Protein AF-0000000083309286 (afdb_homodimer)

Solvent-accessible surface area (backbone atoms only — not comparable to full-atom values): 123632 Å² total; per-residue (Å²): 136,56,74,64,59,55,49,52,50,27,60,73,68,65,39,53,65,27,40,49,37,39,45,52,57,25,44,76,70,72,54,65,54,64,68,57,51,55,55,74,70,42,71,76,75,65,69,68,68,72,70,61,76,66,71,71,82,66,81,77,82,88,82,82,76,87,74,78,87,70,84,74,83,76,81,80,77,83,84,81,82,74,83,73,74,79,74,75,84,74,81,86,73,73,76,70,57,66,64,51,53,56,54,46,52,52,47,50,38,50,51,43,50,49,48,40,49,48,47,52,48,46,54,53,48,55,60,53,62,65,59,67,73,60,78,71,89,75,85,91,86,87,88,87,88,74,89,82,78,87,72,74,76,83,66,50,67,75,85,64,79,76,62,71,75,73,76,44,72,63,55,47,38,39,49,50,26,46,48,40,49,49,29,53,73,74,64,38,52,68,27,39,51,42,39,45,61,73,39,65,92,55,70,60,87,45,64,81,78,39,40,82,85,52,78,77,70,72,52,66,66,50,43,52,49,57,62,68,58,65,66,74,75,78,76,76,77,75,78,85,76,85,84,85,59,36,72,82,80,75,74,64,61,62,60,53,54,55,51,50,41,48,51,38,51,21,50,34,50,50,38,48,52,52,34,51,51,46,50,50,48,38,53,50,49,49,53,50,40,52,53,47,50,51,49,37,53,52,43,50,51,48,41,53,52,48,52,52,47,51,54,55,58,62,57,66,72,62,70,79,86,75,86,73,87,77,84,73,82,67,77,76,71,81,63,84,59,80,66,71,70,72,62,64,46,71,56,85,65,43,67,46,41,50,51,48,45,30,58,75,41,66,43,76,76,73,82,66,82,62,45,60,66,55,70,55,45,80,91,39,36,50,58,48,52,46,50,49,47,68,63,34,46,76,66,43,58,82,41,34,44,79,93,55,48,72,58,48,47,66,60,51,46,51,44,43,67,61,45,86,50,66,67,58,26,49,50,44,51,54,45,61,71,56,65,47,85,69,44,49,74,70,56,41,49,53,55,42,52,47,51,48,30,41,40,72,66,63,37,49,66,47,39,62,70,53,50,49,55,54,40,61,68,35,64,75,47,93,45,62,45,48,30,34,45,40,27,47,41,56,36,63,38,46,68,56,49,55,67,70,47,46,73,44,60,51,43,51,52,33,50,45,35,42,70,66,48,88,48,64,69,38,17,43,38,12,40,28,22,46,17,51,47,52,47,52,40,79,65,75,83,54,50,66,62,51,51,51,52,53,53,52,46,63,68,51,86,52,63,67,49,31,52,49,37,58,68,32,32,46,51,30,49,47,50,48,20,53,76,68,71,32,31,65,76,46,56,52,44,48,50,52,51,49,38,40,51,48,52,70,65,48,80,62,82,80,69,48,60,68,50,27,52,38,50,50,52,47,44,56,46,41,35,58,52,52,48,53,38,57,65,66,34,77,85,59,53,72,70,58,74,76,68,71,87,71,74,84,72,73,72,78,79,64,79,68,64,79,44,67,62,34,72,33,92,44,72,66,60,43,52,51,51,38,48,52,48,20,58,48,52,41,39,95,82,53,87,77,51,74,57,51,49,42,45,51,59,67,47,47,46,54,51,50,54,38,33,28,68,36,64,49,70,81,93,44,72,65,52,41,64,46,45,51,47,50,54,26,50,47,47,34,50,48,32,69,53,41,25,50,50,24,36,64,68,47,48,48,51,50,52,52,54,46,40,65,77,49,65,56,90,40,87,38,8,45,37,56,24,31,45,45,52,33,39,38,51,77,51,38,55,69,68,59,36,54,50,48,52,51,50,51,49,53,52,29,57,76,69,73,45,65,58,47,24,60,51,48,30,52,44,52,46,34,68,73,35,69,79,47,50,62,59,52,49,53,53,35,51,58,25,54,72,42,88,49,63,69,45,29,28,51,26,22,54,52,46,28,49,47,46,72,61,42,53,85,40,59,66,56,38,63,69,50,46,47,54,51,38,52,54,33,47,67,41,88,48,64,69,31,24,50,30,18,45,52,30,31,38,53,38,35,32,66,42,60,72,73,59,14,52,53,29,43,48,52,55,49,48,51,56,66,72,36,86,41,69,66,48,50,46,51,50,40,55,37,44,56,74,33,52,87,53,38,55,66,67,53,46,57,67,45,49,52,50,49,54,48,53,53,49,54,53,62,70,69,51,82,84,45,74,75,50,44,55,50,46,38,53,42,52,53,45,49,50,55,32,48,56,57,53,67,76,46,93,71,58,67,64,47,41,66,69,44,48,48,56,44,50,52,49,50,42,60,49,22,62,73,62,44,55,82,57,35,61,58,51,52,51,51,51,51,51,51,37,68,72,69,49,74,72,78,70,76,72,74,73,80,73,63,71,79,75,75,87,69,67,82,64,73,53,82,71,56,68,46,73,62,52,47,46,57,57,45,52,62,68,66,56,65,76,69,80,82,78,81,74,80,71,81,122,135,55,74,65,58,52,49,52,50,27,60,73,68,65,38,55,66,28,40,49,38,40,42,50,56,25,45,75,68,72,53,62,53,66,69,54,50,56,53,74,71,39,65,68,76,60,57,66,67,68,65,63,73,70,75,73,84,70,79,81,88,87,83,85,75,87,71,72,87,72,82,69,82,76,76,73,70,73,81,64,86,72,77,93,75,79,81,87,85,70,104,77,67,91,63,50,59,71,42,47,57,49,45,44,51,48,44,49,36,47,49,44,48,45,46,38,47,48,51,46,47,47,49,48,50,54,56,51,59,69,64,58,71,74,63,76,75,78,78,76,85,85,84,85,91,82,73,85,73,63,78,79,56,70,82,66,55,76,76,69,81,72,65,68,77,77,78,48,72,69,57,46,52,50,50,52,33,48,48,46,52,47,29,55,73,72,65,34,53,69,26,38,52,44,40,46,61,75,40,65,88,58,73,72,88,47,60,76,77,60,42,81,87,53,81,80,73,76,53,65,68,52,44,50,55,56,59,68,64,60,71,73,81,76,84,79,82,82,82,85,82,62,88,35,79,71,80,86,78,85,68,65,69,59,57,57,55,51,52,52,39,52,53,37,50,50,49,36,51,52,37,49,50,50,35,52,51,46,50,48,48,39,50,48,48,48,48,49,42,50,50,50,50,49,49,37,51,50,45,51,52,52,40,51,56,50,51,52,55,50,52,61,60,53,69,71,60,76,70,77,85,79,87,86,77,83,74,74,87,67,80,79,67,83,60,83,57,81,67,70,67,71,59,63,45,71,56,85,66,45,67,46,41,48,51,47,46,30,57,74,42,66,43,76,75,78,77,67,82,62,44,58,64,54,70,56,44,80,93,40,36,52,60,47,52,46,51,49,47,68,63,34,47,77,66,41,58,81,42,34,44,80,92,55,47,70,57,48,47,66,61,51,46,51,44,43,67,62,47,86,51,66,68,59,27,50,52,44,52,54,44,59,70,56,64,46,85,68,44,49,73,71,56,41,51,52,54,41,51,49,50,46,32,44,42,72,65,64,37,48,66,47,39,61,70,54,50,51,55,54,41,63,67,36,63,76,47,93,46,62,45,47,28,33,43,40,26,48,42,54,37,65,39,47,67,57,51,53,67,71,45,46,73,44,58,50,42,51,53,32,51,46,34,42,71,66,47,90,47,66,69,37,16,42,38,12,39,29,21,46,18,51,49,51,47,51,41,80,64,75,83,55,50,65,62,51,49,50,50,52,54,53,45,64,66,50,86,51,64,68,49,32,52,48,37,56,67,32,32,46,52,30,50,48,50,50,20,52,75,68,72,32,32,63,76,47,54,50,43,49,48,52,51,49,40,40,50,47,53,70,62,50,81,61,83,79,69,50,61,68,49,27,51,38,50,51,51,48,44,56,46,40,35,57,53,52,48,53,36,57,66,65,34,78,86,59,53,73,71,58,75,76,68,72,86,69,74,85,72,74,73,78,79,66,81,68,63,79,43,67,61,36,73,32,91,44,73,65,60,42,53,52,52,40,50,54,48,20,59,50,52,42,39,96,83,52,87,77,50,74,58,52,48,40,44,50,60,69,47,46,44,53,51,50,54,35,34,27,69,36,64,50,70,82,92,46,71,65,52,41,63,46,45,51,47,50,53,26,51,46,46,35,51,49,32,72,53,41,26,50,51,23,36,63,69,47,50,48,51,52,52,52,53,46,39,67,76,49,64,55,89,40,88,37,8,45,36,57,23,31,45,45,53,34,40,38,52,78,53,40,55,70,68,59,38,54,51,48,52,51,50,51,50,52,54,30,57,73,68,70,45,65,58,46,24,59,51,48,32,53,46,53,45,35,67,75,35,68,80,47,50,62,60,52,51,52,53,33,51,59,26,54,72,41,88,49,65,68,45,29,28,49,26,20,55,53,46,27,48,47,46,70,60,42,53,86,42,60,64,57,39,62,69,51,46,47,54,51,38,53,54,34,48,67,42,89,48,66,69,31,24,50,32,17,44,52,31,31,38,51,39,37,32,65,43,59,71,72,59,14,52,54,30,44,49,54,54,49,48,51,55,66,72,35,85,42,69,67,49,51,45,50,50,41,56,37,44,57,73,32,52,87,53,38,56,67,67,50,47,56,68,46,49,52,51,48,54,48,54,51,48,54,51,60,70,69,50,82,84,44,73,74,50,45,55,51,49,38,54,43,50,52,46,49,51,55,32,48,56,56,54,67,75,44,94,72,59,68,66,46,41,66,69,45,48,48,56,45,50,51,49,50,42,59,50,22,62,74,64,42,54,81,55,37,62,56,52,50,51,53,51,51,51,51,34,67,72,71,51,74,73,80,72,78,73,74,73,79,76,66,69,80,74,75,84,69,69,81,63,74,54,83,72,56,69,47,73,63,53,50,46,60,55,44,52,62,67,67,58,64,75,70,79,80,75,81,74,80,70,85,123

Foldseek 3Di:
DDLVVVLVVCVVVVVLVVSVVSQVVCVVVVRHDPVSVVQVVDPVNPVVPPPPVPPPPPPDDDDDDDDDDPPPDPDPDDPDDPDDPPPDPPDDPDPPPPVVVVVVVVVVVVVVVVVVVVVVVVVVVVVVVVPPPDDPDDDDDDYDDDDDDDPDPDPLADPPDPPVPDQDPLNVLLVLQLVLVVCVVVVVVVVSVVSCVVPVVHDNPDCCRRNVPPPRDDHPVCVVVVVVPPPPPPPPPPPDDDDDDDDPPDPPVVVVVVVVVSNVVSVVVVVVVVVVVVVVVVVVVVVVVVVVVVVVVVVVVVVVVVVVVVVVVVVPVPDDDDDDDDDDPPPPDPPPPPPPVCPDDPDDDDPVVVVVVCVVVVPDDDDDDVVLVVPQDPVNPVVSVLVCLLVVVVVVLVVDDQVCSLVCLVSLLVSLQPHPDLVSNLVSLLCLLPSHVQDDPVSLVSSLVSVQVSLVPVAQVCCVPRVVVSLVVQCPPPHLSSVLSSLQSLQSCLVRHDQVCLLPVLCVSLLCQLPPPPDNSSNLSSLQSVLSSLLSHDDPVCLVVLLVSLVVQLVDDDPSSNVSSLVGNLLSSLVSCVVVVNNLPPVLLVLLVQLLVCLVPCPDCPDCQSNLSSLSSCLLNLLSLLVSQLCPDVVLVVVPPVPPPPDQPDPDPVPDDSAVVVVDRDPVVLVVSLVVQLVQLLDLDHDHDPSRCCCLPSRVLSVLVSQLQAADDPPDPVCCVRPLVSLLVSLLSVCVRNHLSCLVRPVVVSSVVSCVVPPRPAPHTSSLLSCLQRHDPVNHDLLVSLVVLLVSVVVCQVVVGDCRSSLVSLLVSCQVDVVSLQVLLVSLLVQCPDPDPSSLQCSLVSLLSSCVSVVVPVPSCVPGSVVSLLSQCPDPDLSSVLSSLLNLLSNLQRHDDVSNVSSVLSNVVSVVVPLDLVSLLSSLVSCLVRVVRHDQCCNQPPDLQSNLVSLVVLLPDDDDPVSLVSNLSNLVSVLSNLVSVLPDDHDLCSCVPGVLVSLVVSLVSCVPRPPVCSVSSVVSNVSSCVPSPDPPPPPDDPPPPPPDDPPVPPPPCPVPSVNVVVVVVVVVPPPDDPPPPPDPD/DDLVVVLVVCVVVVVLVVSVVSQVVCVVVVRHDPVSVVCVVDCVNVVVVPPPPPPDPDDDDDDDDDDDDPPPDDCPPPPPPDDPVDDDDDDDPPVPPVVVVVVVVVVVVVVVVVVVVVVVVVVVVVVVVVPPPPPPPPCPDDDDDDDDPPDVPDPVPVPPPPPPPDQDPLNVLLVLLLVLVVCVVVPVVVVSVVSCVVVVVHDNPDCCRRNVPDDRDDHPVVVVVVVVPPPDPDPPPDPDDDPCPPPPPDPPVVVVVVVVVVVVVVVVVVVVVVVVVVVVVVVVVVVVVVVVVVVVVVVVVVVVVVVVVVVVVVVPPPPDDDDDDDPDDPPDPPPPPPPPVCPADPDDDDPVVVVVVCVVVVPDPDDDDCVLVVPQDPVCPVVSVLVCLLVVVVVVLVVDDQVCSLVCLVSLLVSLQPHPDLVSNLVSLLCLLPSHVQDDPVSLVSSLVSVQVSLVPVAQVCCVPRVVVSLVVQCPPPHLSSVLSSLQSLQSCLVRHDQVCLVPVLCVSLLCQLPPPPDNSSNLSSLQSVLSSLLPHDDPPCLVVLLVSLVVQLPDDDPSSNVSSLVGNLLSSLVSCVVVVNNLPPVLLVLLVQLLVCLVPCPDCPDCQSNLSSLSSCLLNLLSLLVSQLCPDVVLVVVPPVPPPPDQPDPDPVPDDSAVVVVDRDPVVLVVSLVVQLVQLLDLDHDDDPSRCCCLPVRVLSVLVSQLQAADDDPDPVCCVRPLVSLLVSLLSVCVRNHLSCLVRPVVVSSVVSCVVPPRPAPHTSSLLSCLQRHDVVNHDLLVSLVVLLVSVVVCVVVVGDCRSSLVSLLVSCQVDVVSLQVLLVSLLVQCPDPDPSSLQCSLVSLLSSCVSPVVPQPSCVPGSVVSLLSQCPDPDLSSVLSSLLNLLSNLQRHDDVSNLSSLLSNVVSVVVPLDLVSLLSSLVSCLVRVVRHDQCCNQPPDLQSNLVSLVVLLPDDPDPVSLVSNLSNLVSVLSSLVSVLVDDHDLCSCVPGVLVSLVVSLVSCVPRPPVCSVSSVVSNVSSCVPSPDPPPPPPDPPPPPPDDPPVPPPPCPVPSVNVCVVVVVVVPPPDDDPPPPDDD

pLDDT: mean 71.88, std 24.62, range [15.85, 98.0]

Nearest PDB structures (foldseek):
  7pks-assembly1_p  TM=3.169E-01  e=9.247E-08  Homo sapiens
  7k36-assembly1_A  TM=3.642E-01  e=9.232E-06  Homo sapiens
  6xu2-assembly1_A  TM=2.346E-01  e=2.201E-06  Homo sapiens
  4lac-assembly1_A  TM=5.648E-01  e=1.504E-02  Homo sapiens
  8y0p-assembly2_B  TM=2.786E-01  e=1.749E-02  Homo sapiens

Sequence (2162 aa):
MNYQSVADQLLSSGLLLTALELHVELAERGKELTSLKKFFENPSNFEKYTRKFSVPPSPCPSQASIEGFKHRRGSQATLDSTSLFELTRFSEDSRAQTEDRLAVLEFELRKARETIHSLRSQLTDQAAKLQDSFHPQADVPGGGESAKLSLISDLVEDPEDDEIPAIRSHERRTINYLVNEYLLQQGCKLTSITFSDENSEEDFEDWDSVGLNVAKPPSLLRLFRDFGQHVVPEKDQTEQSCQTDEPWIDNAEISRLEGQNQALETECQVLRVARDELSEKLSDHQKLQDQSEMKIKKLQLDHQCLEELIETLKANRSSEPSGNANEEDQPSSVAIEDMDVDLSPRFPISVALFQLLSHRCHIRNQPSSQETLTKMSEADALDTVLQLLATSLPNIVPNVILAKRDELIPLLLITIQMHPESKIRDHFLNLLFNLIKRPEAPQREMIIHGFQAMAQKSGPARIESELLPQCWEQIGHKYEERRILVAETCGQLMPFIPANLRVSLLLSMLQQMALEDREVQVRCSAIRSLAFLVIYLDSDEKFDSLWQLTSTLLKETHLEVIHVTHETLLPAMAHLGTALNLLHSAIARESIHLLIKHTDLAEDWSSYQAIHIQLTTLSVLLPFVIHSVISSAPKLQKEKRQDHSIDPVQPKDLCVSNTLQVFYQDETSMASVIQAFQDLVGCEWYERWSEMNWFLDAFLTPFFQALAKIPVPSESHDFEDAILKPAIEFVSQLIESFGRDFGLMSLLPLIERQQEQNPPHHMDNVLKAVIAVAILRPCQSQEVFVATLKQWLILHLQESHPTNSILFAIKSTLNESRNFGVSIAEMAWTLVTDQDRALRNFSGRIFEALVVEVIEDDDLIGNRILPGLVTLSSDPDELIRISALPGLGVIMAGSMDALREKAAFQFLVSLEEGESAIVFLAVLAVLGHVWKDLPMKMREETILYRVAHIFSKFCSLDQDAGSLSRVSDICLSLLQLYEIVSDQTLSANSVHQILLPNLDLLSKCMESVVPTAQDRVHAIEAKLESIYGVGHANQNGESRLPTGSNAATKMVQSPSLDEMKHKMGKLFNKPGGPVPFWKKSMNYQSVADQLLSSGLLLTALELHVELAERGKELTSLKKFFENPSNFEKYTRKFSVPPSPCPSQASIEGFKHRRGSQATLDSTSLFELTRFSEDSRAQTEDRLAVLEFELRKARETIHSLRSQLTDQAAKLQDSFHPQADVPGGGESAKLSLISDLVEDPEDDEIPAIRSHERRTINYLVNEYLLQQGCKLTSITFSDENSEEDFEDWDSVGLNVAKPPSLLRLFRDFGQHVVPEKDQTEQSCQTDEPWIDNAEISRLEGQNQALETECQVLRVARDELSEKLSDHQKLQDQSEMKIKKLQLDHQCLEELIETLKANRSSEPSGNANEEDQPSSVAIEDMDVDLSPRFPISVALFQLLSHRCHIRNQPSSQETLTKMSEADALDTVLQLLATSLPNIVPNVILAKRDELIPLLLITIQMHPESKIRDHFLNLLFNLIKRPEAPQREMIIHGFQAMAQKSGPARIESELLPQCWEQIGHKYEERRILVAETCGQLMPFIPANLRVSLLLSMLQQMALEDREVQVRCSAIRSLAFLVIYLDSDEKFDSLWQLTSTLLKETHLEVIHVTHETLLPAMAHLGTALNLLHSAIARESIHLLIKHTDLAEDWSSYQAIHIQLTTLSVLLPFVIHSVISSAPKLQKEKRQDHSIDPVQPKDLCVSNTLQVFYQDETSMASVIQAFQDLVGCEWYERWSEMNWFLDAFLTPFFQALAKIPVPSESHDFEDAILKPAIEFVSQLIESFGRDFGLMSLLPLIERQQEQNPPHHMDNVLKAVIAVAILRPCQSQEVFVATLKQWLILHLQESHPTNSILFAIKSTLNESRNFGVSIAEMAWTLVTDQDRALRNFSGRIFEALVVEVIEDDDLIGNRILPGLVTLSSDPDELIRISALPGLGVIMAGSMDALREKAAFQFLVSLEEGESAIVFLAVLAVLGHVWKDLPMKMREETILYRVAHIFSKFCSLDQDAGSLSRVSDICLSLLQLYEIVSDQTLSANSVHQILLPNLDLLSKCMESVVPTAQDRVHAIEAKLESIYGVGHANQNGESRLPTGSNAATKMVQSPSLDEMKHKMGKLFNKPGGPVPFWKKS

InterPro domains:
  IPR006594 LIS1 homology motif [PS50896] (171-203)
  IPR011989 Armadillo-like helical [G3DSA:1.25.10.10] (368-633)
  IPR011989 Armadillo-like helical [G3DSA:1.25.10.10] (655-1021)
  IPR016024 Armadillo-type fold [SSF48371] (385-994)
  IPR040362 RAB11-binding protein RELCH [PTHR32059] (371-1026)

Structure (mmCIF, N/CA/C/O backbone):
data_AF-0000000083309286-model_v1
#
loop_
_entity.id
_entity.type
_entity.pdbx_description
1 polymer 'Uncharacterized protein'
#
loop_
_atom_site.group_PDB
_atom_site.id
_atom_site.type_symbol
_atom_site.label_atom_id
_atom_site.label_alt_id
_atom_site.label_comp_id
_atom_site.label_asym_id
_atom_site.label_entity_id
_atom_site.label_seq_id
_atom_site.pdbx_PDB_ins_code
_atom_site.Cartn_x
_atom_site.Cartn_y
_atom_site.Cartn_z
_atom_site.occupancy
_atom_site.B_iso_or_equiv
_atom_site.auth_seq_id
_atom_site.auth_comp_id
_atom_site.auth_asym_id
_atom_site.auth_atom_id
_atom_site.pdbx_PDB_model_num
ATOM 1 N N . MET A 1 1 ? 18.969 25.984 -42.969 1 55.91 1 MET A N 1
ATOM 2 C CA . MET A 1 1 ? 18.391 26.656 -41.812 1 55.91 1 MET A CA 1
ATOM 3 C C . MET A 1 1 ? 19.344 26.578 -40.594 1 55.91 1 MET A C 1
ATOM 5 O O . MET A 1 1 ? 19.875 25.516 -40.312 1 55.91 1 MET A O 1
ATOM 9 N N . ASN A 1 2 ? 19.766 27.688 -40.094 1 74.81 2 ASN A N 1
ATOM 10 C CA . ASN A 1 2 ? 20.797 27.797 -39.062 1 74.81 2 ASN A CA 1
ATOM 11 C C . ASN A 1 2 ? 20.234 27.531 -37.688 1 74.81 2 ASN A C 1
ATOM 13 O O . ASN A 1 2 ? 19.047 27.766 -37.438 1 74.81 2 ASN A O 1
ATOM 17 N N . TYR A 1 3 ? 21.031 26.844 -36.812 1 82.06 3 TYR A N 1
ATOM 18 C CA . TYR A 1 3 ? 20.609 26.484 -35.469 1 82.06 3 TYR A CA 1
ATOM 19 C C . TYR A 1 3 ? 20.109 27.719 -34.719 1 82.06 3 TYR A C 1
ATOM 21 O O . TYR A 1 3 ? 19.188 27.609 -33.906 1 82.06 3 TYR A O 1
ATOM 29 N N . GLN A 1 4 ? 20.516 28.828 -35.094 1 83.88 4 GLN A N 1
ATOM 30 C CA . GLN A 1 4 ? 20.125 30.078 -34.469 1 83.88 4 GLN A CA 1
ATOM 31 C C . GLN A 1 4 ? 18.688 30.469 -34.844 1 83.88 4 GLN A C 1
ATOM 33 O O . GLN A 1 4 ? 17.922 30.922 -33.969 1 83.88 4 GLN A O 1
ATOM 38 N N . SER A 1 5 ? 18.281 30.234 -35.969 1 82.19 5 SER A N 1
ATOM 39 C CA . SER A 1 5 ? 16.938 30.531 -36.406 1 82.19 5 SER A CA 1
ATOM 40 C C . SER A 1 5 ? 15.914 29.609 -35.75 1 82.19 5 SER A C 1
ATOM 42 O O . SER A 1 5 ? 14.812 30.031 -35.406 1 82.19 5 SER A O 1
ATOM 44 N N . VAL A 1 6 ? 16.281 28.391 -35.531 1 83 6 VAL A N 1
ATOM 45 C CA . VAL A 1 6 ? 15.445 27.422 -34.812 1 83 6 VAL A CA 1
ATOM 46 C C . VAL A 1 6 ? 15.305 27.844 -33.375 1 83 6 VAL A C 1
ATOM 48 O O . VAL A 1 6 ? 14.203 27.828 -32.812 1 83 6 VAL A O 1
ATOM 51 N N . ALA A 1 7 ? 16.328 28.312 -32.812 1 87.75 7 ALA A N 1
ATOM 52 C CA . ALA A 1 7 ? 16.328 28.75 -31.406 1 87.75 7 ALA A CA 1
ATOM 53 C C . ALA A 1 7 ? 15.461 29.984 -31.219 1 87.75 7 ALA A C 1
ATOM 55 O O . ALA A 1 7 ? 14.656 30.062 -30.281 1 87.75 7 ALA A O 1
ATOM 56 N N . ASP A 1 8 ? 15.531 30.781 -32.094 1 82.25 8 ASP A N 1
ATOM 57 C CA . ASP A 1 8 ? 14.758 32.031 -32.031 1 82.25 8 ASP A CA 1
ATOM 58 C C . ASP A 1 8 ? 13.266 31.734 -32.25 1 82.25 8 ASP A C 1
ATOM 60 O O . ASP A 1 8 ? 12.422 32.344 -31.578 1 82.25 8 ASP A O 1
ATOM 64 N N . GLN A 1 9 ? 12.883 30.812 -33.031 1 82.69 9 GLN A N 1
ATOM 65 C CA . GLN A 1 9 ? 11.492 30.406 -33.25 1 82.69 9 GLN A CA 1
ATOM 66 C C . GLN A 1 9 ? 10.93 29.688 -32.031 1 82.69 9 GLN A C 1
ATOM 68 O O . GLN A 1 9 ? 9.781 29.906 -31.641 1 82.69 9 GLN A O 1
ATOM 73 N N . LEU A 1 10 ? 11.719 28.875 -31.406 1 83.81 10 LEU A N 1
ATOM 74 C CA . LEU A 1 10 ? 11.273 28.141 -30.219 1 83.81 10 LEU A CA 1
ATOM 75 C C . LEU A 1 10 ? 11.055 29.094 -29.047 1 83.81 10 LEU A C 1
ATOM 77 O O . LEU A 1 10 ? 10.055 28.984 -28.344 1 83.81 10 LEU A O 1
ATOM 81 N N . LEU A 1 11 ? 11.844 30.141 -28.922 1 83.75 11 LEU A N 1
ATOM 82 C CA . LEU A 1 11 ? 11.727 31.125 -27.859 1 83.75 11 LEU A CA 1
ATOM 83 C C . LEU A 1 11 ? 10.57 32.094 -28.141 1 83.75 11 LEU A C 1
ATOM 85 O O . LEU A 1 11 ? 9.812 32.406 -27.219 1 83.75 11 LEU A O 1
ATOM 89 N N . SER A 1 12 ? 10.367 32.344 -29.297 1 81.12 12 SER A N 1
ATOM 90 C CA . SER A 1 12 ? 9.281 33.25 -29.688 1 81.12 12 SER A CA 1
ATOM 91 C C . SER A 1 12 ? 7.93 32.531 -29.625 1 81.12 12 SER A C 1
ATOM 93 O O . SER A 1 12 ? 6.91 33.156 -29.328 1 81.12 12 SER A O 1
ATOM 95 N N . SER A 1 13 ? 7.914 31.203 -29.812 1 79.69 13 SER A N 1
ATOM 96 C CA . SER A 1 13 ? 6.684 30.406 -29.766 1 79.69 13 SER A CA 1
ATOM 97 C C . SER A 1 13 ? 6.414 29.906 -28.344 1 79.69 13 SER A C 1
ATOM 99 O O . SER A 1 13 ? 5.441 29.188 -28.109 1 79.69 13 SER A O 1
ATOM 101 N N . GLY A 1 14 ? 7.125 30.234 -27.438 1 79.69 14 GLY A N 1
ATOM 102 C CA . GLY A 1 14 ? 7 29.859 -26.031 1 79.69 14 GLY A CA 1
ATOM 103 C C . GLY A 1 14 ? 7.277 28.391 -25.781 1 79.69 14 GLY A C 1
ATOM 104 O O . GLY A 1 14 ? 6.836 27.828 -24.781 1 79.69 14 GLY A O 1
ATOM 105 N N . LEU A 1 15 ? 7.914 27.781 -26.703 1 81.44 15 LEU A N 1
ATOM 106 C CA . LEU A 1 15 ? 8.258 26.375 -26.531 1 81.44 15 LEU A CA 1
ATOM 107 C C . LEU A 1 15 ? 9.586 26.219 -25.781 1 81.44 15 LEU A C 1
ATOM 109 O O . LEU A 1 15 ? 10.594 25.859 -26.375 1 81.44 15 LEU A O 1
ATOM 113 N N . LEU A 1 16 ? 9.5 26.438 -24.547 1 82.62 16 LEU A N 1
ATOM 114 C CA . LEU A 1 16 ? 10.695 26.641 -23.734 1 82.62 16 LEU A CA 1
ATOM 115 C C . LEU A 1 16 ? 11.383 25.312 -23.438 1 82.62 16 LEU A C 1
ATOM 117 O O . LEU A 1 16 ? 12.609 25.25 -23.359 1 82.62 16 LEU A O 1
ATOM 121 N N . LEU A 1 17 ? 10.695 24.312 -23.281 1 85.69 17 LEU A N 1
ATOM 122 C CA . LEU A 1 17 ? 11.266 23.016 -22.984 1 85.69 17 LEU A CA 1
ATOM 123 C C . LEU A 1 17 ? 12.008 22.453 -24.203 1 85.69 17 LEU A C 1
ATOM 125 O O . LEU A 1 17 ? 13.078 21.859 -24.062 1 85.69 17 LEU A O 1
ATOM 129 N N . THR A 1 18 ? 11.5 22.578 -25.172 1 87.69 18 THR A N 1
ATOM 130 C CA . THR A 1 18 ? 12.141 22.188 -26.422 1 87.69 18 THR A CA 1
ATOM 131 C C . THR A 1 18 ? 13.391 23.031 -26.688 1 87.69 18 THR A C 1
ATOM 133 O O . THR A 1 18 ? 14.414 22.5 -27.125 1 87.69 18 THR A O 1
ATOM 136 N N . ALA A 1 19 ? 13.281 24.297 -26.328 1 87.06 19 ALA A N 1
ATOM 137 C CA . ALA A 1 19 ? 14.422 25.203 -26.484 1 87.06 19 ALA A CA 1
ATOM 138 C C . ALA A 1 19 ? 15.555 24.812 -25.531 1 87.06 19 ALA A C 1
ATOM 140 O O . ALA A 1 19 ? 16.734 24.859 -25.891 1 87.06 19 ALA A O 1
ATOM 141 N N . LEU A 1 20 ? 15.109 24.406 -24.453 1 85.44 20 LEU A N 1
ATOM 142 C CA . LEU A 1 20 ? 16.078 23.922 -23.484 1 85.44 20 LEU A CA 1
ATOM 143 C C . LEU A 1 20 ? 16.719 22.625 -23.953 1 85.44 20 LEU A C 1
ATOM 145 O O . LEU A 1 20 ? 17.938 22.453 -23.844 1 85.44 20 LEU A O 1
ATOM 149 N N . GLU A 1 21 ? 16.016 21.766 -24.531 1 87.44 21 GLU A N 1
ATOM 150 C CA . GLU A 1 21 ? 16.531 20.516 -25.047 1 87.44 21 GLU A CA 1
ATOM 151 C C . GLU A 1 21 ? 17.438 20.75 -26.266 1 87.44 21 GLU A C 1
ATOM 153 O O . GLU A 1 21 ? 18.469 20.094 -26.406 1 87.44 21 GLU A O 1
ATOM 158 N N . LEU A 1 22 ? 17.125 21.578 -26.922 1 86.5 22 LEU A N 1
ATOM 159 C CA . LEU A 1 22 ? 17.969 21.984 -28.047 1 86.5 22 LEU A CA 1
ATOM 160 C C . LEU A 1 22 ? 19.297 22.547 -27.547 1 86.5 22 LEU A C 1
ATOM 162 O O . LEU A 1 22 ? 20.344 22.234 -28.094 1 86.5 22 LEU A O 1
ATOM 166 N N . HIS A 1 23 ? 19.219 23.375 -26.594 1 83.19 23 HIS A N 1
ATOM 167 C CA . HIS A 1 23 ? 20.422 23.938 -25.984 1 83.19 23 HIS A CA 1
ATOM 168 C C . HIS A 1 23 ? 21.344 22.844 -25.484 1 83.19 23 HIS A C 1
ATOM 170 O O . HIS A 1 23 ? 22.547 22.875 -25.75 1 83.19 23 HIS A O 1
ATOM 176 N N . VAL A 1 24 ? 20.781 21.891 -24.906 1 84.44 24 VAL A N 1
ATOM 177 C CA . VAL A 1 24 ? 21.531 20.797 -24.297 1 84.44 24 VAL A CA 1
ATOM 178 C C . VAL A 1 24 ? 22.109 19.891 -25.391 1 84.44 24 VAL A C 1
ATOM 180 O O . VAL A 1 24 ? 23.281 19.531 -25.344 1 84.44 24 VAL A O 1
ATOM 183 N N . GLU A 1 25 ? 21.344 19.594 -26.312 1 84.62 25 GLU A N 1
ATOM 184 C CA . GLU A 1 25 ? 21.75 18.672 -27.375 1 84.62 25 GLU A CA 1
ATOM 185 C C . GLU A 1 25 ? 22.797 19.312 -28.281 1 84.62 25 GLU A C 1
ATOM 187 O O . GLU A 1 25 ? 23.734 18.641 -28.719 1 84.62 25 GLU A O 1
ATOM 192 N N . LEU A 1 26 ? 22.719 20.5 -28.328 1 82.56 26 LEU A N 1
ATOM 193 C CA . LEU A 1 26 ? 23.703 21.234 -29.109 1 82.56 26 LEU A CA 1
ATOM 194 C C . LEU A 1 26 ? 24.984 21.422 -28.312 1 82.56 26 LEU A C 1
ATOM 196 O O . LEU A 1 26 ? 26.094 21.328 -28.859 1 82.56 26 LEU A O 1
ATOM 200 N N . ALA A 1 27 ? 24.812 21.609 -27.078 1 78.25 27 ALA A N 1
ATOM 201 C CA . ALA A 1 27 ? 25.969 21.734 -26.188 1 78.25 27 ALA A CA 1
ATOM 202 C C . ALA A 1 27 ? 26.766 20.438 -26.156 1 78.25 27 ALA A C 1
ATOM 204 O O . ALA A 1 27 ? 28 20.453 -26.188 1 78.25 27 ALA A O 1
ATOM 205 N N . GLU A 1 28 ? 26.109 19.312 -26.312 1 78.38 28 GLU A N 1
ATOM 206 C CA . GLU A 1 28 ? 26.703 17.984 -26.312 1 78.38 28 GLU A CA 1
ATOM 207 C C . GLU A 1 28 ? 27.422 17.703 -27.625 1 78.38 28 GLU A C 1
ATOM 209 O O . GLU A 1 28 ? 28.406 16.953 -27.656 1 78.38 28 GLU A O 1
ATOM 214 N N . ARG A 1 29 ? 27.031 18.422 -28.578 1 77 29 ARG A N 1
ATOM 215 C CA . ARG A 1 29 ? 27.625 18.25 -29.906 1 77 29 ARG A CA 1
ATOM 216 C C . ARG A 1 29 ? 28.688 19.312 -30.172 1 77 29 ARG A C 1
ATOM 218 O O . ARG A 1 29 ? 29.219 19.406 -31.281 1 77 29 ARG A O 1
ATOM 225 N N . GLY A 1 30 ? 28.875 20.125 -29.125 1 75.62 30 GLY A N 1
ATOM 226 C CA . GLY A 1 30 ? 29.938 21.125 -29.172 1 75.62 30 GLY A CA 1
ATOM 227 C C . GLY A 1 30 ? 29.5 22.406 -29.891 1 75.62 30 GLY A C 1
ATOM 228 O O . GLY A 1 30 ? 30.344 23.266 -30.172 1 75.62 30 GLY A O 1
ATOM 229 N N . LYS A 1 31 ? 28.203 22.453 -30.172 1 79.31 31 LYS A N 1
ATOM 230 C CA . LYS A 1 31 ? 27.688 23.609 -30.906 1 79.31 31 LYS A CA 1
ATOM 231 C C . LYS A 1 31 ? 26.734 24.438 -30.031 1 79.31 31 LYS A C 1
ATOM 233 O O . LYS A 1 31 ? 25.531 24.453 -30.266 1 79.31 31 LYS A O 1
ATOM 238 N N . GLU A 1 32 ? 27.234 25.094 -29.094 1 78.88 32 GLU A N 1
ATOM 239 C CA . GLU A 1 32 ? 26.422 25.844 -28.125 1 78.88 32 GLU A CA 1
ATOM 240 C C . GLU A 1 32 ? 25.969 27.172 -28.719 1 78.88 32 GLU A C 1
ATOM 242 O O . GLU A 1 32 ? 26.766 27.922 -29.266 1 78.88 32 GLU A O 1
ATOM 247 N N . LEU A 1 33 ? 24.719 27.391 -28.703 1 80.06 33 LEU A N 1
ATOM 248 C CA . LEU A 1 33 ? 24.156 28.641 -29.203 1 80.06 33 LEU A CA 1
ATOM 249 C C . LEU A 1 33 ? 24.125 29.703 -28.094 1 80.06 33 LEU A C 1
ATOM 251 O O . LEU A 1 33 ? 23.547 29.484 -27.031 1 80.06 33 LEU A O 1
ATOM 255 N N . THR A 1 34 ? 24.609 30.75 -28.234 1 80.62 34 THR A N 1
ATOM 256 C CA . THR A 1 34 ? 24.781 31.828 -27.266 1 80.62 34 THR A CA 1
ATOM 257 C C . THR A 1 34 ? 23.438 32.438 -26.891 1 80.62 34 THR A C 1
ATOM 259 O O . THR A 1 34 ? 23.234 32.875 -25.766 1 80.62 34 THR A O 1
ATOM 262 N N . SER A 1 35 ? 22.547 32.469 -27.734 1 78.56 35 SER A N 1
ATOM 263 C CA . SER A 1 35 ? 21.234 33.031 -27.484 1 78.56 35 SER A CA 1
ATOM 264 C C . SER A 1 35 ? 20.438 32.188 -26.5 1 78.56 35 SER A C 1
ATOM 266 O O . SER A 1 35 ? 19.781 32.719 -25.594 1 78.56 35 SER A O 1
ATOM 268 N N . LEU A 1 36 ? 20.5 30.953 -26.672 1 79.56 36 LEU A N 1
ATOM 269 C CA . LEU A 1 36 ? 19.812 30.062 -25.75 1 79.56 36 LEU A CA 1
ATOM 270 C C . LEU A 1 36 ? 20.516 30.047 -24.391 1 79.56 36 LEU A C 1
ATOM 272 O O . LEU A 1 36 ? 19.859 30.047 -23.344 1 79.56 36 LEU A O 1
ATOM 276 N N . LYS A 1 37 ? 21.781 30.234 -24.406 1 81.94 37 LYS A N 1
ATOM 277 C CA . LYS A 1 37 ? 22.531 30.281 -23.156 1 81.94 37 LYS A CA 1
ATOM 278 C C . LYS A 1 37 ? 22.188 31.531 -22.344 1 81.94 37 LYS A C 1
ATOM 280 O O . LYS A 1 37 ? 21.906 31.438 -21.156 1 81.94 37 LYS A O 1
ATOM 285 N N . LYS A 1 38 ? 22.031 32.531 -22.906 1 78.94 38 LYS A N 1
ATOM 286 C CA . LYS A 1 38 ? 21.688 33.812 -22.266 1 78.94 38 LYS A CA 1
ATOM 287 C C . LYS A 1 38 ? 20.25 33.812 -21.766 1 78.94 38 LYS A C 1
ATOM 289 O O . LYS A 1 38 ? 19.953 34.375 -20.719 1 78.94 38 LYS A O 1
ATOM 294 N N . PHE A 1 39 ? 19.312 33.281 -22.453 1 75.81 39 PHE A N 1
ATOM 295 C CA . PHE A 1 39 ? 17.906 33.219 -22.094 1 75.81 39 PHE A CA 1
ATOM 296 C C . PHE A 1 39 ? 17.719 32.375 -20.844 1 75.81 39 PHE A C 1
ATOM 298 O O . PHE A 1 39 ? 17.047 32.781 -19.891 1 75.81 39 PHE A O 1
ATOM 305 N N . PHE A 1 40 ? 18.344 31.297 -20.875 1 78.62 40 PHE A N 1
ATOM 306 C CA . PHE A 1 40 ? 18.094 30.359 -19.781 1 78.62 40 PHE A CA 1
ATOM 307 C C . PHE A 1 40 ? 18.969 30.656 -18.578 1 78.62 40 PHE A C 1
ATOM 309 O O . PHE A 1 40 ? 18.656 30.234 -17.469 1 78.62 40 PHE A O 1
ATOM 316 N N . GLU A 1 41 ? 19.953 31.562 -18.656 1 72.31 41 GLU A N 1
ATOM 317 C CA . GLU A 1 41 ? 20.797 32 -17.547 1 72.31 41 GLU A CA 1
ATOM 318 C C . GLU A 1 41 ? 20.141 33.156 -16.812 1 72.31 41 GLU A C 1
ATOM 320 O O . GLU A 1 41 ? 20.438 33.406 -15.641 1 72.31 41 GLU A O 1
ATOM 325 N N . ASN A 1 42 ? 19.078 33.75 -17.281 1 67.06 42 ASN A N 1
ATOM 326 C CA . ASN A 1 42 ? 18.391 34.875 -16.703 1 67.06 42 ASN A CA 1
ATOM 327 C C . ASN A 1 42 ? 17.062 34.5 -16.094 1 67.06 42 ASN A C 1
ATOM 329 O O . ASN A 1 42 ? 16.109 34.188 -16.797 1 67.06 42 ASN A O 1
ATOM 333 N N . PRO A 1 43 ? 16.891 34.438 -14.711 1 67.12 43 PRO A N 1
ATOM 334 C CA . PRO A 1 43 ? 15.664 34 -14.039 1 67.12 43 PRO A CA 1
ATOM 335 C C . PRO A 1 43 ? 14.484 34.938 -14.273 1 67.12 43 PRO A C 1
ATOM 337 O O . PRO A 1 43 ? 13.328 34.531 -14.18 1 67.12 43 PRO A O 1
ATOM 340 N N . SER A 1 44 ? 14.586 36.094 -14.43 1 64.31 44 SER A N 1
ATOM 341 C CA . SER A 1 44 ? 13.547 37.094 -14.648 1 64.31 44 SER A CA 1
ATOM 342 C C . SER A 1 44 ? 12.688 36.75 -15.859 1 64.31 44 SER A C 1
ATOM 344 O O . SER A 1 44 ? 11.547 37.188 -15.969 1 64.31 44 SER A O 1
ATOM 346 N N . ASN A 1 45 ? 13.055 36 -16.609 1 63.88 45 ASN A N 1
ATOM 347 C CA . ASN A 1 45 ? 12.336 35.625 -17.828 1 63.88 45 ASN A CA 1
ATOM 348 C C . ASN A 1 45 ? 11.195 34.656 -17.531 1 63.88 45 ASN A C 1
ATOM 350 O O . ASN A 1 45 ? 10.273 34.5 -18.344 1 63.88 45 ASN A O 1
ATOM 354 N N . PHE A 1 46 ? 11.156 34 -16.422 1 59.81 46 PHE A N 1
ATOM 355 C CA . PHE A 1 46 ? 10.148 33 -16.047 1 59.81 46 PHE A CA 1
ATOM 356 C C . PHE A 1 46 ? 9.102 33.625 -15.133 1 59.81 46 PHE A C 1
ATOM 358 O O . PHE A 1 46 ? 7.969 33.156 -15.062 1 59.81 46 PHE A O 1
ATOM 365 N N . GLU A 1 47 ? 9.117 34.562 -14.125 1 49.59 47 GLU A N 1
ATOM 366 C CA . GLU A 1 47 ? 8.195 35.25 -13.227 1 49.59 47 GLU A CA 1
ATOM 367 C C . GLU A 1 47 ? 7.109 36 -14.008 1 49.59 47 GLU A C 1
ATOM 369 O O . GLU A 1 47 ? 5.98 36.125 -13.531 1 49.59 47 GLU A O 1
ATOM 374 N N . LYS A 1 48 ? 7.148 36.406 -14.953 1 41.91 48 LYS A N 1
ATOM 375 C CA . LYS A 1 48 ? 6.184 37.25 -15.664 1 41.91 48 LYS A CA 1
ATOM 376 C C . LYS A 1 48 ? 5.027 36.406 -16.203 1 41.91 48 LYS A C 1
ATOM 378 O O . LYS A 1 48 ? 4.012 36.938 -16.641 1 41.91 48 LYS A O 1
ATOM 383 N N . TYR A 1 49 ? 5.078 35.094 -16.25 1 35.88 49 TYR A N 1
ATOM 384 C CA . TYR A 1 49 ? 4.016 34.375 -16.953 1 35.88 49 TYR A CA 1
ATOM 385 C C . TYR A 1 49 ? 2.807 34.156 -16.047 1 35.88 49 TYR A C 1
ATOM 387 O O . TYR A 1 49 ? 1.71 33.875 -16.531 1 35.88 49 TYR A O 1
ATOM 395 N N . THR A 1 50 ? 2.85 34.188 -14.617 1 35.09 50 THR A N 1
ATOM 396 C CA . THR A 1 50 ? 1.658 33.875 -13.836 1 35.09 50 THR A CA 1
ATOM 397 C C . THR A 1 50 ? 0.708 35.062 -13.797 1 35.09 50 THR A C 1
ATOM 399 O O . THR A 1 50 ? -0.469 34.906 -13.469 1 35.09 50 THR A O 1
ATOM 402 N N . ARG A 1 51 ? 1.063 36.219 -13.727 1 27.69 51 ARG A N 1
ATOM 403 C CA . ARG A 1 51 ? 0.187 37.344 -13.445 1 27.69 51 ARG A CA 1
ATOM 404 C C . ARG A 1 51 ? -0.825 37.531 -14.57 1 27.69 51 ARG A C 1
ATOM 406 O O . ARG A 1 51 ? -1.631 38.469 -14.523 1 27.69 51 ARG A O 1
ATOM 413 N N . LYS A 1 52 ? -0.517 37.031 -15.688 1 29.77 52 LYS A N 1
ATOM 414 C CA . LYS A 1 52 ? -1.286 37.719 -16.719 1 29.77 52 LYS A CA 1
ATOM 415 C C . LYS A 1 52 ? -2.742 37.281 -16.719 1 29.77 52 LYS A C 1
ATOM 417 O O . LYS A 1 52 ? -3.529 37.688 -17.562 1 29.77 52 LYS A O 1
ATOM 422 N N . PHE A 1 53 ? -3.078 36.094 -16.141 1 24.67 53 PHE A N 1
ATOM 423 C CA . PHE A 1 53 ? -4.418 35.781 -16.625 1 24.67 53 PHE A CA 1
ATOM 424 C C . PHE A 1 53 ? -5.461 36.625 -15.891 1 24.67 53 PHE A C 1
ATOM 426 O O . PHE A 1 53 ? -6.188 36.125 -15.031 1 24.67 53 PHE A O 1
ATOM 433 N N . SER A 1 54 ? -5.086 37.75 -15.297 1 22.61 54 SER A N 1
ATOM 434 C CA . SER A 1 54 ? -6.191 38.5 -14.719 1 22.61 54 SER A CA 1
ATOM 435 C C . SER A 1 54 ? -7.16 38.969 -15.797 1 22.61 54 SER A C 1
ATOM 437 O O . SER A 1 54 ? -6.828 39.875 -16.578 1 22.61 54 SER A O 1
ATOM 439 N N . VAL A 1 55 ? -7.945 37.969 -16.328 1 24.52 55 VAL A N 1
ATOM 440 C CA . VAL A 1 55 ? -8.984 38.375 -17.281 1 24.52 55 VAL A CA 1
ATOM 441 C C . VAL A 1 55 ? -9.867 39.469 -16.656 1 24.52 55 VAL A C 1
ATOM 443 O O . VAL A 1 55 ? -10.312 39.312 -15.516 1 24.52 55 VAL A O 1
ATOM 446 N N . PRO A 1 56 ? -9.688 40.531 -16.969 1 23.27 56 PRO A N 1
ATOM 447 C CA . PRO A 1 56 ? -10.555 41.625 -16.562 1 23.27 56 PRO A CA 1
ATOM 448 C C . PRO A 1 56 ? -12.039 41.312 -16.734 1 23.27 56 PRO A C 1
ATOM 450 O O . PRO A 1 56 ? -12.414 40.594 -17.656 1 23.27 56 PRO A O 1
ATOM 453 N N . PRO A 1 57 ? -12.852 41.25 -15.625 1 24.47 57 PRO A N 1
ATOM 454 C CA . PRO A 1 57 ? -14.281 40.969 -15.531 1 24.47 57 PRO A CA 1
ATOM 455 C C . PRO A 1 57 ? -15.109 41.781 -16.547 1 24.47 57 PRO A C 1
ATOM 457 O O . PRO A 1 57 ? -15.164 43 -16.453 1 24.47 57 PRO A O 1
ATOM 460 N N . SER A 1 58 ? -14.836 41.594 -17.781 1 21.58 58 SER A N 1
ATOM 461 C CA . SER A 1 58 ? -15.664 42.438 -18.641 1 21.58 58 SER A CA 1
ATOM 462 C C . SER A 1 58 ? -17.141 42.219 -18.344 1 21.58 58 SER A C 1
ATOM 464 O O . SER A 1 58 ? -17.578 41.094 -18.047 1 21.58 58 SER A O 1
ATOM 466 N N . PRO A 1 59 ? -17.812 43.281 -18.156 1 22.95 59 PRO A N 1
ATOM 467 C CA . PRO A 1 59 ? -19.188 43.5 -17.734 1 22.95 59 PRO A CA 1
ATOM 468 C C . PRO A 1 59 ? -20.203 42.781 -18.625 1 22.95 59 PRO A C 1
ATOM 470 O O . PRO A 1 59 ? -21.406 43.062 -18.562 1 22.95 59 PRO A O 1
ATOM 473 N N . CYS A 1 60 ? -19.75 41.594 -19.203 1 18.81 60 CYS A N 1
ATOM 474 C CA . CYS A 1 60 ? -20.781 41.344 -20.203 1 18.81 60 CYS A CA 1
ATOM 475 C C . CYS A 1 60 ? -22.141 41.125 -19.547 1 18.81 60 CYS A C 1
ATOM 477 O O . CYS A 1 60 ? -22.219 40.625 -18.422 1 18.81 60 CYS A O 1
ATOM 479 N N . PRO A 1 61 ? -23.297 41.438 -20.281 1 21.62 61 PRO A N 1
ATOM 480 C CA . PRO A 1 61 ? -24.719 41.656 -20.031 1 21.62 61 PRO A CA 1
ATOM 481 C C . PRO A 1 61 ? -25.422 40.438 -19.438 1 21.62 61 PRO A C 1
ATOM 483 O O . PRO A 1 61 ? -26.062 40.562 -18.391 1 21.62 61 PRO A O 1
ATOM 486 N N . SER A 1 62 ? -26.141 39.688 -20.25 1 19.22 62 SER A N 1
ATOM 487 C CA . SER A 1 62 ? -27.531 39.25 -20.125 1 19.22 62 SER A CA 1
ATOM 488 C C . SER A 1 62 ? -27.641 38 -19.266 1 19.22 62 SER A C 1
ATOM 490 O O . SER A 1 62 ? -26.656 37.281 -19.062 1 19.22 62 SER A O 1
ATOM 492 N N . GLN A 1 63 ? -28.969 37.406 -18.984 1 18.2 63 GLN A N 1
ATOM 493 C CA . GLN A 1 63 ? -29.844 36.75 -18.016 1 18.2 63 GLN A CA 1
ATOM 494 C C . GLN A 1 63 ? -29.578 35.25 -17.969 1 18.2 63 GLN A C 1
ATOM 496 O O . GLN A 1 63 ? -29.891 34.594 -16.969 1 18.2 63 GLN A O 1
ATOM 501 N N . ALA A 1 64 ? -29.328 34.5 -19.031 1 19.31 64 ALA A N 1
ATOM 502 C CA . ALA A 1 64 ? -30.141 33.281 -19.125 1 19.31 64 ALA A CA 1
ATOM 503 C C . ALA A 1 64 ? -29.703 32.25 -18.094 1 19.31 64 ALA A C 1
ATOM 505 O O . ALA A 1 64 ? -28.562 32.281 -17.609 1 19.31 64 ALA A O 1
ATOM 506 N N . SER A 1 65 ? -30.484 31.203 -17.75 1 18.41 65 SER A N 1
ATOM 507 C CA . SER A 1 65 ? -30.938 30.297 -16.688 1 18.41 65 SER A CA 1
ATOM 508 C C . SER A 1 65 ? -29.953 29.141 -16.516 1 18.41 65 SER A C 1
ATOM 510 O O . SER A 1 65 ? -30.047 28.391 -15.531 1 18.41 65 SER A O 1
ATOM 512 N N . ILE A 1 66 ? -28.875 28.906 -17.406 1 18.17 66 ILE A N 1
ATOM 513 C CA . ILE A 1 66 ? -28.719 27.453 -17.406 1 18.17 66 ILE A CA 1
ATOM 514 C C . ILE A 1 66 ? -28.078 27.016 -16.078 1 18.17 66 ILE A C 1
ATOM 516 O O . ILE A 1 66 ? -27.031 27.531 -15.68 1 18.17 66 ILE A O 1
ATOM 520 N N . GLU A 1 67 ? -28.594 26.156 -15.273 1 19.17 67 GLU A N 1
ATOM 521 C CA . GLU A 1 67 ? -28.562 25.562 -13.938 1 19.17 67 GLU A CA 1
ATOM 522 C C . GLU A 1 67 ? -27.266 24.797 -13.711 1 19.17 67 GLU A C 1
ATOM 524 O O . GLU A 1 67 ? -26.703 24.828 -12.617 1 19.17 67 GLU A O 1
ATOM 529 N N . GLY A 1 68 ? -26.719 24.016 -14.742 1 17.98 68 GLY A N 1
ATOM 530 C CA . GLY A 1 68 ? -26.422 22.672 -14.258 1 17.98 68 GLY A CA 1
ATOM 531 C C . GLY A 1 68 ? -25.141 22.625 -13.445 1 17.98 68 GLY A C 1
ATOM 532 O O . GLY A 1 68 ? -25.141 22.859 -12.234 1 17.98 68 GLY A O 1
ATOM 533 N N . PHE A 1 69 ? -24.031 21.719 -13.977 1 17.73 69 PHE A N 1
ATOM 534 C CA . PHE A 1 69 ? -23.328 20.609 -13.359 1 17.73 69 PHE A CA 1
ATOM 535 C C . PHE A 1 69 ? -21.984 21.062 -12.812 1 17.73 69 PHE A C 1
ATOM 537 O O . PHE A 1 69 ? -21.031 21.281 -13.578 1 17.73 69 PHE A O 1
ATOM 544 N N . LYS A 1 70 ? -21.844 21.797 -11.914 1 19.75 70 LYS A N 1
ATOM 545 C CA . LYS A 1 70 ? -20.641 22.469 -11.406 1 19.75 70 LYS A CA 1
ATOM 546 C C . LYS A 1 70 ? -19.672 21.453 -10.805 1 19.75 70 LYS A C 1
ATOM 548 O O . LYS A 1 70 ? -18.719 21.844 -10.109 1 19.75 70 LYS A O 1
ATOM 553 N N . HIS A 1 71 ? -19.578 20.109 -11.117 1 17.88 71 HIS A N 1
ATOM 554 C CA . HIS A 1 71 ? -18.938 19.312 -10.07 1 17.88 71 HIS A CA 1
ATOM 555 C C . HIS A 1 71 ? -17.422 19.547 -10.055 1 17.88 71 HIS A C 1
ATOM 557 O O . HIS A 1 71 ? -16.734 19.281 -11.047 1 17.88 71 HIS A O 1
ATOM 563 N N . ARG A 1 72 ? -16.891 20.531 -9.438 1 19.83 72 ARG A N 1
ATOM 564 C CA . ARG A 1 72 ? -15.531 21.047 -9.328 1 19.83 72 ARG A CA 1
ATOM 565 C C . ARG A 1 72 ? -14.625 20.031 -8.633 1 19.83 72 ARG A C 1
ATOM 567 O O . ARG A 1 72 ? -14.773 19.781 -7.438 1 19.83 72 ARG A O 1
ATOM 574 N N . ARG A 1 73 ? -14.078 19.062 -9.391 1 18.39 73 ARG A N 1
ATOM 575 C CA . ARG A 1 73 ? -13.219 18.047 -8.781 1 18.39 73 ARG A CA 1
ATOM 576 C C . ARG A 1 73 ? -11.945 18.688 -8.211 1 18.39 73 ARG A C 1
ATOM 578 O O . ARG A 1 73 ? -11.344 19.562 -8.836 1 18.39 73 ARG A O 1
ATOM 585 N N . GLY A 1 74 ? -11.547 18.547 -6.93 1 18.22 74 GLY A N 1
ATOM 586 C CA . GLY A 1 74 ? -10.703 19.016 -5.84 1 18.22 74 GLY A CA 1
ATOM 587 C C . GLY A 1 74 ? -9.234 18.688 -6.043 1 18.22 74 GLY A C 1
ATOM 588 O O . GLY A 1 74 ? -8.383 19.109 -5.254 1 18.22 74 GLY A O 1
ATOM 589 N N . SER A 1 75 ? -8.664 17.875 -6.926 1 18.25 75 SER A N 1
ATOM 590 C CA . SER A 1 75 ? -7.516 17.094 -6.48 1 18.25 75 SER A CA 1
ATOM 591 C C . SER A 1 75 ? -6.227 17.906 -6.57 1 18.25 75 SER A C 1
ATOM 593 O O . SER A 1 75 ? -5.168 17.359 -6.906 1 18.25 75 SER A O 1
ATOM 595 N N . GLN A 1 76 ? -6.059 19.109 -6.434 1 20.19 76 GLN A N 1
ATOM 596 C CA . GLN A 1 76 ? -4.84 19.828 -6.805 1 20.19 76 GLN A CA 1
ATOM 597 C C . GLN A 1 76 ? -3.705 19.516 -5.828 1 20.19 76 GLN A C 1
ATOM 599 O O . GLN A 1 76 ? -3.652 20.094 -4.734 1 20.19 76 GLN A O 1
ATOM 604 N N . ALA A 1 77 ? -3.205 18.281 -5.598 1 18.75 77 ALA A N 1
ATOM 605 C CA . ALA A 1 77 ? -2.18 17.969 -4.602 1 18.75 77 ALA A CA 1
ATOM 606 C C . ALA A 1 77 ? -0.88 18.703 -4.914 1 18.75 77 ALA A C 1
ATOM 608 O O . ALA A 1 77 ? -0.508 18.859 -6.082 1 18.75 77 ALA A O 1
ATOM 609 N N . THR A 1 78 ? -0.278 19.422 -3.963 1 18.8 78 THR A N 1
ATOM 610 C CA . THR A 1 78 ? 0.777 20.375 -3.656 1 18.8 78 THR A CA 1
ATOM 611 C C . THR A 1 78 ? 2.154 19.75 -3.859 1 18.8 78 THR A C 1
ATOM 613 O O . THR A 1 78 ? 2.484 18.75 -3.227 1 18.8 78 THR A O 1
ATOM 616 N N . LEU A 1 79 ? 2.771 19.672 -5.062 1 18.94 79 LEU A N 1
ATOM 617 C CA . LEU A 1 79 ? 4.082 19.188 -5.484 1 18.94 79 LEU A CA 1
ATOM 618 C C . LEU A 1 79 ? 5.195 19.938 -4.762 1 18.94 79 LEU A C 1
ATOM 620 O O . LEU A 1 79 ? 5.348 21.156 -4.934 1 18.94 79 LEU A O 1
ATOM 624 N N . ASP A 1 80 ? 5.645 19.625 -3.529 1 18.5 80 ASP A N 1
ATOM 625 C CA . ASP A 1 80 ? 6.668 20.141 -2.633 1 18.5 80 ASP A CA 1
ATOM 626 C C . ASP A 1 80 ? 8.039 20.125 -3.295 1 18.5 80 ASP A C 1
ATOM 628 O O . ASP A 1 80 ? 8.383 19.172 -3.992 1 18.5 80 ASP A O 1
ATOM 632 N N . SER A 1 81 ? 8.867 21.234 -3.514 1 20.47 81 SER A N 1
ATOM 633 C CA . SER A 1 81 ? 10.023 21.812 -4.195 1 20.47 81 SER A CA 1
ATOM 634 C C . SER A 1 81 ? 11.328 21.188 -3.717 1 20.47 81 SER A C 1
ATOM 636 O O . SER A 1 81 ? 12.414 21.625 -4.113 1 20.47 81 SER A O 1
ATOM 638 N N . THR A 1 82 ? 11.578 20.453 -2.639 1 20.16 82 THR A N 1
ATOM 639 C CA . THR A 1 82 ? 12.883 20.312 -2.002 1 20.16 82 THR A CA 1
ATOM 640 C C . THR A 1 82 ? 13.844 19.547 -2.9 1 20.16 82 THR A C 1
ATOM 642 O O . THR A 1 82 ? 15.055 19.797 -2.887 1 20.16 82 THR A O 1
ATOM 645 N N . SER A 1 83 ? 13.609 18.406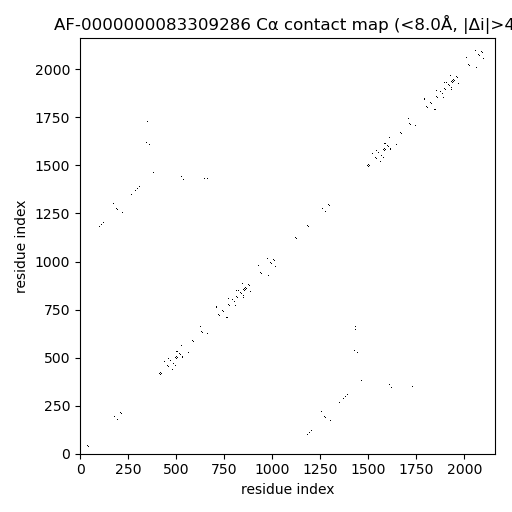 -3.451 1 21.12 83 SER A N 1
ATOM 646 C CA . SER A 1 83 ? 14.617 17.375 -3.658 1 21.12 83 SER A CA 1
ATOM 647 C C . SER A 1 83 ? 15.414 17.625 -4.934 1 21.12 83 SER A C 1
ATOM 649 O O . SER A 1 83 ? 16.094 16.734 -5.438 1 21.12 83 SER A O 1
ATOM 651 N N . LEU A 1 84 ? 15.406 18.703 -5.539 1 19.69 84 LEU A N 1
ATOM 652 C CA . LEU A 1 84 ? 15.945 18.734 -6.895 1 19.69 84 LEU A CA 1
ATOM 653 C C . LEU A 1 84 ? 17.469 18.812 -6.871 1 19.69 84 LEU A C 1
ATOM 655 O O . LEU A 1 84 ? 18.109 18.734 -7.918 1 19.69 84 LEU A O 1
ATOM 659 N N . PHE A 1 85 ? 18.172 19.281 -5.777 1 21.02 85 PHE A N 1
ATOM 660 C CA . PHE A 1 85 ? 19.547 19.797 -5.855 1 21.02 85 PHE A CA 1
ATOM 661 C C . PHE A 1 85 ? 20.531 18.688 -6.188 1 21.02 85 PHE A C 1
ATOM 663 O O . PHE A 1 85 ? 21.656 18.953 -6.617 1 21.02 85 PHE A O 1
ATOM 670 N N . GLU A 1 86 ? 20.422 17.5 -5.789 1 22.19 86 GLU A N 1
ATOM 671 C CA . GLU A 1 86 ? 21.5 16.531 -5.645 1 22.19 86 GLU A CA 1
ATOM 672 C C . GLU A 1 86 ? 22.078 16.141 -7 1 22.19 86 GLU A C 1
ATOM 674 O O . GLU A 1 86 ? 23.016 15.336 -7.074 1 22.19 86 GLU A O 1
ATOM 679 N N . LEU A 1 87 ? 21.594 16.531 -8.047 1 19.97 87 LEU A N 1
ATOM 680 C CA . LEU A 1 87 ? 21.984 15.758 -9.219 1 19.97 87 LEU A CA 1
ATOM 681 C C . LEU A 1 87 ? 23.297 16.266 -9.805 1 19.97 87 LEU A C 1
ATOM 683 O O . LEU A 1 87 ? 23.969 15.57 -10.562 1 19.97 87 LEU A O 1
ATOM 687 N N . THR A 1 88 ? 23.891 17.516 -9.609 1 20.34 88 THR A N 1
ATOM 688 C CA . THR A 1 88 ? 24.766 18.016 -10.664 1 20.34 88 THR A CA 1
ATOM 689 C C . THR A 1 88 ? 26.219 17.688 -10.375 1 20.34 88 THR A C 1
ATOM 691 O O . THR A 1 88 ? 27.109 18.031 -11.156 1 20.34 88 THR A O 1
ATOM 694 N N . ARG A 1 89 ? 26.797 17.438 -9.141 1 23.95 89 ARG A N 1
ATOM 695 C CA . ARG A 1 89 ? 28.203 17.641 -8.766 1 23.95 89 ARG A CA 1
ATOM 696 C C . ARG A 1 89 ? 29.094 16.609 -9.43 1 23.95 89 ARG A C 1
ATOM 698 O O . ARG A 1 89 ? 29.594 15.688 -8.773 1 23.95 89 ARG A O 1
ATOM 705 N N . PHE A 1 90 ? 29.203 16.219 -10.57 1 21.25 90 PHE A N 1
ATOM 706 C CA . PHE A 1 90 ? 30.031 15.094 -10.977 1 21.25 90 PHE A CA 1
ATOM 707 C C . PHE A 1 90 ? 31.5 15.5 -11.031 1 21.25 90 PHE A C 1
ATOM 709 O O . PHE A 1 90 ? 32.375 14.727 -10.641 1 21.25 90 PHE A O 1
ATOM 716 N N . SER A 1 91 ? 32.062 16.562 -11.539 1 22.56 91 SER A N 1
ATOM 717 C CA . SER A 1 91 ? 33.344 16.422 -12.266 1 22.56 91 SER A CA 1
ATOM 718 C C . SER A 1 91 ? 34.531 16.609 -11.328 1 22.56 91 SER A C 1
ATOM 720 O O . SER A 1 91 ? 35.531 15.883 -11.43 1 22.56 91 SER A O 1
ATOM 722 N N . GLU A 1 92 ? 34.938 17.781 -10.664 1 26.45 92 GLU A N 1
ATOM 723 C CA . GLU A 1 92 ? 36.219 18.359 -10.312 1 26.45 92 GLU A CA 1
ATOM 724 C C . GLU A 1 92 ? 36.781 17.734 -9.039 1 26.45 92 GLU A C 1
ATOM 726 O O . GLU A 1 92 ? 37.781 18.219 -8.492 1 26.45 92 GLU A O 1
ATOM 731 N N . ASP A 1 93 ? 36.594 16.578 -8.477 1 25.66 93 ASP A N 1
ATOM 732 C CA . ASP A 1 93 ? 36.75 16.203 -7.07 1 25.66 93 ASP A CA 1
ATOM 733 C C . ASP A 1 93 ? 38.188 15.82 -6.762 1 25.66 93 ASP A C 1
ATOM 735 O O . ASP A 1 93 ? 38.469 15.219 -5.723 1 25.66 93 ASP A O 1
ATOM 739 N N . SER A 1 94 ? 39.344 16 -7.473 1 28.58 94 SER A N 1
ATOM 740 C CA . SER A 1 94 ? 40.562 15.312 -7.082 1 28.58 94 SER A CA 1
ATOM 741 C C . SER A 1 94 ? 41.25 16.016 -5.918 1 28.58 94 SER A C 1
ATOM 743 O O . SER A 1 94 ? 41.844 15.375 -5.055 1 28.58 94 SER A O 1
ATOM 745 N N . ARG A 1 95 ? 41.5 17.328 -5.859 1 33.03 95 ARG A N 1
ATOM 746 C CA . ARG A 1 95 ? 42.344 18.141 -4.98 1 33.03 95 ARG A CA 1
ATOM 747 C C . ARG A 1 95 ? 41.844 18.094 -3.547 1 33.03 95 ARG A C 1
ATOM 749 O O . ARG A 1 95 ? 42.594 18.312 -2.6 1 33.03 95 ARG A O 1
ATOM 756 N N . ALA A 1 96 ? 40.531 17.953 -3.32 1 33.03 96 ALA A N 1
ATOM 757 C CA . ALA A 1 96 ? 39.938 18.25 -2.018 1 33.03 96 ALA A CA 1
ATOM 758 C C . ALA A 1 96 ? 40.25 17.156 -1.007 1 33.03 96 ALA A C 1
ATOM 760 O O . ALA A 1 96 ? 40 17.312 0.192 1 33.03 96 ALA A O 1
ATOM 761 N N . GLN A 1 97 ? 41.062 16.125 -1.351 1 32.53 97 GLN A N 1
ATOM 762 C CA . GLN A 1 97 ? 41.219 15 -0.433 1 32.53 97 GLN A CA 1
ATOM 763 C C . GLN A 1 97 ? 42.312 15.266 0.587 1 32.53 97 GLN A C 1
ATOM 765 O O . GLN A 1 97 ? 42.219 14.852 1.744 1 32.53 97 GLN A O 1
ATOM 770 N N . THR A 1 98 ? 43.469 15.945 0.277 1 36.97 98 THR A N 1
ATOM 771 C CA . THR A 1 98 ? 44.562 16.094 1.205 1 36.97 98 THR A CA 1
ATOM 772 C C . THR A 1 98 ? 44.188 16.984 2.379 1 36.97 98 THR A C 1
ATOM 774 O O . THR A 1 98 ? 44.594 16.75 3.514 1 36.97 98 THR A O 1
ATOM 777 N N . GLU A 1 99 ? 43.5 17.984 2.189 1 43.09 99 GLU A N 1
ATOM 778 C CA . GLU A 1 99 ? 43.062 18.922 3.23 1 43.09 99 GLU A CA 1
ATOM 779 C C . GLU A 1 99 ? 42.156 18.219 4.238 1 43.09 99 GLU A C 1
ATOM 781 O O . GLU A 1 99 ? 42.219 18.516 5.434 1 43.09 99 GLU A O 1
ATOM 786 N N . ASP A 1 100 ? 41.531 17.156 3.801 1 43 100 ASP A N 1
ATOM 787 C CA . ASP A 1 100 ? 40.625 16.5 4.734 1 43 100 ASP A CA 1
ATOM 788 C C . ASP A 1 100 ? 41.406 15.641 5.734 1 43 100 ASP A C 1
ATOM 790 O O . ASP A 1 100 ? 41.031 15.586 6.914 1 43 100 ASP A O 1
ATOM 794 N N . ARG A 1 101 ? 42.625 15.164 5.418 1 49.59 101 ARG A N 1
ATOM 795 C CA . ARG A 1 101 ? 43.406 14.375 6.355 1 49.59 101 ARG A CA 1
ATOM 796 C C . ARG A 1 101 ? 43.938 15.242 7.492 1 49.59 101 ARG A C 1
ATOM 798 O O . ARG A 1 101 ? 44 14.805 8.641 1 49.59 101 ARG A O 1
ATOM 805 N N . LEU A 1 102 ? 44.406 16.484 7.203 1 51.47 102 LEU A N 1
ATOM 806 C CA . LEU A 1 102 ? 44.875 17.422 8.227 1 51.47 102 LEU A CA 1
ATOM 807 C C . LEU A 1 102 ? 43.781 17.703 9.25 1 51.47 102 LEU A C 1
ATOM 809 O O . LEU A 1 102 ? 44.031 17.719 10.453 1 51.47 102 LEU A O 1
ATOM 813 N N . ALA A 1 103 ? 42.5 17.812 8.68 1 54.47 103 ALA A N 1
ATOM 814 C CA . ALA A 1 103 ? 41.375 18.125 9.578 1 54.47 103 ALA A CA 1
ATOM 815 C C . ALA A 1 103 ? 41.094 16.953 10.5 1 54.47 103 ALA A C 1
ATOM 817 O O . ALA A 1 103 ? 40.781 17.141 11.68 1 54.47 103 ALA A O 1
ATOM 818 N N . VAL A 1 104 ? 41.406 15.781 9.953 1 54.34 104 VAL A N 1
ATOM 819 C CA . VAL A 1 104 ? 41.188 14.586 10.75 1 54.34 104 VAL A CA 1
ATOM 820 C C . VAL A 1 104 ? 42.25 14.461 11.828 1 54.34 104 VAL A C 1
ATOM 822 O O . VAL A 1 104 ? 41.938 14.18 12.992 1 54.34 104 VAL A O 1
ATOM 825 N N . LEU A 1 105 ? 43.5 14.797 11.484 1 56.03 105 LEU A N 1
ATOM 826 C CA . LEU A 1 105 ? 44.562 14.625 12.453 1 56.03 105 LEU A CA 1
ATOM 827 C C . LEU A 1 105 ? 44.469 15.672 13.555 1 56.03 105 LEU A C 1
ATOM 829 O O . LEU A 1 105 ? 44.688 15.367 14.727 1 56.03 105 LEU A O 1
ATOM 833 N N . GLU A 1 106 ? 43.969 16.859 13.172 1 61.28 106 GLU A N 1
ATOM 834 C CA . GLU A 1 106 ? 43.719 17.875 14.18 1 61.28 106 GLU A CA 1
ATOM 835 C C . GLU A 1 106 ? 42.594 17.484 15.109 1 61.28 106 GLU A C 1
ATOM 837 O O . GLU A 1 106 ? 42.656 17.719 16.312 1 61.28 106 GLU A O 1
ATOM 842 N N . PHE A 1 107 ? 41.594 16.875 14.453 1 55.12 107 PHE A N 1
ATOM 843 C CA . PHE A 1 107 ? 40.469 16.391 15.242 1 55.12 107 PHE A CA 1
ATOM 844 C C . PHE A 1 107 ? 40.906 15.281 16.188 1 55.12 107 PHE A C 1
ATOM 846 O O . PHE A 1 107 ? 40.562 15.289 17.375 1 55.12 107 PHE A O 1
ATOM 853 N N . GLU A 1 108 ? 41.781 14.414 15.703 1 61.81 108 GLU A N 1
ATOM 854 C CA . GLU A 1 108 ? 42.312 13.336 16.547 1 61.81 108 GLU A CA 1
ATOM 855 C C . GLU A 1 108 ? 43.188 13.883 17.656 1 61.81 108 GLU A C 1
ATOM 857 O O . GLU A 1 108 ? 43.125 13.406 18.797 1 61.81 108 GLU A O 1
ATOM 862 N N . LEU A 1 109 ? 43.844 14.852 17.391 1 61.28 109 LEU A N 1
ATOM 863 C CA . LEU A 1 109 ? 44.719 15.461 18.391 1 61.28 109 LEU A CA 1
ATOM 864 C C . LEU A 1 109 ? 43.906 16.172 19.469 1 61.28 109 LEU A C 1
ATOM 866 O O . LEU A 1 109 ? 44.219 16.078 20.656 1 61.28 109 LEU A O 1
ATOM 870 N N . ARG A 1 110 ? 42.75 16.812 19.016 1 64.88 110 ARG A N 1
ATOM 871 C CA . ARG A 1 110 ? 41.875 17.453 20 1 64.88 110 ARG A CA 1
ATOM 872 C C . ARG A 1 110 ? 41.219 16.406 20.891 1 64.88 110 ARG A C 1
ATOM 874 O O . ARG A 1 110 ? 41.156 16.578 22.109 1 64.88 110 ARG A O 1
ATOM 881 N N . LYS A 1 111 ? 40.844 15.336 20.234 1 60.22 111 LYS A N 1
ATOM 882 C CA . LYS A 1 111 ? 40.219 14.273 21.016 1 60.22 111 LYS A CA 1
ATOM 883 C C . LYS A 1 111 ? 41.219 13.617 21.953 1 60.22 111 LYS A C 1
ATOM 885 O O . LYS A 1 111 ? 40.906 13.328 23.109 1 60.22 111 LYS A O 1
ATOM 890 N N . ALA A 1 112 ? 42.406 13.508 21.516 1 60.28 112 ALA A N 1
ATOM 891 C CA . ALA A 1 112 ? 43.469 12.945 22.391 1 60.28 112 ALA A CA 1
ATOM 892 C C . ALA A 1 112 ? 43.75 13.883 23.547 1 60.28 112 ALA A C 1
ATOM 894 O O . ALA A 1 112 ? 43.906 13.43 24.688 1 60.28 112 ALA A O 1
ATOM 895 N N . ARG A 1 113 ? 43.719 15.172 23.344 1 64.56 113 ARG A N 1
ATOM 896 C CA . ARG A 1 113 ? 43.969 16.125 24.422 1 64.56 113 ARG A CA 1
ATOM 897 C C . ARG A 1 113 ? 42.781 16.141 25.391 1 64.56 113 ARG A C 1
ATOM 899 O O . ARG A 1 113 ? 43 16.25 26.609 1 64.56 113 ARG A O 1
ATOM 906 N N . GLU A 1 114 ? 41.594 15.922 24.812 1 62.88 114 GLU A N 1
ATOM 907 C CA . GLU A 1 114 ? 40.438 15.844 25.703 1 62.88 114 GLU A CA 1
ATOM 908 C C . GLU A 1 114 ? 40.5 14.562 26.547 1 62.88 114 GLU A C 1
ATOM 910 O O . GLU A 1 114 ? 40.188 14.594 27.734 1 62.88 114 GLU A O 1
ATOM 915 N N . THR A 1 115 ? 41 13.562 25.906 1 61.25 115 THR A N 1
ATOM 916 C CA . THR A 1 115 ? 41.188 12.328 26.672 1 61.25 115 THR A CA 1
ATOM 917 C C . THR A 1 115 ? 42.281 12.492 27.719 1 61.25 115 THR A C 1
ATOM 919 O O . THR A 1 115 ? 42.125 12.023 28.859 1 61.25 115 THR A O 1
ATOM 922 N N . ILE A 1 116 ? 43.344 13.156 27.391 1 54.25 116 ILE A N 1
ATOM 923 C CA . ILE A 1 116 ? 44.406 13.406 28.359 1 54.25 116 ILE A CA 1
ATOM 924 C C . ILE A 1 116 ? 43.844 14.234 29.516 1 54.25 116 ILE A C 1
ATOM 926 O O . ILE A 1 116 ? 44.094 13.922 30.688 1 54.25 116 ILE A O 1
ATOM 930 N N . HIS A 1 117 ? 42.969 15.242 29.219 1 62.91 117 HIS A N 1
ATOM 931 C CA . HIS A 1 117 ? 42.375 16.062 30.281 1 62.91 117 HIS A CA 1
ATOM 932 C C . HIS A 1 117 ? 41.438 15.25 31.141 1 62.91 117 HIS A C 1
ATOM 934 O O . HIS A 1 117 ? 41.438 15.359 32.375 1 62.91 117 HIS A O 1
ATOM 940 N N . SER A 1 118 ? 40.781 14.445 30.438 1 56.41 118 SER A N 1
ATOM 941 C CA . SER A 1 118 ? 39.812 13.648 31.188 1 56.41 118 SER A CA 1
ATOM 942 C C . SER A 1 118 ? 40.531 12.594 32.031 1 56.41 118 SER A C 1
ATOM 944 O O . SER A 1 118 ? 40.156 12.383 33.188 1 56.41 118 SER A O 1
ATOM 946 N N . LEU A 1 119 ? 41.625 12.156 31.422 1 52.94 119 LEU A N 1
ATOM 947 C CA . LEU A 1 119 ? 42.406 11.203 32.188 1 52.94 119 LEU A CA 1
ATOM 948 C C . LEU A 1 119 ? 43.094 11.898 33.375 1 52.94 119 LEU A C 1
ATOM 950 O O . LEU A 1 119 ? 43.156 11.352 34.469 1 52.94 119 LEU A O 1
ATOM 954 N N . ARG A 1 120 ? 43.5 13.062 33.25 1 53.91 120 ARG A N 1
ATOM 955 C CA . ARG A 1 120 ? 44.125 13.797 34.344 1 53.91 120 ARG A CA 1
ATOM 956 C C . ARG A 1 120 ? 43.125 14.141 35.406 1 53.91 120 ARG A C 1
ATOM 958 O O . ARG A 1 120 ? 43.406 14.047 36.625 1 53.91 120 ARG A O 1
ATOM 965 N N . SER A 1 121 ? 41.844 14.391 34.938 1 54.62 121 SER A N 1
ATOM 966 C CA . SER A 1 121 ? 40.812 14.68 35.938 1 54.62 121 SER A CA 1
ATOM 967 C C . SER A 1 121 ? 40.406 13.422 36.688 1 54.62 121 SER A C 1
ATOM 969 O O . SER A 1 121 ? 40.219 13.461 37.906 1 54.62 121 SER A O 1
ATOM 971 N N . GLN A 1 122 ? 40.438 12.352 35.969 1 49.34 122 GLN A N 1
ATOM 972 C CA . GLN A 1 122 ? 40.062 11.109 36.625 1 49.34 122 GLN A CA 1
ATOM 973 C C . GLN A 1 122 ? 41.188 10.664 37.562 1 49.34 122 GLN A C 1
ATOM 975 O O . GLN A 1 122 ? 40.938 10.133 38.656 1 49.34 122 GLN A O 1
ATOM 980 N N . LEU A 1 123 ? 42.375 10.883 37.094 1 45.41 123 LEU A N 1
ATOM 981 C CA . LEU A 1 123 ? 43.5 10.617 38 1 45.41 123 LEU A CA 1
ATOM 982 C C . LEU A 1 123 ? 43.375 11.461 39.281 1 45.41 123 LEU A C 1
ATOM 984 O O . LEU A 1 123 ? 43.625 10.977 40.375 1 45.41 123 LEU A O 1
ATOM 988 N N . THR A 1 124 ? 42.906 12.695 39.156 1 47.09 124 THR A N 1
ATOM 989 C CA . THR A 1 124 ? 42.75 13.539 40.344 1 47.09 124 THR A CA 1
ATOM 990 C C . THR A 1 124 ? 41.562 13.07 41.188 1 47.09 124 THR A C 1
ATOM 992 O O . THR A 1 124 ? 41.656 13.039 42.406 1 47.09 124 THR A O 1
ATOM 995 N N . ASP A 1 125 ? 40.469 12.664 40.5 1 43.22 125 ASP A N 1
ATOM 996 C CA . ASP A 1 125 ? 39.312 12.297 41.281 1 43.22 125 ASP A CA 1
ATOM 997 C C . ASP A 1 125 ? 39.531 10.961 42 1 43.22 125 ASP A C 1
ATOM 999 O O . ASP A 1 125 ? 39.125 10.797 43.156 1 43.22 125 ASP A O 1
ATOM 1003 N N . GLN A 1 126 ? 40.188 10.008 41.25 1 38.88 126 GLN A N 1
ATOM 1004 C CA . GLN A 1 126 ? 40.438 8.758 41.938 1 38.88 126 GLN A CA 1
ATOM 1005 C C . GLN A 1 126 ? 41.406 8.969 43.125 1 38.88 126 GLN A C 1
ATOM 1007 O O . GLN A 1 126 ? 41.281 8.305 44.156 1 38.88 126 GLN A O 1
ATOM 1012 N N . ALA A 1 127 ? 42.219 9.852 42.938 1 36.41 127 ALA A N 1
ATOM 1013 C CA . ALA A 1 127 ? 43.094 10.117 44.094 1 36.41 127 ALA A CA 1
ATOM 1014 C C . ALA A 1 127 ? 42.312 10.656 45.281 1 36.41 127 ALA A C 1
ATOM 1016 O O . ALA A 1 127 ? 42.594 10.32 46.438 1 36.41 127 ALA A O 1
ATOM 1017 N N . ALA A 1 128 ? 41.188 11.461 44.969 1 34 128 ALA A N 1
ATOM 1018 C CA . ALA A 1 128 ? 40.438 12.023 46.125 1 34 128 ALA A CA 1
ATOM 1019 C C . ALA A 1 128 ? 39.625 10.961 46.812 1 34 128 ALA A C 1
ATOM 1021 O O . ALA A 1 128 ? 39.469 10.969 48.031 1 34 128 ALA A O 1
ATOM 1022 N N . LYS A 1 129 ? 38.938 10.117 46 1 34.78 129 LYS A N 1
ATOM 1023 C CA . LYS A 1 129 ? 38 9.25 46.656 1 34.78 129 LYS A CA 1
ATOM 1024 C C . LYS A 1 129 ? 38.719 8.188 47.5 1 34.78 129 LYS A C 1
ATOM 1026 O O . LYS A 1 129 ? 38.062 7.461 48.281 1 34.78 129 LYS A O 1
ATOM 1031 N N . LEU A 1 130 ? 39.969 7.93 47.156 1 27.98 130 LEU A N 1
ATOM 1032 C CA . LEU A 1 130 ? 40.656 6.984 48.031 1 27.98 130 LEU A CA 1
ATOM 1033 C C . LEU A 1 130 ? 40.594 7.438 49.5 1 27.98 130 LEU A C 1
ATOM 1035 O O . LEU A 1 130 ? 40.75 6.625 50.406 1 27.98 130 LEU A O 1
ATOM 1039 N N . GLN A 1 131 ? 40.406 8.805 49.75 1 24.14 131 GLN A N 1
ATOM 1040 C CA . GLN A 1 131 ? 40.656 9.18 51.125 1 24.14 131 GLN A CA 1
ATOM 1041 C C . GLN A 1 131 ? 39.531 8.734 52.031 1 24.14 131 GLN A C 1
ATOM 1043 O O . GLN A 1 131 ? 39.75 8.367 53.188 1 24.14 131 GLN A O 1
ATOM 1048 N N . ASP A 1 132 ? 38.219 9.031 51.469 1 24.5 132 ASP A N 1
ATOM 1049 C CA . ASP A 1 132 ? 37.281 9.211 52.594 1 24.5 132 ASP A CA 1
ATOM 1050 C C . ASP A 1 132 ? 36.906 7.863 53.188 1 24.5 132 ASP A C 1
ATOM 1052 O O . ASP A 1 132 ? 35.969 7.789 53.969 1 24.5 132 ASP A O 1
ATOM 1056 N N . SER A 1 133 ? 37.25 6.742 52.531 1 22.66 133 SER A N 1
ATOM 1057 C CA . SER A 1 133 ? 36.594 5.527 53.031 1 22.66 133 SER A CA 1
ATOM 1058 C C . SER A 1 133 ? 36.938 5.258 54.469 1 22.66 133 SER A C 1
ATOM 1060 O O . SER A 1 133 ? 36.562 4.227 55.031 1 22.66 133 SER A O 1
ATOM 1062 N N . PHE A 1 134 ? 37.781 6.051 55.062 1 19.31 134 PHE A N 1
ATOM 1063 C CA . PHE A 1 134 ? 38.25 5.344 56.25 1 19.31 134 PHE A CA 1
ATOM 1064 C C . PHE A 1 134 ? 37.25 5.398 57.375 1 19.31 134 PHE A C 1
ATOM 1066 O O . PHE A 1 134 ? 37.438 4.816 58.438 1 19.31 134 PHE A O 1
ATOM 1073 N N . HIS A 1 135 ? 36.188 6.305 57.344 1 18.83 135 HIS A N 1
ATOM 1074 C CA . HIS A 1 135 ? 35.969 6.578 58.781 1 18.83 135 HIS A CA 1
ATOM 1075 C C . HIS A 1 135 ? 35.312 5.402 59.469 1 18.83 135 HIS A C 1
ATOM 1077 O O . HIS A 1 135 ? 34.312 4.863 58.938 1 18.83 135 HIS A O 1
ATOM 1083 N N . PRO A 1 136 ? 35.875 4.812 60.5 1 19.38 136 PRO A N 1
ATOM 1084 C CA . PRO A 1 136 ? 35.656 3.668 61.406 1 19.38 136 PRO A CA 1
ATOM 1085 C C . PRO A 1 136 ? 34.438 3.863 62.312 1 19.38 136 PRO A C 1
ATOM 1087 O O . PRO A 1 136 ? 34.188 3.035 63.188 1 19.38 136 PRO A O 1
ATOM 1090 N N . GLN A 1 137 ? 33.406 4.746 62.062 1 17.19 137 GLN A N 1
ATOM 1091 C CA . GLN A 1 137 ? 32.75 5.152 63.281 1 17.19 137 GLN A CA 1
ATOM 1092 C C . GLN A 1 137 ? 32.156 3.949 64 1 17.19 137 GLN A C 1
ATOM 1094 O O . GLN A 1 137 ? 31.422 3.156 63.438 1 17.19 137 GLN A O 1
ATOM 1099 N N . ALA A 1 138 ? 32.5 3.703 65.312 1 16.56 138 ALA A N 1
ATOM 1100 C CA . ALA A 1 138 ? 32.5 2.707 66.375 1 16.56 138 ALA A CA 1
ATOM 1101 C C . ALA A 1 138 ? 31.078 2.535 66.938 1 16.56 138 ALA A C 1
ATOM 1103 O O . ALA A 1 138 ? 30.625 1.411 67.188 1 16.56 138 ALA A O 1
ATOM 1104 N N . ASP A 1 139 ? 30.391 3.611 67.562 1 17.05 139 ASP A N 1
ATOM 1105 C CA . ASP A 1 139 ? 30.062 3.453 68.938 1 17.05 139 ASP A CA 1
ATOM 1106 C C . ASP A 1 139 ? 28.875 2.504 69.125 1 17.05 139 ASP A C 1
ATOM 1108 O O . ASP A 1 139 ? 28.125 2.26 68.188 1 17.05 139 ASP A O 1
ATOM 1112 N N . VAL A 1 140 ? 28.234 2.598 70.438 1 16.53 140 VAL A N 1
ATOM 1113 C CA . VAL A 1 140 ? 27.906 1.716 71.562 1 16.53 140 VAL A CA 1
ATOM 1114 C C . VAL A 1 140 ? 26.469 1.202 71.438 1 16.53 140 VAL A C 1
ATOM 1116 O O . VAL A 1 140 ? 25.719 1.7 70.625 1 16.53 140 VAL A O 1
ATOM 1119 N N . PRO A 1 141 ? 25.531 1.345 72.625 1 17.12 141 PRO A N 1
ATOM 1120 C CA . PRO A 1 141 ? 25 0.318 73.5 1 17.12 141 PRO A CA 1
ATOM 1121 C C . PRO A 1 141 ? 23.562 -0.059 73.188 1 17.12 141 PRO A C 1
ATOM 1123 O O . PRO A 1 141 ? 23.234 -1.245 73.125 1 17.12 141 PRO A O 1
ATOM 1126 N N . GLY A 1 142 ? 22.422 0.88 73.625 1 15.85 142 GLY A N 1
ATOM 1127 C CA . GLY A 1 142 ? 21.469 0.433 74.625 1 15.85 142 GLY A CA 1
ATOM 1128 C C . GLY A 1 142 ? 20.281 -0.31 74 1 15.85 142 GLY A C 1
ATOM 1129 O O . GLY A 1 142 ? 20.141 -0.384 72.812 1 15.85 142 GLY A O 1
ATOM 1130 N N . GLY A 1 143 ? 18.922 -0.134 74.688 1 16.12 143 GLY A N 1
ATOM 1131 C CA . GLY A 1 143 ? 17.969 -1.018 75.312 1 16.12 143 GLY A CA 1
ATOM 1132 C C . GLY A 1 143 ? 16.875 -1.533 74.438 1 16.12 143 GLY A C 1
ATOM 1133 O O . GLY A 1 143 ? 16.844 -1.201 73.25 1 16.12 143 GLY A O 1
ATOM 1134 N N . GLY A 1 144 ? 15.531 -1.469 74.875 1 16.25 144 GLY A N 1
ATOM 1135 C CA . GLY A 1 144 ? 14.57 -2.516 75.188 1 16.25 144 GLY A CA 1
ATOM 1136 C C . GLY A 1 144 ? 13.633 -2.84 74.062 1 16.25 144 GLY A C 1
ATOM 1137 O O . GLY A 1 144 ? 13.93 -3.705 73.188 1 16.25 144 GLY A O 1
ATOM 1138 N N . GLU A 1 145 ? 12.266 -2.508 74.188 1 16.56 145 GLU A N 1
ATOM 1139 C CA . GLU A 1 145 ? 11.141 -3.432 74.312 1 16.56 145 GLU A CA 1
ATOM 1140 C C . GLU A 1 145 ? 10.477 -3.691 73 1 16.56 145 GLU A C 1
ATOM 1142 O O . GLU A 1 145 ? 10.57 -4.793 72.438 1 16.56 145 GLU A O 1
ATOM 1147 N N . SER A 1 146 ? 9.07 -3.453 72.875 1 16.41 146 SER A N 1
ATOM 1148 C CA . SER A 1 146 ? 7.938 -4.355 72.688 1 16.41 146 SER A CA 1
ATOM 1149 C C . SER A 1 146 ? 7.426 -4.32 71.25 1 16.41 146 SER A C 1
ATOM 1151 O O . SER A 1 146 ? 6.73 -5.238 70.812 1 16.41 146 SER A O 1
ATOM 1153 N N . ALA A 1 147 ? 7.594 -3.252 70.438 1 16.31 147 ALA A N 1
ATOM 1154 C CA . ALA A 1 147 ? 6.363 -2.926 69.688 1 16.31 147 ALA A CA 1
ATOM 1155 C C . ALA A 1 147 ? 6.137 -3.885 68.562 1 16.31 147 ALA A C 1
ATOM 1157 O O . ALA A 1 147 ? 6.992 -4.016 67.688 1 16.31 147 ALA A O 1
ATOM 1158 N N . LYS A 1 148 ? 5.121 -4.797 68.5 1 17.56 148 LYS A N 1
ATOM 1159 C CA . LYS A 1 148 ? 4.691 -6.012 67.812 1 17.56 148 LYS A CA 1
ATOM 1160 C C . LYS A 1 148 ? 4.547 -5.77 66.312 1 17.56 148 LYS A C 1
ATOM 1162 O O . LYS A 1 148 ? 4.566 -4.625 65.875 1 17.56 148 LYS A O 1
ATOM 1167 N N . LEU A 1 149 ? 3.311 -6.273 65.688 1 16.38 149 LEU A N 1
ATOM 1168 C CA . LEU A 1 149 ? 2.928 -7.34 64.75 1 16.38 149 LEU A CA 1
ATOM 1169 C C . LEU A 1 149 ? 2.605 -6.781 63.375 1 16.38 149 LEU A C 1
ATOM 1171 O O . LEU A 1 149 ? 2.611 -7.516 62.375 1 16.38 149 LEU A O 1
ATOM 1175 N N . SER A 1 150 ? 2.02 -5.578 63.188 1 19.39 150 SER A N 1
ATOM 1176 C CA . SER A 1 150 ? 0.861 -5.418 62.312 1 19.39 150 SER A CA 1
ATOM 1177 C C . SER A 1 150 ? 1.261 -5.488 60.844 1 19.39 150 SER A C 1
ATOM 1179 O O . SER A 1 150 ? 0.572 -4.941 59.969 1 19.39 150 SER A O 1
ATOM 1181 N N . LEU A 1 151 ? 2.346 -6.152 60.469 1 18.28 151 LEU A N 1
ATOM 1182 C CA . LEU A 1 151 ? 3.023 -5.785 59.219 1 18.28 151 LEU A CA 1
ATOM 1183 C C . LEU A 1 151 ? 2.26 -6.309 58.031 1 18.28 151 LEU A C 1
ATOM 1185 O O . LEU A 1 151 ? 2.643 -6.043 56.875 1 18.28 151 LEU A O 1
ATOM 1189 N N . ILE A 1 152 ? 1.508 -7.418 58.125 1 19.14 152 ILE A N 1
ATOM 1190 C CA . ILE A 1 152 ? 1.649 -8.469 57.125 1 19.14 152 ILE A CA 1
ATOM 1191 C C . ILE A 1 152 ? 1.014 -8.016 55.812 1 19.14 152 ILE A C 1
ATOM 1193 O O . ILE A 1 152 ? 1.327 -8.555 54.719 1 19.14 152 ILE A O 1
ATOM 1197 N N . SER A 1 153 ? -0.107 -7.289 55.812 1 20.08 153 SER A N 1
ATOM 1198 C CA . SER A 1 153 ? -1.254 -7.625 55 1 20.08 153 SER A CA 1
ATOM 1199 C C . SER A 1 153 ? -0.941 -7.41 53.5 1 20.08 153 SER A C 1
ATOM 1201 O O . SER A 1 153 ? -1.604 -7.98 52.625 1 20.08 153 SER A O 1
ATOM 1203 N N . ASP A 1 154 ? -0.236 -6.434 53.156 1 20.78 154 ASP A N 1
ATOM 1204 C CA . ASP A 1 154 ? -0.631 -5.73 51.938 1 20.78 154 ASP A CA 1
ATOM 1205 C C . ASP A 1 154 ? -0.164 -6.484 50.688 1 20.78 154 ASP A C 1
ATOM 1207 O O . ASP A 1 154 ? -0.255 -5.965 49.594 1 20.78 154 ASP A O 1
ATOM 1211 N N . LEU A 1 155 ? 0.636 -7.598 50.781 1 20.53 155 LEU A N 1
ATOM 1212 C CA . LEU A 1 155 ? 1.58 -7.75 49.688 1 20.53 155 LEU A CA 1
ATOM 1213 C C . LEU A 1 155 ? 0.933 -8.477 48.5 1 20.53 155 LEU A C 1
ATOM 1215 O O . LEU A 1 155 ? 1.606 -8.812 47.531 1 20.53 155 LEU A O 1
ATOM 1219 N N . VAL A 1 156 ? -0.135 -9.195 48.656 1 24.36 156 VAL A N 1
ATOM 1220 C CA . VAL A 1 156 ? -0.322 -10.344 47.781 1 24.36 156 VAL A CA 1
ATOM 1221 C C . VAL A 1 156 ? -0.477 -9.875 46.312 1 24.36 156 VAL A C 1
ATOM 1223 O O . VAL A 1 156 ? -1.554 -9.43 45.906 1 24.36 156 VAL A O 1
ATOM 1226 N N . GLU A 1 157 ? 0.141 -8.977 45.812 1 24.5 157 GLU A N 1
ATOM 1227 C CA . GLU A 1 157 ? -0.255 -8.5 44.5 1 24.5 157 GLU A CA 1
ATOM 1228 C C . GLU A 1 157 ? -0.088 -9.594 43.438 1 24.5 157 GLU A C 1
ATOM 1230 O O . GLU A 1 157 ? 0.845 -10.398 43.5 1 24.5 157 GLU A O 1
ATOM 1235 N N . ASP A 1 158 ? -1.152 -10.094 42.656 1 26.44 158 ASP A N 1
ATOM 1236 C CA . ASP A 1 158 ? -1.453 -11.039 41.594 1 26.44 158 ASP A CA 1
ATOM 1237 C C . ASP A 1 158 ? -0.345 -11.055 40.562 1 26.44 158 ASP A C 1
ATOM 1239 O O . ASP A 1 158 ? -0.025 -10.016 39.969 1 26.44 158 ASP A O 1
ATOM 1243 N N . PRO A 1 159 ? 0.577 -12.078 40.625 1 29.34 159 PRO A N 1
ATOM 1244 C CA . PRO A 1 159 ? 1.733 -12.008 39.719 1 29.34 159 PRO A CA 1
ATOM 1245 C C . PRO A 1 159 ? 1.349 -12.133 38.25 1 29.34 159 PRO A C 1
ATOM 1247 O O . PRO A 1 159 ? 1.102 -13.242 37.75 1 29.34 159 PRO A O 1
ATOM 1250 N N . GLU A 1 160 ? 0.186 -11.695 37.844 1 29.12 160 GLU A N 1
ATOM 1251 C CA . GLU A 1 160 ? -0.316 -11.914 36.469 1 29.12 160 GLU A CA 1
ATOM 1252 C C . GLU A 1 160 ? 0.83 -12.031 35.469 1 29.12 160 GLU A C 1
ATOM 1254 O O . GLU A 1 160 ? 0.874 -12.977 34.688 1 29.12 160 GLU A O 1
ATOM 1259 N N . ASP A 1 161 ? 0.881 -11 34.719 1 29.09 161 ASP A N 1
ATOM 1260 C CA . ASP A 1 161 ? 1.476 -10.844 33.406 1 29.09 161 ASP A CA 1
ATOM 1261 C C . ASP A 1 161 ? 2.969 -11.164 33.438 1 29.09 161 ASP A C 1
ATOM 1263 O O . ASP A 1 161 ? 3.748 -10.461 34.062 1 29.09 161 ASP A O 1
ATOM 1267 N N . ASP A 1 162 ? 3.262 -12.398 33.594 1 32.03 162 ASP A N 1
ATOM 1268 C CA . ASP A 1 162 ? 4.652 -12.828 33.469 1 32.03 162 ASP A CA 1
ATOM 1269 C C . ASP A 1 162 ? 5.41 -11.945 32.469 1 32.03 162 ASP A C 1
ATOM 1271 O O . ASP A 1 162 ? 5.262 -12.102 31.266 1 32.03 162 ASP A O 1
ATOM 1275 N N . GLU A 1 163 ? 5.488 -10.906 32.781 1 33.47 163 GLU A N 1
ATOM 1276 C CA . GLU A 1 163 ? 6.34 -10.016 31.984 1 33.47 163 GLU A CA 1
ATOM 1277 C C . GLU A 1 163 ? 7.738 -10.602 31.812 1 33.47 163 GLU A C 1
ATOM 1279 O O . GLU A 1 163 ? 8.398 -10.945 32.812 1 33.47 163 GLU A O 1
ATOM 1284 N N . ILE A 1 164 ? 8 -11.438 30.672 1 40.41 164 ILE A N 1
ATOM 1285 C CA . ILE A 1 164 ? 9.344 -11.844 30.281 1 40.41 164 ILE A CA 1
ATOM 1286 C C . ILE A 1 164 ? 10.367 -10.852 30.828 1 40.41 164 ILE A C 1
ATOM 1288 O O . ILE A 1 164 ? 10.266 -9.641 30.578 1 40.41 164 ILE A O 1
ATOM 1292 N N . PRO A 1 165 ? 10.867 -11.242 31.922 1 46.66 165 PRO A N 1
ATOM 1293 C CA . PRO A 1 165 ? 11.797 -10.227 32.438 1 46.66 165 PRO A CA 1
ATOM 1294 C C . PRO A 1 165 ? 12.586 -9.547 31.328 1 46.66 165 PRO A C 1
ATOM 1296 O O . PRO A 1 165 ? 12.883 -10.164 30.297 1 46.66 165 PRO A O 1
ATOM 1299 N N . ALA A 1 166 ? 12.57 -8.383 31.281 1 57.25 166 ALA A N 1
ATOM 1300 C CA . ALA A 1 166 ? 13.188 -7.551 30.25 1 57.25 166 ALA A CA 1
ATOM 1301 C C . ALA A 1 166 ? 14.656 -7.906 30.062 1 57.25 166 ALA A C 1
ATOM 1303 O O . ALA A 1 166 ? 15.383 -8.102 31.031 1 57.25 166 ALA A O 1
ATOM 1304 N N . ILE A 1 167 ? 15.164 -8.438 28.906 1 66 167 ILE A N 1
ATOM 1305 C CA . ILE A 1 167 ? 16.547 -8.719 28.562 1 66 167 ILE A CA 1
ATOM 1306 C C . ILE A 1 167 ? 17.438 -7.555 29.016 1 66 167 ILE A C 1
ATOM 1308 O O . ILE A 1 167 ? 17.156 -6.395 28.703 1 66 167 ILE A O 1
ATOM 1312 N N . ARG A 1 168 ? 18.25 -7.918 29.875 1 67.69 168 ARG A N 1
ATOM 1313 C CA . ARG A 1 168 ? 19.188 -6.902 30.312 1 67.69 168 ARG A CA 1
ATOM 1314 C C . ARG A 1 168 ? 20.156 -6.527 29.188 1 67.69 168 ARG A C 1
ATOM 1316 O O . ARG A 1 168 ? 20.438 -7.348 28.312 1 67.69 168 ARG A O 1
ATOM 1323 N N . SER A 1 169 ? 20.609 -5.426 29.312 1 74.5 169 SER A N 1
ATOM 1324 C CA . SER A 1 169 ? 21.406 -4.891 28.219 1 74.5 169 SER A CA 1
ATOM 1325 C C . SER A 1 169 ? 22.656 -5.734 27.984 1 74.5 169 SER A C 1
ATOM 1327 O O . SER A 1 169 ? 23.047 -5.969 26.828 1 74.5 169 SER A O 1
ATOM 1329 N N . HIS A 1 170 ? 23.188 -6.305 29.156 1 75 170 HIS A N 1
ATOM 1330 C CA . HIS A 1 170 ? 24.391 -7.113 29 1 75 170 HIS A CA 1
ATOM 1331 C C . HIS A 1 170 ? 24.062 -8.492 28.438 1 75 170 HIS A C 1
ATOM 1333 O O . HIS A 1 170 ? 24.844 -9.055 27.672 1 75 170 HIS A O 1
ATOM 1339 N N . GLU A 1 171 ? 22.984 -8.969 28.75 1 79.12 171 GLU A N 1
ATOM 1340 C CA . GLU A 1 171 ? 22.531 -10.258 28.219 1 79.12 171 GLU A CA 1
ATOM 1341 C C . GLU A 1 171 ? 22.234 -10.164 26.719 1 79.12 171 GLU A C 1
ATOM 1343 O O . GLU A 1 171 ? 22.625 -11.047 25.953 1 79.12 171 GLU A O 1
ATOM 1348 N N . ARG A 1 172 ? 21.672 -9.102 26.375 1 80 172 ARG A N 1
ATOM 1349 C CA . ARG A 1 172 ? 21.344 -8.852 24.969 1 80 172 ARG A CA 1
ATOM 1350 C C . ARG A 1 172 ? 22.609 -8.742 24.125 1 80 172 ARG A C 1
ATOM 1352 O O . ARG A 1 172 ? 22.688 -9.336 23.047 1 80 172 ARG A O 1
ATOM 1359 N N . ARG A 1 173 ? 23.5 -8.148 24.688 1 80.19 173 ARG A N 1
ATOM 1360 C CA . ARG A 1 173 ? 24.75 -7.957 23.953 1 80.19 173 ARG A CA 1
ATOM 1361 C C . ARG A 1 173 ? 25.516 -9.273 23.828 1 80.19 173 ARG A C 1
ATOM 1363 O O . ARG A 1 173 ? 26.078 -9.562 22.766 1 80.19 173 ARG A O 1
ATOM 1370 N N . THR A 1 174 ? 25.469 -9.984 24.859 1 83.38 174 THR A N 1
ATOM 1371 C CA . THR A 1 174 ? 26.156 -11.273 24.859 1 83.38 174 THR A CA 1
ATOM 1372 C C . THR A 1 174 ? 25.484 -12.242 23.891 1 83.38 174 THR A C 1
ATOM 1374 O O . THR A 1 174 ? 26.156 -12.898 23.094 1 83.38 174 THR A O 1
ATOM 1377 N N . ILE A 1 175 ? 24.234 -12.297 23.891 1 84 175 ILE A N 1
ATOM 1378 C CA . ILE A 1 175 ? 23.484 -13.195 23.016 1 84 175 ILE A CA 1
ATOM 1379 C C . ILE A 1 175 ? 23.625 -12.734 21.578 1 84 175 ILE A C 1
ATOM 1381 O O . ILE A 1 175 ? 23.812 -13.547 20.672 1 84 175 ILE A O 1
ATOM 1385 N N . ASN A 1 176 ? 23.609 -11.43 21.375 1 85.44 176 ASN A N 1
ATOM 1386 C CA . ASN A 1 176 ? 23.797 -10.891 20.031 1 85.44 176 ASN A CA 1
ATOM 1387 C C . ASN A 1 176 ? 25.172 -11.258 19.469 1 85.44 176 ASN A C 1
ATOM 1389 O O . ASN A 1 176 ? 25.281 -11.609 18.297 1 85.44 176 ASN A O 1
ATOM 1393 N N . TYR A 1 177 ? 26.078 -11.312 20.328 1 82.56 177 TYR A N 1
ATOM 1394 C CA . TYR A 1 177 ? 27.422 -11.703 19.938 1 82.56 177 TYR A CA 1
ATOM 1395 C C . TYR A 1 177 ? 27.484 -13.188 19.594 1 82.56 177 TYR A C 1
ATOM 1397 O O . TYR A 1 177 ? 28.047 -13.578 18.578 1 82.56 177 TYR A O 1
ATOM 1405 N N . LEU A 1 178 ? 26.969 -13.945 20.453 1 85.19 178 LEU A N 1
ATOM 1406 C CA . LEU A 1 178 ? 26.969 -15.391 20.25 1 85.19 178 LEU A CA 1
ATOM 1407 C C . LEU A 1 178 ? 26.188 -15.758 18.984 1 85.19 178 LEU A C 1
ATOM 1409 O O . LEU A 1 178 ? 26.594 -16.656 18.234 1 85.19 178 LEU A O 1
ATOM 1413 N N . VAL A 1 179 ? 25.125 -15.023 18.703 1 86.81 179 VAL A N 1
ATOM 1414 C CA . VAL A 1 179 ? 24.328 -15.219 17.5 1 86.81 179 VAL A CA 1
ATOM 1415 C C . VAL A 1 179 ? 25.141 -14.812 16.266 1 86.81 179 VAL A C 1
ATOM 1417 O O . VAL A 1 179 ? 25.188 -15.547 15.273 1 86.81 179 VAL A O 1
ATOM 1420 N N . ASN A 1 180 ? 25.781 -13.742 16.328 1 86.94 180 ASN A N 1
ATOM 1421 C CA . ASN A 1 180 ? 26.609 -13.297 15.219 1 86.94 180 ASN A CA 1
ATOM 1422 C C . ASN A 1 180 ? 27.766 -14.258 14.961 1 86.94 180 ASN A C 1
ATOM 1424 O O . ASN A 1 180 ? 28.094 -14.555 13.805 1 86.94 180 ASN A O 1
ATOM 1428 N N . GLU A 1 181 ? 28.344 -14.781 15.961 1 84.25 181 GLU A N 1
ATOM 1429 C CA . GLU A 1 181 ? 29.391 -15.789 15.867 1 84.25 181 GLU A CA 1
ATOM 1430 C C . GLU A 1 181 ? 28.875 -17.078 15.234 1 84.25 181 GLU A C 1
ATOM 1432 O O . GLU A 1 181 ? 29.531 -17.656 14.367 1 84.25 181 GLU A O 1
ATOM 1437 N N . TYR A 1 182 ? 27.781 -17.5 15.586 1 84.56 182 TYR A N 1
ATOM 1438 C CA . TYR A 1 182 ? 27.125 -18.672 15.039 1 84.56 182 TYR A CA 1
ATOM 1439 C C . TYR A 1 182 ? 26.844 -18.5 13.547 1 84.56 182 TYR A C 1
ATOM 1441 O O . TYR A 1 182 ? 27.109 -19.391 12.75 1 84.56 182 TYR A O 1
ATOM 1449 N N . LEU A 1 183 ? 26.312 -17.312 13.18 1 84.81 183 LEU A N 1
ATOM 1450 C CA . LEU A 1 183 ? 26 -17 11.789 1 84.81 183 LEU A CA 1
ATOM 1451 C C . LEU A 1 183 ? 27.25 -17.031 10.93 1 84.81 183 LEU A C 1
ATOM 1453 O O . LEU A 1 183 ? 27.25 -17.578 9.828 1 84.81 183 LEU A O 1
ATOM 1457 N N . LEU A 1 184 ? 28.25 -16.641 11.461 1 83.38 184 LEU A N 1
ATOM 1458 C CA . LEU A 1 184 ? 29.531 -16.609 10.758 1 83.38 184 LEU A CA 1
ATOM 1459 C C . LEU A 1 184 ? 30.125 -18.016 10.656 1 83.38 184 LEU A C 1
ATOM 1461 O O . LEU A 1 184 ? 30.656 -18.391 9.617 1 83.38 184 LEU A O 1
ATOM 1465 N N . GLN A 1 185 ? 29.938 -18.797 11.695 1 80.44 185 GLN A N 1
ATOM 1466 C CA . GLN A 1 185 ? 30.453 -20.156 11.742 1 80.44 185 GLN A CA 1
ATOM 1467 C C . GLN A 1 185 ? 29.672 -21.062 10.781 1 80.44 185 GLN A C 1
ATOM 1469 O O . GLN A 1 185 ? 30.25 -21.984 10.188 1 80.44 185 GLN A O 1
ATOM 1474 N N . GLN A 1 186 ? 28.375 -20.75 10.609 1 79 186 GLN A N 1
ATOM 1475 C CA . GLN A 1 186 ? 27.516 -21.578 9.758 1 79 186 GLN A CA 1
ATOM 1476 C C . GLN A 1 186 ? 27.531 -21.062 8.312 1 79 186 GLN A C 1
ATOM 1478 O O . GLN A 1 186 ? 26.812 -21.578 7.461 1 79 186 GLN A O 1
ATOM 1483 N N . GLY A 1 187 ? 28.359 -20.062 8.047 1 77.81 187 GLY A N 1
ATOM 1484 C CA . GLY A 1 187 ? 28.547 -19.547 6.703 1 77.81 187 GLY A CA 1
ATOM 1485 C C . GLY A 1 187 ? 27.422 -18.609 6.277 1 77.81 187 GLY A C 1
ATOM 1486 O O . GLY A 1 187 ? 27.281 -18.297 5.09 1 77.81 187 GLY A O 1
ATOM 1487 N N . CYS A 1 188 ? 26.578 -18.156 7.105 1 79.31 188 CYS A N 1
ATOM 1488 C CA . CYS A 1 188 ? 25.516 -17.188 6.809 1 79.31 188 CYS A CA 1
ATOM 1489 C C . CYS A 1 188 ? 26.047 -15.766 6.863 1 79.31 188 CYS A C 1
ATOM 1491 O O . CYS A 1 188 ? 25.719 -15.008 7.781 1 79.31 188 CYS A O 1
ATOM 1493 N N . LYS A 1 189 ? 26.703 -15.375 6.004 1 81.06 189 LYS A N 1
ATOM 1494 C CA . LYS A 1 189 ? 27.453 -14.125 6.016 1 81.06 189 LYS A CA 1
ATOM 1495 C C . LYS A 1 189 ? 26.547 -12.93 5.73 1 81.06 189 LYS A C 1
ATOM 1497 O O . LYS A 1 189 ? 26.703 -11.867 6.328 1 81.06 189 LYS A O 1
ATOM 1502 N N . LEU A 1 190 ? 25.625 -13.062 4.863 1 79.19 190 LEU A N 1
ATOM 1503 C CA . LEU A 1 190 ? 24.688 -11.992 4.539 1 79.19 190 LEU A CA 1
ATOM 1504 C C . LEU A 1 190 ? 23.797 -11.672 5.734 1 79.19 190 LEU A C 1
ATOM 1506 O O . LEU A 1 190 ? 23.516 -10.5 6.008 1 79.19 190 LEU A O 1
ATOM 1510 N N . THR A 1 191 ? 23.422 -12.57 6.332 1 81.12 191 THR A N 1
ATOM 1511 C CA . THR A 1 191 ? 22.609 -12.383 7.523 1 81.12 191 THR A CA 1
ATOM 1512 C C . THR A 1 191 ? 23.406 -11.719 8.641 1 81.12 191 THR A C 1
ATOM 1514 O O . THR A 1 191 ? 22.891 -10.859 9.352 1 81.12 191 THR A O 1
ATOM 1517 N N . SER A 1 192 ? 24.625 -12.055 8.695 1 84.5 192 SER A N 1
ATOM 1518 C CA . SER A 1 192 ? 25.5 -11.453 9.688 1 84.5 192 SER A CA 1
ATOM 1519 C C . SER A 1 192 ? 25.703 -9.969 9.422 1 84.5 192 SER A C 1
ATOM 1521 O O . SER A 1 192 ? 25.688 -9.156 10.352 1 84.5 192 SER A O 1
ATOM 1523 N N . ILE A 1 193 ? 25.75 -9.695 8.289 1 80.06 193 ILE A N 1
ATOM 1524 C CA . ILE A 1 193 ? 25.906 -8.297 7.895 1 80.06 193 ILE A CA 1
ATOM 1525 C C . ILE A 1 193 ? 24.609 -7.543 8.172 1 80.06 193 ILE A C 1
ATOM 1527 O O . ILE A 1 193 ? 24.625 -6.449 8.742 1 80.06 193 ILE A O 1
ATOM 1531 N N . THR A 1 194 ? 23.547 -8.016 7.828 1 80.94 194 THR A N 1
ATOM 1532 C CA . THR A 1 194 ? 22.234 -7.395 8.047 1 80.94 194 THR A CA 1
ATOM 1533 C C . THR A 1 194 ? 21.938 -7.277 9.539 1 80.94 194 THR A C 1
ATOM 1535 O O . THR A 1 194 ? 21.359 -6.289 9.984 1 80.94 194 THR A O 1
ATOM 1538 N N . PHE A 1 195 ? 22.359 -8.133 10.273 1 81.62 195 PHE A N 1
ATOM 1539 C CA . PHE A 1 195 ? 22.188 -8.148 11.719 1 81.62 195 PHE A CA 1
ATOM 1540 C C . PHE A 1 195 ? 23.031 -7.059 12.375 1 81.62 195 PHE A C 1
ATOM 1542 O O . PHE A 1 195 ? 22.547 -6.348 13.258 1 81.62 195 PHE A O 1
ATOM 1549 N N . SER A 1 196 ? 24.141 -6.98 11.891 1 77.25 196 SER A N 1
ATOM 1550 C CA . SER A 1 196 ? 25.031 -5.93 12.359 1 77.25 196 SER A CA 1
ATOM 1551 C C . SER A 1 196 ? 24.5 -4.547 12 1 77.25 196 SER A C 1
ATOM 1553 O O . SER A 1 196 ? 24.609 -3.605 12.789 1 77.25 196 SER A O 1
ATOM 1555 N N . ASP A 1 197 ? 23.812 -4.52 10.922 1 78.5 197 ASP A N 1
ATOM 1556 C CA . ASP A 1 197 ? 23.219 -3.275 10.453 1 78.5 197 ASP A CA 1
ATOM 1557 C C . ASP A 1 197 ? 21.969 -2.922 11.266 1 78.5 197 ASP A C 1
ATOM 1559 O O . ASP A 1 197 ? 21.719 -1.749 11.555 1 78.5 197 ASP A O 1
ATOM 1563 N N . GLU A 1 198 ? 21.203 -3.846 11.688 1 78.94 198 GLU A N 1
ATOM 1564 C CA . GLU A 1 198 ? 19.969 -3.617 12.438 1 78.94 198 GLU A CA 1
ATOM 1565 C C . GLU A 1 198 ? 20.25 -3.324 13.906 1 78.94 198 GLU A C 1
ATOM 1567 O O . GLU A 1 198 ? 19.453 -2.691 14.586 1 78.94 198 GLU A O 1
ATOM 1572 N N . ASN A 1 199 ? 21.344 -3.734 14.289 1 74 199 ASN A N 1
ATOM 1573 C CA . ASN A 1 199 ? 21.797 -3.465 15.648 1 74 199 ASN A CA 1
ATOM 1574 C C . ASN A 1 199 ? 23.062 -2.611 15.656 1 74 199 ASN A C 1
ATOM 1576 O O . ASN A 1 199 ? 24.094 -3.012 16.203 1 74 199 ASN A O 1
ATOM 1580 N N . SER A 1 200 ? 23 -1.612 15.039 1 71.12 200 SER A N 1
ATOM 1581 C CA . SER A 1 200 ? 24.141 -0.769 14.695 1 71.12 200 SER A CA 1
ATOM 1582 C C . SER A 1 200 ? 24.828 -0.228 15.945 1 71.12 200 SER A C 1
ATOM 1584 O O . SER A 1 200 ? 26.016 0.122 15.914 1 71.12 200 SER A O 1
ATOM 1586 N N . GLU A 1 201 ? 24.094 -0.294 17.031 1 67.88 201 GLU A N 1
ATOM 1587 C CA . GLU A 1 201 ? 24.625 0.278 18.266 1 67.88 201 GLU A CA 1
ATOM 1588 C C . GLU A 1 201 ? 25.484 -0.738 19.016 1 67.88 201 GLU A C 1
ATOM 1590 O O . GLU A 1 201 ? 26.188 -0.385 19.969 1 67.88 201 GLU A O 1
ATOM 1595 N N . GLU A 1 202 ? 25.594 -2.002 18.375 1 68.88 202 GLU A N 1
ATOM 1596 C CA . GLU A 1 202 ? 26.297 -3.051 19.109 1 68.88 202 GLU A CA 1
ATOM 1597 C C . GLU A 1 202 ? 27.5 -3.561 18.312 1 68.88 202 GLU A C 1
ATOM 1599 O O . GLU A 1 202 ? 27.438 -3.684 17.094 1 68.88 202 GLU A O 1
ATOM 1604 N N . ASP A 1 203 ? 28.578 -3.865 18.781 1 64.44 203 ASP A N 1
ATOM 1605 C CA . ASP A 1 203 ? 29.766 -4.406 18.125 1 64.44 203 ASP A CA 1
ATOM 1606 C C . ASP A 1 203 ? 29.812 -5.926 18.266 1 64.44 203 ASP A C 1
ATOM 1608 O O . ASP A 1 203 ? 29.812 -6.465 19.375 1 64.44 203 ASP A O 1
ATOM 1612 N N . PHE A 1 204 ? 29.812 -6.812 17.141 1 66.06 204 PHE A N 1
ATOM 1613 C CA . PHE A 1 204 ? 29.703 -8.266 17.109 1 66.06 204 PHE A CA 1
ATOM 1614 C C . PHE A 1 204 ? 31.062 -8.898 16.812 1 66.06 204 PHE A C 1
ATOM 1616 O O . PHE A 1 204 ? 31.188 -10.125 16.797 1 66.06 204 PHE A O 1
ATOM 1623 N N . GLU A 1 205 ? 32.094 -8.273 16.594 1 66.69 205 GLU A N 1
ATOM 1624 C CA . GLU A 1 205 ? 33.281 -8.875 16.016 1 66.69 205 GLU A CA 1
ATOM 1625 C C . GLU A 1 205 ? 34.219 -9.43 17.094 1 66.69 205 GLU A C 1
ATOM 1627 O O . GLU A 1 205 ? 34.938 -10.406 16.859 1 66.69 205 GLU A O 1
ATOM 1632 N N . ASP A 1 206 ? 34.219 -8.875 18.328 1 66.06 206 ASP A N 1
ATOM 1633 C CA . ASP A 1 206 ? 35.156 -9.305 19.359 1 66.06 206 ASP A CA 1
ATOM 1634 C C . ASP A 1 206 ? 34.469 -9.43 20.719 1 66.06 206 ASP A C 1
ATOM 1636 O O . ASP A 1 206 ? 33.875 -8.484 21.203 1 66.06 206 ASP A O 1
ATOM 1640 N N . TRP A 1 207 ? 34.406 -10.586 21.281 1 65.62 207 TRP A N 1
ATOM 1641 C CA . TRP A 1 207 ? 33.781 -10.883 22.562 1 65.62 207 TRP A CA 1
ATOM 1642 C C . TRP A 1 207 ? 34.281 -9.969 23.656 1 65.62 207 TRP A C 1
ATOM 1644 O O . TRP A 1 207 ? 33.531 -9.547 24.531 1 65.62 207 TRP A O 1
ATOM 1654 N N . ASP A 1 208 ? 35.469 -9.688 23.609 1 64.62 208 ASP A N 1
ATOM 1655 C CA . ASP A 1 208 ? 36.094 -8.883 24.656 1 64.62 208 ASP A CA 1
ATOM 1656 C C . ASP A 1 208 ? 35.5 -7.48 24.703 1 64.62 208 ASP A C 1
ATOM 1658 O O . ASP A 1 208 ? 35.406 -6.863 25.766 1 64.62 208 ASP A O 1
ATOM 1662 N N . SER A 1 209 ? 34.812 -6.969 23.594 1 63.97 209 SER A N 1
ATOM 1663 C CA . SER A 1 209 ? 34.156 -5.676 23.453 1 63.97 209 SER A CA 1
ATOM 1664 C C . SER A 1 209 ? 32.719 -5.746 23.906 1 63.97 209 SER A C 1
ATOM 1666 O O . SER A 1 209 ? 32.156 -4.762 24.406 1 63.97 209 SER A O 1
ATOM 1668 N N . VAL A 1 210 ? 32.062 -6.879 23.828 1 62.94 210 VAL A N 1
ATOM 1669 C CA . VAL A 1 210 ? 30.641 -7.074 24.125 1 62.94 210 VAL A CA 1
ATOM 1670 C C . VAL A 1 210 ? 30.469 -7.551 25.562 1 62.94 210 VAL A C 1
ATOM 1672 O O . VAL A 1 210 ? 29.547 -7.121 26.266 1 62.94 210 VAL A O 1
ATOM 1675 N N . GLY A 1 211 ? 31.156 -8.406 26.172 1 61.38 211 GLY A N 1
ATOM 1676 C CA . GLY A 1 211 ? 30.984 -9.188 27.375 1 61.38 211 GLY A CA 1
ATOM 1677 C C . GLY A 1 211 ? 31.531 -8.484 28.609 1 61.38 211 GLY A C 1
ATOM 1678 O O . GLY A 1 211 ? 31.406 -9 29.734 1 61.38 211 GLY A O 1
ATOM 1679 N N . LEU A 1 212 ? 31.75 -7.316 28.781 1 53.25 212 LEU A N 1
ATOM 1680 C CA . LEU A 1 212 ? 32.188 -6.512 29.906 1 53.25 212 LEU A CA 1
ATOM 1681 C C . LEU A 1 212 ? 32.969 -7.367 30.906 1 53.25 212 LEU A C 1
ATOM 1683 O O . LEU A 1 212 ? 32.594 -7.453 32.062 1 53.25 212 LEU A O 1
ATOM 1687 N N . ASN A 1 213 ? 34.125 -8.219 30.531 1 48.84 213 ASN A N 1
ATOM 1688 C CA . ASN A 1 213 ? 35.125 -8.961 31.297 1 48.84 213 ASN A CA 1
ATOM 1689 C C . ASN A 1 213 ? 34.562 -10.297 31.781 1 48.84 213 ASN A C 1
ATOM 1691 O O . ASN A 1 213 ? 35.062 -10.867 32.75 1 48.84 213 ASN A O 1
ATOM 1695 N N . VAL A 1 214 ? 33.438 -10.789 31.484 1 58.34 214 VAL A N 1
ATOM 1696 C CA . VAL A 1 214 ? 32.938 -12.125 31.828 1 58.34 214 VAL A CA 1
ATOM 1697 C C . VAL A 1 214 ? 33.438 -13.133 30.797 1 58.34 214 VAL A C 1
ATOM 1699 O O . VAL A 1 214 ? 33.656 -12.789 29.625 1 58.34 214 VAL A O 1
ATOM 1702 N N . ALA A 1 215 ? 34.062 -14.156 31.312 1 65.69 215 ALA A N 1
ATOM 1703 C CA . ALA A 1 215 ? 34.5 -15.227 30.422 1 65.69 215 ALA A CA 1
ATOM 1704 C C . ALA A 1 215 ? 33.469 -15.5 29.328 1 65.69 215 ALA A C 1
ATOM 1706 O O . ALA A 1 215 ? 32.281 -15.383 29.547 1 65.69 215 ALA A O 1
ATOM 1707 N N . LYS A 1 216 ? 33.938 -15.641 28.109 1 72.31 216 LYS A N 1
ATOM 1708 C CA . LYS A 1 216 ? 33.031 -15.945 26.984 1 72.31 216 LYS A CA 1
ATOM 1709 C C . LYS A 1 216 ? 32.188 -17.172 27.281 1 72.31 216 LYS A C 1
ATOM 1711 O O . LYS A 1 216 ? 32.688 -18.234 27.641 1 72.31 216 LYS A O 1
ATOM 1716 N N . PRO A 1 217 ? 31.094 -16.859 27.203 1 73.88 217 PRO A N 1
ATOM 1717 C CA . PRO A 1 217 ? 30.234 -18.031 27.406 1 73.88 217 PRO A CA 1
ATOM 1718 C C . PRO A 1 217 ? 30.406 -19.094 26.312 1 73.88 217 PRO A C 1
ATOM 1720 O O . PRO A 1 217 ? 30.922 -18.781 25.234 1 73.88 217 PRO A O 1
ATOM 1723 N N . PRO A 1 218 ? 30.25 -20.266 26.625 1 77.19 218 PRO A N 1
ATOM 1724 C CA . PRO A 1 218 ? 30.391 -21.297 25.594 1 77.19 218 PRO A CA 1
ATOM 1725 C C . PRO A 1 218 ? 29.547 -21.016 24.359 1 77.19 218 PRO A C 1
ATOM 1727 O O . PRO A 1 218 ? 28.594 -20.219 24.422 1 77.19 218 PRO A O 1
ATOM 1730 N N . SER A 1 219 ? 29.812 -21.516 23.266 1 78.81 219 SER A N 1
ATOM 1731 C CA . SER A 1 219 ? 29.109 -21.328 22 1 78.81 219 SER A CA 1
ATOM 1732 C C . SER A 1 219 ? 27.656 -21.766 22.125 1 78.81 219 SER A C 1
ATOM 1734 O O . SER A 1 219 ? 27.312 -22.578 22.984 1 78.81 219 SER A O 1
ATOM 1736 N N . LEU A 1 220 ? 26.844 -21.25 21.203 1 81.38 220 LEU A N 1
ATOM 1737 C CA . LEU A 1 220 ? 25.422 -21.578 21.25 1 81.38 220 LEU A CA 1
ATOM 1738 C C . LEU A 1 220 ? 25.219 -23.078 21.172 1 81.38 220 LEU A C 1
ATOM 1740 O O . LEU A 1 220 ? 24.312 -23.625 21.828 1 81.38 220 LEU A O 1
ATOM 1744 N N . LEU A 1 221 ? 26.078 -23.734 20.438 1 80.81 221 LEU A N 1
ATOM 1745 C CA . LEU A 1 221 ? 26.016 -25.188 20.312 1 80.81 221 LEU A CA 1
ATOM 1746 C C . LEU A 1 221 ? 26.344 -25.844 21.656 1 80.81 221 LEU A C 1
ATOM 1748 O O . LEU A 1 221 ? 25.688 -26.797 22.062 1 80.81 221 LEU A O 1
ATOM 1752 N N . ARG A 1 222 ? 27.25 -25.375 22.281 1 80 222 ARG A N 1
ATOM 1753 C CA . ARG A 1 222 ? 27.656 -25.906 23.578 1 80 222 ARG A CA 1
ATOM 1754 C C . ARG A 1 222 ? 26.625 -25.594 24.641 1 80 222 ARG A C 1
ATOM 1756 O O . ARG A 1 222 ? 26.344 -26.422 25.516 1 80 222 ARG A O 1
ATOM 1763 N N . LEU A 1 223 ? 26.125 -24.438 24.578 1 78.44 223 LEU A N 1
ATOM 1764 C CA . LEU A 1 223 ? 25.031 -24.062 25.484 1 78.44 223 LEU A CA 1
ATOM 1765 C C . LEU A 1 223 ? 23.828 -24.984 25.297 1 78.44 223 LEU A C 1
ATOM 1767 O O . LEU A 1 223 ? 23.234 -25.422 26.281 1 78.44 223 LEU A O 1
ATOM 1771 N N . PHE A 1 224 ? 23.641 -25.375 24.109 1 78.38 224 PHE A N 1
ATOM 1772 C CA . PHE A 1 224 ? 22.531 -26.25 23.766 1 78.38 224 PHE A CA 1
ATOM 1773 C C . PHE A 1 224 ? 22.812 -27.688 24.188 1 78.38 224 PHE A C 1
ATOM 1775 O O . PHE A 1 224 ? 21.953 -28.359 24.766 1 78.38 224 PHE A O 1
ATOM 1782 N N . ARG A 1 225 ? 23.984 -28.156 23.969 1 79.94 225 ARG A N 1
ATOM 1783 C CA . ARG A 1 225 ? 24.391 -29.516 24.328 1 79.94 225 ARG A CA 1
ATOM 1784 C C . ARG A 1 225 ? 24.484 -29.672 25.844 1 79.94 225 ARG A C 1
ATOM 1786 O O . ARG A 1 225 ? 24.188 -30.734 26.375 1 79.94 225 ARG A O 1
ATOM 1793 N N . ASP A 1 226 ? 24.938 -28.703 26.453 1 70.94 226 ASP A N 1
ATOM 1794 C CA . ASP A 1 226 ? 25.031 -28.703 27.922 1 70.94 226 ASP A CA 1
ATOM 1795 C C . ASP A 1 226 ? 23.656 -28.812 28.547 1 70.94 226 ASP A C 1
ATOM 1797 O O . ASP A 1 226 ? 23.5 -29.438 29.609 1 70.94 226 ASP A O 1
ATOM 1801 N N . PHE A 1 227 ? 22.781 -28.25 27.859 1 62.06 227 PHE A N 1
ATOM 1802 C CA . PHE A 1 227 ? 21.406 -28.344 28.328 1 62.06 227 PHE A CA 1
ATOM 1803 C C . PHE A 1 227 ? 20.891 -29.781 28.219 1 62.06 227 PHE A C 1
ATOM 1805 O O . PHE A 1 227 ? 20.156 -30.25 29.078 1 62.06 227 PHE A O 1
ATOM 1812 N N . GLY A 1 228 ? 21.234 -30.547 27.266 1 52.34 228 GLY A N 1
ATOM 1813 C CA . GLY A 1 228 ? 20.812 -31.922 27.062 1 52.34 228 GLY A CA 1
ATOM 1814 C C . GLY A 1 228 ? 21.516 -32.906 27.969 1 52.34 228 GLY A C 1
ATOM 1815 O O . GLY A 1 228 ? 21.062 -34.031 28.125 1 52.34 228 GLY A O 1
ATOM 1816 N N . GLN A 1 229 ? 22.688 -32.625 28.219 1 46 229 GLN A N 1
ATOM 1817 C CA . GLN A 1 229 ? 23.453 -33.594 29.016 1 46 229 GLN A CA 1
ATOM 1818 C C . GLN A 1 229 ? 23.109 -33.469 30.5 1 46 229 GLN A C 1
ATOM 1820 O O . GLN A 1 229 ? 23.859 -33.938 31.359 1 46 229 GLN A O 1
ATOM 1825 N N . HIS A 1 230 ? 22.141 -32.812 30.75 1 37.94 230 HIS A N 1
ATOM 1826 C CA . HIS A 1 230 ? 21.859 -32.875 32.188 1 37.94 230 HIS A CA 1
ATOM 1827 C C . HIS A 1 230 ? 21.484 -34.312 32.594 1 37.94 230 HIS A C 1
ATOM 1829 O O . HIS A 1 230 ? 20.328 -34.719 32.406 1 37.94 230 HIS A O 1
ATOM 1835 N N . VAL A 1 231 ? 22.328 -35.25 32.281 1 30.56 231 VAL A N 1
ATOM 1836 C CA . VAL A 1 231 ? 22.172 -36.594 32.812 1 30.56 231 VAL A CA 1
ATOM 1837 C C . VAL A 1 231 ? 22.016 -36.531 34.344 1 30.56 231 VAL A C 1
ATOM 1839 O O . VAL A 1 231 ? 22.891 -35.969 35.031 1 30.56 231 VAL A O 1
ATOM 1842 N N . VAL A 1 232 ? 20.891 -36.656 34.75 1 27.25 232 VAL A N 1
ATOM 1843 C CA . VAL A 1 232 ? 20.578 -36.875 36.156 1 27.25 232 VAL A CA 1
ATOM 1844 C C . VAL A 1 232 ? 21.328 -38.094 36.688 1 27.25 232 VAL A C 1
ATOM 1846 O O . VAL A 1 232 ? 21.203 -39.188 36.125 1 27.25 232 VAL A O 1
ATOM 1849 N N . PRO A 1 233 ? 22.516 -37.906 37.188 1 25.36 233 PRO A N 1
ATOM 1850 C CA . PRO A 1 233 ? 23.234 -39 37.781 1 25.36 233 PRO A CA 1
ATOM 1851 C C . PRO A 1 233 ? 22.344 -39.844 38.719 1 25.36 233 PRO A C 1
ATOM 1853 O O . PRO A 1 233 ? 21.531 -39.312 39.469 1 25.36 233 PRO A O 1
ATOM 1856 N N . GLU A 1 234 ? 21.953 -41 38.281 1 24.97 234 GLU A N 1
ATOM 1857 C CA . GLU A 1 234 ? 21.234 -41.969 39.062 1 24.97 234 GLU A CA 1
ATOM 1858 C C . GLU A 1 234 ? 21.984 -42.312 40.344 1 24.97 234 GLU A C 1
ATOM 1860 O O . GLU A 1 234 ? 23.125 -42.781 40.312 1 24.97 234 GLU A O 1
ATOM 1865 N N . LYS A 1 235 ? 21.75 -41.531 41.406 1 25.77 235 LYS A N 1
ATOM 1866 C CA . LYS A 1 235 ? 22.25 -41.75 42.75 1 25.77 235 LYS A CA 1
ATOM 1867 C C . LYS A 1 235 ? 22.016 -43.188 43.219 1 25.77 235 LYS A C 1
ATOM 1869 O O . LYS A 1 235 ? 20.859 -43.625 43.281 1 25.77 235 LYS A O 1
ATOM 1874 N N . ASP A 1 236 ? 22.766 -44.062 42.719 1 22.61 236 ASP A N 1
ATOM 1875 C CA . ASP A 1 236 ? 22.797 -45.375 43.344 1 22.61 236 ASP A CA 1
ATOM 1876 C C . ASP A 1 236 ? 23.047 -45.281 44.844 1 22.61 236 ASP A C 1
ATOM 1878 O O . ASP A 1 236 ? 24.109 -44.812 45.281 1 22.61 236 ASP A O 1
ATOM 1882 N N . GLN A 1 237 ? 21.906 -45 45.625 1 22.58 237 GLN A N 1
ATOM 1883 C CA . GLN A 1 237 ? 21.766 -44.938 47.062 1 22.58 237 GLN A CA 1
ATOM 1884 C 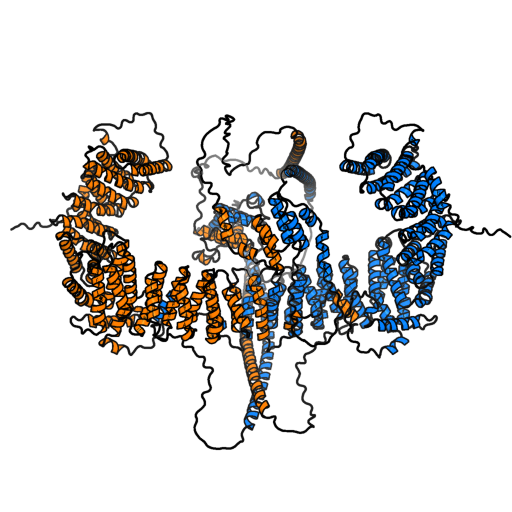C . GLN A 1 237 ? 22.297 -46.219 47.719 1 22.58 237 GLN A C 1
ATOM 1886 O O . GLN A 1 237 ? 21.656 -47.25 47.656 1 22.58 237 GLN A O 1
ATOM 1891 N N . THR A 1 238 ? 23.5 -46.594 47.531 1 21.88 238 THR A N 1
ATOM 1892 C CA . THR A 1 238 ? 23.906 -47.656 48.406 1 21.88 238 THR A CA 1
ATOM 1893 C C . THR A 1 238 ? 23.766 -47.219 49.875 1 21.88 238 THR A C 1
ATOM 1895 O O . THR A 1 238 ? 24.109 -46.094 50.219 1 21.88 238 THR A O 1
ATOM 1898 N N . GLU A 1 239 ? 23.016 -48.031 50.781 1 23.34 239 GLU A N 1
ATOM 1899 C CA . GLU A 1 239 ? 22.344 -48.094 52.094 1 23.34 239 GLU A CA 1
ATOM 1900 C C . GLU A 1 239 ? 23.344 -47.969 53.219 1 23.34 239 GLU A C 1
ATOM 1902 O O . GLU A 1 239 ? 22.969 -48.062 54.406 1 23.34 239 GLU A O 1
ATOM 1907 N N . GLN A 1 240 ? 24.625 -47.656 53.156 1 21.19 240 GLN A N 1
ATOM 1908 C CA . GLN A 1 240 ? 25.391 -48.094 54.312 1 21.19 240 GLN A CA 1
ATOM 1909 C C . GLN A 1 240 ? 24.984 -47.312 55.562 1 21.19 240 GLN A C 1
ATOM 1911 O O . GLN A 1 240 ? 24.672 -46.125 55.5 1 21.19 240 GLN A O 1
ATOM 1916 N N . SER A 1 241 ? 24.797 -47.875 56.906 1 20.58 241 SER A N 1
ATOM 1917 C CA . SER A 1 241 ? 24.203 -47.938 58.25 1 20.58 241 SER A CA 1
ATOM 1918 C C . SER A 1 241 ? 24.734 -46.812 59.156 1 20.58 241 SER A C 1
ATOM 1920 O O . SER A 1 241 ? 24.016 -46.281 59.969 1 20.58 241 SER A O 1
ATOM 1922 N N . CYS A 1 242 ? 26.016 -46.5 59.25 1 20.78 242 CYS A N 1
ATOM 1923 C CA . CYS A 1 242 ? 26.438 -46.406 60.625 1 20.78 242 CYS A CA 1
ATOM 1924 C C . CYS A 1 242 ? 25.797 -45.188 61.312 1 20.78 242 CYS A C 1
ATOM 1926 O O . CYS A 1 242 ? 25.312 -44.281 60.656 1 20.78 242 CYS A O 1
ATOM 1928 N N . GLN A 1 243 ? 26.328 -44.719 62.594 1 19.34 243 GLN A N 1
ATOM 1929 C CA . GLN A 1 243 ? 26.109 -44.375 64 1 19.34 243 GLN A CA 1
ATOM 1930 C C . GLN A 1 243 ? 25.812 -42.875 64.125 1 19.34 243 GLN A C 1
ATOM 1932 O O . GLN A 1 243 ? 25.969 -42.094 63.188 1 19.34 243 GLN A O 1
ATOM 1937 N N . THR A 1 244 ? 26.281 -42.062 65.125 1 23.3 244 THR A N 1
ATOM 1938 C CA . THR A 1 244 ? 25.641 -41.375 66.25 1 23.3 244 THR A CA 1
ATOM 1939 C C . THR A 1 244 ? 25.281 -39.938 65.875 1 23.3 244 THR A C 1
ATOM 1941 O O . THR A 1 244 ? 24.438 -39.312 66.5 1 23.3 244 THR A O 1
ATOM 1944 N N . ASP A 1 245 ? 26.031 -39.281 65 1 23.02 245 ASP A N 1
ATOM 1945 C CA . ASP A 1 245 ? 26.406 -37.875 65.125 1 23.02 245 ASP A CA 1
ATOM 1946 C C . ASP A 1 245 ? 25.234 -36.969 64.875 1 23.02 245 ASP A C 1
ATOM 1948 O O . ASP A 1 245 ? 24.391 -37.25 64 1 23.02 245 ASP A O 1
ATOM 1952 N N . GLU A 1 246 ? 24.969 -35.719 65.625 1 28.06 246 GLU A N 1
ATOM 1953 C CA . GLU A 1 246 ? 23.969 -34.781 66.125 1 28.06 246 GLU A CA 1
ATOM 1954 C C . GLU A 1 246 ? 23.281 -34.062 64.938 1 28.06 246 GLU A C 1
ATOM 1956 O O . GLU A 1 246 ? 23.938 -33.531 64.062 1 28.06 246 GLU A O 1
ATOM 1961 N N . PRO A 1 247 ? 21.875 -34.312 64.688 1 28.33 247 PRO A N 1
ATOM 1962 C CA . PRO A 1 247 ? 21.062 -34.094 63.469 1 28.33 247 PRO A CA 1
ATOM 1963 C C . PRO A 1 247 ? 20.672 -32.625 63.312 1 28.33 247 PRO A C 1
ATOM 1965 O O . PRO A 1 247 ? 20.109 -32 64.188 1 28.33 247 PRO A O 1
ATOM 1968 N N . TRP A 1 248 ? 21.484 -31.766 62.625 1 29.19 248 TRP A N 1
ATOM 1969 C CA . TRP A 1 248 ? 21.375 -30.328 62.344 1 29.19 248 TRP A CA 1
ATOM 1970 C C . TRP A 1 248 ? 20.016 -30 61.719 1 29.19 248 TRP A C 1
ATOM 1972 O O . TRP A 1 248 ? 19.656 -30.547 60.688 1 29.19 248 TRP A O 1
ATOM 1982 N N . ILE A 1 249 ? 18.828 -29.781 62.469 1 30.66 249 ILE A N 1
ATOM 1983 C CA . ILE A 1 249 ? 17.406 -29.547 62.219 1 30.66 249 ILE A CA 1
ATOM 1984 C C . ILE A 1 249 ? 17.25 -28.375 61.25 1 30.66 249 ILE A C 1
ATOM 1986 O O . ILE A 1 249 ? 17.703 -27.266 61.531 1 30.66 249 ILE A O 1
ATOM 1990 N N . ASP A 1 250 ? 16.969 -28.672 60.031 1 31.92 250 ASP A N 1
ATOM 1991 C CA . ASP A 1 250 ? 16.969 -27.875 58.781 1 31.92 250 ASP A CA 1
ATOM 1992 C C . ASP A 1 250 ? 15.781 -26.922 58.75 1 31.92 250 ASP A C 1
ATOM 1994 O O . ASP A 1 250 ? 14.633 -27.344 58.812 1 31.92 250 ASP A O 1
ATOM 1998 N N . ASN A 1 251 ? 15.781 -25.656 59.312 1 39.56 251 ASN A N 1
ATOM 1999 C CA . ASN A 1 251 ? 15 -24.438 59.375 1 39.56 251 ASN A CA 1
ATOM 2000 C C . ASN A 1 251 ? 14.344 -24.141 58.031 1 39.56 251 ASN A C 1
ATOM 2002 O O . ASN A 1 251 ? 13.547 -23.203 57.906 1 39.56 251 ASN A O 1
ATOM 2006 N N . ALA A 1 252 ? 14.586 -24.906 57.062 1 42.12 252 ALA A N 1
ATOM 2007 C CA . ALA A 1 252 ? 14.164 -24.562 55.688 1 42.12 252 ALA A CA 1
ATOM 2008 C C . ALA A 1 252 ? 12.68 -24.844 55.5 1 42.12 252 ALA A C 1
ATOM 2010 O O . ALA A 1 252 ? 12.023 -24.188 54.688 1 42.12 252 ALA A O 1
ATOM 2011 N N . GLU A 1 253 ? 12.008 -25.672 56.281 1 46.25 253 GLU A N 1
ATOM 2012 C CA . GLU A 1 253 ? 10.656 -26.125 56 1 46.25 253 GLU A CA 1
ATOM 2013 C C . GLU A 1 253 ? 9.617 -25.109 56.469 1 46.25 253 GLU A C 1
ATOM 2015 O O . GLU A 1 253 ? 8.586 -24.938 55.812 1 46.25 253 GLU A O 1
ATOM 2020 N N . ILE A 1 254 ? 9.875 -24.312 57.438 1 50.25 254 ILE A N 1
ATOM 2021 C CA . ILE A 1 254 ? 8.93 -23.344 57.969 1 50.25 254 ILE A CA 1
ATOM 2022 C C . ILE A 1 254 ? 8.758 -22.188 57 1 50.25 254 ILE A C 1
ATOM 2024 O O . ILE A 1 254 ? 7.629 -21.766 56.719 1 50.25 254 ILE A O 1
ATOM 2028 N N . SER A 1 255 ? 9.984 -21.844 56.406 1 54.91 255 SER A N 1
ATOM 2029 C CA . SER A 1 255 ? 9.938 -20.719 55.469 1 54.91 255 SER A CA 1
ATOM 2030 C C . SER A 1 255 ? 9.156 -21.062 54.219 1 54.91 255 SER A C 1
ATOM 2032 O O . SER A 1 255 ? 8.453 -20.219 53.656 1 54.91 255 SER A O 1
ATOM 2034 N N . ARG A 1 256 ? 9.008 -22.297 53.844 1 56.88 256 ARG A N 1
ATOM 2035 C CA . ARG A 1 256 ? 8.289 -22.781 52.656 1 56.88 256 ARG A CA 1
ATOM 2036 C C . ARG A 1 256 ? 6.781 -22.719 52.875 1 56.88 256 ARG A C 1
ATOM 2038 O O . ARG A 1 256 ? 6.047 -22.234 52 1 56.88 256 ARG A O 1
ATOM 2045 N N . LEU A 1 257 ? 6.297 -22.938 54.031 1 59.88 257 LEU A N 1
ATOM 2046 C CA . LEU A 1 257 ? 4.867 -23.062 54.281 1 59.88 257 LEU A CA 1
ATOM 2047 C C . LEU A 1 257 ? 4.234 -21.672 54.469 1 59.88 257 LEU A C 1
ATOM 2049 O O . LEU A 1 257 ? 3.107 -21.453 54 1 59.88 257 LEU A O 1
ATOM 2053 N N . GLU A 1 258 ? 5.078 -20.766 55 1 64.62 258 GLU A N 1
ATOM 2054 C CA . GLU A 1 258 ? 4.645 -19.375 55.094 1 64.62 258 GLU A CA 1
ATOM 2055 C C . GLU A 1 258 ? 4.512 -18.734 53.719 1 64.62 258 GLU A C 1
ATOM 2057 O O . GLU A 1 258 ? 3.574 -17.969 53.469 1 64.62 258 GLU A O 1
ATOM 2062 N N . GLY A 1 259 ? 5.473 -19.156 52.875 1 61.03 259 GLY A N 1
ATOM 2063 C CA . GLY A 1 259 ? 5.391 -18.656 51.531 1 61.03 259 GLY A CA 1
ATOM 2064 C C . GLY A 1 259 ? 4.184 -19.172 50.75 1 61.03 259 GLY A C 1
ATOM 2065 O O . GLY A 1 259 ? 3.518 -18.422 50.062 1 61.03 259 GLY A O 1
ATOM 2066 N N . GLN A 1 260 ? 3.732 -20.312 51.031 1 65.88 260 GLN A N 1
ATOM 2067 C CA . GLN A 1 260 ? 2.568 -20.906 50.375 1 65.88 260 GLN A CA 1
ATOM 2068 C C . GLN A 1 260 ? 1.274 -20.281 50.875 1 65.88 260 GLN A C 1
ATOM 2070 O O . GLN A 1 260 ? 0.341 -20.062 50.094 1 65.88 260 GLN A O 1
ATOM 2075 N N . ASN A 1 261 ? 1.217 -19.922 52.094 1 62.91 261 ASN A N 1
ATOM 2076 C CA . ASN A 1 261 ? 0.057 -19.266 52.688 1 62.91 261 ASN A CA 1
ATOM 2077 C C . ASN A 1 261 ? -0.158 -17.875 52.094 1 62.91 261 ASN A C 1
ATOM 2079 O O . ASN A 1 261 ? -1.29 -17.5 51.781 1 62.91 261 ASN A O 1
ATOM 2083 N N . GLN A 1 262 ? 1.025 -17.266 51.938 1 66.19 262 GLN A N 1
ATOM 2084 C CA . GLN A 1 262 ? 0.924 -15.93 51.375 1 66.19 262 GLN A CA 1
ATOM 2085 C C . GLN A 1 262 ? 0.489 -15.984 49.906 1 66.19 262 GLN A C 1
ATOM 2087 O O . GLN A 1 262 ? -0.313 -15.164 49.469 1 66.19 262 GLN A O 1
ATOM 2092 N N . ALA A 1 263 ? 0.84 -17 49.188 1 66.81 263 ALA A N 1
ATOM 2093 C CA . ALA A 1 263 ? 0.459 -17.172 47.781 1 66.81 263 ALA A CA 1
ATOM 2094 C C . ALA A 1 263 ? -1.02 -17.531 47.656 1 66.81 263 ALA A C 1
ATOM 2096 O O . ALA A 1 263 ? -1.721 -17 46.781 1 66.81 263 ALA A O 1
ATOM 2097 N N . LEU A 1 264 ? -1.496 -18.203 48.5 1 68.94 264 LEU A N 1
ATOM 2098 C CA . LEU A 1 264 ? -2.887 -18.641 48.469 1 68.94 264 LEU A CA 1
ATOM 2099 C C . LEU A 1 264 ? -3.824 -17.531 48.906 1 68.94 264 LEU A C 1
ATOM 2101 O O . LEU A 1 264 ? -4.914 -17.359 48.344 1 68.94 264 LEU A O 1
ATOM 2105 N N . GLU A 1 265 ? -3.285 -16.734 49.781 1 71.25 265 GLU A N 1
ATOM 2106 C CA . GLU A 1 265 ? -4.059 -15.578 50.219 1 71.25 265 GLU A CA 1
ATOM 2107 C C . GLU A 1 265 ? -4.184 -14.562 49.094 1 71.25 265 GLU A C 1
ATOM 2109 O O . GLU A 1 265 ? -5.254 -13.984 48.875 1 71.25 265 GLU A O 1
ATOM 2114 N N . THR A 1 266 ? -3.105 -14.445 48.375 1 70.69 266 THR A N 1
ATOM 2115 C CA . THR A 1 266 ? -3.145 -13.531 47.25 1 70.69 266 THR A CA 1
ATOM 2116 C C . THR A 1 266 ? -4.039 -14.086 46.156 1 70.69 266 THR A C 1
ATOM 2118 O O . THR A 1 266 ? -4.809 -13.344 45.531 1 70.69 266 THR A O 1
ATOM 2121 N N . GLU A 1 267 ? -4.086 -15.305 45.938 1 69.75 267 GLU A N 1
ATOM 2122 C CA . GLU A 1 267 ? -4.961 -15.938 44.969 1 69.75 267 GLU A CA 1
ATOM 2123 C C . GLU A 1 267 ? -6.426 -15.805 45.375 1 69.75 267 GLU A C 1
ATOM 2125 O O . GLU A 1 267 ? -7.281 -15.523 44.531 1 69.75 267 GLU A O 1
ATOM 2130 N N . CYS A 1 268 ? -6.648 -15.891 46.562 1 66.19 268 CYS A N 1
ATOM 2131 C CA . CYS A 1 268 ? -8.008 -15.727 47.062 1 66.19 268 CYS A CA 1
ATOM 2132 C C . CYS A 1 268 ? -8.5 -14.305 46.844 1 66.19 268 CYS A C 1
ATOM 2134 O O . CYS A 1 268 ? -9.648 -14.094 46.438 1 66.19 268 CYS A O 1
ATOM 2136 N N . GLN A 1 269 ? -7.555 -13.406 47.031 1 70.44 269 GLN A N 1
ATOM 2137 C CA . GLN A 1 269 ? -7.941 -12.008 46.844 1 70.44 269 GLN A CA 1
ATOM 2138 C C . GLN A 1 269 ? -8.211 -11.703 45.375 1 70.44 269 GLN A C 1
ATOM 2140 O O . GLN A 1 269 ? -9.18 -11.023 45.031 1 70.44 269 GLN A O 1
ATOM 2145 N N . VAL A 1 270 ? -7.473 -12.242 44.5 1 70.31 270 VAL A N 1
ATOM 2146 C CA . VAL A 1 270 ? -7.66 -12.039 43.062 1 70.31 270 VAL A CA 1
ATOM 2147 C C . VAL A 1 270 ? -8.969 -12.695 42.625 1 70.31 270 VAL A C 1
ATOM 2149 O O . VAL A 1 270 ? -9.734 -12.102 41.844 1 70.31 270 VAL A O 1
ATOM 2152 N N . LEU A 1 271 ? -9.281 -13.719 43.125 1 70.88 271 LEU A N 1
ATOM 2153 C CA . LEU A 1 271 ? -10.484 -14.445 42.75 1 70.88 271 LEU A CA 1
ATOM 2154 C C . LEU A 1 271 ? -11.727 -13.766 43.344 1 70.88 271 LEU A C 1
ATOM 2156 O O . LEU A 1 271 ? -12.781 -13.734 42.688 1 70.88 271 LEU A O 1
ATOM 2160 N N . ARG A 1 272 ? -11.5 -13.133 44.438 1 70.62 272 ARG A N 1
ATOM 2161 C CA . ARG A 1 272 ? -12.594 -12.344 45 1 70.62 272 ARG A CA 1
ATOM 2162 C C . ARG A 1 272 ? -12.891 -11.125 44.125 1 70.62 272 ARG A C 1
ATOM 2164 O O . ARG A 1 272 ? -14.055 -10.828 43.844 1 70.62 272 ARG A O 1
ATOM 2171 N N . VAL A 1 273 ? -11.844 -10.516 43.75 1 71.06 273 VAL A N 1
ATOM 2172 C CA . VAL A 1 273 ? -12.023 -9.344 42.906 1 71.06 273 VAL A CA 1
ATOM 2173 C C . VAL A 1 273 ? -12.609 -9.75 41.562 1 71.06 273 VAL A C 1
ATOM 2175 O O . VAL A 1 273 ? -13.531 -9.109 41.062 1 71.06 273 VAL A O 1
ATOM 2178 N N . ALA A 1 274 ? -12.203 -10.805 41 1 68 274 ALA A N 1
ATOM 2179 C CA . ALA A 1 274 ? -12.734 -11.312 39.75 1 68 274 ALA A CA 1
ATOM 2180 C C . ALA A 1 274 ? -14.195 -11.727 39.875 1 68 274 ALA A C 1
ATOM 2182 O O . ALA A 1 274 ? -15.016 -11.469 39 1 68 274 ALA A O 1
ATOM 2183 N N . ARG A 1 275 ? -14.484 -12.242 40.938 1 66.44 275 ARG A N 1
ATOM 2184 C CA . ARG A 1 275 ? -15.867 -12.602 41.25 1 66.44 275 ARG A CA 1
ATOM 2185 C C . ARG A 1 275 ? -16.75 -11.359 41.344 1 66.44 275 ARG A C 1
ATOM 2187 O O . ARG A 1 275 ? -17.844 -11.32 40.781 1 66.44 275 ARG A O 1
ATOM 2194 N N . ASP A 1 276 ? -16.234 -10.398 42.031 1 70.69 276 ASP A N 1
ATOM 2195 C CA . ASP A 1 276 ? -17 -9.172 42.188 1 70.69 276 ASP A CA 1
ATOM 2196 C C . ASP A 1 276 ? -17.156 -8.43 40.875 1 70.69 276 ASP A C 1
ATOM 2198 O O . ASP A 1 276 ? -18.234 -7.906 40.562 1 70.69 276 ASP A O 1
ATOM 2202 N N . GLU A 1 277 ? -16.172 -8.539 40.062 1 68.88 277 GLU A N 1
ATOM 2203 C CA . GLU A 1 277 ? -16.25 -7.93 38.719 1 68.88 277 GLU A CA 1
ATOM 2204 C C . GLU A 1 277 ? -17.234 -8.68 37.844 1 68.88 277 GLU A C 1
ATOM 2206 O O . GLU A 1 277 ? -18.016 -8.055 37.125 1 68.88 277 GLU A O 1
ATOM 2211 N N . LEU A 1 278 ? -17.266 -9.922 37.938 1 70 278 LEU A N 1
ATOM 2212 C CA . LEU A 1 278 ? -18.188 -10.734 37.156 1 70 278 LEU A CA 1
ATOM 2213 C C . LEU A 1 278 ? -19.609 -10.602 37.719 1 70 278 LEU A C 1
ATOM 2215 O O . LEU A 1 278 ? -20.578 -10.562 36.938 1 70 278 LEU A O 1
ATOM 2219 N N . SER A 1 279 ? -19.625 -10.438 39 1 70.81 279 SER A N 1
ATOM 2220 C CA . SER A 1 279 ? -20.922 -10.195 39.625 1 70.81 279 SER A CA 1
ATOM 2221 C C . SER A 1 279 ? -21.484 -8.828 39.219 1 70.81 279 SER A C 1
ATOM 2223 O O . SER A 1 279 ? -22.672 -8.688 38.969 1 70.81 279 SER A O 1
ATOM 2225 N N . GLU A 1 280 ? -20.609 -7.918 39.094 1 69.69 280 GLU A N 1
ATOM 2226 C CA . GLU A 1 280 ? -21.031 -6.594 38.656 1 69.69 280 GLU A CA 1
ATOM 2227 C C . GLU A 1 280 ? -21.406 -6.605 37.156 1 69.69 280 GLU A C 1
ATOM 2229 O O . GLU A 1 280 ? -22.422 -6.027 36.781 1 69.69 280 GLU A O 1
ATOM 2234 N N . LYS A 1 281 ? -20.734 -7.312 36.375 1 67.38 281 LYS A N 1
ATOM 2235 C CA . LYS A 1 281 ? -21.047 -7.461 34.938 1 67.38 281 LYS A CA 1
ATOM 2236 C C . LYS A 1 281 ? -22.344 -8.242 34.75 1 67.38 281 LYS A C 1
ATOM 2238 O O . LYS A 1 281 ? -23.172 -7.891 33.906 1 67.38 281 LYS A O 1
ATOM 2243 N N . LEU A 1 282 ? -22.5 -9.156 35.562 1 65.94 282 LEU A N 1
ATOM 2244 C CA . LEU A 1 282 ? -23.734 -9.914 35.531 1 65.94 282 LEU A CA 1
ATOM 2245 C C . LEU A 1 282 ? -24.922 -9.039 35.938 1 65.94 282 LEU A C 1
ATOM 2247 O O . LEU A 1 282 ? -25.984 -9.109 35.344 1 65.94 282 LEU A O 1
ATOM 2251 N N . SER A 1 283 ? -24.656 -8.258 36.969 1 69.94 283 SER A N 1
ATOM 2252 C CA . SER A 1 283 ? -25.719 -7.328 37.375 1 69.94 283 SER A CA 1
ATOM 2253 C C . SER A 1 283 ? -26.016 -6.332 36.25 1 69.94 283 SER A C 1
ATOM 2255 O O . SER A 1 283 ? -27.188 -6.031 35.969 1 69.94 283 SER A O 1
ATOM 2257 N N . ASP A 1 284 ? -25.016 -5.973 35.5 1 64 284 ASP A N 1
ATOM 2258 C CA . ASP A 1 284 ? -25.203 -5.039 34.375 1 64 284 ASP A CA 1
ATOM 2259 C C . ASP A 1 284 ? -25.875 -5.723 33.188 1 64 284 ASP A C 1
ATOM 2261 O O . ASP A 1 284 ? -26.766 -5.152 32.562 1 64 284 ASP A O 1
ATOM 2265 N N . HIS A 1 285 ? -25.547 -6.926 32.969 1 62.91 285 HIS A N 1
ATOM 2266 C CA . HIS A 1 285 ? -26.188 -7.695 31.906 1 62.91 285 HIS A CA 1
ATOM 2267 C C . HIS A 1 285 ? -27.625 -8.055 32.281 1 62.91 285 HIS A C 1
ATOM 2269 O O . HIS A 1 285 ? -28.516 -8.094 31.406 1 62.91 285 HIS A O 1
ATOM 2275 N N . GLN A 1 286 ? -27.844 -8.203 33.5 1 65.19 286 GLN A N 1
ATOM 2276 C CA . GLN A 1 286 ? -29.203 -8.445 33.969 1 65.19 286 GLN A CA 1
ATOM 2277 C C . GLN A 1 286 ? -30.078 -7.199 33.812 1 65.19 286 GLN A C 1
ATOM 2279 O O . GLN A 1 286 ? -31.234 -7.289 33.406 1 65.19 286 GLN A O 1
ATOM 2284 N N . LYS A 1 287 ? -29.547 -6.059 34 1 66.69 287 LYS A N 1
ATOM 2285 C CA . LYS A 1 287 ? -30.266 -4.812 33.75 1 66.69 287 LYS A CA 1
ATOM 2286 C C . LYS A 1 287 ? -30.531 -4.609 32.25 1 66.69 287 LYS A C 1
ATOM 2288 O O . LYS A 1 287 ? -31.625 -4.219 31.859 1 66.69 287 LYS A O 1
ATOM 2293 N N . LEU A 1 288 ? -29.578 -5.031 31.422 1 60.28 288 LEU A N 1
ATOM 2294 C CA . LEU A 1 288 ? -29.734 -4.934 29.969 1 60.28 288 LEU A CA 1
ATOM 2295 C C . LEU A 1 288 ? -30.734 -5.965 29.469 1 60.28 288 LEU A C 1
ATOM 2297 O O . LEU A 1 288 ? -31.531 -5.668 28.562 1 60.28 288 LEU A O 1
ATOM 2301 N N . GLN A 1 289 ? -30.781 -7.02 30.062 1 62.53 289 GLN A N 1
ATOM 2302 C CA . GLN A 1 289 ? -31.766 -8.047 29.734 1 62.53 289 GLN A CA 1
ATOM 2303 C C . GLN A 1 289 ? -33.188 -7.621 30.156 1 62.53 289 GLN A C 1
ATOM 2305 O O . GLN A 1 289 ? -34.125 -7.848 29.422 1 62.53 289 GLN A O 1
ATOM 2310 N N . ASP A 1 290 ? -33.25 -7.016 31.297 1 65.12 290 ASP A N 1
ATOM 2311 C CA . ASP A 1 290 ? -34.562 -6.484 31.719 1 65.12 290 ASP A CA 1
ATOM 2312 C C . ASP A 1 290 ? -35.031 -5.387 30.766 1 65.12 290 ASP A C 1
ATOM 2314 O O . ASP A 1 290 ? -36.219 -5.34 30.422 1 65.12 290 ASP A O 1
ATOM 2318 N N . GLN A 1 291 ? -34.125 -4.617 30.25 1 60.78 291 GLN A N 1
ATOM 2319 C CA . GLN A 1 291 ? -34.469 -3.557 29.312 1 60.78 291 GLN A CA 1
ATOM 2320 C C . GLN A 1 291 ? -34.812 -4.125 27.938 1 60.78 291 GLN A C 1
ATOM 2322 O O . GLN A 1 291 ? -35.75 -3.672 27.281 1 60.78 291 GLN A O 1
ATOM 2327 N N . SER A 1 292 ? -34.125 -5.215 27.531 1 57.62 292 SER A N 1
ATOM 2328 C CA . SER A 1 292 ? -34.438 -5.891 26.281 1 57.62 292 SER A CA 1
ATOM 2329 C C . SER A 1 292 ? -35.75 -6.645 26.375 1 57.62 292 SER A C 1
ATOM 2331 O O . SER A 1 292 ? -36.531 -6.652 25.406 1 57.62 292 SER A O 1
ATOM 2333 N N . GLU A 1 293 ? -36.031 -7.184 27.484 1 63.41 293 GLU A N 1
ATOM 2334 C CA . GLU A 1 293 ? -37.312 -7.871 27.688 1 63.41 293 GLU A CA 1
ATOM 2335 C C . GLU A 1 293 ? -38.469 -6.879 27.75 1 63.41 293 GLU A C 1
ATOM 2337 O O . GLU A 1 293 ? -39.531 -7.145 27.219 1 63.41 293 GLU A O 1
ATOM 2342 N N . MET A 1 294 ? -38.219 -5.68 28.281 1 62.81 294 MET A N 1
ATOM 2343 C CA . MET A 1 294 ? -39.219 -4.633 28.266 1 62.81 294 MET A CA 1
ATOM 2344 C C . MET A 1 294 ? -39.438 -4.117 26.844 1 62.81 294 MET A C 1
ATOM 2346 O O . MET A 1 294 ? -40.594 -3.881 26.438 1 62.81 294 MET A O 1
ATOM 2350 N N . LYS A 1 295 ? -38.5 -4.113 25.969 1 61.44 295 LYS A N 1
ATOM 2351 C CA . LYS A 1 295 ? -38.594 -3.711 24.562 1 61.44 295 LYS A CA 1
ATOM 2352 C C . LYS A 1 295 ? -39.25 -4.797 23.734 1 61.44 295 LYS A C 1
ATOM 2354 O O . LYS A 1 295 ? -40.094 -4.504 22.875 1 61.44 295 LYS A O 1
ATOM 2359 N N . ILE A 1 296 ? -38.969 -5.973 24.031 1 61.72 296 ILE A N 1
ATOM 2360 C CA . ILE A 1 296 ? -39.625 -7.105 23.391 1 61.72 296 ILE A CA 1
ATOM 2361 C C . ILE A 1 296 ? -41.125 -7.121 23.75 1 61.72 296 ILE A C 1
ATOM 2363 O O . ILE A 1 296 ? -41.969 -7.297 22.875 1 61.72 296 ILE A O 1
ATOM 2367 N N . LYS A 1 297 ? -41.5 -6.852 25.031 1 64.94 297 LYS A N 1
ATOM 2368 C CA . LYS A 1 297 ? -42.875 -6.812 25.438 1 64.94 297 LYS A CA 1
ATOM 2369 C C . LYS A 1 297 ? -43.625 -5.629 24.812 1 64.94 297 LYS A C 1
ATOM 2371 O O . LYS A 1 297 ? -44.75 -5.762 24.359 1 64.94 297 LYS A O 1
ATOM 2376 N N . LYS A 1 298 ? -42.906 -4.52 24.594 1 61.56 298 LYS A N 1
ATOM 2377 C CA . LYS A 1 298 ? -43.5 -3.359 23.938 1 61.56 298 LYS A CA 1
ATOM 2378 C C . LYS A 1 298 ? -43.688 -3.6 22.438 1 61.56 298 LYS A C 1
ATOM 2380 O O . LYS A 1 298 ? -44.75 -3.295 21.875 1 61.56 298 LYS A O 1
ATOM 2385 N N . LEU A 1 299 ? -42.75 -4.332 21.797 1 56.12 299 LEU A N 1
ATOM 2386 C CA . LEU A 1 299 ? -42.844 -4.641 20.375 1 56.12 299 LEU A CA 1
ATOM 2387 C C . LEU A 1 299 ? -43.875 -5.742 20.125 1 56.12 299 LEU A C 1
ATOM 2389 O O . LEU A 1 299 ? -44.594 -5.699 19.141 1 56.12 299 LEU A O 1
ATOM 2393 N N . GLN A 1 300 ? -44 -6.59 21 1 63.62 300 GLN A N 1
ATOM 2394 C CA . GLN A 1 300 ? -45.031 -7.621 20.922 1 63.62 300 GLN A CA 1
ATOM 2395 C C . GLN A 1 300 ? -46.438 -7.027 21.125 1 63.62 300 GLN A C 1
ATOM 2397 O O . GLN A 1 300 ? -47.375 -7.41 20.438 1 63.62 300 GLN A O 1
ATOM 2402 N N . LEU A 1 301 ? -46.5 -6.016 22.094 1 61.03 301 LEU A N 1
ATOM 2403 C CA . LEU A 1 301 ? -47.781 -5.316 22.266 1 61.03 301 LEU A CA 1
ATOM 2404 C C . LEU A 1 301 ? -48.125 -4.477 21.047 1 61.03 301 LEU A C 1
ATOM 2406 O O . LEU A 1 301 ? -49.25 -4.461 20.594 1 61.03 301 LEU A O 1
ATOM 2410 N N . ASP A 1 302 ? -47.094 -3.941 20.422 1 53.28 302 ASP A N 1
ATOM 2411 C CA . ASP A 1 302 ? -47.312 -3.15 19.219 1 53.28 302 ASP A CA 1
ATOM 2412 C C . ASP A 1 302 ? -47.625 -4.047 18.016 1 53.28 302 ASP A C 1
ATOM 2414 O O . ASP A 1 302 ? -48.5 -3.713 17.203 1 53.28 302 ASP A O 1
ATOM 2418 N N . HIS A 1 303 ? -47.031 -5.211 17.922 1 51.97 303 HIS A N 1
ATOM 2419 C CA . HIS A 1 303 ? -47.375 -6.215 16.922 1 51.97 303 HIS A CA 1
ATOM 2420 C C . HIS A 1 303 ? -48.781 -6.738 17.094 1 51.97 303 HIS A C 1
ATOM 2422 O O . HIS A 1 303 ? -49.531 -6.879 16.109 1 51.97 303 HIS A O 1
ATOM 2428 N N . GLN A 1 304 ? -49.188 -7 18.297 1 55.25 304 GLN A N 1
ATOM 2429 C CA . GLN A 1 304 ? -50.562 -7.438 18.562 1 55.25 304 GLN A CA 1
ATOM 2430 C C . GLN A 1 304 ? -51.562 -6.355 18.188 1 55.25 304 GLN A C 1
ATOM 2432 O O . GLN A 1 304 ? -52.625 -6.645 17.609 1 55.25 304 GLN A O 1
ATOM 2437 N N . CYS A 1 305 ? -51.125 -5.066 18.422 1 52.97 305 CYS A N 1
ATOM 2438 C CA . CYS A 1 305 ? -52.031 -3.975 18.062 1 52.97 305 CYS A CA 1
ATOM 2439 C C . CYS A 1 305 ? -52.125 -3.82 16.547 1 52.97 305 CYS A C 1
ATOM 2441 O O . CYS A 1 305 ? -53.188 -3.617 16 1 52.97 305 CYS A O 1
ATOM 2443 N N . LEU A 1 306 ? -51 -4.066 15.812 1 49.34 306 LEU A N 1
ATOM 2444 C CA . LEU A 1 306 ? -51 -3.924 14.359 1 49.34 306 LEU A CA 1
ATOM 2445 C C . LEU A 1 306 ? -51.688 -5.121 13.695 1 49.34 306 LEU A C 1
ATOM 2447 O O . LEU A 1 306 ? -52.406 -4.969 12.719 1 49.34 306 LEU A O 1
ATOM 2451 N N . GLU A 1 307 ? -51.5 -6.34 14.203 1 55.34 307 GLU A N 1
ATOM 2452 C CA . GLU A 1 307 ? -52.25 -7.504 13.742 1 55.34 307 GLU A CA 1
ATOM 2453 C C . GLU A 1 307 ? -53.75 -7.309 13.93 1 55.34 307 GLU A C 1
ATOM 2455 O O . GLU A 1 307 ? -54.531 -7.664 13.055 1 55.34 307 GLU A O 1
ATOM 2460 N N . GLU A 1 308 ? -54.125 -6.703 15.062 1 55 308 GLU A N 1
ATOM 2461 C CA . GLU A 1 308 ? -55.531 -6.422 15.297 1 55 308 GLU A CA 1
ATOM 2462 C C . GLU A 1 308 ? -56.062 -5.387 14.305 1 55 308 GLU A C 1
ATOM 2464 O O . GLU A 1 308 ? -57.188 -5.496 13.82 1 55 308 GLU A O 1
ATOM 2469 N N . LEU A 1 309 ? -55.156 -4.438 13.93 1 47.06 309 LEU A N 1
ATOM 2470 C CA . LEU A 1 309 ? -55.562 -3.416 12.969 1 47.06 309 LEU A CA 1
ATOM 2471 C C . LEU A 1 309 ? -55.688 -4.004 11.562 1 47.06 309 LEU A C 1
ATOM 2473 O O . LEU A 1 309 ? -56.625 -3.68 10.836 1 47.06 309 LEU A O 1
ATOM 2477 N N . ILE A 1 310 ? -54.75 -4.895 11.133 1 46.25 310 ILE A N 1
ATOM 2478 C CA . ILE A 1 310 ? -54.844 -5.555 9.836 1 46.25 310 ILE A CA 1
ATOM 2479 C C . ILE A 1 310 ? -56.094 -6.449 9.805 1 46.25 310 ILE A C 1
ATOM 2481 O O . ILE A 1 310 ? -56.812 -6.473 8.82 1 46.25 310 ILE A O 1
ATOM 2485 N N . GLU A 1 311 ? -56.344 -7.184 10.883 1 47.94 311 GLU A N 1
ATOM 2486 C CA . GLU A 1 311 ? -57.562 -7.992 10.922 1 47.94 311 GLU A CA 1
ATOM 2487 C C . GLU A 1 311 ? -58.812 -7.125 10.758 1 47.94 311 GLU A C 1
ATOM 2489 O O . GLU A 1 311 ? -59.75 -7.512 10.062 1 47.94 311 GLU A O 1
ATOM 2494 N N . THR A 1 312 ? -58.719 -5.867 11.414 1 42.66 312 THR A N 1
ATOM 2495 C CA . THR A 1 312 ? -59.906 -5.008 11.297 1 42.66 312 THR A CA 1
ATOM 2496 C C . THR A 1 312 ? -60.062 -4.496 9.867 1 42.66 312 THR A C 1
ATOM 2498 O O . THR A 1 312 ? -61.156 -4.387 9.359 1 42.66 312 THR A O 1
ATOM 2501 N N . LEU A 1 313 ? -58.906 -4.172 9.203 1 35.69 313 LEU A N 1
ATOM 2502 C CA . LEU A 1 313 ? -59.062 -3.596 7.871 1 35.69 313 LEU A CA 1
ATOM 2503 C C . LEU A 1 313 ? -59.469 -4.656 6.855 1 35.69 313 LEU A C 1
ATOM 2505 O O . LEU A 1 313 ? -60.156 -4.363 5.891 1 35.69 313 LEU A O 1
ATOM 2509 N N . LYS A 1 314 ? -58.938 -5.891 6.984 1 40 314 LYS A N 1
ATOM 2510 C CA . LYS A 1 314 ? -59.375 -6.977 6.121 1 40 314 LYS A CA 1
ATOM 2511 C C . LYS A 1 314 ? -60.875 -7.184 6.25 1 40 314 LYS A C 1
ATOM 2513 O O . LYS A 1 314 ? -61.562 -7.504 5.27 1 40 314 LYS A O 1
ATOM 2518 N N . ALA A 1 315 ? -61.375 -7.023 7.453 1 31.58 315 ALA A N 1
ATOM 2519 C CA . ALA A 1 315 ? -62.812 -7.316 7.621 1 31.58 315 ALA A CA 1
ATOM 2520 C C . ALA A 1 315 ? -63.656 -6.41 6.738 1 31.58 315 ALA A C 1
ATOM 2522 O O . ALA A 1 315 ? -64.812 -6.754 6.406 1 31.58 315 ALA A O 1
ATOM 2523 N N . ASN A 1 316 ? -63.219 -5.16 6.492 1 28.16 316 ASN A N 1
ATOM 2524 C CA . ASN A 1 316 ? -64.25 -4.316 5.93 1 28.16 316 ASN A CA 1
ATOM 2525 C C . ASN A 1 316 ? -64.5 -4.605 4.445 1 28.16 316 ASN A C 1
ATOM 2527 O O . ASN A 1 316 ? -65.188 -3.873 3.766 1 28.16 316 ASN A O 1
ATOM 2531 N N . ARG A 1 317 ? -63.562 -5.188 3.648 1 29.48 317 ARG A N 1
ATOM 2532 C CA . ARG A 1 317 ? -63.875 -5.309 2.229 1 29.48 317 ARG A CA 1
ATOM 2533 C C . ARG A 1 317 ? -64.875 -6.402 1.986 1 29.48 317 ARG A C 1
ATOM 2535 O O . ARG A 1 317 ? -65 -6.953 0.886 1 29.48 317 ARG A O 1
ATOM 2542 N N . SER A 1 318 ? -65.688 -6.84 2.982 1 23.81 318 SER A N 1
ATOM 2543 C CA . SER A 1 318 ? -66.5 -8.039 2.824 1 23.81 318 SER A CA 1
ATOM 2544 C C . SER A 1 318 ? -67.5 -7.887 1.674 1 23.81 318 SER A C 1
ATOM 2546 O O . SER A 1 318 ? -68.125 -8.867 1.246 1 23.81 318 SER A O 1
ATOM 2548 N N . SER A 1 319 ? -68.125 -6.727 1.408 1 21.55 319 SER A N 1
ATOM 2549 C CA . SER A 1 319 ? -69.562 -7.023 1.164 1 21.55 319 SER A CA 1
ATOM 2550 C C . SER A 1 319 ? -69.75 -7.504 -0.266 1 21.55 319 SER A C 1
ATOM 2552 O O . SER A 1 319 ? -70.875 -7.844 -0.643 1 21.55 319 SER A O 1
ATOM 2554 N N . GLU A 1 320 ? -69.125 -7.016 -1.326 1 23.66 320 GLU A N 1
ATOM 2555 C CA . GLU A 1 320 ? -70.062 -7.109 -2.445 1 23.66 320 GLU A CA 1
ATOM 2556 C C . GLU A 1 320 ? -70.312 -8.562 -2.832 1 23.66 320 GLU A C 1
ATOM 2558 O O . GLU A 1 320 ? -69.5 -9.438 -2.561 1 23.66 320 GLU A O 1
ATOM 2563 N N . PRO A 1 321 ? -71.5 -8.82 -3.611 1 21.92 321 PRO A N 1
ATOM 2564 C CA . PRO A 1 321 ? -72.375 -9.969 -3.783 1 21.92 321 PRO A CA 1
ATOM 2565 C C . PRO A 1 321 ? -71.688 -11.172 -4.418 1 21.92 321 PRO A C 1
ATOM 2567 O O . PRO A 1 321 ? -70.562 -11.023 -5 1 21.92 321 PRO A O 1
ATOM 2570 N N . SER A 1 322 ? -72.438 -12.297 -4.629 1 21.11 322 SER A N 1
ATOM 2571 C CA . SER A 1 322 ? -72.438 -13.75 -4.578 1 21.11 322 SER A CA 1
ATOM 2572 C C . SER A 1 322 ? -72 -14.359 -5.914 1 21.11 322 SER A C 1
ATOM 2574 O O . SER A 1 322 ? -71.938 -15.586 -6.055 1 21.11 322 SER A O 1
ATOM 2576 N N . GLY A 1 323 ? -72.062 -13.695 -7.094 1 20.91 323 GLY A N 1
ATOM 2577 C CA . GLY A 1 323 ? -72.438 -14.633 -8.141 1 20.91 323 GLY A CA 1
ATOM 2578 C C . GLY A 1 323 ? -71.438 -15.781 -8.273 1 20.91 323 GLY A C 1
ATOM 2579 O O . GLY A 1 323 ? -70.312 -15.703 -7.789 1 20.91 323 GLY A O 1
ATOM 2580 N N . ASN A 1 324 ? -71.875 -17.047 -8.797 1 19.06 324 ASN A N 1
ATOM 2581 C CA . ASN A 1 324 ? -71.625 -18.469 -8.68 1 19.06 324 ASN A CA 1
ATOM 2582 C C . ASN A 1 324 ? -70.312 -18.859 -9.344 1 19.06 324 ASN A C 1
ATOM 2584 O O . ASN A 1 324 ? -69.875 -19.984 -9.188 1 19.06 324 ASN A O 1
ATOM 2588 N N . ALA A 1 325 ? -70.062 -18.203 -10.531 1 22.81 325 ALA A N 1
ATOM 2589 C CA . ALA A 1 325 ? -69.5 -19.141 -11.516 1 22.81 325 ALA A CA 1
ATOM 2590 C C . ALA A 1 325 ? -68.188 -19.781 -11.031 1 22.81 325 ALA A C 1
ATOM 2592 O O . ALA A 1 325 ? -67.438 -19.141 -10.328 1 22.81 325 ALA A O 1
ATOM 2593 N N . ASN A 1 326 ? -67.938 -21.125 -11.227 1 18.69 326 ASN A N 1
ATOM 2594 C CA . ASN A 1 326 ? -67.25 -22.25 -10.641 1 18.69 326 ASN A CA 1
ATOM 2595 C C . ASN A 1 326 ? -65.75 -22.016 -10.633 1 18.69 326 ASN A C 1
ATOM 2597 O O . ASN A 1 326 ? -65.062 -22.172 -9.594 1 18.69 326 ASN A O 1
ATOM 2601 N N . GLU A 1 327 ? -65.125 -22.422 -11.797 1 20.88 327 GLU A N 1
ATOM 2602 C CA . GLU A 1 327 ? -63.969 -23.344 -11.781 1 20.88 327 GLU A CA 1
ATOM 2603 C C . GLU A 1 327 ? -62.688 -22.609 -11.406 1 20.88 327 GLU A C 1
ATOM 2605 O O . GLU A 1 327 ? -62.562 -21.406 -11.648 1 20.88 327 GLU A O 1
ATOM 2610 N N . GLU A 1 328 ? -61.688 -23.266 -10.711 1 20.11 328 GLU A N 1
ATOM 2611 C CA . GLU A 1 328 ? -60.562 -23.125 -9.773 1 20.11 328 GLU A CA 1
ATOM 2612 C C . GLU A 1 328 ? -59.344 -22.578 -10.469 1 20.11 328 GLU A C 1
ATOM 2614 O O . GLU A 1 328 ? -58.25 -22.5 -9.867 1 20.11 328 GLU A O 1
ATOM 2619 N N . ASP A 1 329 ? -59.312 -22.188 -11.781 1 21.25 329 ASP A N 1
ATOM 2620 C CA . ASP A 1 329 ? -57.969 -22.344 -12.367 1 21.25 329 ASP A CA 1
ATOM 2621 C C . ASP A 1 329 ? -56.969 -21.375 -11.742 1 21.25 329 ASP A C 1
ATOM 2623 O O . ASP A 1 329 ? -57.125 -20.156 -11.867 1 21.25 329 ASP A O 1
ATOM 2627 N N . GLN A 1 330 ? -56.469 -21.688 -10.578 1 21.7 330 GLN A N 1
ATOM 2628 C CA . GLN A 1 330 ? -55.656 -20.828 -9.719 1 21.7 330 GLN A CA 1
ATOM 2629 C C . GLN A 1 330 ? -54.469 -20.281 -10.469 1 21.7 330 GLN A C 1
ATOM 2631 O O . GLN A 1 330 ? -53.719 -21.047 -11.117 1 21.7 330 GLN A O 1
ATOM 2636 N N . PRO A 1 331 ? -54.5 -19.078 -10.969 1 23.08 331 PRO A N 1
ATOM 2637 C CA . PRO A 1 331 ? -53.312 -18.594 -11.711 1 23.08 331 PRO A CA 1
ATOM 2638 C C . PRO A 1 331 ? -52.031 -18.75 -10.922 1 23.08 331 PRO A C 1
ATOM 2640 O O . PRO A 1 331 ? -51.969 -18.422 -9.734 1 23.08 331 PRO A O 1
ATOM 2643 N N . SER A 1 332 ? -51.219 -19.797 -11.203 1 23.09 332 SER A N 1
ATOM 2644 C CA . SER A 1 332 ? -50 -20.203 -10.555 1 23.09 332 SER A CA 1
ATOM 2645 C C . SER A 1 332 ? -49.062 -19.016 -10.344 1 23.09 332 SER A C 1
ATOM 2647 O O . SER A 1 332 ? -48.906 -18.188 -11.242 1 23.09 332 SER A O 1
ATOM 2649 N N . SER A 1 333 ? -49 -18.469 -9.203 1 24.48 333 SER A N 1
ATOM 2650 C CA . SER A 1 333 ? -48.094 -17.484 -8.609 1 24.48 333 SER A CA 1
ATOM 2651 C C . SER A 1 333 ? -46.656 -17.703 -9.094 1 24.48 333 SER A C 1
ATOM 2653 O O . SER A 1 333 ? -46.125 -18.812 -8.992 1 24.48 333 SER A O 1
ATOM 2655 N N . VAL A 1 334 ? -46.344 -17.016 -10.094 1 26.38 334 VAL A N 1
ATOM 2656 C CA . VAL A 1 334 ? -45 -17.062 -10.695 1 26.38 334 VAL A CA 1
ATOM 2657 C C . VAL A 1 334 ? -43.938 -16.953 -9.602 1 26.38 334 VAL A C 1
ATOM 2659 O O . VAL A 1 334 ? -43.781 -15.898 -8.969 1 26.38 334 VAL A O 1
ATOM 2662 N N . ALA A 1 335 ? -43.812 -17.922 -8.625 1 25.58 335 ALA A N 1
ATOM 2663 C CA . ALA A 1 335 ? -42.719 -18.156 -7.668 1 25.58 335 ALA A CA 1
ATOM 2664 C C . ALA A 1 335 ? -41.375 -17.797 -8.281 1 25.58 335 ALA A C 1
ATOM 2666 O O . ALA A 1 335 ? -41.062 -18.172 -9.422 1 25.58 335 ALA A O 1
ATOM 2667 N N . ILE A 1 336 ? -40.938 -16.703 -7.977 1 27.98 336 ILE A N 1
ATOM 2668 C CA . ILE A 1 336 ? -39.5 -16.484 -8.102 1 27.98 336 ILE A CA 1
ATOM 2669 C C . ILE A 1 336 ? -38.75 -17.781 -7.785 1 27.98 336 ILE A C 1
ATOM 2671 O O . ILE A 1 336 ? -38.625 -18.172 -6.621 1 27.98 336 ILE A O 1
ATOM 2675 N N . GLU A 1 337 ? -39.094 -18.875 -8.305 1 29.42 337 GLU A N 1
ATOM 2676 C CA . GLU A 1 337 ? -38.469 -20.203 -8.234 1 29.42 337 GLU A CA 1
ATOM 2677 C C . GLU A 1 337 ? -36.969 -20.109 -8.203 1 29.42 337 GLU A C 1
ATOM 2679 O O . GLU A 1 337 ? -36.344 -19.391 -9 1 29.42 337 GLU A O 1
ATOM 2684 N N . ASP A 1 338 ? -36.375 -20.141 -7.035 1 33.94 338 ASP A N 1
ATOM 2685 C CA . ASP A 1 338 ? -34.969 -20.531 -6.852 1 33.94 338 ASP A CA 1
ATOM 2686 C C . ASP A 1 338 ? -34.5 -21.375 -8.031 1 33.94 338 ASP A C 1
ATOM 2688 O O . ASP A 1 338 ? -34.812 -22.562 -8.133 1 33.94 338 ASP A O 1
ATOM 2692 N N . MET A 1 339 ? -34.688 -20.938 -9.203 1 34.19 339 MET A N 1
ATOM 2693 C CA . MET A 1 339 ? -34.25 -21.656 -10.406 1 34.19 339 MET A CA 1
ATOM 2694 C C . MET A 1 339 ? -32.969 -22.406 -10.164 1 34.19 339 MET A C 1
ATOM 2696 O O . MET A 1 339 ? -31.891 -21.797 -10.078 1 34.19 339 MET A O 1
ATOM 2700 N N . ASP A 1 340 ? -32.875 -23.281 -9.289 1 41.34 340 ASP A N 1
ATOM 2701 C CA . ASP A 1 340 ? -31.844 -24.297 -9.305 1 41.34 340 ASP A CA 1
ATOM 2702 C C . ASP A 1 340 ? -31.359 -24.562 -10.727 1 41.34 340 ASP A C 1
ATOM 2704 O O . ASP A 1 340 ? -32.031 -25.266 -11.492 1 41.34 340 ASP A O 1
ATOM 2708 N N . VAL A 1 341 ? -30.906 -23.516 -11.406 1 49.31 341 VAL A N 1
ATOM 2709 C CA . VAL A 1 341 ? -30.266 -23.719 -12.703 1 49.31 341 VAL A CA 1
ATOM 2710 C C . VAL A 1 341 ? -29.625 -25.109 -12.742 1 49.31 341 VAL A C 1
ATOM 2712 O O . VAL A 1 341 ? -28.766 -25.422 -11.914 1 49.31 341 VAL A O 1
ATOM 2715 N N . ASP A 1 342 ? -30.297 -26.031 -13.078 1 57.5 342 ASP A N 1
ATOM 2716 C CA . ASP A 1 342 ? -29.734 -27.344 -13.375 1 57.5 342 ASP A CA 1
ATOM 2717 C C . ASP A 1 342 ? -28.406 -27.234 -14.141 1 57.5 342 ASP A C 1
ATOM 2719 O O . ASP A 1 342 ? -28.406 -26.906 -15.328 1 57.5 342 ASP A O 1
ATOM 2723 N N . LEU A 1 343 ? -27.422 -27.062 -13.438 1 68.75 343 LEU A N 1
ATOM 2724 C CA . LEU A 1 343 ? -26.078 -26.906 -13.984 1 68.75 343 LEU A CA 1
ATOM 2725 C C . LEU A 1 343 ? -25.547 -28.234 -14.523 1 68.75 343 LEU A C 1
ATOM 2727 O O . LEU A 1 343 ? -24.344 -28.375 -14.758 1 68.75 343 LEU A O 1
ATOM 2731 N N . SER A 1 344 ? -26.609 -29.172 -14.641 1 76.5 344 SER A N 1
ATOM 2732 C CA . SER A 1 344 ? -26.156 -30.469 -15.133 1 76.5 344 SER A CA 1
ATOM 2733 C C . SER A 1 344 ? -26.047 -30.469 -16.656 1 76.5 344 SER A C 1
ATOM 2735 O O . SER A 1 344 ? -26.828 -29.797 -17.344 1 76.5 344 SER A O 1
ATOM 2737 N N . PRO A 1 345 ? -25.062 -31.188 -17.156 1 82.81 345 PRO A N 1
ATOM 2738 C CA . PRO A 1 345 ? -24.906 -31.297 -18.609 1 82.81 345 PRO A CA 1
ATOM 2739 C C . PRO A 1 345 ? -26.109 -31.969 -19.281 1 82.81 345 PRO A C 1
ATOM 2741 O O . PRO A 1 345 ? -26.797 -32.781 -18.656 1 82.81 345 PRO A O 1
ATOM 2744 N N . ARG A 1 346 ? -26.5 -31.516 -20.453 1 79.25 346 ARG A N 1
ATOM 2745 C CA . ARG A 1 346 ? -27.625 -32.062 -21.203 1 79.25 346 ARG A CA 1
ATOM 2746 C C . ARG A 1 346 ? -27.453 -33.562 -21.453 1 79.25 346 ARG A C 1
ATOM 2748 O O . ARG A 1 346 ? -28.422 -34.312 -21.328 1 79.25 346 ARG A O 1
ATOM 2755 N N . PHE A 1 347 ? -26.281 -33.969 -21.875 1 86.56 347 PHE A N 1
ATOM 2756 C CA . PHE A 1 347 ? -25.984 -35.375 -22.078 1 86.56 347 PHE A CA 1
ATOM 2757 C C . PHE A 1 347 ? -25.438 -36 -20.797 1 86.56 347 PHE A C 1
ATOM 2759 O O . PHE A 1 347 ? -24.406 -35.562 -20.281 1 86.56 347 PHE A O 1
ATOM 2766 N N . PRO A 1 348 ? -26.141 -36.875 -20.234 1 84.75 348 PRO A N 1
ATOM 2767 C CA . PRO A 1 348 ? -25.75 -37.469 -18.953 1 84.75 348 PRO A CA 1
ATOM 2768 C C . PRO A 1 348 ? -24.344 -38.031 -18.969 1 84.75 348 PRO A C 1
ATOM 2770 O O . PRO A 1 348 ? -23.984 -38.75 -19.922 1 84.75 348 PRO A O 1
ATOM 2773 N N . ILE A 1 349 ? -23.562 -37.625 -18.141 1 87.69 349 ILE A N 1
ATOM 2774 C CA . ILE A 1 349 ? -22.188 -38.094 -17.984 1 87.69 349 ILE A CA 1
ATOM 2775 C C . ILE A 1 349 ? -22.031 -38.781 -16.625 1 87.69 349 ILE A C 1
ATOM 2777 O O . ILE A 1 349 ? -22.625 -38.375 -15.633 1 87.69 349 ILE A O 1
ATOM 2781 N N . SER A 1 350 ? -21.375 -39.906 -16.688 1 85.94 350 SER A N 1
ATOM 2782 C CA . SER A 1 350 ? -21.109 -40.594 -15.422 1 85.94 350 SER A CA 1
ATOM 2783 C C . SER A 1 350 ? -20.391 -39.688 -14.445 1 85.94 350 SER A C 1
ATOM 2785 O O . SER A 1 350 ? -19.594 -38.844 -14.852 1 85.94 350 SER A O 1
ATOM 2787 N N . VAL A 1 351 ? -20.734 -39.812 -13.234 1 83.62 351 VAL A N 1
ATOM 2788 C CA . VAL A 1 351 ? -20.188 -38.938 -12.18 1 83.62 351 VAL A CA 1
ATOM 2789 C C . VAL A 1 351 ? -18.656 -39.094 -12.141 1 83.62 351 VAL A C 1
ATOM 2791 O O . VAL A 1 351 ? -17.938 -38.094 -12 1 83.62 351 VAL A O 1
ATOM 2794 N N . ALA A 1 352 ? -18.156 -40.281 -12.305 1 83.5 352 ALA A N 1
ATOM 2795 C CA . ALA A 1 352 ? -16.734 -40.562 -12.227 1 83.5 352 ALA A CA 1
ATOM 2796 C C . ALA A 1 352 ? -15.984 -39.875 -13.375 1 83.5 352 ALA A C 1
ATOM 2798 O O . ALA A 1 352 ? -14.922 -39.281 -13.18 1 83.5 352 ALA A O 1
ATOM 2799 N N . LEU A 1 353 ? -16.547 -40.031 -14.531 1 88.5 353 LEU A N 1
ATOM 2800 C CA . LEU A 1 353 ? -15.922 -39.406 -15.688 1 88.5 353 LEU A CA 1
ATOM 2801 C C . LEU A 1 353 ? -15.953 -37.875 -15.562 1 88.5 353 LEU A C 1
ATOM 2803 O O . LEU A 1 353 ? -14.984 -37.188 -15.906 1 88.5 353 LEU A O 1
ATOM 2807 N N . PHE A 1 354 ? -17.047 -37.312 -15.047 1 88.5 354 PHE A N 1
ATOM 2808 C CA . PHE A 1 354 ? -17.188 -35.875 -14.852 1 88.5 354 PHE A CA 1
ATOM 2809 C C . PHE A 1 354 ? -16.156 -35.375 -13.867 1 88.5 354 PHE A C 1
ATOM 2811 O O . PHE A 1 354 ? -15.516 -34.344 -14.102 1 88.5 354 PHE A O 1
ATOM 2818 N N . GLN A 1 355 ? -15.984 -36.062 -12.812 1 85.06 355 GLN A N 1
ATOM 2819 C CA . GLN A 1 355 ? -15.023 -35.688 -11.797 1 85.06 355 GLN A CA 1
ATOM 2820 C C . GLN A 1 355 ? -13.594 -35.75 -12.328 1 85.06 355 GLN A C 1
ATOM 2822 O O . GLN A 1 355 ? -12.773 -34.875 -12.039 1 85.06 355 GLN A O 1
ATOM 2827 N N . LEU A 1 356 ? -13.359 -36.781 -13.047 1 87.5 356 LEU A N 1
ATOM 2828 C CA . LEU A 1 356 ? -12.039 -36.938 -13.641 1 87.5 356 LEU A CA 1
ATOM 2829 C C . LEU A 1 356 ? -11.719 -35.781 -14.57 1 87.5 356 LEU A C 1
ATOM 2831 O O . LEU A 1 356 ? -10.648 -35.188 -14.484 1 87.5 356 LEU A O 1
ATOM 2835 N N . LEU A 1 357 ? -12.625 -35.5 -15.453 1 90.38 357 LEU A N 1
ATOM 2836 C CA . LEU A 1 357 ? -12.406 -34.406 -16.406 1 90.38 357 LEU A CA 1
ATOM 2837 C C . LEU A 1 357 ? -12.344 -33.062 -15.703 1 90.38 357 LEU A C 1
ATOM 2839 O O . LEU A 1 357 ? -11.57 -32.188 -16.094 1 90.38 357 LEU A O 1
ATOM 2843 N N . SER A 1 358 ? -13.164 -32.844 -14.617 1 89.12 358 SER A N 1
ATOM 2844 C CA . SER A 1 358 ? -13.117 -31.625 -13.844 1 89.12 358 SER A CA 1
ATOM 2845 C C . SER A 1 358 ? -11.75 -31.422 -13.188 1 89.12 358 SER A C 1
ATOM 2847 O O . SER A 1 358 ? -11.211 -30.312 -13.18 1 89.12 358 SER A O 1
ATOM 2849 N N . HIS A 1 359 ? -11.203 -32.5 -12.711 1 86.75 359 HIS A N 1
ATOM 2850 C CA . HIS A 1 359 ? -9.898 -32.438 -12.07 1 86.75 359 HIS A CA 1
ATOM 2851 C C . HIS A 1 359 ? -8.797 -32.156 -13.086 1 86.75 359 HIS A C 1
ATOM 2853 O O . HIS A 1 359 ? -7.926 -31.312 -12.852 1 86.75 359 HIS A O 1
ATOM 2859 N N . ARG A 1 360 ? -8.914 -32.875 -14.188 1 89 360 ARG A N 1
ATOM 2860 C CA . ARG A 1 360 ? -7.891 -32.719 -15.211 1 89 360 ARG A CA 1
ATOM 2861 C C . ARG A 1 360 ? -7.965 -31.328 -15.859 1 89 360 ARG A C 1
ATOM 2863 O O . ARG A 1 360 ? -6.949 -30.781 -16.297 1 89 360 ARG A O 1
ATOM 2870 N N . CYS A 1 361 ? -9.117 -30.781 -15.945 1 89.75 361 CYS A N 1
ATOM 2871 C CA . CYS A 1 361 ? -9.312 -29.453 -16.531 1 89.75 361 CYS A CA 1
ATOM 2872 C C . CYS A 1 361 ? -9.148 -28.375 -15.469 1 89.75 361 CYS A C 1
ATOM 2874 O O . CYS A 1 361 ? -9.328 -27.188 -15.758 1 89.75 361 CYS A O 1
ATOM 2876 N N . HIS A 1 362 ? -8.867 -28.719 -14.297 1 84.06 362 HIS A N 1
ATOM 2877 C CA . HIS A 1 362 ? -8.633 -27.797 -13.195 1 84.06 362 HIS A CA 1
ATOM 2878 C C . HIS A 1 362 ? -9.875 -26.969 -12.891 1 84.06 362 HIS A C 1
ATOM 2880 O O . HIS A 1 362 ? -9.789 -25.75 -12.695 1 84.06 362 HIS A O 1
ATOM 2886 N N . ILE A 1 363 ? -10.938 -27.625 -13.133 1 83.12 363 ILE A N 1
ATOM 2887 C CA . ILE A 1 363 ? -12.188 -26.953 -12.781 1 83.12 363 ILE A CA 1
ATOM 2888 C C . ILE A 1 363 ? -12.539 -27.25 -11.32 1 83.12 363 ILE A C 1
ATOM 2890 O O . ILE A 1 363 ? -12.586 -28.422 -10.914 1 83.12 363 ILE A O 1
ATOM 2894 N N . ARG A 1 364 ? -12.305 -26.375 -10.422 1 65.81 364 ARG A N 1
ATOM 2895 C CA . ARG A 1 364 ? -12.523 -26.547 -8.992 1 65.81 364 ARG A CA 1
ATOM 2896 C C . ARG A 1 364 ? -13.977 -26.266 -8.625 1 65.81 364 ARG A C 1
ATOM 2898 O O . ARG A 1 364 ? -14.562 -25.281 -9.094 1 65.81 364 ARG A O 1
ATOM 2905 N N . ASN A 1 365 ? -14.516 -27.438 -8.281 1 57.28 365 ASN A N 1
ATOM 2906 C CA . ASN A 1 365 ? -15.852 -27.266 -7.715 1 57.28 365 ASN A CA 1
ATOM 2907 C C . ASN A 1 365 ? -15.836 -26.375 -6.477 1 57.28 365 ASN A C 1
ATOM 2909 O O . ASN A 1 365 ? -14.797 -26.234 -5.824 1 57.28 365 ASN A O 1
ATOM 2913 N N . GLN A 1 366 ? -16.781 -25.781 -6.035 1 50 366 GLN A N 1
ATOM 2914 C CA . GLN A 1 366 ? -17.234 -24.594 -5.32 1 50 366 GLN A CA 1
ATOM 2915 C C . GLN A 1 366 ? -16.734 -24.609 -3.877 1 50 366 GLN A C 1
ATOM 2917 O O . GLN A 1 366 ? -17.484 -24.938 -2.959 1 50 366 GLN A O 1
ATOM 2922 N N . PRO A 1 367 ? -15.766 -25.109 -3.24 1 42.28 367 PRO A N 1
ATOM 2923 C CA . PRO A 1 367 ? -16.203 -24.984 -1.849 1 42.28 367 PRO A CA 1
ATOM 2924 C C . PRO A 1 367 ? -16.703 -23.594 -1.505 1 42.28 367 PRO A C 1
ATOM 2926 O O . PRO A 1 367 ? -16.609 -22.672 -2.328 1 42.28 367 PRO A O 1
ATOM 2929 N N . SER A 1 368 ? -16.203 -22.969 -0.25 1 40.47 368 SER A N 1
ATOM 2930 C CA . SER A 1 368 ? -16.484 -22.469 1.089 1 40.47 368 SER A CA 1
ATOM 2931 C C . SER A 1 368 ? -16.438 -20.953 1.13 1 40.47 368 SER A C 1
ATOM 2933 O O . SER A 1 368 ? -17.297 -20.312 1.74 1 40.47 368 SER A O 1
ATOM 2935 N N . SER A 1 369 ? -15.227 -20.484 0.879 1 41.09 369 SER A N 1
ATOM 2936 C CA . SER A 1 369 ? -14.969 -19.203 1.524 1 41.09 369 SER A CA 1
ATOM 2937 C C . SER A 1 369 ? -15.891 -18.125 0.983 1 41.09 369 SER A C 1
ATOM 2939 O O . SER A 1 369 ? -16.219 -17.172 1.693 1 41.09 369 SER A O 1
ATOM 2941 N N . GLN A 1 370 ? -16.031 -17.922 -0.423 1 48.94 370 GLN A N 1
ATOM 2942 C CA . GLN A 1 370 ? -16.797 -16.75 -0.852 1 48.94 370 GLN A CA 1
ATOM 2943 C C . GLN A 1 370 ? -18.281 -17.062 -0.932 1 48.94 370 GLN A C 1
ATOM 2945 O O . GLN A 1 370 ? -18.984 -16.578 -1.829 1 48.94 370 GLN A O 1
ATOM 2950 N N . GLU A 1 371 ? -18.641 -18.109 -0.47 1 51.84 371 GLU A N 1
ATOM 2951 C CA . GLU A 1 371 ? -19.984 -18.516 -0.054 1 51.84 371 GLU A CA 1
ATOM 2952 C C . GLU A 1 371 ? -20.781 -17.328 0.461 1 51.84 371 GLU A C 1
ATOM 2954 O O . GLU A 1 371 ? -22 -17.25 0.261 1 51.84 371 GLU A O 1
ATOM 2959 N N . THR A 1 372 ? -20.031 -16.438 1.06 1 53.66 372 THR A N 1
ATOM 2960 C CA . THR A 1 372 ? -20.719 -15.289 1.656 1 53.66 372 THR A CA 1
ATOM 2961 C C . THR A 1 372 ? -21.406 -14.461 0.585 1 53.66 372 THR A C 1
ATOM 2963 O O . THR A 1 372 ? -22.516 -13.961 0.806 1 53.66 372 THR A O 1
ATOM 2966 N N . LEU A 1 373 ? -20.734 -14.375 -0.601 1 58 373 LEU A N 1
ATOM 2967 C CA . LEU A 1 373 ? -21.344 -13.555 -1.638 1 58 373 LEU A CA 1
ATOM 2968 C C . LEU A 1 373 ? -22.609 -14.219 -2.172 1 58 373 LEU A C 1
ATOM 2970 O O . LEU A 1 373 ? -23.562 -13.531 -2.535 1 58 373 LEU A O 1
ATOM 2974 N N . THR A 1 374 ? -22.531 -15.609 -2.223 1 55.66 374 THR A N 1
ATOM 2975 C CA . THR A 1 374 ? -23.672 -16.312 -2.789 1 55.66 374 THR A CA 1
ATOM 2976 C C . THR A 1 374 ? -24.859 -16.266 -1.84 1 55.66 374 THR A C 1
ATOM 2978 O O . THR A 1 374 ? -26.016 -16.234 -2.281 1 55.66 374 THR A O 1
ATOM 2981 N N . LYS A 1 375 ? -24.656 -16.281 -0.502 1 54.72 375 LYS A N 1
ATOM 2982 C CA . LYS A 1 375 ? -25.734 -16.344 0.47 1 54.72 375 LYS A CA 1
ATOM 2983 C C . LYS A 1 375 ? -26.297 -14.945 0.746 1 54.72 375 LYS A C 1
ATOM 2985 O O . LYS A 1 375 ? -27.172 -14.773 1.599 1 54.72 375 LYS A O 1
ATOM 2990 N N . MET A 1 376 ? -25.844 -13.891 0.042 1 55.53 376 MET A N 1
ATOM 2991 C CA . MET A 1 376 ? -26.219 -12.523 0.397 1 55.53 376 MET A CA 1
ATOM 2992 C C . MET A 1 376 ? -27.641 -12.211 -0.068 1 55.53 376 MET A C 1
ATOM 2994 O O . MET A 1 376 ? -27.969 -12.422 -1.231 1 55.53 376 MET A O 1
ATOM 2998 N N . SER A 1 377 ? -28.609 -12.008 0.833 1 53.25 377 SER A N 1
ATOM 2999 C CA . SER A 1 377 ? -29.938 -11.461 0.574 1 53.25 377 SER A CA 1
ATOM 3000 C C . SER A 1 377 ? -29.906 -9.938 0.533 1 53.25 377 SER A C 1
ATOM 3002 O O . SER A 1 377 ? -28.953 -9.312 1.006 1 53.25 377 SER A O 1
ATOM 3004 N N . GLU A 1 378 ? -30.844 -9.195 -0.309 1 53.53 378 GLU A N 1
ATOM 3005 C CA . GLU A 1 378 ? -30.922 -7.742 -0.412 1 53.53 378 GLU A CA 1
ATOM 3006 C C . GLU A 1 378 ? -30.875 -7.09 0.966 1 53.53 378 GLU A C 1
ATOM 3008 O O . GLU A 1 378 ? -30.219 -6.062 1.15 1 53.53 378 GLU A O 1
ATOM 3013 N N . ALA A 1 379 ? -31.859 -7.477 1.981 1 52.91 379 ALA A N 1
ATOM 3014 C CA . ALA A 1 379 ? -31.906 -6.961 3.346 1 52.91 379 ALA A CA 1
ATOM 3015 C C . ALA A 1 379 ? -30.578 -7.141 4.062 1 52.91 379 ALA A C 1
ATOM 3017 O O . ALA A 1 379 ? -30.156 -6.27 4.82 1 52.91 379 ALA A O 1
ATOM 3018 N N . ASP A 1 380 ? -29.875 -8.047 3.537 1 69.81 380 ASP A N 1
ATOM 3019 C CA . ASP A 1 380 ? -28.641 -8.484 4.172 1 69.81 380 ASP A CA 1
ATOM 3020 C C . ASP A 1 380 ? -27.422 -7.953 3.426 1 69.81 380 ASP A C 1
ATOM 3022 O O . ASP A 1 380 ? -26.281 -8.195 3.83 1 69.81 380 ASP A O 1
ATOM 3026 N N . ALA A 1 381 ? -27.953 -7.02 2.494 1 77.25 381 ALA A N 1
ATOM 3027 C CA . ALA A 1 381 ? -26.859 -6.594 1.633 1 77.25 381 ALA A CA 1
ATOM 3028 C C . ALA A 1 381 ? -25.953 -5.59 2.348 1 77.25 381 ALA A C 1
ATOM 3030 O O . ALA A 1 381 ? -24.734 -5.676 2.26 1 77.25 381 ALA A O 1
ATOM 3031 N N . LEU A 1 382 ? -26.734 -4.688 3.055 1 82.44 382 LEU A N 1
ATOM 3032 C CA . LEU A 1 382 ? -25.938 -3.68 3.748 1 82.44 382 LEU A CA 1
ATOM 3033 C C . LEU A 1 382 ? -25.047 -4.324 4.809 1 82.44 382 LEU A C 1
ATOM 3035 O O . LEU A 1 382 ? -23.859 -4.02 4.898 1 82.44 382 LEU A O 1
ATOM 3039 N N . ASP A 1 383 ? -25.641 -5.18 5.516 1 84.69 383 ASP A N 1
ATOM 3040 C CA . ASP A 1 383 ? -24.891 -5.844 6.574 1 84.69 383 ASP A CA 1
ATOM 3041 C C . ASP A 1 383 ? -23.734 -6.648 5.996 1 84.69 383 ASP A C 1
ATOM 3043 O O . ASP A 1 383 ? -22.656 -6.695 6.586 1 84.69 383 ASP A O 1
ATOM 3047 N N . THR A 1 384 ? -24 -7.203 4.863 1 84.62 384 THR A N 1
ATOM 3048 C CA . THR A 1 384 ? -22.953 -7.992 4.219 1 84.62 384 THR A CA 1
ATOM 3049 C C . THR A 1 384 ? -21.812 -7.102 3.77 1 84.62 384 THR A C 1
ATOM 3051 O O . THR A 1 384 ? -20.641 -7.457 3.938 1 84.62 384 THR A O 1
ATOM 3054 N N . VAL A 1 385 ? -22.172 -5.953 3.234 1 88 385 VAL A N 1
ATOM 3055 C CA . VAL A 1 385 ? -21.141 -5.027 2.768 1 88 385 VAL A CA 1
ATOM 3056 C C . VAL A 1 385 ? -20.328 -4.512 3.955 1 88 385 VAL A C 1
ATOM 3058 O O . VAL A 1 385 ? -19.109 -4.43 3.889 1 88 385 VAL A O 1
ATOM 3061 N N . LEU A 1 386 ? -21.047 -4.23 5.012 1 90.25 386 LEU A N 1
ATOM 3062 C CA . LEU A 1 386 ? -20.375 -3.695 6.191 1 90.25 386 LEU A CA 1
ATOM 3063 C C . LEU A 1 386 ? -19.484 -4.754 6.832 1 90.25 386 LEU A C 1
ATOM 3065 O O . LEU A 1 386 ? -18.391 -4.438 7.316 1 90.25 386 LEU A O 1
ATOM 3069 N N . GLN A 1 387 ? -19.906 -5.922 6.805 1 88.94 387 GLN A N 1
ATOM 3070 C CA . GLN A 1 387 ? -19.094 -7 7.348 1 88.94 387 GLN A CA 1
ATOM 3071 C C . GLN A 1 387 ? -17.844 -7.219 6.5 1 88.94 387 GLN A C 1
ATOM 3073 O O . GLN A 1 387 ? -16.766 -7.488 7.035 1 88.94 387 GLN A O 1
ATOM 3078 N N . LEU A 1 388 ? -18.031 -7.102 5.215 1 88.62 388 LEU A N 1
ATOM 3079 C CA . LEU A 1 388 ? -16.891 -7.242 4.32 1 88.62 388 LEU A CA 1
ATOM 3080 C C . LEU A 1 388 ? -15.891 -6.105 4.527 1 88.62 388 LEU A C 1
ATOM 3082 O O . LEU A 1 388 ? -14.68 -6.324 4.488 1 88.62 388 LEU A O 1
ATOM 3086 N N . LEU A 1 389 ? -16.438 -4.973 4.719 1 91.38 389 LEU A N 1
ATOM 3087 C CA . LEU A 1 389 ? -15.57 -3.84 5.008 1 91.38 389 LEU A CA 1
ATOM 3088 C C . LEU A 1 389 ? -14.82 -4.055 6.316 1 91.38 389 LEU A C 1
ATOM 3090 O O . LEU A 1 389 ? -13.617 -3.789 6.395 1 91.38 389 LEU A O 1
ATOM 3094 N N . ALA A 1 390 ? -15.5 -4.508 7.348 1 92.19 390 ALA A N 1
ATOM 3095 C CA . ALA A 1 390 ? -14.93 -4.73 8.672 1 92.19 390 ALA A CA 1
ATOM 3096 C C . ALA A 1 390 ? -13.812 -5.773 8.625 1 92.19 390 ALA A C 1
ATOM 3098 O O . ALA A 1 390 ? -12.836 -5.68 9.375 1 92.19 390 ALA A O 1
ATOM 3099 N N . THR A 1 391 ? -13.914 -6.684 7.715 1 90.06 391 THR A N 1
ATOM 3100 C CA . THR A 1 391 ? -12.922 -7.754 7.645 1 90.06 391 THR A CA 1
ATOM 3101 C C . THR A 1 391 ? -11.781 -7.371 6.711 1 90.06 391 THR A C 1
ATOM 3103 O O . THR A 1 391 ? -10.625 -7.711 6.973 1 90.06 391 THR A O 1
ATOM 3106 N N . SER A 1 392 ? -12.031 -6.633 5.645 1 90.75 392 SER A N 1
ATOM 3107 C CA . SER A 1 392 ? -11.055 -6.379 4.594 1 90.75 392 SER A CA 1
ATOM 3108 C C . SER A 1 392 ? -10.195 -5.164 4.918 1 90.75 392 SER A C 1
ATOM 3110 O O . SER A 1 392 ? -8.977 -5.18 4.699 1 90.75 392 SER A O 1
ATOM 3112 N N . LEU A 1 393 ? -10.766 -4.121 5.477 1 92.38 393 LEU A N 1
ATOM 3113 C CA . LEU A 1 393 ? -10.062 -2.852 5.613 1 92.38 393 LEU A CA 1
ATOM 3114 C C . LEU A 1 393 ? -8.883 -2.98 6.578 1 92.38 393 LEU A C 1
ATOM 3116 O O . LEU A 1 393 ? -7.801 -2.455 6.312 1 92.38 393 LEU A O 1
ATOM 3120 N N . PRO A 1 394 ? -9.031 -3.637 7.727 1 91.5 394 PRO A N 1
ATOM 3121 C CA . PRO A 1 394 ? -7.883 -3.783 8.625 1 91.5 394 PRO A CA 1
ATOM 3122 C C . PRO A 1 394 ? -6.695 -4.473 7.961 1 91.5 394 PRO A C 1
ATOM 3124 O O . PRO A 1 394 ? -5.547 -4.219 8.328 1 91.5 394 PRO A O 1
ATOM 3127 N N . ASN A 1 395 ? -6.957 -5.277 6.949 1 90.56 395 ASN A N 1
ATOM 3128 C CA . ASN A 1 395 ? -5.898 -5.969 6.223 1 90.56 395 ASN A CA 1
ATOM 3129 C C . ASN A 1 395 ? -5.312 -5.09 5.121 1 90.56 395 ASN A C 1
ATOM 3131 O O . ASN A 1 395 ? -4.148 -5.25 4.746 1 90.56 395 ASN A O 1
ATOM 3135 N N . ILE A 1 396 ? -6.082 -4.211 4.574 1 92 396 ILE A N 1
ATOM 3136 C CA . ILE A 1 396 ? -5.68 -3.365 3.455 1 92 396 ILE A CA 1
ATOM 3137 C C . ILE A 1 396 ? -4.852 -2.189 3.969 1 92 396 ILE A C 1
ATOM 3139 O O . ILE A 1 396 ? -3.859 -1.801 3.346 1 92 396 ILE A O 1
ATOM 3143 N N . VAL A 1 397 ? -5.16 -1.647 5.16 1 90.88 397 VAL A N 1
ATOM 3144 C CA . VAL A 1 397 ? -4.633 -0.392 5.688 1 90.88 397 VAL A CA 1
ATOM 3145 C C . VAL A 1 397 ? -3.113 -0.486 5.82 1 90.88 397 VAL A C 1
ATOM 3147 O O . VAL A 1 397 ? -2.385 0.391 5.348 1 90.88 397 VAL A O 1
ATOM 3150 N N . PRO A 1 398 ? -2.551 -1.539 6.355 1 88.06 398 PRO A N 1
ATOM 3151 C CA . PRO A 1 398 ? -1.096 -1.584 6.527 1 88.06 398 PRO A CA 1
ATOM 3152 C C . PRO A 1 398 ? -0.35 -1.706 5.199 1 88.06 398 PRO A C 1
ATOM 3154 O O . PRO A 1 398 ? 0.85 -1.426 5.133 1 88.06 398 PRO A O 1
ATOM 3157 N N . ASN A 1 399 ? -1.067 -2.043 4.172 1 89.62 399 ASN A N 1
ATOM 3158 C CA . ASN A 1 399 ? -0.415 -2.32 2.896 1 89.62 399 ASN A CA 1
ATOM 3159 C C . ASN A 1 399 ? -0.543 -1.144 1.934 1 89.62 399 ASN A C 1
ATOM 3161 O O . ASN A 1 399 ? -0.079 -1.216 0.794 1 89.62 399 ASN A O 1
ATOM 3165 N N . VAL A 1 400 ? -1.146 -0.119 2.312 1 90.94 400 VAL A N 1
ATOM 3166 C CA . VAL A 1 400 ? -1.265 1.097 1.515 1 90.94 400 VAL A CA 1
ATOM 3167 C C . VAL A 1 400 ? -0.097 2.031 1.821 1 90.94 400 VAL A C 1
ATOM 3169 O O . VAL A 1 400 ? 0.319 2.156 2.975 1 90.94 400 VAL A O 1
ATOM 3172 N N . ILE A 1 401 ? 0.43 2.689 0.788 1 85.44 401 ILE A N 1
ATOM 3173 C CA . ILE A 1 401 ? 1.533 3.633 0.936 1 85.44 401 ILE A CA 1
ATOM 3174 C C . ILE A 1 401 ? 1.135 4.746 1.903 1 85.44 401 ILE A C 1
ATOM 3176 O O . ILE A 1 401 ? 0 5.23 1.869 1 85.44 401 ILE A O 1
ATOM 3180 N N . LEU A 1 402 ? 2.086 5.211 2.715 1 78.81 402 LEU A N 1
ATOM 3181 C CA . LEU A 1 402 ? 1.84 6.141 3.814 1 78.81 402 LEU A CA 1
ATOM 3182 C C . LEU A 1 402 ? 1.298 7.469 3.293 1 78.81 402 LEU A C 1
ATOM 3184 O O . LEU A 1 402 ? 0.364 8.031 3.869 1 78.81 402 LEU A O 1
ATOM 3188 N N . ALA A 1 403 ? 1.74 7.887 2.154 1 77.25 403 ALA A N 1
ATOM 3189 C CA . ALA A 1 403 ? 1.399 9.203 1.615 1 77.25 403 ALA A CA 1
ATOM 3190 C C . ALA A 1 403 ? -0.036 9.227 1.098 1 77.25 403 ALA A C 1
ATOM 3192 O O . ALA A 1 403 ? -0.63 10.297 0.947 1 77.25 403 ALA A O 1
ATOM 3193 N N . LYS A 1 404 ? -0.619 7.949 0.955 1 84.75 404 LYS A N 1
ATOM 3194 C CA . LYS A 1 404 ? -1.939 7.902 0.333 1 84.75 404 LYS A CA 1
ATOM 3195 C C . LYS A 1 404 ? -2.949 7.203 1.237 1 84.75 404 LYS A C 1
ATOM 3197 O O . LYS A 1 404 ? -4.031 6.82 0.788 1 84.75 404 LYS A O 1
ATOM 3202 N N . ARG A 1 405 ? -2.676 7.098 2.523 1 86.19 405 ARG A N 1
ATOM 3203 C CA . ARG A 1 405 ? -3.588 6.43 3.443 1 86.19 405 ARG A CA 1
ATOM 3204 C C . ARG A 1 405 ? -4.828 7.281 3.701 1 86.19 405 ARG A C 1
ATOM 3206 O O . ARG A 1 405 ? -5.832 6.785 4.215 1 86.19 405 ARG A O 1
ATOM 3213 N N . ASP A 1 406 ? -4.691 8.586 3.285 1 81.62 406 ASP A N 1
ATOM 3214 C CA . ASP A 1 406 ? -5.84 9.469 3.449 1 81.62 406 ASP A CA 1
ATOM 3215 C C . ASP A 1 406 ? -7.008 9.023 2.574 1 81.62 406 ASP A C 1
ATOM 3217 O O . ASP A 1 406 ? -8.172 9.297 2.887 1 81.62 406 ASP A O 1
ATOM 3221 N N . GLU A 1 407 ? -6.738 8.227 1.572 1 85.06 407 GLU A N 1
ATOM 3222 C CA . GLU A 1 407 ? -7.766 7.742 0.655 1 85.06 407 GLU A CA 1
ATOM 3223 C C . GLU A 1 407 ? -8.672 6.711 1.33 1 85.06 407 GLU A C 1
ATOM 3225 O O . GLU A 1 407 ? -9.758 6.418 0.836 1 85.06 407 GLU A O 1
ATOM 3230 N N . LEU A 1 408 ? -8.227 6.199 2.459 1 89.44 408 LEU A N 1
ATOM 3231 C CA . LEU A 1 408 ? -8.969 5.16 3.16 1 89.44 408 LEU A CA 1
ATOM 3232 C C . LEU A 1 408 ? -9.969 5.773 4.141 1 89.44 408 LEU A C 1
ATOM 3234 O O . LEU A 1 408 ? -10.867 5.082 4.633 1 89.44 408 LEU A O 1
ATOM 3238 N N . ILE A 1 409 ? -9.883 7.039 4.414 1 82.69 409 ILE A N 1
ATOM 3239 C CA . ILE A 1 409 ? -10.586 7.688 5.516 1 82.69 409 ILE A CA 1
ATOM 3240 C C . ILE A 1 409 ? -12.094 7.625 5.27 1 82.69 409 ILE A C 1
ATOM 3242 O O . ILE A 1 409 ? -12.859 7.27 6.168 1 82.69 409 ILE A O 1
ATOM 3246 N N . PRO A 1 410 ? -12.578 7.844 4.051 1 83.25 410 PRO A N 1
ATOM 3247 C CA . PRO A 1 410 ? -14.023 7.785 3.846 1 83.25 410 PRO A CA 1
ATOM 3248 C C . PRO A 1 410 ? -14.609 6.406 4.137 1 83.25 410 PRO A C 1
ATOM 3250 O O . PRO A 1 410 ? -15.688 6.301 4.73 1 83.25 410 PRO A O 1
ATOM 3253 N N . LEU A 1 411 ? -13.883 5.406 3.75 1 88.5 411 LEU A N 1
ATOM 3254 C CA . LEU A 1 411 ? -14.375 4.051 3.973 1 88.5 411 LEU A CA 1
ATOM 3255 C C . LEU A 1 411 ? -14.32 3.689 5.453 1 88.5 411 LEU A C 1
ATOM 3257 O O . LEU A 1 411 ? -15.211 3.002 5.961 1 88.5 411 LEU A O 1
ATOM 3261 N N . LEU A 1 412 ? -13.289 4.121 6.09 1 88.38 412 LEU A N 1
ATOM 3262 C CA . LEU A 1 412 ? -13.188 3.883 7.527 1 88.38 412 LEU A CA 1
ATOM 3263 C C . LEU A 1 412 ? -14.312 4.59 8.273 1 88.38 412 LEU A C 1
ATOM 3265 O O . LEU A 1 412 ? -14.938 4.008 9.164 1 88.38 412 LEU A O 1
ATOM 3269 N N . LEU A 1 413 ? -14.594 5.773 7.855 1 83.06 413 LEU A N 1
ATOM 3270 C CA . LEU A 1 413 ? -15.602 6.59 8.516 1 83.06 413 LEU A CA 1
ATOM 3271 C C . LEU A 1 413 ? -16.984 5.984 8.344 1 83.06 413 LEU A C 1
ATOM 3273 O O . LEU A 1 413 ? -17.781 5.949 9.289 1 83.06 413 LEU A O 1
ATOM 3277 N N . ILE A 1 414 ? -17.281 5.539 7.16 1 84.94 414 ILE A N 1
ATOM 3278 C CA . ILE A 1 414 ? -18.609 4.984 6.906 1 84.94 414 ILE A CA 1
ATOM 3279 C C . ILE A 1 414 ? -18.781 3.688 7.699 1 84.94 414 ILE A C 1
ATOM 3281 O O . ILE A 1 414 ? -19.891 3.383 8.164 1 84.94 414 ILE A O 1
ATOM 3285 N N . THR A 1 415 ? -17.75 2.943 7.812 1 89.06 415 THR A N 1
ATOM 3286 C CA . THR A 1 415 ? -17.812 1.716 8.594 1 89.06 415 THR A CA 1
ATOM 3287 C C . THR A 1 415 ? -18.047 2.029 10.07 1 89.06 415 THR A C 1
ATOM 3289 O O . THR A 1 415 ? -18.828 1.345 10.742 1 89.06 415 THR A O 1
ATOM 3292 N N . ILE A 1 416 ? -17.422 3.031 10.594 1 88.19 416 ILE A N 1
ATOM 3293 C CA . ILE A 1 416 ? -17.594 3.451 11.984 1 88.19 416 ILE A CA 1
ATOM 3294 C C . ILE A 1 416 ? -19.016 3.947 12.203 1 88.19 416 ILE A C 1
ATOM 3296 O O . ILE A 1 416 ? -19.641 3.643 13.227 1 88.19 416 ILE A O 1
ATOM 3300 N N . GLN A 1 417 ? -19.5 4.586 11.227 1 82.5 417 GLN A N 1
ATOM 3301 C CA . GLN A 1 417 ? -20.812 5.207 11.367 1 82.5 417 GLN A CA 1
ATOM 3302 C C . GLN A 1 417 ? -21.938 4.164 11.289 1 82.5 417 GLN A C 1
ATOM 3304 O O . GLN A 1 417 ? -22.922 4.25 12.023 1 82.5 417 GLN A O 1
ATOM 3309 N N . MET A 1 418 ? -21.703 3.129 10.477 1 84.12 418 MET A N 1
ATOM 3310 C CA . MET A 1 418 ? -22.875 2.33 10.117 1 84.12 418 MET A CA 1
ATOM 3311 C C . MET A 1 418 ? -22.781 0.923 10.703 1 84.12 418 MET A C 1
ATOM 3313 O O . MET A 1 418 ? -23.781 0.211 10.797 1 84.12 418 MET A O 1
ATOM 3317 N N . HIS A 1 419 ? -21.594 0.555 11.031 1 88.69 419 HIS A N 1
ATOM 3318 C CA . HIS A 1 419 ? -21.484 -0.827 11.484 1 88.69 419 HIS A CA 1
ATOM 3319 C C . HIS A 1 419 ? -22.281 -1.056 12.758 1 88.69 419 HIS A C 1
ATOM 3321 O O . HIS A 1 419 ? -22.234 -0.248 13.688 1 88.69 419 HIS A O 1
ATOM 3327 N N . PRO A 1 420 ? -23.031 -2.051 12.875 1 87.5 420 PRO A N 1
ATOM 3328 C CA . PRO A 1 420 ? -23.922 -2.273 14.008 1 87.5 420 PRO A CA 1
ATOM 3329 C C . PRO A 1 420 ? -23.188 -2.732 15.266 1 87.5 420 PRO A C 1
ATOM 3331 O O . PRO A 1 420 ? -23.625 -2.469 16.391 1 87.5 420 PRO A O 1
ATOM 3334 N N . GLU A 1 421 ? -22.016 -3.35 15.148 1 91.19 421 GLU A N 1
ATOM 3335 C CA . GLU A 1 421 ? -21.266 -3.861 16.297 1 91.19 421 GLU A CA 1
ATOM 3336 C C . GLU A 1 421 ? -20.359 -2.793 16.875 1 91.19 421 GLU A C 1
ATOM 3338 O O . GLU A 1 421 ? -19.469 -2.277 16.188 1 91.19 421 GLU A O 1
ATOM 3343 N N . SER A 1 422 ? -20.484 -2.514 18.172 1 89.62 422 SER A N 1
ATOM 3344 C CA . SER A 1 422 ? -19.734 -1.46 18.844 1 89.62 422 SER A CA 1
ATOM 3345 C C . SER A 1 422 ? -18.25 -1.818 18.938 1 89.62 422 SER A C 1
ATOM 3347 O O . SER A 1 422 ? -17.391 -0.938 18.891 1 89.62 422 SER A O 1
ATOM 3349 N N . LYS A 1 423 ? -17.906 -3.037 19.031 1 92.44 423 LYS A N 1
ATOM 3350 C CA . LYS A 1 423 ? -16.516 -3.455 19.141 1 92.44 423 LYS A CA 1
ATOM 3351 C C . LYS A 1 423 ? -15.742 -3.15 17.844 1 92.44 423 LYS A C 1
ATOM 3353 O O . LYS A 1 423 ? -14.586 -2.723 17.906 1 92.44 423 LYS A O 1
ATOM 3358 N N . ILE A 1 424 ? -16.484 -3.41 16.781 1 93 424 ILE A N 1
ATOM 3359 C CA . ILE A 1 424 ? -15.859 -3.154 15.492 1 93 424 ILE A CA 1
ATOM 3360 C C . ILE A 1 424 ? -15.688 -1.65 15.289 1 93 424 ILE A C 1
ATOM 3362 O O . ILE A 1 424 ? -14.648 -1.195 14.812 1 93 424 ILE A O 1
ATOM 3366 N N . ARG A 1 425 ? -16.75 -0.944 15.719 1 91.12 425 ARG A N 1
ATOM 3367 C CA . ARG A 1 425 ? -16.641 0.507 15.602 1 91.12 425 ARG A CA 1
ATOM 3368 C C . ARG A 1 425 ? -15.492 1.045 16.438 1 91.12 425 ARG A C 1
ATOM 3370 O O . ARG A 1 425 ? -14.742 1.918 15.992 1 91.12 425 ARG A O 1
ATOM 3377 N N . ASP A 1 426 ? -15.273 0.516 17.594 1 92.12 426 ASP A N 1
ATOM 3378 C CA . ASP A 1 426 ? -14.172 0.901 18.469 1 92.12 426 ASP A CA 1
ATOM 3379 C C . ASP A 1 426 ? -12.82 0.594 17.828 1 92.12 426 ASP A C 1
ATOM 3381 O O . ASP A 1 426 ? -11.898 1.41 17.891 1 92.12 426 ASP A O 1
ATOM 3385 N N . HIS A 1 427 ? -12.766 -0.519 17.266 1 92.94 427 HIS A N 1
ATOM 3386 C CA . HIS A 1 427 ? -11.539 -0.911 16.578 1 92.94 427 HIS A CA 1
ATOM 3387 C C . HIS A 1 427 ? -11.234 0.022 15.422 1 92.94 427 HIS A C 1
ATOM 3389 O O . HIS A 1 427 ? -10.078 0.408 15.211 1 92.94 427 HIS A O 1
ATOM 3395 N N . PHE A 1 428 ? -12.195 0.367 14.711 1 92.56 428 PHE A N 1
ATOM 3396 C CA . PHE A 1 428 ? -12.008 1.213 13.539 1 92.56 428 PHE A CA 1
ATOM 3397 C C . PHE A 1 428 ? -11.688 2.645 13.953 1 92.56 428 PHE A C 1
ATOM 3399 O O . PHE A 1 428 ? -10.945 3.342 13.25 1 92.56 428 PHE A O 1
ATOM 3406 N N . LEU A 1 429 ? -12.289 3.08 15.031 1 90.38 429 LEU A N 1
ATOM 3407 C CA . LEU A 1 429 ? -11.922 4.387 15.57 1 90.38 429 LEU A CA 1
ATOM 3408 C C . LEU A 1 429 ? -10.445 4.418 15.969 1 90.38 429 LEU A C 1
ATOM 3410 O O . LEU A 1 429 ? -9.742 5.383 15.664 1 90.38 429 LEU A O 1
ATOM 3414 N N . ASN A 1 430 ? -10.016 3.414 16.578 1 89.12 430 ASN A N 1
ATOM 3415 C CA . ASN A 1 430 ? -8.602 3.285 16.922 1 89.12 430 ASN A CA 1
ATOM 3416 C C . ASN A 1 430 ? -7.715 3.268 15.68 1 89.12 430 ASN A C 1
ATOM 3418 O O . ASN A 1 430 ? -6.645 3.879 15.672 1 89.12 430 ASN A O 1
ATOM 3422 N N . LEU A 1 431 ? -8.242 2.564 14.703 1 88.88 431 LEU A N 1
ATOM 3423 C CA . LEU A 1 431 ? -7.516 2.486 13.438 1 88.88 431 LEU A CA 1
ATOM 3424 C C . LEU A 1 431 ? -7.406 3.861 12.789 1 88.88 431 LEU A C 1
ATOM 3426 O O . LEU A 1 431 ? -6.367 4.207 12.227 1 88.88 431 LEU A O 1
ATOM 3430 N N . LEU A 1 432 ? -8.422 4.594 12.836 1 86.38 432 LEU A N 1
ATOM 3431 C CA . LEU A 1 432 ? -8.461 5.918 12.227 1 86.38 432 LEU A CA 1
ATOM 3432 C C . LEU A 1 432 ? -7.492 6.867 12.922 1 86.38 432 LEU A C 1
ATOM 3434 O O . LEU A 1 432 ? -6.75 7.602 12.266 1 86.38 432 LEU A O 1
ATOM 3438 N N . PHE A 1 433 ? -7.414 6.832 14.219 1 84.75 433 PHE A N 1
ATOM 3439 C CA . PHE A 1 433 ? -6.508 7.676 15 1 84.75 433 PHE A CA 1
ATOM 3440 C C . PHE A 1 433 ? -5.055 7.312 14.719 1 84.75 433 PHE A C 1
ATOM 3442 O O . PHE A 1 433 ? -4.176 8.18 14.75 1 84.75 433 PHE A O 1
ATOM 3449 N N . ASN A 1 434 ? -4.906 6.078 14.367 1 83.56 434 ASN A N 1
ATOM 3450 C CA . ASN A 1 434 ? -3.545 5.59 14.195 1 83.56 434 ASN A CA 1
ATOM 3451 C C . ASN A 1 434 ? -3.211 5.375 12.719 1 83.56 434 ASN A C 1
ATOM 3453 O O . ASN A 1 434 ? -2.234 4.695 12.398 1 83.56 434 ASN A O 1
ATOM 3457 N N . LEU A 1 435 ? -4.105 5.832 11.875 1 84.94 435 LEU A N 1
ATOM 3458 C CA . LEU A 1 435 ? -3.971 5.594 10.445 1 84.94 435 LEU A CA 1
ATOM 3459 C C . LEU A 1 435 ? -2.643 6.129 9.922 1 84.94 435 LEU A C 1
ATOM 3461 O O . LEU A 1 435 ? -1.976 5.477 9.117 1 84.94 435 LEU A O 1
ATOM 3465 N N . ILE A 1 436 ? -2.33 7.363 10.383 1 84 436 ILE A N 1
ATOM 3466 C CA . ILE A 1 436 ? -1.083 8.023 10.016 1 84 436 ILE A CA 1
ATOM 3467 C C . ILE A 1 436 ? -0.212 8.211 11.258 1 84 436 ILE A C 1
ATOM 3469 O O . ILE A 1 436 ? -0.674 8.727 12.281 1 84 436 ILE A O 1
ATOM 3473 N N . LYS A 1 437 ? 1 7.77 11.203 1 81.69 437 LYS A N 1
ATOM 3474 C CA . LYS A 1 437 ? 1.885 7.805 12.367 1 81.69 437 LYS A CA 1
ATOM 3475 C C . LYS A 1 437 ? 2.09 9.234 12.859 1 81.69 437 LYS A C 1
ATOM 3477 O O . LYS A 1 437 ? 1.973 9.5 14.055 1 81.69 437 LYS A O 1
ATOM 3482 N N . ARG A 1 438 ? 2.363 10.172 12.016 1 87.69 438 ARG A N 1
ATOM 3483 C CA . ARG A 1 438 ? 2.543 11.594 12.281 1 87.69 438 ARG A CA 1
ATOM 3484 C C . ARG A 1 438 ? 1.68 12.438 11.352 1 87.69 438 ARG A C 1
ATOM 3486 O O . ARG A 1 438 ? 2.17 12.961 10.352 1 87.69 438 ARG A O 1
ATOM 3493 N N . PRO A 1 439 ? 0.375 12.531 11.727 1 87.69 439 PRO A N 1
ATOM 3494 C CA . PRO A 1 439 ? -0.535 13.211 10.805 1 87.69 439 PRO A CA 1
ATOM 3495 C C . PRO A 1 439 ? -0.217 14.703 10.664 1 87.69 439 PRO A C 1
ATOM 3497 O O . PRO A 1 439 ? -0.138 15.422 11.664 1 87.69 439 PRO A O 1
ATOM 3500 N N . GLU A 1 440 ? -0.083 15.148 9.438 1 86.75 440 GLU A N 1
ATOM 3501 C CA . GLU A 1 440 ? 0.091 16.562 9.117 1 86.75 440 GLU A CA 1
ATOM 3502 C C . GLU A 1 440 ? -1.235 17.312 9.203 1 86.75 440 GLU A C 1
ATOM 3504 O O . GLU A 1 440 ? -2.293 16.703 9.359 1 86.75 440 GLU A O 1
ATOM 3509 N N . ALA A 1 441 ? -1.229 18.656 9.125 1 87.5 441 ALA A N 1
ATOM 3510 C CA . ALA A 1 441 ? -2.387 19.516 9.367 1 87.5 441 ALA A CA 1
ATOM 3511 C C . ALA A 1 441 ? -3.543 19.141 8.438 1 87.5 441 ALA A C 1
ATOM 3513 O O . ALA A 1 441 ? -4.672 18.953 8.898 1 87.5 441 ALA A O 1
ATOM 3514 N N . PRO A 1 442 ? -3.273 18.906 7.152 1 78.94 442 PRO A N 1
ATOM 3515 C CA . PRO A 1 442 ? -4.406 18.547 6.297 1 78.94 442 PRO A CA 1
ATOM 3516 C C . PRO A 1 442 ? -4.984 17.172 6.625 1 78.94 442 PRO A C 1
ATOM 3518 O O . PRO A 1 442 ? -6.191 16.953 6.496 1 78.94 442 PRO A O 1
ATOM 3521 N N . GLN A 1 443 ? -4.09 16.266 6.984 1 80.31 443 GLN A N 1
ATOM 3522 C CA . GLN A 1 443 ? -4.543 14.922 7.34 1 80.31 443 GLN A CA 1
ATOM 3523 C C . GLN A 1 443 ? -5.379 14.945 8.617 1 80.31 443 GLN A C 1
ATOM 3525 O O . GLN A 1 443 ? -6.395 14.25 8.711 1 80.31 443 GLN A O 1
ATOM 3530 N N . ARG A 1 444 ? -5.016 15.742 9.594 1 87.69 444 ARG A N 1
ATOM 3531 C CA . ARG A 1 444 ? -5.781 15.891 10.828 1 87.69 444 ARG A CA 1
ATOM 3532 C C . ARG A 1 444 ? -7.16 16.484 10.547 1 87.69 444 ARG A C 1
ATOM 3534 O O . ARG A 1 444 ? -8.164 16.031 11.094 1 87.69 444 ARG A O 1
ATOM 3541 N N . GLU A 1 445 ? -7.172 17.438 9.633 1 83.69 445 GLU A N 1
ATOM 3542 C CA . GLU A 1 445 ? -8.438 18.078 9.266 1 83.69 445 GLU A CA 1
ATOM 3543 C C . GLU A 1 445 ? -9.406 17.062 8.656 1 83.69 445 GLU A C 1
ATOM 3545 O O . GLU A 1 445 ? -10.602 17.109 8.93 1 83.69 445 GLU A O 1
ATOM 3550 N N . MET A 1 446 ? -8.852 16.25 7.879 1 75.56 446 MET A N 1
ATOM 3551 C CA . MET A 1 446 ? -9.68 15.234 7.234 1 75.56 446 MET A CA 1
ATOM 3552 C C . MET A 1 446 ? -10.266 14.273 8.266 1 75.56 446 MET A C 1
ATOM 3554 O O . MET A 1 446 ? -11.438 13.914 8.18 1 75.56 446 MET A O 1
ATOM 3558 N N . ILE A 1 447 ? -9.484 13.797 9.18 1 80.56 447 ILE A N 1
ATOM 3559 C CA . ILE A 1 447 ? -9.922 12.891 10.234 1 80.56 447 ILE A CA 1
ATOM 3560 C C . ILE A 1 447 ? -10.984 13.57 11.094 1 80.56 447 ILE A C 1
ATOM 3562 O O . ILE A 1 447 ? -12.023 12.984 11.383 1 80.56 447 ILE A O 1
ATOM 3566 N N . ILE A 1 448 ? -10.773 14.82 11.422 1 87 448 ILE A N 1
ATOM 3567 C CA . ILE A 1 448 ? -11.656 15.578 12.305 1 87 448 ILE A CA 1
ATOM 3568 C C . ILE A 1 448 ? -12.992 15.812 11.617 1 87 448 ILE A C 1
ATOM 3570 O O . ILE A 1 448 ? -14.047 15.734 12.25 1 87 448 ILE A O 1
ATOM 3574 N N . HIS A 1 449 ? -12.938 16.078 10.367 1 77.69 449 HIS A N 1
ATOM 3575 C CA . HIS A 1 449 ? -14.18 16.234 9.617 1 77.69 449 HIS A CA 1
ATOM 3576 C C . HIS A 1 449 ? -15.008 14.953 9.648 1 77.69 449 HIS A C 1
ATOM 3578 O O . HIS A 1 449 ? -16.234 15.008 9.688 1 77.69 449 HIS A O 1
ATOM 3584 N N . GLY A 1 450 ? -14.305 13.914 9.539 1 74.56 450 GLY A N 1
ATOM 3585 C CA . GLY A 1 450 ? -14.984 12.641 9.672 1 74.56 450 GLY A CA 1
ATOM 3586 C C . GLY A 1 450 ? -15.664 12.461 11.023 1 74.56 450 GLY A C 1
ATOM 3587 O O . GLY A 1 450 ? -16.797 12 11.094 1 74.56 450 GLY A O 1
ATOM 3588 N N . PHE A 1 451 ? -15 12.875 12.086 1 81.38 451 PHE A N 1
ATOM 3589 C CA . PHE A 1 451 ? -15.562 12.781 13.438 1 81.38 451 PHE A CA 1
ATOM 3590 C C . PHE A 1 451 ? -16.75 13.711 13.586 1 81.38 451 PHE A C 1
ATOM 3592 O O . PHE A 1 451 ? -17.734 13.367 14.258 1 81.38 451 PHE A O 1
ATOM 3599 N N . GLN A 1 452 ? -16.656 14.867 13 1 80.31 452 GLN A N 1
ATOM 3600 C CA . GLN A 1 452 ? -17.75 15.828 13.055 1 80.31 452 GLN A CA 1
ATOM 3601 C C . GLN A 1 452 ? -19 15.273 12.375 1 80.31 452 GLN A C 1
ATOM 3603 O O . GLN A 1 452 ? -20.109 15.422 12.883 1 80.31 452 GLN A O 1
ATOM 3608 N N . ALA A 1 453 ? -18.781 14.719 11.234 1 74.06 453 ALA A N 1
ATOM 3609 C CA . ALA A 1 453 ? -19.891 14.109 10.516 1 74.06 453 ALA A CA 1
ATOM 3610 C C . ALA A 1 453 ? -20.547 12.992 11.328 1 74.06 453 ALA A C 1
ATOM 3612 O O . ALA A 1 453 ? -21.766 12.859 11.352 1 74.06 453 ALA A O 1
ATOM 3613 N N . MET A 1 454 ? -19.734 12.227 11.961 1 76 454 MET A N 1
ATOM 3614 C CA . MET A 1 454 ? -20.219 11.156 12.836 1 76 454 MET A CA 1
ATOM 3615 C C . MET A 1 454 ? -21 11.734 14.008 1 76 454 MET A C 1
ATOM 3617 O O . MET A 1 454 ? -22.062 11.211 14.367 1 76 454 MET A O 1
ATOM 3621 N N . ALA A 1 455 ? -20.5 12.797 14.594 1 79.88 455 ALA A N 1
ATOM 3622 C CA . ALA A 1 455 ? -21.125 13.414 15.758 1 79.88 455 ALA A CA 1
ATOM 3623 C C . ALA A 1 455 ? -22.484 14.008 15.398 1 79.88 455 ALA A C 1
ATOM 3625 O O . ALA A 1 455 ? -23.422 13.922 16.188 1 79.88 455 ALA A O 1
ATOM 3626 N N . GLN A 1 456 ? -22.562 14.539 14.25 1 75.81 456 GLN A N 1
ATOM 3627 C CA . GLN A 1 456 ? -23.812 15.141 13.797 1 75.81 456 GLN A CA 1
ATOM 3628 C C . GLN A 1 456 ? -24.891 14.078 13.586 1 75.81 456 GLN A C 1
ATOM 3630 O O . GLN A 1 456 ? -26.062 14.312 13.898 1 75.81 456 GLN A O 1
ATOM 3635 N N . LYS A 1 457 ? -24.469 12.906 13.195 1 73.44 457 LYS A N 1
ATOM 3636 C CA . LYS A 1 457 ? -25.438 11.875 12.82 1 73.44 457 LYS A CA 1
ATOM 3637 C C . LYS A 1 457 ? -25.719 10.945 14 1 73.44 457 LYS A C 1
ATOM 3639 O O . LYS A 1 457 ? -26.859 10.516 14.188 1 73.44 457 LYS A O 1
ATOM 3644 N N . SER A 1 458 ? -24.734 10.5 14.75 1 76 458 SER A N 1
ATOM 3645 C CA . SER A 1 458 ? -24.859 9.461 15.766 1 76 458 SER A CA 1
ATOM 3646 C C . SER A 1 458 ? -25.359 10.047 17.078 1 76 458 SER A C 1
ATOM 3648 O O . SER A 1 458 ? -25.828 9.305 17.953 1 76 458 SER A O 1
ATOM 3650 N N . GLY A 1 459 ? -25.344 11.352 17.344 1 76.69 459 GLY A N 1
ATOM 3651 C CA . GLY A 1 459 ? -25.844 11.945 18.578 1 76.69 459 GLY A CA 1
ATOM 3652 C C . GLY A 1 459 ? -24.797 11.969 19.688 1 76.69 459 GLY A C 1
ATOM 3653 O O . GLY A 1 459 ? -23.703 11.414 19.531 1 76.69 459 GLY A O 1
ATOM 3654 N N . PRO A 1 460 ? -25.078 12.5 20.766 1 82.56 460 PRO A N 1
ATOM 3655 C CA . PRO A 1 460 ? -24.141 12.742 21.859 1 82.56 460 PRO A CA 1
ATOM 3656 C C . PRO A 1 460 ? -23.781 11.461 22.625 1 82.56 460 PRO A C 1
ATOM 3658 O O . PRO A 1 460 ? -22.672 11.359 23.172 1 82.56 460 PRO A O 1
ATOM 3661 N N . ALA A 1 461 ? -24.594 10.492 22.562 1 84.44 461 ALA A N 1
ATOM 3662 C CA . ALA A 1 461 ? -24.344 9.266 23.312 1 84.44 461 ALA A CA 1
ATOM 3663 C C . ALA A 1 461 ? -23.156 8.5 22.719 1 84.44 461 ALA A C 1
ATOM 3665 O O . ALA A 1 461 ? -22.328 7.977 23.453 1 84.44 461 ALA A O 1
ATOM 3666 N N . ARG A 1 462 ? -23.078 8.484 21.422 1 85.88 462 ARG A N 1
ATOM 3667 C CA . ARG A 1 462 ? -22 7.758 20.75 1 85.88 462 ARG A CA 1
ATOM 3668 C C . ARG A 1 462 ? -20.672 8.5 20.906 1 85.88 462 ARG A C 1
ATOM 3670 O O . ARG A 1 462 ? -19.609 7.871 20.969 1 85.88 462 ARG A O 1
ATOM 3677 N N . ILE A 1 463 ? -20.766 9.789 20.969 1 87.69 463 ILE A N 1
ATOM 3678 C CA . ILE A 1 463 ? -19.562 10.586 21.156 1 87.69 463 ILE A CA 1
ATOM 3679 C C . ILE A 1 463 ? -18.969 10.289 22.531 1 87.69 463 ILE A C 1
ATOM 3681 O O . ILE A 1 463 ? -17.75 10.102 22.656 1 87.69 463 ILE A O 1
ATOM 3685 N N . GLU A 1 464 ? -19.812 10.211 23.453 1 88.31 464 GLU A N 1
ATOM 3686 C CA . GLU A 1 464 ? -19.391 9.992 24.828 1 88.31 464 GLU A CA 1
ATOM 3687 C C . GLU A 1 464 ? -18.844 8.578 25.016 1 88.31 464 GLU A C 1
ATOM 3689 O O . GLU A 1 464 ? -17.797 8.383 25.641 1 88.31 464 GLU A O 1
ATOM 3694 N N . SER A 1 465 ? -19.438 7.609 24.375 1 88.81 465 SER A N 1
ATOM 3695 C CA . SER A 1 465 ? -19.125 6.211 24.656 1 88.81 465 SER A CA 1
ATOM 3696 C C . SER A 1 465 ? -18.031 5.691 23.75 1 88.81 465 SER A C 1
ATOM 3698 O O . SER A 1 465 ? -17.297 4.77 24.109 1 88.81 465 SER A O 1
ATOM 3700 N N . GLU A 1 466 ? -17.922 6.258 22.594 1 89.69 466 GLU A N 1
ATOM 3701 C CA . GLU A 1 466 ? -17.031 5.648 21.609 1 89.69 466 GLU A CA 1
ATOM 3702 C C . GLU A 1 466 ? -15.875 6.586 21.266 1 89.69 466 GLU A C 1
ATOM 3704 O O . GLU A 1 466 ? -14.711 6.191 21.312 1 89.69 466 GLU A O 1
ATOM 3709 N N . LEU A 1 467 ? -16.125 7.805 21.031 1 89.31 467 LEU A N 1
ATOM 3710 C CA . LEU A 1 467 ? -15.117 8.703 20.469 1 89.31 467 LEU A CA 1
ATOM 3711 C C . LEU A 1 467 ? -14.242 9.289 21.578 1 89.31 467 LEU A C 1
ATOM 3713 O O . LEU A 1 467 ? -13.016 9.281 21.469 1 89.31 467 LEU A O 1
ATOM 3717 N N . LEU A 1 468 ? -14.781 9.836 22.656 1 90.56 468 LEU A N 1
ATOM 3718 C CA . LEU A 1 468 ? -14.047 10.547 23.688 1 90.56 468 LEU A CA 1
ATOM 3719 C C . LEU A 1 468 ? -13.07 9.617 24.391 1 90.56 468 LEU A C 1
ATOM 3721 O O . LEU A 1 468 ? -11.953 10.023 24.734 1 90.56 468 LEU A O 1
ATOM 3725 N N . PRO A 1 469 ? -13.453 8.344 24.562 1 90 469 PRO A N 1
ATOM 3726 C CA . PRO A 1 469 ? -12.469 7.43 25.156 1 90 469 PRO A CA 1
ATOM 3727 C C . PRO A 1 469 ? -11.219 7.273 24.312 1 90 469 PRO A C 1
ATOM 3729 O O . PRO A 1 469 ? -10.117 7.117 24.844 1 90 469 PRO A O 1
ATOM 3732 N N . GLN A 1 470 ? -11.367 7.336 23.016 1 89.5 470 GLN A N 1
ATOM 3733 C CA . GLN A 1 470 ? -10.227 7.258 22.109 1 89.5 470 GLN A CA 1
ATOM 3734 C C . GLN A 1 470 ? -9.312 8.469 22.266 1 89.5 470 GLN A C 1
ATOM 3736 O O . GLN A 1 470 ? -8.086 8.344 22.219 1 89.5 470 GLN A O 1
ATOM 3741 N N . CYS A 1 471 ? -9.945 9.578 22.422 1 90.81 471 CYS A N 1
ATOM 3742 C CA . CYS A 1 471 ? -9.18 10.797 22.625 1 90.81 471 CYS A CA 1
ATOM 3743 C C . CYS A 1 471 ? -8.367 10.727 23.922 1 90.81 471 CYS A C 1
ATOM 3745 O O . CYS A 1 471 ? -7.195 11.094 23.938 1 90.81 471 CYS A O 1
ATOM 3747 N N . TRP A 1 472 ? -8.945 10.234 24.953 1 89.38 472 TRP A N 1
ATOM 3748 C CA . TRP A 1 472 ? -8.297 10.117 26.25 1 89.38 472 TRP A CA 1
ATOM 3749 C C . TRP A 1 472 ? -7.09 9.188 26.172 1 89.38 472 TRP A C 1
ATOM 3751 O O . TRP A 1 472 ? -6.039 9.484 26.75 1 89.38 472 TRP A O 1
ATOM 3761 N N . GLU A 1 473 ? -7.234 8.164 25.422 1 89 473 GLU A N 1
ATOM 3762 C CA . GLU A 1 473 ? -6.16 7.188 25.281 1 89 473 GLU A CA 1
ATOM 3763 C C . GLU A 1 473 ? -4.969 7.777 24.547 1 89 473 GLU A C 1
ATOM 3765 O O . GLU A 1 473 ? -3.822 7.387 24.781 1 89 473 GLU A O 1
ATOM 3770 N N . GLN A 1 474 ? -5.234 8.766 23.75 1 89.62 474 GLN A N 1
ATOM 3771 C CA . GLN A 1 474 ? -4.207 9.297 22.859 1 89.62 474 GLN A CA 1
ATOM 3772 C C . GLN A 1 474 ? -3.549 10.539 23.453 1 89.62 474 GLN A C 1
ATOM 3774 O O . GLN A 1 474 ? -2.586 11.062 22.891 1 89.62 474 GLN A O 1
ATOM 3779 N N . ILE A 1 475 ? -3.893 11.062 24.609 1 91.06 475 ILE A N 1
ATOM 3780 C CA . ILE A 1 475 ? -3.396 12.305 25.203 1 91.06 475 ILE A CA 1
ATOM 3781 C C . ILE A 1 475 ? -1.918 12.148 25.547 1 91.06 475 ILE A C 1
ATOM 3783 O O . ILE A 1 475 ? -1.156 13.117 25.5 1 91.06 475 ILE A O 1
ATOM 3787 N N . GLY A 1 476 ? -1.506 10.961 25.828 1 89.56 476 GLY A N 1
ATOM 3788 C CA . GLY A 1 476 ? -0.131 10.727 26.234 1 89.56 476 GLY A CA 1
ATOM 3789 C C . GLY A 1 476 ? 0.703 10.039 25.172 1 89.56 476 GLY A C 1
ATOM 3790 O O . GLY A 1 476 ? 1.766 9.492 25.469 1 89.56 476 GLY A O 1
ATOM 3791 N N . HIS A 1 477 ? 0.318 10.109 23.984 1 90.44 477 HIS A N 1
ATOM 3792 C CA . HIS A 1 477 ? 1.019 9.414 22.906 1 90.44 477 HIS A CA 1
ATOM 3793 C C . HIS A 1 477 ? 2.412 9.992 22.688 1 90.44 477 HIS A C 1
ATOM 3795 O O . HIS A 1 477 ? 2.648 11.172 22.969 1 90.44 477 HIS A O 1
ATOM 3801 N N . LYS A 1 478 ? 3.318 9.211 22.234 1 90.25 478 LYS A N 1
ATOM 3802 C CA . LYS A 1 478 ? 4.719 9.578 22.047 1 90.25 478 LYS A CA 1
ATOM 3803 C C . LYS A 1 478 ? 4.867 10.664 20.984 1 90.25 478 LYS A C 1
ATOM 3805 O O . LYS A 1 478 ? 5.73 11.539 21.094 1 90.25 478 LYS A O 1
ATOM 3810 N N . TYR A 1 479 ? 3.996 10.695 20.016 1 91.12 479 TYR A N 1
ATOM 3811 C CA . TYR A 1 479 ? 4.109 11.648 18.922 1 91.12 479 TYR A CA 1
ATOM 3812 C C . TYR A 1 479 ? 3.283 12.898 19.203 1 91.12 479 TYR A C 1
ATOM 3814 O O . TYR A 1 479 ? 2.094 12.812 19.5 1 91.12 479 TYR A O 1
ATOM 3822 N N . GLU A 1 480 ? 3.83 14.062 19.031 1 94.31 480 GLU A N 1
ATOM 3823 C CA . GLU A 1 480 ? 3.176 15.336 19.312 1 94.31 480 GLU A CA 1
ATOM 3824 C C . GLU A 1 480 ? 2.018 15.586 18.359 1 94.31 480 GLU A C 1
ATOM 3826 O O . GLU A 1 480 ? 0.997 16.156 18.734 1 94.31 480 GLU A O 1
ATOM 3831 N N . GLU A 1 481 ? 2.166 15.148 17.078 1 92.75 481 GLU A N 1
ATOM 3832 C CA . GLU A 1 481 ? 1.135 15.367 16.062 1 92.75 481 GLU A CA 1
ATOM 3833 C C . GLU A 1 481 ? -0.166 14.664 16.438 1 92.75 481 GLU A C 1
ATOM 3835 O O . GLU A 1 481 ? -1.255 15.172 16.156 1 92.75 481 GLU A O 1
ATOM 3840 N N . ARG A 1 482 ? -0.027 13.586 17.141 1 91.75 482 ARG A N 1
ATOM 3841 C CA . ARG A 1 482 ? -1.208 12.852 17.578 1 91.75 482 ARG A CA 1
ATOM 3842 C C . ARG A 1 482 ? -1.888 13.562 18.75 1 91.75 482 ARG A C 1
ATOM 3844 O O . ARG A 1 482 ? -3.117 13.602 18.828 1 91.75 482 ARG A O 1
ATOM 3851 N N . ARG A 1 483 ? -1.063 14.055 19.578 1 95.25 483 ARG A N 1
ATOM 3852 C CA . ARG A 1 483 ? -1.616 14.812 20.703 1 95.25 483 ARG A CA 1
ATOM 3853 C C . ARG A 1 483 ? -2.295 16.094 20.219 1 95.25 483 ARG A C 1
ATOM 3855 O O . ARG A 1 483 ? -3.318 16.5 20.766 1 95.25 483 ARG A O 1
ATOM 3862 N N . ILE A 1 484 ? -1.796 16.703 19.141 1 96.25 484 ILE A N 1
ATOM 3863 C CA . ILE A 1 484 ? -2.418 17.859 18.516 1 96.25 484 ILE A CA 1
ATOM 3864 C C . ILE A 1 484 ? -3.768 17.469 17.922 1 96.25 484 ILE A C 1
ATOM 3866 O O . ILE A 1 484 ? -4.742 18.219 18.031 1 96.25 484 ILE A O 1
ATOM 3870 N N . LEU A 1 485 ? -3.76 16.312 17.328 1 93.56 485 LEU A N 1
ATOM 3871 C CA . LEU A 1 485 ? -5.008 15.797 16.766 1 93.56 485 LEU A CA 1
ATOM 3872 C C . LEU A 1 485 ? -6.086 15.688 17.844 1 93.56 485 LEU A C 1
ATOM 3874 O O . LEU A 1 485 ? -7.246 16.031 17.594 1 93.56 485 LEU A O 1
ATOM 3878 N N . VAL A 1 486 ? -5.719 15.195 19.031 1 94.12 486 VAL A N 1
ATOM 3879 C CA . VAL A 1 486 ? -6.656 15.047 20.141 1 94.12 486 VAL A CA 1
ATOM 3880 C C . VAL A 1 486 ? -7.191 16.422 20.547 1 94.12 486 VAL A C 1
ATOM 3882 O O . VAL A 1 486 ? -8.406 16.609 20.688 1 94.12 486 VAL A O 1
ATOM 3885 N N . ALA A 1 487 ? -6.34 17.391 20.719 1 96.12 487 ALA A N 1
ATOM 3886 C CA . ALA A 1 487 ? -6.719 18.75 21.125 1 96.12 487 ALA A CA 1
ATOM 3887 C C . ALA A 1 487 ? -7.656 19.391 20.109 1 96.12 487 ALA A C 1
ATOM 3889 O O . ALA A 1 487 ? -8.688 19.953 20.484 1 96.12 487 ALA A O 1
ATOM 3890 N N . GLU A 1 488 ? -7.352 19.281 18.891 1 94.5 488 GLU A N 1
ATOM 3891 C CA . GLU A 1 488 ? -8.156 19.875 17.828 1 94.5 488 GLU A CA 1
ATOM 3892 C C . GLU A 1 488 ? -9.523 19.203 17.719 1 94.5 488 GLU A C 1
ATOM 3894 O O . GLU A 1 488 ? -10.523 19.859 17.438 1 94.5 488 GLU A O 1
ATOM 3899 N N . THR A 1 489 ? -9.484 17.906 17.891 1 92.19 489 THR A N 1
ATOM 3900 C CA . THR A 1 489 ? -10.742 17.156 17.844 1 92.19 489 THR A CA 1
ATOM 3901 C C . THR A 1 489 ? -11.695 17.625 18.938 1 92.19 489 THR A C 1
ATOM 3903 O O . THR A 1 489 ? -12.883 17.828 18.688 1 92.19 489 THR A O 1
ATOM 3906 N N . CYS A 1 490 ? -11.195 17.812 20.125 1 93 490 CYS A N 1
ATOM 3907 C CA . CYS A 1 490 ? -12.016 18.281 21.25 1 93 490 CYS A CA 1
ATOM 3908 C C . CYS A 1 490 ? -12.633 19.641 20.938 1 93 490 CYS A C 1
ATOM 3910 O O . CYS A 1 490 ? -13.797 19.891 21.266 1 93 490 CYS A O 1
ATOM 3912 N N . GLY A 1 491 ? -11.812 20.562 20.328 1 92.88 491 GLY A N 1
ATOM 3913 C CA . GLY A 1 491 ? -12.312 21.875 19.969 1 92.88 491 GLY A CA 1
ATOM 3914 C C . GLY A 1 491 ? -13.391 21.844 18.906 1 92.88 491 GLY A C 1
ATOM 3915 O O . GLY A 1 491 ? -14.414 22.531 19.031 1 92.88 491 GLY A O 1
ATOM 3916 N N . GLN A 1 492 ? -13.211 21.047 17.953 1 90 492 GLN A N 1
ATOM 3917 C CA . GLN A 1 492 ? -14.125 20.984 16.812 1 90 492 GLN A CA 1
ATOM 3918 C C . GLN A 1 492 ? -15.43 20.297 17.203 1 90 492 GLN A C 1
ATOM 3920 O O . GLN A 1 492 ? -16.484 20.609 16.656 1 90 492 GLN A O 1
ATOM 3925 N N . LEU A 1 493 ? -15.398 19.406 18.141 1 89.38 493 LEU A N 1
ATOM 3926 C CA . LEU A 1 493 ? -16.578 18.641 18.5 1 89.38 493 LEU A CA 1
ATOM 3927 C C . LEU A 1 493 ? -17.328 19.297 19.656 1 89.38 493 LEU A C 1
ATOM 3929 O O . LEU A 1 493 ? -18.359 18.797 20.109 1 89.38 493 LEU A O 1
ATOM 3933 N N . MET A 1 494 ? -16.922 20.469 20.094 1 90 494 MET A N 1
ATOM 3934 C CA . MET A 1 494 ? -17.422 21.156 21.297 1 90 494 MET A CA 1
ATOM 3935 C C . MET A 1 494 ? -18.922 21.344 21.219 1 90 494 MET A C 1
ATOM 3937 O O . MET A 1 494 ? -19.656 21.047 22.172 1 90 494 MET A O 1
ATOM 3941 N N . PRO A 1 495 ? -19.484 21.734 20.047 1 86.12 495 PRO A N 1
ATOM 3942 C CA . PRO A 1 495 ? -20.922 21.969 19.969 1 86.12 495 PRO A CA 1
ATOM 3943 C C . PRO A 1 495 ? -21.734 20.688 20.125 1 86.12 495 PRO A C 1
ATOM 3945 O O . PRO A 1 495 ? -22.922 20.734 20.5 1 86.12 495 PRO A O 1
ATOM 3948 N N . PHE A 1 496 ? -21.094 19.562 19.875 1 86.38 496 PHE A N 1
ATOM 3949 C CA . PHE A 1 496 ? -21.812 18.297 19.844 1 86.38 496 PHE A CA 1
ATOM 3950 C C . PHE A 1 496 ? -21.672 17.562 21.172 1 86.38 496 PHE A C 1
ATOM 3952 O O . PHE A 1 496 ? -22.359 16.562 21.406 1 86.38 496 PHE A O 1
ATOM 3959 N N . ILE A 1 497 ? -20.828 18.016 22.016 1 89.44 497 ILE A N 1
ATOM 3960 C CA . ILE A 1 497 ? -20.562 17.359 23.297 1 89.44 497 ILE A CA 1
ATOM 3961 C C . ILE A 1 497 ? -21.531 17.875 24.359 1 89.44 497 ILE A C 1
ATOM 3963 O O . ILE A 1 497 ? -21.75 19.078 24.469 1 89.44 497 ILE A O 1
ATOM 3967 N N . PRO A 1 498 ? -22.203 16.953 25.047 1 87.19 498 PRO A N 1
ATOM 3968 C CA . PRO A 1 498 ? -23.141 17.375 26.094 1 87.19 498 PRO A CA 1
ATOM 3969 C C . PRO A 1 498 ? -22.484 18.266 27.141 1 87.19 498 PRO A C 1
ATOM 3971 O O . PRO A 1 498 ? -21.281 18.109 27.422 1 87.19 498 PRO A O 1
ATOM 3974 N N . ALA A 1 499 ? -23.203 19.156 27.812 1 88.06 499 ALA A N 1
ATOM 3975 C CA . ALA A 1 499 ? -22.734 20.172 28.734 1 88.06 499 ALA A CA 1
ATOM 3976 C C . ALA A 1 499 ? -22.031 19.547 29.938 1 88.06 499 ALA A C 1
ATOM 3978 O O . ALA A 1 499 ? -21.031 20.094 30.422 1 88.06 499 ALA A O 1
ATOM 3979 N N . ASN A 1 500 ? -22.469 18.438 30.391 1 87.44 500 ASN A N 1
ATOM 3980 C CA . ASN A 1 500 ? -21.891 17.797 31.578 1 87.44 500 ASN A CA 1
ATOM 3981 C C . ASN A 1 500 ? -20.484 17.281 31.297 1 87.44 500 ASN A C 1
ATOM 3983 O O . ASN A 1 500 ? -19.609 17.359 32.156 1 87.44 500 ASN A O 1
ATOM 3987 N N . LEU A 1 501 ? -20.281 16.844 30.094 1 90.25 501 LEU A N 1
ATOM 3988 C CA . LEU A 1 501 ? -18.984 16.297 29.719 1 90.25 501 LEU A CA 1
ATOM 3989 C C . LEU A 1 501 ? -17.984 17.422 29.438 1 90.25 501 LEU A C 1
ATOM 3991 O O . LEU A 1 501 ? -16.781 17.25 29.609 1 90.25 501 LEU A O 1
ATOM 3995 N N . ARG A 1 502 ? -18.5 18.562 28.969 1 90.75 502 ARG A N 1
ATOM 3996 C CA . ARG A 1 502 ? -17.641 19.703 28.703 1 90.75 502 ARG A CA 1
ATOM 3997 C C . ARG A 1 502 ? -16.953 20.188 29.969 1 90.75 502 ARG A C 1
ATOM 3999 O O . ARG A 1 502 ? -15.742 20.391 29.984 1 90.75 502 ARG A O 1
ATOM 4006 N N . VAL A 1 503 ? -17.703 20.281 31.062 1 90.06 503 VAL A N 1
ATOM 4007 C CA . VAL A 1 503 ? -17.219 20.875 32.312 1 90.06 503 VAL A CA 1
ATOM 4008 C C . VAL A 1 503 ? -16.422 19.844 33.094 1 90.06 503 VAL A C 1
ATOM 4010 O O . VAL A 1 503 ? -15.594 20.188 33.938 1 90.06 503 VAL A O 1
ATOM 4013 N N . SER A 1 504 ? -16.531 18.562 32.75 1 89.62 504 SER A N 1
ATOM 4014 C CA . SER A 1 504 ? -15.867 17.516 33.531 1 89.62 504 SER A CA 1
ATOM 4015 C C . SER A 1 504 ? -14.688 16.922 32.75 1 89.62 504 SER A C 1
ATOM 4017 O O . SER A 1 504 ? -13.578 17.438 32.844 1 89.62 504 SER A O 1
ATOM 4019 N N . LEU A 1 505 ? -15.008 16.078 31.812 1 89.69 505 LEU A N 1
ATOM 4020 C CA . LEU A 1 505 ? -13.969 15.305 31.125 1 89.69 505 LEU A CA 1
ATOM 4021 C C . LEU A 1 505 ? -13.156 16.203 30.188 1 89.69 505 LEU A C 1
ATOM 4023 O O . LEU A 1 505 ? -11.922 16.203 30.25 1 89.69 505 LEU A O 1
ATOM 4027 N N . LEU A 1 506 ? -13.836 16.953 29.328 1 93.06 506 LEU A N 1
ATOM 4028 C CA . LEU A 1 506 ? -13.133 17.75 28.328 1 93.06 506 LEU A CA 1
ATOM 4029 C C . LEU A 1 506 ? -12.266 18.812 28.969 1 93.06 506 LEU A C 1
ATOM 4031 O O . LEU A 1 506 ? -11.133 19.047 28.547 1 93.06 506 LEU A O 1
ATOM 4035 N N . LEU A 1 507 ? -12.812 19.547 29.969 1 94.38 507 LEU A N 1
ATOM 4036 C CA . LEU A 1 507 ? -12.039 20.562 30.672 1 94.38 507 LEU A CA 1
ATOM 4037 C C . LEU A 1 507 ? -10.797 19.953 31.312 1 94.38 507 LEU A C 1
ATOM 4039 O O . LEU A 1 507 ? -9.703 20.516 31.219 1 94.38 507 LEU A O 1
ATOM 4043 N N . SER A 1 508 ? -10.961 18.797 31.906 1 93.75 508 SER A N 1
ATOM 4044 C CA . SER A 1 508 ? -9.836 18.141 32.562 1 93.75 508 SER A CA 1
ATOM 4045 C C . SER A 1 508 ? -8.758 17.75 31.562 1 93.75 508 SER A C 1
ATOM 4047 O O . SER A 1 508 ? -7.566 17.953 31.812 1 93.75 508 SER A O 1
ATOM 4049 N N . MET A 1 509 ? -9.156 17.203 30.438 1 94 509 MET A N 1
ATOM 4050 C CA . MET A 1 509 ? -8.211 16.781 29.406 1 94 509 MET A CA 1
ATOM 4051 C C . MET A 1 509 ? -7.465 17.969 28.828 1 94 509 MET A C 1
ATOM 4053 O O . MET A 1 509 ? -6.234 17.953 28.734 1 94 509 MET A O 1
ATOM 4057 N N . LEU A 1 510 ? -8.195 19 28.453 1 96.62 510 LEU A N 1
ATOM 4058 C CA . LEU A 1 510 ? -7.59 20.172 27.828 1 96.62 510 LEU A CA 1
ATOM 4059 C C . LEU A 1 510 ? -6.707 20.922 28.812 1 96.62 510 LEU A C 1
ATOM 4061 O O . LEU A 1 510 ? -5.656 21.453 28.422 1 96.62 510 LEU A O 1
ATOM 4065 N N . GLN A 1 511 ? -7.148 21.047 30.078 1 96.38 511 GLN A N 1
ATOM 4066 C CA . GLN A 1 511 ? -6.344 21.688 31.109 1 96.38 511 GLN A CA 1
ATOM 4067 C C . GLN A 1 511 ? -5.016 20.969 31.312 1 96.38 511 GLN A C 1
ATOM 4069 O O . GLN A 1 511 ? -3.965 21.594 31.422 1 96.38 511 GLN A O 1
ATOM 4074 N N . GLN A 1 512 ? -5.102 19.656 31.297 1 95.12 512 GLN A N 1
ATOM 4075 C CA . GLN A 1 512 ? -3.893 18.859 31.438 1 95.12 512 GLN A CA 1
ATOM 4076 C C . GLN A 1 512 ? -2.938 19.094 30.266 1 95.12 512 GLN A C 1
ATOM 4078 O O . GLN A 1 512 ? -1.735 19.266 30.469 1 95.12 512 GLN A O 1
ATOM 4083 N N . MET A 1 513 ? -3.422 19.094 29.109 1 96.31 513 MET A N 1
ATOM 4084 C CA . MET A 1 513 ? -2.602 19.281 27.906 1 96.31 513 MET A CA 1
ATOM 4085 C C . MET A 1 513 ? -2.018 20.688 27.875 1 96.31 513 MET A C 1
ATOM 4087 O O . MET A 1 513 ? -0.854 20.875 27.5 1 96.31 513 MET A O 1
ATOM 4091 N N . ALA A 1 514 ? -2.77 21.688 28.25 1 96.69 514 ALA A N 1
ATOM 4092 C CA . ALA A 1 514 ? -2.346 23.078 28.188 1 96.69 514 ALA A CA 1
ATOM 4093 C C . ALA A 1 514 ? -1.264 23.375 29.219 1 96.69 514 ALA A C 1
ATOM 4095 O O . ALA A 1 514 ? -0.332 24.141 28.969 1 96.69 514 ALA A O 1
ATOM 4096 N N . LEU A 1 515 ? -1.319 22.719 30.391 1 95.5 515 LEU A N 1
ATOM 4097 C CA . LEU A 1 515 ? -0.429 23.047 31.5 1 95.5 515 LEU A CA 1
ATOM 4098 C C . LEU A 1 515 ? 0.768 22.094 31.531 1 95.5 515 LEU A C 1
ATOM 4100 O O . LEU A 1 515 ? 1.888 22.516 31.828 1 95.5 515 LEU A O 1
ATOM 4104 N N . GLU A 1 516 ? 0.573 20.828 31.172 1 92.62 516 GLU A N 1
ATOM 4105 C CA . GLU A 1 516 ? 1.567 19.828 31.516 1 92.62 516 GLU A CA 1
ATOM 4106 C C . GLU A 1 516 ? 2.301 19.328 30.266 1 92.62 516 GLU A C 1
ATOM 4108 O O . GLU A 1 516 ? 3.396 18.766 30.375 1 92.62 516 GLU A O 1
ATOM 4113 N N . ASP A 1 517 ? 1.729 19.531 29.094 1 93.56 517 ASP A N 1
ATOM 4114 C CA . ASP A 1 517 ? 2.377 18.969 27.922 1 93.56 517 ASP A CA 1
ATOM 4115 C C . ASP A 1 517 ? 3.746 19.609 27.688 1 93.56 517 ASP A C 1
ATOM 4117 O O . ASP A 1 517 ? 3.916 20.812 27.891 1 93.56 517 ASP A O 1
ATOM 4121 N N . ARG A 1 518 ? 4.738 18.844 27.234 1 91.56 518 ARG A N 1
ATOM 4122 C CA . ARG A 1 518 ? 6.113 19.297 27.047 1 91.56 518 ARG A CA 1
ATOM 4123 C C . ARG A 1 518 ? 6.258 20.109 25.766 1 91.56 518 ARG A C 1
ATOM 4125 O O . ARG A 1 518 ? 7.117 20.984 25.672 1 91.56 518 ARG A O 1
ATOM 4132 N N . GLU A 1 519 ? 5.41 19.75 24.859 1 94.44 519 GLU A N 1
ATOM 4133 C CA . GLU A 1 519 ? 5.523 20.406 23.547 1 94.44 519 GLU A CA 1
ATOM 4134 C C . GLU A 1 519 ? 4.645 21.641 23.484 1 94.44 519 GLU A C 1
ATOM 4136 O O . GLU A 1 519 ? 3.445 21.578 23.766 1 94.44 519 GLU A O 1
ATOM 4141 N N . VAL A 1 520 ? 5.164 22.766 23.078 1 95.44 520 VAL A N 1
ATOM 4142 C CA . VAL A 1 520 ? 4.5 24.062 23.062 1 95.44 520 VAL A CA 1
ATOM 4143 C C . VAL A 1 520 ? 3.35 24.031 22.062 1 95.44 520 VAL A C 1
ATOM 4145 O O . VAL A 1 520 ? 2.293 24.625 22.297 1 95.44 520 VAL A O 1
ATOM 4148 N N . GLN A 1 521 ? 3.549 23.375 20.938 1 95.06 521 GLN A N 1
ATOM 4149 C CA . GLN A 1 521 ? 2.521 23.344 19.906 1 95.06 521 GLN A CA 1
ATOM 4150 C C . GLN A 1 521 ? 1.267 22.625 20.391 1 95.06 521 GLN A C 1
ATOM 4152 O O . GLN A 1 521 ? 0.149 23.016 20.031 1 95.06 521 GLN A O 1
ATOM 4157 N N . VAL A 1 522 ? 1.467 21.578 21.156 1 96.44 522 VAL A N 1
ATOM 4158 C CA . VAL A 1 522 ? 0.344 20.844 21.734 1 96.44 522 VAL A CA 1
ATOM 4159 C C . VAL A 1 522 ? -0.396 21.719 22.734 1 96.44 522 VAL A C 1
ATOM 4161 O O . VAL A 1 522 ? -1.628 21.766 22.734 1 96.44 522 VAL A O 1
ATOM 4164 N N . ARG A 1 523 ? 0.346 22.453 23.516 1 97.25 523 ARG A N 1
ATOM 4165 C CA . ARG A 1 523 ? -0.244 23.344 24.5 1 97.25 523 ARG A CA 1
ATOM 4166 C C . ARG A 1 523 ? -1.066 24.438 23.828 1 97.25 523 ARG A C 1
ATOM 4168 O O . ARG A 1 523 ? -2.184 24.734 24.266 1 97.25 523 ARG A O 1
ATOM 4175 N N . CYS A 1 524 ? -0.54 24.984 22.766 1 96.94 524 CYS A N 1
ATOM 4176 C CA . CYS A 1 524 ? -1.234 26.031 22.031 1 96.94 524 CYS A CA 1
ATOM 4177 C C . CYS A 1 524 ? -2.543 25.516 21.438 1 96.94 524 CYS A C 1
ATOM 4179 O O . CYS A 1 524 ? -3.568 26.203 21.5 1 96.94 524 CYS A O 1
ATOM 4181 N N . SER A 1 525 ? -2.508 24.344 20.922 1 96.25 525 SER A N 1
ATOM 4182 C CA . SER A 1 525 ? -3.721 23.75 20.359 1 96.25 525 SER A CA 1
ATOM 4183 C C . SER A 1 525 ? -4.762 23.5 21.438 1 96.25 525 SER A C 1
ATOM 4185 O O . SER A 1 525 ? -5.961 23.688 21.219 1 96.25 525 SER A O 1
ATOM 4187 N N . ALA A 1 526 ? -4.32 23.047 22.578 1 97.31 526 ALA A N 1
ATOM 4188 C CA . ALA A 1 526 ? -5.211 22.797 23.703 1 97.31 526 ALA A CA 1
ATOM 4189 C C . ALA A 1 526 ? -5.848 24.094 24.188 1 97.31 526 ALA A C 1
ATOM 4191 O O . ALA A 1 526 ? -7.031 24.125 24.531 1 97.31 526 ALA A O 1
ATOM 4192 N N . ILE A 1 527 ? -5.102 25.188 24.219 1 98 527 ILE A N 1
ATOM 4193 C CA . ILE A 1 527 ? -5.594 26.484 24.672 1 98 527 ILE A CA 1
ATOM 4194 C C . ILE A 1 527 ? -6.664 27 23.719 1 98 527 ILE A C 1
ATOM 4196 O O . ILE A 1 527 ? -7.676 27.547 24.141 1 98 527 ILE A O 1
ATOM 4200 N N . ARG A 1 528 ? -6.465 26.844 22.484 1 96.75 528 ARG A N 1
ATOM 4201 C CA . ARG A 1 528 ? -7.461 27.234 21.484 1 96.75 528 ARG A CA 1
ATOM 4202 C C . ARG A 1 528 ? -8.773 26.484 21.703 1 96.75 528 ARG A C 1
ATOM 4204 O O . ARG A 1 528 ? -9.852 27.078 21.641 1 96.75 528 ARG A O 1
ATOM 4211 N N . SER A 1 529 ? -8.617 25.219 21.984 1 96.25 529 SER A N 1
ATOM 4212 C CA . SER A 1 529 ? -9.812 24.422 22.25 1 96.25 529 SER A CA 1
ATOM 4213 C C . SER A 1 529 ? -10.469 24.812 23.562 1 96.25 529 SER A C 1
ATOM 4215 O O . SER A 1 529 ? -11.688 24.734 23.703 1 96.25 529 SER A O 1
ATOM 4217 N N . LEU A 1 530 ? -9.664 25.141 24.531 1 96.25 530 LEU A N 1
ATOM 4218 C CA . LEU A 1 530 ? -10.188 25.625 25.812 1 96.25 530 LEU A CA 1
ATOM 4219 C C . LEU A 1 530 ? -11.016 26.891 25.609 1 96.25 530 LEU A C 1
ATOM 4221 O O . LEU A 1 530 ? -12.031 27.078 26.297 1 96.25 530 LEU A O 1
ATOM 4225 N N . ALA A 1 531 ? -10.555 27.781 24.75 1 96.25 531 ALA A N 1
ATOM 4226 C CA . ALA A 1 531 ? -11.289 29 24.469 1 96.25 531 ALA A CA 1
ATOM 4227 C C . ALA A 1 531 ? -12.695 28.688 23.953 1 96.25 531 ALA A C 1
ATOM 4229 O O . ALA A 1 531 ? -13.664 29.328 24.375 1 96.25 531 ALA A O 1
ATOM 4230 N N . PHE A 1 532 ? -12.781 27.719 23.172 1 92.88 532 PHE A N 1
ATOM 4231 C CA . PHE A 1 532 ? -14.078 27.344 22.609 1 92.88 532 PHE A CA 1
ATOM 4232 C C . PHE A 1 532 ? -14.93 26.656 23.672 1 92.88 532 PHE A C 1
ATOM 4234 O O . PHE A 1 532 ? -16.156 26.766 23.641 1 92.88 532 PHE A O 1
ATOM 4241 N N . LEU A 1 533 ? -14.266 25.875 24.516 1 94.06 533 LEU A N 1
ATOM 4242 C CA . LEU A 1 533 ? -14.992 25.281 25.641 1 94.06 533 LEU A CA 1
ATOM 4243 C C . LEU A 1 533 ? -15.664 26.359 26.469 1 94.06 533 LEU A C 1
ATOM 4245 O O . LEU A 1 533 ? -16.812 26.203 26.891 1 94.06 533 LEU A O 1
ATOM 4249 N N . VAL A 1 534 ? -15 27.469 26.719 1 94.75 534 VAL A N 1
ATOM 4250 C CA . VAL A 1 534 ? -15.516 28.578 27.516 1 94.75 534 VAL A CA 1
ATOM 4251 C C . VAL A 1 534 ? -16.734 29.188 26.844 1 94.75 534 VAL A C 1
ATOM 4253 O O . VAL A 1 534 ? -17.703 29.547 27.5 1 94.75 534 VAL A O 1
ATOM 4256 N N . ILE A 1 535 ? -16.688 29.297 25.531 1 91.69 535 ILE A N 1
ATOM 4257 C CA . ILE A 1 535 ? -17.781 29.875 24.766 1 91.69 535 ILE A CA 1
ATOM 4258 C C . ILE A 1 535 ? -19.031 29.016 24.922 1 91.69 535 ILE A C 1
ATOM 4260 O O . ILE A 1 535 ? -20.156 29.531 25 1 91.69 535 ILE A O 1
ATOM 4264 N N . TYR A 1 536 ? -18.828 27.703 25.094 1 90.81 536 TYR A N 1
ATOM 4265 C CA . TYR A 1 536 ? -19.953 26.797 25.125 1 90.81 536 TYR A CA 1
ATOM 4266 C C . TYR A 1 536 ? -20.281 26.359 26.547 1 90.81 536 TYR A C 1
ATOM 4268 O O . TYR A 1 536 ? -21.047 25.422 26.766 1 90.81 536 TYR A O 1
ATOM 4276 N N . LEU A 1 537 ? -19.734 27.031 27.484 1 89.5 537 LEU A N 1
ATOM 4277 C CA . LEU A 1 537 ? -20.016 26.719 28.875 1 89.5 537 LEU A CA 1
ATOM 4278 C C . LEU A 1 537 ? -21.453 27.078 29.234 1 89.5 537 LEU A C 1
ATOM 4280 O O . LEU A 1 537 ? -21.969 28.109 28.797 1 89.5 537 LEU A O 1
ATOM 4284 N N . ASP A 1 538 ? -22.141 26.234 30 1 80.06 538 ASP A N 1
ATOM 4285 C CA . ASP A 1 538 ? -23.547 26.438 30.328 1 80.06 538 ASP A CA 1
ATOM 4286 C C . ASP A 1 538 ? -23.703 26.906 31.781 1 80.06 538 ASP A C 1
ATOM 4288 O O . ASP A 1 538 ? -24.797 27.297 32.188 1 80.06 538 ASP A O 1
ATOM 4292 N N . SER A 1 539 ? -22.672 26.797 32.531 1 77.94 539 SER A N 1
ATOM 4293 C CA . SER A 1 539 ? -22.844 27.125 33.938 1 77.94 539 SER A CA 1
ATOM 4294 C C . SER A 1 539 ? -21.75 28.078 34.406 1 77.94 539 SER A C 1
ATOM 4296 O O . SER A 1 539 ? -20.703 28.203 33.781 1 77.94 539 SER A O 1
ATOM 4298 N N . ASP A 1 540 ? -22.047 28.812 35.469 1 78.69 540 ASP A N 1
ATOM 4299 C CA . ASP A 1 540 ? -21.125 29.766 36.062 1 78.69 540 ASP A CA 1
ATOM 4300 C C . ASP A 1 540 ? -20.188 29.078 37.062 1 78.69 540 ASP A C 1
ATOM 4302 O O . ASP A 1 540 ? -19.234 29.688 37.562 1 78.69 540 ASP A O 1
ATOM 4306 N N . GLU A 1 541 ? -20.359 27.875 37.281 1 80.19 541 GLU A N 1
ATOM 4307 C CA . GLU A 1 541 ? -19.656 27.203 38.375 1 80.19 541 GLU A CA 1
ATOM 4308 C C . GLU A 1 541 ? -18.156 27.125 38.125 1 80.19 541 GLU A C 1
ATOM 4310 O O . GLU A 1 541 ? -17.344 27.219 39.031 1 80.19 541 GLU A O 1
ATOM 4315 N N . LYS A 1 542 ? -17.797 27.125 36.906 1 89.38 542 LYS A N 1
ATOM 4316 C CA . LYS A 1 542 ? -16.391 26.891 36.625 1 89.38 542 LYS A CA 1
ATOM 4317 C C . LYS A 1 542 ? -15.672 28.172 36.219 1 89.38 542 LYS A C 1
ATOM 4319 O O . LYS A 1 542 ? -14.531 28.141 35.75 1 89.38 542 LYS A O 1
ATOM 4324 N N . PHE A 1 543 ? -16.219 29.328 36.5 1 93.25 543 PHE A N 1
ATOM 4325 C CA . PHE A 1 543 ? -15.617 30.594 36.094 1 93.25 543 PHE A CA 1
ATOM 4326 C C . PHE A 1 543 ? -14.305 30.828 36.812 1 93.25 543 PHE A C 1
ATOM 4328 O O . PHE A 1 543 ? -13.289 31.156 36.188 1 93.25 543 PHE A O 1
ATOM 4335 N N . ASP A 1 544 ? -14.297 30.625 38.156 1 92.56 544 ASP A N 1
ATOM 4336 C CA . ASP A 1 544 ? -13.117 30.922 38.969 1 92.56 544 ASP A CA 1
ATOM 4337 C C . ASP A 1 544 ? -11.945 30.031 38.594 1 92.56 544 ASP A C 1
ATOM 4339 O O . ASP A 1 544 ? -10.805 30.5 38.469 1 92.56 544 ASP A O 1
ATOM 4343 N N . SER A 1 545 ? -12.273 28.781 38.438 1 92.69 545 SER A N 1
ATOM 4344 C CA . SER A 1 545 ? -11.227 27.844 38.062 1 92.69 545 SER A CA 1
ATOM 4345 C C . SER A 1 545 ? -10.641 28.172 36.688 1 92.69 545 SER A C 1
ATOM 4347 O O . SER A 1 545 ? -9.43 28.078 36.5 1 92.69 545 SER A O 1
ATOM 4349 N N . LEU A 1 546 ? -11.461 28.531 35.75 1 94.94 546 LEU A N 1
ATOM 4350 C CA . LEU A 1 546 ? -11.031 28.844 34.406 1 94.94 546 LEU A CA 1
ATOM 4351 C C . LEU A 1 546 ? -10.227 30.141 34.375 1 94.94 546 LEU A C 1
ATOM 4353 O O . LEU A 1 546 ? -9.258 30.266 33.625 1 94.94 546 LEU A O 1
ATOM 4357 N N . TRP A 1 547 ? -10.648 31.141 35.188 1 95.31 547 TRP A N 1
ATOM 4358 C CA . TRP A 1 547 ? -9.906 32.406 35.25 1 95.31 547 TRP A CA 1
ATOM 4359 C C . TRP A 1 547 ? -8.523 32.188 35.875 1 95.31 547 TRP A C 1
ATOM 4361 O O . TRP A 1 547 ? -7.539 32.781 35.406 1 95.31 547 TRP A O 1
ATOM 4371 N N . GLN A 1 548 ? -8.469 31.328 36.875 1 94.19 548 GLN A N 1
ATOM 4372 C CA . GLN A 1 548 ? -7.18 31 37.469 1 94.19 548 GLN A CA 1
ATOM 4373 C C . GLN A 1 548 ? -6.262 30.328 36.438 1 94.19 548 GLN A C 1
ATOM 4375 O O . GLN A 1 548 ? -5.062 30.609 36.406 1 94.19 548 GLN A O 1
ATOM 4380 N N . LEU A 1 549 ? -6.871 29.406 35.719 1 95.38 549 LEU A N 1
ATOM 4381 C CA . LEU A 1 549 ? -6.113 28.75 34.656 1 95.38 549 LEU A CA 1
ATOM 4382 C C . LEU A 1 549 ? -5.57 29.781 33.656 1 95.38 549 LEU A C 1
ATOM 4384 O O . LEU A 1 549 ? -4.402 29.703 33.281 1 95.38 549 LEU A O 1
ATOM 4388 N N . THR A 1 550 ? -6.418 30.719 33.219 1 96.81 550 THR A N 1
ATOM 4389 C CA . THR A 1 550 ? -6.02 31.75 32.25 1 96.81 550 THR A CA 1
ATOM 4390 C C . THR A 1 550 ? -4.895 32.594 32.844 1 96.81 550 THR A C 1
ATOM 4392 O O . THR A 1 550 ? -3.914 32.906 32.125 1 96.81 550 THR A O 1
ATOM 4395 N N . SER A 1 551 ? -5.047 32.969 34.094 1 94.44 551 SER A N 1
ATOM 4396 C CA . SER A 1 551 ? -4.031 33.781 34.75 1 94.44 551 SER A CA 1
ATOM 4397 C C . SER A 1 551 ? -2.703 33.031 34.844 1 94.44 551 SER A C 1
ATOM 4399 O O . SER A 1 551 ? -1.639 33.625 34.688 1 94.44 551 SER A O 1
ATOM 4401 N N . THR A 1 552 ? -2.77 31.766 35.094 1 95.12 552 THR A N 1
ATOM 4402 C CA . THR A 1 552 ? -1.565 30.953 35.188 1 95.12 552 THR A CA 1
ATOM 4403 C C . THR A 1 552 ? -0.875 30.875 33.812 1 95.12 552 THR A C 1
ATOM 4405 O O . THR A 1 552 ? 0.354 30.922 33.75 1 95.12 552 THR A O 1
ATOM 4408 N N . LEU A 1 553 ? -1.654 30.734 32.781 1 95.75 553 LEU A N 1
ATOM 4409 C CA . LEU A 1 553 ? -1.11 30.625 31.422 1 95.75 553 LEU A CA 1
ATOM 4410 C C . LEU A 1 553 ? -0.476 31.938 30.984 1 95.75 553 LEU A C 1
ATOM 4412 O O . LEU A 1 553 ? 0.425 31.953 30.141 1 95.75 553 LEU A O 1
ATOM 4416 N N . LEU A 1 554 ? -0.964 33.062 31.516 1 94.75 554 LEU A N 1
ATOM 4417 C CA . LEU A 1 554 ? -0.417 34.375 31.172 1 94.75 554 LEU A CA 1
ATOM 4418 C C . LEU A 1 554 ? 0.882 34.656 31.922 1 94.75 554 LEU A C 1
ATOM 4420 O O . LEU A 1 554 ? 1.606 35.594 31.625 1 94.75 554 LEU A O 1
ATOM 4424 N N . LYS A 1 555 ? 1.19 33.812 32.906 1 89.94 555 LYS A N 1
ATOM 4425 C CA . LYS A 1 555 ? 2.42 33.938 33.656 1 89.94 555 LYS A CA 1
ATOM 4426 C C . LYS A 1 555 ? 3.461 32.906 33.219 1 89.94 555 LYS A C 1
ATOM 4428 O O . LYS A 1 555 ? 4.484 32.75 33.906 1 89.94 555 LYS A O 1
ATOM 4433 N N . GLU A 1 556 ? 3.211 32.375 32.125 1 86.5 556 GLU A N 1
ATOM 4434 C CA . GLU A 1 556 ? 4.09 31.328 31.594 1 86.5 556 GLU A CA 1
ATOM 4435 C C . GLU A 1 556 ? 5.367 31.938 31 1 86.5 556 GLU A C 1
ATOM 4437 O O . GLU A 1 556 ? 5.457 33.156 30.797 1 86.5 556 GLU A O 1
ATOM 4442 N N . THR A 1 557 ? 6.332 31.016 30.781 1 83.19 557 THR A N 1
ATOM 4443 C CA . THR A 1 557 ? 7.641 31.422 30.281 1 83.19 557 THR A CA 1
ATOM 4444 C C . THR A 1 557 ? 7.652 31.453 28.766 1 83.19 557 THR A C 1
ATOM 4446 O O . THR A 1 557 ? 8.344 32.281 28.156 1 83.19 557 THR A O 1
ATOM 4449 N N . HIS A 1 558 ? 6.875 30.625 28.156 1 91 558 HIS A N 1
ATOM 4450 C CA . HIS A 1 558 ? 6.891 30.547 26.703 1 91 558 HIS A CA 1
ATOM 4451 C C . HIS A 1 558 ? 6.035 31.656 26.094 1 91 558 HIS A C 1
ATOM 4453 O O . HIS A 1 558 ? 4.828 31.719 26.344 1 91 558 HIS A O 1
ATOM 4459 N N . LEU A 1 559 ? 6.594 32.438 25.281 1 91.19 559 LEU A N 1
ATOM 4460 C CA . LEU A 1 559 ? 5.93 33.594 24.688 1 91.19 559 LEU A CA 1
ATOM 4461 C C . LEU A 1 559 ? 4.793 33.156 23.766 1 91.19 559 LEU A C 1
ATOM 4463 O O . LEU A 1 559 ? 3.775 33.844 23.672 1 91.19 559 LEU A O 1
ATOM 4467 N N . GLU A 1 560 ? 4.973 32.031 23.125 1 93.69 560 GLU A N 1
ATOM 4468 C CA . GLU A 1 560 ? 3.934 31.578 22.203 1 93.69 560 GLU A CA 1
ATOM 4469 C C . GLU A 1 560 ? 2.656 31.219 22.953 1 93.69 560 GLU A C 1
ATOM 4471 O O . GLU A 1 560 ? 1.551 31.453 22.469 1 93.69 560 GLU A O 1
ATOM 4476 N N . VAL A 1 561 ? 2.852 30.625 24.109 1 95.62 561 VAL A N 1
ATOM 4477 C CA . VAL A 1 561 ? 1.713 30.25 24.938 1 95.62 561 VAL A CA 1
ATOM 4478 C C . VAL A 1 561 ? 0.973 31.5 25.406 1 95.62 561 VAL A C 1
ATOM 4480 O O . VAL A 1 561 ? -0.258 31.547 25.375 1 95.62 561 VAL A O 1
ATOM 4483 N N . ILE A 1 562 ? 1.685 32.5 25.781 1 95.75 562 ILE A N 1
ATOM 4484 C CA . ILE A 1 562 ? 1.104 33.75 26.234 1 95.75 562 ILE A CA 1
ATOM 4485 C C . ILE A 1 562 ? 0.344 34.406 25.094 1 95.75 562 ILE A C 1
ATOM 4487 O O . ILE A 1 562 ? -0.783 34.875 25.281 1 95.75 562 ILE A O 1
ATOM 4491 N N . HIS A 1 563 ? 0.951 34.375 23.938 1 94.5 563 HIS A N 1
ATOM 4492 C CA . HIS A 1 563 ? 0.347 35.031 22.766 1 94.5 563 HIS A CA 1
ATOM 4493 C C . HIS A 1 563 ? -0.98 34.375 22.406 1 94.5 563 HIS A C 1
ATOM 4495 O O . HIS A 1 563 ? -1.973 35.062 22.156 1 94.5 563 HIS A O 1
ATOM 4501 N N . VAL A 1 564 ? -1.01 33.031 22.422 1 95.81 564 VAL A N 1
ATOM 4502 C CA . VAL A 1 564 ? -2.229 32.312 22.062 1 95.81 564 VAL A CA 1
ATOM 4503 C C . VAL A 1 564 ? -3.291 32.531 23.141 1 95.81 564 VAL A C 1
ATOM 4505 O O . VAL A 1 564 ? -4.48 32.625 22.828 1 95.81 564 VAL A O 1
ATOM 4508 N N . THR A 1 565 ? -2.906 32.594 24.391 1 96.88 565 THR A N 1
ATOM 4509 C CA . THR A 1 565 ? -3.838 32.844 25.469 1 96.88 565 THR A CA 1
ATOM 4510 C C . THR A 1 565 ? -4.469 34.219 25.328 1 96.88 565 THR A C 1
ATOM 4512 O O . THR A 1 565 ? -5.676 34.375 25.531 1 96.88 565 THR A O 1
ATOM 4515 N N . HIS A 1 566 ? -3.713 35.188 24.938 1 95.38 566 HIS A N 1
ATOM 4516 C CA . HIS A 1 566 ? -4.195 36.562 24.719 1 95.38 566 HIS A CA 1
ATOM 4517 C C . HIS A 1 566 ? -5.184 36.625 23.547 1 95.38 566 HIS A C 1
ATOM 4519 O O . HIS A 1 566 ? -6.18 37.344 23.609 1 95.38 566 HIS A O 1
ATOM 4525 N N . GLU A 1 567 ? -4.934 35.844 22.609 1 93.56 567 GLU A N 1
ATOM 4526 C CA . GLU A 1 567 ? -5.691 35.969 21.375 1 93.56 567 GLU A CA 1
ATOM 4527 C C . GLU A 1 567 ? -6.988 35.156 21.453 1 93.56 567 GLU A C 1
ATOM 4529 O O . GLU A 1 567 ? -7.973 35.5 20.797 1 93.56 567 GLU A O 1
ATOM 4534 N N . THR A 1 568 ? -6.949 34.094 22.25 1 95.75 568 THR A N 1
ATOM 4535 C CA . THR A 1 568 ? -8.086 33.188 22.156 1 95.75 568 THR A CA 1
ATOM 4536 C C . THR A 1 568 ? -8.773 33.062 23.516 1 95.75 568 THR A C 1
ATOM 4538 O O . THR A 1 568 ? -9.883 33.531 23.703 1 95.75 568 THR A O 1
ATOM 4541 N N . LEU A 1 569 ? -8.086 32.562 24.531 1 96.94 569 LEU A N 1
ATOM 4542 C CA . LEU A 1 569 ? -8.688 32.219 25.797 1 96.94 569 LEU A CA 1
ATOM 4543 C C . LEU A 1 569 ? -9.133 33.469 26.562 1 96.94 569 LEU A C 1
ATOM 4545 O O . LEU A 1 569 ? -10.203 33.469 27.172 1 96.94 569 LEU A O 1
ATOM 4549 N N . LEU A 1 570 ? -8.352 34.531 26.531 1 96.38 570 LEU A N 1
ATOM 4550 C CA . LEU A 1 570 ? -8.648 35.75 27.281 1 96.38 570 LEU A CA 1
ATOM 4551 C C . LEU A 1 570 ? -9.922 36.406 26.766 1 96.38 570 LEU A C 1
ATOM 4553 O O . LEU A 1 570 ? -10.82 36.75 27.531 1 96.38 570 LEU A O 1
ATOM 4557 N N . PRO A 1 571 ? -10.023 36.656 25.438 1 94.44 571 PRO A N 1
ATOM 4558 C CA . PRO A 1 571 ? -11.281 37.219 24.953 1 94.44 571 PRO A CA 1
ATOM 4559 C C . PRO A 1 571 ? -12.492 36.344 25.25 1 94.44 571 PRO A C 1
ATOM 4561 O O . PRO A 1 571 ? -13.586 36.875 25.516 1 94.44 571 PRO A O 1
ATOM 4564 N N . ALA A 1 572 ? -12.359 35.062 25.188 1 94.94 572 ALA A N 1
ATOM 4565 C CA . ALA A 1 572 ? -13.453 34.156 25.531 1 94.94 572 ALA A CA 1
ATOM 4566 C C . ALA A 1 572 ? -13.836 34.312 27 1 94.94 572 ALA A C 1
ATOM 4568 O O . ALA A 1 572 ? -15.023 34.312 27.344 1 94.94 572 ALA A O 1
ATOM 4569 N N . MET A 1 573 ? -12.82 34.406 27.859 1 95.5 573 MET A N 1
ATOM 4570 C CA . MET A 1 573 ? -13.062 34.594 29.281 1 95.5 573 MET A CA 1
ATOM 4571 C C . MET A 1 573 ? -13.734 35.938 29.547 1 95.5 573 MET A C 1
ATOM 4573 O O . MET A 1 573 ? -14.594 36.062 30.422 1 95.5 573 MET A O 1
ATOM 4577 N N . ALA A 1 574 ? -13.289 36.969 28.781 1 95 574 ALA A N 1
ATOM 4578 C CA . ALA A 1 574 ? -13.898 38.281 28.906 1 95 574 ALA A CA 1
ATOM 4579 C C . ALA A 1 574 ? -15.375 38.25 28.531 1 95 574 ALA A C 1
ATOM 4581 O O . ALA A 1 574 ? -16.203 38.875 29.188 1 95 574 ALA A O 1
ATOM 4582 N N . HIS A 1 575 ? -15.68 37.531 27.484 1 92.81 575 HIS A N 1
ATOM 4583 C CA . HIS A 1 575 ? -17.078 37.375 27.094 1 92.81 575 HIS A CA 1
ATOM 4584 C C . HIS A 1 575 ? -17.875 36.688 28.188 1 92.81 575 HIS A C 1
ATOM 4586 O O . HIS A 1 575 ? -18.984 37.125 28.516 1 92.81 575 HIS A O 1
ATOM 4592 N N . LEU A 1 576 ? -17.344 35.594 28.688 1 93.44 576 LEU A N 1
ATOM 4593 C CA . LEU A 1 576 ? -18.016 34.875 29.766 1 93.44 576 LEU A CA 1
ATOM 4594 C C . LEU A 1 576 ? -18.203 35.781 30.984 1 93.44 576 LEU A C 1
ATOM 4596 O O . LEU A 1 576 ? -19.25 35.781 31.625 1 93.44 576 LEU A O 1
ATOM 4600 N N . GLY A 1 577 ? -17.156 36.562 31.312 1 93.81 577 GLY A N 1
ATOM 4601 C CA . GLY A 1 577 ? -17.234 37.5 32.438 1 93.81 577 GLY A CA 1
ATOM 4602 C C . GLY A 1 577 ? -18.312 38.562 32.219 1 93.81 577 GLY A C 1
ATOM 4603 O O . GLY A 1 577 ? -18.984 38.938 33.188 1 93.81 577 GLY A O 1
ATOM 4604 N N . THR A 1 578 ? -18.469 39 30.984 1 92.19 578 THR A N 1
ATOM 4605 C CA . THR A 1 578 ? -19.5 40 30.672 1 92.19 578 THR A CA 1
ATOM 4606 C C . THR A 1 578 ? -20.891 39.375 30.859 1 92.19 578 THR A C 1
ATOM 4608 O O . THR A 1 578 ? -21.781 40 31.422 1 92.19 578 THR A O 1
ATOM 4611 N N . ALA A 1 579 ? -21.031 38.156 30.359 1 89.62 579 ALA A N 1
ATOM 4612 C CA . ALA A 1 579 ? -22.312 37.469 30.438 1 89.62 579 ALA A CA 1
ATOM 4613 C C . ALA A 1 579 ? -22.703 37.188 31.891 1 89.62 579 ALA A C 1
ATOM 4615 O O . ALA A 1 579 ? -23.875 37.25 32.25 1 89.62 579 ALA A O 1
ATOM 4616 N N . LEU A 1 580 ? -21.672 37 32.75 1 91.31 580 LEU A N 1
ATOM 4617 C CA . LEU A 1 580 ? -21.922 36.688 34.156 1 91.31 580 LEU A CA 1
ATOM 4618 C C . LEU A 1 580 ? -21.812 37.906 35.031 1 91.31 580 LEU A C 1
ATOM 4620 O O . LEU A 1 580 ? -21.938 37.844 36.25 1 91.31 580 LEU A O 1
ATOM 4624 N N . ASN A 1 581 ? -21.547 39.094 34.469 1 90.25 581 ASN A N 1
ATOM 4625 C CA . ASN A 1 581 ? -21.359 40.375 35.156 1 90.25 581 ASN A CA 1
ATOM 4626 C C . ASN A 1 581 ? -20.188 40.312 36.125 1 90.25 581 ASN A C 1
ATOM 4628 O O . ASN A 1 581 ? -20.281 40.781 37.25 1 90.25 581 ASN A O 1
ATOM 4632 N N . LEU A 1 582 ? -19.141 39.656 35.688 1 93.06 582 LEU A N 1
ATOM 4633 C CA . LEU A 1 582 ? -17.922 39.5 36.469 1 93.06 582 LEU A CA 1
ATOM 4634 C C . LEU A 1 582 ? -16.734 40.156 35.781 1 93.06 582 LEU A C 1
ATOM 4636 O O . LEU A 1 582 ? -15.602 40.031 36.25 1 93.06 582 LEU A O 1
ATOM 4640 N N . LEU A 1 583 ? -16.984 40.812 34.656 1 94.38 583 LEU A N 1
ATOM 4641 C CA . LEU A 1 583 ? -15.906 41.438 33.906 1 94.38 583 LEU A CA 1
ATOM 4642 C C . LEU A 1 583 ? -15.203 42.5 34.719 1 94.38 583 LEU A C 1
ATOM 4644 O O . LEU A 1 583 ? -13.969 42.531 34.812 1 94.38 583 LEU A O 1
ATOM 4648 N N . HIS A 1 584 ? -15.969 43.375 35.406 1 93.94 584 HIS A N 1
ATOM 4649 C CA . HIS A 1 584 ? -15.422 44.531 36.156 1 93.94 584 HIS A CA 1
ATOM 4650 C C . HIS A 1 584 ? -14.844 44.062 37.5 1 93.94 584 HIS A C 1
ATOM 4652 O O . HIS A 1 584 ? -13.703 44.406 37.812 1 93.94 584 HIS A O 1
ATOM 4658 N N . SER A 1 585 ? -15.555 43.25 38.156 1 91.94 585 SER A N 1
ATOM 4659 C CA . SER A 1 585 ? -15.227 42.906 39.531 1 91.94 585 SER A CA 1
ATOM 4660 C C . SER A 1 585 ? -14.117 41.844 39.625 1 91.94 585 SER A C 1
ATOM 4662 O O . SER A 1 585 ? -13.344 41.844 40.562 1 91.94 585 SER A O 1
ATOM 4664 N N . ALA A 1 586 ? -14.062 41.094 38.656 1 91.56 586 ALA A N 1
ATOM 4665 C CA . ALA A 1 586 ? -13.109 40 38.781 1 91.56 586 ALA A CA 1
ATOM 4666 C C . ALA A 1 586 ? -11.969 40.125 37.781 1 91.56 586 ALA A C 1
ATOM 4668 O O . ALA A 1 586 ? -10.828 40.375 38.188 1 91.56 586 ALA A O 1
ATOM 4669 N N . ILE A 1 587 ? -12.266 40.156 36.469 1 94.38 587 ILE A N 1
ATOM 4670 C CA . ILE A 1 587 ? -11.242 40.062 35.438 1 94.38 587 ILE A CA 1
ATOM 4671 C C . ILE A 1 587 ? -10.469 41.375 35.344 1 94.38 587 ILE A C 1
ATOM 4673 O O . ILE A 1 587 ? -9.258 41.406 35.562 1 94.38 587 ILE A O 1
ATOM 4677 N N . ALA A 1 588 ? -11.164 42.469 35.094 1 94.69 588 ALA A N 1
ATOM 4678 C CA . ALA A 1 588 ? -10.516 43.781 34.906 1 94.69 588 ALA A CA 1
ATOM 4679 C C . ALA A 1 588 ? -9.844 44.25 36.188 1 94.69 588 ALA A C 1
ATOM 4681 O O . ALA A 1 588 ? -8.727 44.781 36.156 1 94.69 588 ALA A O 1
ATOM 4682 N N . ARG A 1 589 ? -10.5 44.062 37.312 1 93.62 589 ARG A N 1
ATOM 4683 C CA . ARG A 1 589 ? -9.953 44.5 38.594 1 93.62 589 ARG A CA 1
ATOM 4684 C C . ARG A 1 589 ? -8.648 43.75 38.906 1 93.62 589 ARG A C 1
ATOM 4686 O O . ARG A 1 589 ? -7.664 44.375 39.281 1 93.62 589 ARG A O 1
ATOM 4693 N N . GLU A 1 590 ? -8.672 42.531 38.719 1 93.94 590 GLU A N 1
ATOM 4694 C CA . GLU A 1 590 ? -7.477 41.75 39 1 93.94 590 GLU A CA 1
ATOM 4695 C C . GLU A 1 590 ? -6.336 42.094 38.062 1 93.94 590 GLU A C 1
ATOM 4697 O O . GLU A 1 590 ? -5.172 42.125 38.438 1 93.94 590 GLU A O 1
ATOM 4702 N N . SER A 1 591 ? -6.66 42.312 36.812 1 94.62 591 SER A N 1
ATOM 4703 C CA . SER A 1 591 ? -5.637 42.625 35.812 1 94.62 591 SER A CA 1
ATOM 4704 C C . SER A 1 591 ? -4.977 43.969 36.156 1 94.62 591 SER A C 1
ATOM 4706 O O . SER A 1 591 ? -3.76 44.125 36 1 94.62 591 SER A O 1
ATOM 4708 N N . ILE A 1 592 ? -5.711 44.969 36.594 1 94.94 592 ILE A N 1
ATOM 4709 C CA . ILE A 1 592 ? -5.172 46.281 36.969 1 94.94 592 ILE A CA 1
ATOM 4710 C C . ILE A 1 592 ? -4.328 46.156 38.219 1 94.94 592 ILE A C 1
ATOM 4712 O O . ILE A 1 592 ? -3.277 46.781 38.344 1 94.94 592 ILE A O 1
ATOM 4716 N N . HIS A 1 593 ? -4.816 45.344 39.125 1 93.25 593 HIS A N 1
ATOM 4717 C CA . HIS A 1 593 ? -4.066 45.125 40.344 1 93.25 593 HIS A CA 1
ATOM 4718 C C . HIS A 1 593 ? -2.707 44.5 40.062 1 93.25 593 HIS A C 1
ATOM 4720 O O . HIS A 1 593 ? -1.714 44.844 40.719 1 93.25 593 HIS A O 1
ATOM 4726 N N . LEU A 1 594 ? -2.689 43.625 39.156 1 92.56 594 LEU A N 1
ATOM 4727 C CA . LEU A 1 594 ? -1.433 42.969 38.781 1 92.56 594 LEU A CA 1
ATOM 4728 C C . LEU A 1 594 ? -0.488 43.969 38.125 1 92.56 594 LEU A C 1
ATOM 4730 O O . LEU A 1 594 ? 0.727 43.906 38.344 1 92.56 594 LEU A O 1
ATOM 4734 N N . LEU A 1 595 ? -1.021 44.844 37.25 1 92.75 595 LEU A N 1
ATOM 4735 C CA . LEU A 1 595 ? -0.194 45.875 36.656 1 92.75 595 LEU A CA 1
ATOM 4736 C C . LEU A 1 595 ? 0.45 46.75 37.719 1 92.75 595 LEU A C 1
ATOM 4738 O O . LEU A 1 595 ? 1.65 47.031 37.656 1 92.75 595 LEU A O 1
ATOM 4742 N N . ILE A 1 596 ? -0.347 47.156 38.75 1 92.56 596 ILE A N 1
ATOM 4743 C CA . ILE A 1 596 ? 0.133 48 39.844 1 92.56 596 ILE A CA 1
ATOM 4744 C C . ILE A 1 596 ? 1.206 47.281 40.625 1 92.56 596 ILE A C 1
ATOM 4746 O O . ILE A 1 596 ? 2.254 47.844 40.969 1 92.56 596 ILE A O 1
ATOM 4750 N N . LYS A 1 597 ? 0.938 46.062 40.875 1 90.5 597 LYS A N 1
ATOM 4751 C CA . LYS A 1 597 ? 1.884 45.25 41.656 1 90.5 597 LYS A CA 1
ATOM 4752 C C . LYS A 1 597 ? 3.225 45.156 40.938 1 90.5 597 LYS A C 1
ATOM 4754 O O . LYS A 1 597 ? 4.281 45.312 41.531 1 90.5 597 LYS A O 1
ATOM 4759 N N . HIS A 1 598 ? 3.148 44.906 39.625 1 89.69 598 HIS A N 1
ATOM 4760 C CA . HIS A 1 598 ? 4.375 44.781 38.844 1 89.69 598 HIS A CA 1
ATOM 4761 C C . HIS A 1 598 ? 5.125 46.094 38.75 1 89.69 598 HIS A C 1
ATOM 4763 O O . HIS A 1 598 ? 6.355 46.125 38.75 1 89.69 598 HIS A O 1
ATOM 4769 N N . THR A 1 599 ? 4.41 47.188 38.625 1 88.69 599 THR A N 1
ATOM 4770 C CA . THR A 1 599 ? 5.047 48.5 38.531 1 88.69 599 THR A CA 1
ATOM 4771 C C . THR A 1 599 ? 5.652 48.906 39.875 1 88.69 599 THR A C 1
ATOM 4773 O O . THR A 1 599 ? 6.695 49.562 39.906 1 88.69 599 THR A O 1
ATOM 4776 N N . ASP A 1 600 ? 5.031 48.5 40.969 1 86.25 600 ASP A N 1
ATOM 4777 C CA . ASP A 1 600 ? 5.539 48.812 42.312 1 86.25 600 ASP A CA 1
ATOM 4778 C C . ASP A 1 600 ? 6.789 48 42.625 1 86.25 600 ASP A C 1
ATOM 4780 O O . ASP A 1 600 ? 7.715 48.5 43.281 1 86.25 600 ASP A O 1
ATOM 4784 N N . LEU A 1 601 ? 6.816 46.812 42.125 1 82.12 601 LEU A N 1
ATOM 4785 C CA . LEU A 1 601 ? 7.918 45.906 42.438 1 82.12 601 LEU A CA 1
ATOM 4786 C C . LEU A 1 601 ? 9.094 46.156 41.5 1 82.12 601 LEU A C 1
ATOM 4788 O O . LEU A 1 601 ? 10.203 45.656 41.75 1 82.12 601 LEU A O 1
ATOM 4792 N N . ALA A 1 602 ? 8.805 46.844 40.375 1 77.12 602 ALA A N 1
ATOM 4793 C CA . ALA A 1 602 ? 9.852 47.031 39.375 1 77.12 602 ALA A CA 1
ATOM 4794 C C . ALA A 1 602 ? 10.984 47.906 39.906 1 77.12 602 ALA A C 1
ATOM 4796 O O . ALA A 1 602 ? 10.766 49.062 40.281 1 77.12 602 ALA A O 1
ATOM 4797 N N . GLU A 1 603 ? 12.031 47.25 40.594 1 64 603 GLU A N 1
ATOM 4798 C CA . GLU A 1 603 ? 13.188 48 41.094 1 64 603 GLU A CA 1
ATOM 4799 C C . GLU A 1 603 ? 14.078 48.438 39.906 1 64 603 GLU A C 1
ATOM 4801 O O . GLU A 1 603 ? 14.523 49.594 39.875 1 64 603 GLU A O 1
ATOM 4806 N N . ASP A 1 604 ? 14.422 47.406 39 1 64.75 604 ASP A N 1
ATOM 4807 C CA . ASP A 1 604 ? 15.266 47.656 37.844 1 64.75 604 ASP A CA 1
ATOM 4808 C C . ASP A 1 604 ? 14.453 47.531 36.562 1 64.75 604 ASP A C 1
ATOM 4810 O O . ASP A 1 604 ? 13.781 46.531 36.312 1 64.75 604 ASP A O 1
ATOM 4814 N N . TRP A 1 605 ? 13.867 48.688 36.062 1 62.19 605 TRP A N 1
ATOM 4815 C CA . TRP A 1 605 ? 13.008 48.75 34.875 1 62.19 605 TRP A CA 1
ATOM 4816 C C . TRP A 1 605 ? 13.633 48 33.719 1 62.19 605 TRP A C 1
ATOM 4818 O O . TRP A 1 605 ? 13.312 48.25 32.562 1 62.19 605 TRP A O 1
ATOM 4828 N N . SER A 1 606 ? 14.641 47.031 34.125 1 60.38 606 SER A N 1
ATOM 4829 C CA . SER A 1 606 ? 15.227 46.188 33.062 1 60.38 606 SER A CA 1
ATOM 4830 C C . SER A 1 606 ? 14.281 45.094 32.656 1 60.38 606 SER A C 1
ATOM 4832 O O . SER A 1 606 ? 14.297 44.656 31.5 1 60.38 606 SER A O 1
ATOM 4834 N N . SER A 1 607 ? 13.438 44.625 33.594 1 70.19 607 SER A N 1
ATOM 4835 C CA . SER A 1 607 ? 12.57 43.531 33.188 1 70.19 607 SER A CA 1
ATOM 4836 C C . SER A 1 607 ? 11.141 44 32.969 1 70.19 607 SER A C 1
ATOM 4838 O O . SER A 1 607 ? 10.375 44.156 33.906 1 70.19 607 SER A O 1
ATOM 4840 N N . TYR A 1 608 ? 10.766 44.5 31.875 1 81.12 608 TYR A N 1
ATOM 4841 C CA . TYR A 1 608 ? 9.461 45.062 31.594 1 81.12 608 TYR A CA 1
ATOM 4842 C C . TYR A 1 608 ? 8.523 44.031 30.969 1 81.12 608 TYR A C 1
ATOM 4844 O O . TYR A 1 608 ? 7.398 44.375 30.594 1 81.12 608 TYR A O 1
ATOM 4852 N N . GLN A 1 609 ? 9.008 42.781 31.047 1 85.12 609 GLN A N 1
ATOM 4853 C CA . GLN A 1 609 ? 8.188 41.75 30.375 1 85.12 609 GLN A CA 1
ATOM 4854 C C . GLN A 1 609 ? 6.855 41.562 31.094 1 85.12 609 GLN A C 1
ATOM 4856 O O . GLN A 1 609 ? 5.809 41.469 30.438 1 85.12 609 GLN A O 1
ATOM 4861 N N . ALA A 1 610 ? 6.883 41.531 32.406 1 88.06 610 ALA A N 1
ATOM 4862 C CA . ALA A 1 610 ? 5.656 41.344 33.156 1 88.06 610 ALA A CA 1
ATOM 4863 C C . ALA A 1 610 ? 4.688 42.5 32.938 1 88.06 610 ALA A C 1
ATOM 4865 O O . ALA A 1 610 ? 3.477 42.312 32.844 1 88.06 610 ALA A O 1
ATOM 4866 N N . ILE A 1 611 ? 5.227 43.688 32.812 1 91.31 611 ILE A N 1
ATOM 4867 C CA . ILE A 1 611 ? 4.402 44.875 32.594 1 91.31 611 ILE A CA 1
ATOM 4868 C C . ILE A 1 611 ? 3.824 44.844 31.188 1 91.31 611 ILE A C 1
ATOM 4870 O O . ILE A 1 611 ? 2.654 45.188 30.969 1 91.31 611 ILE A O 1
ATOM 4874 N N . HIS A 1 612 ? 4.703 44.406 30.266 1 92.38 612 HIS A N 1
ATOM 4875 C CA . HIS A 1 612 ? 4.242 44.281 28.891 1 92.38 612 HIS A CA 1
ATOM 4876 C C . HIS A 1 612 ? 3.062 43.312 28.781 1 92.38 612 HIS A C 1
ATOM 4878 O O . HIS A 1 612 ? 2.082 43.594 28.094 1 92.38 612 HIS A O 1
ATOM 4884 N N . ILE A 1 613 ? 3.158 42.188 29.484 1 92.44 613 ILE A N 1
ATOM 4885 C CA . ILE A 1 613 ? 2.111 41.156 29.438 1 92.44 613 ILE A CA 1
ATOM 4886 C C . ILE A 1 613 ? 0.818 41.719 30.016 1 92.44 613 ILE A C 1
ATOM 4888 O O . ILE A 1 613 ? -0.262 41.531 29.453 1 92.44 613 ILE A O 1
ATOM 4892 N N . GLN A 1 614 ? 0.97 42.438 31.078 1 92.81 614 GLN A N 1
ATOM 4893 C CA . GLN A 1 614 ? -0.226 43 31.719 1 92.81 614 GLN A CA 1
ATOM 4894 C C . GLN A 1 614 ? -0.832 44.125 30.875 1 92.81 614 GLN A C 1
ATOM 4896 O O . GLN A 1 614 ? -2.055 44.25 30.828 1 92.81 614 GLN A O 1
ATOM 4901 N N . LEU A 1 615 ? -0.02 44.906 30.219 1 93.88 615 LEU A N 1
ATOM 4902 C CA . LEU A 1 615 ? -0.525 45.938 29.328 1 93.88 615 LEU A CA 1
ATOM 4903 C C . LEU A 1 615 ? -1.271 45.344 28.141 1 93.88 615 LEU A C 1
ATOM 4905 O O . LEU A 1 615 ? -2.322 45.844 27.734 1 93.88 615 LEU A O 1
ATOM 4909 N N . THR A 1 616 ? -0.693 44.281 27.641 1 93.12 616 THR A N 1
ATOM 4910 C CA . THR A 1 616 ? -1.345 43.594 26.531 1 93.12 616 THR A CA 1
ATOM 4911 C C . THR A 1 616 ? -2.664 42.969 26.984 1 93.12 616 THR A C 1
ATOM 4913 O O . THR A 1 616 ? -3.65 43 26.25 1 93.12 616 THR A O 1
ATOM 4916 N N . THR A 1 617 ? -2.676 42.375 28.188 1 95 617 THR A N 1
ATOM 4917 C CA . THR A 1 617 ? -3.891 41.781 28.766 1 95 617 THR A CA 1
ATOM 4918 C C . THR A 1 617 ? -4.988 42.844 28.859 1 95 617 THR A C 1
ATOM 4920 O O . THR A 1 617 ? -6.129 42.594 28.469 1 95 617 THR A O 1
ATOM 4923 N N . LEU A 1 618 ? -4.598 44 29.328 1 95 618 LEU A N 1
ATOM 4924 C CA . LEU A 1 618 ? -5.566 45.062 29.484 1 95 618 LEU A CA 1
ATOM 4925 C C . LEU A 1 618 ? -6.043 45.594 28.141 1 95 618 LEU A C 1
ATOM 4927 O O . LEU A 1 618 ? -7.207 45.969 27.984 1 95 618 LEU A O 1
ATOM 4931 N N . SER A 1 619 ? -5.137 45.625 27.203 1 92.81 619 SER A N 1
ATOM 4932 C CA . SER A 1 619 ? -5.504 46.062 25.859 1 92.81 619 SER A CA 1
ATOM 4933 C C . SER A 1 619 ? -6.535 45.125 25.234 1 92.81 619 SER A C 1
ATOM 4935 O O . SER A 1 619 ? -7.402 45.562 24.484 1 92.81 619 SER A O 1
ATOM 4937 N N . VAL A 1 620 ? -6.438 43.844 25.531 1 92.62 620 VAL A N 1
ATOM 4938 C CA . VAL A 1 620 ? -7.375 42.844 25.016 1 92.62 620 VAL A CA 1
ATOM 4939 C C . VAL A 1 620 ? -8.727 43 25.719 1 92.62 620 VAL A C 1
ATOM 4941 O O . VAL A 1 620 ? -9.773 42.812 25.094 1 92.62 620 VAL A O 1
ATOM 4944 N N . LEU A 1 621 ? -8.711 43.344 27.031 1 94.25 621 LEU A N 1
ATOM 4945 C CA . LEU A 1 621 ? -9.922 43.438 27.828 1 94.25 621 LEU A CA 1
ATOM 4946 C C . LEU A 1 621 ? -10.648 44.75 27.562 1 94.25 621 LEU A C 1
ATOM 4948 O O . LEU A 1 621 ? -11.852 44.875 27.828 1 94.25 621 LEU A O 1
ATOM 4952 N N . LEU A 1 622 ? -9.961 45.75 27.031 1 94.19 622 LEU A N 1
ATOM 4953 C CA . LEU A 1 622 ? -10.453 47.125 26.953 1 94.19 622 LEU A CA 1
ATOM 4954 C C . LEU A 1 622 ? -11.727 47.219 26.109 1 94.19 622 LEU A C 1
ATOM 4956 O O . LEU A 1 622 ? -12.711 47.812 26.516 1 94.19 622 LEU A O 1
ATOM 4960 N N . PRO A 1 623 ? -11.789 46.562 24.938 1 92.06 623 PRO A N 1
ATOM 4961 C CA . PRO A 1 623 ? -13.016 46.656 24.156 1 92.06 623 PRO A CA 1
ATOM 4962 C C . PRO A 1 623 ? -14.227 46.062 24.891 1 92.06 623 PRO A C 1
ATOM 4964 O O . PRO A 1 623 ? -15.344 46.594 24.734 1 92.06 623 PRO A O 1
ATOM 4967 N N . PHE A 1 624 ? -14.008 45.094 25.688 1 93.81 624 PHE A N 1
ATOM 4968 C CA . PHE A 1 624 ? -15.094 44.5 26.453 1 93.81 624 PHE A CA 1
ATOM 4969 C C . PHE A 1 624 ? -15.562 45.438 27.562 1 93.81 624 PHE A C 1
ATOM 4971 O O . PHE A 1 624 ? -16.766 45.594 27.797 1 93.81 624 PHE A O 1
ATOM 4978 N N . VAL A 1 625 ? -14.625 46.094 28.188 1 94.75 625 VAL A N 1
ATOM 4979 C CA . VAL A 1 625 ? -14.938 47.031 29.25 1 94.75 625 VAL A CA 1
ATOM 4980 C C . VAL A 1 625 ? -15.672 48.219 28.672 1 94.75 625 VAL A C 1
ATOM 4982 O O . VAL A 1 625 ? -16.688 48.688 29.219 1 94.75 625 VAL A O 1
ATOM 4985 N N . ILE A 1 626 ? -15.164 48.781 27.562 1 93.25 626 ILE A N 1
ATOM 4986 C CA . ILE A 1 626 ? -15.789 49.938 26.922 1 93.25 626 ILE A CA 1
ATOM 4987 C C . ILE A 1 626 ? -17.219 49.594 26.5 1 93.25 626 ILE A C 1
ATOM 4989 O O . ILE A 1 626 ? -18.141 50.375 26.719 1 93.25 626 ILE A O 1
ATOM 4993 N N . HIS A 1 627 ? -17.359 48.469 25.922 1 91.75 627 HIS A N 1
ATOM 4994 C CA . HIS A 1 627 ? -18.688 48.031 25.5 1 91.75 627 HIS A CA 1
ATOM 4995 C C . HIS A 1 627 ? -19.641 47.938 26.688 1 91.75 627 HIS A C 1
ATOM 4997 O O . HIS A 1 627 ? -20.828 48.281 26.578 1 91.75 627 HIS A O 1
ATOM 5003 N N . SER A 1 628 ? -19.125 47.375 27.781 1 92.62 628 SER A N 1
ATOM 5004 C CA . SER A 1 628 ? -19.938 47.25 28.984 1 92.62 628 SER A CA 1
ATOM 5005 C C . SER A 1 628 ? -20.375 48.625 29.484 1 92.62 628 SER A C 1
ATOM 5007 O O . SER A 1 628 ? -21.5 48.812 29.953 1 92.62 628 SER A O 1
ATOM 5009 N N . VAL A 1 629 ? -19.562 49.656 29.375 1 93.06 629 VAL A N 1
ATOM 5010 C CA . VAL A 1 629 ? -19.859 51 29.828 1 93.06 629 VAL A CA 1
ATOM 5011 C C . VAL A 1 629 ? -20.859 51.656 28.875 1 93.06 629 VAL A C 1
ATOM 5013 O O . VAL A 1 629 ? -21.812 52.312 29.328 1 93.06 629 VAL A O 1
ATOM 5016 N N . ILE A 1 630 ? -20.672 51.438 27.625 1 90.25 630 ILE A N 1
ATOM 5017 C CA . ILE A 1 630 ? -21.547 52.031 26.625 1 90.25 630 ILE A CA 1
ATOM 5018 C C . ILE A 1 630 ? -22.938 51.406 26.719 1 90.25 630 ILE A C 1
ATOM 5020 O O . ILE A 1 630 ? -23.938 52.094 26.688 1 90.25 630 ILE A O 1
ATOM 5024 N N . SER A 1 631 ? -23 50.094 26.844 1 88 631 SER A N 1
ATOM 5025 C CA . SER A 1 631 ? -24.266 49.375 26.859 1 88 631 SER A CA 1
ATOM 5026 C C . SER A 1 631 ? -25.047 49.688 28.125 1 88 631 SER A C 1
ATOM 5028 O O . SER A 1 631 ? -26.281 49.594 28.141 1 88 631 SER A O 1
ATOM 5030 N N . SER A 1 632 ? -24.375 50.094 29.188 1 89.5 632 SER A N 1
ATOM 5031 C CA . SER A 1 632 ? -25.031 50.375 30.453 1 89.5 632 SER A CA 1
ATOM 5032 C C . SER A 1 632 ? -25.422 51.844 30.578 1 89.5 632 SER A C 1
ATOM 5034 O O . SER A 1 632 ? -26.031 52.25 31.562 1 89.5 632 SER A O 1
ATOM 5036 N N . ALA A 1 633 ? -25.188 52.562 29.484 1 88.94 633 ALA A N 1
ATOM 5037 C CA . ALA A 1 633 ? -25.5 54 29.516 1 88.94 633 ALA A CA 1
ATOM 5038 C C . ALA A 1 633 ? -27 54.25 29.438 1 88.94 633 ALA A C 1
ATOM 5040 O O . ALA A 1 633 ? -27.688 53.625 28.625 1 88.94 633 ALA A O 1
ATOM 5041 N N . PRO A 1 634 ? -27.672 54.812 30.438 1 79.56 634 PRO A N 1
ATOM 5042 C CA . PRO A 1 634 ? -29.125 54.969 30.547 1 79.56 634 PRO A CA 1
ATOM 5043 C C . PRO A 1 634 ? -29.75 55.531 29.266 1 79.56 634 PRO A C 1
ATOM 5045 O O . PRO A 1 634 ? -30.844 55.125 28.875 1 79.56 634 PRO A O 1
ATOM 5048 N N . LYS A 1 635 ? -29.312 56.594 28.562 1 69.75 635 LYS A N 1
ATOM 5049 C CA . LYS A 1 635 ? -30 57.25 27.453 1 69.75 635 LYS A CA 1
ATOM 5050 C C . LYS A 1 635 ? -29.859 56.438 26.172 1 69.75 635 LYS A C 1
ATOM 5052 O O . LYS A 1 635 ? -30.641 56.594 25.234 1 69.75 635 LYS A O 1
ATOM 5057 N N . LEU A 1 636 ? -28.906 55.531 26.047 1 67.19 636 LEU A N 1
ATOM 5058 C CA . LEU A 1 636 ? -28.672 54.75 24.828 1 67.19 636 LEU A CA 1
ATOM 5059 C C . LEU A 1 636 ? -29.484 53.469 24.828 1 67.19 636 LEU A C 1
ATOM 5061 O O . LEU A 1 636 ? -29.688 52.844 23.781 1 67.19 636 LEU A O 1
ATOM 5065 N N . GLN A 1 637 ? -29.875 52.875 25.953 1 57.59 637 GLN A N 1
ATOM 5066 C CA . GLN A 1 637 ? -30.609 51.625 26.109 1 57.59 637 GLN A CA 1
ATOM 5067 C C . GLN A 1 637 ? -31.953 51.688 25.391 1 57.59 637 GLN A C 1
ATOM 5069 O O . GLN A 1 637 ? -32.438 50.688 24.906 1 57.59 637 GLN A O 1
ATOM 5074 N N . LYS A 1 638 ? -32.562 52.812 25.312 1 49.28 638 LYS A N 1
ATOM 5075 C CA . LYS A 1 638 ? -33.906 52.875 24.75 1 49.28 638 LYS A CA 1
ATOM 5076 C C . LYS A 1 638 ? -33.875 52.625 23.234 1 49.28 638 LYS A C 1
ATOM 5078 O O . LYS A 1 638 ? -34.875 52.219 22.656 1 49.28 638 LYS A O 1
ATOM 5083 N N . GLU A 1 639 ? -32.844 52.938 22.594 1 46.62 639 GLU A N 1
ATOM 5084 C CA . GLU A 1 639 ? -32.875 52.812 21.141 1 46.62 639 GLU A CA 1
ATOM 5085 C C . GLU A 1 639 ? -32.594 51.375 20.703 1 46.62 639 GLU A C 1
ATOM 5087 O O . GLU A 1 639 ? -32.594 51.062 19.516 1 46.62 639 GLU A O 1
ATOM 5092 N N . LYS A 1 640 ? -32.281 50.438 21.516 1 48.22 640 LYS A N 1
ATOM 5093 C CA . LYS A 1 640 ? -31.875 49.062 21.188 1 48.22 640 LYS A CA 1
ATOM 5094 C C . LYS A 1 640 ? -33.031 48.312 20.5 1 48.22 640 LYS A C 1
ATOM 5096 O O . LYS A 1 640 ? -32.844 47.188 20.062 1 48.22 640 LYS A O 1
ATOM 5101 N N . ARG A 1 641 ? -34.281 48.594 20.828 1 40.69 641 ARG A N 1
ATOM 5102 C CA . ARG A 1 641 ? -35.219 47.562 20.484 1 40.69 641 ARG A CA 1
ATOM 5103 C C . ARG A 1 641 ? -35.25 47.312 18.984 1 40.69 641 ARG A C 1
ATOM 5105 O O . ARG A 1 641 ? -35.969 46.406 18.516 1 40.69 641 ARG A O 1
ATOM 5112 N N . GLN A 1 642 ? -35.062 48.281 18.125 1 36.31 642 GLN A N 1
ATOM 5113 C CA . GLN A 1 642 ? -35.469 47.875 16.781 1 36.31 642 GLN A CA 1
ATOM 5114 C C . GLN A 1 642 ? -34.406 47.031 16.094 1 36.31 642 GLN A C 1
ATOM 5116 O O . GLN A 1 642 ? -33.688 47.5 15.227 1 36.31 642 GLN A O 1
ATOM 5121 N N . ASP A 1 643 ? -33.656 46.281 16.766 1 37.28 643 ASP A N 1
ATOM 5122 C CA . ASP A 1 643 ? -32.625 45.469 16.141 1 37.28 643 ASP A CA 1
ATOM 5123 C C . ASP A 1 643 ? -33.188 44.562 15.039 1 37.28 643 ASP A C 1
ATOM 5125 O O . ASP A 1 643 ? -34 43.688 15.305 1 37.28 643 ASP A O 1
ATOM 5129 N N . HIS A 1 644 ? -33.5 45.094 13.836 1 32.94 644 HIS A N 1
ATOM 5130 C CA . HIS A 1 644 ? -33.812 44.344 12.648 1 32.94 644 HIS A CA 1
ATOM 5131 C C . HIS A 1 644 ? -32.844 43.156 12.477 1 32.94 644 HIS A C 1
ATOM 5133 O O . HIS A 1 644 ? -31.688 43.25 12.867 1 32.94 644 HIS A O 1
ATOM 5139 N N . SER A 1 645 ? -33.344 41.938 12.328 1 34.06 645 SER A N 1
ATOM 5140 C CA . SER A 1 645 ? -32.812 40.625 11.961 1 34.06 645 SER A CA 1
ATOM 5141 C C . SER A 1 645 ? -31.812 40.75 10.82 1 34.06 645 SER A C 1
ATOM 5143 O O . SER A 1 645 ? -32.188 40.75 9.648 1 34.06 645 SER A O 1
ATOM 5145 N N . ILE A 1 646 ? -30.906 41.75 10.695 1 33.94 646 ILE A N 1
ATOM 5146 C CA . ILE A 1 646 ? -30.062 41.75 9.508 1 33.94 646 ILE A CA 1
ATOM 5147 C C . ILE A 1 646 ? -29.328 40.438 9.367 1 33.94 646 ILE A C 1
ATOM 5149 O O . ILE A 1 646 ? -28.891 39.844 10.367 1 33.94 646 ILE A O 1
ATOM 5153 N N . ASP A 1 647 ? -29.344 39.906 8.188 1 35.12 647 ASP A N 1
ATOM 5154 C CA . ASP A 1 647 ? -28.719 38.719 7.594 1 35.12 647 ASP A CA 1
ATOM 5155 C C . ASP A 1 647 ? -27.234 38.688 7.945 1 35.12 647 ASP A C 1
ATOM 5157 O O . ASP A 1 647 ? -26.547 39.688 7.961 1 35.12 647 ASP A O 1
ATOM 5161 N N . PRO A 1 648 ? -26.688 37.688 8.57 1 36.75 648 PRO A N 1
ATOM 5162 C CA . PRO A 1 648 ? -25.297 37.469 8.945 1 36.75 648 PRO A CA 1
ATOM 5163 C C . PRO A 1 648 ? -24.312 37.844 7.832 1 36.75 648 PRO A C 1
ATOM 5165 O O . PRO A 1 648 ? -24.359 37.25 6.746 1 36.75 648 PRO A O 1
ATOM 5168 N N . VAL A 1 649 ? -24.062 39.062 7.473 1 34.78 649 VAL A N 1
ATOM 5169 C CA . VAL A 1 649 ? -23.047 39.406 6.488 1 34.78 649 VAL A CA 1
ATOM 5170 C C . VAL A 1 649 ? -21.734 38.719 6.828 1 34.78 649 VAL A C 1
ATOM 5172 O O . VAL A 1 649 ? -21.328 38.656 7.992 1 34.78 649 VAL A O 1
ATOM 5175 N N . GLN A 1 650 ? -21.266 37.812 6 1 40 650 GLN A N 1
ATOM 5176 C CA . GLN A 1 650 ? -20 37.094 6.043 1 40 650 GLN A CA 1
ATOM 5177 C C . GLN A 1 650 ? -18.844 38.062 6.316 1 40 650 GLN A C 1
ATOM 5179 O O . GLN A 1 650 ? -18.719 39.094 5.656 1 40 650 GLN A O 1
ATOM 5184 N N . PRO A 1 651 ? -18.25 38.094 7.488 1 39.56 651 PRO A N 1
ATOM 5185 C CA . PRO A 1 651 ? -17.156 39 7.781 1 39.56 651 PRO A CA 1
ATOM 5186 C C . PRO A 1 651 ? -16.094 39.031 6.684 1 39.56 651 PRO A C 1
ATOM 5188 O O . PRO A 1 651 ? -15.617 37.969 6.262 1 39.56 651 PRO A O 1
ATOM 5191 N N . LYS A 1 652 ? -16.219 39.875 5.727 1 39.59 652 LYS A N 1
ATOM 5192 C CA . LYS A 1 652 ? -15.172 39.906 4.719 1 39.59 652 LYS A CA 1
ATOM 5193 C C . LYS A 1 652 ? -13.805 39.625 5.336 1 39.59 652 LYS A C 1
ATOM 5195 O O . LYS A 1 652 ? -13.094 38.719 4.902 1 39.59 652 LYS A O 1
ATOM 5200 N N . ASP A 1 653 ? -12.922 40.812 5.629 1 39.75 653 ASP A N 1
ATOM 5201 C CA . ASP A 1 653 ? -11.531 40.781 6.066 1 39.75 653 ASP A CA 1
ATOM 5202 C C . ASP A 1 653 ? -11.422 40.531 7.562 1 39.75 653 ASP A C 1
ATOM 5204 O O . ASP A 1 653 ? -11.773 41.375 8.383 1 39.75 653 ASP A O 1
ATOM 5208 N N . LEU A 1 654 ? -11.742 39.438 8.008 1 40 654 LEU A N 1
ATOM 5209 C CA . LEU A 1 654 ? -11.758 38.906 9.367 1 40 654 LEU A CA 1
ATOM 5210 C C . LEU A 1 654 ? -10.531 39.375 10.141 1 40 654 LEU A C 1
ATOM 5212 O O . LEU A 1 654 ? -10.203 38.812 11.188 1 40 654 LEU A O 1
ATOM 5216 N N . CYS A 1 655 ? -9.578 40 9.547 1 39.47 655 CYS A N 1
ATOM 5217 C CA . CYS A 1 655 ? -8.484 40.438 10.406 1 39.47 655 CYS A CA 1
ATOM 5218 C C . CYS A 1 655 ? -9 41.344 11.531 1 39.47 655 CYS A C 1
ATOM 5220 O O . CYS A 1 655 ? -8.664 42.531 11.594 1 39.47 655 CYS A O 1
ATOM 5222 N N . VAL A 1 656 ? -10.258 41.25 11.953 1 44.19 656 VAL A N 1
ATOM 5223 C CA . VAL A 1 656 ? -10.844 42.156 12.938 1 44.19 656 VAL A CA 1
ATOM 5224 C C . VAL A 1 656 ? -10.047 42.094 14.234 1 44.19 656 VAL A C 1
ATOM 5226 O O . VAL A 1 656 ? -9.938 41 14.844 1 44.19 656 VAL A O 1
ATOM 5229 N N . SER A 1 657 ? -9.094 42.875 14.375 1 52.16 657 SER A N 1
ATOM 5230 C CA . SER A 1 657 ? -8.469 43.219 15.648 1 52.16 657 SER A CA 1
ATOM 5231 C C . SER A 1 657 ? -9.508 43.406 16.75 1 52.16 657 SER A C 1
ATOM 5233 O O . SER A 1 657 ? -10.695 43.594 16.469 1 52.16 657 SER A O 1
ATOM 5235 N N . ASN A 1 658 ? -9.266 43 17.969 1 57.53 658 ASN A N 1
ATOM 5236 C CA . ASN A 1 658 ? -9.969 43.156 19.234 1 57.53 658 ASN A CA 1
ATOM 5237 C C . ASN A 1 658 ? -10.508 44.562 19.422 1 57.53 658 ASN A C 1
ATOM 5239 O O . ASN A 1 658 ? -10.016 45.312 20.266 1 57.53 658 ASN A O 1
ATOM 5243 N N . THR A 1 659 ? -11.234 45.062 18.312 1 72.44 659 THR A N 1
ATOM 5244 C CA . THR A 1 659 ? -11.82 46.375 18.422 1 72.44 659 THR A CA 1
ATOM 5245 C C . THR A 1 659 ? -13.305 46.312 18.75 1 72.44 659 THR A C 1
ATOM 5247 O O . THR A 1 659 ? -13.844 45.188 18.922 1 72.44 659 THR A O 1
ATOM 5250 N N . LEU A 1 660 ? -13.992 47.438 19.109 1 82.69 660 LEU A N 1
ATOM 5251 C CA . LEU A 1 660 ? -15.398 47.531 19.5 1 82.69 660 LEU A CA 1
ATOM 5252 C C . LEU A 1 660 ? -16.312 46.969 18.422 1 82.69 660 LEU A C 1
ATOM 5254 O O . LEU A 1 660 ? -17.484 46.688 18.672 1 82.69 660 LEU A O 1
ATOM 5258 N N . GLN A 1 661 ? -15.672 46.688 17.297 1 79.62 661 GLN A N 1
ATOM 5259 C CA . GLN A 1 661 ? -16.438 46.219 16.156 1 79.62 661 GLN A CA 1
ATOM 5260 C C . GLN A 1 661 ? -16.953 44.781 16.391 1 79.62 661 GLN A C 1
ATOM 5262 O O . GLN A 1 661 ? -17.938 44.375 15.797 1 79.62 661 GLN A O 1
ATOM 5267 N N . VAL A 1 662 ? -16.328 44.062 17.266 1 83.75 662 VAL A N 1
ATOM 5268 C CA . VAL A 1 662 ? -16.625 42.656 17.5 1 83.75 662 VAL A CA 1
ATOM 5269 C C . VAL A 1 662 ? -17.984 42.5 18.188 1 83.75 662 VAL A C 1
ATOM 5271 O O . VAL A 1 662 ? -18.609 41.438 18.125 1 83.75 662 VAL A O 1
ATOM 5274 N N . PHE A 1 663 ? -18.5 43.594 18.719 1 86.19 663 PHE A N 1
ATOM 5275 C CA . PHE A 1 663 ? -19.719 43.5 19.5 1 86.19 663 PHE A CA 1
ATOM 5276 C C . PHE A 1 663 ? -20.922 43.938 18.672 1 86.19 663 PHE A C 1
ATOM 5278 O O . PHE A 1 663 ? -22.062 43.781 19.109 1 86.19 663 PHE A O 1
ATOM 5285 N N . TYR A 1 664 ? -20.594 44.438 17.516 1 80.69 664 TYR A N 1
ATOM 5286 C CA . TYR A 1 664 ? -21.688 44.969 16.719 1 80.69 664 TYR A CA 1
ATOM 5287 C C . TYR A 1 664 ? -21.797 44.219 15.383 1 80.69 664 TYR A C 1
ATOM 5289 O O . TYR A 1 664 ? -20.797 43.719 14.867 1 80.69 664 TYR A O 1
ATOM 5297 N N . GLN A 1 665 ? -22.844 44.031 14.875 1 71.94 665 GLN A N 1
ATOM 5298 C CA . GLN A 1 665 ? -23.094 43.281 13.633 1 71.94 665 GLN A CA 1
ATOM 5299 C C . GLN A 1 665 ? -22.688 44.125 12.422 1 71.94 665 GLN A C 1
ATOM 5301 O O . GLN A 1 665 ? -22.094 43.594 11.477 1 71.94 665 GLN A O 1
ATOM 5306 N N . ASP A 1 666 ? -23.031 45.438 12.43 1 74.38 666 ASP A N 1
ATOM 5307 C CA . ASP A 1 666 ? -22.766 46.312 11.312 1 74.38 666 ASP A CA 1
ATOM 5308 C C . ASP A 1 666 ? -21.953 47.531 11.758 1 74.38 666 ASP A C 1
ATOM 5310 O O . ASP A 1 666 ? -22.062 47.969 12.906 1 74.38 666 ASP A O 1
ATOM 5314 N N . GLU A 1 667 ? -21.125 47.938 10.898 1 77.31 667 GLU A N 1
ATOM 5315 C CA . GLU A 1 667 ? -20.266 49.094 11.156 1 77.31 667 GLU A CA 1
ATOM 5316 C C . GLU A 1 667 ? -21.109 50.344 11.352 1 77.31 667 GLU A C 1
ATOM 5318 O O . GLU A 1 667 ? -20.766 51.219 12.156 1 77.31 667 GLU A O 1
ATOM 5323 N N . THR A 1 668 ? -22.203 50.375 10.734 1 78.56 668 THR A N 1
ATOM 5324 C CA . THR A 1 668 ? -23.047 51.562 10.797 1 78.56 668 THR A CA 1
ATOM 5325 C C . THR A 1 668 ? -23.75 51.656 12.156 1 78.56 668 THR A C 1
ATOM 5327 O O . THR A 1 668 ? -23.844 52.719 12.734 1 78.56 668 THR A O 1
ATOM 5330 N N . SER A 1 669 ? -24.125 50.5 12.57 1 80.44 669 SER A N 1
ATOM 5331 C CA . SER A 1 669 ? -24.781 50.469 13.875 1 80.44 669 SER A CA 1
ATOM 5332 C C . SER A 1 669 ? -23.797 50.844 14.984 1 80.44 669 SER A C 1
ATOM 5334 O O . SER A 1 669 ? -24.156 51.562 15.93 1 80.44 669 SER A O 1
ATOM 5336 N N . MET A 1 670 ? -22.641 50.438 14.836 1 85 670 MET A N 1
ATOM 5337 C CA . MET A 1 670 ? -21.625 50.75 15.82 1 85 670 MET A CA 1
ATOM 5338 C C . MET A 1 670 ? -21.328 52.25 15.836 1 85 670 MET A C 1
ATOM 5340 O O . MET A 1 670 ? -21.266 52.875 16.906 1 85 670 MET A O 1
ATOM 5344 N N . ALA A 1 671 ? -21.141 52.75 14.609 1 84.94 671 ALA A N 1
ATOM 5345 C CA . ALA A 1 671 ? -20.828 54.188 14.484 1 84.94 671 ALA A CA 1
ATOM 5346 C C . ALA A 1 671 ? -21.906 55.062 15.109 1 84.94 671 ALA A C 1
ATOM 5348 O O . ALA A 1 671 ? -21.609 56.062 15.75 1 84.94 671 ALA A O 1
ATOM 5349 N N . SER A 1 672 ? -23.156 54.594 14.977 1 85.38 672 SER A N 1
ATOM 5350 C CA . SER A 1 672 ? -24.266 55.375 15.523 1 85.38 672 SER A CA 1
ATOM 5351 C C . SER A 1 672 ? -24.266 55.312 17.047 1 85.38 672 SER A C 1
ATOM 5353 O O . SER A 1 672 ? -24.5 56.344 17.703 1 85.38 672 SER A O 1
ATOM 5355 N N . VAL A 1 673 ? -23.969 54.188 17.562 1 86.44 673 VAL A N 1
ATOM 5356 C CA . VAL A 1 673 ? -23.969 54.031 19.016 1 86.44 673 VAL A CA 1
ATOM 5357 C C . VAL A 1 673 ? -22.797 54.812 19.609 1 86.44 673 VAL A C 1
ATOM 5359 O O . VAL A 1 673 ? -22.953 55.469 20.641 1 86.44 673 VAL A O 1
ATOM 5362 N N . ILE A 1 674 ? -21.688 54.75 18.953 1 88.69 674 ILE A N 1
ATOM 5363 C CA . ILE A 1 674 ? -20.484 55.406 19.438 1 88.69 674 ILE A CA 1
ATOM 5364 C C . ILE A 1 674 ? -20.672 56.906 19.391 1 88.69 674 ILE A C 1
ATOM 5366 O O . ILE A 1 674 ? -20.297 57.625 20.312 1 88.69 674 ILE A O 1
ATOM 5370 N N . GLN A 1 675 ? -21.312 57.375 18.344 1 88.56 675 GLN A N 1
ATOM 5371 C CA . GLN A 1 675 ? -21.562 58.781 18.219 1 88.56 675 GLN A CA 1
ATOM 5372 C C . GLN A 1 675 ? -22.516 59.281 19.297 1 88.56 675 GLN A C 1
ATOM 5374 O O . GLN A 1 675 ? -22.297 60.344 19.891 1 88.56 675 GLN A O 1
ATOM 5379 N N . ALA A 1 676 ? -23.547 58.531 19.484 1 87.38 676 ALA A N 1
ATOM 5380 C CA . ALA A 1 676 ? -24.5 58.875 20.531 1 87.38 676 ALA A CA 1
ATOM 5381 C C . ALA A 1 676 ? -23.828 58.906 21.906 1 87.38 676 ALA A C 1
ATOM 5383 O O . ALA A 1 676 ? -24.109 59.781 22.734 1 87.38 676 ALA A O 1
ATOM 5384 N N . PHE A 1 677 ? -23.094 57.969 22.094 1 90.75 677 PHE A N 1
ATOM 5385 C CA . PHE A 1 677 ? -22.375 57.875 23.359 1 90.75 677 PHE A CA 1
ATOM 5386 C C . PHE A 1 677 ? -21.422 59.062 23.531 1 90.75 677 PHE A C 1
ATOM 5388 O O . PHE A 1 677 ? -21.344 59.656 24.609 1 90.75 677 PHE A O 1
ATOM 5395 N N . GLN A 1 678 ? -20.609 59.375 22.422 1 89.75 678 GLN A N 1
ATOM 5396 C CA . GLN A 1 678 ? -19.656 60.5 22.438 1 89.75 678 GLN A CA 1
ATOM 5397 C C . GLN A 1 678 ? -20.375 61.812 22.703 1 89.75 678 GLN A C 1
ATOM 5399 O O . GLN A 1 678 ? -19.828 62.688 23.406 1 89.75 678 GLN A O 1
ATOM 5404 N N . ASP A 1 679 ? -21.594 61.875 22.188 1 87.12 679 ASP A N 1
ATOM 5405 C CA . ASP A 1 679 ? -22.391 63.094 22.422 1 87.12 679 ASP A CA 1
ATOM 5406 C C . ASP A 1 679 ? -22.828 63.188 23.891 1 87.12 679 ASP A C 1
ATOM 5408 O O . ASP A 1 679 ? -22.922 64.25 24.438 1 87.12 679 ASP A O 1
ATOM 5412 N N . LEU A 1 680 ? -23.031 62.094 24.406 1 88.19 680 LEU A N 1
ATOM 5413 C CA . LEU A 1 680 ? -23.453 62.031 25.797 1 88.19 680 LEU A CA 1
ATOM 5414 C C . LEU A 1 680 ? -22.328 62.438 26.734 1 88.19 680 LEU A C 1
ATOM 5416 O O . LEU A 1 680 ? -22.516 63.25 27.641 1 88.19 680 LEU A O 1
ATOM 5420 N N . VAL A 1 681 ? -21.172 61.906 26.484 1 89.19 681 VAL A N 1
ATOM 5421 C CA . VAL A 1 681 ? -20.062 62.094 27.406 1 89.19 681 VAL A CA 1
ATOM 5422 C C . VAL A 1 681 ? -19.281 63.344 27.016 1 89.19 681 VAL A C 1
ATOM 5424 O O . VAL A 1 681 ? -18.531 63.906 27.828 1 89.19 681 VAL A O 1
ATOM 5427 N N . GLY A 1 682 ? -19.5 63.812 25.859 1 84.12 682 GLY A N 1
ATOM 5428 C CA . GLY A 1 682 ? -18.797 65 25.359 1 84.12 682 GLY A CA 1
ATOM 5429 C C . GLY A 1 682 ? -19.297 66.312 25.969 1 84.12 682 GLY A C 1
ATOM 5430 O O . GLY A 1 682 ? -18.656 67.312 25.844 1 84.12 682 GLY A O 1
ATOM 5431 N N . CYS A 1 683 ? -20.375 66.125 26.75 1 79.06 683 CYS A N 1
ATOM 5432 C CA . CYS A 1 683 ? -20.938 67.312 27.391 1 79.06 683 CYS A CA 1
ATOM 5433 C C . CYS A 1 683 ? -20.188 67.688 28.656 1 79.06 683 CYS A C 1
ATOM 5435 O O . CYS A 1 683 ? -19.578 66.812 29.281 1 79.06 683 CYS A O 1
ATOM 5437 N N . GLU A 1 684 ? -19.891 69 28.953 1 74.62 684 GLU A N 1
ATOM 5438 C CA . GLU A 1 684 ? -19.141 69.5 30.094 1 74.62 684 GLU A CA 1
ATOM 5439 C C . GLU A 1 684 ? -19.672 68.875 31.391 1 74.62 684 GLU A C 1
ATOM 5441 O O . GLU A 1 684 ? -18.906 68.5 32.281 1 74.62 684 GLU A O 1
ATOM 5446 N N . TRP A 1 685 ? -21.094 68.875 31.453 1 80.31 685 TRP A N 1
ATOM 5447 C CA . TRP A 1 685 ? -21.672 68.312 32.656 1 80.31 685 TRP A CA 1
ATOM 5448 C C . TRP A 1 685 ? -22.625 67.125 32.312 1 80.31 685 TRP A C 1
ATOM 5450 O O . TRP A 1 685 ? -23.609 67.312 31.578 1 80.31 685 TRP A O 1
ATOM 5460 N N . TYR A 1 686 ? -22.047 65.875 32.25 1 83.5 686 TYR A N 1
ATOM 5461 C CA . TYR A 1 686 ? -22.938 64.688 32.031 1 83.5 686 TYR A CA 1
ATOM 5462 C C . TYR A 1 686 ? -23.078 63.906 33.312 1 83.5 686 TYR A C 1
ATOM 5464 O O . TYR A 1 686 ? -22.188 63.906 34.156 1 83.5 686 TYR A O 1
ATOM 5472 N N . GLU A 1 687 ? -24.188 63.344 33.5 1 86.12 687 GLU A N 1
ATOM 5473 C CA . GLU A 1 687 ? -24.438 62.531 34.688 1 86.12 687 GLU A CA 1
ATOM 5474 C C . GLU A 1 687 ? -23.781 61.156 34.562 1 86.12 687 GLU A C 1
ATOM 5476 O O . GLU A 1 687 ? -24.031 60.438 33.594 1 86.12 687 GLU A O 1
ATOM 5481 N N . ARG A 1 688 ? -22.938 60.906 35.438 1 90.19 688 ARG A N 1
ATOM 5482 C CA . ARG A 1 688 ? -22.219 59.625 35.438 1 90.19 688 ARG A CA 1
ATOM 5483 C C . ARG A 1 688 ? -23.125 58.531 35.969 1 90.19 688 ARG A C 1
ATOM 5485 O O . ARG A 1 688 ? -24 58.75 36.781 1 90.19 688 ARG A O 1
ATOM 5492 N N . TRP A 1 689 ? -23.047 57.406 35.406 1 91.38 689 TRP A N 1
ATOM 5493 C CA . TRP A 1 689 ? -23.734 56.219 35.906 1 91.38 689 TRP A CA 1
ATOM 5494 C C . TRP A 1 689 ? -22.75 55.281 36.562 1 91.38 689 TRP A C 1
ATOM 5496 O O . TRP A 1 689 ? -21.547 55.531 36.594 1 91.38 689 TRP A O 1
ATOM 5506 N N . SER A 1 690 ? -23.141 54.156 37.25 1 90.88 690 SER A N 1
ATOM 5507 C CA . SER A 1 690 ? -22.344 53.312 38.125 1 90.88 690 SER A CA 1
ATOM 5508 C C . SER A 1 690 ? -21.141 52.75 37.375 1 90.88 690 SER A C 1
ATOM 5510 O O . SER A 1 690 ? -20.016 52.781 37.875 1 90.88 690 SER A O 1
ATOM 5512 N N . GLU A 1 691 ? -21.344 52.25 36.094 1 92.69 691 GLU A N 1
ATOM 5513 C CA . GLU A 1 691 ? -20.266 51.656 35.312 1 92.69 691 GLU A CA 1
ATOM 5514 C C . GLU A 1 691 ? -19.25 52.688 34.906 1 92.69 691 GLU A C 1
ATOM 5516 O O . GLU A 1 691 ? -18.047 52.438 34.844 1 92.69 691 GLU A O 1
ATOM 5521 N N . MET A 1 692 ? -19.719 53.906 34.594 1 93.19 692 MET A N 1
ATOM 5522 C CA . MET A 1 692 ? -18.812 54.969 34.219 1 93.19 692 MET A CA 1
ATOM 5523 C C . MET A 1 692 ? -17.953 55.406 35.406 1 93.19 692 MET A C 1
ATOM 5525 O O . MET A 1 692 ? -16.766 55.688 35.25 1 93.19 692 MET A O 1
ATOM 5529 N N . ASN A 1 693 ? -18.562 55.406 36.594 1 93.88 693 ASN A N 1
ATOM 5530 C CA . ASN A 1 693 ? -17.797 55.75 37.812 1 93.88 693 ASN A CA 1
ATOM 5531 C C . ASN A 1 693 ? -16.703 54.719 38.062 1 93.88 693 ASN A C 1
ATOM 5533 O O . ASN A 1 693 ? -15.57 55.094 38.406 1 93.88 693 ASN A O 1
ATOM 5537 N N . TRP A 1 694 ? -17.094 53.531 37.938 1 94.25 694 TRP A N 1
ATOM 5538 C CA . TRP A 1 694 ? -16.109 52.469 38.125 1 94.25 694 TRP A CA 1
ATOM 5539 C C . TRP A 1 694 ? -14.984 52.594 37.094 1 94.25 694 TRP A C 1
ATOM 5541 O O . TRP A 1 694 ? -13.805 52.438 37.438 1 94.25 694 TRP A O 1
ATOM 5551 N N . PHE A 1 695 ? -15.398 52.75 35.844 1 95.38 695 PHE A N 1
ATOM 5552 C CA . PHE A 1 695 ? -14.461 52.844 34.75 1 95.38 695 PHE A CA 1
ATOM 5553 C C . PHE A 1 695 ? -13.438 53.938 34.969 1 95.38 695 PHE A C 1
ATOM 5555 O O . PHE A 1 695 ? -12.234 53.719 34.812 1 95.38 695 PHE A O 1
ATOM 5562 N N . LEU A 1 696 ? -13.844 55.125 35.438 1 94.12 696 LEU A N 1
ATOM 5563 C CA . LEU A 1 696 ? -12.961 56.281 35.625 1 94.12 696 LEU A CA 1
ATOM 5564 C C . LEU A 1 696 ? -12.148 56.125 36.906 1 94.12 696 LEU A C 1
ATOM 5566 O O . LEU A 1 696 ? -10.922 56.312 36.875 1 94.12 696 LEU A O 1
ATOM 5570 N N . ASP A 1 697 ? -12.734 55.688 37.969 1 93.06 697 ASP A N 1
ATOM 5571 C CA . ASP A 1 697 ? -12.109 55.75 39.281 1 93.06 697 ASP A CA 1
ATOM 5572 C C . ASP A 1 697 ? -11.352 54.469 39.594 1 93.06 697 ASP A C 1
ATOM 5574 O O . ASP A 1 697 ? -10.266 54.5 40.188 1 93.06 697 ASP A O 1
ATOM 5578 N N . ALA A 1 698 ? -11.992 53.375 39.25 1 93.12 698 ALA A N 1
ATOM 5579 C CA . ALA A 1 698 ? -11.43 52.094 39.688 1 93.12 698 ALA A CA 1
ATOM 5580 C C . ALA A 1 698 ? -10.586 51.469 38.562 1 93.12 698 ALA A C 1
ATOM 5582 O O . ALA A 1 698 ? -9.734 50.625 38.844 1 93.12 698 ALA A O 1
ATOM 5583 N N . PHE A 1 699 ? -10.766 51.844 37.406 1 94.94 699 PHE A N 1
ATOM 5584 C CA . PHE A 1 699 ? -10.062 51.219 36.281 1 94.94 699 PHE A CA 1
ATOM 5585 C C . PHE A 1 699 ? -9.016 52.156 35.688 1 94.94 699 PHE A C 1
ATOM 5587 O O . PHE A 1 699 ? -7.824 51.844 35.719 1 94.94 699 PHE A O 1
ATOM 5594 N N . LEU A 1 700 ? -9.438 53.375 35.188 1 94.94 700 LEU A N 1
ATOM 5595 C CA . LEU A 1 700 ? -8.523 54.25 34.5 1 94.94 700 LEU A CA 1
ATOM 5596 C C . LEU A 1 700 ? -7.574 54.938 35.469 1 94.94 700 LEU A C 1
ATOM 5598 O O . LEU A 1 700 ? -6.387 55.094 35.156 1 94.94 700 LEU A O 1
ATOM 5602 N N . THR A 1 701 ? -8.039 55.406 36.625 1 94.38 701 THR A N 1
ATOM 5603 C CA . THR A 1 701 ? -7.207 56.125 37.562 1 94.38 701 THR A CA 1
ATOM 5604 C C . THR A 1 701 ? -6.012 55.281 38 1 94.38 701 THR A C 1
ATOM 5606 O O . THR A 1 701 ? -4.867 55.719 37.906 1 94.38 701 THR A O 1
ATOM 5609 N N . PRO A 1 702 ? -6.266 54.062 38.5 1 93.62 702 PRO A N 1
ATOM 5610 C CA . PRO A 1 702 ? -5.109 53.219 38.844 1 93.62 702 PRO A CA 1
ATOM 5611 C C . PRO A 1 702 ? -4.211 52.938 37.656 1 93.62 702 PRO A C 1
ATOM 5613 O O . PRO A 1 702 ? -2.994 52.781 37.812 1 93.62 702 PRO A O 1
ATOM 5616 N N . PHE A 1 703 ? -4.715 52.75 36.469 1 95.06 703 PHE A N 1
ATOM 5617 C CA . PHE A 1 703 ? -3.939 52.531 35.281 1 95.06 703 PHE A CA 1
ATOM 5618 C C . PHE A 1 703 ? -2.961 53.688 35.031 1 95.06 703 PHE A C 1
ATOM 5620 O O . PHE A 1 703 ? -1.774 53.438 34.781 1 95.06 703 PHE A O 1
ATOM 5627 N N . PHE A 1 704 ? -3.465 54.906 35.062 1 94.44 704 PHE A N 1
ATOM 5628 C CA . PHE A 1 704 ? -2.621 56.094 34.844 1 94.44 704 PHE A CA 1
ATOM 5629 C C . PHE A 1 704 ? -1.598 56.219 35.969 1 94.44 704 PHE A C 1
ATOM 5631 O O . PHE A 1 704 ? -0.46 56.625 35.719 1 94.44 704 PHE A O 1
ATOM 5638 N N . GLN A 1 705 ? -1.969 55.875 37.156 1 91.94 705 GLN A N 1
ATOM 5639 C CA . GLN A 1 705 ? -1.036 55.938 38.281 1 91.94 705 GLN A CA 1
ATOM 5640 C C . GLN A 1 705 ? 0.12 54.969 38.094 1 91.94 705 GLN A C 1
ATOM 5642 O O . GLN A 1 705 ? 1.263 55.281 38.438 1 91.94 705 GLN A O 1
ATOM 5647 N N . ALA A 1 706 ? -0.23 53.875 37.594 1 92.38 706 ALA A N 1
ATOM 5648 C CA . ALA A 1 706 ? 0.804 52.875 37.312 1 92.38 706 ALA A CA 1
ATOM 5649 C C . ALA A 1 706 ? 1.771 53.375 36.25 1 92.38 706 ALA A C 1
ATOM 5651 O O . ALA A 1 706 ? 2.984 53.188 36.375 1 92.38 706 ALA A O 1
ATOM 5652 N N . LEU A 1 707 ? 1.22 54 35.156 1 93 707 LEU A N 1
ATOM 5653 C CA . LEU A 1 707 ? 2.061 54.5 34.094 1 93 707 LEU A CA 1
ATOM 5654 C C . LEU A 1 707 ? 2.955 55.625 34.562 1 93 707 LEU A C 1
ATOM 5656 O O . LEU A 1 707 ? 4.074 55.781 34.094 1 93 707 LEU A O 1
ATOM 5660 N N . ALA A 1 708 ? 2.502 56.406 35.531 1 92.44 708 ALA A N 1
ATOM 5661 C CA . ALA A 1 708 ? 3.238 57.562 36.031 1 92.44 708 ALA A CA 1
ATOM 5662 C C . ALA A 1 708 ? 4.457 57.125 36.844 1 92.44 708 ALA A C 1
ATOM 5664 O O . ALA A 1 708 ? 5.406 57.875 37.031 1 92.44 708 ALA A O 1
ATOM 5665 N N . LYS A 1 709 ? 4.48 55.938 37.25 1 89.12 709 LYS A N 1
ATOM 5666 C CA . LYS A 1 709 ? 5.574 55.406 38.062 1 89.12 709 LYS A CA 1
ATOM 5667 C C . LYS A 1 709 ? 6.711 54.875 37.188 1 89.12 709 LYS A C 1
ATOM 5669 O O . LYS A 1 709 ? 7.824 54.688 37.688 1 89.12 709 LYS A O 1
ATOM 5674 N N . ILE A 1 710 ? 6.453 54.781 35.938 1 90.5 710 ILE A N 1
ATOM 5675 C CA . ILE A 1 710 ? 7.441 54.156 35.062 1 90.5 710 ILE A CA 1
ATOM 5676 C C . ILE A 1 710 ? 8.273 55.25 34.375 1 90.5 710 ILE A C 1
ATOM 5678 O O . ILE A 1 710 ? 7.75 56.031 33.562 1 90.5 710 ILE A O 1
ATOM 5682 N N . PRO A 1 711 ? 9.469 55.25 34.594 1 89.75 711 PRO A N 1
ATOM 5683 C CA . PRO A 1 711 ? 10.328 56.219 33.906 1 89.75 711 PRO A CA 1
ATOM 5684 C C . PRO A 1 711 ? 10.664 55.781 32.469 1 89.75 711 PRO A C 1
ATOM 5686 O O . PRO A 1 711 ? 10.664 54.594 32.188 1 89.75 711 PRO A O 1
ATOM 5689 N N . VAL A 1 712 ? 10.875 56.719 31.625 1 89.88 712 VAL A N 1
ATOM 5690 C CA . VAL A 1 712 ? 11.273 56.406 30.25 1 89.88 712 VAL A CA 1
ATOM 5691 C C . VAL A 1 712 ? 12.797 56.375 30.156 1 89.88 712 VAL A C 1
ATOM 5693 O O . VAL A 1 712 ? 13.461 57.375 30.406 1 89.88 712 VAL A O 1
ATOM 5696 N N . PRO A 1 713 ? 13.234 55.125 29.891 1 84.69 713 PRO A N 1
ATOM 5697 C CA . PRO A 1 713 ? 14.688 55.062 29.75 1 84.69 713 PRO A CA 1
ATOM 5698 C C . PRO A 1 713 ? 15.188 55.688 28.453 1 84.69 713 PRO A C 1
ATOM 5700 O O . PRO A 1 713 ? 14.398 55.938 27.531 1 84.69 713 PRO A O 1
ATOM 5703 N N . SER A 1 714 ? 16.516 56.062 28.516 1 77.06 714 SER A N 1
ATOM 5704 C CA . SER A 1 714 ? 17.141 56.656 27.328 1 77.06 714 SER A CA 1
ATOM 5705 C C . SER A 1 714 ? 17.344 55.594 26.25 1 77.06 714 SER A C 1
ATOM 5707 O O . SER A 1 714 ? 17.859 54.531 26.516 1 77.06 714 SER A O 1
ATOM 5709 N N . GLU A 1 715 ? 17 55.844 24.984 1 67.5 715 GLU A N 1
ATOM 5710 C CA . GLU A 1 715 ? 17.219 55.25 23.688 1 67.5 715 GLU A CA 1
ATOM 5711 C C . GLU A 1 715 ? 17.031 53.719 23.766 1 67.5 715 GLU A C 1
ATOM 5713 O O . GLU A 1 715 ? 18.016 52.969 23.719 1 67.5 715 GLU A O 1
ATOM 5718 N N . SER A 1 716 ? 15.867 53.156 24.188 1 73.12 716 SER A N 1
ATOM 5719 C CA . SER A 1 716 ? 15.641 51.719 24.094 1 73.12 716 SER A CA 1
ATOM 5720 C C . SER A 1 716 ? 14.445 51.406 23.188 1 73.12 716 SER A C 1
ATOM 5722 O O . SER A 1 716 ? 13.305 51.719 23.516 1 73.12 716 SER A O 1
ATOM 5724 N N . HIS A 1 717 ? 14.773 50.844 22.047 1 78.25 717 HIS A N 1
ATOM 5725 C CA . HIS A 1 717 ? 13.742 50.469 21.094 1 78.25 717 HIS A CA 1
ATOM 5726 C C . HIS A 1 717 ? 12.836 49.375 21.656 1 78.25 717 HIS A C 1
ATOM 5728 O O . HIS A 1 717 ? 11.625 49.375 21.391 1 78.25 717 HIS A O 1
ATOM 5734 N N . ASP A 1 718 ? 13.453 48.625 22.516 1 81.88 718 ASP A N 1
ATOM 5735 C CA . ASP A 1 718 ? 12.68 47.531 23.094 1 81.88 718 ASP A CA 1
ATOM 5736 C C . ASP A 1 718 ? 11.633 48.062 24.078 1 81.88 718 ASP A C 1
ATOM 5738 O O . ASP A 1 718 ? 10.508 47.562 24.109 1 81.88 718 ASP A O 1
ATOM 5742 N N . PHE A 1 719 ? 12.047 49.094 24.766 1 87.38 719 PHE A N 1
ATOM 5743 C CA . PHE A 1 719 ? 11.133 49.656 25.734 1 87.38 719 PHE A CA 1
ATOM 5744 C C . PHE A 1 719 ? 9.984 50.375 25.031 1 87.38 719 PHE A C 1
ATOM 5746 O O . PHE A 1 719 ? 8.836 50.312 25.469 1 87.38 719 PHE A O 1
ATOM 5753 N N . GLU A 1 720 ? 10.242 51 23.922 1 88.19 720 GLU A N 1
ATOM 5754 C CA . GLU A 1 720 ? 9.227 51.688 23.156 1 88.19 720 GLU A CA 1
ATOM 5755 C C . GLU A 1 720 ? 8.164 50.75 22.625 1 88.19 720 GLU A C 1
ATOM 5757 O O . GLU A 1 720 ? 6.965 51 22.75 1 88.19 720 GLU A O 1
ATOM 5762 N N . ASP A 1 721 ? 8.633 49.656 22.156 1 88.19 721 ASP A N 1
ATOM 5763 C CA . ASP A 1 721 ? 7.723 48.688 21.562 1 88.19 721 ASP A CA 1
ATOM 5764 C C . ASP A 1 721 ? 6.957 47.906 22.641 1 88.19 721 ASP A C 1
ATOM 5766 O O . ASP A 1 721 ? 5.801 47.531 22.438 1 88.19 721 ASP A O 1
ATOM 5770 N N . ALA A 1 722 ? 7.59 47.781 23.781 1 88.69 722 ALA A N 1
ATOM 5771 C CA . ALA A 1 722 ? 7.023 46.875 24.812 1 88.69 722 ALA A CA 1
ATOM 5772 C C . ALA A 1 722 ? 6.074 47.656 25.719 1 88.69 722 ALA A C 1
ATOM 5774 O O . ALA A 1 722 ? 5.09 47.094 26.219 1 88.69 722 ALA A O 1
ATOM 5775 N N . ILE A 1 723 ? 6.395 48.906 26 1 91.56 723 ILE A N 1
ATOM 5776 C CA . ILE A 1 723 ? 5.617 49.594 27.031 1 91.56 723 ILE A CA 1
ATOM 5777 C C . ILE A 1 723 ? 4.926 50.812 26.422 1 91.56 723 ILE A C 1
ATOM 5779 O O . ILE A 1 723 ? 3.697 50.938 26.469 1 91.56 723 ILE A O 1
ATOM 5783 N N . LEU A 1 724 ? 5.645 51.656 25.75 1 93.12 724 LEU A N 1
ATOM 5784 C CA . LEU A 1 724 ? 5.113 52.938 25.297 1 93.12 724 LEU A CA 1
ATOM 5785 C C . LEU A 1 724 ? 4.039 52.719 24.234 1 93.12 724 LEU A C 1
ATOM 5787 O O . LEU A 1 724 ? 2.936 53.25 24.344 1 93.12 724 LEU A O 1
ATOM 5791 N N . LYS A 1 725 ? 4.336 51.938 23.25 1 91.31 725 LYS A N 1
ATOM 5792 C CA . LYS A 1 725 ? 3.391 51.75 22.156 1 91.31 725 LYS A CA 1
ATOM 5793 C C . LYS A 1 725 ? 2.098 51.094 22.641 1 91.31 725 LYS A C 1
ATOM 5795 O O . LYS A 1 725 ? 1.004 51.594 22.359 1 91.31 725 LYS A O 1
ATOM 5800 N N . PRO A 1 726 ? 2.227 50.062 23.453 1 92.44 726 PRO A N 1
ATOM 5801 C CA . PRO A 1 726 ? 0.984 49.469 23.953 1 92.44 726 PRO A CA 1
ATOM 5802 C C . PRO A 1 726 ? 0.192 50.406 24.844 1 92.44 726 PRO A C 1
ATOM 5804 O O . PRO A 1 726 ? -1.041 50.438 24.797 1 92.44 726 PRO A O 1
ATOM 5807 N N . ALA A 1 727 ? 0.856 51.156 25.703 1 94.75 727 ALA A N 1
ATOM 5808 C CA . ALA A 1 727 ? 0.184 52.125 26.562 1 94.75 727 ALA A CA 1
ATOM 5809 C C . ALA A 1 727 ? -0.506 53.188 25.734 1 94.75 727 ALA A C 1
ATOM 5811 O O . ALA A 1 727 ? -1.631 53.594 26.047 1 94.75 727 ALA A O 1
ATOM 5812 N N . ILE A 1 728 ? 0.158 53.625 24.688 1 94.5 728 ILE A N 1
ATOM 5813 C CA . ILE A 1 728 ? -0.4 54.656 23.812 1 94.5 728 ILE A CA 1
ATOM 5814 C C . ILE A 1 728 ? -1.602 54.062 23.062 1 94.5 728 ILE A C 1
ATOM 5816 O O . ILE A 1 728 ? -2.627 54.75 22.922 1 94.5 728 ILE A O 1
ATOM 5820 N N . GLU A 1 729 ? -1.425 52.906 22.625 1 91.25 729 GLU A N 1
ATOM 5821 C CA . GLU A 1 729 ? -2.52 52.25 21.906 1 91.25 729 GLU A CA 1
ATOM 5822 C C . GLU A 1 729 ? -3.74 52.062 22.797 1 91.25 729 GLU A C 1
ATOM 5824 O O . GLU A 1 729 ? -4.879 52.219 22.344 1 91.25 729 GLU A O 1
ATOM 5829 N N . PHE A 1 730 ? -3.504 51.656 24.031 1 93.88 730 PHE A N 1
ATOM 5830 C CA . PHE A 1 730 ? -4.574 51.5 25.016 1 93.88 730 PHE A CA 1
ATOM 5831 C C . PHE A 1 730 ? -5.379 52.781 25.141 1 93.88 730 PHE A C 1
ATOM 5833 O O . PHE A 1 730 ? -6.609 52.781 25.047 1 93.88 730 PHE A O 1
ATOM 5840 N N . VAL A 1 731 ? -4.766 53.906 25.297 1 94.81 731 VAL A N 1
ATOM 5841 C CA . VAL A 1 731 ? -5.438 55.188 25.531 1 94.81 731 VAL A CA 1
ATOM 5842 C C . VAL A 1 731 ? -6.004 55.719 24.219 1 94.81 731 VAL A C 1
ATOM 5844 O O . VAL A 1 731 ? -7.047 56.375 24.203 1 94.81 731 VAL A O 1
ATOM 5847 N N . SER A 1 732 ? -5.273 55.469 23.125 1 91.94 732 SER A N 1
ATOM 5848 C CA . SER A 1 732 ? -5.789 55.875 21.828 1 91.94 732 SER A CA 1
ATOM 5849 C C . SER A 1 732 ? -7.141 55.25 21.531 1 91.94 732 SER A C 1
ATOM 5851 O O . SER A 1 732 ? -8.031 55.875 20.969 1 91.94 732 SER A O 1
ATOM 5853 N N . GLN A 1 733 ? -7.293 54.031 21.953 1 90.75 733 GLN A N 1
ATOM 5854 C CA . GLN A 1 733 ? -8.562 53.344 21.766 1 90.75 733 GLN A CA 1
ATOM 5855 C C . GLN A 1 733 ? -9.656 54 22.609 1 90.75 733 GLN A C 1
ATOM 5857 O O . GLN A 1 733 ? -10.82 54.031 22.203 1 90.75 733 GLN A O 1
ATOM 5862 N N . LEU A 1 734 ? -9.273 54.406 23.75 1 91.81 734 LEU A N 1
ATOM 5863 C CA . LEU A 1 734 ? -10.211 55.094 24.625 1 91.81 734 LEU A CA 1
ATOM 5864 C C . LEU A 1 734 ? -10.719 56.375 23.984 1 91.81 734 LEU A C 1
ATOM 5866 O O . LEU A 1 734 ? -11.914 56.656 24 1 91.81 734 LEU A O 1
ATOM 5870 N N . ILE A 1 735 ? -9.781 57.094 23.406 1 92.44 735 ILE A N 1
ATOM 5871 C CA . ILE A 1 735 ? -10.125 58.406 22.797 1 92.44 735 ILE A CA 1
ATOM 5872 C C . ILE A 1 735 ? -10.969 58.156 21.547 1 92.44 735 ILE A C 1
ATOM 5874 O O . ILE A 1 735 ? -11.898 58.938 21.266 1 92.44 735 ILE A O 1
ATOM 5878 N N . GLU A 1 736 ? -10.703 57.156 20.859 1 88.69 736 GLU A N 1
ATOM 5879 C CA . GLU A 1 736 ? -11.469 56.844 19.672 1 88.69 736 GLU A CA 1
ATOM 5880 C C . GLU A 1 736 ? -12.906 56.469 20.016 1 88.69 736 GLU A C 1
ATOM 5882 O O . GLU A 1 736 ? -13.836 56.781 19.281 1 88.69 736 GLU A O 1
ATOM 5887 N N . SER A 1 737 ? -13.109 55.844 21.172 1 89.94 737 SER A N 1
ATOM 5888 C CA . SER A 1 737 ? -14.43 55.344 21.578 1 89.94 737 SER A CA 1
ATOM 5889 C C . SER A 1 737 ? -15.211 56.438 22.328 1 89.94 737 SER A C 1
ATOM 5891 O O . SER A 1 737 ? -16.422 56.594 22.125 1 89.94 737 SER A O 1
ATOM 5893 N N . PHE A 1 738 ? -14.57 57.156 23.172 1 91.62 738 PHE A N 1
ATOM 5894 C CA . PHE A 1 738 ? -15.258 58.125 24.016 1 91.62 738 PHE A CA 1
ATOM 5895 C C . PHE A 1 738 ? -15.289 59.5 23.359 1 91.62 738 PHE A C 1
ATOM 5897 O O . PHE A 1 738 ? -16.125 60.344 23.703 1 91.62 738 PHE A O 1
ATOM 5904 N N . GLY A 1 739 ? -14.305 59.719 22.422 1 89.5 739 GLY A N 1
ATOM 5905 C CA . GLY A 1 739 ? -14.312 60.969 21.688 1 89.5 739 GLY A CA 1
ATOM 5906 C C . GLY A 1 739 ? -13.25 61.938 22.156 1 89.5 739 GLY A C 1
ATOM 5907 O O . GLY A 1 739 ? -12.727 61.812 23.266 1 89.5 739 GLY A O 1
ATOM 5908 N N . ARG A 1 740 ? -13.008 63.031 21.438 1 90.81 740 ARG A N 1
ATOM 5909 C CA . ARG A 1 740 ? -11.969 64 21.672 1 90.81 740 ARG A CA 1
ATOM 5910 C C . ARG A 1 740 ? -12.336 64.938 22.844 1 90.81 740 ARG A C 1
ATOM 5912 O O . ARG A 1 740 ? -11.477 65.312 23.656 1 90.81 740 ARG A O 1
ATOM 5919 N N . ASP A 1 741 ? -13.578 65.188 22.938 1 90.25 741 ASP A N 1
ATOM 5920 C CA . ASP A 1 741 ? -14.039 66.125 24.016 1 90.25 741 ASP A CA 1
ATOM 5921 C C . ASP A 1 741 ? -13.906 65.438 25.375 1 90.25 741 ASP A C 1
ATOM 5923 O O . ASP A 1 741 ? -13.555 66.062 26.359 1 90.25 741 ASP A O 1
ATOM 5927 N N . PHE A 1 742 ? -14.211 64.25 25.344 1 91.12 742 PHE A N 1
ATOM 5928 C CA . PHE A 1 742 ? -14.039 63.5 26.578 1 91.12 742 PHE A CA 1
ATOM 5929 C C . PHE A 1 742 ? -12.586 63.5 27.016 1 91.12 742 PHE A C 1
ATOM 5931 O O . PHE A 1 742 ? -12.289 63.594 28.219 1 91.12 742 PHE A O 1
ATOM 5938 N N . GLY A 1 743 ? -11.656 63.312 26.078 1 90.62 743 GLY A N 1
ATOM 5939 C CA . GLY A 1 743 ? -10.227 63.312 26.359 1 90.62 743 GLY A CA 1
ATOM 5940 C C . GLY A 1 743 ? -9.75 64.625 27.016 1 90.62 743 GLY A C 1
ATOM 5941 O O . GLY A 1 743 ? -9.016 64.562 28 1 90.62 743 GLY A O 1
ATOM 5942 N N . LEU A 1 744 ? -10.25 65.75 26.562 1 89.88 744 LEU A N 1
ATOM 5943 C CA . LEU A 1 744 ? -9.766 67.062 27.016 1 89.88 744 LEU A CA 1
ATOM 5944 C C . LEU A 1 744 ? -10.516 67.5 28.25 1 89.88 744 LEU A C 1
ATOM 5946 O O . LEU A 1 744 ? -9.922 68.125 29.156 1 89.88 744 LEU A O 1
ATOM 5950 N N . MET A 1 745 ? -11.773 67.125 28.328 1 88.75 745 MET A N 1
ATOM 5951 C CA . MET A 1 745 ? -12.609 67.688 29.359 1 88.75 745 MET A CA 1
ATOM 5952 C C . MET A 1 745 ? -12.734 66.812 30.562 1 88.75 745 MET A C 1
ATOM 5954 O O . MET A 1 745 ? -13.055 67.25 31.672 1 88.75 745 MET A O 1
ATOM 5958 N N . SER A 1 746 ? -12.562 65.562 30.281 1 89.38 746 SER A N 1
ATOM 5959 C CA . SER A 1 746 ? -12.773 64.688 31.391 1 89.38 746 SER A CA 1
ATOM 5960 C C . SER A 1 746 ? -11.484 63.938 31.734 1 89.38 746 SER A C 1
ATOM 5962 O O . SER A 1 746 ? -11.055 63.938 32.906 1 89.38 746 SER A O 1
ATOM 5964 N N . LEU A 1 747 ? -10.859 63.312 30.75 1 91.62 747 LEU A N 1
ATOM 5965 C CA . LEU A 1 747 ? -9.719 62.469 30.984 1 91.62 747 LEU A CA 1
ATOM 5966 C C . LEU A 1 747 ? -8.516 63.25 31.469 1 91.62 747 LEU A C 1
ATOM 5968 O O . LEU A 1 747 ? -7.852 62.906 32.438 1 91.62 747 LEU A O 1
ATOM 5972 N N . LEU A 1 748 ? -8.117 64.312 30.719 1 92.25 748 LEU A N 1
ATOM 5973 C CA . LEU A 1 748 ? -6.941 65.125 31.047 1 92.25 748 LEU A CA 1
ATOM 5974 C C . LEU A 1 748 ? -7.07 65.75 32.438 1 92.25 748 LEU A C 1
ATOM 5976 O O . LEU A 1 748 ? -6.145 65.625 33.25 1 92.25 748 LEU A O 1
ATOM 5980 N N . PRO A 1 749 ? -8.234 66.312 32.781 1 90.94 749 PRO A N 1
ATOM 5981 C CA . PRO A 1 749 ? -8.398 66.875 34.125 1 90.94 749 PRO A CA 1
ATOM 5982 C C . PRO A 1 749 ? -8.297 65.75 35.219 1 90.94 749 PRO A C 1
ATOM 5984 O O . PRO A 1 749 ? -7.801 66 36.312 1 90.94 749 PRO A O 1
ATOM 5987 N N . LEU A 1 750 ? -8.812 64.625 34.875 1 91.56 750 LEU A N 1
ATOM 5988 C CA . LEU A 1 750 ? -8.719 63.5 35.781 1 91.56 750 LEU A CA 1
ATOM 5989 C C . LEU A 1 750 ? -7.262 63.156 36.062 1 91.56 750 LEU A C 1
ATOM 5991 O O . LEU A 1 750 ? -6.891 62.906 37.219 1 91.56 750 LEU A O 1
ATOM 5995 N N . ILE A 1 751 ? -6.461 63.094 35.031 1 93.38 751 ILE A N 1
ATOM 5996 C CA . ILE A 1 751 ? -5.047 62.75 35.188 1 93.38 751 ILE A CA 1
ATOM 5997 C C . ILE A 1 751 ? -4.332 63.844 35.969 1 93.38 751 ILE A C 1
ATOM 5999 O O . ILE A 1 751 ? -3.506 63.562 36.844 1 93.38 751 ILE A O 1
ATOM 6003 N N . GLU A 1 752 ? -4.629 65.125 35.719 1 90 752 GLU A N 1
ATOM 6004 C CA . GLU A 1 752 ? -4 66.25 36.406 1 90 752 GLU A CA 1
ATOM 6005 C C . GLU A 1 752 ? -4.336 66.25 37.906 1 90 752 GLU A C 1
ATOM 6007 O O . GLU A 1 752 ? -3.465 66.5 38.75 1 90 752 GLU A O 1
ATOM 6012 N N . ARG A 1 753 ? -5.562 66 38.156 1 89.69 753 ARG A N 1
ATOM 6013 C CA . ARG A 1 753 ? -5.98 65.938 39.562 1 89.69 753 ARG A CA 1
ATOM 6014 C C . ARG A 1 753 ? -5.234 64.812 40.281 1 89.69 753 ARG A C 1
ATOM 6016 O O . ARG A 1 753 ? -4.836 65 41.438 1 89.69 753 ARG A O 1
ATOM 6023 N N . GLN A 1 754 ? -5.051 63.812 39.625 1 87.44 754 GLN A N 1
ATOM 6024 C CA . GLN A 1 754 ? -4.363 62.656 40.219 1 87.44 754 GLN A CA 1
ATOM 6025 C C . GLN A 1 754 ? -2.885 62.969 40.438 1 87.44 754 GLN A C 1
ATOM 6027 O O . GLN A 1 754 ? -2.303 62.562 41.438 1 87.44 754 GLN A O 1
ATOM 6032 N N . GLN A 1 755 ? -2.314 63.656 39.531 1 87.31 755 GLN A N 1
ATOM 6033 C CA . GLN A 1 755 ? -0.902 64 39.625 1 87.31 755 GLN A CA 1
ATOM 6034 C C . GLN A 1 755 ? -0.677 65 40.75 1 87.31 755 GLN A C 1
ATOM 6036 O O . GLN A 1 755 ? 0.392 65.062 41.375 1 87.31 755 GLN A O 1
ATOM 6041 N N . GLU A 1 756 ? -1.698 65.812 41 1 86.06 756 GLU A N 1
ATOM 6042 C CA . GLU A 1 756 ? -1.618 66.75 42.094 1 86.06 756 GLU A CA 1
ATOM 6043 C C . GLU A 1 756 ? -1.689 66.062 43.438 1 86.06 756 GLU A C 1
ATOM 6045 O O . GLU A 1 756 ? -0.975 66.438 44.375 1 86.06 756 GLU A O 1
ATOM 6050 N N . GLN A 1 757 ? -2.504 65.125 43.5 1 83.81 757 GLN A N 1
ATOM 6051 C CA . GLN A 1 757 ? -2.678 64.438 44.75 1 83.81 757 GLN A CA 1
ATOM 6052 C C . GLN A 1 757 ? -1.476 63.531 45.031 1 83.81 757 GLN A C 1
ATOM 6054 O O . GLN A 1 757 ? -1.026 63.406 46.156 1 83.81 757 GLN A O 1
ATOM 6059 N N . ASN A 1 758 ? -1.02 62.938 43.906 1 85.06 758 ASN A N 1
ATOM 6060 C CA . ASN A 1 758 ? 0.137 62.062 44 1 85.06 758 ASN A CA 1
ATOM 6061 C C . ASN A 1 758 ? 1.228 62.438 43 1 85.06 758 ASN A C 1
ATOM 6063 O O . ASN A 1 758 ? 1.271 61.938 41.906 1 85.06 758 ASN A O 1
ATOM 6067 N N . PRO A 1 759 ? 2.037 63.344 43.406 1 81.44 759 PRO A N 1
ATOM 6068 C CA . PRO A 1 759 ? 3.082 63.781 42.469 1 81.44 759 PRO A CA 1
ATOM 6069 C C . PRO A 1 759 ? 4.02 62.656 42.062 1 81.44 759 PRO A C 1
ATOM 6071 O O . PRO A 1 759 ? 4.43 61.844 42.906 1 81.44 759 PRO A O 1
ATOM 6074 N N . PRO A 1 760 ? 4.141 62.531 40.719 1 81.12 760 PRO A N 1
ATOM 6075 C CA . PRO A 1 760 ? 5.004 61.438 40.281 1 81.12 760 PRO A CA 1
ATOM 6076 C C . PRO A 1 760 ? 6.445 61.594 40.75 1 81.12 760 PRO A C 1
ATOM 6078 O O . PRO A 1 760 ? 6.93 62.688 40.938 1 81.12 760 PRO A O 1
ATOM 6081 N N . HIS A 1 761 ? 7.051 60.469 41.031 1 77.56 761 HIS A N 1
ATOM 6082 C CA . HIS A 1 761 ? 8.445 60.438 41.469 1 77.56 761 HIS A CA 1
ATOM 6083 C C . HIS A 1 761 ? 9.375 60.969 40.375 1 77.56 761 HIS A C 1
ATOM 6085 O O . HIS A 1 761 ? 10.406 61.562 40.656 1 77.56 761 HIS A O 1
ATOM 6091 N N . HIS A 1 762 ? 8.945 60.594 39.156 1 80.44 762 HIS A N 1
ATOM 6092 C CA . HIS A 1 762 ? 9.75 61.031 38.031 1 80.44 762 HIS A CA 1
ATOM 6093 C C . HIS A 1 762 ? 8.961 61.969 37.125 1 80.44 762 HIS A C 1
ATOM 6095 O O . HIS A 1 762 ? 7.836 61.656 36.719 1 80.44 762 HIS A O 1
ATOM 6101 N N . MET A 1 763 ? 9.555 63.062 36.906 1 84.69 763 MET A N 1
ATOM 6102 C CA . MET A 1 763 ? 8.883 64 36.031 1 84.69 763 MET A CA 1
ATOM 6103 C C . MET A 1 763 ? 8.773 63.469 34.625 1 84.69 763 MET A C 1
ATOM 6105 O O . MET A 1 763 ? 7.75 63.656 33.938 1 84.69 763 MET A O 1
ATOM 6109 N N . ASP A 1 764 ? 9.875 62.75 34.156 1 91.75 764 ASP A N 1
ATOM 6110 C CA . ASP A 1 764 ? 9.852 62.094 32.875 1 91.75 764 ASP A CA 1
ATOM 6111 C C . ASP A 1 764 ? 9.367 60.656 32.969 1 91.75 764 ASP A C 1
ATOM 6113 O O . ASP A 1 764 ? 10.141 59.781 33.344 1 91.75 764 ASP A O 1
ATOM 6117 N N . ASN A 1 765 ? 8.188 60.438 32.719 1 92.5 765 ASN A N 1
ATOM 6118 C CA . ASN A 1 765 ? 7.582 59.125 32.875 1 92.5 765 ASN A CA 1
ATOM 6119 C C . ASN A 1 765 ? 6.754 58.719 31.656 1 92.5 765 ASN A C 1
ATOM 6121 O O . ASN A 1 765 ? 6.602 59.531 30.719 1 92.5 765 ASN A O 1
ATOM 6125 N N . VAL A 1 766 ? 6.242 57.531 31.609 1 93.12 766 VAL A N 1
ATOM 6126 C CA . VAL A 1 766 ? 5.508 57 30.484 1 93.12 766 VAL A CA 1
ATOM 6127 C C . VAL A 1 766 ? 4.184 57.719 30.312 1 93.12 766 VAL A C 1
ATOM 6129 O O . VAL A 1 766 ? 3.719 57.938 29.188 1 93.12 766 VAL A O 1
ATOM 6132 N N . LEU A 1 767 ? 3.551 58.125 31.453 1 94.75 767 LEU A N 1
ATOM 6133 C CA . LEU A 1 767 ? 2.27 58.812 31.406 1 94.75 767 LEU A CA 1
ATOM 6134 C C . LEU A 1 767 ? 2.385 60.125 30.609 1 94.75 767 LEU A C 1
ATOM 6136 O O . LEU A 1 767 ? 1.465 60.5 29.875 1 94.75 767 LEU A O 1
ATOM 6140 N N . LYS A 1 768 ? 3.469 60.844 30.766 1 94.12 768 LYS A N 1
ATOM 6141 C CA . LYS A 1 768 ? 3.678 62.094 30.047 1 94.12 768 LYS A CA 1
ATOM 6142 C C . LYS A 1 768 ? 3.699 61.875 28.547 1 94.12 768 LYS A C 1
ATOM 6144 O O . LYS A 1 768 ? 3.107 62.625 27.781 1 94.12 768 LYS A O 1
ATOM 6149 N N . ALA A 1 769 ? 4.41 60.812 28.125 1 94.5 769 ALA A N 1
ATOM 6150 C CA . ALA A 1 769 ? 4.438 60.469 26.719 1 94.5 769 ALA A CA 1
ATOM 6151 C C . ALA A 1 769 ? 3.043 60.094 26.203 1 94.5 769 ALA A C 1
ATOM 6153 O O . ALA A 1 769 ? 2.658 60.5 25.094 1 94.5 769 ALA A O 1
ATOM 6154 N N . VAL A 1 770 ? 2.293 59.375 27.016 1 95.56 770 VAL A N 1
ATOM 6155 C CA . VAL A 1 770 ? 0.948 58.938 26.656 1 95.56 770 VAL A CA 1
ATOM 6156 C C . VAL A 1 770 ? 0.028 60.156 26.531 1 95.56 770 VAL A C 1
ATOM 6158 O O . VAL A 1 770 ? -0.775 60.219 25.609 1 95.56 770 VAL A O 1
ATOM 6161 N N . ILE A 1 771 ? 0.114 61.094 27.531 1 94.94 771 ILE A N 1
ATOM 6162 C CA . ILE A 1 771 ? -0.707 62.312 27.5 1 94.94 771 ILE A CA 1
ATOM 6163 C C . ILE A 1 771 ? -0.429 63.062 26.219 1 94.94 771 ILE A C 1
ATOM 6165 O O . ILE A 1 771 ? -1.359 63.5 25.531 1 94.94 771 ILE A O 1
ATOM 6169 N N . ALA A 1 772 ? 0.832 63.156 25.812 1 94.75 772 ALA A N 1
ATOM 6170 C CA . ALA A 1 772 ? 1.232 63.938 24.656 1 94.75 772 ALA A CA 1
ATOM 6171 C C . ALA A 1 772 ? 0.737 63.281 23.359 1 94.75 772 ALA A C 1
ATOM 6173 O O . ALA A 1 772 ? 0.11 63.938 22.531 1 94.75 772 ALA A O 1
ATOM 6174 N N . VAL A 1 773 ? 0.923 61.969 23.203 1 94.19 773 VAL A N 1
ATOM 6175 C CA . VAL A 1 773 ? 0.722 61.312 21.922 1 94.19 773 VAL A CA 1
ATOM 6176 C C . VAL A 1 773 ? -0.732 60.875 21.797 1 94.19 773 VAL A C 1
ATOM 6178 O O . VAL A 1 773 ? -1.339 61 20.719 1 94.19 773 VAL A O 1
ATOM 6181 N N . ALA A 1 774 ? -1.296 60.344 22.844 1 93.69 774 ALA A N 1
ATOM 6182 C CA . ALA A 1 774 ? -2.609 59.719 22.734 1 93.69 774 ALA A CA 1
ATOM 6183 C C . ALA A 1 774 ? -3.725 60.719 23.016 1 93.69 774 ALA A C 1
ATOM 6185 O O . ALA A 1 774 ? -4.836 60.594 22.5 1 93.69 774 ALA A O 1
ATOM 6186 N N . ILE A 1 775 ? -3.5 61.781 23.859 1 93.62 775 ILE A N 1
ATOM 6187 C CA . ILE A 1 775 ? -4.582 62.656 24.266 1 93.62 775 ILE A CA 1
ATOM 6188 C C . ILE A 1 775 ? -4.406 64 23.594 1 93.62 775 ILE A C 1
ATOM 6190 O O . ILE A 1 775 ? -5.262 64.438 22.797 1 93.62 775 ILE A O 1
ATOM 6194 N N . LEU A 1 776 ? -3.268 64.688 23.766 1 93.81 776 LEU A N 1
ATOM 6195 C CA . LEU A 1 776 ? -3.088 66.062 23.312 1 93.81 776 LEU A CA 1
ATOM 6196 C C . LEU A 1 776 ? -2.998 66.125 21.797 1 93.81 776 LEU A C 1
ATOM 6198 O O . LEU A 1 776 ? -3.629 67 21.172 1 93.81 776 LEU A O 1
ATOM 6202 N N . ARG A 1 777 ? -2.285 65.312 21.156 1 91.06 777 ARG A N 1
ATOM 6203 C CA . ARG A 1 777 ? -2.059 65.375 19.703 1 91.06 777 ARG A CA 1
ATOM 6204 C C . ARG A 1 777 ? -3.371 65.25 18.938 1 91.06 777 ARG A C 1
ATOM 6206 O O . ARG A 1 777 ? -3.674 66.062 18.078 1 91.06 777 ARG A O 1
ATOM 6213 N N . PRO A 1 778 ? -4.156 64.188 19.25 1 89.94 778 PRO A N 1
ATOM 6214 C CA . PRO A 1 778 ? -5.391 64 18.484 1 89.94 778 PRO A CA 1
ATOM 6215 C C . PRO A 1 778 ? -6.484 65 18.906 1 89.94 778 PRO A C 1
ATOM 6217 O O . PRO A 1 778 ? -7.363 65.312 18.109 1 89.94 778 PRO A O 1
ATOM 6220 N N . CYS A 1 779 ? -6.434 65.5 20.188 1 89.81 779 CYS A N 1
ATOM 6221 C CA . CYS A 1 779 ? -7.57 66.25 20.734 1 89.81 779 CYS A CA 1
ATOM 6222 C C . CYS A 1 779 ? -7.352 67.75 20.609 1 89.81 779 CYS A C 1
ATOM 6224 O O . CYS A 1 779 ? -8.297 68.5 20.734 1 89.81 779 CYS A O 1
ATOM 6226 N N . GLN A 1 780 ? -6.164 68.188 20.438 1 89.75 780 GLN A N 1
ATOM 6227 C CA . GLN A 1 780 ? -5.867 69.562 20.375 1 89.75 780 GLN A CA 1
ATOM 6228 C C . GLN A 1 780 ? -5.402 70 18.969 1 89.75 780 GLN A C 1
ATOM 6230 O O . GLN A 1 780 ? -5.09 69.125 18.141 1 89.75 780 GLN A O 1
ATOM 6235 N N . SER A 1 781 ? -5.445 71.312 18.781 1 89.12 781 SER A N 1
ATOM 6236 C CA . SER A 1 781 ? -4.922 71.812 17.516 1 89.12 781 SER A CA 1
ATOM 6237 C C . SER A 1 781 ? -3.402 71.688 17.453 1 89.12 781 SER A C 1
ATOM 6239 O O . SER A 1 781 ? -2.744 71.562 18.5 1 89.12 781 SER A O 1
ATOM 6241 N N . GLN A 1 782 ? -2.867 71.688 16.328 1 90.5 782 GLN A N 1
ATOM 6242 C CA . GLN A 1 782 ? -1.436 71.5 16.125 1 90.5 782 GLN A CA 1
ATOM 6243 C C . GLN A 1 782 ? -0.635 72.562 16.828 1 90.5 782 GLN A C 1
ATOM 6245 O O . GLN A 1 782 ? 0.384 72.312 17.469 1 90.5 782 GLN A O 1
ATOM 6250 N N . GLU A 1 783 ? -1.087 73.812 16.797 1 90.12 783 GLU A N 1
ATOM 6251 C CA . GLU A 1 783 ? -0.369 74.938 17.391 1 90.12 783 GLU A CA 1
ATOM 6252 C C . GLU A 1 783 ? -0.317 74.812 18.906 1 90.12 783 GLU A C 1
ATOM 6254 O O . GLU A 1 783 ? 0.737 75.062 19.516 1 90.12 783 GLU A O 1
ATOM 6259 N N . VAL A 1 784 ? -1.471 74.438 19.406 1 91.62 784 VAL A N 1
ATOM 6260 C CA . VAL A 1 784 ? -1.552 74.375 20.859 1 91.62 784 VAL A CA 1
ATOM 6261 C C . VAL A 1 784 ? -0.717 73.188 21.344 1 91.62 784 VAL A C 1
ATOM 6263 O O . VAL A 1 784 ? -0.06 73.25 22.375 1 91.62 784 VAL A O 1
ATOM 6266 N N . PHE A 1 785 ? -0.761 72.125 20.594 1 93.69 785 PHE A N 1
ATOM 6267 C CA . PHE A 1 785 ? -0.012 70.938 20.938 1 93.69 785 PHE A CA 1
ATOM 6268 C C . PHE A 1 785 ? 1.485 71.188 20.953 1 93.69 785 PHE A C 1
ATOM 6270 O O . PHE A 1 785 ? 2.172 70.875 21.922 1 93.69 785 PHE A O 1
ATOM 6277 N N . VAL A 1 786 ? 2.004 71.812 19.906 1 93.12 786 VAL A N 1
ATOM 6278 C CA . VAL A 1 786 ? 3.432 72.062 19.797 1 93.12 786 VAL A CA 1
ATOM 6279 C C . VAL A 1 786 ? 3.838 73.062 20.875 1 93.12 786 VAL A C 1
ATOM 6281 O O . VAL A 1 786 ? 4.926 73 21.453 1 93.12 786 VAL A O 1
ATOM 6284 N N . ALA A 1 787 ? 2.945 74.062 21.172 1 93.25 787 ALA A N 1
ATOM 6285 C CA . ALA A 1 787 ? 3.217 75 22.219 1 93.25 787 ALA A CA 1
ATOM 6286 C C . ALA A 1 787 ? 3.332 74.312 23.578 1 93.25 787 ALA A C 1
ATOM 6288 O O . ALA A 1 787 ? 4.172 74.688 24.406 1 93.25 787 ALA A O 1
ATOM 6289 N N . THR A 1 788 ? 2.469 73.375 23.734 1 93.5 788 THR A N 1
ATOM 6290 C CA . THR A 1 788 ? 2.508 72.625 25 1 93.5 788 THR A CA 1
ATOM 6291 C C . THR A 1 788 ? 3.799 71.812 25.109 1 93.5 788 THR A C 1
ATOM 6293 O O . THR A 1 788 ? 4.41 71.812 26.188 1 93.5 788 THR A O 1
ATOM 6296 N N . LEU A 1 789 ? 4.191 71.188 24.062 1 93.62 789 LEU A N 1
ATOM 6297 C CA . LEU A 1 789 ? 5.441 70.438 24.062 1 93.62 789 LEU A CA 1
ATOM 6298 C C . LEU A 1 789 ? 6.625 71.375 24.375 1 93.62 789 LEU A C 1
ATOM 6300 O O . LEU A 1 789 ? 7.527 71 25.125 1 93.62 789 LEU A O 1
ATOM 6304 N N . LYS A 1 790 ? 6.602 72.562 23.75 1 92.62 790 LYS A N 1
ATOM 6305 C CA . LYS A 1 790 ? 7.656 73.562 23.969 1 92.62 790 LYS A CA 1
ATOM 6306 C C . LYS A 1 790 ? 7.723 73.938 25.438 1 92.62 790 LYS A C 1
ATOM 6308 O O . LYS A 1 790 ? 8.805 74 26.031 1 92.62 790 LYS A O 1
ATOM 6313 N N . GLN A 1 791 ? 6.629 74.188 25.984 1 93.19 791 GLN A N 1
ATOM 6314 C CA . GLN A 1 791 ? 6.562 74.562 27.391 1 93.19 791 GLN A CA 1
ATOM 6315 C C . GLN A 1 791 ? 7.094 73.438 28.297 1 93.19 791 GLN A C 1
ATOM 6317 O O . GLN A 1 791 ? 7.812 73.688 29.266 1 93.19 791 GLN A O 1
ATOM 6322 N N . TRP A 1 792 ? 6.66 72.25 28 1 93.12 792 TRP A N 1
ATOM 6323 C CA . TRP A 1 792 ? 7.145 71.062 28.766 1 93.12 792 TRP A CA 1
ATOM 6324 C C . TRP A 1 792 ? 8.664 71 28.672 1 93.12 792 TRP A C 1
ATOM 6326 O O . TRP A 1 792 ? 9.336 70.688 29.672 1 93.12 792 TRP A O 1
ATOM 6336 N N . LEU A 1 793 ? 9.148 71.125 27.484 1 92.88 793 LEU A N 1
ATOM 6337 C CA . LEU A 1 793 ? 10.578 71 27.234 1 92.88 793 LEU A CA 1
ATOM 6338 C C . LEU A 1 793 ? 11.359 72.062 28.047 1 92.88 793 LEU A C 1
ATOM 6340 O O . LEU A 1 793 ? 12.352 71.75 28.703 1 92.88 793 LEU A O 1
ATOM 6344 N N . ILE A 1 794 ? 10.906 73.375 28.031 1 92.31 794 ILE A N 1
ATOM 6345 C CA . ILE A 1 794 ? 11.555 74.438 28.75 1 92.31 794 ILE A CA 1
ATOM 6346 C C . ILE A 1 794 ? 11.562 74.188 30.25 1 92.31 794 ILE A C 1
ATOM 6348 O O . ILE A 1 794 ? 12.586 74.312 30.922 1 92.31 794 ILE A O 1
ATOM 6352 N N . LEU A 1 795 ? 10.438 73.688 30.703 1 91.31 795 LEU A N 1
ATOM 6353 C CA . LEU A 1 795 ? 10.312 73.375 32.125 1 91.31 795 LEU A CA 1
ATOM 6354 C C . LEU A 1 795 ? 11.258 72.25 32.531 1 91.31 795 LEU A C 1
ATOM 6356 O O . LEU A 1 795 ? 11.93 72.312 33.562 1 91.31 795 LEU A O 1
ATOM 6360 N N . HIS A 1 796 ? 11.312 71.125 31.734 1 92.31 796 HIS A N 1
ATOM 6361 C CA . HIS A 1 796 ? 12.164 70 32.031 1 92.31 796 HIS A CA 1
ATOM 6362 C C . HIS A 1 796 ? 13.641 70.375 32 1 92.31 796 HIS A C 1
ATOM 6364 O O . HIS A 1 796 ? 14.414 69.938 32.875 1 92.31 796 HIS A O 1
ATOM 6370 N N . LEU A 1 797 ? 14.039 71.125 31.047 1 90.25 797 LEU A N 1
ATOM 6371 C CA . LEU A 1 797 ? 15.445 71.5 30.891 1 90.25 797 LEU A CA 1
ATOM 6372 C C . LEU A 1 797 ? 15.875 72.5 31.969 1 90.25 797 LEU A C 1
ATOM 6374 O O . LEU A 1 797 ? 17 72.438 32.469 1 90.25 797 LEU A O 1
ATOM 6378 N N . GLN A 1 798 ? 15.008 73.438 32.344 1 88.25 798 GLN A N 1
ATOM 6379 C CA . GLN A 1 798 ? 15.32 74.375 33.375 1 88.25 798 GLN A CA 1
ATOM 6380 C C . GLN A 1 798 ? 15.5 73.688 34.75 1 88.25 798 GLN A C 1
ATOM 6382 O O . GLN A 1 798 ? 16.375 74.062 35.531 1 88.25 798 GLN A O 1
ATOM 6387 N N . GLU A 1 799 ? 14.805 72.688 34.969 1 89.25 799 GLU A N 1
ATOM 6388 C CA . GLU A 1 799 ? 14.883 71.938 36.219 1 89.25 799 GLU A CA 1
ATOM 6389 C C . GLU A 1 799 ? 15.82 70.75 36.094 1 89.25 799 GLU A C 1
ATOM 6391 O O . GLU A 1 799 ? 15.945 69.938 37.031 1 89.25 799 GLU A O 1
ATOM 6396 N N . SER A 1 800 ? 16.484 70.562 35.031 1 87.62 800 SER A N 1
ATOM 6397 C CA . SER A 1 800 ? 17.484 69.5 34.75 1 87.62 800 SER A CA 1
ATOM 6398 C C . SER A 1 800 ? 16.875 68.125 34.844 1 87.62 800 SER A C 1
ATOM 6400 O O . SER A 1 800 ? 17.469 67.188 35.469 1 87.62 800 SER A O 1
ATOM 6402 N N . HIS A 1 801 ? 15.656 67.938 34.406 1 89.88 801 HIS A N 1
ATOM 6403 C CA . HIS A 1 801 ? 15.023 66.625 34.312 1 89.88 801 HIS A CA 1
ATOM 6404 C C . HIS A 1 801 ? 15.242 66 32.938 1 89.88 801 HIS A C 1
ATOM 6406 O O . HIS A 1 801 ? 15.445 66.75 31.969 1 89.88 801 HIS A O 1
ATOM 6412 N N . PRO A 1 802 ? 15.133 64.688 32.906 1 90.88 802 PRO A N 1
ATOM 6413 C CA . PRO A 1 802 ? 15.25 64.062 31.594 1 90.88 802 PRO A CA 1
ATOM 6414 C C . PRO A 1 802 ? 14.086 64.375 30.672 1 90.88 802 PRO A C 1
ATOM 6416 O O . PRO A 1 802 ? 12.992 64.75 31.141 1 90.88 802 PRO A O 1
ATOM 6419 N N . THR A 1 803 ? 14.305 64.375 29.344 1 91.81 803 THR A N 1
ATOM 6420 C CA . THR A 1 803 ? 13.305 64.75 28.359 1 91.81 803 THR A CA 1
ATOM 6421 C C . THR A 1 803 ? 13.031 63.625 27.391 1 91.81 803 THR A C 1
ATOM 6423 O O . THR A 1 803 ? 12.711 63.875 26.219 1 91.81 803 THR A O 1
ATOM 6426 N N . ASN A 1 804 ? 13.141 62.438 27.812 1 91.94 804 ASN A N 1
ATOM 6427 C CA . ASN A 1 804 ? 12.984 61.281 26.922 1 91.94 804 ASN A CA 1
ATOM 6428 C C . ASN A 1 804 ? 11.539 61.125 26.484 1 91.94 804 ASN A C 1
ATOM 6430 O O . ASN A 1 804 ? 11.281 60.75 25.328 1 91.94 804 ASN A O 1
ATOM 6434 N N . SER A 1 805 ? 10.586 61.312 27.344 1 92.69 805 SER A N 1
ATOM 6435 C CA . SER A 1 805 ? 9.172 61.188 27.016 1 92.69 805 SER A CA 1
ATOM 6436 C C . SER A 1 805 ? 8.75 62.188 25.953 1 92.69 805 SER A C 1
ATOM 6438 O O . SER A 1 805 ? 7.992 61.875 25.047 1 92.69 805 SER A O 1
ATOM 6440 N N . ILE A 1 806 ? 9.312 63.406 26.094 1 92.06 806 ILE A N 1
ATOM 6441 C CA . ILE A 1 806 ? 8.969 64.5 25.156 1 92.06 806 ILE A CA 1
ATOM 6442 C C . ILE A 1 806 ? 9.602 64.188 23.797 1 92.06 806 ILE A C 1
ATOM 6444 O O . ILE A 1 806 ? 8.953 64.375 22.766 1 92.06 806 ILE A O 1
ATOM 6448 N N . LEU A 1 807 ? 10.859 63.719 23.828 1 90.94 807 LEU A N 1
ATOM 6449 C CA . LEU A 1 807 ? 11.523 63.375 22.578 1 90.94 807 LEU A CA 1
ATOM 6450 C C . LEU A 1 807 ? 10.773 62.25 21.859 1 90.94 807 LEU A C 1
ATOM 6452 O O . LEU A 1 807 ? 10.641 62.281 20.641 1 90.94 807 LEU A O 1
ATOM 6456 N N . PHE A 1 808 ? 10.383 61.25 22.578 1 92 808 PHE A N 1
ATOM 6457 C CA . PHE A 1 808 ? 9.594 60.188 22 1 92 808 PHE A CA 1
ATOM 6458 C C . PHE A 1 808 ? 8.312 60.719 21.375 1 92 808 PHE A C 1
ATOM 6460 O O . PHE A 1 808 ? 7.906 60.281 20.297 1 92 808 PHE A O 1
ATOM 6467 N N . ALA A 1 809 ? 7.59 61.594 22.156 1 92.88 809 ALA A N 1
ATOM 6468 C CA . ALA A 1 809 ? 6.352 62.188 21.641 1 92.88 809 ALA A CA 1
ATOM 6469 C C . ALA A 1 809 ? 6.586 62.906 20.328 1 92.88 809 ALA A C 1
ATOM 6471 O O . ALA A 1 809 ? 5.773 62.812 19.406 1 92.88 809 ALA A O 1
ATOM 6472 N N . ILE A 1 810 ? 7.688 63.625 20.188 1 91.19 810 ILE A N 1
ATOM 6473 C CA . ILE A 1 810 ? 8.031 64.375 18.953 1 91.19 810 ILE A CA 1
ATOM 6474 C C . ILE A 1 810 ? 8.281 63.344 17.828 1 91.19 810 ILE A C 1
ATOM 6476 O O . ILE A 1 810 ? 7.727 63.5 16.734 1 91.19 810 ILE A O 1
ATOM 6480 N N . LYS A 1 811 ? 9.039 62.344 18.125 1 89.06 811 LYS A N 1
ATOM 6481 C CA . LYS A 1 811 ? 9.344 61.344 17.125 1 89.06 811 LYS A CA 1
ATOM 6482 C C . LYS A 1 811 ? 8.078 60.625 16.656 1 89.06 811 LYS A C 1
ATOM 6484 O O . LYS A 1 811 ? 7.887 60.438 15.453 1 89.06 811 LYS A O 1
ATOM 6489 N N . SER A 1 812 ? 7.281 60.219 17.594 1 90.31 812 SER A N 1
ATOM 6490 C CA . SER A 1 812 ? 6.047 59.5 17.281 1 90.31 812 SER A CA 1
ATOM 6491 C C . SER A 1 812 ? 5.098 60.375 16.453 1 90.31 812 SER A C 1
ATOM 6493 O O . SER A 1 812 ? 4.43 59.875 15.547 1 90.31 812 SER A O 1
ATOM 6495 N N . THR A 1 813 ? 5.02 61.656 16.828 1 89.56 813 THR A N 1
ATOM 6496 C CA . THR A 1 813 ? 4.156 62.562 16.109 1 89.56 813 THR A CA 1
ATOM 6497 C C . THR A 1 813 ? 4.637 62.75 14.672 1 89.56 813 THR A C 1
ATOM 6499 O O . THR A 1 813 ? 3.824 62.812 13.742 1 89.56 813 THR A O 1
ATOM 6502 N N . LEU A 1 814 ? 5.875 62.75 14.484 1 88 814 LEU A N 1
ATOM 6503 C CA . LEU A 1 814 ? 6.457 62.938 13.156 1 88 814 LEU A CA 1
ATOM 6504 C C . LEU A 1 814 ? 6.258 61.688 12.305 1 88 814 LEU A C 1
ATOM 6506 O O . LEU A 1 814 ? 6.055 61.781 11.094 1 88 814 LEU A O 1
ATOM 6510 N N . ASN A 1 815 ? 6.309 60.562 12.875 1 85.75 815 ASN A N 1
ATOM 6511 C CA . ASN A 1 815 ? 6.121 59.312 12.172 1 85.75 815 ASN A CA 1
ATOM 6512 C C . ASN A 1 815 ? 4.684 59.156 11.68 1 85.75 815 ASN A C 1
ATOM 6514 O O . ASN A 1 815 ? 4.449 58.562 10.609 1 85.75 815 ASN A O 1
ATOM 6518 N N . GLU A 1 816 ? 3.793 59.562 12.477 1 82.81 816 GLU A N 1
ATOM 6519 C CA . GLU A 1 816 ? 2.381 59.375 12.148 1 82.81 816 GLU A CA 1
ATOM 6520 C C . GLU A 1 816 ? 1.896 60.438 11.172 1 82.81 816 GLU A C 1
ATOM 6522 O O . GLU A 1 816 ? 1.124 60.125 10.258 1 82.81 816 GLU A O 1
ATOM 6527 N N . SER A 1 817 ? 2.291 61.688 11.523 1 82.81 817 SER A N 1
ATOM 6528 C CA . SER A 1 817 ? 1.823 62.75 10.664 1 82.81 817 SER A CA 1
ATOM 6529 C C . SER A 1 817 ? 2.975 63.656 10.227 1 82.81 817 SER A C 1
ATOM 6531 O O . SER A 1 817 ? 3.516 64.438 11.039 1 82.81 817 SER A O 1
ATOM 6533 N N . ARG A 1 818 ? 3.178 63.688 9 1 78 818 ARG A N 1
ATOM 6534 C CA . ARG A 1 818 ? 4.27 64.5 8.43 1 78 818 ARG A CA 1
ATOM 6535 C C . ARG A 1 818 ? 3.949 65.938 8.453 1 78 818 ARG A C 1
ATOM 6537 O O . ARG A 1 818 ? 4.852 66.812 8.359 1 78 818 ARG A O 1
ATOM 6544 N N . ASN A 1 819 ? 2.662 66.25 8.742 1 83.19 819 ASN A N 1
ATOM 6545 C CA . ASN A 1 819 ? 2.248 67.688 8.734 1 83.19 819 ASN A CA 1
ATOM 6546 C C . ASN A 1 819 ? 2.848 68.438 9.898 1 83.19 819 ASN A C 1
ATOM 6548 O O . ASN A 1 819 ? 2.912 69.688 9.867 1 83.19 819 ASN A O 1
ATOM 6552 N N . PHE A 1 820 ? 3.348 67.688 10.875 1 89.06 820 PHE A N 1
ATOM 6553 C CA . PHE A 1 820 ? 3.893 68.375 12.062 1 89.06 820 PHE A CA 1
ATOM 6554 C C . PHE A 1 820 ? 5.352 68.75 11.852 1 89.06 820 PHE A C 1
ATOM 6556 O O . PHE A 1 820 ? 5.953 69.438 12.695 1 89.06 820 PHE A O 1
ATOM 6563 N N . GLY A 1 821 ? 5.926 68.375 10.75 1 88 821 GLY A N 1
ATOM 6564 C CA . GLY A 1 821 ? 7.336 68.625 10.484 1 88 821 GLY A CA 1
ATOM 6565 C C . GLY A 1 821 ? 7.703 70.125 10.508 1 88 821 GLY A C 1
ATOM 6566 O O . GLY A 1 821 ? 8.68 70.5 11.148 1 88 821 GLY A O 1
ATOM 6567 N N . VAL A 1 822 ? 6.883 70.938 9.945 1 89.5 822 VAL A N 1
ATOM 6568 C CA . VAL A 1 822 ? 7.16 72.375 9.836 1 89.5 822 VAL A CA 1
ATOM 6569 C C . VAL A 1 822 ? 7.004 73 11.203 1 89.5 822 VAL A C 1
ATOM 6571 O O . VAL A 1 822 ? 7.848 73.812 11.617 1 89.5 822 VAL A O 1
ATOM 6574 N N . SER A 1 823 ? 5.945 72.688 11.875 1 91 823 SER A N 1
ATOM 6575 C CA . SER A 1 823 ? 5.68 73.25 13.18 1 91 823 SER A CA 1
ATOM 6576 C C . SER A 1 823 ? 6.75 72.875 14.195 1 91 823 SER A C 1
ATOM 6578 O O . SER A 1 823 ? 7.152 73.688 15.016 1 91 823 SER A O 1
ATOM 6580 N N . ILE A 1 824 ? 7.176 71.688 14.156 1 92.69 824 ILE A N 1
ATOM 6581 C CA . ILE A 1 824 ? 8.195 71.25 15.094 1 92.69 824 ILE A CA 1
ATOM 6582 C C . ILE A 1 824 ? 9.539 71.875 14.742 1 92.69 824 ILE A C 1
ATOM 6584 O O . ILE A 1 824 ? 10.328 72.188 15.633 1 92.69 824 ILE A O 1
ATOM 6588 N N . ALA A 1 825 ? 9.812 72.062 13.477 1 91.94 825 ALA A N 1
ATOM 6589 C CA . ALA A 1 825 ? 11.031 72.75 13.055 1 91.94 825 ALA A CA 1
ATOM 6590 C C . ALA A 1 825 ? 11.047 74.188 13.539 1 91.94 825 ALA A C 1
ATOM 6592 O O . ALA A 1 825 ? 12.086 74.688 13.953 1 91.94 825 ALA A O 1
ATOM 6593 N N . GLU A 1 826 ? 9.914 74.812 13.469 1 91.44 826 GLU A N 1
ATOM 6594 C CA . GLU A 1 826 ? 9.805 76.188 13.969 1 91.44 826 GLU A CA 1
ATOM 6595 C C . GLU A 1 826 ? 10.055 76.25 15.469 1 91.44 826 GLU A C 1
ATOM 6597 O O . GLU A 1 826 ? 10.688 77.188 15.961 1 91.44 826 GLU A O 1
ATOM 6602 N N . MET A 1 827 ? 9.5 75.25 16.141 1 92.31 827 MET A N 1
ATOM 6603 C CA . MET A 1 827 ? 9.758 75.188 17.578 1 92.31 827 MET A CA 1
ATOM 6604 C C . MET A 1 827 ? 11.242 75 17.844 1 92.31 827 MET A C 1
ATOM 6606 O O . MET A 1 827 ? 11.789 75.625 18.766 1 92.31 827 MET A O 1
ATOM 6610 N N . ALA A 1 828 ? 11.891 74.188 17.062 1 92.88 828 ALA A N 1
ATOM 6611 C CA . ALA A 1 828 ? 13.328 73.938 17.234 1 92.88 828 ALA A CA 1
ATOM 6612 C C . ALA A 1 828 ? 14.125 75.25 17.016 1 92.88 828 ALA A C 1
ATOM 6614 O O . ALA A 1 828 ? 15.094 75.5 17.734 1 92.88 828 ALA A O 1
ATOM 6615 N N . TRP A 1 829 ? 13.711 76.062 16.094 1 92.81 829 TRP A N 1
ATOM 6616 C CA . TRP A 1 829 ? 14.398 77.312 15.789 1 92.81 829 TRP A CA 1
ATOM 6617 C C . TRP A 1 829 ? 14.305 78.312 16.953 1 92.81 829 TRP A C 1
ATOM 6619 O O . TRP A 1 829 ? 15.25 79.062 17.234 1 92.81 829 TRP A O 1
ATOM 6629 N N . THR A 1 830 ? 13.164 78.25 17.641 1 92.88 830 THR A N 1
ATOM 6630 C CA . THR A 1 830 ? 13.023 79.125 18.828 1 92.88 830 THR A CA 1
ATOM 6631 C C . THR A 1 830 ? 14 78.688 19.906 1 92.88 830 THR A C 1
ATOM 6633 O O . THR A 1 830 ? 14.453 79.5 20.703 1 92.88 830 THR A O 1
ATOM 6636 N N . LEU A 1 831 ? 14.32 77.5 19.938 1 92.44 831 LEU A N 1
ATOM 6637 C CA . LEU A 1 831 ? 15.258 76.938 20.938 1 92.44 831 LEU A CA 1
ATOM 6638 C C . LEU A 1 831 ? 16.703 77.25 20.531 1 92.44 831 LEU A C 1
ATOM 6640 O O . LEU A 1 831 ? 17.547 77.5 21.406 1 92.44 831 LEU A O 1
ATOM 6644 N N . VAL A 1 832 ? 17 77.312 19.266 1 93.06 832 VAL A N 1
ATOM 6645 C CA . VAL A 1 832 ? 18.344 77.562 18.734 1 93.06 832 VAL A CA 1
ATOM 6646 C C . VAL A 1 832 ? 18.766 79 19.094 1 93.06 832 VAL A C 1
ATOM 6648 O O . VAL A 1 832 ? 19.938 79.188 19.422 1 93.06 832 VAL A O 1
ATOM 6651 N N . THR A 1 833 ? 17.812 79.938 19.062 1 90.56 833 THR A N 1
ATOM 6652 C CA . THR A 1 833 ? 18.141 81.312 19.266 1 90.56 833 THR A CA 1
ATOM 6653 C C . THR A 1 833 ? 18.016 81.688 20.734 1 90.56 833 THR A C 1
ATOM 6655 O O . THR A 1 833 ? 18.25 82.812 21.109 1 90.56 833 THR A O 1
ATOM 6658 N N . ASP A 1 834 ? 17.75 80.75 21.562 1 89.62 834 ASP A N 1
ATOM 6659 C CA . ASP A 1 834 ? 17.547 81.062 22.969 1 89.62 834 ASP A CA 1
ATOM 6660 C C . ASP A 1 834 ? 18.875 81.25 23.688 1 89.62 834 ASP A C 1
ATOM 6662 O O . ASP A 1 834 ? 19.922 80.812 23.234 1 89.62 834 ASP A O 1
ATOM 6666 N N . GLN A 1 835 ? 18.922 82 24.734 1 89 835 GLN A N 1
ATOM 6667 C CA . GLN A 1 835 ? 20.125 82.312 25.469 1 89 835 GLN A CA 1
ATOM 6668 C C . GLN A 1 835 ? 20.578 81.125 26.359 1 89 835 GLN A C 1
ATOM 6670 O O . GLN A 1 835 ? 21.75 81.062 26.688 1 89 835 GLN A O 1
ATOM 6675 N N . ASP A 1 836 ? 19.688 80.312 26.656 1 90.56 836 ASP A N 1
ATOM 6676 C CA . ASP A 1 836 ? 20 79.188 27.516 1 90.56 836 ASP A CA 1
ATOM 6677 C C . ASP A 1 836 ? 20.766 78.125 26.75 1 90.56 836 ASP A C 1
ATOM 6679 O O . ASP A 1 836 ? 20.312 77.688 25.703 1 90.56 836 ASP A O 1
ATOM 6683 N N . ARG A 1 837 ? 21.828 77.688 27.312 1 89.81 837 ARG A N 1
ATOM 6684 C CA . ARG A 1 837 ? 22.703 76.688 26.672 1 89.81 837 ARG A CA 1
ATOM 6685 C C . ARG A 1 837 ? 22 75.312 26.547 1 89.81 837 ARG A C 1
ATOM 6687 O O . ARG A 1 837 ? 22.172 74.625 25.547 1 89.81 837 ARG A O 1
ATOM 6694 N N . ALA A 1 838 ? 21.312 74.938 27.562 1 89.94 838 ALA A N 1
ATOM 6695 C CA . ALA A 1 838 ? 20.656 73.625 27.562 1 89.94 838 ALA A CA 1
ATOM 6696 C C . ALA A 1 838 ? 19.594 73.562 26.469 1 89.94 838 ALA A C 1
ATOM 6698 O O . ALA A 1 838 ? 19.438 72.5 25.844 1 89.94 838 ALA A O 1
ATOM 6699 N N . LEU A 1 839 ? 18.922 74.688 26.219 1 92.06 839 LEU A N 1
ATOM 6700 C CA . LEU A 1 839 ? 17.891 74.75 25.203 1 92.06 839 LEU A CA 1
ATOM 6701 C C . LEU A 1 839 ? 18.5 74.625 23.797 1 92.06 839 LEU A C 1
ATOM 6703 O O . LEU A 1 839 ? 18.016 73.875 22.953 1 92.06 839 LEU A O 1
ATOM 6707 N N . ARG A 1 840 ? 19.531 75.312 23.672 1 92.88 840 ARG A N 1
ATOM 6708 C CA . ARG A 1 840 ? 20.234 75.25 22.391 1 92.88 840 ARG A CA 1
ATOM 6709 C C . ARG A 1 840 ? 20.781 73.875 22.125 1 92.88 840 ARG A C 1
ATOM 6711 O O . ARG A 1 840 ? 20.703 73.375 21 1 92.88 840 ARG A O 1
ATOM 6718 N N . ASN A 1 841 ? 21.312 73.25 23.156 1 91 841 ASN A N 1
ATOM 6719 C CA . ASN A 1 841 ? 21.844 71.938 23.031 1 91 841 ASN A CA 1
ATOM 6720 C C . ASN A 1 841 ? 20.75 70.938 22.641 1 91 841 ASN A C 1
ATOM 6722 O O . ASN A 1 841 ? 20.969 70.062 21.781 1 91 841 ASN A O 1
ATOM 6726 N N . PHE A 1 842 ? 19.609 70.938 23.219 1 92 842 PHE A N 1
ATOM 6727 C CA . PHE A 1 842 ? 18.516 70 22.969 1 92 842 PHE A CA 1
ATOM 6728 C C . PHE A 1 842 ? 17.938 70.25 21.578 1 92 842 PHE A C 1
ATOM 6730 O O . PHE A 1 842 ? 17.375 69.312 20.984 1 92 842 PHE A O 1
ATOM 6737 N N . SER A 1 843 ? 18 71.5 21.062 1 93.31 843 SER A N 1
ATOM 6738 C CA . SER A 1 843 ? 17.531 71.75 19.703 1 93.31 843 SER A CA 1
ATOM 6739 C C . SER A 1 843 ? 18.219 70.875 18.703 1 93.31 843 SER A C 1
ATOM 6741 O O . SER A 1 843 ? 17.609 70.438 17.688 1 93.31 843 SER A O 1
ATOM 6743 N N . GLY A 1 844 ? 19.438 70.5 18.938 1 91 844 GLY A N 1
ATOM 6744 C CA . GLY A 1 844 ? 20.141 69.562 18.062 1 91 844 GLY A CA 1
ATOM 6745 C C . GLY A 1 844 ? 19.484 68.188 18.016 1 91 844 GLY A C 1
ATOM 6746 O O . GLY A 1 844 ? 19.391 67.562 16.953 1 91 844 GLY A O 1
ATOM 6747 N N . ARG A 1 845 ? 19.031 67.688 19.156 1 89.62 845 ARG A N 1
ATOM 6748 C CA . ARG A 1 845 ? 18.359 66.438 19.234 1 89.62 845 ARG A CA 1
ATOM 6749 C C . ARG A 1 845 ? 17.031 66.438 18.484 1 89.62 845 ARG A C 1
ATOM 6751 O O . ARG A 1 845 ? 16.641 65.438 17.875 1 89.62 845 ARG A O 1
ATOM 6758 N N . ILE A 1 846 ? 16.312 67.562 18.578 1 92.5 846 ILE A N 1
ATOM 6759 C CA . ILE A 1 846 ? 15.031 67.688 17.891 1 92.5 846 ILE A CA 1
ATOM 6760 C C . ILE A 1 846 ? 15.266 67.688 16.375 1 92.5 846 ILE A C 1
ATOM 6762 O O . ILE A 1 846 ? 14.531 67 15.648 1 92.5 846 ILE A O 1
ATOM 6766 N N . PHE A 1 847 ? 16.297 68.375 15.938 1 92.44 847 PHE A N 1
ATOM 6767 C CA . PHE A 1 847 ? 16.609 68.375 14.516 1 92.44 847 PHE A CA 1
ATOM 6768 C C . PHE A 1 847 ? 17 67 14.023 1 92.44 847 PHE A C 1
ATOM 6770 O O . PHE A 1 847 ? 16.672 66.625 12.898 1 92.44 847 PHE A O 1
ATOM 6777 N N . GLU A 1 848 ? 17.703 66.375 14.867 1 89.75 848 GLU A N 1
ATOM 6778 C CA . GLU A 1 848 ? 18.031 65 14.508 1 89.75 848 GLU A CA 1
ATOM 6779 C C . GLU A 1 848 ? 16.766 64.125 14.297 1 89.75 848 GLU A C 1
ATOM 6781 O O . GLU A 1 848 ? 16.656 63.406 13.32 1 89.75 848 GLU A O 1
ATOM 6786 N N . ALA A 1 849 ? 15.883 64.188 15.227 1 88.06 849 ALA A N 1
ATOM 6787 C CA . ALA A 1 849 ? 14.625 63.438 15.133 1 88.06 849 ALA A CA 1
ATOM 6788 C C . ALA A 1 849 ? 13.836 63.875 13.898 1 88.06 849 ALA A C 1
ATOM 6790 O O . ALA A 1 849 ? 13.211 63.031 13.242 1 88.06 849 ALA A O 1
ATOM 6791 N N . LEU A 1 850 ? 13.891 65.125 13.586 1 89.38 850 LEU A N 1
ATOM 6792 C CA . LEU A 1 850 ? 13.188 65.688 12.43 1 89.38 850 LEU A CA 1
ATOM 6793 C C . LEU A 1 850 ? 13.766 65.125 11.133 1 89.38 850 LEU A C 1
ATOM 6795 O O . LEU A 1 850 ? 13.016 64.688 10.242 1 89.38 850 LEU A O 1
ATOM 6799 N N . VAL A 1 851 ? 15.055 65.062 11.047 1 88 851 VAL A N 1
ATOM 6800 C CA . VAL A 1 851 ? 15.719 64.625 9.812 1 88 851 VAL A CA 1
ATOM 6801 C C . VAL A 1 851 ? 15.406 63.125 9.555 1 88 851 VAL A C 1
ATOM 6803 O O . VAL A 1 851 ? 15.172 62.719 8.414 1 88 851 VAL A O 1
ATOM 6806 N N . VAL A 1 852 ? 15.414 62.344 10.602 1 83.69 852 VAL A N 1
ATOM 6807 C CA . VAL A 1 852 ? 15.203 60.906 10.461 1 83.69 852 VAL A CA 1
ATOM 6808 C C . VAL A 1 852 ? 13.789 60.656 9.938 1 83.69 852 VAL A C 1
ATOM 6810 O O . VAL A 1 852 ? 13.594 59.781 9.078 1 83.69 852 VAL A O 1
ATOM 6813 N N . GLU A 1 853 ? 12.906 61.438 10.453 1 79.81 853 GLU A N 1
ATOM 6814 C CA . GLU A 1 853 ? 11.508 61.156 10.125 1 79.81 853 GLU A CA 1
ATOM 6815 C C . GLU A 1 853 ? 11.094 61.844 8.828 1 79.81 853 GLU A C 1
ATOM 6817 O O . GLU A 1 853 ? 10.219 61.344 8.117 1 79.81 853 GLU A O 1
ATOM 6822 N N . VAL A 1 854 ? 11.734 62.969 8.484 1 78.38 854 VAL A N 1
ATOM 6823 C CA . VAL A 1 854 ? 11.32 63.75 7.312 1 78.38 854 VAL A CA 1
ATOM 6824 C C . VAL A 1 854 ? 12.391 63.625 6.227 1 78.38 854 VAL A C 1
ATOM 6826 O O . VAL A 1 854 ? 12.5 64.5 5.371 1 78.38 854 VAL A O 1
ATOM 6829 N N . ILE A 1 855 ? 13.078 62.656 6.148 1 70.62 855 ILE A N 1
ATOM 6830 C CA . ILE A 1 855 ? 14.242 62.531 5.281 1 70.62 855 ILE A CA 1
ATOM 6831 C C . ILE A 1 855 ? 13.82 62.688 3.82 1 70.62 855 ILE A C 1
ATOM 6833 O O . ILE A 1 855 ? 14.594 63.188 2.996 1 70.62 855 ILE A O 1
ATOM 6837 N N . GLU A 1 856 ? 12.547 62.438 3.518 1 74.62 856 GLU A N 1
ATOM 6838 C CA . GLU A 1 856 ? 12.109 62.5 2.127 1 74.62 856 GLU A CA 1
ATOM 6839 C C . GLU A 1 856 ? 11.711 63.906 1.718 1 74.62 856 GLU A C 1
ATOM 6841 O O . GLU A 1 856 ? 11.578 64.188 0.527 1 74.62 856 GLU A O 1
ATOM 6846 N N . ASP A 1 857 ? 11.625 64.75 2.693 1 81.94 857 ASP A N 1
ATOM 6847 C CA . ASP A 1 857 ? 11.219 66.125 2.408 1 81.94 857 ASP A CA 1
ATOM 6848 C C . ASP A 1 857 ? 12.43 67.062 2.277 1 81.94 857 ASP A C 1
ATOM 6850 O O . ASP A 1 857 ? 12.82 67.75 3.238 1 81.94 857 ASP A O 1
ATOM 6854 N N . ASP A 1 858 ? 12.992 67.25 1.111 1 83.19 858 ASP A N 1
ATOM 6855 C CA . ASP A 1 858 ? 14.211 68 0.852 1 83.19 858 ASP A CA 1
ATOM 6856 C C . ASP A 1 858 ? 13.984 69.5 1.092 1 83.19 858 ASP A C 1
ATOM 6858 O O . ASP A 1 858 ? 14.906 70.188 1.486 1 83.19 858 ASP A O 1
ATOM 6862 N N . ASP A 1 859 ? 12.711 69.875 0.892 1 85.88 859 ASP A N 1
ATOM 6863 C CA . ASP A 1 859 ? 12.414 71.312 1.08 1 85.88 859 ASP A CA 1
ATOM 6864 C C . ASP A 1 859 ? 12.523 71.688 2.553 1 85.88 859 ASP A C 1
ATOM 6866 O O . ASP A 1 859 ? 13.117 72.688 2.887 1 85.88 859 ASP A O 1
ATOM 6870 N N . LEU A 1 860 ? 11.961 70.875 3.336 1 88.88 860 LEU A N 1
ATOM 6871 C CA . LEU A 1 860 ? 12.016 71.125 4.766 1 88.88 860 LEU A CA 1
ATOM 6872 C C . LEU A 1 860 ? 13.445 71.062 5.289 1 88.88 860 LEU A C 1
ATOM 6874 O O . LEU A 1 860 ? 13.867 71.875 6.117 1 88.88 860 LEU A O 1
ATOM 6878 N N . ILE A 1 861 ? 14.148 70.125 4.809 1 89.88 861 ILE A N 1
ATOM 6879 C CA . ILE A 1 861 ? 15.531 69.875 5.234 1 89.88 861 ILE A CA 1
ATOM 6880 C C . ILE A 1 861 ? 16.391 71.062 4.793 1 89.88 861 ILE A C 1
ATOM 6882 O O . ILE A 1 861 ? 17.188 71.625 5.578 1 89.88 861 ILE A O 1
ATOM 6886 N N . GLY A 1 862 ? 16.234 71.5 3.611 1 88.25 862 GLY A N 1
ATOM 6887 C CA . GLY A 1 862 ? 17.078 72.562 3.045 1 88.25 862 GLY A CA 1
ATOM 6888 C C . GLY A 1 862 ? 16.75 73.938 3.582 1 88.25 862 GLY A C 1
ATOM 6889 O O . GLY A 1 862 ? 17.641 74.75 3.811 1 88.25 862 GLY A O 1
ATOM 6890 N N . ASN A 1 863 ? 15.508 74.188 3.945 1 89.31 863 ASN A N 1
ATOM 6891 C CA . ASN A 1 863 ? 15.086 75.562 4.285 1 89.31 863 ASN A CA 1
ATOM 6892 C C . ASN A 1 863 ? 15.094 75.75 5.793 1 89.31 863 ASN A C 1
ATOM 6894 O O . ASN A 1 863 ? 15.297 76.875 6.254 1 89.31 863 ASN A O 1
ATOM 6898 N N . ARG A 1 864 ? 14.898 74.75 6.473 1 90.81 864 ARG A N 1
ATOM 6899 C CA . ARG A 1 864 ? 14.711 75 7.898 1 90.81 864 ARG A CA 1
ATOM 6900 C C . ARG A 1 864 ? 15.664 74.188 8.727 1 90.81 864 ARG A C 1
ATOM 6902 O O . ARG A 1 864 ? 16.312 74.688 9.656 1 90.81 864 ARG A O 1
ATOM 6909 N N . ILE A 1 865 ? 15.82 72.938 8.414 1 91.56 865 ILE A N 1
ATOM 6910 C CA . ILE A 1 865 ? 16.562 72 9.273 1 91.56 865 ILE A CA 1
ATOM 6911 C C . ILE A 1 865 ? 18.062 72.25 9.125 1 91.56 865 ILE A C 1
ATOM 6913 O O . ILE A 1 865 ? 18.766 72.5 10.117 1 91.56 865 ILE A O 1
ATOM 6917 N N . LEU A 1 866 ? 18.516 72.25 7.898 1 91.38 866 LEU A N 1
ATOM 6918 C CA . LEU A 1 866 ? 19.953 72.375 7.652 1 91.38 866 LEU A CA 1
ATOM 6919 C C . LEU A 1 866 ? 20.469 73.75 8.164 1 91.38 866 LEU A C 1
ATOM 6921 O O . LEU A 1 866 ? 21.5 73.812 8.828 1 91.38 866 LEU A O 1
ATOM 6925 N N . PRO A 1 867 ? 19.797 74.812 7.879 1 91.81 867 PRO A N 1
ATOM 6926 C CA . PRO A 1 867 ? 20.266 76.062 8.438 1 91.81 867 PRO A CA 1
ATOM 6927 C C . PRO A 1 867 ? 20.328 76.062 9.969 1 91.81 867 PRO A C 1
ATOM 6929 O O . PRO A 1 867 ? 21.203 76.688 10.562 1 91.81 867 PRO A O 1
ATOM 6932 N N . GLY A 1 868 ? 19.344 75.5 10.547 1 91.56 868 GLY A N 1
ATOM 6933 C CA . GLY A 1 868 ? 19.359 75.312 11.992 1 91.56 868 GLY A CA 1
ATOM 6934 C C . GLY A 1 868 ? 20.547 74.562 12.508 1 91.56 868 GLY A C 1
ATOM 6935 O O . GLY A 1 868 ? 21.172 74.938 13.5 1 91.56 868 GLY A O 1
ATOM 6936 N N . LEU A 1 869 ? 20.859 73.5 11.828 1 92.88 869 LEU A N 1
ATOM 6937 C CA . LEU A 1 869 ? 22 72.688 12.211 1 92.88 869 LEU A CA 1
ATOM 6938 C C . LEU A 1 869 ? 23.312 73.438 11.977 1 92.88 869 LEU A C 1
ATOM 6940 O O . LEU A 1 869 ? 24.266 73.25 12.766 1 92.88 869 LEU A O 1
ATOM 6944 N N . VAL A 1 870 ? 23.391 74.25 10.93 1 91.56 870 VAL A N 1
ATOM 6945 C CA . VAL A 1 870 ? 24.594 75 10.625 1 91.56 870 VAL A CA 1
ATOM 6946 C C . VAL A 1 870 ? 24.797 76.062 11.711 1 91.56 870 VAL A C 1
ATOM 6948 O O . VAL A 1 870 ? 25.938 76.25 12.164 1 91.56 870 VAL A O 1
ATOM 6951 N N . THR A 1 871 ? 23.703 76.625 12.117 1 92.25 871 THR A N 1
ATOM 6952 C CA . THR A 1 871 ? 23.797 77.625 13.188 1 92.25 871 THR A CA 1
ATOM 6953 C C . THR A 1 871 ? 24.281 77 14.477 1 92.25 871 THR A C 1
ATOM 6955 O O . THR A 1 871 ? 25.094 77.562 15.203 1 92.25 871 THR A O 1
ATOM 6958 N N . LEU A 1 872 ? 23.828 75.812 14.789 1 92.38 872 LEU A N 1
ATOM 6959 C CA . LEU A 1 872 ? 24.25 75.125 15.992 1 92.38 872 LEU A CA 1
ATOM 6960 C C . LEU A 1 872 ? 25.703 74.688 15.898 1 92.38 872 LEU A C 1
ATOM 6962 O O . LEU A 1 872 ? 26.422 74.688 16.906 1 92.38 872 LEU A O 1
ATOM 6966 N N . SER A 1 873 ? 26.172 74.375 14.75 1 88.88 873 SER A N 1
ATOM 6967 C CA . SER A 1 873 ? 27.547 73.938 14.539 1 88.88 873 SER A CA 1
ATOM 6968 C C . SER A 1 873 ? 28.531 75.125 14.711 1 88.88 873 SER A C 1
ATOM 6970 O O . SER A 1 873 ? 29.719 74.875 14.945 1 88.88 873 SER A O 1
ATOM 6972 N N . SER A 1 874 ? 28.062 76.25 14.586 1 84.81 874 SER A N 1
ATOM 6973 C CA . SER A 1 874 ? 28.906 77.438 14.719 1 84.81 874 SER A CA 1
ATOM 6974 C C . SER A 1 874 ? 28.797 78.062 16.109 1 84.81 874 SER A C 1
ATOM 6976 O O . SER A 1 874 ? 29.344 79.125 16.375 1 84.81 874 SER A O 1
ATOM 6978 N N . ASP A 1 875 ? 28.188 77.375 17.016 1 88.25 875 ASP A N 1
ATOM 6979 C CA . ASP A 1 875 ? 28 77.875 18.375 1 88.25 875 ASP A CA 1
ATOM 6980 C C . ASP A 1 875 ? 29.328 77.875 19.156 1 88.25 875 ASP A C 1
ATOM 6982 O O . ASP A 1 875 ? 30.141 76.938 18.953 1 88.25 875 ASP A O 1
ATOM 6986 N N . PRO A 1 876 ? 29.594 78.75 19.953 1 85.62 876 PRO A N 1
ATOM 6987 C CA . PRO A 1 876 ? 30.844 78.812 20.719 1 85.62 876 PRO A CA 1
ATOM 6988 C C . PRO A 1 876 ? 30.953 77.688 21.719 1 85.62 876 PRO A C 1
ATOM 6990 O O . PRO A 1 876 ? 32.062 77.312 22.109 1 85.62 876 PRO A O 1
ATOM 6993 N N . ASP A 1 877 ? 29.891 77.188 22.141 1 87.88 877 ASP A N 1
ATOM 6994 C CA . ASP A 1 877 ? 29.922 76.062 23.109 1 87.88 877 ASP A CA 1
ATOM 6995 C C . ASP A 1 877 ? 30.141 74.75 22.391 1 87.88 877 ASP A C 1
ATOM 6997 O O . ASP A 1 877 ? 29.406 74.375 21.469 1 87.88 877 ASP A O 1
ATOM 7001 N N . GLU A 1 878 ? 31.047 74 22.891 1 86.06 878 GLU A N 1
ATOM 7002 C CA . GLU A 1 878 ? 31.453 72.75 22.25 1 86.06 878 GLU A CA 1
ATOM 7003 C C . GLU A 1 878 ? 30.328 71.75 22.328 1 86.06 878 GLU A C 1
ATOM 7005 O O . GLU A 1 878 ? 30.125 70.938 21.391 1 86.06 878 GLU A O 1
ATOM 7010 N N . LEU A 1 879 ? 29.641 71.625 23.391 1 87.06 879 LEU A N 1
ATOM 7011 C CA . LEU A 1 879 ? 28.578 70.625 23.578 1 87.06 879 LEU A CA 1
ATOM 7012 C C . LEU A 1 879 ? 27.438 70.875 22.594 1 87.06 879 LEU A C 1
ATOM 7014 O O . LEU A 1 879 ? 26.828 69.938 22.109 1 87.06 879 LEU A O 1
ATOM 7018 N N . ILE A 1 880 ? 27.219 72.125 22.312 1 90.44 880 ILE A N 1
ATOM 7019 C CA . ILE A 1 880 ? 26.172 72.5 21.359 1 90.44 880 ILE A CA 1
ATOM 7020 C C . ILE A 1 880 ? 26.609 72.125 19.938 1 90.44 880 ILE A C 1
ATOM 7022 O O . ILE A 1 880 ? 25.812 71.625 19.156 1 90.44 880 ILE A O 1
ATOM 7026 N N . ARG A 1 881 ? 27.797 72.375 19.688 1 88.94 881 ARG A N 1
ATOM 7027 C CA . ARG A 1 881 ? 28.328 72 18.375 1 88.94 881 ARG A CA 1
ATOM 7028 C C . ARG A 1 881 ? 28.219 70.5 18.141 1 88.94 881 ARG A C 1
ATOM 7030 O O . ARG A 1 881 ? 27.891 70.062 17.047 1 88.94 881 ARG A O 1
ATOM 7037 N N . ILE A 1 882 ? 28.422 69.75 19.188 1 89.31 882 ILE A N 1
ATOM 7038 C CA . ILE A 1 882 ? 28.375 68.25 19.125 1 89.31 882 ILE A CA 1
ATOM 7039 C C . ILE A 1 882 ? 26.938 67.812 18.875 1 89.31 882 ILE A C 1
ATOM 7041 O O . ILE A 1 882 ? 26.703 66.812 18.188 1 89.31 882 ILE A O 1
ATOM 7045 N N . SER A 1 883 ? 25.984 68.5 19.406 1 90.44 883 SER A N 1
ATOM 7046 C CA . SER A 1 883 ? 24.594 68.125 19.281 1 90.44 883 SER A CA 1
ATOM 7047 C C . SER A 1 883 ? 24.109 68.188 17.844 1 90.44 883 SER A C 1
ATOM 7049 O O . SER A 1 883 ? 23.125 67.562 17.453 1 90.44 883 SER A O 1
ATOM 7051 N N . ALA A 1 884 ? 24.766 69 17.016 1 92.12 884 ALA A N 1
ATOM 7052 C CA . ALA A 1 884 ? 24.375 69.188 15.625 1 92.12 884 ALA A CA 1
ATOM 7053 C C . ALA A 1 884 ? 24.906 68.062 14.727 1 92.12 884 ALA A C 1
ATOM 7055 O O . ALA A 1 884 ? 24.406 67.875 13.617 1 92.12 884 ALA A O 1
ATOM 7056 N N . LEU A 1 885 ? 25.828 67.375 15.195 1 90.81 885 LEU A N 1
ATOM 7057 C CA . LEU A 1 885 ? 26.578 66.438 14.359 1 90.81 885 LEU A CA 1
ATOM 7058 C C . LEU A 1 885 ? 25.688 65.312 13.891 1 90.81 885 LEU A C 1
ATOM 7060 O O . LEU A 1 885 ? 25.688 64.938 12.719 1 90.81 885 LEU A O 1
ATOM 7064 N N . PRO A 1 886 ? 24.906 64.75 14.781 1 90.81 886 PRO A N 1
ATOM 7065 C CA . PRO A 1 886 ? 24.078 63.625 14.312 1 90.81 886 PRO A CA 1
ATOM 7066 C C . PRO A 1 886 ? 23.109 64 13.211 1 90.81 886 PRO A C 1
ATOM 7068 O O . PRO A 1 886 ? 22.906 63.281 12.25 1 90.81 886 PRO A O 1
ATOM 7071 N N . GLY A 1 887 ? 22.469 65.125 13.359 1 90.81 887 GLY A N 1
ATOM 7072 C CA . GLY A 1 887 ? 21.594 65.625 12.312 1 90.81 887 GLY A CA 1
ATOM 7073 C C . GLY A 1 887 ? 22.297 65.812 10.984 1 90.81 887 GLY A C 1
ATOM 7074 O O . GLY A 1 887 ? 21.766 65.438 9.93 1 90.81 887 GLY A O 1
ATOM 7075 N N . LEU A 1 888 ? 23.438 66.375 11.047 1 90.94 888 LEU A N 1
ATOM 7076 C CA . LEU A 1 888 ? 24.234 66.562 9.844 1 90.94 888 LEU A CA 1
ATOM 7077 C C . LEU A 1 888 ? 24.625 65.25 9.211 1 90.94 888 LEU A C 1
ATOM 7079 O O . LEU A 1 888 ? 24.609 65.125 7.988 1 90.94 888 LEU A O 1
ATOM 7083 N N . GLY A 1 889 ? 24.953 64.375 10.07 1 88.81 889 GLY A N 1
ATOM 7084 C CA . GLY A 1 889 ? 25.312 63.031 9.578 1 88.81 889 GLY A CA 1
ATOM 7085 C C . GLY A 1 889 ? 24.188 62.344 8.812 1 88.81 889 GLY A C 1
ATOM 7086 O O . GLY A 1 889 ? 24.422 61.781 7.746 1 88.81 889 GLY A O 1
ATOM 7087 N N . VAL A 1 890 ? 23.047 62.375 9.312 1 89.31 890 VAL A N 1
ATOM 7088 C CA . VAL A 1 890 ? 21.906 61.719 8.688 1 89.31 890 VAL A CA 1
ATOM 7089 C C . VAL A 1 890 ? 21.609 62.375 7.34 1 89.31 890 VAL A C 1
ATOM 7091 O O . VAL A 1 890 ? 21.281 61.688 6.367 1 89.31 890 VAL A O 1
ATOM 7094 N N . ILE A 1 891 ? 21.766 63.719 7.289 1 89.25 891 ILE A N 1
ATOM 7095 C CA . ILE A 1 891 ? 21.531 64.438 6.039 1 89.25 891 ILE A CA 1
ATOM 7096 C C . ILE A 1 891 ? 22.594 64.062 5.016 1 89.25 891 ILE A C 1
ATOM 7098 O O . ILE A 1 891 ? 22.281 63.844 3.838 1 89.25 891 ILE A O 1
ATOM 7102 N N . MET A 1 892 ? 23.75 63.906 5.445 1 87.81 892 MET A N 1
ATOM 7103 C CA . MET A 1 892 ? 24.859 63.531 4.582 1 87.81 892 MET A CA 1
ATOM 7104 C C . MET A 1 892 ? 24.609 62.156 3.961 1 87.81 892 MET A C 1
ATOM 7106 O O . MET A 1 892 ? 24.953 61.906 2.799 1 87.81 892 MET A O 1
ATOM 7110 N N . ALA A 1 893 ? 24.047 61.25 4.668 1 85.62 893 ALA A N 1
ATOM 7111 C CA . ALA A 1 893 ? 23.844 59.875 4.223 1 85.62 893 ALA A CA 1
ATOM 7112 C C . ALA A 1 893 ? 22.578 59.75 3.375 1 85.62 893 ALA A C 1
ATOM 7114 O O . ALA A 1 893 ? 22.516 58.906 2.477 1 85.62 893 ALA A O 1
ATOM 7115 N N . GLY A 1 894 ? 21.484 60.469 3.666 1 77.62 894 GLY A N 1
ATOM 7116 C CA . GLY A 1 894 ? 20.188 60.156 3.09 1 77.62 894 GLY A CA 1
ATOM 7117 C C . GLY A 1 894 ? 19.734 61.188 2.068 1 77.62 894 GLY A C 1
ATOM 7118 O O . GLY A 1 894 ? 18.844 60.906 1.264 1 77.62 894 GLY A O 1
ATOM 7119 N N . SER A 1 895 ? 20.188 62.375 2.057 1 77.38 895 SER A N 1
ATOM 7120 C CA . SER A 1 895 ? 19.609 63.438 1.263 1 77.38 895 SER A CA 1
ATOM 7121 C C . SER A 1 895 ? 20.219 63.5 -0.133 1 77.38 895 SER A C 1
ATOM 7123 O O . SER A 1 895 ? 21.125 62.719 -0.447 1 77.38 895 SER A O 1
ATOM 7125 N N . MET A 1 896 ? 19.516 64.375 -0.954 1 76.25 896 MET A N 1
ATOM 7126 C CA . MET A 1 896 ? 19.938 64.562 -2.336 1 76.25 896 MET A CA 1
ATOM 7127 C C . MET A 1 896 ? 21.297 65.25 -2.391 1 76.25 896 MET A C 1
ATOM 7129 O O . MET A 1 896 ? 21.766 65.812 -1.385 1 76.25 896 MET A O 1
ATOM 7133 N N . ASP A 1 897 ? 21.922 65.375 -3.516 1 77.19 897 ASP A N 1
ATOM 7134 C CA . ASP A 1 897 ? 23.328 65.688 -3.742 1 77.19 897 ASP A CA 1
ATOM 7135 C C . ASP A 1 897 ? 23.641 67.125 -3.236 1 77.19 897 ASP A C 1
ATOM 7137 O O . ASP A 1 897 ? 24.625 67.312 -2.508 1 77.19 897 ASP A O 1
ATOM 7141 N N . ALA A 1 898 ? 22.719 68.125 -3.406 1 80.88 898 ALA A N 1
ATOM 7142 C CA . ALA A 1 898 ? 23.062 69.5 -3.002 1 80.88 898 ALA A CA 1
ATOM 7143 C C . ALA A 1 898 ? 23.062 69.625 -1.481 1 80.88 898 ALA A C 1
ATOM 7145 O O . ALA A 1 898 ? 23.969 70.25 -0.906 1 80.88 898 ALA A O 1
ATOM 7146 N N . LEU A 1 899 ? 22.109 69.062 -0.848 1 87.31 899 LEU A N 1
ATOM 7147 C CA . LEU A 1 899 ? 22 69.125 0.605 1 87.31 899 LEU A CA 1
ATOM 7148 C C . LEU A 1 899 ? 23.062 68.25 1.274 1 87.31 899 LEU A C 1
ATOM 7150 O O . LEU A 1 899 ? 23.625 68.688 2.309 1 87.31 899 LEU A O 1
ATOM 7154 N N . ARG A 1 900 ? 23.391 67.25 0.68 1 89.25 900 ARG A N 1
ATOM 7155 C CA . ARG A 1 900 ? 24.438 66.375 1.178 1 89.25 900 ARG A CA 1
ATOM 7156 C C . ARG A 1 900 ? 25.797 67.062 1.224 1 89.25 900 ARG A C 1
ATOM 7158 O O . ARG A 1 900 ? 26.516 66.938 2.217 1 89.25 900 ARG A O 1
ATOM 7165 N N . GLU A 1 901 ? 26.078 67.75 0.176 1 85.31 901 GLU A N 1
ATOM 7166 C CA . GLU A 1 901 ? 27.375 68.438 0.089 1 85.31 901 GLU A CA 1
ATOM 7167 C C . GLU A 1 901 ? 27.484 69.5 1.135 1 85.31 901 GLU A C 1
ATOM 7169 O O . GLU A 1 901 ? 28.531 69.688 1.752 1 85.31 901 GLU A O 1
ATOM 7174 N N . LYS A 1 902 ? 26.391 70.188 1.281 1 86.56 902 LYS A N 1
ATOM 7175 C CA . LYS A 1 902 ? 26.391 71.25 2.289 1 86.56 902 LYS A CA 1
ATOM 7176 C C . LYS A 1 902 ? 26.562 70.688 3.691 1 86.56 902 LYS A C 1
ATOM 7178 O O . LYS A 1 902 ? 27.328 71.25 4.492 1 86.56 902 LYS A O 1
ATOM 7183 N N . ALA A 1 903 ? 25.812 69.688 3.984 1 90.06 903 ALA A N 1
ATOM 7184 C CA . ALA A 1 903 ? 25.906 69.062 5.289 1 90.06 903 ALA A CA 1
ATOM 7185 C C . ALA A 1 903 ? 27.281 68.438 5.508 1 90.06 903 ALA A C 1
ATOM 7187 O O . ALA A 1 903 ? 27.828 68.5 6.609 1 90.06 903 ALA A O 1
ATOM 7188 N N . ALA A 1 904 ? 27.812 67.875 4.449 1 88.06 904 ALA A N 1
ATOM 7189 C CA . ALA A 1 904 ? 29.141 67.312 4.527 1 88.06 904 ALA A CA 1
ATOM 7190 C C . ALA A 1 904 ? 30.203 68.375 4.836 1 88.06 904 ALA A C 1
ATOM 7192 O O . ALA A 1 904 ? 31.109 68.125 5.637 1 88.06 904 ALA A O 1
ATOM 7193 N N . PHE A 1 905 ? 30.031 69.5 4.254 1 86.62 905 PHE A N 1
ATOM 7194 C CA . PHE A 1 905 ? 30.969 70.562 4.484 1 86.62 905 PHE A CA 1
ATOM 7195 C C . PHE A 1 905 ? 30.969 71 5.949 1 86.62 905 PHE A C 1
ATOM 7197 O O . PHE A 1 905 ? 32.031 71.125 6.574 1 86.62 905 PHE A O 1
ATOM 7204 N N . GLN A 1 906 ? 29.797 71.188 6.367 1 87.12 906 GLN A N 1
ATOM 7205 C CA . GLN A 1 906 ? 29.672 71.625 7.754 1 87.12 906 GLN A CA 1
ATOM 7206 C C . GLN A 1 906 ? 30.172 70.562 8.719 1 87.12 906 GLN A C 1
ATOM 7208 O O . GLN A 1 906 ? 30.766 70.875 9.742 1 87.12 906 GLN A O 1
ATOM 7213 N N . PHE A 1 907 ? 29.844 69.312 8.438 1 88.5 907 PHE A N 1
ATOM 7214 C CA . PHE A 1 907 ? 30.297 68.188 9.242 1 88.5 907 PHE A CA 1
ATOM 7215 C C . PHE A 1 907 ? 31.828 68.125 9.305 1 88.5 907 PHE A C 1
ATOM 7217 O O . PHE A 1 907 ? 32.406 68 10.375 1 88.5 907 PHE A O 1
ATOM 7224 N N . LEU A 1 908 ? 32.5 68.5 8.18 1 83.12 908 LEU A N 1
ATOM 7225 C CA . LEU A 1 908 ? 33.938 68.438 8.078 1 83.12 908 LEU A CA 1
ATOM 7226 C C . LEU A 1 908 ? 34.562 69.688 8.758 1 83.12 908 LEU A C 1
ATOM 7228 O O . LEU A 1 908 ? 35.656 69.562 9.352 1 83.12 908 LEU A O 1
ATOM 7232 N N . VAL A 1 909 ? 33.906 70.75 8.688 1 81.31 909 VAL A N 1
ATOM 7233 C CA . VAL A 1 909 ? 34.375 72 9.352 1 81.31 909 VAL A CA 1
ATOM 7234 C C . VAL A 1 909 ? 34.406 71.75 10.859 1 81.31 909 VAL A C 1
ATOM 7236 O O . VAL A 1 909 ? 35.375 72.188 11.539 1 81.31 909 VAL A O 1
ATOM 7239 N N . SER A 1 910 ? 33.438 71.188 11.312 1 79.88 910 SER A N 1
ATOM 7240 C CA . SER A 1 910 ? 33.344 70.875 12.742 1 79.88 910 SER A CA 1
ATOM 7241 C C . SER A 1 910 ? 34.438 69.938 13.18 1 79.88 910 SER A C 1
ATOM 7243 O O . SER A 1 910 ? 34.938 70 14.32 1 79.88 910 SER A O 1
ATOM 7245 N N . LEU A 1 911 ? 34.812 69.125 12.336 1 75.5 911 LEU A N 1
ATOM 7246 C CA . LEU A 1 911 ? 35.875 68.188 12.602 1 75.5 911 LEU A CA 1
ATOM 7247 C C . LEU A 1 911 ? 37.219 68.938 12.664 1 75.5 911 LEU A C 1
ATOM 7249 O O . LEU A 1 911 ? 38.062 68.625 13.539 1 75.5 911 LEU A O 1
ATOM 7253 N N . GLU A 1 912 ? 37.438 69.812 11.812 1 71.19 912 GLU A N 1
ATOM 7254 C CA . GLU A 1 912 ? 38.719 70.5 11.688 1 71.19 912 GLU A CA 1
ATOM 7255 C C . GLU A 1 912 ? 38.938 71.562 12.75 1 71.19 912 GLU A C 1
ATOM 7257 O O . GLU A 1 912 ? 40.031 71.75 13.273 1 71.19 912 GLU A O 1
ATOM 7262 N N . GLU A 1 913 ? 37.844 72.25 13 1 64.25 913 GLU A N 1
ATOM 7263 C CA . GLU A 1 913 ? 37.969 73.375 13.953 1 64.25 913 GLU A CA 1
ATOM 7264 C C . GLU A 1 913 ? 38.031 72.812 15.383 1 64.25 913 GLU A C 1
ATOM 7266 O O . GLU A 1 913 ? 38.594 73.5 16.266 1 64.25 913 GLU A O 1
ATOM 7271 N N . GLY A 1 914 ? 37.625 71.75 15.711 1 57.62 914 GLY A N 1
ATOM 7272 C CA . GLY A 1 914 ? 37.469 71.25 17.062 1 57.62 914 GLY A CA 1
ATOM 7273 C C . GLY A 1 914 ? 38.531 70.25 17.484 1 57.62 914 GLY A C 1
ATOM 7274 O O . GLY A 1 914 ? 38.312 69.062 17.5 1 57.62 914 GLY A O 1
ATOM 7275 N N . GLU A 1 915 ? 39.656 70.688 17.422 1 62.16 915 GLU A N 1
ATOM 7276 C CA . GLU A 1 915 ? 40.781 69.812 17.812 1 62.16 915 GLU A CA 1
ATOM 7277 C C . GLU A 1 915 ? 40.562 69.25 19.203 1 62.16 915 GLU A C 1
ATOM 7279 O O . GLU A 1 915 ? 41.469 68.688 19.828 1 62.16 915 GLU A O 1
ATOM 7284 N N . SER A 1 916 ? 39.281 69.188 19.594 1 78.81 916 SER A N 1
ATOM 7285 C CA . SER A 1 916 ? 39 68.625 20.906 1 78.81 916 SER A CA 1
ATOM 7286 C C . SER A 1 916 ? 38.688 67.188 20.812 1 78.81 916 SER A C 1
ATOM 7288 O O . SER A 1 916 ? 38.094 66.688 19.812 1 78.81 916 SER A O 1
ATOM 7290 N N . ALA A 1 917 ? 39.156 66.438 21.703 1 80.38 917 ALA A N 1
ATOM 7291 C CA . ALA A 1 917 ? 38.969 65 21.797 1 80.38 917 ALA A CA 1
ATOM 7292 C C . ALA A 1 917 ? 37.469 64.688 21.875 1 80.38 917 ALA A C 1
ATOM 7294 O O . ALA A 1 917 ? 37.031 63.656 21.281 1 80.38 917 ALA A O 1
ATOM 7295 N N . ILE A 1 918 ? 36.719 65.5 22.391 1 83.06 918 ILE A N 1
ATOM 7296 C CA . ILE A 1 918 ? 35.281 65.25 22.625 1 83.06 918 ILE A CA 1
ATOM 7297 C C . ILE A 1 918 ? 34.531 65.375 21.297 1 83.06 918 ILE A C 1
ATOM 7299 O O . ILE A 1 918 ? 33.656 64.562 21.016 1 83.06 918 ILE A O 1
ATOM 7303 N N . VAL A 1 919 ? 34.875 66.312 20.5 1 85.25 919 VAL A N 1
ATOM 7304 C CA . VAL A 1 919 ? 34.25 66.5 19.203 1 85.25 919 VAL A CA 1
ATOM 7305 C C . VAL A 1 919 ? 34.594 65.375 18.281 1 85.25 919 VAL A C 1
ATOM 7307 O O . VAL A 1 919 ? 33.75 64.812 17.547 1 85.25 919 VAL A O 1
ATOM 7310 N N . PHE A 1 920 ? 35.844 64.938 18.344 1 86.56 920 PHE A N 1
ATOM 7311 C CA . PHE A 1 920 ? 36.281 63.844 17.5 1 86.56 920 PHE A CA 1
ATOM 7312 C C . PHE A 1 920 ? 35.562 62.562 17.875 1 86.56 920 PHE A C 1
ATOM 7314 O O . PHE A 1 920 ? 35.156 61.812 17 1 86.56 920 PHE A O 1
ATOM 7321 N N . LEU A 1 921 ? 35.406 62.344 19.141 1 87.56 921 LEU A N 1
ATOM 7322 C CA . LEU A 1 921 ? 34.656 61.188 19.594 1 87.56 921 LEU A CA 1
ATOM 7323 C C . LEU A 1 921 ? 33.219 61.219 19.094 1 87.56 921 LEU A C 1
ATOM 7325 O O . LEU A 1 921 ? 32.688 60.188 18.672 1 87.56 921 LEU A O 1
ATOM 7329 N N . ALA A 1 922 ? 32.594 62.312 19.125 1 88.44 922 ALA A N 1
ATOM 7330 C CA . ALA A 1 922 ? 31.219 62.469 18.641 1 88.44 922 ALA A CA 1
ATOM 7331 C C . ALA A 1 922 ? 31.125 62.219 17.141 1 88.44 922 ALA A C 1
ATOM 7333 O O . ALA A 1 922 ? 30.172 61.594 16.672 1 88.44 922 ALA A O 1
ATOM 7334 N N . VAL A 1 923 ? 32.094 62.656 16.438 1 88.31 923 VAL A N 1
ATOM 7335 C CA . VAL A 1 923 ? 32.156 62.469 14.992 1 88.31 923 VAL A CA 1
ATOM 7336 C C . VAL A 1 923 ? 32.281 60.969 14.672 1 88.31 923 VAL A C 1
ATOM 7338 O O . VAL A 1 923 ? 31.578 60.469 13.789 1 88.31 923 VAL A O 1
ATOM 7341 N N . LEU A 1 924 ? 33.094 60.312 15.422 1 88.69 924 LEU A N 1
ATOM 7342 C CA . LEU A 1 924 ? 33.281 58.875 15.195 1 88.69 924 LEU A CA 1
ATOM 7343 C C . LEU A 1 924 ? 32 58.125 15.469 1 88.69 924 LEU A C 1
ATOM 7345 O O . LEU A 1 924 ? 31.656 57.188 14.75 1 88.69 924 LEU A O 1
ATOM 7349 N N . ALA A 1 925 ? 31.312 58.531 16.484 1 88.31 925 ALA A N 1
ATOM 7350 C CA . ALA A 1 925 ? 30.062 57.875 16.812 1 88.31 925 ALA A CA 1
ATOM 7351 C C . ALA A 1 925 ? 29.031 58.062 15.711 1 88.31 925 ALA A C 1
ATOM 7353 O O . ALA A 1 925 ? 28.312 57.125 15.352 1 88.31 925 ALA A O 1
ATOM 7354 N N . VAL A 1 926 ? 28.938 59.25 15.156 1 91.06 926 VAL A N 1
ATOM 7355 C CA . VAL A 1 926 ? 27.984 59.531 14.094 1 91.06 926 VAL A CA 1
ATOM 7356 C C . VAL A 1 926 ? 28.359 58.781 12.828 1 91.06 926 VAL A C 1
ATOM 7358 O O . VAL A 1 926 ? 27.484 58.188 12.156 1 91.06 926 VAL A O 1
ATOM 7361 N N . LEU A 1 927 ? 29.609 58.688 12.484 1 89.38 927 LEU A N 1
ATOM 7362 C CA . LEU A 1 927 ? 30.062 57.969 11.289 1 89.38 927 LEU A CA 1
ATOM 7363 C C . LEU A 1 927 ? 29.781 56.5 11.406 1 89.38 927 LEU A C 1
ATOM 7365 O O . LEU A 1 927 ? 29.484 55.812 10.406 1 89.38 927 LEU A O 1
ATOM 7369 N N . GLY A 1 928 ? 29.891 56 12.609 1 87.69 928 GLY A N 1
ATOM 7370 C CA . GLY A 1 928 ? 29.547 54.594 12.812 1 87.69 928 GLY A CA 1
ATOM 7371 C C . GLY A 1 928 ? 28.109 54.281 12.43 1 87.69 928 GLY A C 1
ATOM 7372 O O . GLY A 1 928 ? 27.828 53.188 11.906 1 87.69 928 GLY A O 1
ATOM 7373 N N . HIS A 1 929 ? 27.25 55.188 12.602 1 87.5 929 HIS A N 1
ATOM 7374 C CA . HIS A 1 929 ? 25.828 54.969 12.344 1 87.5 929 HIS A CA 1
ATOM 7375 C C . HIS A 1 929 ? 25.484 55.219 10.883 1 87.5 929 HIS A C 1
ATOM 7377 O O . HIS A 1 929 ? 24.594 54.594 10.328 1 87.5 929 HIS A O 1
ATOM 7383 N N . VAL A 1 930 ? 26.25 56.125 10.227 1 88.75 930 VAL A N 1
ATOM 7384 C CA . VAL A 1 930 ? 25.828 56.594 8.898 1 88.75 930 VAL A CA 1
ATOM 7385 C C . VAL A 1 930 ? 26.75 56 7.84 1 88.75 930 VAL A C 1
ATOM 7387 O O . VAL A 1 930 ? 26.484 56.094 6.641 1 88.75 930 VAL A O 1
ATOM 7390 N N . TRP A 1 931 ? 27.766 55.312 8.125 1 87.25 931 TRP A N 1
ATOM 7391 C CA . TRP A 1 931 ? 28.828 54.875 7.215 1 87.25 931 TRP A CA 1
ATOM 7392 C C . TRP A 1 931 ? 28.266 54.062 6.051 1 87.25 931 TRP A C 1
ATOM 7394 O O . TRP A 1 931 ? 28.641 54.281 4.895 1 87.25 931 TRP A O 1
ATOM 7404 N N . LYS A 1 932 ? 27.375 53.219 6.297 1 86.31 932 LYS A N 1
ATOM 7405 C CA . LYS A 1 932 ? 26.844 52.281 5.297 1 86.31 932 LYS A CA 1
ATOM 7406 C C . LYS A 1 932 ? 26.047 53.031 4.227 1 86.31 932 LYS A C 1
ATOM 7408 O O . LYS A 1 932 ? 26 52.594 3.074 1 86.31 932 LYS A O 1
ATOM 7413 N N . ASP A 1 933 ? 25.516 54.156 4.641 1 86.38 933 ASP A N 1
ATOM 7414 C CA . ASP A 1 933 ? 24.609 54.844 3.727 1 86.38 933 ASP A CA 1
ATOM 7415 C C . ASP A 1 933 ? 25.328 56 3.023 1 86.38 933 ASP A C 1
ATOM 7417 O O . ASP A 1 933 ? 24.734 56.688 2.178 1 86.38 933 ASP A O 1
ATOM 7421 N N . LEU A 1 934 ? 26.578 56.188 3.311 1 87.5 934 LEU A N 1
ATOM 7422 C CA . LEU A 1 934 ? 27.328 57.281 2.699 1 87.5 934 LEU A CA 1
ATOM 7423 C C . LEU A 1 934 ? 27.766 56.906 1.284 1 87.5 934 LEU A C 1
ATOM 7425 O O . LEU A 1 934 ? 28.078 55.75 1.003 1 87.5 934 LEU A O 1
ATOM 7429 N N . PRO A 1 935 ? 27.703 57.906 0.417 1 85 935 PRO A N 1
ATOM 7430 C CA . PRO A 1 935 ? 28.188 57.625 -0.938 1 85 935 PRO A CA 1
ATOM 7431 C C . PRO A 1 935 ? 29.672 57.219 -0.967 1 85 935 PRO A C 1
ATOM 7433 O O . PRO A 1 935 ? 30.453 57.688 -0.137 1 85 935 PRO A O 1
ATOM 7436 N N . MET A 1 936 ? 30.078 56.438 -1.902 1 83.31 936 MET A N 1
ATOM 7437 C CA . MET A 1 936 ? 31.406 55.812 -1.99 1 83.31 936 MET A CA 1
ATOM 7438 C C . MET A 1 936 ? 32.5 56.875 -2.141 1 83.31 936 MET A C 1
ATOM 7440 O O . MET A 1 936 ? 33.531 56.781 -1.506 1 83.31 936 MET A O 1
ATOM 7444 N N . LYS A 1 937 ? 32.219 57.812 -2.896 1 81.44 937 LYS A N 1
ATOM 7445 C CA . LYS A 1 937 ? 33.219 58.844 -3.146 1 81.44 937 LYS A CA 1
ATOM 7446 C C . LYS A 1 937 ? 33.531 59.625 -1.873 1 81.44 937 LYS A C 1
ATOM 7448 O O . LYS A 1 937 ? 34.688 59.906 -1.59 1 81.44 937 LYS A O 1
ATOM 7453 N N . MET A 1 938 ? 32.562 59.844 -1.067 1 85.25 938 MET A N 1
ATOM 7454 C CA . MET A 1 938 ? 32.719 60.625 0.162 1 85.25 938 MET A CA 1
ATOM 7455 C C . MET A 1 938 ? 33.375 59.781 1.249 1 85.25 938 MET A C 1
ATOM 7457 O O . MET A 1 938 ? 34.219 60.281 2.01 1 85.25 938 MET A O 1
ATOM 7461 N N . ARG A 1 939 ? 33.094 58.594 1.263 1 86.06 939 ARG A N 1
ATOM 7462 C CA . ARG A 1 939 ? 33.656 57.688 2.248 1 86.06 939 ARG A CA 1
ATOM 7463 C C . ARG A 1 939 ? 35.188 57.562 2.074 1 86.06 939 ARG A C 1
ATOM 7465 O O . ARG A 1 939 ? 35.938 57.75 3.027 1 86.06 939 ARG A O 1
ATOM 7472 N N . GLU A 1 940 ? 35.531 57.281 0.892 1 81.06 940 GLU A N 1
ATOM 7473 C CA . GLU A 1 940 ? 36.906 56.875 0.622 1 81.06 940 GLU A CA 1
ATOM 7474 C C . GLU A 1 940 ? 37.812 58.094 0.392 1 81.06 940 GLU A C 1
ATOM 7476 O O . GLU A 1 940 ? 38.938 58.125 0.872 1 81.06 940 GLU A O 1
ATOM 7481 N N . GLU A 1 941 ? 37.219 59.094 -0.24 1 77.12 941 GLU A N 1
ATOM 7482 C CA . GLU A 1 941 ? 38.094 60.188 -0.68 1 77.12 941 GLU A CA 1
ATOM 7483 C C . GLU A 1 941 ? 38.156 61.281 0.358 1 77.12 941 GLU A C 1
ATOM 7485 O O . GLU A 1 941 ? 39.156 62.031 0.437 1 77.12 941 GLU A O 1
ATOM 7490 N N . THR A 1 942 ? 37.156 61.344 1.092 1 82.19 942 THR A N 1
ATOM 7491 C CA . THR A 1 942 ? 37.156 62.531 1.957 1 82.19 942 THR A CA 1
ATOM 7492 C C . THR A 1 942 ? 37.156 62.125 3.426 1 82.19 942 THR A C 1
ATOM 7494 O O . THR A 1 942 ? 38.094 62.469 4.164 1 82.19 942 THR A O 1
ATOM 7497 N N . ILE A 1 943 ? 36.312 61.312 3.881 1 86.06 943 ILE A N 1
ATOM 7498 C CA . ILE A 1 943 ? 36.062 61.094 5.301 1 86.06 943 ILE A CA 1
ATOM 7499 C C . ILE A 1 943 ? 37.156 60.219 5.871 1 86.06 943 ILE A C 1
ATOM 7501 O O . ILE A 1 943 ? 37.75 60.531 6.918 1 86.06 943 ILE A O 1
ATOM 7505 N N . LEU A 1 944 ? 37.5 59.219 5.199 1 86.25 944 LEU A N 1
ATOM 7506 C CA . LEU A 1 944 ? 38.5 58.281 5.703 1 86.25 944 LEU A CA 1
ATOM 7507 C C . LEU A 1 944 ? 39.875 58.969 5.84 1 86.25 944 LEU A C 1
ATOM 7509 O O . LEU A 1 944 ? 40.562 58.75 6.824 1 86.25 944 LEU A O 1
ATOM 7513 N N . TYR A 1 945 ? 40.188 59.812 4.898 1 82.5 945 TYR A N 1
ATOM 7514 C CA . TYR A 1 945 ? 41.438 60.531 4.898 1 82.5 945 TYR A CA 1
ATOM 7515 C C . TYR A 1 945 ? 41.5 61.531 6.051 1 82.5 945 TYR A C 1
ATOM 7517 O O . TYR A 1 945 ? 42.5 61.594 6.766 1 82.5 945 TYR A O 1
ATOM 7525 N N . ARG A 1 946 ? 40.5 62.125 6.273 1 83.5 946 ARG A N 1
ATOM 7526 C CA . ARG A 1 946 ? 40.438 63.156 7.301 1 83.5 946 ARG A CA 1
ATOM 7527 C C . ARG A 1 946 ? 40.469 62.531 8.695 1 83.5 946 ARG A C 1
ATOM 7529 O O . ARG A 1 946 ? 41.094 63.062 9.609 1 83.5 946 ARG A O 1
ATOM 7536 N N . VAL A 1 947 ? 39.688 61.531 8.828 1 86.81 947 VAL A N 1
ATOM 7537 C CA . VAL A 1 947 ? 39.688 60.844 10.117 1 86.81 947 VAL A CA 1
ATOM 7538 C C . VAL A 1 947 ? 41.062 60.344 10.445 1 86.81 947 VAL A C 1
ATOM 7540 O O . VAL A 1 947 ? 41.531 60.438 11.586 1 86.81 947 VAL A O 1
ATOM 7543 N N . ALA A 1 948 ? 41.75 59.906 9.477 1 84.19 948 ALA A N 1
ATOM 7544 C CA . ALA A 1 948 ? 43.125 59.406 9.672 1 84.19 948 ALA A CA 1
ATOM 7545 C C . ALA A 1 948 ? 44.062 60.531 10.031 1 84.19 948 ALA A C 1
ATOM 7547 O O . ALA A 1 948 ? 44.906 60.375 10.914 1 84.19 948 ALA A O 1
ATOM 7548 N N . HIS A 1 949 ? 43.844 61.594 9.391 1 81.81 949 HIS A N 1
ATOM 7549 C CA . HIS A 1 949 ? 44.719 62.75 9.633 1 81.81 949 HIS A CA 1
ATOM 7550 C C . HIS A 1 949 ? 44.531 63.281 11.047 1 81.81 949 HIS A C 1
ATOM 7552 O O . HIS A 1 949 ? 45.5 63.594 11.734 1 81.81 949 HIS A O 1
ATOM 7558 N N . ILE A 1 950 ? 43.406 63.344 11.422 1 83.12 950 ILE A N 1
ATOM 7559 C CA . ILE A 1 950 ? 43.094 63.875 12.75 1 83.12 950 ILE A CA 1
ATOM 7560 C C . ILE A 1 950 ? 43.594 62.875 13.82 1 83.12 950 ILE A C 1
ATOM 7562 O O . ILE A 1 950 ? 44.125 63.312 14.844 1 83.12 950 ILE A O 1
ATOM 7566 N N . PHE A 1 951 ? 43.438 61.688 13.633 1 85.69 951 PHE A N 1
ATOM 7567 C CA . PHE A 1 951 ? 43.906 60.688 14.562 1 85.69 951 PHE A CA 1
ATOM 7568 C C . PHE A 1 951 ? 45.438 60.75 14.719 1 85.69 951 PHE A C 1
ATOM 7570 O O . PHE A 1 951 ? 45.938 60.625 15.836 1 85.69 951 PHE A O 1
ATOM 7577 N N . SER A 1 952 ? 46.094 61 13.609 1 80.19 952 SER A N 1
ATOM 7578 C CA . SER A 1 952 ? 47.562 61.062 13.656 1 80.19 952 SER A CA 1
ATOM 7579 C C . SER A 1 952 ? 48.031 62.25 14.508 1 80.19 952 SER A C 1
ATOM 7581 O O . SER A 1 952 ? 49.031 62.156 15.219 1 80.19 952 SER A O 1
ATOM 7583 N N . LYS A 1 953 ? 47.219 63.188 14.547 1 79.12 953 LYS A N 1
ATOM 7584 C CA . LYS A 1 953 ? 47.531 64.375 15.359 1 79.12 953 LYS A CA 1
ATOM 7585 C C . LYS A 1 953 ? 47.344 64.062 16.844 1 79.12 953 LYS A C 1
ATOM 7587 O O . LYS A 1 953 ? 48.125 64.562 17.672 1 79.12 953 LYS A O 1
ATOM 7592 N N . PHE A 1 954 ? 46.344 63.312 17.141 1 79.88 954 PHE A N 1
ATOM 7593 C CA . PHE A 1 954 ? 46.094 62.969 18.531 1 79.88 954 PHE A CA 1
ATOM 7594 C C . PHE A 1 954 ? 47.125 62 19.062 1 79.88 954 PHE A C 1
ATOM 7596 O O . PHE A 1 954 ? 47.5 62.031 20.234 1 79.88 954 PHE A O 1
ATOM 7603 N N . CYS A 1 955 ? 47.594 61.188 18.219 1 75.75 955 CYS A N 1
ATOM 7604 C CA . CYS A 1 955 ? 48.625 60.219 18.641 1 75.75 955 CYS A CA 1
ATOM 7605 C C . CYS A 1 955 ? 49.969 60.906 18.875 1 75.75 955 CYS A C 1
ATOM 7607 O O . CYS A 1 955 ? 50.75 60.438 19.703 1 75.75 955 CYS A O 1
ATOM 7609 N N . SER A 1 956 ? 50.219 62 18.172 1 70.06 956 SER A N 1
ATOM 7610 C CA . SER A 1 956 ? 51.5 62.688 18.297 1 70.06 956 SER A CA 1
ATOM 7611 C C . SER A 1 956 ? 51.5 63.625 19.5 1 70.06 956 SER A C 1
ATOM 7613 O O . SER A 1 956 ? 52.562 64.125 19.922 1 70.06 956 SER A O 1
ATOM 7615 N N . LEU A 1 957 ? 50.375 64.062 20.016 1 59.59 957 LEU A N 1
ATOM 7616 C CA . LEU A 1 957 ? 50.281 65 21.109 1 59.59 957 LEU A CA 1
ATOM 7617 C C . LEU A 1 957 ? 50.719 64.375 22.422 1 59.59 957 LEU A C 1
ATOM 7619 O O . LEU A 1 957 ? 50.625 63.156 22.609 1 59.59 957 LEU A O 1
ATOM 7623 N N . ASP A 1 958 ? 51.406 65.188 23.375 1 53.97 958 ASP A N 1
ATOM 7624 C CA . ASP A 1 958 ? 52.125 64.938 24.625 1 53.97 958 ASP A CA 1
ATOM 7625 C C . ASP A 1 958 ? 51.25 64.188 25.625 1 53.97 958 ASP A C 1
ATOM 7627 O O . ASP A 1 958 ? 50.062 64.5 25.734 1 53.97 958 ASP A O 1
ATOM 7631 N N . GLN A 1 959 ? 51.656 63.062 26.172 1 53.91 959 GLN A N 1
ATOM 7632 C CA . GLN A 1 959 ? 51.312 61.938 27.031 1 53.91 959 GLN A CA 1
ATOM 7633 C C . GLN A 1 959 ? 50.781 62.406 28.391 1 53.91 959 GLN A C 1
ATOM 7635 O O . GLN A 1 959 ? 51.406 62.156 29.422 1 53.91 959 GLN A O 1
ATOM 7640 N N . ASP A 1 960 ? 50.25 63.531 28.547 1 54.34 960 ASP A N 1
ATOM 7641 C CA . ASP A 1 960 ? 49.781 63.719 29.922 1 54.34 960 ASP A CA 1
ATOM 7642 C C . ASP A 1 960 ? 48.625 62.781 30.219 1 54.34 960 ASP A C 1
ATOM 7644 O O . ASP A 1 960 ? 47.938 62.281 29.297 1 54.34 960 ASP A O 1
ATOM 7648 N N . ALA A 1 961 ? 48.438 62.312 31.484 1 54.97 961 ALA A N 1
ATOM 7649 C CA . ALA A 1 961 ? 47.531 61.281 32 1 54.97 961 ALA A CA 1
ATOM 7650 C C . ALA A 1 961 ? 46.125 61.469 31.5 1 54.97 961 ALA A C 1
ATOM 7652 O O . ALA A 1 961 ? 45.438 60.5 31.172 1 54.97 961 ALA A O 1
ATOM 7653 N N . GLY A 1 962 ? 45.625 62.656 31.656 1 58.38 962 GLY A N 1
ATOM 7654 C CA . GLY A 1 962 ? 44.25 62.906 31.234 1 58.38 962 GLY A CA 1
ATOM 7655 C C . GLY A 1 962 ? 44.062 62.719 29.734 1 58.38 962 GLY A C 1
ATOM 7656 O O . GLY A 1 962 ? 43 62.281 29.312 1 58.38 962 GLY A O 1
ATOM 7657 N N . SER A 1 963 ? 45.094 62.875 29.109 1 67 963 SER A N 1
ATOM 7658 C CA . SER A 1 963 ? 45.125 62.75 27.656 1 67 963 SER A CA 1
ATOM 7659 C C . SER A 1 963 ? 45.125 61.281 27.234 1 67 963 SER A C 1
ATOM 7661 O O . SER A 1 963 ? 44.562 60.938 26.188 1 67 963 SER A O 1
ATOM 7663 N N . LEU A 1 964 ? 45.594 60.562 28.219 1 70.19 964 LEU A N 1
ATOM 7664 C CA . LEU A 1 964 ? 45.656 59.156 27.875 1 70.19 964 LEU A CA 1
ATOM 7665 C C . LEU A 1 964 ? 44.281 58.531 27.859 1 70.19 964 LEU A C 1
ATOM 7667 O O . LEU A 1 964 ? 43.969 57.688 27.031 1 70.19 964 LEU A O 1
ATOM 7671 N N . SER A 1 965 ? 43.469 59.031 28.812 1 77.56 965 SER A N 1
ATOM 7672 C CA . SER A 1 965 ? 42.125 58.469 28.844 1 77.56 965 SER A CA 1
ATOM 7673 C C . SER A 1 965 ? 41.312 58.875 27.609 1 77.56 965 SER A C 1
ATOM 7675 O O . SER A 1 965 ? 40.562 58.062 27.062 1 77.56 965 SER A O 1
ATOM 7677 N N . ARG A 1 966 ? 41.594 60 27.188 1 80.38 966 ARG A N 1
ATOM 7678 C CA . ARG A 1 966 ? 40.875 60.5 26 1 80.38 966 ARG A CA 1
ATOM 7679 C C . ARG A 1 966 ? 41.375 59.75 24.75 1 80.38 966 ARG A C 1
ATOM 7681 O O . ARG A 1 966 ? 40.562 59.406 23.891 1 80.38 966 ARG A O 1
ATOM 7688 N N . VAL A 1 967 ? 42.562 59.5 24.797 1 80.5 967 VAL A N 1
ATOM 7689 C CA . VAL A 1 967 ? 43.125 58.781 23.641 1 80.5 967 VAL A CA 1
ATOM 7690 C C . VAL A 1 967 ? 42.625 57.344 23.641 1 80.5 967 VAL A C 1
ATOM 7692 O O . VAL A 1 967 ? 42.375 56.781 22.578 1 80.5 967 VAL A O 1
ATOM 7695 N N . SER A 1 968 ? 42.5 56.875 24.844 1 85.88 968 SER A N 1
ATOM 7696 C CA . SER A 1 968 ? 41.969 55.531 24.922 1 85.88 968 SER A CA 1
ATOM 7697 C C . SER A 1 968 ? 40.562 55.469 24.344 1 85.88 968 SER A C 1
ATOM 7699 O O . SER A 1 968 ? 40.25 54.562 23.578 1 85.88 968 SER A O 1
ATOM 7701 N N . ASP A 1 969 ? 39.719 56.438 24.656 1 86.31 969 ASP A N 1
ATOM 7702 C CA . ASP A 1 969 ? 38.344 56.469 24.156 1 86.31 969 ASP A CA 1
ATOM 7703 C C . ASP A 1 969 ? 38.344 56.625 22.641 1 86.31 969 ASP A C 1
ATOM 7705 O O . ASP A 1 969 ? 37.531 56.031 21.938 1 86.31 969 ASP A O 1
ATOM 7709 N N . ILE A 1 970 ? 39.219 57.406 22.172 1 87 970 ILE A N 1
ATOM 7710 C CA . ILE A 1 970 ? 39.312 57.656 20.734 1 87 970 ILE A CA 1
ATOM 7711 C C . ILE A 1 970 ? 39.75 56.406 20.016 1 87 970 ILE A C 1
ATOM 7713 O O . ILE A 1 970 ? 39.156 56.031 18.984 1 87 970 ILE A O 1
ATOM 7717 N N . CYS A 1 971 ? 40.656 55.656 20.594 1 87.06 971 CYS A N 1
ATOM 7718 C CA . CYS A 1 971 ? 41.156 54.438 19.969 1 87.06 971 CYS A CA 1
ATOM 7719 C C . CYS A 1 971 ? 40.062 53.375 19.922 1 87.06 971 CYS A C 1
ATOM 7721 O O . CYS A 1 971 ? 39.875 52.719 18.891 1 87.06 971 CYS A O 1
ATOM 7723 N N . LEU A 1 972 ? 39.312 53.375 20.922 1 89.5 972 LEU A N 1
ATOM 7724 C CA . LEU A 1 972 ? 38.25 52.375 20.969 1 89.5 972 LEU A CA 1
ATOM 7725 C C . LEU A 1 972 ? 37.156 52.719 19.984 1 89.5 972 LEU A C 1
ATOM 7727 O O . LEU A 1 972 ? 36.625 51.844 19.297 1 89.5 972 LEU A O 1
ATOM 7731 N N . SER A 1 973 ? 36.75 54 19.922 1 89.94 973 SER A N 1
ATOM 7732 C CA . SER A 1 973 ? 35.719 54.406 18.984 1 89.94 973 SER A CA 1
ATOM 7733 C C . SER A 1 973 ? 36.188 54.25 17.531 1 89.94 973 SER A C 1
ATOM 7735 O O . SER A 1 973 ? 35.406 53.906 16.656 1 89.94 973 SER A O 1
ATOM 7737 N N . LEU A 1 974 ? 37.406 54.5 17.312 1 89.75 974 LEU A N 1
ATOM 7738 C CA . LEU A 1 974 ? 37.969 54.344 15.961 1 89.75 974 LEU A CA 1
ATOM 7739 C C . LEU A 1 974 ? 38 52.875 15.57 1 89.75 974 LEU A C 1
ATOM 7741 O O . LEU A 1 974 ? 37.719 52.531 14.414 1 89.75 974 LEU A O 1
ATOM 7745 N N . LEU A 1 975 ? 38.375 52.062 16.547 1 90.62 975 LEU A N 1
ATOM 7746 C CA . LEU A 1 975 ? 38.344 50.625 16.297 1 90.62 975 LEU A CA 1
ATOM 7747 C C . LEU A 1 975 ? 36.938 50.156 15.875 1 90.62 975 LEU A C 1
ATOM 7749 O O . LEU A 1 975 ? 36.781 49.406 14.93 1 90.62 975 LEU A O 1
ATOM 7753 N N . GLN A 1 976 ? 35.938 50.688 16.516 1 90.38 976 GLN A N 1
ATOM 7754 C CA . GLN A 1 976 ? 34.531 50.344 16.188 1 90.38 976 GLN A CA 1
ATOM 7755 C C . GLN A 1 976 ? 34.188 50.812 14.781 1 90.38 976 GLN A C 1
ATOM 7757 O O . GLN A 1 976 ? 33.5 50.094 14.039 1 90.38 976 GLN A O 1
ATOM 7762 N N . LEU A 1 977 ? 34.594 51.969 14.453 1 90.88 977 LEU A N 1
ATOM 7763 C CA . LEU A 1 977 ? 34.312 52.469 13.117 1 90.88 977 LEU A CA 1
ATOM 7764 C C . LEU A 1 977 ? 35 51.625 12.055 1 90.88 977 LEU A C 1
ATOM 7766 O O . LEU A 1 977 ? 34.406 51.312 11.031 1 90.88 977 LEU A O 1
ATOM 7770 N N . TYR A 1 978 ? 36.219 51.25 12.289 1 89.81 978 TYR A N 1
ATOM 7771 C CA . TYR A 1 978 ? 36.969 50.5 11.297 1 89.81 978 TYR A CA 1
ATOM 7772 C C . TYR A 1 978 ? 36.406 49.094 11.156 1 89.81 978 TYR A C 1
ATOM 7774 O O . TYR A 1 978 ? 36.531 48.469 10.086 1 89.81 978 TYR A O 1
ATOM 7782 N N . GLU A 1 979 ? 35.969 48.656 12.18 1 89.94 979 GLU A N 1
ATOM 7783 C CA . GLU A 1 979 ? 35.281 47.375 12.078 1 89.94 979 GLU A CA 1
ATOM 7784 C C . GLU A 1 979 ? 34.094 47.469 11.117 1 89.94 979 GLU A C 1
ATOM 7786 O O . GLU A 1 979 ? 33.844 46.562 10.32 1 89.94 979 GLU A O 1
ATOM 7791 N N . ILE A 1 980 ? 33.344 48.531 11.148 1 89.5 980 ILE A N 1
ATOM 7792 C CA . ILE A 1 980 ? 32.219 48.75 10.266 1 89.5 980 ILE A CA 1
ATOM 7793 C C . ILE A 1 980 ? 32.719 48.969 8.836 1 89.5 980 ILE A C 1
ATOM 7795 O O . ILE A 1 980 ? 32.125 48.469 7.883 1 89.5 980 ILE A O 1
ATOM 7799 N N . VAL A 1 981 ? 33.75 49.688 8.742 1 89 981 VAL A N 1
ATOM 7800 C CA . VAL A 1 981 ? 34.312 50.031 7.438 1 89 981 VAL A CA 1
ATOM 7801 C C . VAL A 1 981 ? 34.844 48.781 6.738 1 89 981 VAL A C 1
ATOM 7803 O O . VAL A 1 981 ? 34.688 48.625 5.523 1 89 981 VAL A O 1
ATOM 7806 N N . SER A 1 982 ? 35.406 47.938 7.457 1 86.81 982 SER A N 1
ATOM 7807 C CA . SER A 1 982 ? 36.031 46.75 6.891 1 86.81 982 SER A CA 1
ATOM 7808 C C . SER A 1 982 ? 34.969 45.812 6.348 1 86.81 982 SER A C 1
ATOM 7810 O O . SER A 1 982 ? 35.25 44.938 5.508 1 86.81 982 SER A O 1
ATOM 7812 N N . ASP A 1 983 ? 33.75 45.906 6.785 1 83.62 983 ASP A N 1
ATOM 7813 C CA . ASP A 1 983 ? 32.688 45.031 6.355 1 83.62 983 ASP A CA 1
ATOM 7814 C C . ASP A 1 983 ? 32.094 45.469 5.012 1 83.62 983 ASP A C 1
ATOM 7816 O O . ASP A 1 983 ? 31.344 44.719 4.383 1 83.62 983 ASP A O 1
ATOM 7820 N N . GLN A 1 984 ? 32.531 46.625 4.633 1 82.31 984 GLN A N 1
ATOM 7821 C CA . GLN A 1 984 ? 32.031 47.125 3.361 1 82.31 984 GLN A CA 1
ATOM 7822 C C . GLN A 1 984 ? 33.094 47 2.268 1 82.31 984 GLN A C 1
ATOM 7824 O O . GLN A 1 984 ? 34.281 46.875 2.559 1 82.31 984 GLN A O 1
ATOM 7829 N N . THR A 1 985 ? 32.688 47.031 0.966 1 82.69 985 THR A N 1
ATOM 7830 C CA . THR A 1 985 ? 33.594 46.938 -0.162 1 82.69 985 THR A CA 1
ATOM 7831 C C . THR A 1 985 ? 34.312 48.25 -0.377 1 82.69 985 THR A C 1
ATOM 7833 O O . THR A 1 985 ? 33.688 49.312 -0.489 1 82.69 985 THR A O 1
ATOM 7836 N N . LEU A 1 986 ? 35.531 48.25 -0.189 1 84 986 LEU A N 1
ATOM 7837 C CA . LEU A 1 986 ? 36.344 49.469 -0.35 1 84 986 LEU A CA 1
ATOM 7838 C C . LEU A 1 986 ? 37.25 49.312 -1.566 1 84 986 LEU A C 1
ATOM 7840 O O . LEU A 1 986 ? 37.469 48.219 -2.068 1 84 986 LEU A O 1
ATOM 7844 N N . SER A 1 987 ? 37.656 50.469 -2.176 1 83 987 SER A N 1
ATOM 7845 C CA . SER A 1 987 ? 38.625 50.5 -3.275 1 83 987 SER A CA 1
ATOM 7846 C C . SER A 1 987 ? 40 50.062 -2.801 1 83 987 SER A C 1
ATOM 7848 O O . SER A 1 987 ? 40.375 50.312 -1.649 1 83 987 SER A O 1
ATOM 7850 N N . ALA A 1 988 ? 40.781 49.406 -3.613 1 82.94 988 ALA A N 1
ATOM 7851 C CA . ALA A 1 988 ? 42.125 48.906 -3.264 1 82.94 988 ALA A CA 1
ATOM 7852 C C . ALA A 1 988 ? 43.062 50.031 -2.881 1 82.94 988 ALA A C 1
ATOM 7854 O O . ALA A 1 988 ? 43.844 49.906 -1.954 1 82.94 988 ALA A O 1
ATOM 7855 N N . ASN A 1 989 ? 42.875 51.188 -3.504 1 81.62 989 ASN A N 1
ATOM 7856 C CA . ASN A 1 989 ? 43.719 52.344 -3.213 1 81.62 989 ASN A CA 1
ATOM 7857 C C . ASN A 1 989 ? 43.469 52.875 -1.812 1 81.62 989 ASN A C 1
ATOM 7859 O O . ASN A 1 989 ? 44.406 53.219 -1.088 1 81.62 989 ASN A O 1
ATOM 7863 N N . SER A 1 990 ? 42.281 52.906 -1.428 1 85.81 990 SER A N 1
ATOM 7864 C CA . SER A 1 990 ? 41.906 53.438 -0.118 1 85.81 990 SER A CA 1
ATOM 7865 C C . SER A 1 990 ? 42.344 52.5 1 1 85.81 990 SER A C 1
ATOM 7867 O O . SER A 1 990 ? 42.75 52.938 2.08 1 85.81 990 SER A O 1
ATOM 7869 N N . VAL A 1 991 ? 42.406 51.25 0.702 1 88.12 991 VAL A N 1
ATOM 7870 C CA . VAL A 1 991 ? 42.812 50.281 1.708 1 88.12 991 VAL A CA 1
ATOM 7871 C C . VAL A 1 991 ? 44.312 50.312 1.917 1 88.12 991 VAL A C 1
ATOM 7873 O O . VAL A 1 991 ? 44.781 50.375 3.053 1 88.12 991 VAL A O 1
ATOM 7876 N N . HIS A 1 992 ? 45.094 50.406 0.853 1 86.31 992 HIS A N 1
ATOM 7877 C CA . HIS A 1 992 ? 46.531 50.312 0.957 1 86.31 992 HIS A CA 1
ATOM 7878 C C . HIS A 1 992 ? 47.156 51.656 1.364 1 86.31 992 HIS A C 1
ATOM 7880 O O . HIS A 1 992 ? 48.125 51.688 2.125 1 86.31 992 HIS A O 1
ATOM 7886 N N . GLN A 1 993 ? 46.5 52.688 1.002 1 81.75 993 GLN A N 1
ATOM 7887 C CA . GLN A 1 993 ? 47.125 54 1.234 1 81.75 993 GLN A CA 1
ATOM 7888 C C . GLN A 1 993 ? 46.594 54.594 2.535 1 81.75 993 GLN A C 1
ATOM 7890 O O . GLN A 1 993 ? 47.312 55.406 3.164 1 81.75 993 GLN A O 1
ATOM 7895 N N . ILE A 1 994 ? 45.5 54.219 2.879 1 86.25 994 ILE A N 1
ATOM 7896 C CA . ILE A 1 994 ? 44.938 54.938 4.012 1 86.25 994 ILE A CA 1
ATOM 7897 C C . ILE A 1 994 ? 44.625 53.969 5.148 1 86.25 994 ILE A C 1
ATOM 7899 O O . ILE A 1 994 ? 45.156 54.125 6.25 1 86.25 994 ILE A O 1
ATOM 7903 N N . LEU A 1 995 ? 43.875 52.969 4.945 1 88.31 995 LEU A N 1
ATOM 7904 C CA . LEU A 1 995 ? 43.312 52.156 6.008 1 88.31 995 LEU A CA 1
ATOM 7905 C C . LEU A 1 995 ? 44.406 51.312 6.664 1 88.31 995 LEU A C 1
ATOM 7907 O O . LEU A 1 995 ? 44.5 51.25 7.895 1 88.31 995 LEU A O 1
ATOM 7911 N N . LEU A 1 996 ? 45.25 50.75 5.879 1 88 996 LEU A N 1
ATOM 7912 C CA . LEU A 1 996 ? 46.25 49.875 6.445 1 88 996 LEU A CA 1
ATOM 7913 C C . LEU A 1 996 ? 47.281 50.656 7.246 1 88 996 LEU A C 1
ATOM 7915 O O . LEU A 1 996 ? 47.594 50.281 8.383 1 88 996 LEU A O 1
ATOM 7919 N N . PRO A 1 997 ? 47.781 51.719 6.723 1 87.06 997 PRO A N 1
ATOM 7920 C CA . PRO A 1 997 ? 48.719 52.531 7.523 1 87.06 997 PRO A CA 1
ATOM 7921 C C . PRO A 1 997 ? 48.094 53.031 8.82 1 87.06 997 PRO A C 1
ATOM 7923 O O . PRO A 1 997 ? 48.781 53.094 9.852 1 87.06 997 PRO A O 1
ATOM 7926 N N . ASN A 1 998 ? 46.906 53.375 8.773 1 87.81 998 ASN A N 1
ATOM 7927 C CA . ASN A 1 998 ? 46.25 53.875 9.961 1 87.81 998 ASN A CA 1
ATOM 7928 C C . ASN A 1 998 ? 45.969 52.781 10.977 1 87.81 998 ASN A C 1
ATOM 7930 O O . ASN A 1 998 ? 45.969 53 12.18 1 87.81 998 ASN A O 1
ATOM 7934 N N . LEU A 1 999 ? 45.656 51.688 10.469 1 90.06 999 LEU A N 1
ATOM 7935 C CA . LEU A 1 999 ? 45.5 50.531 11.367 1 90.06 999 LEU A CA 1
ATOM 7936 C C . LEU A 1 999 ? 46.812 50.219 12.07 1 90.06 999 LEU A C 1
ATOM 7938 O O . LEU A 1 999 ? 46.812 49.844 13.242 1 90.06 999 LEU A O 1
ATOM 7942 N N . ASP A 1 1000 ? 47.906 50.438 11.336 1 86 1000 ASP A N 1
ATOM 7943 C CA . ASP A 1 1000 ? 49.219 50.25 11.93 1 86 1000 ASP A CA 1
ATOM 7944 C C . ASP A 1 1000 ? 49.469 51.281 13.031 1 86 1000 ASP A C 1
ATOM 7946 O O . ASP A 1 1000 ? 49.969 50.938 14.102 1 86 1000 ASP A O 1
ATOM 7950 N N . LEU A 1 1001 ? 49 52.406 12.734 1 87.06 1001 LEU A N 1
ATOM 7951 C CA . LEU A 1 1001 ? 49.156 53.469 13.734 1 87.06 1001 LEU A CA 1
ATOM 7952 C C . LEU A 1 1001 ? 48.25 53.188 14.945 1 87.06 1001 LEU A C 1
ATOM 7954 O O . LEU A 1 1001 ? 48.688 53.406 16.078 1 87.06 1001 LEU A O 1
ATOM 7958 N N . LEU A 1 1002 ? 47.062 52.812 14.711 1 89.81 1002 LEU A N 1
ATOM 7959 C CA . LEU A 1 1002 ? 46.125 52.5 15.773 1 89.81 1002 LEU A CA 1
ATOM 7960 C C . LEU A 1 1002 ? 46.688 51.344 16.625 1 89.81 1002 LEU A C 1
ATOM 7962 O O . LEU A 1 1002 ? 46.531 51.344 17.859 1 89.81 1002 LEU A O 1
ATOM 7966 N N . SER A 1 1003 ? 47.344 50.406 15.969 1 88.56 1003 SER A N 1
ATOM 7967 C CA . SER A 1 1003 ? 47.938 49.281 16.688 1 88.56 1003 SER A CA 1
ATOM 7968 C C . SER A 1 1003 ? 49.062 49.75 17.594 1 88.56 1003 SER A C 1
ATOM 7970 O O . SER A 1 1003 ? 49.156 49.312 18.75 1 88.56 1003 SER A O 1
ATOM 7972 N N . LYS A 1 1004 ? 49.781 50.688 17.156 1 85.19 1004 LYS A N 1
ATOM 7973 C CA . LYS A 1 1004 ? 50.875 51.219 17.938 1 85.19 1004 LYS A CA 1
ATOM 7974 C C . LYS A 1 1004 ? 50.375 52.031 19.141 1 85.19 1004 LYS A C 1
ATOM 7976 O O . LYS A 1 1004 ? 50.938 51.906 20.234 1 85.19 1004 LYS A O 1
ATOM 7981 N N . CYS A 1 1005 ? 49.344 52.656 18.828 1 84.69 1005 CYS A N 1
ATOM 7982 C CA . CYS A 1 1005 ? 48.781 53.438 19.906 1 84.69 1005 CYS A CA 1
ATOM 7983 C C . CYS A 1 1005 ? 48.094 52.562 20.938 1 84.69 1005 CYS A C 1
ATOM 7985 O O . CYS A 1 1005 ? 48.188 52.812 22.141 1 84.69 1005 CYS A O 1
ATOM 7987 N N . MET A 1 1006 ? 47.438 51.562 20.531 1 84.62 1006 MET A N 1
ATOM 7988 C CA . MET A 1 1006 ? 46.688 50.688 21.391 1 84.62 1006 MET A CA 1
ATOM 7989 C C . MET A 1 1006 ? 47.625 49.844 22.266 1 84.62 1006 MET A C 1
ATOM 7991 O O . MET A 1 1006 ? 47.25 49.469 23.375 1 84.62 1006 MET A O 1
ATOM 7995 N N . GLU A 1 1007 ? 48.812 49.719 21.844 1 80.62 1007 GLU A N 1
ATOM 7996 C CA . GLU A 1 1007 ? 49.781 48.969 22.641 1 80.62 1007 GLU A CA 1
ATOM 7997 C C . GLU A 1 1007 ? 50.094 49.688 23.953 1 80.62 1007 GLU A C 1
ATOM 7999 O O . GLU A 1 1007 ? 50.281 49.062 24.984 1 80.62 1007 GLU A O 1
ATOM 8004 N N . SER A 1 1008 ? 49.812 50.938 23.922 1 78.62 1008 SER A N 1
ATOM 8005 C CA . SER A 1 1008 ? 50.125 51.75 25.109 1 78.62 1008 SER A CA 1
ATOM 8006 C C . SER A 1 1008 ? 48.875 52.031 25.938 1 78.62 1008 SER A C 1
ATOM 8008 O O . SER A 1 1008 ? 48.938 52.125 27.156 1 78.62 1008 SER A O 1
ATOM 8010 N N . VAL A 1 1009 ? 47.75 52.031 25.344 1 80 1009 VAL A N 1
ATOM 8011 C CA . VAL A 1 1009 ? 46.562 52.531 26.047 1 80 1009 VAL A CA 1
ATOM 8012 C C . VAL A 1 1009 ? 45.625 51.375 26.375 1 80 1009 VAL A C 1
ATOM 8014 O O . VAL A 1 1009 ? 45.125 51.281 27.5 1 80 1009 VAL A O 1
ATOM 8017 N N . VAL A 1 1010 ? 45.25 50.562 25.312 1 82.19 1010 VAL A N 1
ATOM 8018 C CA . VAL A 1 1010 ? 44.344 49.438 25.531 1 82.19 1010 VAL A CA 1
ATOM 8019 C C . VAL A 1 1010 ? 44.906 48.188 24.891 1 82.19 1010 VAL A C 1
ATOM 8021 O O . VAL A 1 1010 ? 44.438 47.719 23.844 1 82.19 1010 VAL A O 1
ATOM 8024 N N . PRO A 1 1011 ? 45.781 47.594 25.484 1 82.88 1011 PRO A N 1
ATOM 8025 C CA . PRO A 1 1011 ? 46.469 46.438 24.875 1 82.88 1011 PRO A CA 1
ATOM 8026 C C . PRO A 1 1011 ? 45.5 45.25 24.625 1 82.88 1011 PRO A C 1
ATOM 8028 O O . PRO A 1 1011 ? 45.75 44.438 23.734 1 82.88 1011 PRO A O 1
ATOM 8031 N N . THR A 1 1012 ? 44.406 45.25 25.266 1 83.19 1012 THR A N 1
ATOM 8032 C CA . THR A 1 1012 ? 43.5 44.094 25.141 1 83.19 1012 THR A CA 1
ATOM 8033 C C . THR A 1 1012 ? 42.781 44.125 23.781 1 83.19 1012 THR A C 1
ATOM 8035 O O . THR A 1 1012 ? 42.375 43.094 23.297 1 83.19 1012 THR A O 1
ATOM 8038 N N . ALA A 1 1013 ? 42.656 45.281 23.188 1 82.69 1013 ALA A N 1
ATOM 8039 C CA . ALA A 1 1013 ? 41.906 45.406 21.938 1 82.69 1013 ALA A CA 1
ATOM 8040 C C . ALA A 1 1013 ? 42.844 45.344 20.734 1 82.69 1013 ALA A C 1
ATOM 8042 O O . ALA A 1 1013 ? 42.406 45.406 19.578 1 82.69 1013 ALA A O 1
ATOM 8043 N N . GLN A 1 1014 ? 44.094 45.156 20.953 1 87 1014 GLN A N 1
ATOM 8044 C CA . GLN A 1 1014 ? 45.062 45.125 19.875 1 87 1014 GLN A CA 1
ATOM 8045 C C . GLN A 1 1014 ? 44.844 43.906 18.953 1 87 1014 GLN A C 1
ATOM 8047 O O . GLN A 1 1014 ? 45.062 44 17.75 1 87 1014 GLN A O 1
ATOM 8052 N N . ASP A 1 1015 ? 44.344 42.906 19.609 1 86.44 1015 ASP A N 1
ATOM 8053 C CA . ASP A 1 1015 ? 44.094 41.688 18.844 1 86.44 1015 ASP A CA 1
ATOM 8054 C C . ASP A 1 1015 ? 43 41.906 17.812 1 86.44 1015 ASP A C 1
ATOM 8056 O O . ASP A 1 1015 ? 43.031 41.344 16.719 1 86.44 1015 ASP A O 1
ATOM 8060 N N . ARG A 1 1016 ? 42.094 42.781 18.078 1 89.62 1016 ARG A N 1
ATOM 8061 C CA . ARG A 1 1016 ? 41 43.062 17.156 1 89.62 1016 ARG A CA 1
ATOM 8062 C C . ARG A 1 1016 ? 41.5 43.875 15.953 1 89.62 1016 ARG A C 1
ATOM 8064 O O . ARG A 1 1016 ? 41.031 43.656 14.836 1 89.62 1016 ARG A O 1
ATOM 8071 N N . VAL A 1 1017 ? 42.469 44.656 16.203 1 91.25 1017 VAL A N 1
ATOM 8072 C CA . VAL A 1 1017 ? 43 45.469 15.117 1 91.25 1017 VAL A CA 1
ATOM 8073 C C . VAL A 1 1017 ? 43.781 44.562 14.141 1 91.25 1017 VAL A C 1
ATOM 8075 O O . VAL A 1 1017 ? 43.625 44.688 12.922 1 91.25 1017 VAL A O 1
ATOM 8078 N N . HIS A 1 1018 ? 44.469 43.656 14.672 1 88.31 1018 HIS A N 1
ATOM 8079 C CA . HIS A 1 1018 ? 45.219 42.75 13.836 1 88.31 1018 HIS A CA 1
ATOM 8080 C C . HIS A 1 1018 ? 44.312 41.844 13.039 1 88.31 1018 HIS A C 1
ATOM 8082 O O . HIS A 1 1018 ? 44.625 41.469 11.906 1 88.31 1018 HIS A O 1
ATOM 8088 N N . ALA A 1 1019 ? 43.281 41.562 13.641 1 89.12 1019 ALA A N 1
ATOM 8089 C CA . ALA A 1 1019 ? 42.312 40.75 12.945 1 89.12 1019 ALA A CA 1
ATOM 8090 C C . ALA A 1 1019 ? 41.75 41.469 11.719 1 89.12 1019 ALA A C 1
ATOM 8092 O O . ALA A 1 1019 ? 41.562 40.875 10.664 1 89.12 1019 ALA A O 1
ATOM 8093 N N . ILE A 1 1020 ? 41.5 42.781 11.82 1 91.06 1020 ILE A N 1
ATOM 8094 C CA . ILE A 1 1020 ? 41 43.594 10.711 1 91.06 1020 ILE A CA 1
ATOM 8095 C C . ILE A 1 1020 ? 42.062 43.688 9.633 1 91.06 1020 ILE A C 1
ATOM 8097 O O . ILE A 1 1020 ? 41.781 43.594 8.445 1 91.06 1020 ILE A O 1
ATOM 8101 N N . GLU A 1 1021 ? 43.281 43.844 10.047 1 88.12 1021 GLU A N 1
ATOM 8102 C CA . GLU A 1 1021 ? 44.375 43.969 9.117 1 88.12 1021 GLU A CA 1
ATOM 8103 C C . GLU A 1 1021 ? 44.531 42.688 8.305 1 88.12 1021 GLU A C 1
ATOM 8105 O O . GLU A 1 1021 ? 44.719 42.719 7.086 1 88.12 1021 GLU A O 1
ATOM 8110 N N . ALA A 1 1022 ? 44.438 41.625 9 1 86.88 1022 ALA A N 1
ATOM 8111 C CA . ALA A 1 1022 ? 44.594 40.344 8.344 1 86.88 1022 ALA A CA 1
ATOM 8112 C C . ALA A 1 1022 ? 43.438 40.094 7.348 1 86.88 1022 ALA A C 1
ATOM 8114 O O . ALA A 1 1022 ? 43.656 39.594 6.254 1 86.88 1022 ALA A O 1
ATOM 8115 N N . LYS A 1 1023 ? 42.344 40.5 7.656 1 87.44 1023 LYS A N 1
ATOM 8116 C CA . LYS A 1 1023 ? 41.156 40.375 6.789 1 87.44 1023 LYS A CA 1
ATOM 8117 C C . LYS A 1 1023 ? 41.312 41.219 5.523 1 87.44 1023 LYS A C 1
ATOM 8119 O O . LYS A 1 1023 ? 41.062 40.75 4.418 1 87.44 1023 LYS A O 1
ATOM 8124 N N . LEU A 1 1024 ? 41.75 42.375 5.715 1 87.75 1024 LEU A N 1
ATOM 8125 C CA . LEU A 1 1024 ? 41.906 43.281 4.582 1 87.75 1024 LEU A CA 1
ATOM 8126 C C . LEU A 1 1024 ? 43.031 42.844 3.678 1 87.75 1024 LEU A C 1
ATOM 8128 O O . LEU A 1 1024 ? 42.938 42.906 2.453 1 87.75 1024 LEU A O 1
ATOM 8132 N N . GLU A 1 1025 ? 44.062 42.312 4.293 1 85.12 1025 GLU A N 1
ATOM 8133 C CA . GLU A 1 1025 ? 45.188 41.812 3.516 1 85.12 1025 GLU A CA 1
ATOM 8134 C C . GLU A 1 1025 ? 44.812 40.562 2.736 1 85.12 1025 GLU A C 1
ATOM 8136 O O . GLU A 1 1025 ? 45.312 40.344 1.619 1 85.12 1025 GLU A O 1
ATOM 8141 N N . SER A 1 1026 ? 43.969 39.812 3.268 1 82.62 1026 SER A N 1
ATOM 8142 C CA . SER A 1 1026 ? 43.5 38.594 2.604 1 82.62 1026 SER A CA 1
ATOM 8143 C C . SER A 1 1026 ? 42.625 38.906 1.405 1 82.62 1026 SER A C 1
ATOM 8145 O O . SER A 1 1026 ? 42.688 38.219 0.382 1 82.62 1026 SER A O 1
ATOM 8147 N N . ILE A 1 1027 ? 41.812 39.906 1.459 1 83.56 1027 ILE A N 1
ATOM 8148 C CA . ILE A 1 1027 ? 40.875 40.25 0.407 1 83.56 1027 ILE A CA 1
ATOM 8149 C C . ILE A 1 1027 ? 41.594 41.062 -0.679 1 83.56 1027 ILE A C 1
ATOM 8151 O O . ILE A 1 1027 ? 41.375 40.812 -1.871 1 83.56 1027 ILE A O 1
ATOM 8155 N N . TYR A 1 1028 ? 42.312 42 -0.382 1 82.12 1028 TYR A N 1
ATOM 8156 C CA . TYR A 1 1028 ? 42.844 42.969 -1.353 1 82.12 1028 TYR A CA 1
ATOM 8157 C C . TYR A 1 1028 ? 44.312 42.688 -1.63 1 82.12 1028 TYR A C 1
ATOM 8159 O O . TYR A 1 1028 ? 44.906 43.312 -2.52 1 82.12 1028 TYR A O 1
ATOM 8167 N N . GLY A 1 1029 ? 44.938 41.438 -1.345 1 73.25 1029 GLY A N 1
ATOM 8168 C CA . GLY A 1 1029 ? 46.312 41.062 -1.612 1 73.25 1029 GLY A CA 1
ATOM 8169 C C . GLY A 1 1029 ? 47.344 41.875 -0.839 1 73.25 1029 GLY A C 1
ATOM 8170 O O . GLY A 1 1029 ? 47 42.938 -0.295 1 73.25 1029 GLY A O 1
ATOM 8171 N N . VAL A 1 1030 ? 48.469 41.156 -0.668 1 62.16 1030 VAL A N 1
ATOM 8172 C CA . VAL A 1 1030 ? 49.562 41.844 0.033 1 62.16 1030 VAL A CA 1
ATOM 8173 C C . VAL A 1 1030 ? 50.219 42.875 -0.901 1 62.16 1030 VAL A C 1
ATOM 8175 O O . VAL A 1 1030 ? 50.688 42.5 -1.993 1 62.16 1030 VAL A O 1
ATOM 8178 N N . GLY A 1 1031 ? 49.906 43.781 -1.249 1 48.53 1031 GLY A N 1
ATOM 8179 C CA . GLY A 1 1031 ? 50.562 44.75 -2.113 1 48.53 1031 GLY A CA 1
ATOM 8180 C C . GLY A 1 1031 ? 52.062 44.75 -2.012 1 48.53 1031 GLY A C 1
ATOM 8181 O O . GLY A 1 1031 ? 52.625 44.625 -0.915 1 48.53 1031 GLY A O 1
ATOM 8182 N N . HIS A 1 1032 ? 52.781 44.062 -3.092 1 41.22 1032 HIS A N 1
ATOM 8183 C CA . HIS A 1 1032 ? 54.25 44.156 -3.195 1 41.22 1032 HIS A CA 1
ATOM 8184 C C . HIS A 1 1032 ? 54.75 45.531 -2.811 1 41.22 1032 HIS A C 1
ATOM 8186 O O . HIS A 1 1032 ? 54.312 46.531 -3.398 1 41.22 1032 HIS A O 1
ATOM 8192 N N . ALA A 1 1033 ? 55.219 45.656 -1.683 1 37.41 1033 ALA A N 1
ATOM 8193 C CA . ALA A 1 1033 ? 56.031 46.812 -1.294 1 37.41 1033 ALA A CA 1
ATOM 8194 C C . ALA A 1 1033 ? 57.094 47.094 -2.344 1 37.41 1033 ALA A C 1
ATOM 8196 O O . ALA A 1 1033 ? 57.969 46.281 -2.586 1 37.41 1033 ALA A O 1
ATOM 8197 N N . ASN A 1 1034 ? 56.906 47.5 -3.605 1 32.91 1034 ASN A N 1
ATOM 8198 C CA . ASN A 1 1034 ? 58.094 48.031 -4.293 1 32.91 1034 ASN A CA 1
ATOM 8199 C C . ASN A 1 1034 ? 59.062 48.688 -3.322 1 32.91 1034 ASN A C 1
ATOM 8201 O O . ASN A 1 1034 ? 58.719 49.656 -2.668 1 32.91 1034 ASN A O 1
ATOM 8205 N N . GLN A 1 1035 ? 60 48 -2.754 1 32.06 1035 GLN A N 1
ATOM 8206 C CA . GLN A 1 1035 ? 61.094 48.312 -1.846 1 32.06 1035 GLN A CA 1
ATOM 8207 C C . GLN A 1 1035 ? 61.844 49.562 -2.27 1 32.06 1035 GLN A C 1
ATOM 8209 O O . GLN A 1 1035 ? 62.812 49.969 -1.611 1 32.06 1035 GLN A O 1
ATOM 8214 N N . ASN A 1 1036 ? 62.094 49.812 -3.623 1 29.45 1036 ASN A N 1
ATOM 8215 C CA . ASN A 1 1036 ? 63.156 50.781 -3.697 1 29.45 1036 ASN A CA 1
ATOM 8216 C C . ASN A 1 1036 ? 62.844 52.031 -2.91 1 29.45 1036 ASN A C 1
ATOM 8218 O O . ASN A 1 1036 ? 63.75 52.719 -2.42 1 29.45 1036 ASN A O 1
ATOM 8222 N N . GLY A 1 1037 ? 61.938 52.906 -3.484 1 27.39 1037 GLY A N 1
ATOM 8223 C CA . GLY A 1 1037 ? 62.031 54.312 -3.15 1 27.39 1037 GLY A CA 1
ATOM 8224 C C . GLY A 1 1037 ? 61.719 54.625 -1.702 1 27.39 1037 GLY A C 1
ATOM 8225 O O . GLY A 1 1037 ? 60.875 53.938 -1.105 1 27.39 1037 GLY A O 1
ATOM 8226 N N . GLU A 1 1038 ? 62.719 54.938 -0.887 1 27.53 1038 GLU A N 1
ATOM 8227 C CA . GLU A 1 1038 ? 62.688 55.562 0.428 1 27.53 1038 GLU A CA 1
ATOM 8228 C C . GLU A 1 1038 ? 61.469 56.5 0.578 1 27.53 1038 GLU A C 1
ATOM 8230 O O . GLU A 1 1038 ? 61.438 57.562 0.003 1 27.53 1038 GLU A O 1
ATOM 8235 N N . SER A 1 1039 ? 60.344 56 0.285 1 26.48 1039 SER A N 1
ATOM 8236 C CA . SER A 1 1039 ? 59.219 56.906 0.428 1 26.48 1039 SER A CA 1
ATOM 8237 C C . SER A 1 1039 ? 59.156 57.5 1.834 1 26.48 1039 SER A C 1
ATOM 8239 O O . SER A 1 1039 ? 58.812 56.781 2.791 1 26.48 1039 SER A O 1
ATOM 8241 N N . ARG A 1 1040 ? 60.281 58.312 2.174 1 28.81 1040 ARG A N 1
ATOM 8242 C CA . ARG A 1 1040 ? 60.281 59.188 3.348 1 28.81 1040 ARG A CA 1
ATOM 8243 C C . ARG A 1 1040 ? 58.906 59.844 3.541 1 28.81 1040 ARG A C 1
ATOM 8245 O O . ARG A 1 1040 ? 58.312 60.312 2.582 1 28.81 1040 ARG A O 1
ATOM 8252 N N . LEU A 1 1041 ? 58.25 59.438 4.48 1 27.69 1041 LEU A N 1
ATOM 8253 C CA . LEU A 1 1041 ? 57.156 60.25 5.008 1 27.69 1041 LEU A CA 1
ATOM 8254 C C . LEU A 1 1041 ? 57.562 61.719 4.98 1 27.69 1041 LEU A C 1
ATOM 8256 O O . LEU A 1 1041 ? 58.625 62.094 5.457 1 27.69 1041 LEU A O 1
ATOM 8260 N N . PRO A 1 1042 ? 57.438 62.531 3.771 1 27.39 1042 PRO A N 1
ATOM 8261 C CA . PRO A 1 1042 ? 57.938 63.906 3.883 1 27.39 1042 PRO A CA 1
ATOM 8262 C C . PRO A 1 1042 ? 57.812 64.5 5.293 1 27.39 1042 PRO A C 1
ATOM 8264 O O . PRO A 1 1042 ? 56.75 64.375 5.906 1 27.39 1042 PRO A O 1
ATOM 8267 N N . THR A 1 1043 ? 58.781 64.375 6.047 1 26.89 1043 THR A N 1
ATOM 8268 C CA . THR A 1 1043 ? 58.781 65 7.355 1 26.89 1043 THR A CA 1
ATOM 8269 C C . THR A 1 1043 ? 58.094 66.375 7.297 1 26.89 1043 THR A C 1
ATOM 8271 O O . THR A 1 1043 ? 57.281 66.688 8.164 1 26.89 1043 THR A O 1
ATOM 8274 N N . GLY A 1 1044 ? 58.906 67.438 7.016 1 23.95 1044 GLY A N 1
ATOM 8275 C CA . GLY A 1 1044 ? 58.531 68.812 7.43 1 23.95 1044 GLY A CA 1
ATOM 8276 C C . GLY A 1 1044 ? 57.25 69.312 6.789 1 23.95 1044 GLY A C 1
ATOM 8277 O O . GLY A 1 1044 ? 56.656 68.562 5.992 1 23.95 1044 GLY A O 1
ATOM 8278 N N . SER A 1 1045 ? 57.094 70.75 6.727 1 26.17 1045 SER A N 1
ATOM 8279 C CA . SER A 1 1045 ? 56.094 71.75 6.586 1 26.17 1045 SER A CA 1
ATOM 8280 C C . SER A 1 1045 ? 55.406 71.688 5.227 1 26.17 1045 SER A C 1
ATOM 8282 O O . SER A 1 1045 ? 54.188 71.875 5.125 1 26.17 1045 SER A O 1
ATOM 8284 N N . ASN A 1 1046 ? 56.188 71.625 4.016 1 25.08 1046 ASN A N 1
ATOM 8285 C CA . ASN A 1 1046 ? 55.719 72.188 2.764 1 25.08 1046 ASN A CA 1
ATOM 8286 C C . ASN A 1 1046 ? 54.906 71.188 1.96 1 25.08 1046 ASN A C 1
ATOM 8288 O O . ASN A 1 1046 ? 54.156 71.625 1.061 1 25.08 1046 ASN A O 1
ATOM 8292 N N . ALA A 1 1047 ? 55.281 70 1.753 1 25.38 1047 ALA A N 1
ATOM 8293 C CA . ALA A 1 1047 ? 54.656 69.25 0.659 1 25.38 1047 ALA A CA 1
ATOM 8294 C C . ALA A 1 1047 ? 53.25 68.812 1.035 1 25.38 1047 ALA A C 1
ATOM 8296 O O . ALA A 1 1047 ? 52.594 68.062 0.292 1 25.38 1047 ALA A O 1
ATOM 8297 N N . ALA A 1 1048 ? 52.906 68.75 2.293 1 28.14 1048 ALA A N 1
ATOM 8298 C CA . ALA A 1 1048 ? 51.5 68.5 2.627 1 28.14 1048 ALA A CA 1
ATOM 8299 C C . ALA A 1 1048 ? 50.594 69.312 1.71 1 28.14 1048 ALA A C 1
ATOM 8301 O O . ALA A 1 1048 ? 49.375 69.25 1.843 1 28.14 1048 ALA A O 1
ATOM 8302 N N . THR A 1 1049 ? 51.156 70.312 1.011 1 27.45 1049 THR A N 1
ATOM 8303 C CA . THR A 1 1049 ? 50.344 71.25 0.261 1 27.45 1049 THR A CA 1
ATOM 8304 C C . THR A 1 1049 ? 49.844 70.625 -1.038 1 27.45 1049 THR A C 1
ATOM 8306 O O . THR A 1 1049 ? 48.812 71 -1.595 1 27.45 1049 THR A O 1
ATOM 8309 N N . LYS A 1 1050 ? 50.75 69.875 -1.88 1 29.64 1050 LYS A N 1
ATOM 8310 C CA . LYS A 1 1050 ? 50.312 69.688 -3.256 1 29.64 1050 LYS A CA 1
ATOM 8311 C C . LYS A 1 1050 ? 49.375 68.5 -3.352 1 29.64 1050 LYS A C 1
ATOM 8313 O O . LYS A 1 1050 ? 49.125 68 -4.445 1 29.64 1050 LYS A O 1
ATOM 8318 N N . MET A 1 1051 ? 49.344 67.625 -2.391 1 27.16 1051 MET A N 1
ATOM 8319 C CA . MET A 1 1051 ? 48.406 66.5 -2.611 1 27.16 1051 MET A CA 1
ATOM 8320 C C . MET A 1 1051 ? 47.125 67 -3.225 1 27.16 1051 MET A C 1
ATOM 8322 O O . MET A 1 1051 ? 46.781 68.188 -3.123 1 27.16 1051 MET A O 1
ATOM 8326 N N . VAL A 1 1052 ? 46.25 66.125 -3.682 1 30.42 1052 VAL A N 1
ATOM 8327 C CA . VAL A 1 1052 ? 45 66.375 -4.426 1 30.42 1052 VAL A CA 1
ATOM 8328 C C . VAL A 1 1052 ? 44.219 67.5 -3.773 1 30.42 1052 VAL A C 1
ATOM 8330 O O . VAL A 1 1052 ? 43.906 67.438 -2.578 1 30.42 1052 VAL A O 1
ATOM 8333 N N . GLN A 1 1053 ? 44.5 68.688 -4.25 1 30.12 1053 GLN A N 1
ATOM 8334 C CA . GLN A 1 1053 ? 43.719 69.875 -3.949 1 30.12 1053 GLN A CA 1
ATOM 8335 C C . GLN A 1 1053 ? 42.25 69.562 -3.768 1 30.12 1053 GLN A C 1
ATOM 8337 O O . GLN A 1 1053 ? 41.5 69.438 -4.742 1 30.12 1053 GLN A O 1
ATOM 8342 N N . SER A 1 1054 ? 41.906 68.375 -3.201 1 34 1054 SER A N 1
ATOM 8343 C CA . SER A 1 1054 ? 40.5 68.438 -2.816 1 34 1054 SER A CA 1
ATOM 8344 C C . SER A 1 1054 ? 40.125 69.875 -2.428 1 34 1054 SER A C 1
ATOM 8346 O O . SER A 1 1054 ? 40.938 70.562 -1.861 1 34 1054 SER A O 1
ATOM 8348 N N . PRO A 1 1055 ? 39.344 70.562 -3.285 1 38.47 1055 PRO A N 1
ATOM 8349 C CA . PRO A 1 1055 ? 39.125 72 -2.994 1 38.47 1055 PRO A CA 1
ATOM 8350 C C . PRO A 1 1055 ? 39.219 72.312 -1.507 1 38.47 1055 PRO A C 1
ATOM 8352 O O . PRO A 1 1055 ? 38.781 71.562 -0.664 1 38.47 1055 PRO A O 1
ATOM 8355 N N . SER A 1 1056 ? 40.438 72.75 -1.03 1 41.22 1056 SER A N 1
ATOM 8356 C CA . SER A 1 1056 ? 40.688 73.25 0.319 1 41.22 1056 SER A CA 1
ATOM 8357 C C . SER A 1 1056 ? 39.406 73.75 0.977 1 41.22 1056 SER A C 1
ATOM 8359 O O . SER A 1 1056 ? 38.469 74.125 0.289 1 41.22 1056 SER A O 1
ATOM 8361 N N . LEU A 1 1057 ? 39.188 73.312 2.162 1 47.19 1057 LEU A N 1
ATOM 8362 C CA . LEU A 1 1057 ? 38.062 73.812 2.916 1 47.19 1057 LEU A CA 1
ATOM 8363 C C . LEU A 1 1057 ? 37.812 75.312 2.539 1 47.19 1057 LEU A C 1
ATOM 8365 O O . LEU A 1 1057 ? 36.656 75.75 2.498 1 47.19 1057 LEU A O 1
ATOM 8369 N N . ASP A 1 1058 ? 38.906 76.062 2.098 1 49.84 1058 ASP A N 1
ATOM 8370 C CA . ASP A 1 1058 ? 38.781 77.438 1.711 1 49.84 1058 ASP A CA 1
ATOM 8371 C C . ASP A 1 1058 ? 38.094 77.625 0.345 1 49.84 1058 ASP A C 1
ATOM 8373 O O . ASP A 1 1058 ? 37.312 78.5 0.127 1 49.84 1058 ASP A O 1
ATOM 8377 N N . GLU A 1 1059 ? 38.469 76.75 -0.566 1 50.28 1059 GLU A N 1
ATOM 8378 C CA . GLU A 1 1059 ? 37.812 76.812 -1.874 1 50.28 1059 GLU A CA 1
ATOM 8379 C C . GLU A 1 1059 ? 36.344 76.375 -1.785 1 50.28 1059 GLU A C 1
ATOM 8381 O O . GLU A 1 1059 ? 35.5 76.875 -2.467 1 50.28 1059 GLU A O 1
ATOM 8386 N N . MET A 1 1060 ? 36.094 75.312 -0.976 1 48.84 1060 MET A N 1
ATOM 8387 C CA . MET A 1 1060 ? 34.719 74.938 -0.737 1 48.84 1060 MET A CA 1
ATOM 8388 C C . MET A 1 1060 ? 33.969 76 0.033 1 48.84 1060 MET A C 1
ATOM 8390 O O . MET A 1 1060 ? 32.781 76.25 -0.213 1 48.84 1060 MET A O 1
ATOM 8394 N N . LYS A 1 1061 ? 34.656 76.75 0.956 1 52.22 1061 LYS A N 1
ATOM 8395 C CA . LYS A 1 1061 ? 34.062 77.875 1.641 1 52.22 1061 LYS A CA 1
ATOM 8396 C C . LYS A 1 1061 ? 33.719 79 0.65 1 52.22 1061 LYS A C 1
ATOM 8398 O O . LYS A 1 1061 ? 32.656 79.625 0.772 1 52.22 1061 LYS A O 1
ATOM 8403 N N . HIS A 1 1062 ? 34.594 79.25 -0.308 1 52 1062 HIS A N 1
ATOM 8404 C CA . HIS A 1 1062 ? 34.344 80.25 -1.312 1 52 1062 HIS A CA 1
ATOM 8405 C C . HIS A 1 1062 ? 33.188 79.875 -2.242 1 52 1062 HIS A C 1
ATOM 8407 O O . HIS A 1 1062 ? 32.375 80.688 -2.643 1 52 1062 HIS A O 1
ATOM 8413 N N . LYS A 1 1063 ? 33.125 78.562 -2.631 1 48.56 1063 LYS A N 1
ATOM 8414 C CA . LYS A 1 1063 ? 32.031 78.125 -3.484 1 48.56 1063 LYS A CA 1
ATOM 8415 C C . LYS A 1 1063 ? 30.703 78.125 -2.727 1 48.56 1063 LYS A C 1
ATOM 8417 O O . LYS A 1 1063 ? 29.656 78.438 -3.287 1 48.56 1063 LYS A O 1
ATOM 8422 N N . MET A 1 1064 ? 30.688 77.625 -1.559 1 47.78 1064 MET A N 1
ATOM 8423 C CA . MET A 1 1064 ? 29.469 77.5 -0.76 1 47.78 1064 MET A CA 1
ATOM 8424 C C . MET A 1 1064 ? 29.047 78.875 -0.226 1 47.78 1064 MET A C 1
ATOM 8426 O O . MET A 1 1064 ? 27.891 79.062 0.137 1 47.78 1064 MET A O 1
ATOM 8430 N N . GLY A 1 1065 ? 30 79.812 0.106 1 46.94 1065 GLY A N 1
ATOM 8431 C CA . GLY A 1 1065 ? 29.547 81.188 0.4 1 46.94 1065 GLY A CA 1
ATOM 8432 C C . GLY A 1 1065 ? 28.562 81.688 -0.624 1 46.94 1065 GLY A C 1
ATOM 8433 O O . GLY A 1 1065 ? 27.625 82.375 -0.271 1 46.94 1065 GLY A O 1
ATOM 8434 N N . LYS A 1 1066 ? 28.781 81.438 -1.891 1 45.47 1066 LYS A N 1
ATOM 8435 C CA . LYS A 1 1066 ? 27.875 81.875 -2.939 1 45.47 1066 LYS A CA 1
ATOM 8436 C C . LYS A 1 1066 ? 26.516 81.188 -2.826 1 45.47 1066 LYS A C 1
ATOM 8438 O O . LYS A 1 1066 ? 25.484 81.75 -3.15 1 45.47 1066 LYS A O 1
ATOM 8443 N N . LEU A 1 1067 ? 26.547 79.812 -2.486 1 43.28 1067 LEU A N 1
ATOM 8444 C CA . LEU A 1 1067 ? 25.297 79.062 -2.477 1 43.28 1067 LEU A CA 1
ATOM 8445 C C . LEU A 1 1067 ? 24.438 79.438 -1.278 1 43.28 1067 LEU A C 1
ATOM 8447 O O . LEU A 1 1067 ? 23.203 79.438 -1.348 1 43.28 1067 LEU A O 1
ATOM 8451 N N . PHE A 1 1068 ? 25.094 79.688 -0.094 1 42.12 1068 PHE A N 1
ATOM 8452 C CA . PHE A 1 1068 ? 24.281 80 1.079 1 42.12 1068 PHE A CA 1
ATOM 8453 C C . PHE A 1 1068 ? 23.766 81.438 1 1 42.12 1068 PHE A C 1
ATOM 8455 O O . PHE A 1 1068 ? 22.891 81.812 1.764 1 42.12 1068 PHE A O 1
ATOM 8462 N N . ASN A 1 1069 ? 24.531 82.438 0.369 1 35.84 1069 ASN A N 1
ATOM 8463 C CA . ASN A 1 1069 ? 24.141 83.875 0.437 1 35.84 1069 ASN A CA 1
ATOM 8464 C C . ASN A 1 1069 ? 22.859 84.125 -0.331 1 35.84 1069 ASN A C 1
ATOM 8466 O O . ASN A 1 1069 ? 22.641 85.25 -0.815 1 35.84 1069 ASN A O 1
ATOM 8470 N N . LYS A 1 1070 ? 22.172 83.125 -0.907 1 34.62 1070 LYS A N 1
ATOM 8471 C CA . LYS A 1 1070 ? 20.969 83.812 -1.41 1 34.62 1070 LYS A CA 1
ATOM 8472 C C . LYS A 1 1070 ? 20.203 84.5 -0.284 1 34.62 1070 LYS A C 1
ATOM 8474 O O . LYS A 1 1070 ? 19.906 83.875 0.738 1 34.62 1070 LYS A O 1
ATOM 8479 N N . PRO A 1 1071 ? 20.375 85.875 -0.118 1 30.52 1071 PRO A N 1
ATOM 8480 C CA . PRO A 1 1071 ? 19.828 86.812 0.862 1 30.52 1071 PRO A CA 1
ATOM 8481 C C . PRO A 1 1071 ? 18.359 86.562 1.179 1 30.52 1071 PRO A C 1
ATOM 8483 O O . PRO A 1 1071 ? 17.516 86.5 0.271 1 30.52 1071 PRO A O 1
ATOM 8486 N N . GLY A 1 1072 ? 17.922 85.562 1.981 1 28.39 1072 GLY A N 1
ATOM 8487 C CA . GLY A 1 1072 ? 16.562 85.688 2.451 1 28.39 1072 GLY A CA 1
ATOM 8488 C C . GLY A 1 1072 ? 16.188 87.125 2.889 1 28.39 1072 GLY A C 1
ATOM 8489 O O . GLY A 1 1072 ? 17.062 87.938 3.053 1 28.39 1072 GLY A O 1
ATOM 8490 N N . GLY A 1 1073 ? 14.953 87.625 2.664 1 28.23 1073 GLY A N 1
ATOM 8491 C CA . GLY A 1 1073 ? 14.352 88.938 2.971 1 28.23 1073 GLY A CA 1
ATOM 8492 C C . GLY A 1 1073 ? 14.711 89.438 4.352 1 28.23 1073 GLY A C 1
ATOM 8493 O O . GLY A 1 1073 ? 15.195 88.688 5.195 1 28.23 1073 GLY A O 1
ATOM 8494 N N . PRO A 1 1074 ? 15.016 90.75 4.559 1 25.94 1074 PRO A N 1
ATOM 8495 C CA . PRO A 1 1074 ? 15.43 91.562 5.727 1 25.94 1074 PRO A CA 1
ATOM 8496 C C . PRO A 1 1074 ? 14.578 91.25 6.961 1 25.94 1074 PRO A C 1
ATOM 8498 O O . PRO A 1 1074 ? 13.352 91.188 6.863 1 25.94 1074 PRO A O 1
ATOM 8501 N N . VAL A 1 1075 ? 14.891 90.375 7.773 1 25.17 1075 VAL A N 1
ATOM 8502 C CA . VAL A 1 1075 ? 14.172 90.312 9.047 1 25.17 1075 VAL A CA 1
ATOM 8503 C C . VAL A 1 1075 ? 14.289 91.688 9.719 1 25.17 1075 VAL A C 1
ATOM 8505 O O . VAL A 1 1075 ? 15.391 92.25 9.875 1 25.17 1075 VAL A O 1
ATOM 8508 N N . PRO A 1 1076 ? 13.227 92.688 9.625 1 24.47 1076 PRO A N 1
ATOM 8509 C CA . PRO A 1 1076 ? 13.172 94.062 10.18 1 24.47 1076 PRO A CA 1
ATOM 8510 C C . PRO A 1 1076 ? 13.609 94.125 11.641 1 24.47 1076 PRO A C 1
ATOM 8512 O O . PRO A 1 1076 ? 13.18 93.312 12.453 1 24.47 1076 PRO A O 1
ATOM 8515 N N . PHE A 1 1077 ? 14.867 94.375 11.906 1 22.08 1077 PHE A N 1
ATOM 8516 C CA . PHE A 1 1077 ? 15.32 94.75 13.25 1 22.08 1077 PHE A CA 1
ATOM 8517 C C . PHE A 1 1077 ? 14.547 95.938 13.805 1 22.08 1077 PHE A C 1
ATOM 8519 O O . PHE A 1 1077 ? 14.453 96.938 13.156 1 22.08 1077 PHE A O 1
ATOM 8526 N N . TRP A 1 1078 ? 13.453 95.75 14.586 1 22.83 1078 TRP A N 1
ATOM 8527 C CA . TRP A 1 1078 ? 12.742 96.812 15.289 1 22.83 1078 TRP A CA 1
ATOM 8528 C C . TRP A 1 1078 ? 13.711 97.75 16.062 1 22.83 1078 TRP A C 1
ATOM 8530 O O . TRP A 1 1078 ? 14.562 97.25 16.812 1 22.83 1078 TRP A O 1
ATOM 8540 N N . LYS A 1 1079 ? 14.133 98.812 15.414 1 22.78 1079 LYS A N 1
ATOM 8541 C CA . LYS A 1 1079 ? 14.734 99.938 16.109 1 22.78 1079 LYS A CA 1
ATOM 8542 C C . LYS A 1 1079 ? 13.914 100.312 17.344 1 22.78 1079 LYS A C 1
ATOM 8544 O O . LYS A 1 1079 ? 12.688 100.188 17.328 1 22.78 1079 LYS A O 1
ATOM 8549 N N . LYS A 1 1080 ? 14.555 100.5 18.5 1 23.41 1080 LYS A N 1
ATOM 8550 C CA . LYS A 1 1080 ? 14.133 101.125 19.781 1 23.41 1080 LYS A CA 1
ATOM 8551 C C . LYS A 1 1080 ? 13.5 102.5 19.562 1 23.41 1080 LYS A C 1
ATOM 8553 O O . LYS A 1 1080 ? 12.922 103.062 20.484 1 23.41 1080 LYS A O 1
ATOM 8558 N N . SER A 1 1081 ? 12.578 102.875 18.5 1 18.77 1081 SER A N 1
ATOM 8559 C CA . SER A 1 1081 ? 11.961 104.062 19.094 1 18.77 1081 SER A CA 1
ATOM 8560 C C . SER A 1 1081 ? 11.055 103.688 20.266 1 18.77 1081 SER A C 1
ATOM 8562 O O . SER A 1 1081 ? 10.375 102.625 20.219 1 18.77 1081 SER A O 1
ATOM 8564 N N . MET B 1 1 ? 7.766 30.875 -39.656 1 56.69 1 MET B N 1
ATOM 8565 C CA . MET B 1 1 ? 8.336 29.531 -39.75 1 56.69 1 MET B CA 1
ATOM 8566 C C . MET B 1 1 ? 7.426 28.5 -39.094 1 56.69 1 MET B C 1
ATOM 8568 O O . MET B 1 1 ? 6.906 28.734 -38 1 56.69 1 MET B O 1
ATOM 8572 N N . ASN B 1 2 ? 6.914 27.531 -39.812 1 75.5 2 ASN B N 1
ATOM 8573 C CA . ASN B 1 2 ? 5.918 26.562 -39.375 1 75.5 2 ASN B CA 1
ATOM 8574 C C . ASN B 1 2 ? 6.547 25.438 -38.562 1 75.5 2 ASN B C 1
ATOM 8576 O O . ASN B 1 2 ? 7.73 25.125 -38.719 1 75.5 2 ASN B O 1
ATOM 8580 N N . TYR B 1 3 ? 5.773 24.984 -37.562 1 82.25 3 TYR B N 1
ATOM 8581 C CA . TYR B 1 3 ? 6.254 23.953 -36.656 1 82.25 3 TYR B CA 1
ATOM 8582 C C . TYR B 1 3 ? 6.73 22.734 -37.438 1 82.25 3 TYR B C 1
ATOM 8584 O O . TYR B 1 3 ? 7.668 22.047 -37 1 82.25 3 TYR B O 1
ATOM 8592 N N . GLN B 1 4 ? 6.242 22.578 -38.562 1 84.25 4 GLN B N 1
ATOM 8593 C CA . GLN B 1 4 ? 6.609 21.453 -39.406 1 84.25 4 GLN B CA 1
ATOM 8594 C C . GLN B 1 4 ? 8.008 21.641 -40 1 84.25 4 GLN B C 1
ATOM 8596 O O . GLN B 1 4 ? 8.789 20.688 -40.031 1 84.25 4 GLN B O 1
ATOM 8601 N N . SER B 1 5 ? 8.406 22.812 -40.281 1 82.81 5 SER B N 1
ATOM 8602 C CA . SER B 1 5 ? 9.734 23.109 -40.812 1 82.81 5 SER B CA 1
ATOM 8603 C C . SER B 1 5 ? 10.812 22.953 -39.75 1 82.81 5 SER B C 1
ATOM 8605 O O . SER B 1 5 ? 11.914 22.484 -40.031 1 82.81 5 SER B O 1
ATOM 8607 N N . VAL B 1 6 ? 10.492 23.25 -38.594 1 83.38 6 VAL B N 1
ATOM 8608 C CA . VAL B 1 6 ? 11.391 23.062 -37.469 1 83.38 6 VAL B CA 1
ATOM 8609 C C . VAL B 1 6 ? 11.578 21.578 -37.188 1 83.38 6 VAL B C 1
ATOM 8611 O O . VAL B 1 6 ? 12.703 21.109 -36.969 1 83.38 6 VAL B O 1
ATOM 8614 N N . ALA B 1 7 ? 10.539 20.828 -37.281 1 88.06 7 ALA B N 1
ATOM 8615 C CA . ALA B 1 7 ? 10.57 19.375 -37.031 1 88.06 7 ALA B CA 1
ATOM 8616 C C . ALA B 1 7 ? 11.391 18.672 -38.094 1 88.06 7 ALA B C 1
ATOM 8618 O O . ALA B 1 7 ? 12.219 17.812 -37.781 1 88.06 7 ALA B O 1
ATOM 8619 N N . ASP B 1 8 ? 11.25 19.094 -39.219 1 82.69 8 ASP B N 1
ATOM 8620 C CA . ASP B 1 8 ? 11.984 18.5 -40.312 1 82.69 8 ASP B CA 1
ATOM 8621 C C . ASP B 1 8 ? 13.469 18.844 -40.25 1 82.69 8 ASP B C 1
ATOM 8623 O O . ASP B 1 8 ? 14.32 18 -40.531 1 82.69 8 ASP B O 1
ATOM 8627 N N . GLN B 1 9 ? 13.828 19.984 -39.781 1 84.19 9 GLN B N 1
ATOM 8628 C CA . GLN B 1 9 ? 15.219 20.391 -39.594 1 84.19 9 GLN B CA 1
ATOM 8629 C C . GLN B 1 9 ? 15.875 19.641 -38.438 1 84.19 9 GLN B C 1
ATOM 8631 O O . GLN B 1 9 ? 17.031 19.219 -38.531 1 84.19 9 GLN B O 1
ATOM 8636 N N . LEU B 1 10 ? 15.125 19.391 -37.406 1 85.38 10 LEU B N 1
ATOM 8637 C CA . LEU B 1 10 ? 15.641 18.656 -36.25 1 85.38 10 LEU B CA 1
ATOM 8638 C C . LEU B 1 10 ? 15.875 17.188 -36.594 1 85.38 10 LEU B C 1
ATOM 8640 O O . LEU B 1 10 ? 16.906 16.625 -36.219 1 85.38 10 LEU B O 1
ATOM 8644 N N . LEU B 1 11 ? 15.016 16.609 -37.406 1 84.31 11 LEU B N 1
ATOM 8645 C CA . LEU B 1 11 ? 15.141 15.219 -37.844 1 84.31 11 LEU B CA 1
ATOM 8646 C C . LEU B 1 11 ? 16.25 15.055 -38.875 1 84.31 11 LEU B C 1
ATOM 8648 O O . LEU B 1 11 ? 17.031 14.102 -38.812 1 84.31 11 LEU B O 1
ATOM 8652 N N . SER B 1 12 ? 16.438 16.047 -39.625 1 82 12 SER B N 1
ATOM 8653 C CA . SER B 1 12 ? 17.453 16.016 -40.656 1 82 12 SER B CA 1
ATOM 8654 C C . SER B 1 12 ? 18.844 16.281 -40.062 1 82 12 SER B C 1
ATOM 8656 O O . SER B 1 12 ? 19.844 15.766 -40.562 1 82 12 SER B O 1
ATOM 8658 N N . SER B 1 13 ? 18.859 17.062 -38.969 1 80.31 13 SER B N 1
ATOM 8659 C CA . SER B 1 13 ? 20.109 17.406 -38.312 1 80.31 13 SER B CA 1
ATOM 8660 C C . SER B 1 13 ? 20.484 16.359 -37.281 1 80.31 13 SER B C 1
ATOM 8662 O O . SER B 1 13 ? 21.516 16.484 -36.594 1 80.31 13 SER B O 1
ATOM 8664 N N . GLY B 1 14 ? 19.781 15.352 -37.094 1 80 14 GLY B N 1
ATOM 8665 C CA . GLY B 1 14 ? 19.984 14.258 -36.156 1 80 14 GLY B CA 1
ATOM 8666 C C . GLY B 1 14 ? 19.781 14.672 -34.688 1 80 14 GLY B C 1
ATOM 8667 O O . GLY B 1 14 ? 20.297 14.016 -33.781 1 80 14 GLY B O 1
ATOM 8668 N N . LEU B 1 15 ? 19.125 15.742 -34.531 1 81.25 15 LEU B N 1
ATOM 8669 C CA . LEU B 1 15 ? 18.844 16.203 -33.188 1 81.25 15 LEU B CA 1
ATOM 8670 C C . LEU B 1 15 ? 17.562 15.562 -32.656 1 81.25 15 LEU B C 1
ATOM 8672 O O . LEU B 1 15 ? 16.531 16.219 -32.562 1 81.25 15 LEU B O 1
ATOM 8676 N N . LEU B 1 16 ? 17.672 14.281 -32.312 1 82.94 16 LEU B N 1
ATOM 8677 C CA . LEU B 1 16 ? 16.5 13.438 -32.062 1 82.94 16 LEU B CA 1
ATOM 8678 C C . LEU B 1 16 ? 15.883 13.734 -30.703 1 82.94 16 LEU B C 1
ATOM 8680 O O . LEU B 1 16 ? 14.664 13.672 -30.547 1 82.94 16 LEU B O 1
ATOM 8684 N N . LEU B 1 17 ? 16.625 14.094 -29.812 1 87.06 17 LEU B N 1
ATOM 8685 C CA . LEU B 1 17 ? 16.109 14.391 -28.484 1 87.06 17 LEU B CA 1
ATOM 8686 C C . LEU B 1 17 ? 15.344 15.711 -28.469 1 87.06 17 LEU B C 1
ATOM 8688 O O . LEU B 1 17 ? 14.281 15.812 -27.844 1 87.06 17 LEU B O 1
ATOM 8692 N N . THR B 1 18 ? 15.789 16.578 -29.031 1 87.25 18 THR B N 1
ATOM 8693 C CA . THR B 1 18 ? 15.102 17.859 -29.188 1 87.25 18 THR B CA 1
ATOM 8694 C C . THR B 1 18 ? 13.828 17.688 -30.016 1 87.25 18 THR B C 1
ATOM 8696 O O . THR B 1 18 ? 12.797 18.281 -29.703 1 87.25 18 THR B O 1
ATOM 8699 N N . ALA B 1 19 ? 13.914 16.812 -30.969 1 86.81 19 ALA B N 1
ATOM 8700 C CA . ALA B 1 19 ? 12.734 16.516 -31.766 1 86.81 19 ALA B CA 1
ATOM 8701 C C . ALA B 1 19 ? 11.672 15.797 -30.938 1 86.81 19 ALA B C 1
ATOM 8703 O O . ALA B 1 19 ? 10.477 16.078 -31.078 1 86.81 19 ALA B O 1
ATOM 8704 N N . LEU B 1 20 ? 12.148 15.008 -30.172 1 85.56 20 LEU B N 1
ATOM 8705 C CA . LEU B 1 20 ? 11.25 14.32 -29.25 1 85.56 20 LEU B CA 1
ATOM 8706 C C . LEU B 1 20 ? 10.625 15.297 -28.266 1 85.56 20 LEU B C 1
ATOM 8708 O O . LEU B 1 20 ? 9.422 15.242 -28 1 85.56 20 LEU B O 1
ATOM 8712 N N . GLU B 1 21 ? 11.312 16.172 -27.781 1 87.31 21 GLU B N 1
ATOM 8713 C CA . GLU B 1 21 ? 10.82 17.188 -26.859 1 87.31 21 GLU B CA 1
ATOM 8714 C C . GLU B 1 21 ? 9.859 18.156 -27.562 1 87.31 21 GLU B C 1
ATOM 8716 O O . GLU B 1 21 ? 8.844 18.547 -26.984 1 87.31 21 GLU B O 1
ATOM 8721 N N . LEU B 1 22 ? 10.102 18.438 -28.641 1 86.75 22 LEU B N 1
ATOM 8722 C CA . LEU B 1 22 ? 9.211 19.234 -29.469 1 86.75 22 LEU B CA 1
ATOM 8723 C C . LEU B 1 22 ? 7.887 18.516 -29.703 1 86.75 22 LEU B C 1
ATOM 8725 O O . LEU B 1 22 ? 6.816 19.109 -29.594 1 86.75 22 LEU B O 1
ATOM 8729 N N . HIS B 1 23 ? 7.961 17.234 -30 1 84.94 23 HIS B N 1
ATOM 8730 C CA . HIS B 1 23 ? 6.77 16.406 -30.156 1 84.94 23 HIS B CA 1
ATOM 8731 C C . HIS B 1 23 ? 5.906 16.422 -28.906 1 84.94 23 HIS B C 1
ATOM 8733 O O . HIS B 1 23 ? 4.691 16.625 -28.984 1 84.94 23 HIS B O 1
ATOM 8739 N N . VAL B 1 24 ? 6.551 16.359 -27.844 1 83.19 24 VAL B N 1
ATOM 8740 C CA . VAL B 1 24 ? 5.852 16.281 -26.562 1 83.19 24 VAL B CA 1
ATOM 8741 C C . VAL B 1 24 ? 5.277 17.641 -26.219 1 83.19 24 VAL B C 1
ATOM 8743 O O . VAL B 1 24 ? 4.113 17.766 -25.828 1 83.19 24 VAL B O 1
ATOM 8746 N N . GLU B 1 25 ? 5.977 18.641 -26.406 1 83.75 25 GLU B N 1
ATOM 8747 C CA . GLU B 1 25 ? 5.559 19.984 -26.031 1 83.75 25 GLU B CA 1
ATOM 8748 C C . GLU B 1 25 ? 4.457 20.5 -26.953 1 83.75 25 GLU B C 1
ATOM 8750 O O . GLU B 1 25 ? 3.52 21.156 -26.516 1 83.75 25 GLU B O 1
ATOM 8755 N N . LEU B 1 26 ? 4.543 20.031 -28.078 1 81.5 26 LEU B N 1
ATOM 8756 C CA . LEU B 1 26 ? 3.49 20.391 -29.031 1 81.5 26 LEU B CA 1
ATOM 8757 C C . LEU B 1 26 ? 2.24 19.547 -28.781 1 81.5 26 LEU B C 1
ATOM 8759 O O . LEU B 1 26 ? 1.119 20.047 -28.875 1 81.5 26 LEU B O 1
ATOM 8763 N N . ALA B 1 27 ? 2.447 18.312 -28.391 1 78.06 27 ALA B N 1
ATOM 8764 C CA . ALA B 1 27 ? 1.324 17.438 -28.047 1 78.06 27 ALA B CA 1
ATOM 8765 C C . ALA B 1 27 ? 0.58 17.969 -26.828 1 78.06 27 ALA B C 1
ATOM 8767 O O . ALA B 1 27 ? -0.653 17.953 -26.781 1 78.06 27 ALA B O 1
ATOM 8768 N N . GLU B 1 28 ? 1.302 18.578 -25.938 1 77.62 28 GLU B N 1
ATOM 8769 C CA . GLU B 1 28 ? 0.735 19.156 -24.719 1 77.62 28 GLU B CA 1
ATOM 8770 C C . GLU B 1 28 ? -0.023 20.438 -25.016 1 77.62 28 GLU B C 1
ATOM 8772 O O . GLU B 1 28 ? -0.973 20.781 -24.312 1 77.62 28 GLU B O 1
ATOM 8777 N N . ARG B 1 29 ? 0.267 21.047 -26.156 1 76.25 29 ARG B N 1
ATOM 8778 C CA . ARG B 1 29 ? -0.374 22.297 -26.562 1 76.25 29 ARG B CA 1
ATOM 8779 C C . ARG B 1 29 ? -1.468 22.047 -27.594 1 76.25 29 ARG B C 1
ATOM 8781 O O . ARG B 1 29 ? -2.023 22.984 -28.156 1 76.25 29 ARG B O 1
ATOM 8788 N N . GLY B 1 30 ? -1.682 20.797 -27.766 1 76.12 30 GLY B N 1
ATOM 8789 C CA . GLY B 1 30 ? -2.75 20.359 -28.656 1 76.12 30 GLY B CA 1
ATOM 8790 C C . GLY B 1 30 ? -2.395 20.469 -30.125 1 76.12 30 GLY B C 1
ATOM 8791 O O . GLY B 1 30 ? -3.264 20.359 -30.984 1 76.12 30 GLY B O 1
ATOM 8792 N N . LYS B 1 31 ? -1.066 20.719 -30.344 1 80.56 31 LYS B N 1
ATOM 8793 C CA . LYS B 1 31 ? -0.604 20.906 -31.719 1 80.56 31 LYS B CA 1
ATOM 8794 C C . LYS B 1 31 ? 0.362 19.797 -32.125 1 80.56 31 LYS B C 1
ATOM 8796 O O . LYS B 1 31 ? 1.553 20.047 -32.312 1 80.56 31 LYS B O 1
ATOM 8801 N N . GLU B 1 32 ? -0.116 18.656 -32.156 1 79.38 32 GLU B N 1
ATOM 8802 C CA . GLU B 1 32 ? 0.714 17.484 -32.469 1 79.38 32 GLU B CA 1
ATOM 8803 C C . GLU B 1 32 ? 1.098 17.438 -33.938 1 79.38 32 GLU B C 1
ATOM 8805 O O . GLU B 1 32 ? 0.24 17.578 -34.812 1 79.38 32 GLU B O 1
ATOM 8810 N N . LEU B 1 33 ? 2.326 17.375 -34.188 1 80.94 33 LEU B N 1
ATOM 8811 C CA . LEU B 1 33 ? 2.822 17.281 -35.562 1 80.94 33 LEU B CA 1
ATOM 8812 C C . LEU B 1 33 ? 2.871 15.828 -36 1 80.94 33 LEU B C 1
ATOM 8814 O O . LEU B 1 33 ? 3.525 14.992 -35.375 1 80.94 33 LEU B O 1
ATOM 8818 N N . THR B 1 34 ? 2.258 15.508 -37 1 82 34 THR B N 1
ATOM 8819 C CA . THR B 1 34 ? 2.094 14.156 -37.531 1 82 34 THR B CA 1
ATOM 8820 C C . THR B 1 34 ? 3.434 13.586 -38 1 82 34 THR B C 1
ATOM 8822 O O . THR B 1 34 ? 3.66 12.375 -37.906 1 82 34 THR B O 1
ATOM 8825 N N . SER B 1 35 ? 4.328 14.367 -38.438 1 80.5 35 SER B N 1
ATOM 8826 C CA . SER B 1 35 ? 5.633 13.922 -38.906 1 80.5 35 SER B CA 1
ATOM 8827 C C . SER B 1 35 ? 6.5 13.414 -37.75 1 80.5 35 SER B C 1
ATOM 8829 O O . SER B 1 35 ? 7.152 12.375 -37.875 1 80.5 35 SER B O 1
ATOM 8831 N N . LEU B 1 36 ? 6.453 14.062 -36.719 1 80.81 36 LEU B N 1
ATOM 8832 C CA . LEU B 1 36 ? 7.207 13.648 -35.531 1 80.81 36 LEU B CA 1
ATOM 8833 C C . LEU B 1 36 ? 6.566 12.43 -34.875 1 80.81 36 LEU B C 1
ATOM 8835 O O . LEU B 1 36 ? 7.27 11.508 -34.469 1 80.81 36 LEU B O 1
ATOM 8839 N N . LYS B 1 37 ? 5.234 12.352 -34.938 1 82.69 37 LYS B N 1
ATOM 8840 C CA . LYS B 1 37 ? 4.508 11.211 -34.375 1 82.69 37 LYS B CA 1
ATOM 8841 C C . LYS B 1 37 ? 4.816 9.938 -35.188 1 82.69 37 LYS B C 1
ATOM 8843 O O . LYS B 1 37 ? 5.141 8.898 -34.594 1 82.69 37 LYS B O 1
ATOM 8848 N N . LYS B 1 38 ? 4.875 9.969 -36.375 1 81.06 38 LYS B N 1
ATOM 8849 C CA . LYS B 1 38 ? 5.164 8.836 -37.25 1 81.06 38 LYS B CA 1
ATOM 8850 C C . LYS B 1 38 ? 6.625 8.406 -37.125 1 81.06 38 LYS B C 1
ATOM 8852 O O . LYS B 1 38 ? 6.934 7.211 -37.188 1 81.06 38 LYS B O 1
ATOM 8857 N N . PHE B 1 39 ? 7.512 9.273 -36.969 1 78.5 39 PHE B N 1
ATOM 8858 C CA . PHE B 1 39 ? 8.938 8.992 -36.844 1 78.5 39 PHE B CA 1
ATOM 8859 C C . PHE B 1 39 ? 9.227 8.242 -35.531 1 78.5 39 PHE B C 1
ATOM 8861 O O . PHE B 1 39 ? 9.898 7.211 -35.562 1 78.5 39 PHE B O 1
ATOM 8868 N N . PHE B 1 40 ? 8.656 8.711 -34.5 1 79.88 40 PHE B N 1
ATOM 8869 C CA . PHE B 1 40 ? 8.992 8.172 -33.188 1 79.88 40 PHE B CA 1
ATOM 8870 C C . PHE B 1 40 ? 8.148 6.945 -32.875 1 79.88 40 PHE B C 1
ATOM 8872 O O . PHE B 1 40 ? 8.523 6.125 -32.031 1 79.88 40 PHE B O 1
ATOM 8879 N N . GLU B 1 41 ? 7.008 6.648 -33.625 1 76.12 41 GLU B N 1
ATOM 8880 C CA . GLU B 1 41 ? 6.18 5.453 -33.469 1 76.12 41 GLU B CA 1
ATOM 8881 C C . GLU B 1 41 ? 6.777 4.277 -34.25 1 76.12 41 GLU B C 1
ATOM 8883 O O . GLU B 1 41 ? 6.488 3.117 -33.938 1 76.12 41 GLU B O 1
ATOM 8888 N N . ASN B 1 42 ? 7.762 4.43 -35.062 1 68.62 42 ASN B N 1
ATOM 8889 C CA . ASN B 1 42 ? 8.375 3.396 -35.906 1 68.62 42 ASN B CA 1
ATOM 8890 C C . ASN B 1 42 ? 9.75 3 -35.375 1 68.62 42 ASN B C 1
ATOM 8892 O O . ASN B 1 42 ? 10.711 3.76 -35.5 1 68.62 42 ASN B O 1
ATOM 8896 N N . PRO B 1 43 ? 9.867 1.813 -34.75 1 68.44 43 PRO B N 1
ATOM 8897 C CA . PRO B 1 43 ? 11.125 1.384 -34.125 1 68.44 43 PRO B CA 1
ATOM 8898 C C . PRO B 1 43 ? 12.227 1.14 -35.156 1 68.44 43 PRO B C 1
ATOM 8900 O O . PRO B 1 43 ? 13.414 1.19 -34.812 1 68.44 43 PRO B O 1
ATOM 8903 N N . SER B 1 44 ? 11.953 0.755 -36.219 1 65.5 44 SER B N 1
ATOM 8904 C CA . SER B 1 44 ? 12.93 0.474 -37.281 1 65.5 44 SER B CA 1
ATOM 8905 C C . SER B 1 44 ? 13.812 1.686 -37.531 1 65.5 44 SER B C 1
ATOM 8907 O O . SER B 1 44 ? 14.922 1.545 -38.062 1 65.5 44 SER B O 1
ATOM 8909 N N . ASN B 1 45 ? 13.398 2.684 -37.188 1 65.19 45 ASN B N 1
ATOM 8910 C CA . ASN B 1 45 ? 14.141 3.918 -37.406 1 65.19 45 ASN B CA 1
ATOM 8911 C C . ASN B 1 45 ? 15.344 4.035 -36.469 1 65.19 45 ASN B C 1
ATOM 8913 O O . ASN B 1 45 ? 16.281 4.797 -36.75 1 65.19 45 ASN B O 1
ATOM 8917 N N . PHE B 1 46 ? 15.172 3.174 -35.469 1 59.84 46 PHE B N 1
ATOM 8918 C CA . PHE B 1 46 ? 16.234 3.195 -34.469 1 59.84 46 PHE B CA 1
ATOM 8919 C C . PHE B 1 46 ? 17.203 2.039 -34.688 1 59.84 46 PHE B C 1
ATOM 8921 O O . PHE B 1 46 ? 18.359 2.104 -34.281 1 59.84 46 PHE B O 1
ATOM 8928 N N . GLU B 1 47 ? 16.859 0.647 -35.125 1 50.31 47 GLU B N 1
ATOM 8929 C CA . GLU B 1 47 ? 17.688 -0.52 -35.406 1 50.31 47 GLU B CA 1
ATOM 8930 C C . GLU B 1 47 ? 18.734 -0.209 -36.469 1 50.31 47 GLU B C 1
ATOM 8932 O O . GLU B 1 47 ? 19.828 -0.771 -36.469 1 50.31 47 GLU B O 1
ATOM 8937 N N . LYS B 1 48 ? 18.422 0.351 -37.344 1 40.66 48 LYS B N 1
ATOM 8938 C CA . LYS B 1 48 ? 19.328 0.583 -38.438 1 40.66 48 LYS B CA 1
ATOM 8939 C C . LYS B 1 48 ? 20.594 1.294 -37.969 1 40.66 48 LYS B C 1
ATOM 8941 O O . LYS B 1 48 ? 21.547 1.438 -38.75 1 40.66 48 LYS B O 1
ATOM 8946 N N . TYR B 1 49 ? 20.469 1.81 -36.781 1 33.69 49 TYR B N 1
ATOM 8947 C CA . TYR B 1 49 ? 21.672 2.576 -36.438 1 33.69 49 TYR B CA 1
ATOM 8948 C C . TYR B 1 49 ? 22.797 1.66 -36 1 33.69 49 TYR B C 1
ATOM 8950 O O . TYR B 1 49 ? 23.969 2.059 -35.969 1 33.69 49 TYR B O 1
ATOM 8958 N N . THR B 1 50 ? 22.438 0.258 -35.438 1 33.53 50 THR B N 1
ATOM 8959 C CA . THR B 1 50 ? 23.562 -0.494 -34.906 1 33.53 50 THR B CA 1
ATOM 8960 C C . THR B 1 50 ? 24.328 -1.208 -36 1 33.53 50 THR B C 1
ATOM 8962 O O . THR B 1 50 ? 25.469 -1.642 -35.812 1 33.53 50 THR B O 1
ATOM 8965 N N . ARG B 1 51 ? 23.703 -1.824 -36.938 1 27.22 51 ARG B N 1
ATOM 8966 C CA . ARG B 1 51 ? 24.375 -2.721 -37.844 1 27.22 51 ARG B CA 1
ATOM 8967 C C . ARG B 1 51 ? 25.5 -1.997 -38.594 1 27.22 51 ARG B C 1
ATOM 8969 O O . ARG B 1 51 ? 26.156 -2.576 -39.469 1 27.22 51 ARG B O 1
ATOM 8976 N N . LYS B 1 52 ? 25.234 -0.82 -38.75 1 27.75 52 LYS B N 1
ATOM 8977 C CA . LYS B 1 52 ? 26 -0.285 -39.875 1 27.75 52 LYS B CA 1
ATOM 8978 C C . LYS B 1 52 ? 27.5 -0.336 -39.594 1 27.75 52 LYS B C 1
ATOM 8980 O O . LYS B 1 52 ? 28.297 0.236 -40.344 1 27.75 52 LYS B O 1
ATOM 8985 N N . PHE B 1 53 ? 27.891 -0.676 -38.344 1 23.22 53 PHE B N 1
ATOM 8986 C CA . PHE B 1 53 ? 29.328 -0.385 -38.281 1 23.22 53 PHE B CA 1
ATOM 8987 C C . PHE B 1 53 ? 30.125 -1.507 -38.938 1 23.22 53 PHE B C 1
ATOM 8989 O O . PHE B 1 53 ? 31.141 -1.944 -38.406 1 23.22 53 PHE B O 1
ATOM 8996 N N . SER B 1 54 ? 29.5 -2.445 -39.688 1 21.5 54 SER B N 1
ATOM 8997 C CA . SER B 1 54 ? 30.391 -3.428 -40.312 1 21.5 54 SER B CA 1
ATOM 8998 C C . SER B 1 54 ? 31.281 -2.787 -41.375 1 21.5 54 SER B C 1
ATOM 9000 O O . SER B 1 54 ? 30.781 -2.318 -42.406 1 21.5 54 SER B O 1
ATOM 9002 N N . VAL B 1 55 ? 32.438 -2.238 -40.938 1 23.19 55 VAL B N 1
ATOM 9003 C CA . VAL B 1 55 ? 33.469 -1.699 -41.844 1 23.19 55 VAL B CA 1
ATOM 9004 C C . VAL B 1 55 ? 33.969 -2.799 -42.781 1 23.19 55 VAL B C 1
ATOM 9006 O O . VAL B 1 55 ? 34.375 -3.869 -42.312 1 23.19 55 VAL B O 1
ATOM 9009 N N . PRO B 1 56 ? 33.531 -2.947 -43.844 1 21.09 56 PRO B N 1
ATOM 9010 C CA . PRO B 1 56 ? 34.031 -3.857 -44.875 1 21.09 56 PRO B CA 1
ATOM 9011 C C . PRO B 1 56 ? 35.531 -3.709 -45.094 1 21.09 56 PRO B C 1
ATOM 9013 O O . PRO B 1 56 ? 36.062 -2.602 -45 1 21.09 56 PRO B O 1
ATOM 9016 N N . PRO B 1 57 ? 36.438 -4.742 -44.969 1 22.7 57 PRO B N 1
ATOM 9017 C CA . PRO B 1 57 ? 37.906 -4.832 -45.094 1 22.7 57 PRO B CA 1
ATOM 9018 C C . PRO B 1 57 ? 38.375 -4.41 -46.469 1 22.7 57 PRO B C 1
ATOM 9020 O O . PRO B 1 57 ? 38.469 -5.242 -47.375 1 22.7 57 PRO B O 1
ATOM 9023 N N . SER B 1 58 ? 37.969 -3.336 -47 1 18.98 58 SER B N 1
ATOM 9024 C CA . SER B 1 58 ? 38.344 -3.135 -48.406 1 18.98 58 SER B CA 1
ATOM 9025 C C . SER B 1 58 ? 39.844 -3.094 -48.562 1 18.98 58 SER B C 1
ATOM 9027 O O . SER B 1 58 ? 40.562 -2.619 -47.688 1 18.98 58 SER B O 1
ATOM 9029 N N . PRO B 1 59 ? 40.406 -3.613 -49.688 1 20 59 PRO B N 1
ATOM 9030 C CA . PRO B 1 59 ? 41.719 -4.035 -50.188 1 20 59 PRO B CA 1
ATOM 9031 C C . PRO B 1 59 ? 42.656 -2.857 -50.469 1 20 59 PRO B C 1
ATOM 9033 O O . PRO B 1 59 ? 43.688 -3.031 -51.094 1 20 59 PRO B O 1
ATOM 9036 N N . CYS B 1 60 ? 42.625 -1.753 -49.812 1 17.81 60 CYS B N 1
ATOM 9037 C CA . CYS B 1 60 ? 43.375 -0.729 -50.531 1 17.81 60 CYS B CA 1
ATOM 9038 C C . CYS B 1 60 ? 44.844 -1.109 -50.625 1 17.81 60 CYS B C 1
ATOM 9040 O O . CYS B 1 60 ? 45.406 -1.7 -49.719 1 17.81 60 CYS B O 1
ATOM 9042 N N . PRO B 1 61 ? 45.625 -0.805 -51.875 1 19.23 61 PRO B N 1
ATOM 9043 C CA . PRO B 1 61 ? 46.906 -1.004 -52.562 1 19.23 61 PRO B CA 1
ATOM 9044 C C . PRO B 1 61 ? 48.094 -0.525 -51.781 1 19.23 61 PRO B C 1
ATOM 9046 O O . PRO B 1 61 ? 47.938 0.103 -50.719 1 19.23 61 PRO B O 1
ATOM 9049 N N . SER B 1 62 ? 49.031 0.202 -52.469 1 17.11 62 SER B N 1
ATOM 9050 C CA . SER B 1 62 ? 50.469 0.146 -52.625 1 17.11 62 SER B CA 1
ATOM 9051 C C . SER B 1 62 ? 51.188 0.758 -51.406 1 17.11 62 SER B C 1
ATOM 9053 O O . SER B 1 62 ? 52.062 0.134 -50.844 1 17.11 62 SER B O 1
ATOM 9055 N N . GLN B 1 63 ? 51.656 2.059 -51.594 1 16.5 63 GLN B N 1
ATOM 9056 C CA . GLN B 1 63 ? 53 2.656 -51.656 1 16.5 63 GLN B CA 1
ATOM 9057 C C . GLN B 1 63 ? 53.562 2.893 -50.25 1 16.5 63 GLN B C 1
ATOM 9059 O O . GLN B 1 63 ? 54.688 2.488 -49.938 1 16.5 63 GLN B O 1
ATOM 9064 N N . ALA B 1 64 ? 53.844 4.277 -49.875 1 17.62 64 ALA B N 1
ATOM 9065 C CA . ALA B 1 64 ? 55.094 4.957 -49.625 1 17.62 64 ALA B CA 1
ATOM 9066 C C . ALA B 1 64 ? 55.625 4.668 -48.219 1 17.62 64 ALA B C 1
ATOM 9068 O O . ALA B 1 64 ? 54.844 4.262 -47.344 1 17.62 64 ALA B O 1
ATOM 9069 N N . SER B 1 65 ? 56.875 5.18 -47.844 1 17.56 65 SER B N 1
ATOM 9070 C CA . SER B 1 65 ? 58.125 4.867 -47.125 1 17.56 65 SER B CA 1
ATOM 9071 C C . SER B 1 65 ? 57.969 5.164 -45.625 1 17.56 65 SER B C 1
ATOM 9073 O O . SER B 1 65 ? 58.812 4.727 -44.812 1 17.56 65 SER B O 1
ATOM 9075 N N . ILE B 1 66 ? 57 6.105 -45.312 1 16.78 66 ILE B N 1
ATOM 9076 C CA . ILE B 1 66 ? 57.594 6.863 -44.219 1 16.78 66 ILE B CA 1
ATOM 9077 C C . ILE B 1 66 ? 57.875 5.93 -43.031 1 16.78 66 ILE B C 1
ATOM 9079 O O . ILE B 1 66 ? 57 5.176 -42.594 1 16.78 66 ILE B O 1
ATOM 9083 N N . GLU B 1 67 ? 59.062 5.707 -42.625 1 17.64 67 GLU B N 1
ATOM 9084 C CA . GLU B 1 67 ? 59.938 4.875 -41.812 1 17.64 67 GLU B CA 1
ATOM 9085 C C . GLU B 1 67 ? 59.375 4.719 -40.406 1 17.64 67 GLU B C 1
ATOM 9087 O O . GLU B 1 67 ? 59.438 3.625 -39.812 1 17.64 67 GLU B O 1
ATOM 9092 N N . GLY B 1 68 ? 59.031 5.953 -39.812 1 16.31 68 GLY B N 1
ATOM 9093 C CA . GLY B 1 68 ? 59.75 6.043 -38.531 1 16.31 68 GLY B CA 1
ATOM 9094 C C . GLY B 1 68 ? 59.219 5.074 -37.5 1 16.31 68 GLY B C 1
ATOM 9095 O O . GLY B 1 68 ? 58.5 4.125 -37.844 1 16.31 68 GLY B O 1
ATOM 9096 N N . PHE B 1 69 ? 58.688 5.668 -36.344 1 16.62 69 PHE B N 1
ATOM 9097 C CA . PHE B 1 69 ? 59.125 5.348 -35 1 16.62 69 PHE B CA 1
ATOM 9098 C C . PHE B 1 69 ? 58.25 4.266 -34.375 1 16.62 69 PHE B C 1
ATOM 9100 O O . PHE B 1 69 ? 57.031 4.348 -34.438 1 16.62 69 PHE B O 1
ATOM 9107 N N . LYS B 1 70 ? 58.656 3.123 -34.312 1 17.16 70 LYS B N 1
ATOM 9108 C CA . LYS B 1 70 ? 58.25 1.757 -34 1 17.16 70 LYS B CA 1
ATOM 9109 C C . LYS B 1 70 ? 57.594 1.686 -32.625 1 17.16 70 LYS B C 1
ATOM 9111 O O . LYS B 1 70 ? 56.969 0.667 -32.281 1 17.16 70 LYS B O 1
ATOM 9116 N N . HIS B 1 71 ? 57.688 2.768 -31.703 1 16.95 71 HIS B N 1
ATOM 9117 C CA . HIS B 1 71 ? 58.031 2.203 -30.406 1 16.95 71 HIS B CA 1
ATOM 9118 C C . HIS B 1 71 ? 56.781 1.604 -29.75 1 16.95 71 HIS B C 1
ATOM 9120 O O . HIS B 1 71 ? 55.781 2.297 -29.562 1 16.95 71 HIS B O 1
ATOM 9126 N N . ARG B 1 72 ? 56.5 0.353 -29.844 1 18.06 72 ARG B N 1
ATOM 9127 C CA . ARG B 1 72 ? 55.375 -0.53 -29.594 1 18.06 72 ARG B CA 1
ATOM 9128 C C . ARG B 1 72 ? 55.062 -0.627 -28.094 1 18.06 72 ARG B C 1
ATOM 9130 O O . ARG B 1 72 ? 55.344 -1.654 -27.469 1 18.06 72 ARG B O 1
ATOM 9137 N N . ARG B 1 73 ? 55.094 0.495 -27.391 1 17.88 73 ARG B N 1
ATOM 9138 C CA . ARG B 1 73 ? 55.25 0.088 -26 1 17.88 73 ARG B CA 1
ATOM 9139 C C . ARG B 1 73 ? 54.125 -0.84 -25.547 1 17.88 73 ARG B C 1
ATOM 9141 O O . ARG B 1 73 ? 53 -0.72 -26.031 1 17.88 73 ARG B O 1
ATOM 9148 N N . GLY B 1 74 ? 54.406 -1.943 -24.781 1 17.12 74 GLY B N 1
ATOM 9149 C CA . GLY B 1 74 ? 53.938 -3.225 -24.281 1 17.12 74 GLY B CA 1
ATOM 9150 C C . GLY B 1 74 ? 52.719 -3.104 -23.359 1 17.12 74 GLY B C 1
ATOM 9151 O O . GLY B 1 74 ? 51.938 -4.051 -23.219 1 17.12 74 GLY B O 1
ATOM 9152 N N . SER B 1 75 ? 52.594 -2.057 -22.547 1 18.58 75 SER B N 1
ATOM 9153 C CA . SER B 1 75 ? 52.281 -2.381 -21.172 1 18.58 75 SER B CA 1
ATOM 9154 C C . SER B 1 75 ? 50.781 -2.686 -20.984 1 18.58 75 SER B C 1
ATOM 9156 O O . SER B 1 75 ? 50.156 -2.131 -20.094 1 18.58 75 SER B O 1
ATOM 9158 N N . GLN B 1 76 ? 50.219 -3.24 -21.859 1 19.06 76 GLN B N 1
ATOM 9159 C CA . GLN B 1 76 ? 48.75 -3.133 -21.734 1 19.06 76 GLN B CA 1
ATOM 9160 C C . GLN B 1 76 ? 48.25 -3.918 -20.531 1 19.06 76 GLN B C 1
ATOM 9162 O O . GLN B 1 76 ? 48.094 -5.137 -20.609 1 19.06 76 GLN B O 1
ATOM 9167 N N . ALA B 1 77 ? 48.75 -3.475 -19.391 1 19.12 77 ALA B N 1
ATOM 9168 C CA . ALA B 1 77 ? 48.469 -4.215 -18.156 1 19.12 77 ALA B CA 1
ATOM 9169 C C . ALA B 1 77 ? 46.969 -4.473 -18 1 19.12 77 ALA B C 1
ATOM 9171 O O . ALA B 1 77 ? 46.156 -3.621 -18.344 1 19.12 77 ALA B O 1
ATOM 9172 N N . THR B 1 78 ? 46.688 -5.668 -18.188 1 19.31 78 THR B N 1
ATOM 9173 C CA . THR B 1 78 ? 45.531 -6.488 -17.891 1 19.31 78 THR B CA 1
ATOM 9174 C C . THR B 1 78 ? 44.969 -6.168 -16.484 1 19.31 78 THR B C 1
ATOM 9176 O O . THR B 1 78 ? 45.656 -6.395 -15.492 1 19.31 78 THR B O 1
ATOM 9179 N N . LEU B 1 79 ? 44.469 -4.859 -16.406 1 18.56 79 LEU B N 1
ATOM 9180 C CA . LEU B 1 79 ? 43.969 -4.387 -15.125 1 18.56 79 LEU B CA 1
ATOM 9181 C C . LEU B 1 79 ? 43.062 -5.43 -14.477 1 18.56 79 LEU B C 1
ATOM 9183 O O . LEU B 1 79 ? 42 -5.746 -15.016 1 18.56 79 LEU B O 1
ATOM 9187 N N . ASP B 1 80 ? 43.719 -6.391 -14.094 1 17.83 80 ASP B N 1
ATOM 9188 C CA . ASP B 1 80 ? 43.562 -7.328 -12.984 1 17.83 80 ASP B CA 1
ATOM 9189 C C . ASP B 1 80 ? 43 -6.637 -11.75 1 17.83 80 ASP B C 1
ATOM 9191 O O . ASP B 1 80 ? 43.438 -5.559 -11.367 1 17.83 80 ASP B O 1
ATOM 9195 N N . SER B 1 81 ? 41.719 -6.879 -11.5 1 18.45 81 SER B N 1
ATOM 9196 C CA . SER B 1 81 ? 40.75 -6.285 -10.609 1 18.45 81 SER B CA 1
ATOM 9197 C C . SER B 1 81 ? 41.281 -6.168 -9.188 1 18.45 81 SER B C 1
ATOM 9199 O O . SER B 1 81 ? 40.562 -5.785 -8.273 1 18.45 81 SER B O 1
ATOM 9201 N N . THR B 1 82 ? 42.406 -6.715 -8.945 1 17.47 82 THR B N 1
ATOM 9202 C CA . THR B 1 82 ? 42.719 -6.613 -7.527 1 17.47 82 THR B CA 1
ATOM 9203 C C . THR B 1 82 ? 43.188 -5.203 -7.18 1 17.47 82 THR B C 1
ATOM 9205 O O . THR B 1 82 ? 42.562 -4.516 -6.379 1 17.47 82 THR B O 1
ATOM 9208 N N . SER B 1 83 ? 44.406 -4.762 -6.457 1 20.11 83 SER B N 1
ATOM 9209 C CA . SER B 1 83 ? 45.031 -3.756 -5.605 1 20.11 83 SER B CA 1
ATOM 9210 C C . SER B 1 83 ? 45.656 -2.633 -6.434 1 20.11 83 SER B C 1
ATOM 9212 O O . SER B 1 83 ? 46.781 -2.773 -6.949 1 20.11 83 SER B O 1
ATOM 9214 N N . LEU B 1 84 ? 45.219 -1.812 -7.375 1 18.31 84 LEU B N 1
ATOM 9215 C CA . LEU B 1 84 ? 45.062 -0.36 -7.363 1 18.31 84 LEU B CA 1
ATOM 9216 C C . LEU B 1 84 ? 44.688 0.135 -5.977 1 18.31 84 LEU B C 1
ATOM 9218 O O . LEU B 1 84 ? 43.938 1.109 -5.852 1 18.31 84 LEU B O 1
ATOM 9222 N N . PHE B 1 85 ? 45.438 -0.124 -4.879 1 17.52 85 PHE B N 1
ATOM 9223 C CA . PHE B 1 85 ? 46.625 0.1 -4.059 1 17.52 85 PHE B CA 1
ATOM 9224 C C . PHE B 1 85 ? 47.594 1.051 -4.754 1 17.52 85 PHE B C 1
ATOM 9226 O O . PHE B 1 85 ? 48.156 1.937 -4.113 1 17.52 85 PHE B O 1
ATOM 9233 N N . GLU B 1 86 ? 48.344 0.95 -5.809 1 17.38 86 GLU B N 1
ATOM 9234 C CA . GLU B 1 86 ? 49.75 1.344 -5.941 1 17.38 86 GLU B CA 1
ATOM 9235 C C . GLU B 1 86 ? 49.875 2.801 -6.375 1 17.38 86 GLU B C 1
ATOM 9237 O O . GLU B 1 86 ? 49 3.33 -7.055 1 17.38 86 GLU B O 1
ATOM 9242 N N . LEU B 1 87 ? 51.094 3.549 -6.16 1 18.73 87 LEU B N 1
ATOM 9243 C CA . LEU B 1 87 ? 51.969 4.68 -5.875 1 18.73 87 LEU B CA 1
ATOM 9244 C C . LEU B 1 87 ? 52.094 5.59 -7.094 1 18.73 87 LEU B C 1
ATOM 9246 O O . LEU B 1 87 ? 52.188 6.812 -6.953 1 18.73 87 LEU B O 1
ATOM 9250 N N . THR B 1 88 ? 52.438 5.543 -8.414 1 18.59 88 THR B N 1
ATOM 9251 C CA . THR B 1 88 ? 53.844 5.359 -8.711 1 18.59 88 THR B CA 1
ATOM 9252 C C . THR B 1 88 ? 54.594 6.691 -8.656 1 18.59 88 THR B C 1
ATOM 9254 O O . THR B 1 88 ? 53.969 7.754 -8.68 1 18.59 88 THR B O 1
ATOM 9257 N N . ARG B 1 89 ? 55.812 7.375 -9.492 1 19.61 89 ARG B N 1
ATOM 9258 C CA . ARG B 1 89 ? 57.125 7.984 -9.312 1 19.61 89 ARG B CA 1
ATOM 9259 C C . ARG B 1 89 ? 57.062 9.5 -9.422 1 19.61 89 ARG B C 1
ATOM 9261 O O . ARG B 1 89 ? 57.844 10.219 -8.805 1 19.61 89 ARG B O 1
ATOM 9268 N N . PHE B 1 90 ? 56.5 10.367 -10.219 1 18.86 90 PHE B N 1
ATOM 9269 C CA . PHE B 1 90 ? 57.344 11.531 -10.492 1 18.86 90 PHE B CA 1
ATOM 9270 C C . PHE B 1 90 ? 57.094 12.633 -9.469 1 18.86 90 PHE B C 1
ATOM 9272 O O . PHE B 1 90 ? 58.031 13.18 -8.891 1 18.86 90 PHE B O 1
ATOM 9279 N N . SER B 1 91 ? 56.469 13.758 -9.617 1 21.83 91 SER B N 1
ATOM 9280 C CA . SER B 1 91 ? 56.906 15.062 -9.141 1 21.83 91 SER B CA 1
ATOM 9281 C C . SER B 1 91 ? 56.844 15.141 -7.621 1 21.83 91 SER B C 1
ATOM 9283 O O . SER B 1 91 ? 55.844 14.805 -7 1 21.83 91 SER B O 1
ATOM 9285 N N . GLU B 1 92 ? 58.156 15.273 -6.738 1 24.33 92 GLU B N 1
ATOM 9286 C CA . GLU B 1 92 ? 59.156 15.07 -5.672 1 24.33 92 GLU B CA 1
ATOM 9287 C C . GLU B 1 92 ? 58.938 16.078 -4.547 1 24.33 92 GLU B C 1
ATOM 9289 O O . GLU B 1 92 ? 58.969 15.719 -3.369 1 24.33 92 GLU B O 1
ATOM 9294 N N . ASP B 1 93 ? 59.219 17.531 -4.742 1 23.22 93 ASP B N 1
ATOM 9295 C CA . ASP B 1 93 ? 59.844 18.344 -3.715 1 23.22 93 ASP B CA 1
ATOM 9296 C C . ASP B 1 93 ? 58.812 18.906 -2.74 1 23.22 93 ASP B C 1
ATOM 9298 O O . ASP B 1 93 ? 59.031 18.859 -1.523 1 23.22 93 ASP B O 1
ATOM 9302 N N . SER B 1 94 ? 58.031 19.875 -3.133 1 28.27 94 SER B N 1
ATOM 9303 C CA . SER B 1 94 ? 57.5 20.812 -2.15 1 28.27 94 SER B CA 1
ATOM 9304 C C . SER B 1 94 ? 56.406 20.188 -1.291 1 28.27 94 SER B C 1
ATOM 9306 O O . SER B 1 94 ? 55.688 20.875 -0.571 1 28.27 94 SER B O 1
ATOM 9308 N N . ARG B 1 95 ? 56.5 18.891 -1.28 1 31.53 95 ARG B N 1
ATOM 9309 C CA . ARG B 1 95 ? 55.844 17.875 -0.462 1 31.53 95 ARG B CA 1
ATOM 9310 C C . ARG B 1 95 ? 56.406 17.875 0.958 1 31.53 95 ARG B C 1
ATOM 9312 O O . ARG B 1 95 ? 55.906 17.141 1.819 1 31.53 95 ARG B O 1
ATOM 9319 N N . ALA B 1 96 ? 57.531 18.562 1.116 1 30.78 96 ALA B N 1
ATOM 9320 C CA . ALA B 1 96 ? 58.312 18.391 2.338 1 30.78 96 ALA B CA 1
ATOM 9321 C C . ALA B 1 96 ? 57.656 19.078 3.521 1 30.78 96 ALA B C 1
ATOM 9323 O O . ALA B 1 96 ? 57.594 18.531 4.621 1 30.78 96 ALA B O 1
ATOM 9324 N N . GLN B 1 97 ? 57.25 20.344 3.254 1 34.25 97 GLN B N 1
ATOM 9325 C CA . GLN B 1 97 ? 57.031 21.125 4.461 1 34.25 97 GLN B CA 1
ATOM 9326 C C . GLN B 1 97 ? 55.656 20.812 5.09 1 34.25 97 GLN B C 1
ATOM 9328 O O . GLN B 1 97 ? 55.531 20.766 6.316 1 34.25 97 GLN B O 1
ATOM 9333 N N . THR B 1 98 ? 54.719 20.688 4.25 1 35.53 98 THR B N 1
ATOM 9334 C CA . THR B 1 98 ? 53.438 20.406 4.898 1 35.53 98 THR B CA 1
ATOM 9335 C C . THR B 1 98 ? 53.438 18.984 5.469 1 35.53 98 THR B C 1
ATOM 9337 O O . THR B 1 98 ? 52.594 18.656 6.316 1 35.53 98 THR B O 1
ATOM 9340 N N . GLU B 1 99 ? 54.469 18.109 5.152 1 40.34 99 GLU B N 1
ATOM 9341 C CA . GLU B 1 99 ? 54.844 16.859 5.801 1 40.34 99 GLU B CA 1
ATOM 9342 C C . GLU B 1 99 ? 55.375 17.094 7.207 1 40.34 99 GLU B C 1
ATOM 9344 O O . GLU B 1 99 ? 55.094 16.328 8.125 1 40.34 99 GLU B O 1
ATOM 9349 N N . ASP B 1 100 ? 56.094 18.234 7.367 1 46.41 100 ASP B N 1
ATOM 9350 C CA . ASP B 1 100 ? 56.688 18.484 8.68 1 46.41 100 ASP B CA 1
ATOM 9351 C C . ASP B 1 100 ? 55.594 18.812 9.711 1 46.41 100 ASP B C 1
ATOM 9353 O O . ASP B 1 100 ? 55.656 18.328 10.844 1 46.41 100 ASP B O 1
ATOM 9357 N N . ARG B 1 101 ? 54.594 19.641 9.242 1 51.88 101 ARG B N 1
ATOM 9358 C CA . ARG B 1 101 ? 53.531 19.984 10.203 1 51.88 101 ARG B CA 1
ATOM 9359 C C . ARG B 1 101 ? 52.656 18.766 10.516 1 51.88 101 ARG B C 1
ATOM 9361 O O . ARG B 1 101 ? 52.219 18.609 11.648 1 51.88 101 ARG B O 1
ATOM 9368 N N . LEU B 1 102 ? 52.5 17.812 9.414 1 46.62 102 LEU B N 1
ATOM 9369 C CA . LEU B 1 102 ? 51.844 16.531 9.656 1 46.62 102 LEU B CA 1
ATOM 9370 C C . LEU B 1 102 ? 52.656 15.664 10.602 1 46.62 102 LEU B C 1
ATOM 9372 O O . LEU B 1 102 ? 52.125 15.039 11.516 1 46.62 102 LEU B O 1
ATOM 9376 N N . ALA B 1 103 ? 54.031 15.797 10.406 1 54.19 103 ALA B N 1
ATOM 9377 C CA . ALA B 1 103 ? 54.938 15.047 11.273 1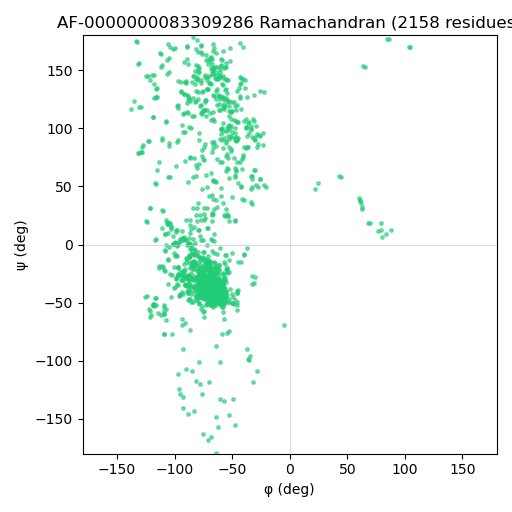 54.19 103 ALA B CA 1
ATOM 9378 C C . ALA B 1 103 ? 54.844 15.555 12.711 1 54.19 103 ALA B C 1
ATOM 9380 O O . ALA B 1 103 ? 54.844 14.758 13.656 1 54.19 103 ALA B O 1
ATOM 9381 N N . VAL B 1 104 ? 54.688 16.891 12.781 1 56.44 104 VAL B N 1
ATOM 9382 C CA . VAL B 1 104 ? 54.625 17.453 14.125 1 56.44 104 VAL B CA 1
ATOM 9383 C C . VAL B 1 104 ? 53.312 17.094 14.781 1 56.44 104 VAL B C 1
ATOM 9385 O O . VAL B 1 104 ? 53.281 16.672 15.938 1 56.44 104 VAL B O 1
ATOM 9388 N N . LEU B 1 105 ? 52.156 17.188 13.898 1 54.84 105 LEU B N 1
ATOM 9389 C CA . LEU B 1 105 ? 50.875 16.844 14.5 1 54.84 105 LEU B CA 1
ATOM 9390 C C . LEU B 1 105 ? 50.781 15.344 14.766 1 54.84 105 LEU B C 1
ATOM 9392 O O . LEU B 1 105 ? 50.25 14.922 15.797 1 54.84 105 LEU B O 1
ATOM 9396 N N . GLU B 1 106 ? 51.594 14.578 13.898 1 61.72 106 GLU B N 1
ATOM 9397 C CA . GLU B 1 106 ? 51.719 13.156 14.188 1 61.72 106 GLU B CA 1
ATOM 9398 C C . GLU B 1 106 ? 52.594 12.922 15.422 1 61.72 106 GLU B C 1
ATOM 9400 O O . GLU B 1 106 ? 52.281 12.062 16.25 1 61.72 106 GLU B O 1
ATOM 9405 N N . PHE B 1 107 ? 53.656 13.859 15.469 1 57.59 107 PHE B N 1
ATOM 9406 C CA . PHE B 1 107 ? 54.531 13.773 16.641 1 57.59 107 PHE B CA 1
ATOM 9407 C C . PHE B 1 107 ? 53.781 14.203 17.891 1 57.59 107 PHE B C 1
ATOM 9409 O O . PHE B 1 107 ? 53.844 13.531 18.922 1 57.59 107 PHE B O 1
ATOM 9416 N N . GLU B 1 108 ? 52.938 15.281 17.734 1 64.06 108 GLU B N 1
ATOM 9417 C CA . GLU B 1 108 ? 52.188 15.742 18.891 1 64.06 108 GLU B CA 1
ATOM 9418 C C . GLU B 1 108 ? 51.062 14.758 19.266 1 64.06 108 GLU B C 1
ATOM 9420 O O . GLU B 1 108 ? 50.812 14.523 20.438 1 64.06 108 GLU B O 1
ATOM 9425 N N . LEU B 1 109 ? 50.594 14.125 18.25 1 59.66 109 LEU B N 1
ATOM 9426 C CA . LEU B 1 109 ? 49.594 13.094 18.5 1 59.66 109 LEU B CA 1
ATOM 9427 C C . LEU B 1 109 ? 50.25 11.844 19.094 1 59.66 109 LEU B C 1
ATOM 9429 O O . LEU B 1 109 ? 49.688 11.234 20.016 1 59.66 109 LEU B O 1
ATOM 9433 N N . ARG B 1 110 ? 51.469 11.5 18.641 1 66.19 110 ARG B N 1
ATOM 9434 C CA . ARG B 1 110 ? 52.219 10.414 19.25 1 66.19 110 ARG B CA 1
ATOM 9435 C C . ARG B 1 110 ? 52.594 10.758 20.688 1 66.19 110 ARG B C 1
ATOM 9437 O O . ARG B 1 110 ? 52.438 9.922 21.594 1 66.19 110 ARG B O 1
ATOM 9444 N N . LYS B 1 111 ? 53.031 12.055 20.844 1 63.22 111 LYS B N 1
ATOM 9445 C CA . LYS B 1 111 ? 53.406 12.477 22.203 1 63.22 111 LYS B CA 1
ATOM 9446 C C . LYS B 1 111 ? 52.188 12.5 23.109 1 63.22 111 LYS B C 1
ATOM 9448 O O . LYS B 1 111 ? 52.25 12.086 24.266 1 63.22 111 LYS B O 1
ATOM 9453 N N . ALA B 1 112 ? 50.969 12.93 22.547 1 61.78 112 ALA B N 1
ATOM 9454 C CA . ALA B 1 112 ? 49.75 12.898 23.344 1 61.78 112 ALA B CA 1
ATOM 9455 C C . ALA B 1 112 ? 49.344 11.469 23.656 1 61.78 112 ALA B C 1
ATOM 9457 O O . ALA B 1 112 ? 48.906 11.164 24.781 1 61.78 112 ALA B O 1
ATOM 9458 N N . ARG B 1 113 ? 49.656 10.547 22.688 1 61.66 113 ARG B N 1
ATOM 9459 C CA . ARG B 1 113 ? 49.344 9.141 22.922 1 61.66 113 ARG B CA 1
ATOM 9460 C C . ARG B 1 113 ? 50.312 8.523 23.922 1 61.66 113 ARG B C 1
ATOM 9462 O O . ARG B 1 113 ? 49.906 7.73 24.781 1 61.66 113 ARG B O 1
ATOM 9469 N N . GLU B 1 114 ? 51.562 9.07 23.812 1 63.09 114 GLU B N 1
ATOM 9470 C CA . GLU B 1 114 ? 52.562 8.641 24.797 1 63.09 114 GLU B CA 1
ATOM 9471 C C . GLU B 1 114 ? 52.188 9.156 26.188 1 63.09 114 GLU B C 1
ATOM 9473 O O . GLU B 1 114 ? 52.312 8.43 27.172 1 63.09 114 GLU B O 1
ATOM 9478 N N . THR B 1 115 ? 51.75 10.453 26.172 1 62.69 115 THR B N 1
ATOM 9479 C CA . THR B 1 115 ? 51.344 10.992 27.469 1 62.69 115 THR B CA 1
ATOM 9480 C C . THR B 1 115 ? 50.094 10.258 27.984 1 62.69 115 THR B C 1
ATOM 9482 O O . THR B 1 115 ? 50 9.969 29.172 1 62.69 115 THR B O 1
ATOM 9485 N N . ILE B 1 116 ? 49.219 9.984 27.047 1 52.66 116 ILE B N 1
ATOM 9486 C CA . ILE B 1 116 ? 48.062 9.211 27.484 1 52.66 116 ILE B CA 1
ATOM 9487 C C . ILE B 1 116 ? 48.5 7.828 27.938 1 52.66 116 ILE B C 1
ATOM 9489 O O . ILE B 1 116 ? 48.062 7.348 29 1 52.66 116 ILE B O 1
ATOM 9493 N N . HIS B 1 117 ? 49.562 7.277 27.234 1 59.69 117 HIS B N 1
ATOM 9494 C CA . HIS B 1 117 ? 50.125 6 27.672 1 59.69 117 HIS B CA 1
ATOM 9495 C C . HIS B 1 117 ? 50.812 6.137 29.031 1 59.69 117 HIS B C 1
ATOM 9497 O O . HIS B 1 117 ? 50.656 5.281 29.906 1 59.69 117 HIS B O 1
ATOM 9503 N N . SER B 1 118 ? 51.562 7.234 29.109 1 58.66 118 SER B N 1
ATOM 9504 C CA . SER B 1 118 ? 52.25 7.438 30.375 1 58.66 118 SER B CA 1
ATOM 9505 C C . SER B 1 118 ? 51.281 7.695 31.516 1 58.66 118 SER B C 1
ATOM 9507 O O . SER B 1 118 ? 51.438 7.148 32.625 1 58.66 118 SER B O 1
ATOM 9509 N N . LEU B 1 119 ? 50.25 8.523 31.188 1 54.88 119 LEU B N 1
ATOM 9510 C CA . LEU B 1 119 ? 49.281 8.781 32.25 1 54.88 119 LEU B CA 1
ATOM 9511 C C . LEU B 1 119 ? 48.469 7.527 32.562 1 54.88 119 LEU B C 1
ATOM 9513 O O . LEU B 1 119 ? 48.156 7.258 33.719 1 54.88 119 LEU B O 1
ATOM 9517 N N . ARG B 1 120 ? 48.375 6.738 31.516 1 48.41 120 ARG B N 1
ATOM 9518 C CA . ARG B 1 120 ? 47.688 5.469 31.703 1 48.41 120 ARG B CA 1
ATOM 9519 C C . ARG B 1 120 ? 48.562 4.477 32.469 1 48.41 120 ARG B C 1
ATOM 9521 O O . ARG B 1 120 ? 48.062 3.76 33.344 1 48.41 120 ARG B O 1
ATOM 9528 N N . SER B 1 121 ? 49.844 4.59 32.156 1 52.44 121 SER B N 1
ATOM 9529 C CA . SER B 1 121 ? 50.812 3.799 32.938 1 52.44 121 SER B CA 1
ATOM 9530 C C . SER B 1 121 ? 50.812 4.254 34.375 1 52.44 121 SER B C 1
ATOM 9532 O O . SER B 1 121 ? 50.875 3.424 35.281 1 52.44 121 SER B O 1
ATOM 9534 N N . GLN B 1 122 ? 50.719 5.562 34.562 1 51.84 122 GLN B N 1
ATOM 9535 C CA . GLN B 1 122 ? 50.719 6.062 35.938 1 51.84 122 GLN B CA 1
ATOM 9536 C C . GLN B 1 122 ? 49.438 5.695 36.656 1 51.84 122 GLN B C 1
ATOM 9538 O O . GLN B 1 122 ? 49.438 5.371 37.844 1 51.84 122 GLN B O 1
ATOM 9543 N N . LEU B 1 123 ? 48.406 5.836 35.875 1 44.88 123 LEU B N 1
ATOM 9544 C CA . LEU B 1 123 ? 47.156 5.449 36.531 1 44.88 123 LEU B CA 1
ATOM 9545 C C . LEU B 1 123 ? 47.125 3.949 36.812 1 44.88 123 LEU B C 1
ATOM 9547 O O . LEU B 1 123 ? 46.656 3.516 37.844 1 44.88 123 LEU B O 1
ATOM 9551 N N . THR B 1 124 ? 47.75 3.121 35.875 1 43.03 124 THR B N 1
ATOM 9552 C CA . THR B 1 124 ? 47.906 1.689 36.094 1 43.03 124 THR B CA 1
ATOM 9553 C C . THR B 1 124 ? 48.844 1.433 37.281 1 43.03 124 THR B C 1
ATOM 9555 O O . THR B 1 124 ? 48.594 0.56 38.094 1 43.03 124 THR B O 1
ATOM 9558 N N . ASP B 1 125 ? 49.875 2.264 37.312 1 44.91 125 ASP B N 1
ATOM 9559 C CA . ASP B 1 125 ? 50.781 2.068 38.406 1 44.91 125 ASP B CA 1
ATOM 9560 C C . ASP B 1 125 ? 50.125 2.381 39.75 1 44.91 125 ASP B C 1
ATOM 9562 O O . ASP B 1 125 ? 50.312 1.674 40.75 1 44.91 125 ASP B O 1
ATOM 9566 N N . GLN B 1 126 ? 49.281 3.473 39.75 1 40.09 126 GLN B N 1
ATOM 9567 C CA . GLN B 1 126 ? 48.656 3.789 41.031 1 40.09 126 GLN B CA 1
ATOM 9568 C C . GLN B 1 126 ? 47.594 2.762 41.375 1 40.09 126 GLN B C 1
ATOM 9570 O O . GLN B 1 126 ? 47.438 2.418 42.562 1 40.09 126 GLN B O 1
ATOM 9575 N N . ALA B 1 127 ? 46.875 2.301 40.375 1 34.75 127 ALA B N 1
ATOM 9576 C CA . ALA B 1 127 ? 45.875 1.303 40.719 1 34.75 127 ALA B CA 1
ATOM 9577 C C . ALA B 1 127 ? 46.531 -0.024 41.125 1 34.75 127 ALA B C 1
ATOM 9579 O O . ALA B 1 127 ? 46.031 -0.739 42 1 34.75 127 ALA B O 1
ATOM 9580 N N . ALA B 1 128 ? 47.75 -0.323 40.531 1 32.94 128 ALA B N 1
ATOM 9581 C CA . ALA B 1 128 ? 48.5 -1.498 40.969 1 32.94 128 ALA B CA 1
ATOM 9582 C C . ALA B 1 128 ? 48.844 -1.428 42.469 1 32.94 128 ALA B C 1
ATOM 9584 O O . ALA B 1 128 ? 48.844 -2.449 43.156 1 32.94 128 ALA B O 1
ATOM 9585 N N . LYS B 1 129 ? 49.25 -0.146 42.938 1 34.62 129 LYS B N 1
ATOM 9586 C CA . LYS B 1 129 ? 49.719 -0.091 44.312 1 34.62 129 LYS B CA 1
ATOM 9587 C C . LYS B 1 129 ? 48.625 -0.41 45.281 1 34.62 129 LYS B C 1
ATOM 9589 O O . LYS B 1 129 ? 48.875 -0.836 46.406 1 34.62 129 LYS B O 1
ATOM 9594 N N . LEU B 1 130 ? 47.344 -0.039 44.844 1 29.53 130 LEU B N 1
ATOM 9595 C CA . LEU B 1 130 ? 46.375 -0.281 45.906 1 29.53 130 LEU B CA 1
ATOM 9596 C C . LEU B 1 130 ? 46.156 -1.775 46.094 1 29.53 130 LEU B C 1
ATOM 9598 O O . LEU B 1 130 ? 45.625 -2.199 47.125 1 29.53 130 LEU B O 1
ATOM 9602 N N . GLN B 1 131 ? 46.469 -2.672 45 1 26.36 131 GLN B N 1
ATOM 9603 C CA . GLN B 1 131 ? 46.188 -4.098 45.125 1 26.36 131 GLN B CA 1
ATOM 9604 C C . GLN B 1 131 ? 47.188 -4.766 46.094 1 26.36 131 GLN B C 1
ATOM 9606 O O . GLN B 1 131 ? 47 -5.922 46.469 1 26.36 131 GLN B O 1
ATOM 9611 N N . ASP B 1 132 ? 48.312 -4.105 46.375 1 26.03 132 ASP B N 1
ATOM 9612 C CA . ASP B 1 132 ? 49.344 -4.895 47.031 1 26.03 132 ASP B CA 1
ATOM 9613 C C . ASP B 1 132 ? 48.844 -5.395 48.406 1 26.03 132 ASP B C 1
ATOM 9615 O O . ASP B 1 132 ? 49.469 -6.254 49.031 1 26.03 132 ASP B O 1
ATOM 9619 N N . SER B 1 133 ? 48.062 -4.539 49.094 1 24.36 133 SER B N 1
ATOM 9620 C CA . SER B 1 133 ? 48.156 -4.809 50.5 1 24.36 133 SER B CA 1
ATOM 9621 C C . SER B 1 133 ? 47.594 -6.176 50.844 1 24.36 133 SER B C 1
ATOM 9623 O O . SER B 1 133 ? 47.75 -6.652 52 1 24.36 133 SER B O 1
ATOM 9625 N N . PHE B 1 134 ? 46.719 -6.738 50.031 1 21.14 134 PHE B N 1
ATOM 9626 C CA . PHE B 1 134 ? 45.969 -7.656 50.875 1 21.14 134 PHE B CA 1
ATOM 9627 C C . PHE B 1 134 ? 46.656 -9 50.969 1 21.14 134 PHE B C 1
ATOM 9629 O O . PHE B 1 134 ? 46.125 -10.031 50.594 1 21.14 134 PHE B O 1
ATOM 9636 N N . HIS B 1 135 ? 48 -9.102 50.594 1 20.88 135 HIS B N 1
ATOM 9637 C CA . HIS B 1 135 ? 48.625 -10.422 50.5 1 20.88 135 HIS B CA 1
ATOM 9638 C C . HIS B 1 135 ? 48.719 -11.078 51.875 1 20.88 135 HIS B C 1
ATOM 9640 O O . HIS B 1 135 ? 49.625 -10.773 52.656 1 20.88 135 HIS B O 1
ATOM 9646 N N . PRO B 1 136 ? 47.625 -11.25 52.625 1 19.72 136 PRO B N 1
ATOM 9647 C CA . PRO B 1 136 ? 48.062 -11.828 53.906 1 19.72 136 PRO B CA 1
ATOM 9648 C C . PRO B 1 136 ? 48.844 -13.141 53.719 1 19.72 136 PRO B C 1
ATOM 9650 O O . PRO B 1 136 ? 48.562 -13.914 52.812 1 19.72 136 PRO B O 1
ATOM 9653 N N . GLN B 1 137 ? 50.031 -13.273 54.094 1 18.78 137 GLN B N 1
ATOM 9654 C CA . GLN B 1 137 ? 51.125 -14.258 54.156 1 18.78 137 GLN B CA 1
ATOM 9655 C C . GLN B 1 137 ? 50.688 -15.5 54.938 1 18.78 137 GLN B C 1
ATOM 9657 O O . GLN B 1 137 ? 50.969 -15.633 56.125 1 18.78 137 GLN B O 1
ATOM 9662 N N . ALA B 1 138 ? 49.438 -16.031 54.906 1 18.45 138 ALA B N 1
ATOM 9663 C CA . ALA B 1 138 ? 49.281 -17.047 55.938 1 18.45 138 ALA B CA 1
ATOM 9664 C C . ALA B 1 138 ? 50.25 -18.203 55.719 1 18.45 138 ALA B C 1
ATOM 9666 O O . ALA B 1 138 ? 50.469 -18.656 54.594 1 18.45 138 ALA B O 1
ATOM 9667 N N . ASP B 1 139 ? 51.188 -18.453 56.594 1 19.17 139 ASP B N 1
ATOM 9668 C CA . ASP B 1 139 ? 52.344 -19.328 56.812 1 19.17 139 ASP B CA 1
ATOM 9669 C C . ASP B 1 139 ? 51.938 -20.797 56.812 1 19.17 139 ASP B C 1
ATOM 9671 O O . ASP B 1 139 ? 51.344 -21.266 57.781 1 19.17 139 ASP B O 1
ATOM 9675 N N . VAL B 1 140 ? 51.062 -21.312 55.938 1 18.81 140 VAL B N 1
ATOM 9676 C CA . VAL B 1 140 ? 50.812 -22.734 56.188 1 18.81 140 VAL B CA 1
ATOM 9677 C C . VAL B 1 140 ? 52.094 -23.516 56.125 1 18.81 140 VAL B C 1
ATOM 9679 O O . VAL B 1 140 ? 52.906 -23.344 55.219 1 18.81 140 VAL B O 1
ATOM 9682 N N . PRO B 1 141 ? 52.5 -24.172 57.312 1 18.22 141 PRO B N 1
ATOM 9683 C CA . PRO B 1 141 ? 53.75 -24.891 57.594 1 18.22 141 PRO B CA 1
ATOM 9684 C C . PRO B 1 141 ? 54.062 -25.969 56.562 1 18.22 141 PRO B C 1
ATOM 9686 O O . PRO B 1 141 ? 53.188 -26.281 55.719 1 18.22 141 PRO B O 1
ATOM 9689 N N . GLY B 1 142 ? 54.719 -27.141 56.969 1 16.38 142 GLY B N 1
ATOM 9690 C CA . GLY B 1 142 ? 55.906 -27.922 56.625 1 16.38 142 GLY B CA 1
ATOM 9691 C C . GLY B 1 142 ? 55.656 -28.906 55.469 1 16.38 142 GLY B C 1
ATOM 9692 O O . GLY B 1 142 ? 56.031 -28.656 54.344 1 16.38 142 GLY B O 1
ATOM 9693 N N . GLY B 1 143 ? 55.594 -30.312 55.688 1 16.52 143 GLY B N 1
ATOM 9694 C CA . GLY B 1 143 ? 56.562 -31.344 55.375 1 16.52 143 GLY B CA 1
ATOM 9695 C C . GLY B 1 143 ? 56.375 -32 54.031 1 16.52 143 GLY B C 1
ATOM 9696 O O . GLY B 1 143 ? 57.25 -31.984 53.188 1 16.52 143 GLY B O 1
ATOM 9697 N N . GLY B 1 144 ? 55.562 -33.125 53.969 1 18.14 144 GLY B N 1
ATOM 9698 C CA . GLY B 1 144 ? 56.031 -34.438 53.531 1 18.14 144 GLY B CA 1
ATOM 9699 C C . GLY B 1 144 ? 56.062 -34.562 52.031 1 18.14 144 GLY B C 1
ATOM 9700 O O . GLY B 1 144 ? 55.5 -33.75 51.281 1 18.14 144 GLY B O 1
ATOM 9701 N N . GLU B 1 145 ? 56.75 -35.719 51.375 1 18.53 145 GLU B N 1
ATOM 9702 C CA . GLU B 1 145 ? 57.562 -36.156 50.25 1 18.53 145 GLU B CA 1
ATOM 9703 C C . GLU B 1 145 ? 56.75 -36.156 48.969 1 18.53 145 GLU B C 1
ATOM 9705 O O . GLU B 1 145 ? 55.531 -36.094 49 1 18.53 145 GLU B O 1
ATOM 9710 N N . SER B 1 146 ? 57.312 -36.781 47.875 1 19.58 146 SER B N 1
ATOM 9711 C CA . SER B 1 146 ? 57.594 -36.719 46.438 1 19.58 146 SER B CA 1
ATOM 9712 C C . SER B 1 146 ? 56.406 -37.281 45.625 1 19.58 146 SER B C 1
ATOM 9714 O O . SER B 1 146 ? 56.219 -36.938 44.469 1 19.58 146 SER B O 1
ATOM 9716 N N . ALA B 1 147 ? 55.938 -38.406 46.062 1 17.67 147 ALA B N 1
ATOM 9717 C CA . ALA B 1 147 ? 55.75 -39.531 45.125 1 17.67 147 ALA B CA 1
ATOM 9718 C C . ALA B 1 147 ? 54.781 -39.125 44 1 17.67 147 ALA B C 1
ATOM 9720 O O . ALA B 1 147 ? 55.031 -39.438 42.844 1 17.67 147 ALA B O 1
ATOM 9721 N N . LYS B 1 148 ? 53.531 -39.125 44.375 1 19.34 148 LYS B N 1
ATOM 9722 C CA . LYS B 1 148 ? 52.5 -39.875 43.625 1 19.34 148 LYS B CA 1
ATOM 9723 C C . LYS B 1 148 ? 52.062 -39.062 42.406 1 19.34 148 LYS B C 1
ATOM 9725 O O . LYS B 1 148 ? 50.938 -38.594 42.344 1 19.34 148 LYS B O 1
ATOM 9730 N N . LEU B 1 149 ? 52.812 -38.094 41.906 1 20.08 149 LEU B N 1
ATOM 9731 C CA . LEU B 1 149 ? 52.312 -37.094 40.938 1 20.08 149 LEU B CA 1
ATOM 9732 C C . LEU B 1 149 ? 51.938 -37.75 39.625 1 20.08 149 LEU B C 1
ATOM 9734 O O . LEU B 1 149 ? 51.625 -37.062 38.656 1 20.08 149 LEU B O 1
ATOM 9738 N N . SER B 1 150 ? 52.438 -39.031 39.438 1 20.2 150 SER B N 1
ATOM 9739 C CA . SER B 1 150 ? 52.844 -39.5 38.125 1 20.2 150 SER B CA 1
ATOM 9740 C C . SER B 1 150 ? 51.656 -39.562 37.156 1 20.2 150 SER B C 1
ATOM 9742 O O . SER B 1 150 ? 51.812 -39.562 35.938 1 20.2 150 SER B O 1
ATOM 9744 N N . LEU B 1 151 ? 50.656 -40.188 37.719 1 19.55 151 LEU B N 1
ATOM 9745 C CA . LEU B 1 151 ? 49.875 -41 36.781 1 19.55 151 LEU B CA 1
ATOM 9746 C C . LEU B 1 151 ? 49.156 -40.125 35.781 1 19.55 151 LEU B C 1
ATOM 9748 O O . LEU B 1 151 ? 48.438 -40.625 34.906 1 19.55 151 LEU B O 1
ATOM 9752 N N . ILE B 1 152 ? 48.906 -38.906 36.156 1 21.78 152 ILE B N 1
ATOM 9753 C CA . ILE B 1 152 ? 47.938 -38.156 35.375 1 21.78 152 ILE B CA 1
ATOM 9754 C C . ILE B 1 152 ? 48.469 -37.906 33.969 1 21.78 152 ILE B C 1
ATOM 9756 O O . ILE B 1 152 ? 48.062 -36.938 33.312 1 21.78 152 ILE B O 1
ATOM 9760 N N . SER B 1 153 ? 49.656 -38.469 33.719 1 21.28 153 SER B N 1
ATOM 9761 C CA . SER B 1 153 ? 50.469 -38.031 32.562 1 21.28 153 SER B CA 1
ATOM 9762 C C . SER B 1 153 ? 49.688 -38.188 31.266 1 21.28 153 SER B C 1
ATOM 9764 O O . SER B 1 153 ? 49.781 -37.344 30.391 1 21.28 153 SER B O 1
ATOM 9766 N N . ASP B 1 154 ? 49.406 -39.438 31 1 22.47 154 ASP B N 1
ATOM 9767 C CA . ASP B 1 154 ? 49.469 -39.906 29.625 1 22.47 154 ASP B CA 1
ATOM 9768 C C . ASP B 1 154 ? 48.375 -39.25 28.766 1 22.47 154 ASP B C 1
ATOM 9770 O O . ASP B 1 154 ? 48.438 -39.312 27.547 1 22.47 154 ASP B O 1
ATOM 9774 N N . LEU B 1 155 ? 47.25 -39.281 29.359 1 22.53 155 LEU B N 1
ATOM 9775 C CA . LEU B 1 155 ? 46.156 -39.219 28.375 1 22.53 155 LEU B CA 1
ATOM 9776 C C . LEU B 1 155 ? 46.156 -37.875 27.656 1 22.53 155 LEU B C 1
ATOM 9778 O O . LEU B 1 155 ? 45.188 -37.562 26.953 1 22.53 155 LEU B O 1
ATOM 9782 N N . VAL B 1 156 ? 47 -37 28.141 1 25.94 156 VAL B N 1
ATOM 9783 C CA . VAL B 1 156 ? 46.906 -35.656 27.562 1 25.94 156 VAL B CA 1
ATOM 9784 C C . VAL B 1 156 ? 47.344 -35.688 26.109 1 25.94 156 VAL B C 1
ATOM 9786 O O . VAL B 1 156 ? 48.562 -35.625 25.812 1 25.94 156 VAL B O 1
ATOM 9789 N N . GLU B 1 157 ? 47.188 -36.844 25.453 1 24.64 157 GLU B N 1
ATOM 9790 C CA . GLU B 1 157 ? 47.719 -36.688 24.109 1 24.64 157 GLU B CA 1
ATOM 9791 C C . GLU B 1 157 ? 47.281 -35.344 23.484 1 24.64 157 GLU B C 1
ATOM 9793 O O . GLU B 1 157 ? 46.25 -34.781 23.875 1 24.64 157 GLU B O 1
ATOM 9798 N N . ASP B 1 158 ? 48.188 -34.625 22.859 1 26.09 158 ASP B N 1
ATOM 9799 C CA . ASP B 1 158 ? 48.125 -33.312 22.219 1 26.09 158 ASP B CA 1
ATOM 9800 C C . ASP B 1 158 ? 46.875 -33.188 21.359 1 26.09 158 ASP B C 1
ATOM 9802 O O . ASP B 1 158 ? 46.781 -33.75 20.266 1 26.09 158 ASP B O 1
ATOM 9806 N N . PRO B 1 159 ? 45.719 -33.438 21.875 1 28.36 159 PRO B N 1
ATOM 9807 C CA . PRO B 1 159 ? 44.656 -33.75 20.906 1 28.36 159 PRO B CA 1
ATOM 9808 C C . PRO B 1 159 ? 44.562 -32.719 19.797 1 28.36 159 PRO B C 1
ATOM 9810 O O . PRO B 1 159 ? 44.344 -31.531 20.062 1 28.36 159 PRO B O 1
ATOM 9813 N N . GLU B 1 160 ? 45.375 -32.781 18.812 1 28.77 160 GLU B N 1
ATOM 9814 C CA . GLU B 1 160 ? 45.531 -31.812 17.734 1 28.77 160 GLU B CA 1
ATOM 9815 C C . GLU B 1 160 ? 44.188 -31.125 17.406 1 28.77 160 GLU B C 1
ATOM 9817 O O . GLU B 1 160 ? 44.094 -29.906 17.406 1 28.77 160 GLU B O 1
ATOM 9822 N N . ASP B 1 161 ? 43.844 -31.422 16.094 1 27.89 161 ASP B N 1
ATOM 9823 C CA . ASP B 1 161 ? 42.906 -30.625 15.297 1 27.89 161 ASP B CA 1
ATOM 9824 C C . ASP B 1 161 ? 41.5 -30.719 15.875 1 27.89 161 ASP B C 1
ATOM 9826 O O . ASP B 1 161 ? 40.875 -31.766 15.82 1 27.89 161 ASP B O 1
ATOM 9830 N N . ASP B 1 162 ? 41.25 -30.469 16.953 1 31.91 162 ASP B N 1
ATOM 9831 C CA . ASP B 1 162 ? 39.969 -30.422 17.625 1 31.91 162 ASP B CA 1
ATOM 9832 C C . ASP B 1 162 ? 38.844 -30.031 16.672 1 31.91 162 ASP B C 1
ATOM 9834 O O . ASP B 1 162 ? 38.719 -28.844 16.359 1 31.91 162 ASP B O 1
ATOM 9838 N N . GLU B 1 163 ? 38.719 -30.875 15.82 1 32.62 163 GLU B N 1
ATOM 9839 C CA . GLU B 1 163 ? 37.625 -30.625 14.891 1 32.62 163 GLU B CA 1
ATOM 9840 C C . GLU B 1 163 ? 36.344 -30.344 15.641 1 32.62 163 GLU B C 1
ATOM 9842 O O . GLU B 1 163 ? 35.938 -31.109 16.531 1 32.62 163 GLU B O 1
ATOM 9847 N N . ILE B 1 164 ? 36.031 -29.172 15.891 1 40.53 164 ILE B N 1
ATOM 9848 C CA . ILE B 1 164 ? 34.719 -28.719 16.328 1 40.53 164 ILE B CA 1
ATOM 9849 C C . ILE B 1 164 ? 33.656 -29.734 15.906 1 40.53 164 ILE B C 1
ATOM 9851 O O . ILE B 1 164 ? 33.5 -30.031 14.719 1 40.53 164 ILE B O 1
ATOM 9855 N N . PRO B 1 165 ? 33.469 -30.766 16.781 1 45.88 165 PRO B N 1
ATOM 9856 C CA . PRO B 1 165 ? 32.5 -31.734 16.281 1 45.88 165 PRO B CA 1
ATOM 9857 C C . PRO B 1 165 ? 31.422 -31.078 15.398 1 45.88 165 PRO B C 1
ATOM 9859 O O . PRO B 1 165 ? 31.031 -29.938 15.641 1 45.88 165 PRO B O 1
ATOM 9862 N N . ALA B 1 166 ? 31.203 -31.609 14.203 1 57.09 166 ALA B N 1
ATOM 9863 C CA . ALA B 1 166 ? 30.328 -31.094 13.156 1 57.09 166 ALA B CA 1
ATOM 9864 C C . ALA B 1 166 ? 28.891 -30.938 13.664 1 57.09 166 ALA B C 1
ATOM 9866 O O . ALA B 1 166 ? 28.391 -31.797 14.383 1 57.09 166 ALA B O 1
ATOM 9867 N N . ILE B 1 167 ? 28.219 -29.828 13.602 1 66 167 ILE B N 1
ATOM 9868 C CA . ILE B 1 167 ? 26.844 -29.562 13.961 1 66 167 ILE B CA 1
ATOM 9869 C C . ILE B 1 167 ? 25.922 -30.562 13.266 1 66 167 ILE B C 1
ATOM 9871 O O . ILE B 1 167 ? 26 -30.75 12.055 1 66 167 ILE B O 1
ATOM 9875 N N . ARG B 1 168 ? 25.359 -31.438 14.078 1 69.62 168 ARG B N 1
ATOM 9876 C CA . ARG B 1 168 ? 24.391 -32.375 13.516 1 69.62 168 ARG B CA 1
ATOM 9877 C C . ARG B 1 168 ? 23.219 -31.625 12.883 1 69.62 168 ARG B C 1
ATOM 9879 O O . ARG B 1 168 ? 22.891 -30.516 13.297 1 69.62 168 ARG B O 1
ATOM 9886 N N . SER B 1 169 ? 22.609 -32.25 11.969 1 74 169 SER B N 1
ATOM 9887 C CA . SER B 1 169 ? 21.562 -31.594 11.18 1 74 169 SER B CA 1
ATOM 9888 C C . SER B 1 169 ? 20.391 -31.156 12.055 1 74 169 SER B C 1
ATOM 9890 O O . SER B 1 169 ? 19.844 -30.078 11.875 1 74 169 SER B O 1
ATOM 9892 N N . HIS B 1 170 ? 20.047 -32.031 13.078 1 77.94 170 HIS B N 1
ATOM 9893 C CA . HIS B 1 170 ? 18.938 -31.672 13.945 1 77.94 170 HIS B CA 1
ATOM 9894 C C . HIS B 1 170 ? 19.312 -30.547 14.891 1 77.94 170 HIS B C 1
ATOM 9896 O O . HIS B 1 170 ? 18.484 -29.703 15.227 1 77.94 170 HIS B O 1
ATOM 9902 N N . GLU B 1 171 ? 20.578 -30.5 15.32 1 78.56 171 GLU B N 1
ATOM 9903 C CA . GLU B 1 171 ? 21.078 -29.422 16.172 1 78.56 171 GLU B CA 1
ATOM 9904 C C . GLU B 1 171 ? 21.109 -28.094 15.422 1 78.56 171 GLU B C 1
ATOM 9906 O O . GLU B 1 171 ? 20.703 -27.062 15.953 1 78.56 171 GLU B O 1
ATOM 9911 N N . ARG B 1 172 ? 21.484 -28.188 14.242 1 79.06 172 ARG B N 1
ATOM 9912 C CA . ARG B 1 172 ? 21.516 -27.016 13.375 1 79.06 172 ARG B CA 1
ATOM 9913 C C . ARG B 1 172 ? 20.125 -26.469 13.141 1 79.06 172 ARG B C 1
ATOM 9915 O O . ARG B 1 172 ? 19.906 -25.25 13.25 1 79.06 172 ARG B O 1
ATOM 9922 N N . ARG B 1 173 ? 19.203 -27.281 12.898 1 80.12 173 ARG B N 1
ATOM 9923 C CA . ARG B 1 173 ? 17.812 -26.875 12.664 1 80.12 173 ARG B CA 1
ATOM 9924 C C . ARG B 1 173 ? 17.203 -26.266 13.914 1 80.12 173 ARG B C 1
ATOM 9926 O O . ARG B 1 173 ? 16.484 -25.266 13.836 1 80.12 173 ARG B O 1
ATOM 9933 N N . THR B 1 174 ? 17.531 -26.828 14.992 1 83.56 174 THR B N 1
ATOM 9934 C CA . THR B 1 174 ? 16.984 -26.328 16.266 1 83.56 174 THR B CA 1
ATOM 9935 C C . THR B 1 174 ? 17.594 -24.984 16.609 1 83.56 174 THR B C 1
ATOM 9937 O O . THR B 1 174 ? 16.891 -24.047 16.984 1 83.56 174 THR B O 1
ATOM 9940 N N . ILE B 1 175 ? 18.891 -24.875 16.484 1 82.56 175 ILE B N 1
ATOM 9941 C CA . ILE B 1 175 ? 19.547 -23.609 16.812 1 82.56 175 ILE B CA 1
ATOM 9942 C C . ILE B 1 175 ? 19.141 -22.547 15.797 1 82.56 175 ILE B C 1
ATOM 9944 O O . ILE B 1 175 ? 18.891 -21.391 16.172 1 82.56 175 ILE B O 1
ATOM 9948 N N . ASN B 1 176 ? 19.016 -22.938 14.5 1 84.94 176 ASN B N 1
ATOM 9949 C CA . ASN B 1 176 ? 18.516 -22 13.5 1 84.94 176 ASN B CA 1
ATOM 9950 C C . ASN B 1 176 ? 17.109 -21.5 13.828 1 84.94 176 ASN B C 1
ATOM 9952 O O . ASN B 1 176 ? 16.812 -20.312 13.68 1 84.94 176 ASN B O 1
ATOM 9956 N N . TYR B 1 177 ? 16.312 -22.312 14.32 1 84.56 177 TYR B N 1
ATOM 9957 C CA . TYR B 1 177 ? 14.961 -21.938 14.75 1 84.56 177 TYR B CA 1
ATOM 9958 C C . TYR B 1 177 ? 15.016 -21 15.953 1 84.56 177 TYR B C 1
ATOM 9960 O O . TYR B 1 177 ? 14.32 -19.984 15.977 1 84.56 177 TYR B O 1
ATOM 9968 N N . LEU B 1 178 ? 15.828 -21.312 16.969 1 84.62 178 LEU B N 1
ATOM 9969 C CA . LEU B 1 178 ? 15.945 -20.484 18.172 1 84.62 178 LEU B CA 1
ATOM 9970 C C . LEU B 1 178 ? 16.562 -19.125 17.844 1 84.62 178 LEU B C 1
ATOM 9972 O O . LEU B 1 178 ? 16.156 -18.109 18.422 1 84.62 178 LEU B O 1
ATOM 9976 N N . VAL B 1 179 ? 17.469 -19.125 16.969 1 85.94 179 VAL B N 1
ATOM 9977 C CA . VAL B 1 179 ? 18.062 -17.875 16.5 1 85.94 179 VAL B CA 1
ATOM 9978 C C . VAL B 1 179 ? 17.031 -17.047 15.766 1 85.94 179 VAL B C 1
ATOM 9980 O O . VAL B 1 179 ? 16.891 -15.852 16.016 1 85.94 179 VAL B O 1
ATOM 9983 N N . ASN B 1 180 ? 16.266 -17.656 14.867 1 86.31 180 ASN B N 1
ATOM 9984 C CA . ASN B 1 180 ? 15.219 -16.938 14.156 1 86.31 180 ASN B CA 1
ATOM 9985 C C . ASN B 1 180 ? 14.148 -16.422 15.109 1 86.31 180 ASN B C 1
ATOM 9987 O O . ASN B 1 180 ? 13.68 -15.289 14.969 1 86.31 180 ASN B O 1
ATOM 9991 N N . GLU B 1 181 ? 13.805 -17.094 16.078 1 84.38 181 GLU B N 1
ATOM 9992 C CA . GLU B 1 181 ? 12.867 -16.672 17.109 1 84.38 181 GLU B CA 1
ATOM 9993 C C . GLU B 1 181 ? 13.422 -15.516 17.938 1 84.38 181 GLU B C 1
ATOM 9995 O O . GLU B 1 181 ? 12.711 -14.555 18.219 1 84.38 181 GLU B O 1
ATOM 10000 N N . TYR B 1 182 ? 14.617 -15.492 18.266 1 82.75 182 TYR B N 1
ATOM 10001 C CA . TYR B 1 182 ? 15.297 -14.43 18.984 1 82.75 182 TYR B CA 1
ATOM 10002 C C . TYR B 1 182 ? 15.344 -13.148 18.156 1 82.75 182 TYR B C 1
ATOM 10004 O O . TYR B 1 182 ? 15.055 -12.062 18.672 1 82.75 182 TYR B O 1
ATOM 10012 N N . LEU B 1 183 ? 15.734 -13.352 16.906 1 84.44 183 LEU B N 1
ATOM 10013 C CA . LEU B 1 183 ? 15.781 -12.203 16.016 1 84.44 183 LEU B CA 1
ATOM 10014 C C . LEU B 1 183 ? 14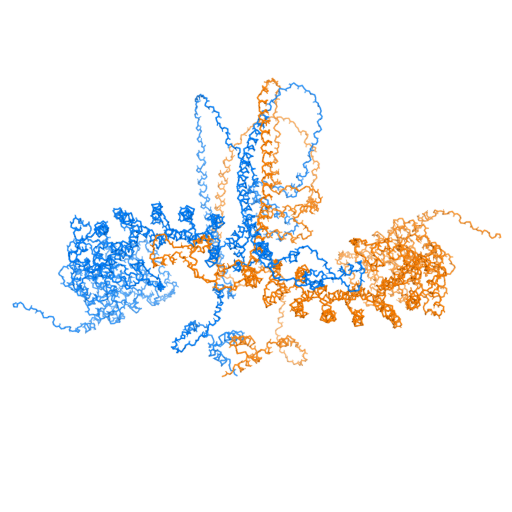.414 -11.547 15.891 1 84.44 183 LEU B C 1
ATOM 10016 O O . LEU B 1 183 ? 14.297 -10.32 15.938 1 84.44 183 LEU B O 1
ATOM 10020 N N . LEU B 1 184 ? 13.398 -12.305 15.906 1 82.75 184 LEU B N 1
ATOM 10021 C CA . LEU B 1 184 ? 12.031 -11.812 15.828 1 82.75 184 LEU B CA 1
ATOM 10022 C C . LEU B 1 184 ? 11.602 -11.18 17.156 1 82.75 184 LEU B C 1
ATOM 10024 O O . LEU B 1 184 ? 10.961 -10.133 17.156 1 82.75 184 LEU B O 1
ATOM 10028 N N . GLN B 1 185 ? 12.109 -11.625 18.266 1 79.88 185 GLN B N 1
ATOM 10029 C CA . GLN B 1 185 ? 11.773 -11.125 19.594 1 79.88 185 GLN B CA 1
ATOM 10030 C C . GLN B 1 185 ? 12.5 -9.82 19.891 1 79.88 185 GLN B C 1
ATOM 10032 O O . GLN B 1 185 ? 11.961 -8.953 20.578 1 79.88 185 GLN B O 1
ATOM 10037 N N . GLN B 1 186 ? 13.664 -9.664 19.297 1 78.06 186 GLN B N 1
ATOM 10038 C CA . GLN B 1 186 ? 14.469 -8.469 19.531 1 78.06 186 GLN B CA 1
ATOM 10039 C C . GLN B 1 186 ? 14.18 -7.395 18.484 1 78.06 186 GLN B C 1
ATOM 10041 O O . GLN B 1 186 ? 14.828 -6.344 18.484 1 78.06 186 GLN B O 1
ATOM 10046 N N . GLY B 1 187 ? 13.281 -7.688 17.688 1 77.81 187 GLY B N 1
ATOM 10047 C CA . GLY B 1 187 ? 12.836 -6.723 16.703 1 77.81 187 GLY B CA 1
ATOM 10048 C C . GLY B 1 187 ? 13.766 -6.629 15.5 1 77.81 187 GLY B C 1
ATOM 10049 O O . GLY B 1 187 ? 13.672 -5.688 14.711 1 77.81 187 GLY B O 1
ATOM 10050 N N . CYS B 1 188 ? 14.57 -7.582 15.289 1 79.12 188 CYS B N 1
ATOM 10051 C CA . CYS B 1 188 ? 15.469 -7.617 14.141 1 79.12 188 CYS B CA 1
ATOM 10052 C C . CYS B 1 188 ? 14.82 -8.328 12.961 1 79.12 188 CYS B C 1
ATOM 10054 O O . CYS B 1 188 ? 15.219 -9.445 12.609 1 79.12 188 CYS B O 1
ATOM 10056 N N . LYS B 1 189 ? 13.93 -7.746 12.398 1 80.56 189 LYS B N 1
ATOM 10057 C CA . LYS B 1 189 ? 13.055 -8.375 11.406 1 80.56 189 LYS B CA 1
ATOM 10058 C C . LYS B 1 189 ? 13.766 -8.539 10.07 1 80.56 189 LYS B C 1
ATOM 10060 O O . LYS B 1 189 ? 13.594 -9.547 9.383 1 80.56 189 LYS B O 1
ATOM 10065 N N . LEU B 1 190 ? 14.602 -7.59 9.703 1 79.75 190 LEU B N 1
ATOM 10066 C CA . LEU B 1 190 ? 15.336 -7.652 8.445 1 79.75 190 LEU B CA 1
ATOM 10067 C C . LEU B 1 190 ? 16.375 -8.773 8.469 1 79.75 190 LEU B C 1
ATOM 10069 O O . LEU B 1 190 ? 16.562 -9.477 7.473 1 79.75 190 LEU B O 1
ATOM 10073 N N . THR B 1 191 ? 16.844 -8.938 9.484 1 82.12 191 THR B N 1
ATOM 10074 C CA . THR B 1 191 ? 17.812 -10.008 9.664 1 82.12 191 THR B CA 1
ATOM 10075 C C . THR B 1 191 ? 17.125 -11.367 9.633 1 82.12 191 THR B C 1
ATOM 10077 O O . THR B 1 191 ? 17.656 -12.32 9.055 1 82.12 191 THR B O 1
ATOM 10080 N N . SER B 1 192 ? 16 -11.414 10.117 1 84.81 192 SER B N 1
ATOM 10081 C CA . SER B 1 192 ? 15.227 -12.648 10.117 1 84.81 192 SER B CA 1
ATOM 10082 C C . SER B 1 192 ? 14.844 -13.062 8.703 1 84.81 192 SER B C 1
ATOM 10084 O O . SER B 1 192 ? 14.938 -14.234 8.344 1 84.81 192 SER B O 1
ATOM 10086 N N . ILE B 1 193 ? 14.578 -12.172 8.031 1 79.94 193 ILE B N 1
ATOM 10087 C CA . ILE B 1 193 ? 14.203 -12.422 6.641 1 79.94 193 ILE B CA 1
ATOM 10088 C C . ILE B 1 193 ? 15.43 -12.859 5.844 1 79.94 193 ILE B C 1
ATOM 10090 O O . ILE B 1 193 ? 15.375 -13.844 5.098 1 79.94 193 ILE B O 1
ATOM 10094 N N . THR B 1 194 ? 16.453 -12.227 5.945 1 81.62 194 THR B N 1
ATOM 10095 C CA . THR B 1 194 ? 17.688 -12.555 5.25 1 81.62 194 THR B CA 1
ATOM 10096 C C . THR B 1 194 ? 18.203 -13.922 5.684 1 81.62 194 THR B C 1
ATOM 10098 O O . THR B 1 194 ? 18.75 -14.672 4.867 1 81.62 194 THR B O 1
ATOM 10101 N N . PHE B 1 195 ? 17.969 -14.258 6.785 1 85.25 195 PHE B N 1
ATOM 10102 C CA . PHE B 1 195 ? 18.375 -15.539 7.359 1 85.25 195 PHE B CA 1
ATOM 10103 C C . PHE B 1 195 ? 17.547 -16.672 6.766 1 85.25 195 PHE B C 1
ATOM 10105 O O . PHE B 1 195 ? 18.078 -17.719 6.406 1 85.25 195 PHE B O 1
ATOM 10112 N N . SER B 1 196 ? 16.359 -16.453 6.711 1 79.88 196 SER B N 1
ATOM 10113 C CA . SER B 1 196 ? 15.461 -17.406 6.09 1 79.88 196 SER B CA 1
ATOM 10114 C C . SER B 1 196 ? 15.797 -17.609 4.617 1 79.88 196 SER B C 1
ATOM 10116 O O . SER B 1 196 ? 15.727 -18.734 4.109 1 79.88 196 SER B O 1
ATOM 10118 N N . ASP B 1 197 ? 16.266 -16.609 4.086 1 79.88 197 ASP B N 1
ATOM 10119 C CA . ASP B 1 197 ? 16.625 -16.656 2.672 1 79.88 197 ASP B CA 1
ATOM 10120 C C . ASP B 1 197 ? 17.938 -17.406 2.469 1 79.88 197 ASP B C 1
ATOM 10122 O O . ASP B 1 197 ?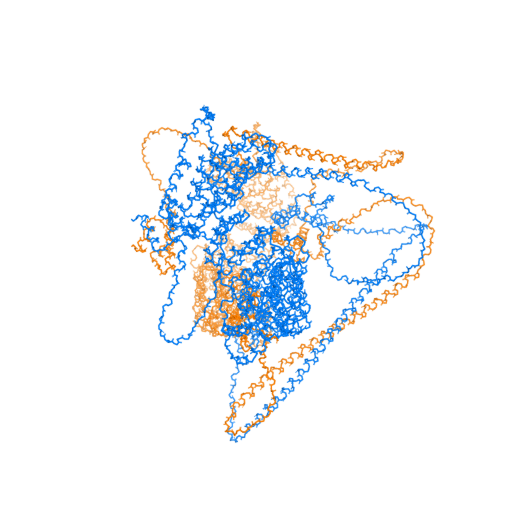 18.109 -18.125 1.478 1 79.88 197 ASP B O 1
ATOM 10126 N N . GLU B 1 198 ? 18.812 -17.266 3.354 1 80.56 198 GLU B N 1
ATOM 10127 C CA . GLU B 1 198 ? 20.125 -17.906 3.24 1 80.56 198 GLU B CA 1
ATOM 10128 C C . GLU B 1 198 ? 20.047 -19.391 3.611 1 80.56 198 GLU B C 1
ATOM 10130 O O . GLU B 1 198 ? 20.875 -20.188 3.188 1 80.56 198 GLU B O 1
ATOM 10135 N N . ASN B 1 199 ? 19.047 -19.656 4.336 1 75.12 199 ASN B N 1
ATOM 10136 C CA . ASN B 1 199 ? 18.781 -21.031 4.707 1 75.12 199 ASN B CA 1
ATOM 10137 C C . ASN B 1 199 ? 17.469 -21.531 4.133 1 75.12 199 ASN B C 1
ATOM 10139 O O . ASN B 1 199 ? 16.578 -21.969 4.879 1 75.12 199 ASN B O 1
ATOM 10143 N N . SER B 1 200 ? 17.266 -21.406 2.982 1 70.31 200 SER B N 1
ATOM 10144 C CA . SER B 1 200 ? 16.016 -21.578 2.268 1 70.31 200 SER B CA 1
ATOM 10145 C C . SER B 1 200 ? 15.5 -23.016 2.406 1 70.31 200 SER B C 1
ATOM 10147 O O . SER B 1 200 ? 14.305 -23.266 2.236 1 70.31 200 SER B O 1
ATOM 10149 N N . GLU B 1 201 ? 16.281 -23.922 2.773 1 67.25 201 GLU B N 1
ATOM 10150 C CA . GLU B 1 201 ? 15.875 -25.312 2.836 1 67.25 201 GLU B CA 1
ATOM 10151 C C . GLU B 1 201 ? 15.289 -25.656 4.203 1 67.25 201 GLU B C 1
ATOM 10153 O O . GLU B 1 201 ? 14.75 -26.75 4.395 1 67.25 201 GLU B O 1
ATOM 10158 N N . GLU B 1 202 ? 15.234 -24.703 5.109 1 70.31 202 GLU B N 1
ATOM 10159 C CA . GLU B 1 202 ? 14.766 -25 6.461 1 70.31 202 GLU B CA 1
ATOM 10160 C C . GLU B 1 202 ? 13.508 -24.203 6.793 1 70.31 202 GLU B C 1
ATOM 10162 O O . GLU B 1 202 ? 13.375 -23.047 6.41 1 70.31 202 GLU B O 1
ATOM 10167 N N . ASP B 1 203 ? 12.492 -24.688 7.41 1 66.62 203 ASP B N 1
ATOM 10168 C CA . ASP B 1 203 ? 11.266 -24.031 7.855 1 66.62 203 ASP B CA 1
ATOM 10169 C C . ASP B 1 203 ? 11.43 -23.469 9.266 1 66.62 203 ASP B C 1
ATOM 10171 O O . ASP B 1 203 ? 11.758 -24.203 10.195 1 66.62 203 ASP B O 1
ATOM 10175 N N . PHE B 1 204 ? 11.242 -22.109 9.531 1 68 204 PHE B N 1
ATOM 10176 C CA . PHE B 1 204 ? 11.477 -21.391 10.789 1 68 204 PHE B CA 1
ATOM 10177 C C . PHE B 1 204 ? 10.156 -21.016 11.453 1 68 204 PHE B C 1
ATOM 10179 O O . PHE B 1 204 ? 10.148 -20.453 12.547 1 68 204 PHE B O 1
ATOM 10186 N N . GLU B 1 205 ? 9.031 -21.266 10.992 1 67.12 205 GLU B N 1
ATOM 10187 C CA . GLU B 1 205 ? 7.801 -20.625 11.453 1 67.12 205 GLU B CA 1
ATOM 10188 C C . GLU B 1 205 ? 7.125 -21.469 12.539 1 67.12 205 GLU B C 1
ATOM 10190 O O . GLU B 1 205 ? 6.488 -20.922 13.438 1 67.12 205 GLU B O 1
ATOM 10195 N N . ASP B 1 206 ? 7.32 -22.875 12.453 1 73.19 206 ASP B N 1
ATOM 10196 C CA . ASP B 1 206 ? 6.594 -23.75 13.375 1 73.19 206 ASP B CA 1
ATOM 10197 C C . ASP B 1 206 ? 7.512 -24.828 13.945 1 73.19 206 ASP B C 1
ATOM 10199 O O . ASP B 1 206 ? 8.141 -25.578 13.195 1 73.19 206 ASP B O 1
ATOM 10203 N N . TRP B 1 207 ? 7.617 -24.906 15.156 1 69.56 207 TRP B N 1
ATOM 10204 C CA . TRP B 1 207 ? 8.477 -25.859 15.844 1 69.56 207 TRP B CA 1
ATOM 10205 C C . TRP B 1 207 ? 8.062 -27.297 15.531 1 69.56 207 TRP B C 1
ATOM 10207 O O . TRP B 1 207 ? 8.906 -28.188 15.406 1 69.56 207 TRP B O 1
ATOM 10217 N N . ASP B 1 208 ? 6.867 -27.469 15.383 1 71.56 208 ASP B N 1
ATOM 10218 C CA . ASP B 1 208 ? 6.383 -28.828 15.141 1 71.56 208 ASP B CA 1
ATOM 10219 C C . ASP B 1 208 ? 6.926 -29.375 13.82 1 71.56 208 ASP B C 1
ATOM 10221 O O . ASP B 1 208 ? 7.121 -30.578 13.68 1 71.56 208 ASP B O 1
ATOM 10225 N N . SER B 1 209 ? 7.332 -28.531 12.992 1 66.94 209 SER B N 1
ATOM 10226 C CA . SER B 1 209 ? 7.836 -28.922 11.68 1 66.94 209 SER B CA 1
ATOM 10227 C C . SER B 1 209 ? 9.352 -29.094 11.695 1 66.94 209 SER B C 1
ATOM 10229 O O . SER B 1 209 ? 9.898 -29.875 10.922 1 66.94 209 SER B O 1
ATOM 10231 N N . VAL B 1 210 ? 9.867 -28.438 12.641 1 65.5 210 VAL B N 1
ATOM 10232 C CA . VAL B 1 210 ? 11.328 -28.438 12.734 1 65.5 210 VAL B CA 1
ATOM 10233 C C . VAL B 1 210 ? 11.773 -29.531 13.711 1 65.5 210 VAL B C 1
ATOM 10235 O O . VAL B 1 210 ? 12.758 -30.234 13.461 1 65.5 210 VAL B O 1
ATOM 10238 N N . GLY B 1 211 ? 11.125 -29.688 14.852 1 62.41 211 GLY B N 1
ATOM 10239 C CA . GLY B 1 211 ? 11.531 -30.453 16.016 1 62.41 211 GLY B CA 1
ATOM 10240 C C . GLY B 1 211 ? 11.133 -31.922 15.93 1 62.41 211 GLY B C 1
ATOM 10241 O O . GLY B 1 211 ? 11.438 -32.688 16.828 1 62.41 211 GLY B O 1
ATOM 10242 N N . LEU B 1 212 ? 10.883 -32.531 14.93 1 58.09 212 LEU B N 1
ATOM 10243 C CA . LEU B 1 212 ? 10.547 -33.938 14.75 1 58.09 212 LEU B CA 1
ATOM 10244 C C . LEU B 1 212 ? 10.023 -34.531 16.047 1 58.09 212 LEU B C 1
ATOM 10246 O O . LEU B 1 212 ? 10.594 -35.5 16.562 1 58.09 212 LEU B O 1
ATOM 10250 N N . ASN B 1 213 ? 9.039 -33.969 16.875 1 60.47 213 ASN B N 1
ATOM 10251 C CA . ASN B 1 213 ? 8.273 -34.469 18 1 60.47 213 ASN B CA 1
ATOM 10252 C C . ASN B 1 213 ? 9.023 -34.25 19.312 1 60.47 213 ASN B C 1
ATOM 10254 O O . ASN B 1 213 ? 8.742 -34.938 20.312 1 60.47 213 ASN B O 1
ATOM 10258 N N . VAL B 1 214 ? 10.094 -33.469 19.438 1 61.69 214 VAL B N 1
ATOM 10259 C CA . VAL B 1 214 ? 10.773 -33.188 20.688 1 61.69 214 VAL B CA 1
ATOM 10260 C C . VAL B 1 214 ? 10.266 -31.844 21.25 1 61.69 214 VAL B C 1
ATOM 10262 O O . VAL B 1 214 ? 9.867 -30.953 20.484 1 61.69 214 VAL B O 1
ATOM 10265 N N . ALA B 1 215 ? 10.078 -31.719 22.469 1 72.94 215 ALA B N 1
ATOM 10266 C CA . ALA B 1 215 ? 9.625 -30.5 23.125 1 72.94 215 ALA B CA 1
ATOM 10267 C C . ALA B 1 215 ? 10.547 -29.328 22.797 1 72.94 215 ALA B C 1
ATOM 10269 O O . ALA B 1 215 ? 11.758 -29.516 22.641 1 72.94 215 ALA B O 1
ATOM 10270 N N . LYS B 1 216 ? 10.086 -28.25 22.609 1 75.81 216 LYS B N 1
ATOM 10271 C CA . LYS B 1 216 ? 10.82 -27.031 22.25 1 75.81 216 LYS B CA 1
ATOM 10272 C C . LYS B 1 216 ? 11.875 -26.703 23.312 1 75.81 216 LYS B C 1
ATOM 10274 O O . LYS B 1 216 ? 11.555 -26.625 24.5 1 75.81 216 LYS B O 1
ATOM 10279 N N . PRO B 1 217 ? 12.953 -26.547 22.922 1 76.5 217 PRO B N 1
ATOM 10280 C CA . PRO B 1 217 ? 13.953 -26.156 23.906 1 76.5 217 PRO B CA 1
ATOM 10281 C C . PRO B 1 217 ? 13.742 -24.734 24.422 1 76.5 217 PRO B C 1
ATOM 10283 O O . PRO B 1 217 ? 13.047 -23.938 23.781 1 76.5 217 PRO B O 1
ATOM 10286 N N . PRO B 1 218 ? 14.289 -24.297 25.594 1 79.19 218 PRO B N 1
ATOM 10287 C CA . PRO B 1 218 ? 14.117 -22.938 26.109 1 79.19 218 PRO B CA 1
ATOM 10288 C C . PRO B 1 218 ? 14.742 -21.875 25.203 1 79.19 218 PRO B C 1
ATOM 10290 O O . PRO B 1 218 ? 15.594 -22.203 24.375 1 79.19 218 PRO B O 1
ATOM 10293 N N . SER B 1 219 ? 14.398 -20.75 25.422 1 80.88 219 SER B N 1
ATOM 10294 C CA . SER B 1 219 ? 14.859 -19.625 24.594 1 80.88 219 SER B CA 1
ATOM 10295 C C . SER B 1 219 ? 16.359 -19.391 24.781 1 80.88 219 SER B C 1
ATOM 10297 O O . SER B 1 219 ? 16.938 -19.812 25.781 1 80.88 219 SER B O 1
ATOM 10299 N N . LEU B 1 220 ? 16.906 -18.797 23.938 1 82.31 220 LEU B N 1
ATOM 10300 C CA . LEU B 1 220 ? 18.344 -18.531 23.984 1 82.31 220 LEU B CA 1
ATOM 10301 C C . LEU B 1 220 ? 18.719 -17.812 25.281 1 82.31 220 LEU B C 1
ATOM 10303 O O . LEU B 1 220 ? 19.781 -18.078 25.859 1 82.31 220 LEU B O 1
ATOM 10307 N N . LEU B 1 221 ? 17.859 -16.922 25.734 1 81.81 221 LEU B N 1
ATOM 10308 C CA . LEU B 1 221 ? 18.062 -16.188 26.969 1 81.81 221 LEU B CA 1
ATOM 10309 C C . LEU B 1 221 ? 18.047 -17.125 28.172 1 81.81 221 LEU B C 1
ATOM 10311 O O . LEU B 1 221 ? 18.891 -17.016 29.062 1 81.81 221 LEU B O 1
ATOM 10315 N N . ARG B 1 222 ? 17.344 -18 28.109 1 80.69 222 ARG B N 1
ATOM 10316 C CA . ARG B 1 222 ? 17.234 -18.969 29.188 1 80.69 222 ARG B CA 1
ATOM 10317 C C . ARG B 1 222 ? 18.406 -19.953 29.156 1 80.69 222 ARG B C 1
ATOM 10319 O O . ARG B 1 222 ? 18.922 -20.344 30.203 1 80.69 222 ARG B O 1
ATOM 10326 N N . LEU B 1 223 ? 18.719 -20.281 28 1 79.31 223 LEU B N 1
ATOM 10327 C CA . LEU B 1 223 ? 19.891 -21.141 27.828 1 79.31 223 LEU B CA 1
ATOM 10328 C C . LEU B 1 223 ? 21.141 -20.453 28.344 1 79.31 223 LEU B C 1
ATOM 10330 O O . LEU B 1 223 ? 21.969 -21.078 29.031 1 79.31 223 LEU B O 1
ATOM 10334 N N . PHE B 1 224 ? 21.141 -19.25 28.188 1 78.25 224 PHE B N 1
ATOM 10335 C CA . PHE B 1 224 ? 22.266 -18.438 28.609 1 78.25 224 PHE B CA 1
ATOM 10336 C C . PHE B 1 224 ? 22.25 -18.25 30.125 1 78.25 224 PHE B C 1
ATOM 10338 O O . PHE B 1 224 ? 23.281 -18.375 30.781 1 78.25 224 PHE B O 1
ATOM 10345 N N . ARG B 1 225 ? 21.156 -17.938 30.672 1 79.12 225 ARG B N 1
ATOM 10346 C CA . ARG B 1 225 ? 20.984 -17.719 32.125 1 79.12 225 ARG B CA 1
ATOM 10347 C C . ARG B 1 225 ? 21.203 -19.016 32.906 1 79.12 225 ARG B C 1
ATOM 10349 O O . ARG B 1 225 ? 21.734 -18.984 34 1 79.12 225 ARG B O 1
ATOM 10356 N N . ASP B 1 226 ? 20.891 -20 32.344 1 72.81 226 ASP B N 1
ATOM 10357 C CA . ASP B 1 226 ? 21.094 -21.312 32.906 1 72.81 226 ASP B CA 1
ATOM 10358 C C . ASP B 1 226 ? 22.562 -21.688 32.969 1 72.81 226 ASP B C 1
ATOM 10360 O O . ASP B 1 226 ? 23.016 -22.344 33.938 1 72.81 226 ASP B O 1
ATOM 10364 N N . PHE B 1 227 ? 23.25 -21.297 32 1 62.78 227 PHE B N 1
ATOM 10365 C CA . PHE B 1 227 ? 24.688 -21.547 31.984 1 62.78 227 PHE B CA 1
ATOM 10366 C C . PHE B 1 227 ? 25.375 -20.75 33.094 1 62.78 227 PHE B C 1
ATOM 10368 O O . PHE B 1 227 ? 26.344 -21.234 33.688 1 62.78 227 PHE B O 1
ATOM 10375 N N . GLY B 1 228 ? 24.984 -19.484 33.406 1 51.97 228 GLY B N 1
ATOM 10376 C CA . GLY B 1 228 ? 25.562 -18.656 34.438 1 51.97 228 GLY B CA 1
ATOM 10377 C C . GLY B 1 228 ? 25.359 -19.203 35.844 1 51.97 228 GLY B C 1
ATOM 10378 O O . GLY B 1 228 ? 26.094 -18.859 36.781 1 51.97 228 GLY B O 1
ATOM 10379 N N . GLN B 1 229 ? 24.375 -19.703 36.031 1 46.19 229 GLN B N 1
ATOM 10380 C CA . GLN B 1 229 ? 24.047 -20.172 37.375 1 46.19 229 GLN B CA 1
ATOM 10381 C C . GLN B 1 229 ? 24.75 -21.484 37.688 1 46.19 229 GLN B C 1
ATOM 10383 O O . GLN B 1 229 ? 24.469 -22.125 38.688 1 46.19 229 GLN B O 1
ATOM 10388 N N . HIS B 1 230 ? 25.562 -21.766 36.781 1 37.34 230 HIS B N 1
ATOM 10389 C CA . HIS B 1 230 ? 26.234 -23 37.188 1 37.34 230 HIS B CA 1
ATOM 10390 C C . HIS B 1 230 ? 27.328 -22.703 38.219 1 37.34 230 HIS B C 1
ATOM 10392 O O . HIS B 1 230 ? 28.406 -22.219 37.875 1 37.34 230 HIS B O 1
ATOM 10398 N N . VAL B 1 231 ? 26.984 -22.281 39.5 1 30.72 231 VAL B N 1
ATOM 10399 C CA . VAL B 1 231 ? 27.844 -22.172 40.656 1 30.72 231 VAL B CA 1
ATOM 10400 C C . VAL B 1 231 ? 28.656 -23.453 40.812 1 30.72 231 VAL B C 1
ATOM 10402 O O . VAL B 1 231 ? 28.094 -24.547 40.875 1 30.72 231 VAL B O 1
ATOM 10405 N N . VAL B 1 232 ? 29.781 -23.438 40.562 1 26.92 232 VAL B N 1
ATOM 10406 C CA . VAL B 1 232 ? 30.75 -24.484 40.875 1 26.92 232 VAL B CA 1
ATOM 10407 C C . VAL B 1 232 ? 30.812 -24.703 42.375 1 26.92 232 VAL B C 1
ATOM 10409 O O . VAL B 1 232 ? 31.016 -23.766 43.125 1 26.92 232 VAL B O 1
ATOM 10412 N N . PRO B 1 233 ? 30.203 -25.656 43 1 26.2 233 PRO B N 1
ATOM 10413 C CA . PRO B 1 233 ? 30.281 -25.984 44.406 1 26.2 233 PRO B CA 1
ATOM 10414 C C . PRO B 1 233 ? 31.719 -26.125 44.906 1 26.2 233 PRO B C 1
ATOM 10416 O O . PRO B 1 233 ? 32.531 -26.828 44.281 1 26.2 233 PRO B O 1
ATOM 10419 N N . GLU B 1 234 ? 32.25 -25.047 45.406 1 23.59 234 GLU B N 1
ATOM 10420 C CA . GLU B 1 234 ? 33.531 -25.047 46.094 1 23.59 234 GLU B CA 1
ATOM 10421 C C . GLU B 1 234 ? 33.594 -26.109 47.188 1 23.59 234 GLU B C 1
ATOM 10423 O O . GLU B 1 234 ? 32.656 -26.234 48 1 23.59 234 GLU B O 1
ATOM 10428 N N . LYS B 1 235 ? 34.406 -27.109 47.094 1 26.14 235 LYS B N 1
ATOM 10429 C CA . LYS B 1 235 ? 34.719 -28.281 47.906 1 26.14 235 LYS B CA 1
ATOM 10430 C C . LYS B 1 235 ? 35.312 -27.859 49.25 1 26.14 235 LYS B C 1
ATOM 10432 O O . LYS B 1 235 ? 36.5 -27.562 49.344 1 26.14 235 LYS B O 1
ATOM 10437 N N . ASP B 1 236 ? 34.625 -26.906 50.125 1 21.39 236 ASP B N 1
ATOM 10438 C CA . ASP B 1 236 ? 35.156 -26.531 51.438 1 21.39 236 ASP B CA 1
ATOM 10439 C C . ASP B 1 236 ? 35.281 -27.766 52.344 1 21.39 236 ASP B C 1
ATOM 10441 O O . ASP B 1 236 ? 34.312 -28.469 52.594 1 21.39 236 ASP B O 1
ATOM 10445 N N . GLN B 1 237 ? 36.5 -28.438 52.531 1 22.55 237 GLN B N 1
ATOM 10446 C CA . GLN B 1 237 ? 37.062 -29.562 53.281 1 22.55 237 GLN B CA 1
ATOM 10447 C C . GLN B 1 237 ? 36.969 -29.281 54.781 1 22.55 237 GLN B C 1
ATOM 10449 O O . GLN B 1 237 ? 37.844 -29.75 55.531 1 22.55 237 GLN B O 1
ATOM 10454 N N . THR B 1 238 ? 35.969 -28.531 55.5 1 20.88 238 THR B N 1
ATOM 10455 C CA . THR B 1 238 ? 36.125 -28.312 56.938 1 20.88 238 THR B CA 1
ATOM 10456 C C . THR B 1 238 ? 35.906 -29.609 57.688 1 20.88 238 THR B C 1
ATOM 10458 O O . THR B 1 238 ? 35.031 -30.422 57.344 1 20.88 238 THR B O 1
ATOM 10461 N N . GLU B 1 239 ? 36.812 -30.109 58.781 1 23.78 239 GLU B N 1
ATOM 10462 C CA . GLU B 1 239 ? 37.125 -31.141 59.75 1 23.78 239 GLU B CA 1
ATOM 10463 C C . GLU B 1 239 ? 36.125 -31.156 60.875 1 23.78 239 GLU B C 1
ATOM 10465 O O . GLU B 1 239 ? 36.281 -31.906 61.844 1 23.78 239 GLU B O 1
ATOM 10470 N N . GLN B 1 240 ? 34.719 -31.016 60.844 1 22.17 240 GLN B N 1
ATOM 10471 C CA . GLN B 1 240 ? 33.844 -30.891 62 1 22.17 240 GLN B CA 1
ATOM 10472 C C . GLN B 1 240 ? 33.719 -32.219 62.75 1 22.17 240 GLN B C 1
ATOM 10474 O O . GLN B 1 240 ? 33.531 -33.281 62.156 1 22.17 240 GLN B O 1
ATOM 10479 N N . SER B 1 241 ? 34.25 -32.25 64.125 1 22.05 241 SER B N 1
ATOM 10480 C CA . SER B 1 241 ? 34.156 -33.156 65.25 1 22.05 241 SER B CA 1
ATOM 10481 C C . SER B 1 241 ? 32.688 -33.375 65.625 1 22.05 241 SER B C 1
ATOM 10483 O O . SER B 1 241 ? 31.828 -32.531 65.375 1 22.05 241 SER B O 1
ATOM 10485 N N . CYS B 1 242 ? 32.125 -34.562 66.25 1 22.03 242 CYS B N 1
ATOM 10486 C CA . CYS B 1 242 ? 30.953 -35.438 66.25 1 22.03 242 CYS B CA 1
ATOM 10487 C C . CYS B 1 242 ? 29.938 -34.938 67.312 1 22.03 242 CYS B C 1
ATOM 10489 O O . CYS B 1 242 ? 28.812 -35.438 67.375 1 22.03 242 CYS B O 1
ATOM 10491 N N . GLN B 1 243 ? 30.078 -34.125 68.312 1 21.36 243 GLN B N 1
ATOM 10492 C CA . GLN B 1 243 ? 29.328 -34.375 69.562 1 21.36 243 GLN B CA 1
ATOM 10493 C C . GLN B 1 243 ? 27.859 -34 69.375 1 21.36 243 GLN B C 1
ATOM 10495 O O . GLN B 1 243 ? 27.547 -32.812 69.25 1 21.36 243 GLN B O 1
ATOM 10500 N N . THR B 1 244 ? 26.938 -34.75 68.625 1 23.83 244 THR B N 1
ATOM 10501 C CA . THR B 1 244 ? 25.719 -34.25 68 1 23.83 244 THR B CA 1
ATOM 10502 C C . THR B 1 244 ? 24.562 -34.219 69 1 23.83 244 THR B C 1
ATOM 10504 O O . THR B 1 244 ? 24.062 -35.25 69.375 1 23.83 244 THR B O 1
ATOM 10507 N N . ASP B 1 245 ? 24.594 -33.5 70.188 1 23.69 245 ASP B N 1
ATOM 10508 C CA . ASP B 1 245 ? 23.484 -33.531 71.125 1 23.69 245 ASP B CA 1
ATOM 10509 C C . ASP B 1 245 ? 22.188 -33.062 70.438 1 23.69 245 ASP B C 1
ATOM 10511 O O . ASP B 1 245 ? 22.172 -32.062 69.75 1 23.69 245 ASP B O 1
ATOM 10515 N N . GLU B 1 246 ? 21.062 -33.875 70.312 1 26.56 246 GLU B N 1
ATOM 10516 C CA . GLU B 1 246 ? 19.844 -34.031 69.5 1 26.56 246 GLU B CA 1
ATOM 10517 C C . GLU B 1 246 ? 18.766 -33.062 70 1 26.56 246 GLU B C 1
ATOM 10519 O O . GLU B 1 246 ? 18.219 -33.188 71.062 1 26.56 246 GLU B O 1
ATOM 10524 N N . PRO B 1 247 ? 18.906 -31.641 70.062 1 27.97 247 PRO B N 1
ATOM 10525 C CA . PRO B 1 247 ? 17.875 -30.828 70.688 1 27.97 247 PRO B CA 1
ATOM 10526 C C . PRO B 1 247 ? 16.531 -30.938 70 1 27.97 247 PRO B C 1
ATOM 10528 O O . PRO B 1 247 ? 16.469 -31.031 68.75 1 27.97 247 PRO B O 1
ATOM 10531 N N . TRP B 1 248 ? 15.328 -31.375 70.625 1 28.88 248 TRP B N 1
ATOM 10532 C CA . TRP B 1 248 ? 13.93 -31.734 70.438 1 28.88 248 TRP B CA 1
ATOM 10533 C C . TRP B 1 248 ? 13.148 -30.547 69.875 1 28.88 248 TRP B C 1
ATOM 10535 O O . TRP B 1 248 ? 13.039 -29.5 70.5 1 28.88 248 TRP B O 1
ATOM 10545 N N . ILE B 1 249 ? 13.234 -30.078 68.688 1 30.62 249 ILE B N 1
ATOM 10546 C CA . ILE B 1 249 ? 12.672 -28.906 68 1 30.62 249 ILE B CA 1
ATOM 10547 C C . ILE B 1 249 ? 11.156 -29.062 67.875 1 30.62 249 ILE B C 1
ATOM 10549 O O . ILE B 1 249 ? 10.664 -30.062 67.375 1 30.62 249 ILE B O 1
ATOM 10553 N N . ASP B 1 250 ? 10.211 -28.312 68.625 1 33.59 250 ASP B N 1
ATOM 10554 C CA . ASP B 1 250 ? 8.781 -28.281 68.938 1 33.59 250 ASP B CA 1
ATOM 10555 C C . ASP B 1 250 ? 7.941 -28.172 67.688 1 33.59 250 ASP B C 1
ATOM 10557 O O . ASP B 1 250 ? 8.148 -27.266 66.875 1 33.59 250 ASP B O 1
ATOM 10561 N N . ASN B 1 251 ? 7.223 -29.219 67.125 1 39.81 251 ASN B N 1
ATOM 10562 C CA . ASN B 1 251 ? 6.32 -29.719 66.062 1 39.81 251 ASN B CA 1
ATOM 10563 C C . ASN B 1 251 ? 5.059 -28.859 66 1 39.81 251 ASN B C 1
ATOM 10565 O O . ASN B 1 251 ? 4.289 -29 65.062 1 39.81 251 ASN B O 1
ATOM 10569 N N . ALA B 1 252 ? 4.629 -28.078 67 1 47.16 252 ALA B N 1
ATOM 10570 C CA . ALA B 1 252 ? 3.264 -27.562 67.062 1 47.16 252 ALA B CA 1
ATOM 10571 C C . ALA B 1 252 ? 3.008 -26.484 66 1 47.16 252 ALA B C 1
ATOM 10573 O O . ALA B 1 252 ? 1.913 -26.406 65.438 1 47.16 252 ALA B O 1
ATOM 10574 N N . GLU B 1 253 ? 3.975 -25.688 65.75 1 47.97 253 GLU B N 1
ATOM 10575 C CA . GLU B 1 253 ? 3.754 -24.516 64.875 1 47.97 253 GLU B CA 1
ATOM 10576 C C . GLU B 1 253 ? 3.574 -24.922 63.438 1 47.97 253 GLU B C 1
ATOM 10578 O O . GLU B 1 253 ? 2.844 -24.266 62.688 1 47.97 253 GLU B O 1
ATOM 10583 N N . ILE B 1 254 ? 3.898 -26.109 63.031 1 49.19 254 ILE B N 1
ATOM 10584 C CA . ILE B 1 254 ? 3.758 -26.609 61.656 1 49.19 254 ILE B CA 1
ATOM 10585 C C . ILE B 1 254 ? 2.307 -27.016 61.406 1 49.19 254 ILE B C 1
ATOM 10587 O O . ILE B 1 254 ? 1.737 -26.688 60.375 1 49.19 254 ILE B O 1
ATOM 10591 N N . SER B 1 255 ? 1.723 -27.578 62.469 1 57.91 255 SER B N 1
ATOM 10592 C CA . SER B 1 255 ? 0.358 -28.062 62.312 1 57.91 255 SER B CA 1
ATOM 10593 C C . SER B 1 255 ? -0.622 -26.906 62.125 1 57.91 255 SER B C 1
ATOM 10595 O O . SER B 1 255 ? -1.558 -27.016 61.312 1 57.91 255 SER B O 1
ATOM 10597 N N . ARG B 1 256 ? -0.434 -25.766 62.719 1 61.97 256 ARG B N 1
ATOM 10598 C CA . ARG B 1 256 ? -1.298 -24.594 62.625 1 61.97 256 ARG B CA 1
ATOM 10599 C C . ARG B 1 256 ? -1.214 -23.969 61.25 1 61.97 256 ARG B C 1
ATOM 10601 O O . ARG B 1 256 ? -2.238 -23.641 60.656 1 61.97 256 ARG B O 1
ATOM 10608 N N . LEU B 1 257 ? -0.057 -23.969 60.625 1 58.88 257 LEU B N 1
ATOM 10609 C CA . LEU B 1 257 ? 0.14 -23.312 59.312 1 58.88 257 LEU B CA 1
ATOM 10610 C C . LEU B 1 257 ? -0.386 -24.188 58.188 1 58.88 257 LEU B C 1
ATOM 10612 O O . LEU B 1 257 ? -0.944 -23.672 57.219 1 58.88 257 LEU B O 1
ATOM 10616 N N . GLU B 1 258 ? -0.405 -25.5 58.406 1 65.5 258 GLU B N 1
ATOM 10617 C CA . GLU B 1 258 ? -1.002 -26.438 57.469 1 65.5 258 GLU B CA 1
ATOM 10618 C C . GLU B 1 258 ? -2.525 -26.328 57.469 1 65.5 258 GLU B C 1
ATOM 10620 O O . GLU B 1 258 ? -3.16 -26.391 56.406 1 65.5 258 GLU B O 1
ATOM 10625 N N . GLY B 1 259 ? -3.035 -26.125 58.688 1 64.69 259 GLY B N 1
ATOM 10626 C CA . GLY B 1 259 ? -4.477 -25.938 58.781 1 64.69 259 GLY B CA 1
ATOM 10627 C C . GLY B 1 259 ? -4.953 -24.688 58.062 1 64.69 259 GLY B C 1
ATOM 10628 O O . GLY B 1 259 ? -5.973 -24.703 57.375 1 64.69 259 GLY B O 1
ATOM 10629 N N . GLN B 1 260 ? -4.242 -23.641 58.156 1 66.56 260 GLN B N 1
ATOM 10630 C CA . GLN B 1 260 ? -4.586 -22.391 57.5 1 66.56 260 GLN B CA 1
ATOM 10631 C C . GLN B 1 260 ? -4.43 -22.5 56 1 66.56 260 GLN B C 1
ATOM 10633 O O . GLN B 1 260 ? -5.238 -21.953 55.25 1 66.56 260 GLN B O 1
ATOM 10638 N N . ASN B 1 261 ? -3.453 -23.188 55.531 1 63.25 261 ASN B N 1
ATOM 10639 C CA . ASN B 1 261 ? -3.268 -23.453 54.125 1 63.25 261 ASN B CA 1
ATOM 10640 C C . ASN B 1 261 ? -4.43 -24.25 53.531 1 63.25 261 ASN B C 1
ATOM 10642 O O . ASN B 1 261 ? -4.914 -23.953 52.438 1 63.25 261 ASN B O 1
ATOM 10646 N N . GLN B 1 262 ? -4.797 -25.203 54.312 1 69.69 262 GLN B N 1
ATOM 10647 C CA . GLN B 1 262 ? -5.918 -26 53.844 1 69.69 262 GLN B CA 1
ATOM 10648 C C . GLN B 1 262 ? -7.199 -25.188 53.812 1 69.69 262 GLN B C 1
ATOM 10650 O O . GLN B 1 262 ? -7.988 -25.312 52.844 1 69.69 262 GLN B O 1
ATOM 10655 N N . ALA B 1 263 ? -7.383 -24.25 54.719 1 70.81 263 ALA B N 1
ATOM 10656 C CA . ALA B 1 263 ? -8.57 -23.406 54.75 1 70.81 263 ALA B CA 1
ATOM 10657 C C . ALA B 1 263 ? -8.547 -22.406 53.594 1 70.81 263 ALA B C 1
ATOM 10659 O O . ALA B 1 263 ? -9.57 -22.188 52.938 1 70.81 263 ALA B O 1
ATOM 10660 N N . LEU B 1 264 ? -7.41 -21.938 53.219 1 67.75 264 LEU B N 1
ATOM 10661 C CA . LEU B 1 264 ? -7.277 -20.969 52.125 1 67.75 264 LEU B CA 1
ATOM 10662 C C . LEU B 1 264 ? -7.379 -21.656 50.781 1 67.75 264 LEU B C 1
ATOM 10664 O O . LEU B 1 264 ? -7.965 -21.109 49.844 1 67.75 264 LEU B O 1
ATOM 10668 N N . GLU B 1 265 ? -6.922 -22.891 50.75 1 72.19 265 GLU B N 1
ATOM 10669 C CA . GLU B 1 265 ? -7.09 -23.688 49.531 1 72.19 265 GLU B CA 1
ATOM 10670 C C . GLU B 1 265 ? -8.562 -24.016 49.281 1 72.19 265 GLU B C 1
ATOM 10672 O O . GLU B 1 265 ? -9.023 -23.969 48.125 1 72.19 265 GLU B O 1
ATOM 10677 N N . THR B 1 266 ? -9.219 -24.297 50.375 1 74 266 THR B N 1
ATOM 10678 C CA . THR B 1 266 ? -10.648 -24.562 50.219 1 74 266 THR B CA 1
ATOM 10679 C C . THR B 1 266 ? -11.391 -23.297 49.844 1 74 266 THR B C 1
ATOM 10681 O O . THR B 1 266 ? -12.281 -23.328 48.969 1 74 266 THR B O 1
ATOM 10684 N N . GLU B 1 267 ? -11 -22.203 50.344 1 70.75 267 GLU B N 1
ATOM 10685 C CA . GLU B 1 267 ? -11.633 -20.938 50 1 70.75 267 GLU B CA 1
ATOM 10686 C C . GLU B 1 267 ? -11.32 -20.562 48.562 1 70.75 267 GLU B C 1
ATOM 10688 O O . GLU B 1 267 ? -12.195 -20.094 47.812 1 70.75 267 GLU B O 1
ATOM 10693 N N . CYS B 1 268 ? -10.125 -20.812 48.156 1 66.38 268 CYS B N 1
ATOM 10694 C CA . CYS B 1 268 ? -9.75 -20.578 46.75 1 66.38 268 CYS B CA 1
ATOM 10695 C C . CYS B 1 268 ? -10.555 -21.453 45.812 1 66.38 268 CYS B C 1
ATOM 10697 O O . CYS B 1 268 ? -11.016 -21 44.781 1 66.38 268 CYS B O 1
ATOM 10699 N N . GLN B 1 269 ? -10.773 -22.672 46.25 1 72.44 269 GLN B N 1
ATOM 10700 C CA . GLN B 1 269 ? -11.555 -23.594 45.438 1 72.44 269 GLN B CA 1
ATOM 10701 C C . GLN B 1 269 ? -13.016 -23.156 45.344 1 72.44 269 GLN B C 1
ATOM 10703 O O . GLN B 1 269 ? -13.633 -23.188 44.281 1 72.44 269 GLN B O 1
ATOM 10708 N N . VAL B 1 270 ? -13.539 -22.641 46.438 1 72.5 270 VAL B N 1
ATOM 10709 C CA . VAL B 1 270 ? -14.922 -22.172 46.469 1 72.5 270 VAL B CA 1
ATOM 10710 C C . VAL B 1 270 ? -15.062 -20.922 45.625 1 72.5 270 VAL B C 1
ATOM 10712 O O . VAL B 1 270 ? -16.016 -20.781 44.844 1 72.5 270 VAL B O 1
ATOM 10715 N N . LEU B 1 271 ? -14.086 -20.109 45.562 1 68.44 271 LEU B N 1
ATOM 10716 C CA . LEU B 1 271 ? -14.133 -18.859 44.812 1 68.44 271 LEU B CA 1
ATOM 10717 C C . LEU B 1 271 ? -13.914 -19.125 43.312 1 68.44 271 LEU B C 1
ATOM 10719 O O . LEU B 1 271 ? -14.531 -18.469 42.469 1 68.44 271 LEU B O 1
ATOM 10723 N N . ARG B 1 272 ? -13.219 -20.172 43.031 1 70.69 272 ARG B N 1
ATOM 10724 C CA . ARG B 1 272 ? -13.047 -20.594 41.656 1 70.69 272 ARG B CA 1
ATOM 10725 C C . ARG B 1 272 ? -14.352 -21.172 41.094 1 70.69 272 ARG B C 1
ATOM 10727 O O . ARG B 1 272 ? -14.742 -20.844 39.969 1 70.69 272 ARG B O 1
ATOM 10734 N N . VAL B 1 273 ? -14.922 -21.953 41.906 1 73.56 273 VAL B N 1
ATOM 10735 C CA . VAL B 1 273 ? -16.203 -22.531 41.5 1 73.56 273 VAL B CA 1
ATOM 10736 C C . VAL B 1 273 ? -17.234 -21.422 41.344 1 73.56 273 VAL B C 1
ATOM 10738 O O . VAL B 1 273 ? -17.984 -21.391 40.375 1 73.56 273 VAL B O 1
ATOM 10741 N N . ALA B 1 274 ? -17.234 -20.469 42.219 1 69.19 274 ALA B N 1
ATOM 10742 C CA . ALA B 1 274 ? -18.172 -19.344 42.156 1 69.19 274 ALA B CA 1
ATOM 10743 C C . ALA B 1 274 ? -17.875 -18.453 40.969 1 69.19 274 ALA B C 1
ATOM 10745 O O . ALA B 1 274 ? -18.797 -18 40.281 1 69.19 274 ALA B O 1
ATOM 10746 N N . ARG B 1 275 ? -16.672 -18.25 40.656 1 65.88 275 ARG B N 1
ATOM 10747 C CA . ARG B 1 275 ? -16.266 -17.516 39.469 1 65.88 275 ARG B CA 1
ATOM 10748 C C . ARG B 1 275 ? -16.703 -18.25 38.188 1 65.88 275 ARG B C 1
ATOM 10750 O O . ARG B 1 275 ? -17.219 -17.641 37.281 1 65.88 275 ARG B O 1
ATOM 10757 N N . ASP B 1 276 ? -16.516 -19.516 38.125 1 71.75 276 ASP B N 1
ATOM 10758 C CA . ASP B 1 276 ? -16.891 -20.312 36.969 1 71.75 276 ASP B CA 1
ATOM 10759 C C . ASP B 1 276 ? -18.406 -20.391 36.812 1 71.75 276 ASP B C 1
ATOM 10761 O O . ASP B 1 276 ? -18.938 -20.312 35.719 1 71.75 276 ASP B O 1
ATOM 10765 N N . GLU B 1 277 ? -19.078 -20.422 37.938 1 72 277 GLU B N 1
ATOM 10766 C CA . GLU B 1 277 ? -20.531 -20.406 37.875 1 72 277 GLU B CA 1
ATOM 10767 C C . GLU B 1 277 ? -21.062 -19.047 37.406 1 72 277 GLU B C 1
ATOM 10769 O O . GLU B 1 277 ? -22 -18.984 36.625 1 72 277 GLU B O 1
ATOM 10774 N N . LEU B 1 278 ? -20.453 -17.969 37.812 1 68.12 278 LEU B N 1
ATOM 10775 C CA . LEU B 1 278 ? -20.844 -16.641 37.375 1 68.12 278 LEU B CA 1
ATOM 10776 C C . LEU B 1 278 ? -20.453 -16.391 35.938 1 68.12 278 LEU B C 1
ATOM 10778 O O . LEU B 1 278 ? -21.203 -15.766 35.156 1 68.12 278 LEU B O 1
ATOM 10782 N N . SER B 1 279 ? -19.375 -16.953 35.531 1 69.75 279 SER B N 1
ATOM 10783 C CA . SER B 1 279 ? -18.953 -16.891 34.156 1 69.75 279 SER B CA 1
ATOM 10784 C C . SER B 1 279 ? -19.891 -17.688 33.25 1 69.75 279 SER B C 1
ATOM 10786 O O . SER B 1 279 ? -20.219 -17.266 32.156 1 69.75 279 SER B O 1
ATOM 10788 N N . GLU B 1 280 ? -20.344 -18.781 33.75 1 72.12 280 GLU B N 1
ATOM 10789 C CA . GLU B 1 280 ? -21.328 -19.578 33.031 1 72.12 280 GLU B CA 1
ATOM 10790 C C . GLU B 1 280 ? -22.672 -18.891 33 1 72.12 280 GLU B C 1
ATOM 10792 O O . GLU B 1 280 ? -23.328 -18.844 31.953 1 72.12 280 GLU B O 1
ATOM 10797 N N . LYS B 1 281 ? -23.078 -18.297 34.094 1 69 281 LYS B N 1
ATOM 10798 C CA . LYS B 1 281 ? -24.328 -17.547 34.094 1 69 281 LYS B CA 1
ATOM 10799 C C . LYS B 1 281 ? -24.25 -16.312 33.219 1 69 281 LYS B C 1
ATOM 10801 O O . LYS B 1 281 ? -25.203 -15.977 32.5 1 69 281 LYS B O 1
ATOM 10806 N N . LEU B 1 282 ? -23.156 -15.703 33.219 1 64.69 282 LEU B N 1
ATOM 10807 C CA . LEU B 1 282 ? -22.922 -14.57 32.312 1 64.69 282 LEU B CA 1
ATOM 10808 C C . LEU B 1 282 ? -22.953 -15.023 30.844 1 64.69 282 LEU B C 1
ATOM 10810 O O . LEU B 1 282 ? -23.547 -14.352 30 1 64.69 282 LEU B O 1
ATOM 10814 N N . SER B 1 283 ? -22.359 -16.141 30.578 1 70.81 283 SER B N 1
ATOM 10815 C CA . SER B 1 283 ? -22.422 -16.719 29.25 1 70.81 283 SER B CA 1
ATOM 10816 C C . SER B 1 283 ? -23.844 -17.109 28.875 1 70.81 283 SER B C 1
ATOM 10818 O O . SER B 1 283 ? -24.281 -16.875 27.75 1 70.81 283 SER B O 1
ATOM 10820 N N . ASP B 1 284 ? -24.547 -17.609 29.828 1 68.19 284 ASP B N 1
ATOM 10821 C CA . ASP B 1 284 ? -25.938 -17.953 29.594 1 68.19 284 ASP B CA 1
ATOM 10822 C C . ASP B 1 284 ? -26.797 -16.703 29.422 1 68.19 284 ASP B C 1
ATOM 10824 O O . ASP B 1 284 ? -27.672 -16.641 28.562 1 68.19 284 ASP B O 1
ATOM 10828 N N . HIS B 1 285 ? -26.531 -15.688 30.203 1 62.62 285 HIS B N 1
ATOM 10829 C CA . HIS B 1 285 ? -27.266 -14.438 30.047 1 62.62 285 HIS B CA 1
ATOM 10830 C C . HIS B 1 285 ? -26.875 -13.727 28.75 1 62.62 285 HIS B C 1
ATOM 10832 O O . HIS B 1 285 ? -27.719 -13.094 28.109 1 62.62 285 HIS B O 1
ATOM 10838 N N . GLN B 1 286 ? -25.75 -13.93 28.359 1 63.75 286 GLN B N 1
ATOM 10839 C CA . GLN B 1 286 ? -25.297 -13.391 27.078 1 63.75 286 GLN B CA 1
ATOM 10840 C C . GLN B 1 286 ? -25.969 -14.125 25.922 1 63.75 286 GLN B C 1
ATOM 10842 O O . GLN B 1 286 ? -26.375 -13.5 24.938 1 63.75 286 GLN B O 1
ATOM 10847 N N . LYS B 1 287 ? -26.141 -15.352 25.984 1 67.12 287 LYS B N 1
ATOM 10848 C CA . LYS B 1 287 ? -26.891 -16.125 25 1 67.12 287 LYS B CA 1
ATOM 10849 C C . LYS B 1 287 ? -28.375 -15.742 25.031 1 67.12 287 LYS B C 1
ATOM 10851 O O . LYS B 1 287 ? -29 -15.602 23.969 1 67.12 287 LYS B O 1
ATOM 10856 N N . LEU B 1 288 ? -28.875 -15.586 26.219 1 62.75 288 LEU B N 1
ATOM 10857 C CA . LEU B 1 288 ? -30.266 -15.164 26.344 1 62.75 288 LEU B CA 1
ATOM 10858 C C . LEU B 1 288 ? -30.453 -13.734 25.844 1 62.75 288 LEU B C 1
ATOM 10860 O O . LEU B 1 288 ? -31.453 -13.43 25.188 1 62.75 288 LEU B O 1
ATOM 10864 N N . GLN B 1 289 ? -29.531 -12.922 26.031 1 60.66 289 GLN B N 1
ATOM 10865 C CA . GLN B 1 289 ? -29.531 -11.562 25.5 1 60.66 289 GLN B CA 1
ATOM 10866 C C . GLN B 1 289 ? -29.391 -11.578 23.969 1 60.66 289 GLN B C 1
ATOM 10868 O O . GLN B 1 289 ? -30.078 -10.836 23.281 1 60.66 289 GLN B O 1
ATOM 10873 N N . ASP B 1 290 ? -28.609 -12.445 23.469 1 62.97 290 ASP B N 1
ATOM 10874 C CA . ASP B 1 290 ? -28.484 -12.656 22.031 1 62.97 290 ASP B CA 1
ATOM 10875 C C . ASP B 1 290 ? -29.781 -13.195 21.438 1 62.97 290 ASP B C 1
ATOM 10877 O O . ASP B 1 290 ? -30.219 -12.766 20.375 1 62.97 290 ASP B O 1
ATOM 10881 N N . GLN B 1 291 ? -30.422 -14.078 22.078 1 62.81 291 GLN B N 1
ATOM 10882 C CA . GLN B 1 291 ? -31.703 -14.609 21.656 1 62.81 291 GLN B CA 1
ATOM 10883 C C . GLN B 1 291 ? -32.812 -13.562 21.781 1 62.81 291 GLN B C 1
ATOM 10885 O O . GLN B 1 291 ? -33.688 -13.469 20.922 1 62.81 291 GLN B O 1
ATOM 10890 N N . SER B 1 292 ? -32.781 -12.789 22.875 1 59.44 292 SER B N 1
ATOM 10891 C CA . SER B 1 292 ? -33.781 -11.719 23.031 1 59.44 292 SER B CA 1
ATOM 10892 C C . SER B 1 292 ? -33.531 -10.609 22.016 1 59.44 292 SER B C 1
ATOM 10894 O O . SER B 1 292 ? -34.5 -10.047 21.469 1 59.44 292 SER B O 1
ATOM 10896 N N . GLU B 1 293 ? -32.344 -10.414 21.672 1 61.06 293 GLU B N 1
ATOM 10897 C CA . GLU B 1 293 ? -32.031 -9.43 20.641 1 61.06 293 GLU B CA 1
ATOM 10898 C C . GLU B 1 293 ? -32.375 -9.945 19.25 1 61.06 293 GLU B C 1
ATOM 10900 O O . GLU B 1 293 ? -32.875 -9.195 18.406 1 61.06 293 GLU B O 1
ATOM 10905 N N . MET B 1 294 ? -32.281 -11.18 19.031 1 62.66 294 MET B N 1
ATOM 10906 C CA . MET B 1 294 ? -32.781 -11.828 17.812 1 62.66 294 MET B CA 1
ATOM 10907 C C . MET B 1 294 ? -34.312 -11.805 17.766 1 62.66 294 MET B C 1
ATOM 10909 O O . MET B 1 294 ? -34.875 -11.57 16.703 1 62.66 294 MET B O 1
ATOM 10913 N N . LYS B 1 295 ? -35 -11.984 18.812 1 62.81 295 LYS B N 1
ATOM 10914 C CA . LYS B 1 295 ? -36.469 -11.906 18.891 1 62.81 295 LYS B CA 1
ATOM 10915 C C . LYS B 1 295 ? -36.938 -10.469 18.734 1 62.81 295 LYS B C 1
ATOM 10917 O O . LYS B 1 295 ? -37.938 -10.211 18.078 1 62.81 295 LYS B O 1
ATOM 10922 N N . ILE B 1 296 ? -36.188 -9.555 19.281 1 59.69 296 ILE B N 1
ATOM 10923 C CA . ILE B 1 296 ? -36.469 -8.133 19.109 1 59.69 296 ILE B CA 1
ATOM 10924 C C . ILE B 1 296 ? -36.281 -7.742 17.656 1 59.69 296 ILE B C 1
ATOM 10926 O O . ILE B 1 296 ? -37.094 -7.059 17.062 1 59.69 296 ILE B O 1
ATOM 10930 N N . LYS B 1 297 ? -35.312 -8.281 16.984 1 62.38 297 LYS B N 1
ATOM 10931 C CA . LYS B 1 297 ? -35.062 -8.016 15.57 1 62.38 297 LYS B CA 1
ATOM 10932 C C . LYS B 1 297 ? -36.094 -8.703 14.688 1 62.38 297 LYS B C 1
ATOM 10934 O O . LYS B 1 297 ? -36.594 -8.109 13.711 1 62.38 297 LYS B O 1
ATOM 10939 N N . LYS B 1 298 ? -36.531 -9.805 14.984 1 61.25 298 LYS B N 1
ATOM 10940 C CA . LYS B 1 298 ? -37.594 -10.508 14.273 1 61.25 298 LYS B CA 1
ATOM 10941 C C . LYS B 1 298 ? -38.938 -9.805 14.477 1 61.25 298 LYS B C 1
ATOM 10943 O O . LYS B 1 298 ? -39.688 -9.625 13.523 1 61.25 298 LYS B O 1
ATOM 10948 N N . LEU B 1 299 ? -39.156 -9.336 15.68 1 56.41 299 LEU B N 1
ATOM 10949 C CA . LEU B 1 299 ? -40.438 -8.656 15.977 1 56.41 299 LEU B CA 1
ATOM 10950 C C . LEU B 1 299 ? -40.438 -7.254 15.375 1 56.41 299 LEU B C 1
ATOM 10952 O O . LEU B 1 299 ? -41.469 -6.789 14.891 1 56.41 299 LEU B O 1
ATOM 10956 N N . GLN B 1 300 ? -39.344 -6.68 15.211 1 60.19 300 GLN B N 1
ATOM 10957 C CA . GLN B 1 300 ? -39.188 -5.379 14.562 1 60.19 300 GLN B CA 1
ATOM 10958 C C . GLN B 1 300 ? -39.312 -5.504 13.047 1 60.19 300 GLN B C 1
ATOM 10960 O O . GLN B 1 300 ? -39.969 -4.684 12.398 1 60.19 300 GLN B O 1
ATOM 10965 N N . LEU B 1 301 ? -38.844 -6.59 12.461 1 56.72 301 LEU B N 1
ATOM 10966 C CA . LEU B 1 301 ? -39.031 -6.934 11.055 1 56.72 301 LEU B CA 1
ATOM 10967 C C . LEU B 1 301 ? -40.5 -7.293 10.781 1 56.72 301 LEU B C 1
ATOM 10969 O O . LEU B 1 301 ? -41.062 -6.875 9.773 1 56.72 301 LEU B O 1
ATOM 10973 N N . ASP B 1 302 ? -41.094 -7.973 11.648 1 55.31 302 ASP B N 1
ATOM 10974 C CA . ASP B 1 302 ? -42.5 -8.297 11.523 1 55.31 302 ASP B CA 1
ATOM 10975 C C . ASP B 1 302 ? -43.375 -7.051 11.68 1 55.31 302 ASP B C 1
ATOM 10977 O O . ASP B 1 302 ? -44.375 -6.898 10.984 1 55.31 302 ASP B O 1
ATOM 10981 N N . HIS B 1 303 ? -42.906 -6.094 12.453 1 50.56 303 HIS B N 1
ATOM 10982 C CA . HIS B 1 303 ? -43.594 -4.816 12.633 1 50.56 303 HIS B CA 1
ATOM 10983 C C . HIS B 1 303 ? -43.469 -3.947 11.383 1 50.56 303 HIS B C 1
ATOM 10985 O O . HIS B 1 303 ? -44.438 -3.344 10.945 1 50.56 303 HIS B O 1
ATOM 10991 N N . GLN B 1 304 ? -42.375 -3.936 10.703 1 52.34 304 GLN B N 1
ATOM 10992 C CA . GLN B 1 304 ? -42.156 -3.168 9.484 1 52.34 304 GLN B CA 1
ATOM 10993 C C . GLN B 1 304 ? -42.938 -3.779 8.312 1 52.34 304 GLN B C 1
ATOM 10995 O O . GLN B 1 304 ? -43.562 -3.059 7.523 1 52.34 304 GLN B O 1
ATOM 11000 N N . CYS B 1 305 ? -43.031 -5.055 8.211 1 51.81 305 CYS B N 1
ATOM 11001 C CA . CYS B 1 305 ? -43.844 -5.719 7.195 1 51.81 305 CYS B CA 1
ATOM 11002 C C . CYS B 1 305 ? -45.344 -5.441 7.418 1 51.81 305 CYS B C 1
ATOM 11004 O O . CYS B 1 305 ? -46.062 -5.18 6.465 1 51.81 305 CYS B O 1
ATOM 11006 N N . LEU B 1 306 ? -45.75 -5.32 8.648 1 49.75 306 LEU B N 1
ATOM 11007 C CA . LEU B 1 306 ? -47.156 -5.082 8.961 1 49.75 306 LEU B CA 1
ATOM 11008 C C . LEU B 1 306 ? -47.531 -3.613 8.75 1 49.75 306 LEU B C 1
ATOM 11010 O O . LEU B 1 306 ? -48.625 -3.299 8.273 1 49.75 306 LEU B O 1
ATOM 11014 N N . GLU B 1 307 ? -46.531 -2.711 8.914 1 53.78 307 GLU B N 1
ATOM 11015 C CA . GLU B 1 307 ? -46.781 -1.296 8.633 1 53.78 307 GLU B CA 1
ATOM 11016 C C . GLU B 1 307 ? -46.875 -1.041 7.133 1 53.78 307 GLU B C 1
ATOM 11018 O O . GLU B 1 307 ? -47.719 -0.268 6.688 1 53.78 307 GLU B O 1
ATOM 11023 N N . GLU B 1 308 ? -46.156 -1.7 6.273 1 54.03 308 GLU B N 1
ATOM 11024 C CA . GLU B 1 308 ? -46.25 -1.611 4.82 1 54.03 308 GLU B CA 1
ATOM 11025 C C . GLU B 1 308 ? -47.594 -2.182 4.328 1 54.03 308 GLU B C 1
ATOM 11027 O O . GLU B 1 308 ? -48.188 -1.628 3.42 1 54.03 308 GLU B O 1
ATOM 11032 N N . LEU B 1 309 ? -48.062 -3.223 4.914 1 47.12 309 LEU B N 1
ATOM 11033 C CA . LEU B 1 309 ? -49.375 -3.785 4.57 1 47.12 309 LEU B CA 1
ATOM 11034 C C . LEU B 1 309 ? -50.5 -2.822 4.941 1 47.12 309 LEU B C 1
ATOM 11036 O O . LEU B 1 309 ? -51.438 -2.66 4.184 1 47.12 309 LEU B O 1
ATOM 11040 N N . ILE B 1 310 ? -50.281 -2.037 6.027 1 45.09 310 ILE B N 1
ATOM 11041 C CA . ILE B 1 310 ? -51.281 -1.058 6.453 1 45.09 310 ILE B CA 1
ATOM 11042 C C . ILE B 1 310 ? -51.281 0.119 5.477 1 45.09 310 ILE B C 1
ATOM 11044 O O . ILE B 1 310 ? -52.375 0.598 5.09 1 45.09 310 ILE B O 1
ATOM 11048 N N . GLU B 1 311 ? -50.094 0.551 4.957 1 47.97 311 GLU B N 1
ATOM 11049 C CA . GLU B 1 311 ? -50.094 1.682 4.031 1 47.97 311 GLU B CA 1
ATOM 11050 C C . GLU B 1 311 ? -50.719 1.305 2.695 1 47.97 311 GLU B C 1
ATOM 11052 O O . GLU B 1 311 ? -51.469 2.094 2.111 1 47.97 311 GLU B O 1
ATOM 11057 N N . THR B 1 312 ? -50.469 0.079 2.191 1 44.97 312 THR B N 1
ATOM 11058 C CA . THR B 1 312 ? -51.125 -0.332 0.95 1 44.97 312 THR B CA 1
ATOM 11059 C C . THR B 1 312 ? -52.656 -0.359 1.112 1 44.97 312 THR B C 1
ATOM 11061 O O . THR B 1 312 ? -53.375 0.026 0.2 1 44.97 312 THR B O 1
ATOM 11064 N N . LEU B 1 313 ? -53.156 -0.799 2.287 1 34.81 313 LEU B N 1
ATOM 11065 C CA . LEU B 1 313 ? -54.594 -0.907 2.486 1 34.81 313 LEU B CA 1
ATOM 11066 C C . LEU B 1 313 ? -55.219 0.473 2.643 1 34.81 313 LEU B C 1
ATOM 11068 O O . LEU B 1 313 ? -56.375 0.68 2.256 1 34.81 313 LEU B O 1
ATOM 11072 N N . LYS B 1 314 ? -54.438 1.427 3.197 1 39.94 314 LYS B N 1
ATOM 11073 C CA . LYS B 1 314 ? -55 2.771 3.361 1 39.94 314 LYS B CA 1
ATOM 11074 C C . LYS B 1 314 ? -55.156 3.463 2.012 1 39.94 314 LYS B C 1
ATOM 11076 O O . LYS B 1 314 ? -56.094 4.242 1.823 1 39.94 314 LYS B O 1
ATOM 11081 N N . ALA B 1 315 ? -54.25 3.283 1.003 1 36.41 315 ALA B N 1
ATOM 11082 C CA . ALA B 1 315 ? -54.375 4.012 -0.255 1 36.41 315 ALA B CA 1
ATOM 11083 C C . ALA B 1 315 ? -55.719 3.723 -0.915 1 36.41 315 ALA B C 1
ATOM 11085 O O . ALA B 1 315 ? -56.188 4.484 -1.77 1 36.41 315 ALA B O 1
ATOM 11086 N N . ASN B 1 316 ? -56.281 2.52 -0.75 1 30.52 316 ASN B N 1
ATOM 11087 C CA . ASN B 1 316 ? -57.5 2.268 -1.546 1 30.52 316 ASN B CA 1
ATOM 11088 C C . ASN B 1 316 ? -58.688 3.104 -1.062 1 30.52 316 ASN B C 1
ATOM 11090 O O . ASN B 1 316 ? -59.75 3.08 -1.67 1 30.52 316 ASN B O 1
ATOM 11094 N N . ARG B 1 317 ? -58.844 3.449 0.279 1 27.75 317 ARG B N 1
ATOM 11095 C CA . ARG B 1 317 ? -60.156 3.912 0.697 1 27.75 317 ARG B CA 1
ATOM 11096 C C . ARG B 1 317 ? -60.344 5.391 0.367 1 27.75 317 ARG B C 1
ATOM 11098 O O . ARG B 1 317 ? -61.344 5.984 0.73 1 27.75 317 ARG B O 1
ATOM 11105 N N . SER B 1 318 ? -59.344 6.285 0.085 1 27.64 318 SER B N 1
ATOM 11106 C CA . SER B 1 318 ? -59.656 7.664 0.438 1 27.64 318 SER B CA 1
ATOM 11107 C C . SER B 1 318 ? -60.656 8.281 -0.552 1 27.64 318 SER B C 1
ATOM 11109 O O . SER B 1 318 ? -60.25 9.055 -1.43 1 27.64 318 SER B O 1
ATOM 11111 N N . SER B 1 319 ? -61.594 7.43 -1.134 1 24.75 319 SER B N 1
ATOM 11112 C CA . SER B 1 319 ? -62.375 8.312 -1.998 1 24.75 319 SER B CA 1
ATOM 11113 C C . SER B 1 319 ? -63 9.445 -1.2 1 24.75 319 SER B C 1
ATOM 11115 O O . SER B 1 319 ? -63.219 10.531 -1.732 1 24.75 319 SER B O 1
ATOM 11117 N N . GLU B 1 320 ? -63.844 9.148 -0.155 1 23.31 320 GLU B N 1
ATOM 11118 C CA . GLU B 1 320 ? -65 10.016 -0.023 1 23.31 320 GLU B CA 1
ATOM 11119 C C . GLU B 1 320 ? -64.625 11.367 0.577 1 23.31 320 GLU B C 1
ATOM 11121 O O . GLU B 1 320 ? -63.594 11.484 1.266 1 23.31 320 GLU B O 1
ATOM 11126 N N . PRO B 1 321 ? -65.562 12.523 0.463 1 25.56 321 PRO B N 1
ATOM 11127 C CA . PRO B 1 321 ? -65.625 13.984 0.5 1 25.56 321 PRO B CA 1
ATOM 11128 C C . PRO B 1 321 ? -65.438 14.547 1.917 1 25.56 321 PRO B C 1
ATOM 11130 O O . PRO B 1 321 ? -65.562 15.75 2.123 1 25.56 321 PRO B O 1
ATOM 11133 N N . SER B 1 322 ? -65.25 13.664 3.006 1 21.11 322 SER B N 1
ATOM 11134 C CA . SER B 1 322 ? -65.875 14.148 4.227 1 21.11 322 SER B CA 1
ATOM 11135 C C . SER B 1 322 ? -65.375 15.555 4.582 1 21.11 322 SER B C 1
ATOM 11137 O O . SER B 1 322 ? -64.312 15.969 4.152 1 21.11 322 SER B O 1
ATOM 11139 N N . GLY B 1 323 ? -66.25 16.406 5.438 1 22.14 323 GLY B N 1
ATOM 11140 C CA . GLY B 1 323 ? -66.5 17.672 6.121 1 22.14 323 GLY B CA 1
ATOM 11141 C C . GLY B 1 323 ? -65.312 18.094 7.02 1 22.14 323 GLY B C 1
ATOM 11142 O O . GLY B 1 323 ? -64.438 17.297 7.32 1 22.14 323 GLY B O 1
ATOM 11143 N N . ASN B 1 324 ? -65.312 19.438 7.57 1 20.59 324 ASN B N 1
ATOM 11144 C CA . ASN B 1 324 ? -64.312 20.484 7.953 1 20.59 324 ASN B CA 1
ATOM 11145 C C . ASN B 1 324 ? -63.688 20.172 9.289 1 20.59 324 ASN B C 1
ATOM 11147 O O . ASN B 1 324 ? -62.531 20.516 9.508 1 20.59 324 ASN B O 1
ATOM 11151 N N . ALA B 1 325 ? -64.5 19.891 10.391 1 22 325 ALA B N 1
ATOM 11152 C CA . ALA B 1 325 ? -64.312 20.609 11.648 1 22 325 ALA B CA 1
ATOM 11153 C C . ALA B 1 325 ? -63.188 19.984 12.492 1 22 325 ALA B C 1
ATOM 11155 O O . ALA B 1 325 ? -62.969 20.422 13.625 1 22 325 ALA B O 1
ATOM 11156 N N . ASN B 1 326 ? -62.562 18.891 12.109 1 20.53 326 ASN B N 1
ATOM 11157 C CA . ASN B 1 326 ? -62.25 17.906 13.148 1 20.53 326 ASN B CA 1
ATOM 11158 C C . ASN B 1 326 ? -61.062 18.328 14 1 20.53 326 ASN B C 1
ATOM 11160 O O . ASN B 1 326 ? -59.938 18.344 13.523 1 20.53 326 ASN B O 1
ATOM 11164 N N . GLU B 1 327 ? -61.125 19.281 14.977 1 21.69 327 GLU B N 1
ATOM 11165 C CA . GLU B 1 327 ? -60.094 20 15.719 1 21.69 327 GLU B CA 1
ATOM 11166 C C . GLU B 1 327 ? -59.312 19.047 16.594 1 21.69 327 GLU B C 1
ATOM 11168 O O . GLU B 1 327 ? -58.344 19.469 17.266 1 21.69 327 GLU B O 1
ATOM 11173 N N . GLU B 1 328 ? -59.781 17.812 16.844 1 21.94 328 GLU B N 1
ATOM 11174 C CA . GLU B 1 328 ? -59.438 17.312 18.172 1 21.94 328 GLU B CA 1
ATOM 11175 C C . GLU B 1 328 ? -57.938 17.094 18.297 1 21.94 328 GLU B C 1
ATOM 11177 O O . GLU B 1 328 ? -57.25 16.922 17.297 1 21.94 328 GLU B O 1
ATOM 11182 N N . ASP B 1 329 ? -57.438 16.891 19.656 1 23.45 329 ASP B N 1
ATOM 11183 C CA . ASP B 1 329 ? -56.25 17 20.484 1 23.45 329 ASP B CA 1
ATOM 11184 C C . ASP B 1 329 ? -55.281 15.852 20.203 1 23.45 329 ASP B C 1
ATOM 11186 O O . ASP B 1 329 ? -55.5 14.719 20.641 1 23.45 329 ASP B O 1
ATOM 11190 N N . GLN B 1 330 ? -54.969 15.531 19.031 1 23.11 330 GLN B N 1
ATOM 11191 C CA . GLN B 1 330 ? -54.281 14.312 18.641 1 23.11 330 GLN B CA 1
ATOM 11192 C C . GLN B 1 330 ? -52.938 14.18 19.375 1 23.11 330 GLN B C 1
ATOM 11194 O O . GLN B 1 330 ? -52.188 15.141 19.469 1 23.11 330 GLN B O 1
ATOM 11199 N N . PRO B 1 331 ? -52.812 13.094 20.234 1 26.48 331 PRO B N 1
ATOM 11200 C CA . PRO B 1 331 ? -51.656 12.953 21.109 1 26.48 331 PRO B CA 1
ATOM 11201 C C . PRO B 1 331 ? -50.344 13.062 20.359 1 26.48 331 PRO B C 1
ATOM 11203 O O . PRO B 1 331 ? -50.25 12.68 19.188 1 26.48 331 PRO B O 1
ATOM 11206 N N . SER B 1 332 ? -49.562 14.023 20.719 1 23.34 332 SER B N 1
ATOM 11207 C CA . SER B 1 332 ? -48.344 14.555 20.125 1 23.34 332 SER B CA 1
ATOM 11208 C C . SER B 1 332 ? -47.312 13.445 19.891 1 23.34 332 SER B C 1
ATOM 11210 O O . SER B 1 332 ? -46.938 12.742 20.828 1 23.34 332 SER B O 1
ATOM 11212 N N . SER B 1 333 ? -47.5 12.617 18.922 1 25.09 333 SER B N 1
ATOM 11213 C CA . SER B 1 333 ? -46.531 11.633 18.422 1 25.09 333 SER B CA 1
ATOM 11214 C C . SER B 1 333 ? -45.094 12.148 18.531 1 25.09 333 SER B C 1
ATOM 11216 O O . SER B 1 333 ? -44.781 13.258 18.094 1 25.09 333 SER B O 1
ATOM 11218 N N . VAL B 1 334 ? -44.469 11.609 19.562 1 27.16 334 VAL B N 1
ATOM 11219 C CA . VAL B 1 334 ? -43.094 11.984 19.891 1 27.16 334 VAL B CA 1
ATOM 11220 C C . VAL B 1 334 ? -42.25 11.977 18.609 1 27.16 334 VAL B C 1
ATOM 11222 O O . VAL B 1 334 ? -42.031 10.922 18.016 1 27.16 334 VAL B O 1
ATOM 11225 N N . ALA B 1 335 ? -42.5 12.82 17.625 1 26.03 335 ALA B N 1
ATOM 11226 C CA . ALA B 1 335 ? -41.688 13.18 16.469 1 26.03 335 ALA B CA 1
ATOM 11227 C C . ALA B 1 335 ? -40.188 13.125 16.812 1 26.03 335 ALA B C 1
ATOM 11229 O O . ALA B 1 335 ? -39.75 13.664 17.828 1 26.03 335 ALA B O 1
ATOM 11230 N N . ILE B 1 336 ? -39.656 11.969 16.531 1 29.14 336 ILE B N 1
ATOM 11231 C CA . ILE B 1 336 ? -38.219 12.016 16.469 1 29.14 336 ILE B CA 1
ATOM 11232 C C . ILE B 1 336 ? -37.75 13.375 15.953 1 29.14 336 ILE B C 1
ATOM 11234 O O . ILE B 1 336 ? -37.938 13.688 14.766 1 29.14 336 ILE B O 1
ATOM 11238 N N . GLU B 1 337 ? -38.188 14.461 16.453 1 29.73 337 GLU B N 1
ATOM 11239 C CA . GLU B 1 337 ? -37.781 15.844 16.25 1 29.73 337 GLU B CA 1
ATOM 11240 C C . GLU B 1 337 ? -36.312 15.922 15.844 1 29.73 337 GLU B C 1
ATOM 11242 O O . GLU B 1 337 ? -35.469 15.297 16.469 1 29.73 337 GLU B O 1
ATOM 11247 N N . ASP B 1 338 ? -36.094 15.953 14.586 1 33.53 338 ASP B N 1
ATOM 11248 C CA . ASP B 1 338 ? -34.812 16.5 14.086 1 33.53 338 ASP B CA 1
ATOM 11249 C C . ASP B 1 338 ? -34.156 17.406 15.117 1 33.53 338 ASP B C 1
ATOM 11251 O O . ASP B 1 338 ? -34.625 18.547 15.312 1 33.53 338 ASP B O 1
ATOM 11255 N N . MET B 1 339 ? -34.031 16.984 16.297 1 34.88 339 MET B N 1
ATOM 11256 C CA . MET B 1 339 ? -33.438 17.781 17.375 1 34.88 339 MET B CA 1
ATOM 11257 C C . MET B 1 339 ? -32.344 18.703 16.828 1 34.88 339 MET B C 1
ATOM 11259 O O . MET B 1 339 ? -31.266 18.234 16.484 1 34.88 339 MET B O 1
ATOM 11263 N N . ASP B 1 340 ? -32.625 19.562 15.922 1 40.72 340 ASP B N 1
ATOM 11264 C CA . ASP B 1 340 ? -31.75 20.719 15.695 1 40.72 340 ASP B CA 1
ATOM 11265 C C . ASP B 1 340 ? -30.969 21.078 16.953 1 40.72 340 ASP B C 1
ATOM 11267 O O . ASP B 1 340 ? -31.516 21.656 17.891 1 40.72 340 ASP B O 1
ATOM 11271 N N . VAL B 1 341 ? -30.25 20.125 17.453 1 49.28 341 VAL B N 1
ATOM 11272 C CA . VAL B 1 341 ? -29.344 20.453 18.547 1 49.28 341 VAL B CA 1
ATOM 11273 C C . VAL B 1 341 ? -28.891 21.906 18.438 1 49.28 341 VAL B C 1
ATOM 11275 O O . VAL B 1 341 ? -28.328 22.312 17.422 1 49.28 341 VAL B O 1
ATOM 11278 N N . ASP B 1 342 ? -29.594 22.781 18.891 1 57.53 342 ASP B N 1
ATOM 11279 C CA . ASP B 1 342 ? -29.156 24.156 19.047 1 57.53 342 ASP B CA 1
ATOM 11280 C C . ASP B 1 342 ? -27.688 24.219 19.469 1 57.53 342 ASP B C 1
ATOM 11282 O O . ASP B 1 342 ? -27.344 23.938 20.625 1 57.53 342 ASP B O 1
ATOM 11286 N N . LEU B 1 343 ? -26.875 24.141 18.531 1 69.25 343 LEU B N 1
ATOM 11287 C CA . LEU B 1 343 ? -25.438 24.172 18.734 1 69.25 343 LEU B CA 1
ATOM 11288 C C . LEU B 1 343 ? -24.969 25.562 19.141 1 69.25 343 LEU B C 1
ATOM 11290 O O . LEU B 1 343 ? -23.766 25.859 19.094 1 69.25 343 LEU B O 1
ATOM 11294 N N . SER B 1 344 ? -26.094 26.359 19.531 1 76.69 344 SER B N 1
ATOM 11295 C CA . SER B 1 344 ? -25.688 27.719 19.922 1 76.69 344 SER B CA 1
ATOM 11296 C C . SER B 1 344 ? -25.234 27.766 21.375 1 76.69 344 SER B C 1
ATOM 11298 O O . SER B 1 344 ? -25.734 27.016 22.203 1 76.69 344 SER B O 1
ATOM 11300 N N . PRO B 1 345 ? -24.266 28.594 21.625 1 82.88 345 PRO B N 1
ATOM 11301 C CA . PRO B 1 345 ? -23.781 28.75 23 1 82.88 345 PRO B CA 1
ATOM 11302 C C . PRO B 1 345 ? -24.875 29.281 23.938 1 82.88 345 PRO B C 1
ATOM 11304 O O . PRO B 1 345 ? -25.781 29.984 23.5 1 82.88 345 PRO B O 1
ATOM 11307 N N . ARG B 1 346 ? -24.906 28.812 25.172 1 79.5 346 ARG B N 1
ATOM 11308 C CA . ARG B 1 346 ? -25.875 29.219 26.172 1 79.5 346 ARG B CA 1
ATOM 11309 C C . ARG B 1 346 ? -25.859 30.734 26.391 1 79.5 346 ARG B C 1
ATOM 11311 O O . ARG B 1 346 ? -26.906 31.375 26.5 1 79.5 346 ARG B O 1
ATOM 11318 N N . PHE B 1 347 ? -24.672 31.297 26.531 1 86.62 347 PHE B N 1
ATOM 11319 C CA . PHE B 1 347 ? -24.516 32.75 26.656 1 86.62 347 PHE B CA 1
ATOM 11320 C C . PHE B 1 347 ? -24.375 33.406 25.297 1 86.62 347 PHE B C 1
ATOM 11322 O O . PHE B 1 347 ? -23.438 33.094 24.547 1 86.62 347 PHE B O 1
ATOM 11329 N N . PRO B 1 348 ? -25.297 34.156 24.922 1 84.75 348 PRO B N 1
ATOM 11330 C CA . PRO B 1 348 ? -25.297 34.75 23.578 1 84.75 348 PRO B CA 1
ATOM 11331 C C . PRO B 1 348 ? -24.016 35.531 23.266 1 84.75 348 PRO B C 1
ATOM 11333 O O . PRO B 1 348 ? -23.547 36.281 24.094 1 84.75 348 PRO B O 1
ATOM 11336 N N . ILE B 1 349 ? -23.422 35.188 22.266 1 87.75 349 ILE B N 1
ATOM 11337 C CA . ILE B 1 349 ? -22.188 35.812 21.797 1 87.75 349 ILE B CA 1
ATOM 11338 C C . ILE B 1 349 ? -22.438 36.469 20.453 1 87.75 349 ILE B C 1
ATOM 11340 O O . ILE B 1 349 ? -23.203 35.969 19.625 1 87.75 349 ILE B O 1
ATOM 11344 N N . SER B 1 350 ? -21.953 37.688 20.359 1 86.25 350 SER B N 1
ATOM 11345 C CA . SER B 1 350 ? -22.078 38.375 19.078 1 86.25 350 SER B CA 1
ATOM 11346 C C . SER B 1 350 ? -21.5 37.531 17.938 1 86.25 350 SER B C 1
ATOM 11348 O O . SER B 1 350 ? -20.516 36.812 18.141 1 86.25 350 SER B O 1
ATOM 11350 N N . VAL B 1 351 ? -22.125 37.562 16.859 1 83.5 351 VAL B N 1
ATOM 11351 C CA . VAL B 1 351 ? -21.734 36.781 15.695 1 83.5 351 VAL B CA 1
ATOM 11352 C C . VAL B 1 351 ? -20.297 37.125 15.297 1 83.5 351 VAL B C 1
ATOM 11354 O O . VAL B 1 351 ? -19.516 36.219 14.969 1 83.5 351 VAL B O 1
ATOM 11357 N N . ALA B 1 352 ? -19.938 38.375 15.344 1 83.5 352 ALA B N 1
ATOM 11358 C CA . ALA B 1 352 ? -18.609 38.812 14.93 1 83.5 352 ALA B CA 1
ATOM 11359 C C . ALA B 1 352 ? -17.531 38.281 15.867 1 83.5 352 ALA B C 1
ATOM 11361 O O . ALA B 1 352 ? -16.484 37.812 15.414 1 83.5 352 ALA B O 1
ATOM 11362 N N . LEU B 1 353 ? -17.812 38.375 17.125 1 88.69 353 LEU B N 1
ATOM 11363 C CA . LEU B 1 353 ? -16.859 37.844 18.094 1 88.69 353 LEU B CA 1
ATOM 11364 C C . LEU B 1 353 ? -16.719 36.312 17.969 1 88.69 353 LEU B C 1
ATOM 11366 O O . LEU B 1 353 ? -15.609 35.781 18.062 1 88.69 353 LEU B O 1
ATOM 11370 N N . PHE B 1 354 ? -17.812 35.625 17.719 1 88.5 354 PHE B N 1
ATOM 11371 C CA . PHE B 1 354 ? -17.797 34.188 17.547 1 88.5 354 PHE B CA 1
ATOM 11372 C C . PHE B 1 354 ? -16.969 33.781 16.344 1 88.5 354 PHE B C 1
ATOM 11374 O O . PHE B 1 354 ? -16.172 32.844 16.406 1 88.5 354 PHE B O 1
ATOM 11381 N N . GLN B 1 355 ? -17.156 34.469 15.273 1 85 355 GLN B N 1
ATOM 11382 C CA . GLN B 1 355 ? -16.422 34.188 14.055 1 85 355 GLN B CA 1
ATOM 11383 C C . GLN B 1 355 ? -14.922 34.469 14.234 1 85 355 GLN B C 1
ATOM 11385 O O . GLN B 1 355 ? -14.086 33.688 13.742 1 85 355 GLN B O 1
ATOM 11390 N N . LEU B 1 356 ? -14.672 35.562 14.898 1 87.88 356 LEU B N 1
ATOM 11391 C CA . LEU B 1 356 ? -13.273 35.875 15.164 1 87.88 356 LEU B CA 1
ATOM 11392 C C . LEU B 1 356 ? -12.602 34.781 15.977 1 87.88 356 LEU B C 1
ATOM 11394 O O . LEU B 1 356 ? -11.508 34.312 15.633 1 87.88 356 LEU B O 1
ATOM 11398 N N . LEU B 1 357 ? -13.219 34.406 17.047 1 90.5 357 LEU B N 1
ATOM 11399 C CA . LEU B 1 357 ? -12.641 33.375 17.906 1 90.5 357 LEU B CA 1
ATOM 11400 C C . LEU B 1 357 ? -12.578 32.031 17.203 1 90.5 357 LEU B C 1
ATOM 11402 O O . LEU B 1 357 ? -11.633 31.266 17.406 1 90.5 357 LEU B O 1
ATOM 11406 N N . SER B 1 358 ? -13.594 31.688 16.359 1 89.19 358 SER B N 1
ATOM 11407 C CA . SER B 1 358 ? -13.57 30.453 15.57 1 89.19 358 SER B CA 1
ATOM 11408 C C . SER B 1 358 ? -12.383 30.422 14.625 1 89.19 358 SER B C 1
ATOM 11410 O O . SER B 1 358 ? -11.727 29.391 14.477 1 89.19 358 SER B O 1
ATOM 11412 N N . HIS B 1 359 ? -12.102 31.531 14.023 1 86.94 359 HIS B N 1
ATOM 11413 C CA . HIS B 1 359 ? -10.977 31.641 13.094 1 86.94 359 HIS B CA 1
ATOM 11414 C C . HIS B 1 359 ? -9.648 31.516 13.82 1 86.94 359 HIS B C 1
ATOM 11416 O O . HIS B 1 359 ? -8.758 30.781 13.375 1 86.94 359 HIS B O 1
ATOM 11422 N N . ARG B 1 360 ? -9.609 32.25 14.938 1 89.31 360 ARG B N 1
ATOM 11423 C CA . ARG B 1 360 ? -8.359 32.219 15.688 1 89.31 360 ARG B CA 1
ATOM 11424 C C . ARG B 1 360 ? -8.102 30.875 16.328 1 89.31 360 ARG B C 1
ATOM 11426 O O . ARG B 1 360 ? -6.953 30.453 16.5 1 89.31 360 ARG B O 1
ATOM 11433 N N . CYS B 1 361 ? -9.117 30.172 16.672 1 89.94 361 CYS B N 1
ATOM 11434 C CA . CYS B 1 361 ? -9 28.844 17.266 1 89.94 361 CYS B CA 1
ATOM 11435 C C . CYS B 1 361 ? -8.953 27.766 16.188 1 89.94 361 CYS B C 1
ATOM 11437 O O . CYS B 1 361 ? -8.914 26.578 16.5 1 89.94 361 CYS B O 1
ATOM 11439 N N . HIS B 1 362 ? -8.992 28.109 14.992 1 84.75 362 HIS B N 1
ATOM 11440 C CA . HIS B 1 362 ? -8.906 27.203 13.852 1 84.75 362 HIS B CA 1
ATOM 11441 C C . HIS B 1 362 ? -10.07 26.234 13.836 1 84.75 362 HIS B C 1
ATOM 11443 O O . HIS B 1 362 ? -9.875 25.031 13.625 1 84.75 362 HIS B O 1
ATOM 11449 N N . ILE B 1 363 ? -11.117 26.734 14.336 1 83.56 363 ILE B N 1
ATOM 11450 C CA . ILE B 1 363 ? -12.328 25.922 14.281 1 83.56 363 ILE B CA 1
ATOM 11451 C C . ILE B 1 363 ? -13.039 26.125 12.953 1 83.56 363 ILE B C 1
ATOM 11453 O O . ILE B 1 363 ? -13.312 27.266 12.562 1 83.56 363 ILE B O 1
ATOM 11457 N N . ARG B 1 364 ? -12.906 25.25 12.023 1 66.69 364 ARG B N 1
ATOM 11458 C CA . ARG B 1 364 ? -13.461 25.359 10.68 1 66.69 364 ARG B CA 1
ATOM 11459 C C . ARG B 1 364 ? -14.906 24.875 10.648 1 66.69 364 ARG B C 1
ATOM 11461 O O . ARG B 1 364 ? -15.234 23.844 11.234 1 66.69 364 ARG B O 1
ATOM 11468 N N . ASN B 1 365 ? -15.633 25.922 10.453 1 57.31 365 ASN B N 1
ATOM 11469 C CA . ASN B 1 365 ? -17.016 25.562 10.203 1 57.31 365 ASN B CA 1
ATOM 11470 C C . ASN B 1 365 ? -17.156 24.641 8.992 1 57.31 365 ASN B C 1
ATOM 11472 O O . ASN B 1 365 ? -16.25 24.578 8.156 1 57.31 365 ASN B O 1
ATOM 11476 N N . GLN B 1 366 ? -18.156 24.016 8.703 1 50.09 366 GLN B N 1
ATOM 11477 C CA . GLN B 1 366 ? -18.656 22.797 8.078 1 50.09 366 GLN B CA 1
ATOM 11478 C C . GLN B 1 366 ? -18.359 22.781 6.578 1 50.09 366 GLN B C 1
ATOM 11480 O O . GLN B 1 366 ? -19.125 23.312 5.781 1 50.09 366 GLN B O 1
ATOM 11485 N N . PRO B 1 367 ? -17.359 23.156 5.906 1 42.38 367 PRO B N 1
ATOM 11486 C CA . PRO B 1 367 ? -17.797 23.047 4.508 1 42.38 367 PRO B CA 1
ATOM 11487 C C . PRO B 1 367 ? -18.469 21.703 4.211 1 42.38 367 PRO B C 1
ATOM 11489 O O . PRO B 1 367 ? -18.406 20.781 5.023 1 42.38 367 PRO B O 1
ATOM 11492 N N . SER B 1 368 ? -18.438 21.234 2.799 1 40.72 368 SER B N 1
ATOM 11493 C CA . SER B 1 368 ? -19.062 20.656 1.611 1 40.72 368 SER B CA 1
ATOM 11494 C C . SER B 1 368 ? -18.859 19.156 1.552 1 40.72 368 SER B C 1
ATOM 11496 O O . SER B 1 368 ? -19.797 18.406 1.24 1 40.72 368 SER B O 1
ATOM 11498 N N . SER B 1 369 ? -17.578 18.844 1.434 1 40.78 369 SER B N 1
ATOM 11499 C CA . SER B 1 369 ? -17.375 17.562 0.774 1 40.78 369 SER B CA 1
ATOM 11500 C C . SER B 1 369 ? -17.953 16.406 1.592 1 40.78 369 SER B C 1
ATOM 11502 O O . SER B 1 369 ? -18.375 15.391 1.035 1 40.78 369 SER B O 1
ATOM 11504 N N . GLN B 1 370 ? -17.719 16.328 2.994 1 49.06 370 GLN B N 1
ATOM 11505 C CA . GLN B 1 370 ? -18.172 15.133 3.695 1 49.06 370 GLN B CA 1
ATOM 11506 C C . GLN B 1 370 ? -19.625 15.289 4.16 1 49.06 370 GLN B C 1
ATOM 11508 O O . GLN B 1 370 ? -20 14.75 5.199 1 49.06 370 GLN B O 1
ATOM 11513 N N . GLU B 1 371 ? -20.203 16.297 3.799 1 51.72 371 GLU B N 1
ATOM 11514 C CA . GLU B 1 371 ? -21.641 16.547 3.717 1 51.72 371 GLU B CA 1
ATOM 11515 C C . GLU B 1 371 ? -22.391 15.266 3.369 1 51.72 371 GLU B C 1
ATOM 11517 O O . GLU B 1 371 ? -23.516 15.047 3.842 1 51.72 371 GLU B O 1
ATOM 11522 N N . THR B 1 372 ? -21.688 14.5 2.562 1 53.47 372 THR B N 1
ATOM 11523 C CA . THR B 1 372 ? -22.359 13.289 2.111 1 53.47 372 THR B CA 1
ATOM 11524 C C . THR B 1 372 ? -22.672 12.375 3.293 1 53.47 372 THR B C 1
ATOM 11526 O O . THR B 1 372 ? -23.719 11.727 3.322 1 53.47 372 THR B O 1
ATOM 11529 N N . LEU B 1 373 ? -21.719 12.375 4.277 1 58 373 LEU B N 1
ATOM 11530 C CA . LEU B 1 373 ? -21.969 11.484 5.406 1 58 373 LEU B CA 1
ATOM 11531 C C . LEU B 1 373 ? -23.141 11.984 6.25 1 58 373 LEU B C 1
ATOM 11533 O O . LEU B 1 373 ? -23.906 11.188 6.801 1 58 373 LEU B O 1
ATOM 11537 N N . THR B 1 374 ? -23.219 13.367 6.324 1 55.69 374 THR B N 1
ATOM 11538 C CA . THR B 1 374 ? -24.266 13.953 7.16 1 55.69 374 THR B CA 1
ATOM 11539 C C . THR B 1 374 ? -25.641 13.773 6.516 1 55.69 374 THR B C 1
ATOM 11541 O O . THR B 1 374 ? -26.641 13.617 7.211 1 55.69 374 THR B O 1
ATOM 11544 N N . LYS B 1 375 ? -25.766 13.844 5.156 1 54.75 375 LYS B N 1
ATOM 11545 C CA . LYS B 1 375 ? -27.047 13.766 4.469 1 54.75 375 LYS B CA 1
ATOM 11546 C C . LYS B 1 375 ? -27.484 12.32 4.289 1 54.75 375 LYS B C 1
ATOM 11548 O O . LYS B 1 375 ? -28.531 12.047 3.684 1 54.75 375 LYS B O 1
ATOM 11553 N N . MET B 1 376 ? -26.688 11.359 4.785 1 54.97 376 MET B N 1
ATOM 11554 C CA . MET B 1 376 ? -27 9.961 4.488 1 54.97 376 MET B CA 1
ATOM 11555 C C . MET B 1 376 ? -28.219 9.492 5.266 1 54.97 376 MET B C 1
ATOM 11557 O O . MET B 1 376 ? -28.281 9.656 6.488 1 54.97 376 MET B O 1
ATOM 11561 N N . SER B 1 377 ? -29.359 9.234 4.598 1 52.91 377 SER B N 1
ATOM 11562 C CA . SER B 1 377 ? -30.531 8.562 5.152 1 52.91 377 SER B CA 1
ATOM 11563 C C . SER B 1 377 ? -30.344 7.051 5.176 1 52.91 377 SER B C 1
ATOM 11565 O O . SER B 1 377 ? -29.469 6.516 4.48 1 52.91 377 SER B O 1
ATOM 11567 N N . GLU B 1 378 ? -30.969 6.273 6.23 1 53.5 378 GLU B N 1
ATOM 11568 C CA . GLU B 1 378 ? -30.891 4.82 6.344 1 53.5 378 GLU B CA 1
ATOM 11569 C C . GLU B 1 378 ? -31.156 4.148 5 1 53.5 378 GLU B C 1
ATOM 11571 O O . GLU B 1 378 ? -30.5 3.164 4.652 1 53.5 378 GLU B O 1
ATOM 11576 N N . ALA B 1 379 ? -32.375 4.5 4.246 1 52.44 379 ALA B N 1
ATOM 11577 C CA . ALA B 1 379 ? -32.75 3.93 2.957 1 52.44 379 ALA B CA 1
ATOM 11578 C C . ALA B 1 379 ? -31.641 4.105 1.925 1 52.44 379 ALA B C 1
ATOM 11580 O O . ALA B 1 379 ? -31.406 3.223 1.099 1 52.44 379 ALA B O 1
ATOM 11581 N N . ASP B 1 380 ? -30.844 5.039 2.232 1 69.62 380 ASP B N 1
ATOM 11582 C CA . ASP B 1 380 ? -29.859 5.473 1.253 1 69.62 380 ASP B CA 1
ATOM 11583 C C . ASP B 1 380 ? -28.438 5.082 1.689 1 69.62 380 ASP B C 1
ATOM 11585 O O . ASP B 1 380 ? -27.469 5.441 1.034 1 69.62 380 ASP B O 1
ATOM 11589 N N . ALA B 1 381 ? -28.625 4.148 2.729 1 77.06 381 ALA B N 1
ATOM 11590 C CA . ALA B 1 381 ? -27.328 3.852 3.314 1 77.06 381 ALA B CA 1
ATOM 11591 C C . ALA B 1 381 ? -26.5 2.955 2.395 1 77.06 381 ALA B C 1
ATOM 11593 O O . ALA B 1 381 ? -25.312 3.193 2.191 1 77.06 381 ALA B O 1
ATOM 11594 N N . LEU B 1 382 ? -27.297 1.958 1.873 1 82.5 382 LEU B N 1
ATOM 11595 C CA . LEU B 1 382 ? -26.562 1.045 1.003 1 82.5 382 LEU B CA 1
ATOM 11596 C C . LEU B 1 382 ? -26.016 1.776 -0.218 1 82.5 382 LEU B C 1
ATOM 11598 O O . LEU B 1 382 ? -24.844 1.605 -0.58 1 82.5 382 LEU B O 1
ATOM 11602 N N . ASP B 1 383 ? -26.875 2.562 -0.746 1 84.62 383 ASP B N 1
ATOM 11603 C CA . ASP B 1 383 ? -26.453 3.301 -1.935 1 84.62 383 ASP B CA 1
ATOM 11604 C C . ASP B 1 383 ? -25.281 4.234 -1.621 1 84.62 383 ASP B C 1
ATOM 11606 O O . ASP B 1 383 ? -24.391 4.402 -2.441 1 84.62 383 ASP B O 1
ATOM 11610 N N . THR B 1 384 ? -25.328 4.77 -0.435 1 84.44 384 THR B N 1
ATOM 11611 C CA . THR B 1 384 ? -24.266 5.676 -0.029 1 84.44 384 THR B CA 1
ATOM 11612 C C . THR B 1 384 ? -22.938 4.918 0.134 1 84.44 384 THR B C 1
ATOM 11614 O O . THR B 1 384 ? -21.891 5.395 -0.292 1 84.44 384 THR B O 1
ATOM 11617 N N . VAL B 1 385 ? -23.047 3.738 0.726 1 87.81 385 VAL B N 1
ATOM 11618 C CA . VAL B 1 385 ? -21.844 2.938 0.937 1 87.81 385 VAL B CA 1
ATOM 11619 C C . VAL B 1 385 ? -21.266 2.498 -0.409 1 87.81 385 VAL B C 1
ATOM 11621 O O . VAL B 1 385 ? -20.062 2.557 -0.624 1 87.81 385 VAL B O 1
ATOM 11624 N N . LEU B 1 386 ? -22.172 2.121 -1.268 1 90.12 386 LEU B N 1
ATOM 11625 C CA . LEU B 1 386 ? -21.734 1.652 -2.576 1 90.12 386 LEU B CA 1
ATOM 11626 C C . LEU B 1 386 ? -21.125 2.793 -3.389 1 90.12 386 LEU B C 1
ATOM 11628 O O . LEU B 1 386 ? -20.156 2.596 -4.113 1 90.12 386 LEU B O 1
ATOM 11632 N N . GLN B 1 387 ? -21.672 3.928 -3.248 1 88.69 387 GLN B N 1
ATOM 11633 C CA . GLN B 1 387 ? -21.125 5.082 -3.947 1 88.69 387 GLN B CA 1
ATOM 11634 C C . GLN B 1 387 ? -19.734 5.445 -3.4 1 88.69 387 GLN B C 1
ATOM 11636 O O . GLN B 1 387 ? -18.844 5.828 -4.16 1 88.69 387 GLN B O 1
ATOM 11641 N N . LEU B 1 388 ? -19.609 5.316 -2.102 1 88.44 388 LEU B N 1
ATOM 11642 C CA . LEU B 1 388 ? -18.312 5.594 -1.482 1 88.44 388 LEU B CA 1
ATOM 11643 C C . LEU B 1 388 ? -17.281 4.574 -1.927 1 88.44 388 LEU B C 1
ATOM 11645 O O . LEU B 1 388 ? -16.109 4.926 -2.16 1 88.44 388 LEU B O 1
ATOM 11649 N N . LEU B 1 389 ? -17.719 3.367 -2.006 1 91.31 389 LEU B N 1
ATOM 11650 C CA . LEU B 1 389 ? -16.812 2.332 -2.502 1 91.31 389 LEU B CA 1
ATOM 11651 C C . LEU B 1 389 ? -16.406 2.615 -3.943 1 91.31 389 LEU B C 1
ATOM 11653 O O . LEU B 1 389 ? -15.227 2.486 -4.293 1 91.31 389 LEU B O 1
ATOM 11657 N N . ALA B 1 390 ? -17.344 2.984 -4.785 1 92.31 390 ALA B N 1
ATOM 11658 C CA . ALA B 1 390 ? -17.125 3.256 -6.203 1 92.31 390 ALA B CA 1
ATOM 11659 C C . ALA B 1 390 ? -16.141 4.414 -6.391 1 92.31 390 ALA B C 1
ATOM 11661 O O . ALA B 1 390 ? -15.359 4.426 -7.34 1 92.31 390 ALA B O 1
ATOM 11662 N N . THR B 1 391 ? -16.125 5.324 -5.469 1 90.06 391 THR B N 1
ATOM 11663 C CA . THR B 1 391 ? -15.273 6.496 -5.602 1 90.06 391 THR B CA 1
ATOM 11664 C C . THR B 1 391 ? -13.914 6.254 -4.957 1 90.06 391 THR B C 1
ATOM 11666 O O . THR B 1 391 ? -12.883 6.711 -5.465 1 90.06 391 THR B O 1
ATOM 11669 N N . SER B 1 392 ? -13.836 5.508 -3.863 1 90.81 392 SER B N 1
ATOM 11670 C CA . SER B 1 392 ? -12.625 5.379 -3.059 1 90.81 392 SER B CA 1
ATOM 11671 C C . SER B 1 392 ? -11.727 4.266 -3.588 1 90.81 392 SER B C 1
ATOM 11673 O O . SER B 1 392 ? -10.508 4.418 -3.645 1 90.81 392 SER B O 1
ATOM 11675 N N . LEU B 1 393 ? -12.281 3.139 -4.023 1 92.38 393 LEU B N 1
ATOM 11676 C CA . LEU B 1 393 ? -11.492 1.95 -4.332 1 92.38 393 LEU B CA 1
ATOM 11677 C C . LEU B 1 393 ? -10.578 2.199 -5.531 1 92.38 393 LEU B C 1
ATOM 11679 O O . LEU B 1 393 ? -9.414 1.804 -5.52 1 92.38 393 LEU B O 1
ATOM 11683 N N . PRO B 1 394 ? -11.062 2.834 -6.602 1 91.75 394 PRO B N 1
ATOM 11684 C CA . PRO B 1 394 ? -10.164 3.1 -7.73 1 91.75 394 PRO B CA 1
ATOM 11685 C C . PRO B 1 394 ? -8.945 3.922 -7.332 1 91.75 394 PRO B C 1
ATOM 11687 O O . PRO B 1 394 ? -7.883 3.799 -7.949 1 91.75 394 PRO B O 1
ATOM 11690 N N . ASN B 1 395 ? -9.047 4.699 -6.27 1 90.69 395 ASN B N 1
ATOM 11691 C CA . ASN B 1 395 ? -7.934 5.508 -5.781 1 90.69 395 ASN B CA 1
ATOM 11692 C C . ASN B 1 395 ? -7.023 4.707 -4.852 1 90.69 395 ASN B C 1
ATOM 11694 O O . ASN B 1 395 ? -5.832 4.996 -4.746 1 90.69 395 ASN B O 1
ATOM 11698 N N . ILE B 1 396 ? -7.562 3.754 -4.168 1 92 396 ILE B N 1
ATOM 11699 C CA . ILE B 1 396 ? -6.832 2.969 -3.18 1 92 396 ILE B CA 1
ATOM 11700 C C . ILE B 1 396 ? -6.012 1.891 -3.883 1 92 396 ILE B C 1
ATOM 11702 O O . ILE B 1 396 ? -4.867 1.627 -3.504 1 92 396 ILE B O 1
ATOM 11706 N N . VAL B 1 397 ? -6.5 1.301 -4.98 1 90.94 397 VAL B N 1
ATOM 11707 C CA . VAL B 1 397 ? -5.965 0.107 -5.629 1 90.94 397 VAL B CA 1
ATOM 11708 C C . VAL B 1 397 ? -4.539 0.372 -6.102 1 90.94 397 VAL B C 1
ATOM 11710 O O . VAL B 1 397 ? -3.629 -0.411 -5.82 1 90.94 397 VAL B O 1
ATOM 11713 N N . PRO B 1 398 ? -4.223 1.478 -6.742 1 88.69 398 PRO B N 1
ATOM 11714 C CA . PRO B 1 398 ? -2.857 1.683 -7.23 1 88.69 398 PRO B CA 1
ATOM 11715 C C . PRO B 1 398 ? -1.852 1.895 -6.102 1 88.69 398 PRO B C 1
ATOM 11717 O O . PRO B 1 398 ? -0.644 1.758 -6.312 1 88.69 398 PRO B O 1
ATOM 11720 N N . ASN B 1 399 ? -2.342 2.158 -4.93 1 89.88 399 ASN B N 1
ATOM 11721 C CA . ASN B 1 399 ? -1.455 2.514 -3.826 1 89.88 399 ASN B CA 1
ATOM 11722 C C . ASN B 1 399 ? -1.235 1.338 -2.881 1 89.88 399 ASN B C 1
ATOM 11724 O O . ASN B 1 399 ? -0.539 1.468 -1.872 1 89.88 399 ASN B O 1
ATOM 11728 N N . VAL B 1 400 ? -1.794 0.246 -3.139 1 90.94 400 VAL B N 1
ATOM 11729 C CA . VAL B 1 400 ? -1.601 -0.97 -2.355 1 90.94 400 VAL B CA 1
ATOM 11730 C C . VAL B 1 400 ? -0.436 -1.774 -2.93 1 90.94 400 VAL B C 1
ATOM 11732 O O . VAL B 1 400 ? -0.277 -1.863 -4.148 1 90.94 400 VAL B O 1
ATOM 11735 N N . ILE B 1 401 ? 0.376 -2.348 -2.051 1 85.62 401 ILE B N 1
ATOM 11736 C CA . ILE B 1 401 ? 1.516 -3.162 -2.455 1 85.62 401 ILE B CA 1
ATOM 11737 C C . ILE B 1 401 ? 1.038 -4.324 -3.324 1 85.62 401 ILE B C 1
ATOM 11739 O O . ILE B 1 401 ? 0.001 -4.93 -3.045 1 85.62 401 ILE B O 1
ATOM 11743 N N . LEU B 1 402 ? 1.835 -4.715 -4.32 1 79.19 402 LEU B N 1
ATOM 11744 C CA . LEU B 1 402 ? 1.452 -5.676 -5.344 1 79.19 402 LEU B CA 1
ATOM 11745 C C . LEU B 1 402 ? 1.188 -7.047 -4.734 1 79.19 402 LEU B C 1
ATOM 11747 O O . LEU B 1 402 ? 0.218 -7.719 -5.094 1 79.19 402 LEU B O 1
ATOM 11751 N N . ALA B 1 403 ? 1.917 -7.395 -3.725 1 77.12 403 ALA B N 1
ATOM 11752 C CA . ALA B 1 403 ? 1.85 -8.734 -3.141 1 77.12 403 ALA B CA 1
ATOM 11753 C C . ALA B 1 403 ? 0.58 -8.906 -2.314 1 77.12 403 ALA B C 1
ATOM 11755 O O . ALA B 1 403 ? 0.157 -10.031 -2.043 1 77.12 403 ALA B O 1
ATOM 11756 N N . LYS B 1 404 ? -0.089 -7.723 -2.035 1 84.19 404 LYS B N 1
ATOM 11757 C CA . LYS B 1 404 ? -1.234 -7.812 -1.134 1 84.19 404 LYS B CA 1
ATOM 11758 C C . LYS B 1 404 ? -2.49 -7.234 -1.781 1 84.19 404 LYS B C 1
ATOM 11760 O O . LYS B 1 404 ? -3.479 -6.961 -1.097 1 84.19 404 LYS B O 1
ATOM 11765 N N . ARG B 1 405 ? -2.523 -7.121 -3.102 1 86.12 405 ARG B N 1
ATOM 11766 C CA . ARG B 1 405 ? -3.684 -6.562 -3.789 1 86.12 405 ARG B CA 1
ATOM 11767 C C . ARG B 1 405 ? -4.852 -7.543 -3.775 1 86.12 405 ARG B C 1
ATOM 11769 O O . ARG B 1 405 ? -5.992 -7.16 -4.047 1 86.12 405 ARG B O 1
ATOM 11776 N N . ASP B 1 406 ? -4.473 -8.805 -3.424 1 81.06 406 ASP B N 1
ATOM 11777 C CA . ASP B 1 406 ? -5.531 -9.812 -3.342 1 81.06 406 ASP B CA 1
ATOM 11778 C C . ASP B 1 406 ? -6.516 -9.484 -2.223 1 81.06 406 ASP B C 1
ATOM 11780 O O . ASP B 1 406 ? -7.68 -9.883 -2.273 1 81.06 406 ASP B O 1
ATOM 11784 N N . GLU B 1 407 ? -6.117 -8.656 -1.298 1 84.69 407 GLU B N 1
ATOM 11785 C CA . GLU B 1 407 ? -6.961 -8.281 -0.167 1 84.69 407 GLU B CA 1
ATOM 11786 C C . GLU B 1 407 ? -8.102 -7.363 -0.608 1 84.69 407 GLU B C 1
ATOM 11788 O O . GLU B 1 407 ? -9.078 -7.184 0.122 1 84.69 407 GLU B O 1
ATOM 11793 N N . LEU B 1 408 ? -7.988 -6.828 -1.803 1 89.44 408 LEU B N 1
ATOM 11794 C CA . LEU B 1 408 ? -8.984 -5.883 -2.303 1 89.44 408 LEU B CA 1
ATOM 11795 C C . LEU B 1 408 ? -10.102 -6.609 -3.041 1 89.44 408 LEU B C 1
ATOM 11797 O O . LEU B 1 408 ? -11.156 -6.027 -3.311 1 89.44 408 LEU B O 1
ATOM 11801 N N . ILE B 1 409 ? -9.953 -7.852 -3.342 1 82.62 409 ILE B N 1
ATOM 11802 C CA . ILE B 1 409 ? -10.812 -8.586 -4.27 1 82.62 409 ILE B CA 1
ATOM 11803 C C . ILE B 1 409 ? -12.219 -8.688 -3.693 1 82.62 409 ILE B C 1
ATOM 11805 O O . ILE B 1 409 ? -13.203 -8.43 -4.395 1 82.62 409 ILE B O 1
ATOM 11809 N N . PRO B 1 410 ? -12.383 -8.953 -2.4 1 83.19 410 PRO B N 1
ATOM 11810 C CA . PRO B 1 410 ? -13.75 -9.055 -1.875 1 83.19 410 PRO B CA 1
ATOM 11811 C C . PRO B 1 410 ? -14.531 -7.746 -2.012 1 83.19 410 PRO B C 1
ATOM 11813 O O . PRO B 1 410 ? -15.719 -7.766 -2.348 1 83.19 410 PRO B O 1
ATOM 11816 N N . LEU B 1 411 ? -13.852 -6.664 -1.779 1 88.56 411 LEU B N 1
ATOM 11817 C CA . LEU B 1 411 ? -14.523 -5.375 -1.866 1 88.56 411 LEU B CA 1
ATOM 11818 C C . LEU B 1 411 ? -14.844 -5.023 -3.314 1 88.56 411 LEU B C 1
ATOM 11820 O O . LEU B 1 411 ? -15.898 -4.441 -3.6 1 88.56 411 LEU B O 1
ATOM 11824 N N . LEU B 1 412 ? -13.945 -5.344 -4.191 1 88.69 412 LEU B N 1
ATOM 11825 C CA . LEU B 1 412 ? -14.203 -5.109 -5.605 1 88.69 412 LEU B CA 1
ATOM 11826 C C . LEU B 1 412 ? -15.383 -5.941 -6.094 1 88.69 412 LEU B C 1
ATOM 11828 O O . LEU B 1 412 ? -16.25 -5.438 -6.809 1 88.69 412 LEU B O 1
ATOM 11832 N N . LEU B 1 413 ? -15.43 -7.145 -5.633 1 83.12 413 LEU B N 1
ATOM 11833 C CA . LEU B 1 413 ? -16.469 -8.07 -6.066 1 83.12 413 LEU B CA 1
ATOM 11834 C C . LEU B 1 413 ? -17.844 -7.621 -5.566 1 83.12 413 LEU B C 1
ATOM 11836 O O . LEU B 1 413 ? -18.828 -7.684 -6.305 1 83.12 413 LEU B O 1
ATOM 11840 N N . ILE B 1 414 ? -17.906 -7.188 -4.348 1 85.06 414 ILE B N 1
ATOM 11841 C CA . ILE B 1 414 ? -19.188 -6.781 -3.791 1 85.06 414 ILE B CA 1
ATOM 11842 C C . ILE B 1 414 ? -19.688 -5.52 -4.5 1 85.06 414 ILE B C 1
ATOM 11844 O O . ILE B 1 414 ? -20.891 -5.344 -4.699 1 85.06 414 ILE B O 1
ATOM 11848 N N . THR B 1 415 ? -18.797 -4.672 -4.836 1 89.25 415 THR B N 1
ATOM 11849 C CA . THR B 1 415 ? -19.172 -3.469 -5.566 1 89.25 415 THR B CA 1
ATOM 11850 C C . THR B 1 415 ? -19.703 -3.82 -6.953 1 89.25 415 THR B C 1
ATOM 11852 O O . THR B 1 415 ? -20.688 -3.229 -7.418 1 89.25 415 THR B O 1
ATOM 11855 N N . ILE B 1 416 ? -19.109 -4.758 -7.625 1 88.31 416 ILE B N 1
ATOM 11856 C CA . ILE B 1 416 ? -19.547 -5.207 -8.945 1 88.31 416 ILE B CA 1
ATOM 11857 C C . ILE B 1 416 ? -20.922 -5.863 -8.844 1 88.31 416 ILE B C 1
ATOM 11859 O O . ILE B 1 416 ? -21.781 -5.641 -9.695 1 88.31 416 ILE B O 1
ATOM 11863 N N . GLN B 1 417 ? -21.109 -6.539 -7.797 1 82.81 417 GLN B N 1
ATOM 11864 C CA . GLN B 1 417 ? -22.344 -7.305 -7.645 1 82.81 417 GLN B CA 1
ATOM 11865 C C . GLN B 1 417 ? -23.516 -6.391 -7.301 1 82.81 417 GLN B C 1
ATOM 11867 O O . GLN B 1 417 ? -24.625 -6.586 -7.797 1 82.81 417 GLN B O 1
ATOM 11872 N N . MET B 1 418 ? -23.25 -5.324 -6.547 1 84.44 418 MET B N 1
ATOM 11873 C CA . MET B 1 418 ? -24.391 -4.656 -5.922 1 84.44 418 MET B CA 1
ATOM 11874 C C . MET B 1 418 ? -24.578 -3.256 -6.492 1 84.44 418 MET B C 1
ATOM 11876 O O . MET B 1 418 ? -25.641 -2.662 -6.352 1 84.44 418 MET B O 1
ATOM 11880 N N . HIS B 1 419 ? -23.578 -2.76 -7.086 1 88.88 419 HIS B N 1
ATOM 11881 C CA . HIS B 1 419 ? -23.719 -1.38 -7.531 1 88.88 419 HIS B CA 1
ATOM 11882 C C . HIS B 1 419 ? -24.812 -1.256 -8.586 1 88.88 419 HIS B C 1
ATOM 11884 O O . HIS B 1 419 ? -24.891 -2.061 -9.516 1 88.88 419 HIS B O 1
ATOM 11890 N N . PRO B 1 420 ? -25.688 -0.35 -8.492 1 87.81 420 PRO B N 1
ATOM 11891 C CA . PRO B 1 420 ? -26.844 -0.238 -9.391 1 87.81 420 PRO B CA 1
ATOM 11892 C C . PRO B 1 420 ? -26.469 0.284 -10.773 1 87.81 420 PRO B C 1
ATOM 11894 O O . PRO B 1 420 ? -27.125 -0.032 -11.766 1 87.81 420 PRO B O 1
ATOM 11897 N N . GLU B 1 421 ? -25.375 1.032 -10.914 1 91.38 421 GLU B N 1
ATOM 11898 C CA . GLU B 1 421 ? -24.969 1.611 -12.195 1 91.38 421 GLU B CA 1
ATOM 11899 C C . GLU B 1 421 ? -24.094 0.648 -12.992 1 91.38 421 GLU B C 1
ATOM 11901 O O . GLU B 1 421 ? -23.031 0.245 -12.523 1 91.38 421 GLU B O 1
ATOM 11906 N N . SER B 1 422 ? -24.469 0.331 -14.219 1 89.69 422 SER B N 1
ATOM 11907 C CA . SER B 1 422 ? -23.766 -0.636 -15.062 1 89.69 422 SER B CA 1
ATOM 11908 C C . SER B 1 422 ? -22.406 -0.113 -15.492 1 89.69 422 SER B C 1
ATOM 11910 O O . SER B 1 422 ? -21.453 -0.888 -15.648 1 89.69 422 SER B O 1
ATOM 11912 N N . LYS B 1 423 ? -22.203 1.145 -15.633 1 92.56 423 LYS B N 1
ATOM 11913 C CA . LYS B 1 423 ? -20.938 1.718 -16.047 1 92.56 423 LYS B CA 1
ATOM 11914 C C . LYS B 1 423 ? -19.859 1.516 -14.984 1 92.56 423 LYS B C 1
ATOM 11916 O O . LYS B 1 423 ? -18.703 1.228 -15.297 1 92.56 423 LYS B O 1
ATOM 11921 N N . ILE B 1 424 ? -20.359 1.689 -13.75 1 93.19 424 ILE B N 1
ATOM 11922 C CA . ILE B 1 424 ? -19.422 1.519 -12.641 1 93.19 424 ILE B CA 1
ATOM 11923 C C . ILE B 1 424 ? -19.047 0.046 -12.508 1 93.19 424 ILE B C 1
ATOM 11925 O O . ILE B 1 424 ? -17.875 -0.284 -12.289 1 93.19 424 ILE B O 1
ATOM 11929 N N . ARG B 1 425 ? -20.078 -0.792 -12.695 1 91.12 425 ARG B N 1
ATOM 11930 C CA . ARG B 1 425 ? -19.797 -2.221 -12.625 1 91.12 425 ARG B CA 1
ATOM 11931 C C . ARG B 1 425 ? -18.797 -2.629 -13.711 1 91.12 425 ARG B C 1
ATOM 11933 O O . ARG B 1 425 ? -17.875 -3.4 -13.453 1 91.12 425 ARG B O 1
ATOM 11940 N N . ASP B 1 426 ? -18.906 -2.09 -14.875 1 92.19 426 ASP B N 1
ATOM 11941 C CA . ASP B 1 426 ? -18 -2.355 -15.992 1 92.19 426 ASP B CA 1
ATOM 11942 C C . ASP B 1 426 ? -16.594 -1.889 -15.664 1 92.19 426 ASP B C 1
ATOM 11944 O O . ASP B 1 426 ? -15.617 -2.592 -15.945 1 92.19 426 ASP B O 1
ATOM 11948 N N . HIS B 1 427 ? -16.516 -0.769 -15.094 1 92.94 427 HIS B N 1
ATOM 11949 C CA . HIS B 1 427 ? -15.219 -0.234 -14.703 1 92.94 427 HIS B CA 1
ATOM 11950 C C . HIS B 1 427 ? -14.555 -1.115 -13.656 1 92.94 427 HIS B C 1
ATOM 11952 O O . HIS B 1 427 ? -13.352 -1.365 -13.719 1 92.94 427 HIS B O 1
ATOM 11958 N N . PHE B 1 428 ? -15.297 -1.556 -12.758 1 92.62 428 PHE B N 1
ATOM 11959 C CA . PHE B 1 428 ? -14.758 -2.363 -11.664 1 92.62 428 PHE B CA 1
ATOM 11960 C C . PHE B 1 428 ? -14.367 -3.752 -12.164 1 92.62 428 PHE B C 1
ATOM 11962 O O . PHE B 1 428 ? -13.414 -4.352 -11.672 1 92.62 428 PHE B O 1
ATOM 11969 N N . LEU B 1 429 ? -15.141 -4.281 -13.086 1 90.25 429 LEU B N 1
ATOM 11970 C CA . LEU B 1 429 ? -14.758 -5.543 -13.711 1 90.25 429 LEU B CA 1
ATOM 11971 C C . LEU B 1 429 ? -13.422 -5.406 -14.43 1 90.25 429 LEU B C 1
ATOM 11973 O O . LEU B 1 429 ? -12.562 -6.277 -14.32 1 90.25 429 LEU B O 1
ATOM 11977 N N . ASN B 1 430 ? -13.25 -4.359 -15.125 1 89.19 430 ASN B N 1
ATOM 11978 C CA . ASN B 1 430 ? -11.977 -4.07 -15.781 1 89.19 430 ASN B CA 1
ATOM 11979 C C . ASN B 1 430 ? -10.844 -3.939 -14.773 1 89.19 430 ASN B C 1
ATOM 11981 O O . ASN B 1 430 ? -9.734 -4.414 -15.016 1 89.19 430 ASN B O 1
ATOM 11985 N N . LEU B 1 431 ? -11.203 -3.287 -13.672 1 88.94 431 LEU B N 1
ATOM 11986 C CA . LEU B 1 431 ? -10.227 -3.117 -12.602 1 88.94 431 LEU B CA 1
ATOM 11987 C C . LEU B 1 431 ? -9.82 -4.465 -12.023 1 88.94 431 LEU B C 1
ATOM 11989 O O . LEU B 1 431 ? -8.641 -4.684 -11.719 1 88.94 431 LEU B O 1
ATOM 11993 N N . LEU B 1 432 ? -10.727 -5.316 -11.852 1 86.19 432 LEU B N 1
ATOM 11994 C CA . LEU B 1 432 ? -10.469 -6.633 -11.273 1 86.19 432 LEU B CA 1
ATOM 11995 C C . LEU B 1 432 ? -9.586 -7.469 -12.195 1 86.19 432 LEU B C 1
ATOM 11997 O O . LEU B 1 432 ? -8.641 -8.109 -11.742 1 86.19 432 LEU B O 1
ATOM 12001 N N . PHE B 1 433 ? -9.812 -7.426 -13.477 1 84.62 433 PHE B N 1
ATOM 12002 C CA . PHE B 1 433 ? -9.016 -8.164 -14.453 1 84.62 433 PHE B CA 1
ATOM 12003 C C . PHE B 1 433 ? -7.59 -7.625 -14.508 1 84.62 433 PHE B C 1
ATOM 12005 O O . PHE B 1 433 ? -6.648 -8.383 -14.758 1 84.62 433 PHE B O 1
ATOM 12012 N N . ASN B 1 434 ? -7.5 -6.383 -14.164 1 83.88 434 ASN B N 1
ATOM 12013 C CA . ASN B 1 434 ? -6.199 -5.734 -14.289 1 83.88 434 ASN B CA 1
ATOM 12014 C C . ASN B 1 434 ? -5.566 -5.477 -12.922 1 83.88 434 ASN B C 1
ATOM 12016 O O . ASN B 1 434 ? -4.633 -4.684 -12.805 1 83.88 434 ASN B O 1
ATOM 12020 N N . LEU B 1 435 ? -6.195 -6.039 -11.898 1 84.94 435 LEU B N 1
ATOM 12021 C CA . LEU B 1 435 ? -5.77 -5.781 -10.523 1 84.94 435 LEU B CA 1
ATOM 12022 C C . LEU B 1 435 ? -4.297 -6.141 -10.336 1 84.94 435 LEU B C 1
ATOM 12024 O O . LEU B 1 435 ? -3.553 -5.406 -9.688 1 84.94 435 LEU B O 1
ATOM 12028 N N . ILE B 1 436 ? -3.967 -7.32 -10.906 1 83.62 436 ILE B N 1
ATOM 12029 C CA . ILE B 1 436 ? -2.596 -7.812 -10.852 1 83.62 436 ILE B CA 1
ATOM 12030 C C . ILE B 1 436 ? -2.021 -7.887 -12.266 1 83.62 436 ILE B C 1
ATOM 12032 O O . ILE B 1 436 ? -2.643 -8.461 -13.164 1 83.62 436 ILE B O 1
ATOM 12036 N N . LYS B 1 437 ? -0.875 -7.281 -12.477 1 82.12 437 LYS B N 1
ATOM 12037 C CA . LYS B 1 437 ? -0.288 -7.199 -13.812 1 82.12 437 LYS B CA 1
ATOM 12038 C C . LYS B 1 437 ? -0.021 -8.594 -14.383 1 82.12 437 LYS B C 1
ATOM 12040 O O . LYS B 1 437 ? -0.374 -8.875 -15.531 1 82.12 437 LYS B O 1
ATOM 12045 N N . ARG B 1 438 ? 0.558 -9.484 -13.656 1 87.81 438 ARG B N 1
ATOM 12046 C CA . ARG B 1 438 ? 0.851 -10.875 -13.992 1 87.81 438 ARG B CA 1
ATOM 12047 C C . ARG B 1 438 ? 0.348 -11.82 -12.906 1 87.81 438 ARG B C 1
ATOM 12049 O O . ARG B 1 438 ? 1.124 -12.266 -12.062 1 87.81 438 ARG B O 1
ATOM 12056 N N . PRO B 1 439 ? -0.996 -12.07 -12.977 1 87.56 439 PRO B N 1
ATOM 12057 C CA . PRO B 1 439 ? -1.569 -12.859 -11.883 1 87.56 439 PRO B CA 1
ATOM 12058 C C . PRO B 1 439 ? -1.045 -14.297 -11.859 1 87.56 439 PRO B C 1
ATOM 12060 O O . PRO B 1 439 ? -1.121 -15 -12.859 1 87.56 439 PRO B O 1
ATOM 12063 N N . GLU B 1 440 ? -0.556 -14.711 -10.695 1 86.5 440 GLU B N 1
ATOM 12064 C CA . GLU B 1 440 ? -0.141 -16.094 -10.469 1 86.5 440 GLU B CA 1
ATOM 12065 C C . GLU B 1 440 ? -1.347 -17 -10.258 1 86.5 440 GLU B C 1
ATOM 12067 O O . GLU B 1 440 ? -2.479 -16.531 -10.148 1 86.5 440 GLU B O 1
ATOM 12072 N N . ALA B 1 441 ? -1.156 -18.328 -10.211 1 87.38 441 ALA B N 1
ATOM 12073 C CA . ALA B 1 441 ? -2.225 -19.328 -10.195 1 87.38 441 ALA B CA 1
ATOM 12074 C C . ALA B 1 441 ? -3.17 -19.094 -9.023 1 87.38 441 ALA B C 1
ATOM 12076 O O . ALA B 1 441 ? -4.391 -19.047 -9.195 1 87.38 441 ALA B O 1
ATOM 12077 N N . PRO B 1 442 ? -2.635 -18.844 -7.828 1 78.69 442 PRO B N 1
ATOM 12078 C CA . PRO B 1 442 ? -3.566 -18.625 -6.719 1 78.69 442 PRO B CA 1
ATOM 12079 C C . PRO B 1 442 ? -4.363 -17.328 -6.867 1 78.69 442 PRO B C 1
ATOM 12081 O O . PRO B 1 442 ? -5.523 -17.266 -6.453 1 78.69 442 PRO B O 1
ATOM 12084 N N . GLN B 1 443 ? -3.703 -16.312 -7.418 1 79.88 443 GLN B N 1
ATOM 12085 C CA . GLN B 1 443 ? -4.383 -15.039 -7.621 1 79.88 443 GLN B CA 1
ATOM 12086 C C . GLN B 1 443 ? -5.488 -15.172 -8.664 1 79.88 443 GLN B C 1
ATOM 12088 O O . GLN B 1 443 ? -6.574 -14.602 -8.5 1 79.88 443 GLN B O 1
ATOM 12093 N N . ARG B 1 444 ? -5.266 -15.93 -9.727 1 87.69 444 ARG B N 1
ATOM 12094 C CA . ARG B 1 444 ? -6.281 -16.172 -10.75 1 87.69 444 ARG B CA 1
ATOM 12095 C C . ARG B 1 444 ? -7.473 -16.922 -10.164 1 87.69 444 ARG B C 1
ATOM 12097 O O . ARG B 1 444 ? -8.625 -16.594 -10.461 1 87.69 444 ARG B O 1
ATOM 12104 N N . GLU B 1 445 ? -7.152 -17.875 -9.289 1 83.56 445 GLU B N 1
ATOM 12105 C CA . GLU B 1 445 ? -8.211 -18.641 -8.656 1 83.56 445 GLU B CA 1
ATOM 12106 C C . GLU B 1 445 ? -9.125 -17.766 -7.816 1 83.56 445 GLU B C 1
ATOM 12108 O O . GLU B 1 445 ? -10.344 -17.938 -7.809 1 83.56 445 GLU B O 1
ATOM 12113 N N . MET B 1 446 ? -8.516 -16.875 -7.172 1 75.31 446 MET B N 1
ATOM 12114 C CA . MET B 1 446 ? -9.281 -15.969 -6.328 1 75.31 446 MET B CA 1
ATOM 12115 C C . MET B 1 446 ? -10.203 -15.102 -7.172 1 75.31 446 MET B C 1
ATOM 12117 O O . MET B 1 446 ? -11.367 -14.883 -6.809 1 75.31 446 MET B O 1
ATOM 12121 N N . ILE B 1 447 ? -9.734 -14.539 -8.234 1 80.88 447 ILE B N 1
ATOM 12122 C CA . ILE B 1 447 ? -10.516 -13.695 -9.133 1 80.88 447 ILE B CA 1
ATOM 12123 C C . ILE B 1 447 ? -11.664 -14.508 -9.734 1 80.88 447 ILE B C 1
ATOM 12125 O O . ILE B 1 447 ? -12.805 -14.047 -9.766 1 80.88 447 ILE B O 1
ATOM 12129 N N . ILE B 1 448 ? -11.383 -15.727 -10.125 1 87.19 448 ILE B N 1
ATOM 12130 C CA . ILE B 1 448 ? -12.352 -16.594 -10.797 1 87.19 448 ILE B CA 1
ATOM 12131 C C . ILE B 1 448 ? -13.453 -16.984 -9.82 1 87.19 448 ILE B C 1
ATOM 12133 O O . ILE B 1 448 ? -14.633 -17.031 -10.188 1 87.19 448 ILE B O 1
ATOM 12137 N N . HIS B 1 449 ? -13.07 -17.234 -8.633 1 77.69 449 HIS B N 1
ATOM 12138 C CA . HIS B 1 449 ? -14.078 -17.531 -7.617 1 77.69 449 HIS B CA 1
ATOM 12139 C C . HIS B 1 449 ? -15.031 -16.344 -7.426 1 77.69 449 HIS B C 1
ATOM 12141 O O . HIS B 1 449 ? -16.219 -16.547 -7.188 1 77.69 449 HIS B O 1
ATOM 12147 N N . GLY B 1 450 ? -14.469 -15.227 -7.473 1 74.56 450 GLY B N 1
ATOM 12148 C CA . GLY B 1 450 ? -15.312 -14.047 -7.414 1 74.56 450 GLY B CA 1
ATOM 12149 C C . GLY B 1 450 ? -16.297 -13.961 -8.562 1 74.56 450 GLY B C 1
ATOM 12150 O O . GLY B 1 450 ? -17.469 -13.641 -8.359 1 74.56 450 GLY B O 1
ATOM 12151 N N . PHE B 1 451 ? -15.859 -14.305 -9.766 1 81.62 451 PHE B N 1
ATOM 12152 C CA . PHE B 1 451 ? -16.719 -14.297 -10.945 1 81.62 451 PHE B CA 1
ATOM 12153 C C . PHE B 1 451 ? -17.797 -15.367 -10.828 1 81.62 451 PHE B C 1
ATOM 12155 O O . PHE B 1 451 ? -18.938 -15.148 -11.242 1 81.62 451 PHE B O 1
ATOM 12162 N N . GLN B 1 452 ? -17.422 -16.5 -10.297 1 80.31 452 GLN B N 1
ATOM 12163 C CA . GLN B 1 452 ? -18.391 -17.578 -10.109 1 80.31 452 GLN B CA 1
ATOM 12164 C C . GLN B 1 452 ? -19.5 -17.172 -9.148 1 80.31 452 GLN B C 1
ATOM 12166 O O . GLN B 1 452 ? -20.672 -17.453 -9.391 1 80.31 452 GLN B O 1
ATOM 12171 N N . ALA B 1 453 ? -19.094 -16.578 -8.094 1 74.06 453 ALA B N 1
ATOM 12172 C CA . ALA B 1 453 ? -20.078 -16.109 -7.117 1 74.06 453 ALA B CA 1
ATOM 12173 C C . ALA B 1 453 ? -21.016 -15.078 -7.742 1 74.06 453 ALA B C 1
ATOM 12175 O O . ALA B 1 453 ? -22.219 -15.102 -7.48 1 74.06 453 ALA B O 1
ATOM 12176 N N . MET B 1 454 ? -20.484 -14.211 -8.531 1 76.19 454 MET B N 1
ATOM 12177 C CA . MET B 1 454 ? -21.281 -13.227 -9.242 1 76.19 454 MET B CA 1
ATOM 12178 C C . MET B 1 454 ? -22.25 -13.906 -10.203 1 76.19 454 MET B C 1
ATOM 12180 O O . MET B 1 454 ? -23.422 -13.516 -10.305 1 76.19 454 MET B O 1
ATOM 12184 N N . ALA B 1 455 ? -21.766 -14.906 -10.906 1 80.25 455 ALA B N 1
ATOM 12185 C CA . ALA B 1 455 ? -22.578 -15.602 -11.906 1 80.25 455 ALA B CA 1
ATOM 12186 C C . ALA B 1 455 ? -23.734 -16.344 -11.258 1 80.25 455 ALA B C 1
ATOM 12188 O O . ALA B 1 455 ? -24.844 -16.391 -11.805 1 80.25 455 ALA B O 1
ATOM 12189 N N . GLN B 1 456 ? -23.484 -16.875 -10.125 1 75.94 456 GLN B N 1
ATOM 12190 C CA . GLN B 1 456 ? -24.516 -17.609 -9.406 1 75.94 456 GLN B CA 1
ATOM 12191 C C . GLN B 1 456 ? -25.641 -16.688 -8.938 1 75.94 456 GLN B C 1
ATOM 12193 O O . GLN B 1 456 ? -26.812 -17.062 -8.977 1 75.94 456 GLN B O 1
ATOM 12198 N N . LYS B 1 457 ? -25.297 -15.453 -8.648 1 73.75 457 LYS B N 1
ATOM 12199 C CA . LYS B 1 457 ? -26.25 -14.539 -8.047 1 73.75 457 LYS B CA 1
ATOM 12200 C C . LYS B 1 457 ? -26.922 -13.664 -9.109 1 73.75 457 LYS B C 1
ATOM 12202 O O . LYS B 1 457 ? -28.109 -13.367 -9.023 1 73.75 457 LYS B O 1
ATOM 12207 N N . SER B 1 458 ? -26.188 -13.117 -10.062 1 76.44 458 SER B N 1
ATOM 12208 C CA . SER B 1 458 ? -26.672 -12.117 -11.008 1 76.44 458 SER B CA 1
ATOM 12209 C C . SER B 1 458 ? -27.406 -12.766 -12.172 1 76.44 458 SER B C 1
ATOM 12211 O O . SER B 1 458 ? -28.141 -12.094 -12.898 1 76.44 458 SER B O 1
ATOM 12213 N N . GLY B 1 459 ? -27.312 -14.07 -12.445 1 77.06 459 GLY B N 1
ATOM 12214 C CA . GLY B 1 459 ? -28 -14.727 -13.531 1 77.06 459 GLY B CA 1
ATOM 12215 C C . GLY B 1 459 ? -27.266 -14.641 -14.859 1 77.06 459 GLY B C 1
ATOM 12216 O O . GLY B 1 459 ? -26.25 -13.953 -14.961 1 77.06 459 GLY B O 1
ATOM 12217 N N . PRO B 1 460 ? -27.734 -15.219 -15.852 1 82.69 460 PRO B N 1
ATOM 12218 C CA . PRO B 1 460 ? -27.047 -15.359 -17.141 1 82.69 460 PRO B CA 1
ATOM 12219 C C . PRO B 1 460 ? -27.031 -14.062 -17.938 1 82.69 460 PRO B C 1
ATOM 12221 O O . PRO B 1 460 ? -26.125 -13.836 -18.734 1 82.69 460 PRO B O 1
ATOM 12224 N N . ALA B 1 461 ? -27.938 -13.195 -17.688 1 84.5 461 ALA B N 1
ATOM 12225 C CA . ALA B 1 461 ? -28 -11.953 -18.453 1 84.5 461 ALA B CA 1
ATOM 12226 C C . ALA B 1 461 ? -26.828 -11.047 -18.125 1 84.5 461 ALA B C 1
ATOM 12228 O O . ALA B 1 461 ? -26.25 -10.43 -19.031 1 84.5 461 ALA B O 1
ATOM 12229 N N . ARG B 1 462 ? -26.438 -11.008 -16.906 1 86 462 ARG B N 1
ATOM 12230 C CA . ARG B 1 462 ? -25.328 -10.148 -16.5 1 86 462 ARG B CA 1
ATOM 12231 C C . ARG B 1 462 ? -24 -10.719 -16.953 1 86 462 ARG B C 1
ATOM 12233 O O . ARG B 1 462 ? -23.062 -9.969 -17.25 1 86 462 ARG B O 1
ATOM 12240 N N . ILE B 1 463 ? -23.953 -12.023 -17.016 1 87.56 463 ILE B N 1
ATOM 12241 C CA . ILE B 1 463 ? -22.734 -12.664 -17.5 1 87.56 463 ILE B CA 1
ATOM 12242 C C . ILE B 1 463 ? -22.516 -12.32 -18.969 1 87.56 463 ILE B C 1
ATOM 12244 O O . ILE B 1 463 ? -21.391 -11.984 -19.375 1 87.56 463 ILE B O 1
ATOM 12248 N N . GLU B 1 464 ? -23.547 -12.359 -19.672 1 88.31 464 GLU B N 1
ATOM 12249 C CA . GLU B 1 464 ? -23.484 -12.094 -21.109 1 88.31 464 GLU B CA 1
ATOM 12250 C C . GLU B 1 464 ? -23.172 -10.625 -21.391 1 88.31 464 GLU B C 1
ATOM 12252 O O . GLU B 1 464 ? -22.344 -10.312 -22.234 1 88.31 464 GLU B O 1
ATOM 12257 N N . SER B 1 465 ? -23.703 -9.734 -20.594 1 88.69 465 SER B N 1
ATOM 12258 C CA . SER B 1 465 ? -23.641 -8.32 -20.938 1 88.69 465 SER B CA 1
ATOM 12259 C C . SER B 1 465 ? -22.438 -7.656 -20.297 1 88.69 465 SER B C 1
ATOM 12261 O O . SER B 1 465 ? -21.922 -6.652 -20.797 1 88.69 465 SER B O 1
ATOM 12263 N N . GLU B 1 466 ? -22 -8.195 -19.203 1 89.94 466 GLU B N 1
ATOM 12264 C CA . GLU B 1 466 ? -20.984 -7.469 -18.453 1 89.94 466 GLU B CA 1
ATOM 12265 C C . GLU B 1 466 ? -19.672 -8.258 -18.391 1 89.94 466 GLU B C 1
ATOM 12267 O O . GLU B 1 466 ? -18.609 -7.727 -18.703 1 89.94 466 GLU B O 1
ATOM 12272 N N . LEU B 1 467 ? -19.719 -9.508 -18.109 1 89.12 467 LEU B N 1
ATOM 12273 C CA . LEU B 1 467 ? -18.5 -10.273 -17.828 1 89.12 467 LEU B CA 1
ATOM 12274 C C . LEU B 1 467 ? -17.844 -10.758 -19.109 1 89.12 467 LEU B C 1
ATOM 12276 O O . LEU B 1 467 ? -16.641 -10.586 -19.297 1 89.12 467 LEU B O 1
ATOM 12280 N N . LEU B 1 468 ? -18.531 -11.375 -20.047 1 90.5 468 LEU B N 1
ATOM 12281 C CA . LEU B 1 468 ? -17.984 -12 -21.234 1 90.5 468 LEU B CA 1
ATOM 12282 C C . LEU B 1 468 ? -17.312 -10.969 -22.141 1 90.5 468 LEU B C 1
ATOM 12284 O O . LEU B 1 468 ? -16.266 -11.234 -22.734 1 90.5 468 LEU B O 1
ATOM 12288 N N . PRO B 1 469 ? -17.875 -9.75 -22.188 1 89.94 469 PRO B N 1
ATOM 12289 C CA . PRO B 1 469 ? -17.188 -8.734 -22.984 1 89.94 469 PRO B CA 1
ATOM 12290 C C . PRO B 1 469 ? -15.797 -8.414 -22.438 1 89.94 469 PRO B C 1
ATOM 12292 O O . PRO B 1 469 ? -14.875 -8.125 -23.203 1 89.94 469 PRO B O 1
ATOM 12295 N N . GLN B 1 470 ? -15.633 -8.469 -21.141 1 89.75 470 GLN B N 1
ATOM 12296 C CA . GLN B 1 470 ? -14.336 -8.242 -20.516 1 89.75 470 GLN B CA 1
ATOM 12297 C C . GLN B 1 470 ? -13.344 -9.336 -20.906 1 89.75 470 GLN B C 1
ATOM 12299 O O . GLN B 1 470 ? -12.164 -9.055 -21.141 1 89.75 470 GLN B O 1
ATOM 12304 N N . CYS B 1 471 ? -13.859 -10.508 -20.922 1 90.69 471 CYS B N 1
ATOM 12305 C CA . CYS B 1 471 ? -13.016 -11.633 -21.328 1 90.69 471 CYS B CA 1
ATOM 12306 C C . CYS B 1 471 ? -12.547 -11.477 -22.766 1 90.69 471 CYS B C 1
ATOM 12308 O O . CYS B 1 471 ? -11.375 -11.688 -23.078 1 90.69 471 CYS B O 1
ATOM 12310 N N . TRP B 1 472 ? -13.406 -11.07 -23.641 1 89.75 472 TRP B N 1
ATOM 12311 C CA . TRP B 1 472 ? -13.102 -10.891 -25.047 1 89.75 472 TRP B CA 1
ATOM 12312 C C . TRP B 1 472 ? -12.023 -9.82 -25.234 1 89.75 472 TRP B C 1
ATOM 12314 O O . TRP B 1 472 ? -11.109 -9.984 -26.047 1 89.75 472 TRP B O 1
ATOM 12324 N N . GLU B 1 473 ? -12.117 -8.82 -24.453 1 88.88 473 GLU B N 1
ATOM 12325 C CA . GLU B 1 473 ? -11.172 -7.711 -24.547 1 88.88 473 GLU B CA 1
ATOM 12326 C C . GLU B 1 473 ? -9.773 -8.141 -24.109 1 88.88 473 GLU B C 1
ATOM 12328 O O . GLU B 1 473 ? -8.773 -7.625 -24.594 1 88.88 473 GLU B O 1
ATOM 12333 N N . GLN B 1 474 ? -9.719 -9.141 -23.281 1 89.88 474 GLN B N 1
ATOM 12334 C CA . GLN B 1 474 ? -8.453 -9.523 -22.672 1 89.88 474 GLN B CA 1
ATOM 12335 C C . GLN B 1 474 ? -7.805 -10.68 -23.422 1 89.88 474 GLN B C 1
ATOM 12337 O O . GLN B 1 474 ? -6.68 -11.078 -23.125 1 89.88 474 GLN B O 1
ATOM 12342 N N . ILE B 1 475 ? -8.359 -11.25 -24.484 1 91.31 475 ILE B N 1
ATOM 12343 C CA . ILE B 1 475 ? -7.863 -12.422 -25.188 1 91.31 475 ILE B CA 1
ATOM 12344 C C . ILE B 1 475 ? -6.543 -12.094 -25.875 1 91.31 475 ILE B C 1
ATOM 12346 O O . ILE B 1 475 ? -5.672 -12.953 -26.016 1 91.31 475 ILE B O 1
ATOM 12350 N N . GLY B 1 476 ? -6.355 -10.867 -26.219 1 90 476 GLY B N 1
ATOM 12351 C CA . GLY B 1 476 ? -5.156 -10.461 -26.938 1 90 476 GLY B CA 1
ATOM 12352 C C . GLY B 1 476 ? -4.184 -9.68 -26.078 1 90 476 GLY B C 1
ATOM 12353 O O . GLY B 1 476 ? -3.297 -9 -26.609 1 90 476 GLY B O 1
ATOM 12354 N N . HIS B 1 477 ? -4.277 -9.766 -24.828 1 90.62 477 HIS B N 1
ATOM 12355 C CA . HIS B 1 477 ? -3.428 -8.984 -23.938 1 90.62 477 HIS B CA 1
ATOM 12356 C C . HIS B 1 477 ? -1.964 -9.383 -24.078 1 90.62 477 HIS B C 1
ATOM 12358 O O . HIS B 1 477 ? -1.662 -10.523 -24.438 1 90.62 477 HIS B O 1
ATOM 12364 N N . LYS B 1 478 ? -1.033 -8.5 -23.812 1 91 478 LYS B N 1
ATOM 12365 C CA . LYS B 1 478 ? 0.405 -8.695 -23.984 1 91 478 LYS B CA 1
ATOM 12366 C C . LYS B 1 478 ? 0.929 -9.75 -23 1 91 478 LYS B C 1
ATOM 12368 O O . LYS B 1 478 ? 1.836 -10.516 -23.344 1 91 478 LYS B O 1
ATOM 12373 N N . TYR B 1 479 ? 0.306 -9.859 -21.875 1 91.31 479 TYR B N 1
ATOM 12374 C CA . TYR B 1 479 ? 0.789 -10.781 -20.844 1 91.31 479 TYR B CA 1
ATOM 12375 C C . TYR B 1 479 ? 0.08 -12.133 -20.953 1 91.31 479 TYR B C 1
ATOM 12377 O O . TYR B 1 479 ? -1.152 -12.188 -20.969 1 91.31 479 TYR B O 1
ATOM 12385 N N . GLU B 1 480 ? 0.809 -13.211 -20.938 1 94.44 480 GLU B N 1
ATOM 12386 C CA . GLU B 1 480 ? 0.266 -14.555 -21.078 1 94.44 480 GLU B CA 1
ATOM 12387 C C . GLU B 1 480 ? -0.596 -14.938 -19.875 1 94.44 480 GLU B C 1
ATOM 12389 O O . GLU B 1 480 ? -1.603 -15.633 -20.016 1 94.44 480 GLU B O 1
ATOM 12394 N N . GLU B 1 481 ? -0.2 -14.484 -18.672 1 92.69 481 GLU B N 1
ATOM 12395 C CA . GLU B 1 481 ? -0.932 -14.82 -17.453 1 92.69 481 GLU B CA 1
ATOM 12396 C C . GLU B 1 481 ? -2.361 -14.289 -17.5 1 92.69 481 GLU B C 1
ATOM 12398 O O . GLU B 1 481 ? -3.285 -14.922 -16.984 1 92.69 481 GLU B O 1
ATOM 12403 N N . ARG B 1 482 ? -2.537 -13.211 -18.172 1 91.69 482 ARG B N 1
ATOM 12404 C CA . ARG B 1 482 ? -3.871 -12.633 -18.312 1 91.69 482 ARG B CA 1
ATOM 12405 C C . ARG B 1 482 ? -4.711 -13.43 -19.312 1 91.69 482 ARG B C 1
ATOM 12407 O O . ARG B 1 482 ? -5.914 -13.617 -19.109 1 91.69 482 ARG B O 1
ATOM 12414 N N . ARG B 1 483 ? -4.047 -13.82 -20.328 1 95.31 483 ARG B N 1
ATOM 12415 C CA . ARG B 1 483 ? -4.754 -14.648 -21.297 1 95.31 483 ARG B CA 1
ATOM 12416 C C . ARG B 1 483 ? -5.137 -16 -20.703 1 95.31 483 ARG B C 1
ATOM 12418 O O . ARG B 1 483 ? -6.203 -16.531 -21.016 1 95.31 483 ARG B O 1
ATOM 12425 N N . ILE B 1 484 ? -4.316 -16.531 -19.781 1 96.25 484 ILE B N 1
ATOM 12426 C CA . ILE B 1 484 ? -4.629 -17.766 -19.062 1 96.25 484 ILE B CA 1
ATOM 12427 C C . ILE B 1 484 ? -5.836 -17.531 -18.156 1 96.25 484 ILE B C 1
ATOM 12429 O O . ILE B 1 484 ? -6.711 -18.391 -18.047 1 96.25 484 ILE B O 1
ATOM 12433 N N . LEU B 1 485 ? -5.836 -16.375 -17.562 1 93.62 485 LEU B N 1
ATOM 12434 C CA . LEU B 1 485 ? -6.965 -16.016 -16.719 1 93.62 485 LEU B CA 1
ATOM 12435 C C . LEU B 1 485 ? -8.273 -16.047 -17.5 1 93.62 485 LEU B C 1
ATOM 12437 O O . LEU B 1 485 ? -9.289 -16.531 -17 1 93.62 485 LEU B O 1
ATOM 12441 N N . VAL B 1 486 ? -8.25 -15.523 -18.734 1 94.19 486 VAL B N 1
ATOM 12442 C CA . VAL B 1 486 ? -9.43 -15.5 -19.594 1 94.19 486 VAL B CA 1
ATOM 12443 C C . VAL B 1 486 ? -9.875 -16.922 -19.891 1 94.19 486 VAL B C 1
ATOM 12445 O O . VAL B 1 486 ? -11.055 -17.266 -19.734 1 94.19 486 VAL B O 1
ATOM 12448 N N . ALA B 1 487 ? -8.969 -17.797 -20.281 1 96.12 487 ALA B N 1
ATOM 12449 C CA . ALA B 1 487 ? -9.266 -19.188 -20.625 1 96.12 487 ALA B CA 1
ATOM 12450 C C . ALA B 1 487 ? -9.852 -19.938 -19.422 1 96.12 487 ALA B C 1
ATOM 12452 O O . ALA B 1 487 ? -10.867 -20.609 -19.547 1 96.12 487 ALA B O 1
ATOM 12453 N N . GLU B 1 488 ? -9.289 -19.766 -18.312 1 94.44 488 GLU B N 1
ATOM 12454 C CA . GLU B 1 488 ? -9.742 -20.453 -17.094 1 94.44 488 GLU B CA 1
ATOM 12455 C C . GLU B 1 488 ? -11.117 -19.953 -16.656 1 94.44 488 GLU B C 1
ATOM 12457 O O . GLU B 1 488 ? -11.945 -20.719 -16.172 1 94.44 488 GLU B O 1
ATOM 12462 N N . THR B 1 489 ? -11.297 -18.672 -16.797 1 92.19 489 THR B N 1
ATOM 12463 C CA . THR B 1 489 ? -12.586 -18.078 -16.438 1 92.19 489 THR B CA 1
ATOM 12464 C C . THR B 1 489 ? -13.703 -18.672 -17.281 1 92.19 489 THR B C 1
ATOM 12466 O O . THR B 1 489 ? -14.766 -19.016 -16.766 1 92.19 489 THR B O 1
ATOM 12469 N N . CYS B 1 490 ? -13.469 -18.812 -18.562 1 93.12 490 CYS B N 1
ATOM 12470 C CA . CYS B 1 490 ? -14.469 -19.375 -19.469 1 93.12 490 CYS B CA 1
ATOM 12471 C C . CYS B 1 490 ? -14.828 -20.797 -19.047 1 93.12 490 CYS B C 1
ATOM 12473 O O . CYS B 1 490 ? -15.992 -21.188 -19.094 1 93.12 490 CYS B O 1
ATOM 12475 N N . GLY B 1 491 ? -13.773 -21.609 -18.656 1 93 491 GLY B N 1
ATOM 12476 C CA . GLY B 1 491 ? -14.016 -22.969 -18.219 1 93 491 GLY B CA 1
ATOM 12477 C C . GLY B 1 491 ? -14.812 -23.062 -16.938 1 93 491 GLY B C 1
ATOM 12478 O O . GLY B 1 491 ? -15.742 -23.859 -16.828 1 93 491 GLY B O 1
ATOM 12479 N N . GLN B 1 492 ? -14.531 -22.25 -16.047 1 90 492 GLN B N 1
ATOM 12480 C CA . GLN B 1 492 ? -15.156 -22.297 -14.727 1 90 492 GLN B CA 1
ATOM 12481 C C . GLN B 1 492 ? -16.594 -21.766 -14.773 1 90 492 GLN B C 1
ATOM 12483 O O . GLN B 1 492 ? -17.438 -22.203 -14.008 1 90 492 GLN B O 1
ATOM 12488 N N . LEU B 1 493 ? -16.875 -20.891 -15.68 1 89.38 493 LEU B N 1
ATOM 12489 C CA . LEU B 1 493 ? -18.203 -20.281 -15.742 1 89.38 493 LEU B CA 1
ATOM 12490 C C . LEU B 1 493 ? -19.109 -21.047 -16.688 1 89.38 493 LEU B C 1
ATOM 12492 O O . LEU B 1 493 ? -20.281 -20.672 -16.875 1 89.38 493 LEU B O 1
ATOM 12496 N N . MET B 1 494 ? -18.672 -22.156 -17.234 1 90.12 494 MET B N 1
ATOM 12497 C CA . MET B 1 494 ? -19.344 -22.906 -18.297 1 90.12 494 MET B CA 1
ATOM 12498 C C . MET B 1 494 ? -20.766 -23.281 -17.859 1 90.12 494 MET B C 1
ATOM 12500 O O . MET B 1 494 ? -21.719 -23.094 -18.609 1 90.12 494 MET B O 1
ATOM 12504 N N . PRO B 1 495 ? -20.969 -23.719 -16.594 1 86.12 495 PRO B N 1
ATOM 12505 C CA . PRO B 1 495 ? -22.328 -24.125 -16.203 1 86.12 495 PRO B CA 1
ATOM 12506 C C . PRO B 1 495 ? -23.297 -22.953 -16.125 1 86.12 495 PRO B C 1
ATOM 12508 O O . PRO B 1 495 ? -24.516 -23.156 -16.219 1 86.12 495 PRO B O 1
ATOM 12511 N N . PHE B 1 496 ? -22.75 -21.766 -16.031 1 86.56 496 PHE B N 1
ATOM 12512 C CA . PHE B 1 496 ? -23.594 -20.594 -15.812 1 86.56 496 PHE B CA 1
ATOM 12513 C C . PHE B 1 496 ? -23.859 -19.859 -17.125 1 86.56 496 PHE B C 1
ATOM 12515 O O . PHE B 1 496 ? -24.688 -18.953 -17.172 1 86.56 496 PHE B O 1
ATOM 12522 N N . ILE B 1 497 ? -23.188 -20.234 -18.156 1 89.56 497 ILE B N 1
ATOM 12523 C CA . ILE B 1 497 ? -23.328 -19.562 -19.453 1 89.56 497 ILE B CA 1
ATOM 12524 C C . ILE B 1 497 ? -24.438 -20.219 -20.25 1 89.56 497 ILE B C 1
ATOM 12526 O O . ILE B 1 497 ? -24.516 -21.438 -20.344 1 89.56 497 ILE B O 1
ATOM 12530 N N . PRO B 1 498 ? -25.359 -19.391 -20.75 1 87.25 498 PRO B N 1
ATOM 12531 C CA . PRO B 1 498 ? -26.453 -19.938 -21.547 1 87.25 498 PRO B CA 1
ATOM 12532 C C . PRO B 1 498 ? -25.953 -20.75 -22.75 1 87.25 498 PRO B C 1
ATOM 12534 O O . PRO B 1 498 ? -24.891 -20.453 -23.297 1 87.25 498 PRO B O 1
ATOM 12537 N N . ALA B 1 499 ? -26.719 -21.734 -23.25 1 88.19 499 ALA B N 1
ATOM 12538 C CA . ALA B 1 499 ? -26.344 -22.703 -24.281 1 88.19 499 ALA B CA 1
ATOM 12539 C C . ALA B 1 499 ? -26.016 -22.016 -25.594 1 88.19 499 ALA B C 1
ATOM 12541 O O . ALA B 1 499 ? -25.094 -22.422 -26.312 1 88.19 499 ALA B O 1
ATOM 12542 N N . ASN B 1 500 ? -26.719 -20.938 -25.906 1 87.38 500 ASN B N 1
ATOM 12543 C CA . ASN B 1 500 ? -26.5 -20.25 -27.172 1 87.38 500 ASN B CA 1
ATOM 12544 C C . ASN B 1 500 ? -25.141 -19.562 -27.219 1 87.38 500 ASN B C 1
ATOM 12546 O O . ASN B 1 500 ? -24.5 -19.531 -28.266 1 87.38 500 ASN B O 1
ATOM 12550 N N . LEU B 1 501 ? -24.719 -19.094 -26.094 1 90.44 501 LEU B N 1
ATOM 12551 C CA . LEU B 1 501 ? -23.438 -18.391 -26.031 1 90.44 501 LEU B CA 1
ATOM 12552 C C . LEU B 1 501 ? -22.266 -19.375 -26.016 1 90.44 501 LEU B C 1
ATOM 12554 O O . LEU B 1 501 ? -21.172 -19.062 -26.438 1 90.44 501 LEU B O 1
ATOM 12558 N N . ARG B 1 502 ? -22.531 -20.562 -25.453 1 90.88 502 ARG B N 1
ATOM 12559 C CA . ARG B 1 502 ? -21.484 -21.594 -25.422 1 90.88 502 ARG B CA 1
ATOM 12560 C C . ARG B 1 502 ? -21.062 -22 -26.828 1 90.88 502 ARG B C 1
ATOM 12562 O O . ARG B 1 502 ? -19.875 -22.047 -27.141 1 90.88 502 ARG B O 1
ATOM 12569 N N . VAL B 1 503 ? -22.016 -22.203 -27.719 1 90.19 503 VAL B N 1
ATOM 12570 C CA . VAL B 1 503 ? -21.766 -22.734 -29.047 1 90.19 503 VAL B CA 1
ATOM 12571 C C . VAL B 1 503 ? -21.328 -21.625 -29.984 1 90.19 503 VAL B C 1
ATOM 12573 O O . VAL B 1 503 ? -20.688 -21.875 -31.016 1 90.19 503 VAL B O 1
ATOM 12576 N N . SER B 1 504 ? -21.516 -20.359 -29.594 1 89.69 504 SER B N 1
ATOM 12577 C CA . SER B 1 504 ? -21.188 -19.25 -30.484 1 89.69 504 SER B CA 1
ATOM 12578 C C . SER B 1 504 ? -19.953 -18.5 -30 1 89.69 504 SER B C 1
ATOM 12580 O O . SER B 1 504 ? -18.828 -18.875 -30.344 1 89.69 504 SER B O 1
ATOM 12582 N N . LEU B 1 505 ? -20.125 -17.688 -28.984 1 89.94 505 LEU B N 1
ATOM 12583 C CA . LEU B 1 505 ? -19.062 -16.781 -28.547 1 89.94 505 LEU B CA 1
ATOM 12584 C C . LEU B 1 505 ? -17.953 -17.562 -27.859 1 89.94 505 LEU B C 1
ATOM 12586 O O . LEU B 1 505 ? -16.766 -17.406 -28.188 1 89.94 505 LEU B O 1
ATOM 12590 N N . LEU B 1 506 ? -18.312 -18.391 -26.875 1 93.06 506 LEU B N 1
ATOM 12591 C CA . LEU B 1 506 ? -17.297 -19.078 -26.062 1 93.06 506 LEU B CA 1
ATOM 12592 C C . LEU B 1 506 ? -16.484 -20.031 -26.922 1 93.06 506 LEU B C 1
ATOM 12594 O O . LEU B 1 506 ? -15.266 -20.109 -26.781 1 93.06 506 LEU B O 1
ATOM 12598 N N . LEU B 1 507 ? -17.156 -20.828 -27.781 1 94.31 507 LEU B N 1
ATOM 12599 C CA . LEU B 1 507 ? -16.453 -21.75 -28.672 1 94.31 507 LEU B CA 1
ATOM 12600 C C . LEU B 1 507 ? -15.484 -21 -29.562 1 94.31 507 LEU B C 1
ATOM 12602 O O . LEU B 1 507 ? -14.328 -21.406 -29.734 1 94.31 507 LEU B O 1
ATOM 12606 N N . SER B 1 508 ? -15.93 -19.875 -30.109 1 93.88 508 SER B N 1
ATOM 12607 C CA . SER B 1 508 ? -15.086 -19.078 -30.984 1 93.88 508 SER B CA 1
ATOM 12608 C C . SER B 1 508 ? -13.852 -18.562 -30.266 1 93.88 508 SER B C 1
ATOM 12610 O O . SER B 1 508 ? -12.742 -18.609 -30.797 1 93.88 508 SER B O 1
ATOM 12612 N N . MET B 1 509 ? -14.031 -18.047 -29.047 1 94.19 509 MET B N 1
ATOM 12613 C CA . MET B 1 509 ? -12.93 -17.5 -28.266 1 94.19 509 MET B CA 1
ATOM 12614 C C . MET B 1 509 ? -11.922 -18.594 -27.906 1 94.19 509 MET B C 1
ATOM 12616 O O . MET B 1 509 ? -10.719 -18.422 -28.109 1 94.19 509 MET B O 1
ATOM 12620 N N . LEU B 1 510 ? -12.406 -19.688 -27.391 1 96.62 510 LEU B N 1
ATOM 12621 C CA . LEU B 1 510 ? -11.531 -20.766 -26.953 1 96.62 510 LEU B CA 1
ATOM 12622 C C . LEU B 1 510 ? -10.82 -21.422 -28.125 1 96.62 510 LEU B C 1
ATOM 12624 O O . LEU B 1 510 ? -9.656 -21.797 -28.016 1 96.62 510 LEU B O 1
ATOM 12628 N N . GLN B 1 511 ? -11.531 -21.609 -29.266 1 96.44 511 GLN B N 1
ATOM 12629 C CA . GLN B 1 511 ? -10.93 -22.156 -30.469 1 96.44 511 GLN B CA 1
ATOM 12630 C C . GLN B 1 511 ? -9.781 -21.266 -30.953 1 96.44 511 GLN B C 1
ATOM 12632 O O . GLN B 1 511 ? -8.711 -21.766 -31.312 1 96.44 511 GLN B O 1
ATOM 12637 N N . GLN B 1 512 ? -10.023 -19.984 -30.906 1 95.31 512 GLN B N 1
ATOM 12638 C CA . GLN B 1 512 ? -8.984 -19.047 -31.312 1 95.31 512 GLN B CA 1
ATOM 12639 C C . GLN B 1 512 ? -7.766 -19.141 -30.406 1 95.31 512 GLN B C 1
ATOM 12641 O O . GLN B 1 512 ? -6.629 -19.172 -30.875 1 95.31 512 GLN B O 1
ATOM 12646 N N . MET B 1 513 ? -7.965 -19.203 -29.141 1 96.44 513 MET B N 1
ATOM 12647 C CA . MET B 1 513 ? -6.871 -19.281 -28.172 1 96.44 513 MET B CA 1
ATOM 12648 C C . MET B 1 513 ? -6.121 -20.594 -28.297 1 96.44 513 MET B C 1
ATOM 12650 O O . MET B 1 513 ? -4.891 -20.625 -28.219 1 96.44 513 MET B O 1
ATOM 12654 N N . ALA B 1 514 ? -6.816 -21.672 -28.516 1 96.75 514 ALA B N 1
ATOM 12655 C CA . ALA B 1 514 ? -6.223 -23 -28.578 1 96.75 514 ALA B CA 1
ATOM 12656 C C . ALA B 1 514 ? -5.387 -23.172 -29.859 1 96.75 514 ALA B C 1
ATOM 12658 O O . ALA B 1 514 ? -4.332 -23.797 -29.828 1 96.75 514 ALA B O 1
ATOM 12659 N N . LEU B 1 515 ? -5.793 -22.531 -30.969 1 95.75 515 LEU B N 1
ATOM 12660 C CA . LEU B 1 515 ? -5.152 -22.75 -32.25 1 95.75 515 LEU B CA 1
ATOM 12661 C C . LEU B 1 515 ? -4.121 -21.672 -32.562 1 95.75 515 LEU B C 1
ATOM 12663 O O . LEU B 1 515 ? -3.059 -21.953 -33.094 1 95.75 515 LEU B O 1
ATOM 12667 N N . GLU B 1 516 ? -4.383 -20.453 -32.125 1 93 516 GLU B N 1
ATOM 12668 C CA . GLU B 1 516 ? -3.627 -19.328 -32.656 1 93 516 GLU B CA 1
ATOM 12669 C C . GLU B 1 516 ? -2.695 -18.719 -31.609 1 93 516 GLU B C 1
ATOM 12671 O O . GLU B 1 516 ? -1.729 -18.031 -31.938 1 93 516 GLU B O 1
ATOM 12676 N N . ASP B 1 517 ? -2.979 -19.016 -30.312 1 94.06 517 ASP B N 1
ATOM 12677 C CA . ASP B 1 517 ? -2.143 -18.375 -29.312 1 94.06 517 ASP B CA 1
ATOM 12678 C C . ASP B 1 517 ? -0.691 -18.828 -29.422 1 94.06 517 ASP B C 1
ATOM 12680 O O . ASP B 1 517 ? -0.427 -20 -29.672 1 94.06 517 ASP B O 1
ATOM 12684 N N . ARG B 1 518 ? 0.273 -17.938 -29.156 1 90.12 518 ARG B N 1
ATOM 12685 C CA . ARG B 1 518 ? 1.7 -18.188 -29.312 1 90.12 518 ARG B CA 1
ATOM 12686 C C . ARG B 1 518 ? 2.25 -18.984 -28.125 1 90.12 518 ARG B C 1
ATOM 12688 O O . ARG B 1 518 ? 3.217 -19.734 -28.266 1 90.12 518 ARG B O 1
ATOM 12695 N N . GLU B 1 519 ? 1.596 -18.734 -27.062 1 94.62 519 GLU B N 1
ATOM 12696 C CA . GLU B 1 519 ? 2.098 -19.359 -25.844 1 94.62 519 GLU B CA 1
ATOM 12697 C C . GLU B 1 519 ? 1.423 -20.703 -25.594 1 94.62 519 GLU B C 1
ATOM 12699 O O . GLU B 1 519 ? 0.194 -20.797 -25.578 1 94.62 519 GLU B O 1
ATOM 12704 N N . VAL B 1 520 ? 2.193 -21.703 -25.359 1 95.62 520 VAL B N 1
ATOM 12705 C CA . VAL B 1 520 ? 1.718 -23.078 -25.203 1 95.62 520 VAL B CA 1
ATOM 12706 C C . VAL B 1 520 ? 0.845 -23.188 -23.969 1 95.62 520 VAL B C 1
ATOM 12708 O O . VAL B 1 520 ? -0.165 -23.891 -23.969 1 95.62 520 VAL B O 1
ATOM 12711 N N . GLN B 1 521 ? 1.225 -22.5 -22.938 1 95.06 521 GLN B N 1
ATOM 12712 C CA . GLN B 1 521 ? 0.474 -22.594 -21.688 1 95.06 521 GLN B CA 1
ATOM 12713 C C . GLN B 1 521 ? -0.939 -22.047 -21.844 1 95.06 521 GLN B C 1
ATOM 12715 O O . GLN B 1 521 ? -1.887 -22.562 -21.25 1 95.06 521 GLN B O 1
ATOM 12720 N N . VAL B 1 522 ? -1.059 -20.984 -22.609 1 96.56 522 VAL B N 1
ATOM 12721 C CA . VAL B 1 522 ? -2.367 -20.391 -22.891 1 96.56 522 VAL B CA 1
ATOM 12722 C C . VAL B 1 522 ? -3.207 -21.375 -23.703 1 96.56 522 VAL B C 1
ATOM 12724 O O . VAL B 1 522 ? -4.391 -21.562 -23.422 1 96.56 522 VAL B O 1
ATOM 12727 N N . ARG B 1 523 ? -2.58 -22 -24.672 1 97.25 523 ARG B N 1
ATOM 12728 C CA . ARG B 1 523 ? -3.275 -22.969 -25.516 1 97.25 523 ARG B CA 1
ATOM 12729 C C . ARG B 1 523 ? -3.773 -24.156 -24.688 1 97.25 523 ARG B C 1
ATOM 12731 O O . ARG B 1 523 ? -4.914 -24.594 -24.859 1 97.25 523 ARG B O 1
ATOM 12738 N N . CYS B 1 524 ? -2.943 -24.625 -23.781 1 97 524 CYS B N 1
ATOM 12739 C CA . CYS B 1 524 ? -3.311 -25.734 -22.922 1 97 524 CYS B CA 1
ATOM 12740 C C . CYS B 1 524 ? -4.5 -25.391 -22.031 1 97 524 CYS B C 1
ATOM 12742 O O . CYS B 1 524 ? -5.422 -26.188 -21.875 1 97 524 CYS B O 1
ATOM 12744 N N . SER B 1 525 ? -4.484 -24.203 -21.5 1 96.31 525 SER B N 1
ATOM 12745 C CA . SER B 1 525 ? -5.598 -23.766 -20.672 1 96.31 525 SER B CA 1
ATOM 12746 C C . SER B 1 525 ? -6.887 -23.656 -21.469 1 96.31 525 SER B C 1
ATOM 12748 O O . SER B 1 525 ? -7.965 -24 -20.984 1 96.31 525 SER B O 1
ATOM 12750 N N . ALA B 1 526 ? -6.785 -23.156 -22.672 1 97.44 526 ALA B N 1
ATOM 12751 C CA . ALA B 1 526 ? -7.941 -23.031 -23.562 1 97.44 526 ALA B CA 1
ATOM 12752 C C . ALA B 1 526 ? -8.508 -24.391 -23.906 1 97.44 526 ALA B C 1
ATOM 12754 O O . ALA B 1 526 ? -9.727 -24.578 -23.969 1 97.44 526 ALA B O 1
ATOM 12755 N N . ILE B 1 527 ? -7.66 -25.391 -24.141 1 98 527 ILE B N 1
ATOM 12756 C CA . ILE B 1 527 ? -8.078 -26.734 -24.5 1 98 527 ILE B CA 1
ATOM 12757 C C . ILE B 1 527 ? -8.82 -27.375 -23.312 1 98 527 ILE B C 1
ATOM 12759 O O . ILE B 1 527 ? -9.828 -28.062 -23.516 1 98 527 ILE B O 1
ATOM 12763 N N . ARG B 1 528 ? -8.359 -27.188 -22.156 1 96.69 528 ARG B N 1
ATOM 12764 C CA . ARG B 1 528 ? -9.031 -27.688 -20.969 1 96.69 528 ARG B CA 1
ATOM 12765 C C . ARG B 1 528 ? -10.445 -27.125 -20.859 1 96.69 528 ARG B C 1
ATOM 12767 O O . ARG B 1 528 ? -11.391 -27.844 -20.547 1 96.69 528 ARG B O 1
ATOM 12774 N N . SER B 1 529 ? -10.516 -25.859 -21.141 1 96.38 529 SER B N 1
ATOM 12775 C CA . SER B 1 529 ? -11.828 -25.219 -21.078 1 96.38 529 SER B CA 1
ATOM 12776 C C . SER B 1 529 ? -12.727 -25.703 -22.219 1 96.38 529 SER B C 1
ATOM 12778 O O . SER B 1 529 ? -13.945 -25.781 -22.078 1 96.38 529 SER B O 1
ATOM 12780 N N . LEU B 1 530 ? -12.125 -25.938 -23.359 1 96.31 530 LEU B N 1
ATOM 12781 C CA . LEU B 1 530 ? -12.867 -26.484 -24.484 1 96.31 530 LEU B CA 1
ATOM 12782 C C . LEU B 1 530 ? -13.469 -27.844 -24.141 1 96.31 530 LEU B C 1
ATOM 12784 O O . LEU B 1 530 ? -14.578 -28.156 -24.562 1 96.31 530 LEU B O 1
ATOM 12788 N N . ALA B 1 531 ? -12.703 -28.656 -23.422 1 96.19 531 ALA B N 1
ATOM 12789 C CA . ALA B 1 531 ? -13.195 -29.969 -23 1 96.19 531 ALA B CA 1
ATOM 12790 C C . ALA B 1 531 ? -14.469 -29.828 -22.156 1 96.19 531 ALA B C 1
ATOM 12792 O O . ALA B 1 531 ? -15.422 -30.594 -22.344 1 96.19 531 ALA B O 1
ATOM 12793 N N . PHE B 1 532 ? -14.492 -28.875 -21.359 1 92.88 532 PHE B N 1
ATOM 12794 C CA . PHE B 1 532 ? -15.664 -28.656 -20.516 1 92.88 532 PHE B CA 1
ATOM 12795 C C . PHE B 1 532 ? -16.828 -28.094 -21.328 1 92.88 532 PHE B C 1
ATOM 12797 O O . PHE B 1 532 ? -17.984 -28.359 -21.016 1 92.88 532 PHE B O 1
ATOM 12804 N N . LEU B 1 533 ? -16.484 -27.234 -22.266 1 94.12 533 LEU B N 1
ATOM 12805 C CA . LEU B 1 533 ? -17.516 -26.75 -23.172 1 94.12 533 LEU B CA 1
ATOM 12806 C C . LEU B 1 533 ? -18.219 -27.922 -23.859 1 94.12 533 LEU B C 1
ATOM 12808 O O . LEU B 1 533 ? -19.453 -27.922 -24 1 94.12 533 LEU B O 1
ATOM 12812 N N . VAL B 1 534 ? -17.5 -28.953 -24.266 1 94.75 534 VAL B N 1
ATOM 12813 C CA . VAL B 1 534 ? -18.047 -30.109 -24.953 1 94.75 534 VAL B CA 1
ATOM 12814 C C . VAL B 1 534 ? -18.984 -30.875 -24.016 1 94.75 534 VAL B C 1
ATOM 12816 O O . VAL B 1 534 ? -20.031 -31.359 -24.453 1 94.75 534 VAL B O 1
ATOM 12819 N N . ILE B 1 535 ? -18.609 -30.953 -22.75 1 91.69 535 ILE B N 1
ATOM 12820 C CA . ILE B 1 535 ? -19.422 -31.656 -21.766 1 91.69 535 ILE B CA 1
ATOM 12821 C C . ILE B 1 535 ? -20.781 -30.969 -21.625 1 91.69 535 ILE B C 1
ATOM 12823 O O . ILE B 1 535 ? -21.812 -31.625 -21.438 1 91.69 535 ILE B O 1
ATOM 12827 N N . TYR B 1 536 ? -20.766 -29.641 -21.812 1 90.81 536 TYR B N 1
ATOM 12828 C CA . TYR B 1 536 ? -21.984 -28.891 -21.547 1 90.81 536 TYR B CA 1
ATOM 12829 C C . TYR B 1 536 ? -22.672 -28.516 -22.844 1 90.81 536 TYR B C 1
ATOM 12831 O O . TYR B 1 536 ? -23.594 -27.688 -22.859 1 90.81 536 TYR B O 1
ATOM 12839 N N . LEU B 1 537 ? -22.297 -29.125 -23.891 1 89.56 537 LEU B N 1
ATOM 12840 C CA . LEU B 1 537 ? -22.953 -28.859 -25.172 1 89.56 537 LEU B CA 1
ATOM 12841 C C . LEU B 1 537 ? -24.375 -29.406 -25.188 1 89.56 537 LEU B C 1
ATOM 12843 O O . LEU B 1 537 ? -24.625 -30.484 -24.672 1 89.56 537 LEU B O 1
ATOM 12847 N N . ASP B 1 538 ? -25.312 -28.656 -25.75 1 80.19 538 ASP B N 1
ATOM 12848 C CA . ASP B 1 538 ? -26.734 -29.047 -25.75 1 80.19 538 ASP B CA 1
ATOM 12849 C C . ASP B 1 538 ? -27.172 -29.531 -27.125 1 80.19 538 ASP B C 1
ATOM 12851 O O . ASP B 1 538 ? -28.281 -30.047 -27.281 1 80.19 538 ASP B O 1
ATOM 12855 N N . SER B 1 539 ? -26.375 -29.312 -28.094 1 77.94 539 SER B N 1
ATOM 12856 C CA . SER B 1 539 ? -26.812 -29.672 -29.438 1 77.94 539 SER B CA 1
ATOM 12857 C C . SER B 1 539 ? -25.75 -30.469 -30.172 1 77.94 539 SER B C 1
ATOM 12859 O O . SER B 1 539 ? -24.578 -30.453 -29.797 1 77.94 539 SER B O 1
ATOM 12861 N N . ASP B 1 540 ? -26.203 -31.281 -31.156 1 78.56 540 ASP B N 1
ATOM 12862 C CA . ASP B 1 540 ? -25.312 -32.094 -31.969 1 78.56 540 ASP B CA 1
ATOM 12863 C C . ASP B 1 540 ? -24.75 -31.312 -33.156 1 78.56 540 ASP B C 1
ATOM 12865 O O . ASP B 1 540 ? -23.859 -31.797 -33.844 1 78.56 540 ASP B O 1
ATOM 12869 N N . GLU B 1 541 ? -25.109 -30.125 -33.281 1 80.12 541 GLU B N 1
ATOM 12870 C CA . GLU B 1 541 ? -24.781 -29.391 -34.5 1 80.12 541 GLU B CA 1
ATOM 12871 C C . GLU B 1 541 ? -23.281 -29.125 -34.594 1 80.12 541 GLU B C 1
ATOM 12873 O O . GLU B 1 541 ? -22.719 -29.109 -35.688 1 80.12 541 GLU B O 1
ATOM 12878 N N . LYS B 1 542 ? -22.641 -29.078 -33.5 1 89.5 542 LYS B N 1
ATOM 12879 C CA . LYS B 1 542 ? -21.234 -28.656 -33.562 1 89.5 542 LYS B CA 1
ATOM 12880 C C . LYS B 1 542 ? -20.297 -29.828 -33.375 1 89.5 542 LYS B C 1
ATOM 12882 O O . LYS B 1 542 ? -19.094 -29.641 -33.156 1 89.5 542 LYS B O 1
ATOM 12887 N N . PHE B 1 543 ? -20.75 -31.047 -33.531 1 93.31 543 PHE B N 1
ATOM 12888 C CA . PHE B 1 543 ? -19.922 -32.219 -33.281 1 93.31 543 PHE B CA 1
ATOM 12889 C C . PHE B 1 543 ? -18.797 -32.312 -34.312 1 93.31 543 PHE B C 1
ATOM 12891 O O . PHE B 1 543 ? -17.625 -32.469 -33.938 1 93.31 543 PHE B O 1
ATOM 12898 N N . ASP B 1 544 ? -19.125 -32.094 -35.625 1 92.69 544 ASP B N 1
ATOM 12899 C CA . ASP B 1 544 ? -18.141 -32.25 -36.688 1 92.69 544 ASP B CA 1
ATOM 12900 C C . ASP B 1 544 ? -17.031 -31.219 -36.562 1 92.69 544 ASP B C 1
ATOM 12902 O O . ASP B 1 544 ? -15.859 -31.547 -36.75 1 92.69 544 ASP B O 1
ATOM 12906 N N . SER B 1 545 ? -17.484 -30.016 -36.344 1 92.94 545 SER B N 1
ATOM 12907 C CA . SER B 1 545 ? -16.5 -28.953 -36.188 1 92.94 545 SER B CA 1
ATOM 12908 C C . SER B 1 545 ? -15.57 -29.188 -35 1 92.94 545 SER B C 1
ATOM 12910 O O . SER B 1 545 ? -14.367 -28.938 -35.094 1 92.94 545 SER B O 1
ATOM 12912 N N . LEU B 1 546 ? -16.094 -29.641 -33.906 1 95 546 LEU B N 1
ATOM 12913 C CA . LEU B 1 546 ? -15.32 -29.891 -32.719 1 95 546 LEU B CA 1
ATOM 12914 C C . LEU B 1 546 ? -14.375 -31.078 -32.906 1 95 546 LEU B C 1
ATOM 12916 O O . LEU B 1 546 ? -13.25 -31.062 -32.406 1 95 546 LEU B O 1
ATOM 12920 N N . TRP B 1 547 ? -14.852 -32.125 -33.594 1 95.25 547 TRP B N 1
ATOM 12921 C CA . TRP B 1 547 ? -13.992 -33.281 -33.844 1 95.25 547 TRP B CA 1
ATOM 12922 C C . TRP B 1 547 ? -12.836 -32.875 -34.781 1 95.25 547 TRP B C 1
ATOM 12924 O O . TRP B 1 547 ? -11.703 -33.344 -34.594 1 95.25 547 TRP B O 1
ATOM 12934 N N . GLN B 1 548 ? -13.133 -32.031 -35.781 1 94.31 548 GLN B N 1
ATOM 12935 C CA . GLN B 1 548 ? -12.07 -31.547 -36.625 1 94.31 548 GLN B CA 1
ATOM 12936 C C . GLN B 1 548 ? -11.031 -30.766 -35.844 1 94.31 548 GLN B C 1
ATOM 12938 O O . GLN B 1 548 ? -9.828 -30.891 -36.094 1 94.31 548 GLN B O 1
ATOM 12943 N N . LEU B 1 549 ? -11.555 -29.922 -34.969 1 95.5 549 LEU B N 1
ATOM 12944 C CA . LEU B 1 549 ? -10.656 -29.172 -34.094 1 95.5 549 LEU B CA 1
ATOM 12945 C C . LEU B 1 549 ? -9.773 -30.094 -33.281 1 95.5 549 LEU B C 1
ATOM 12947 O O . LEU B 1 549 ? -8.562 -29.891 -33.188 1 95.5 549 LEU B O 1
ATOM 12951 N N . THR B 1 550 ? -10.359 -31.125 -32.656 1 96.88 550 THR B N 1
ATOM 12952 C CA . THR B 1 550 ? -9.625 -32.094 -31.859 1 96.88 550 THR B CA 1
ATOM 12953 C C . THR B 1 550 ? -8.562 -32.812 -32.688 1 96.88 550 THR B C 1
ATOM 12955 O O . THR B 1 550 ? -7.422 -32.969 -32.281 1 96.88 550 THR B O 1
ATOM 12958 N N . SER B 1 551 ? -8.969 -33.188 -33.875 1 94.5 551 SER B N 1
ATOM 12959 C CA . SER B 1 551 ? -8.047 -33.875 -34.781 1 94.5 551 SER B CA 1
ATOM 12960 C C . SER B 1 551 ? -6.883 -32.969 -35.188 1 94.5 551 SER B C 1
ATOM 12962 O O . SER B 1 551 ? -5.742 -33.406 -35.281 1 94.5 551 SER B O 1
ATOM 12964 N N . THR B 1 552 ? -7.164 -31.719 -35.375 1 95.25 552 THR B N 1
ATOM 12965 C CA . THR B 1 552 ? -6.125 -30.75 -35.719 1 95.25 552 THR B CA 1
ATOM 12966 C C . THR B 1 552 ? -5.152 -30.578 -34.562 1 95.25 552 THR B C 1
ATOM 12968 O O . THR B 1 552 ? -3.941 -30.469 -34.781 1 95.25 552 THR B O 1
ATOM 12971 N N . LEU B 1 553 ? -5.664 -30.547 -33.375 1 95.88 553 LEU B N 1
ATOM 12972 C CA . LEU B 1 553 ? -4.836 -30.344 -32.188 1 95.88 553 LEU B CA 1
ATOM 12973 C C . LEU B 1 553 ? -3.953 -31.562 -31.922 1 95.88 553 LEU B C 1
ATOM 12975 O O . LEU B 1 553 ? -2.885 -31.453 -31.312 1 95.88 553 LEU B O 1
ATOM 12979 N N . LEU B 1 554 ? -4.406 -32.75 -32.344 1 94.81 554 LEU B N 1
ATOM 12980 C CA . LEU B 1 554 ? -3.635 -34 -32.188 1 94.81 554 LEU B CA 1
ATOM 12981 C C . LEU B 1 554 ? -2.531 -34.094 -33.219 1 94.81 554 LEU B C 1
ATOM 12983 O O . LEU B 1 554 ? -1.648 -34.938 -33.125 1 94.81 554 LEU B O 1
ATOM 12987 N N . LYS B 1 555 ? -2.568 -33.219 -34.219 1 90.06 555 LYS B N 1
ATOM 12988 C CA . LYS B 1 555 ? -1.547 -33.219 -35.25 1 90.06 555 LYS B CA 1
ATOM 12989 C C . LYS B 1 555 ? -0.573 -32.031 -35.062 1 90.06 555 LYS B C 1
ATOM 12991 O O . LYS B 1 555 ? 0.237 -31.75 -35.938 1 90.06 555 LYS B O 1
ATOM 12996 N N . GLU B 1 556 ? -0.626 -31.547 -33.906 1 86.62 556 GLU B N 1
ATOM 12997 C CA . GLU B 1 556 ? 0.208 -30.391 -33.594 1 86.62 556 GLU B CA 1
ATOM 12998 C C . GLU B 1 556 ? 1.653 -30.797 -33.312 1 86.62 556 GLU B C 1
ATOM 13000 O O . GLU B 1 556 ? 1.945 -31.984 -33.188 1 86.62 556 GLU B O 1
ATOM 13005 N N . THR B 1 557 ? 2.531 -29.766 -33.312 1 83.88 557 THR B N 1
ATOM 13006 C CA . THR B 1 557 ? 3.963 -30 -33.156 1 83.88 557 THR B CA 1
ATOM 13007 C C . THR B 1 557 ? 4.336 -30.016 -31.672 1 83.88 557 THR B C 1
ATOM 13009 O O . THR B 1 557 ? 5.254 -30.734 -31.266 1 83.88 557 THR B O 1
ATOM 13012 N N . HIS B 1 558 ? 3.609 -29.281 -30.891 1 91.19 558 HIS B N 1
ATOM 13013 C CA . HIS B 1 558 ? 3.961 -29.203 -29.469 1 91.19 558 HIS B CA 1
ATOM 13014 C C . HIS B 1 558 ? 3.422 -30.391 -28.688 1 91.19 558 HIS B C 1
ATOM 13016 O O . HIS B 1 558 ? 2.211 -30.625 -28.656 1 91.19 558 HIS B O 1
ATOM 13022 N N . LEU B 1 559 ? 4.262 -31.094 -28.047 1 91.25 559 LEU B N 1
ATOM 13023 C CA . LEU B 1 559 ? 3.908 -32.312 -27.344 1 91.25 559 LEU B CA 1
ATOM 13024 C C . LEU B 1 559 ? 2.977 -32.031 -26.188 1 91.25 559 LEU B C 1
ATOM 13026 O O . LEU B 1 559 ? 2.105 -32.844 -25.859 1 91.25 559 LEU B O 1
ATOM 13030 N N . GLU B 1 560 ? 3.166 -30.891 -25.578 1 93.69 560 GLU B N 1
ATOM 13031 C CA . GLU B 1 560 ? 2.322 -30.562 -24.422 1 93.69 560 GLU B CA 1
ATOM 13032 C C . GLU B 1 560 ? 0.868 -30.375 -24.844 1 93.69 560 GLU B C 1
ATOM 13034 O O . GLU B 1 560 ? -0.05 -30.75 -24.125 1 93.69 560 GLU B O 1
ATOM 13039 N N . VAL B 1 561 ? 0.717 -29.766 -26.016 1 95.81 561 VAL B N 1
ATOM 13040 C CA . VAL B 1 561 ? -0.625 -29.547 -26.547 1 95.81 561 VAL B CA 1
ATOM 13041 C C . VAL B 1 561 ? -1.29 -30.875 -26.859 1 95.81 561 VAL B C 1
ATOM 13043 O O . VAL B 1 561 ? -2.459 -31.094 -26.516 1 95.81 561 VAL B O 1
ATOM 13046 N N . ILE B 1 562 ? -0.568 -31.781 -27.391 1 95.88 562 ILE B N 1
ATOM 13047 C CA . ILE B 1 562 ? -1.079 -33.094 -27.734 1 95.88 562 ILE B CA 1
ATOM 13048 C C . ILE B 1 562 ? -1.453 -33.844 -26.453 1 95.88 562 ILE B C 1
ATOM 13050 O O . ILE B 1 562 ? -2.521 -34.469 -26.391 1 95.88 562 ILE B O 1
ATOM 13054 N N . HIS B 1 563 ? -0.592 -33.719 -25.469 1 94.62 563 HIS B N 1
ATOM 13055 C CA . HIS B 1 563 ? -0.817 -34.438 -24.203 1 94.62 563 HIS B CA 1
ATOM 13056 C C . HIS B 1 563 ? -2.094 -33.938 -23.531 1 94.62 563 HIS B C 1
ATOM 13058 O O . HIS B 1 563 ? -2.912 -34.75 -23.078 1 94.62 563 HIS B O 1
ATOM 13064 N N . VAL B 1 564 ? -2.297 -32.625 -23.5 1 95.81 564 VAL B N 1
ATOM 13065 C CA . VAL B 1 564 ? -3.477 -32.062 -22.859 1 95.81 564 VAL B CA 1
ATOM 13066 C C . VAL B 1 564 ? -4.727 -32.438 -23.656 1 95.81 564 VAL B C 1
ATOM 13068 O O . VAL B 1 564 ? -5.789 -32.688 -23.078 1 95.81 564 VAL B O 1
ATOM 13071 N N . THR B 1 565 ? -4.641 -32.438 -24.953 1 97 565 THR B N 1
ATOM 13072 C CA . THR B 1 565 ? -5.766 -32.812 -25.812 1 97 565 THR B CA 1
ATOM 13073 C C . THR B 1 565 ? -6.164 -34.281 -25.547 1 97 565 THR B C 1
ATOM 13075 O O . THR B 1 565 ? -7.352 -34.594 -25.453 1 97 565 THR B O 1
ATOM 13078 N N . HIS B 1 566 ? -5.223 -35.156 -25.359 1 95.38 566 HIS B N 1
ATOM 13079 C CA . HIS B 1 566 ? -5.469 -36.562 -25.062 1 95.38 566 HIS B CA 1
ATOM 13080 C C . HIS B 1 566 ? -6.133 -36.719 -23.703 1 95.38 566 HIS B C 1
ATOM 13082 O O . HIS B 1 566 ? -7.023 -37.562 -23.547 1 95.38 566 HIS B O 1
ATOM 13088 N N . GLU B 1 567 ? -5.762 -35.938 -22.844 1 93.5 567 GLU B N 1
ATOM 13089 C CA . GLU B 1 567 ? -6.188 -36.125 -21.453 1 93.5 567 GLU B CA 1
ATOM 13090 C C . GLU B 1 567 ? -7.555 -35.5 -21.219 1 93.5 567 GLU B C 1
ATOM 13092 O O . GLU B 1 567 ? -8.312 -35.938 -20.344 1 93.5 567 GLU B O 1
ATOM 13097 N N . THR B 1 568 ? -7.84 -34.438 -21.984 1 95.75 568 THR B N 1
ATOM 13098 C CA . THR B 1 568 ? -9.031 -33.688 -21.609 1 95.75 568 THR B CA 1
ATOM 13099 C C . THR B 1 568 ? -10.031 -33.656 -22.75 1 95.75 568 THR B C 1
ATOM 13101 O O . THR B 1 568 ? -11.086 -34.281 -22.688 1 95.75 568 THR B O 1
ATOM 13104 N N . LEU B 1 569 ? -9.656 -33.094 -23.891 1 96.94 569 LEU B N 1
ATOM 13105 C CA . LEU B 1 569 ? -10.594 -32.812 -24.984 1 96.94 569 LEU B CA 1
ATOM 13106 C C . LEU B 1 569 ? -11.039 -34.125 -25.641 1 96.94 569 LEU B C 1
ATOM 13108 O O . LEU B 1 569 ? -12.219 -34.281 -25.984 1 96.94 569 LEU B O 1
ATOM 13112 N N . LEU B 1 570 ? -10.148 -35.094 -25.812 1 96.44 570 LEU B N 1
ATOM 13113 C CA . LEU B 1 570 ? -10.461 -36.312 -26.5 1 96.44 570 LEU B CA 1
ATOM 13114 C C . LEU B 1 570 ? -11.477 -37.156 -25.719 1 96.44 570 LEU B C 1
ATOM 13116 O O . LEU B 1 570 ? -12.484 -37.594 -26.266 1 96.44 570 LEU B O 1
ATOM 13120 N N . PRO B 1 571 ? -11.234 -37.406 -24.406 1 94.44 571 PRO B N 1
ATOM 13121 C CA . PRO B 1 571 ? -12.258 -38.125 -23.641 1 94.44 571 PRO B CA 1
ATOM 13122 C C . PRO B 1 571 ? -13.609 -37.406 -23.641 1 94.44 571 PRO B C 1
ATOM 13124 O O . PRO B 1 571 ? -14.656 -38.062 -23.641 1 94.44 571 PRO B O 1
ATOM 13127 N N . ALA B 1 572 ? -13.625 -36.125 -23.562 1 94.94 572 ALA B N 1
ATOM 13128 C CA . ALA B 1 572 ? -14.875 -35.375 -23.625 1 94.94 572 ALA B CA 1
ATOM 13129 C C . ALA B 1 572 ? -15.578 -35.562 -24.969 1 94.94 572 ALA B C 1
ATOM 13131 O O . ALA B 1 572 ? -16.797 -35.75 -25.016 1 94.94 572 ALA B O 1
ATOM 13132 N N . MET B 1 573 ? -14.789 -35.531 -26.047 1 95.62 573 MET B N 1
ATOM 13133 C CA . MET B 1 573 ? -15.328 -35.781 -27.391 1 95.62 573 MET B CA 1
ATOM 13134 C C . MET B 1 573 ? -15.867 -37.219 -27.5 1 95.62 573 MET B C 1
ATOM 13136 O O . MET B 1 573 ? -16.891 -37.438 -28.156 1 95.62 573 MET B O 1
ATOM 13140 N N . ALA B 1 574 ? -15.125 -38.156 -26.891 1 95 574 ALA B N 1
ATOM 13141 C CA . ALA B 1 574 ? -15.57 -39.562 -26.891 1 95 574 ALA B CA 1
ATOM 13142 C C . ALA B 1 574 ? -16.906 -39.719 -26.172 1 95 574 ALA B C 1
ATOM 13144 O O . ALA B 1 574 ? -17.781 -40.438 -26.625 1 95 574 ALA B O 1
ATOM 13145 N N . HIS B 1 575 ? -17.047 -39.031 -25.078 1 92.81 575 HIS B N 1
ATOM 13146 C CA . HIS B 1 575 ? -18.312 -39.031 -24.359 1 92.81 575 HIS B CA 1
ATOM 13147 C C . HIS B 1 575 ? -19.438 -38.469 -25.219 1 92.81 575 HIS B C 1
ATOM 13149 O O . HIS B 1 575 ? -20.531 -39.062 -25.297 1 92.81 575 HIS B O 1
ATOM 13155 N N . LEU B 1 576 ? -19.188 -37.312 -25.812 1 93.44 576 LEU B N 1
ATOM 13156 C CA . LEU B 1 576 ? -20.188 -36.719 -26.688 1 93.44 576 LEU B CA 1
ATOM 13157 C C . LEU B 1 576 ? -20.531 -37.656 -27.844 1 93.44 576 LEU B C 1
ATOM 13159 O O . LEU B 1 576 ? -21.703 -37.781 -28.219 1 93.44 576 LEU B O 1
ATOM 13163 N N . GLY B 1 577 ? -19.5 -38.281 -28.422 1 93.94 577 GLY B N 1
ATOM 13164 C CA . GLY B 1 577 ? -19.719 -39.25 -29.5 1 93.94 577 GLY B CA 1
ATOM 13165 C C . GLY B 1 577 ? -20.578 -40.406 -29.078 1 93.94 577 GLY B C 1
ATOM 13166 O O . GLY B 1 577 ? -21.391 -40.906 -29.859 1 93.94 577 GLY B O 1
ATOM 13167 N N . THR B 1 578 ? -20.359 -40.875 -27.844 1 92.19 578 THR B N 1
ATOM 13168 C CA . THR B 1 578 ? -21.172 -41.969 -27.312 1 92.19 578 THR B CA 1
ATOM 13169 C C . THR B 1 578 ? -22.625 -41.562 -27.156 1 92.19 578 THR B C 1
ATOM 13171 O O . THR B 1 578 ? -23.547 -42.312 -27.5 1 92.19 578 THR B O 1
ATOM 13174 N N . ALA B 1 579 ? -22.797 -40.375 -26.609 1 89.69 579 ALA B N 1
ATOM 13175 C CA . ALA B 1 579 ? -24.141 -39.844 -26.375 1 89.69 579 ALA B CA 1
ATOM 13176 C C . ALA B 1 579 ? -24.891 -39.656 -27.688 1 89.69 579 ALA B C 1
ATOM 13178 O O . ALA B 1 579 ? -26.109 -39.875 -27.75 1 89.69 579 ALA B O 1
ATOM 13179 N N . LEU B 1 580 ? -24.141 -39.312 -28.781 1 91.5 580 LEU B N 1
ATOM 13180 C CA . LEU B 1 580 ? -24.75 -39.031 -30.078 1 91.5 580 LEU B CA 1
ATOM 13181 C C . LEU B 1 580 ? -24.703 -40.281 -30.969 1 91.5 580 LEU B C 1
ATOM 13183 O O . LEU B 1 580 ? -25.094 -40.219 -32.125 1 91.5 580 LEU B O 1
ATOM 13187 N N . ASN B 1 581 ? -24.156 -41.406 -30.484 1 90.31 581 ASN B N 1
ATOM 13188 C CA . ASN B 1 581 ? -23.984 -42.656 -31.234 1 90.31 581 ASN B CA 1
ATOM 13189 C C . ASN B 1 581 ? -23.078 -42.469 -32.469 1 90.31 581 ASN B C 1
ATOM 13191 O O . ASN B 1 581 ? -23.391 -42.938 -33.562 1 90.31 581 ASN B O 1
ATOM 13195 N N . LEU B 1 582 ? -22.047 -41.625 -32.25 1 93.25 582 LEU B N 1
ATOM 13196 C CA . LEU B 1 582 ? -21.094 -41.344 -33.312 1 93.25 582 LEU B CA 1
ATOM 13197 C C . LEU B 1 582 ? -19.703 -41.844 -32.938 1 93.25 582 LEU B C 1
ATOM 13199 O O . LEU B 1 582 ? -18.734 -41.594 -33.688 1 93.25 582 LEU B O 1
ATOM 13203 N N . LEU B 1 583 ? -19.578 -42.531 -31.797 1 94.5 583 LEU B N 1
ATOM 13204 C CA . LEU B 1 583 ? -18.281 -43 -31.328 1 94.5 583 LEU B CA 1
ATOM 13205 C C . LEU B 1 583 ? -17.656 -43.969 -32.312 1 94.5 583 LEU B C 1
ATOM 13207 O O . LEU B 1 583 ? -16.5 -43.812 -32.688 1 94.5 583 LEU B O 1
ATOM 13211 N N . HIS B 1 584 ? -18.453 -44.938 -32.844 1 94.06 584 HIS B N 1
ATOM 13212 C CA . HIS B 1 584 ? -17.953 -46 -33.688 1 94.06 584 HIS B CA 1
ATOM 13213 C C . HIS B 1 584 ? -17.766 -45.5 -35.125 1 94.06 584 HIS B C 1
ATOM 13215 O O . HIS B 1 584 ? -16.703 -45.688 -35.719 1 94.06 584 HIS B O 1
ATOM 13221 N N . SER B 1 585 ? -18.734 -44.781 -35.594 1 92.25 585 SER B N 1
ATOM 13222 C CA . SER B 1 585 ? -18.781 -44.406 -37 1 92.25 585 SER B CA 1
ATOM 13223 C C . SER B 1 585 ? -17.875 -43.219 -37.312 1 92.25 585 SER B C 1
ATOM 13225 O O . SER B 1 585 ? -17.344 -43.125 -38.438 1 92.25 585 SER B O 1
ATOM 13227 N N . ALA B 1 586 ? -17.688 -42.438 -36.406 1 91.81 586 ALA B N 1
ATOM 13228 C CA . ALA B 1 586 ? -16.953 -41.219 -36.719 1 91.81 586 ALA B CA 1
ATOM 13229 C C . ALA B 1 586 ? -15.594 -41.219 -36.031 1 91.81 586 ALA B C 1
ATOM 13231 O O . ALA B 1 586 ? -14.547 -41.312 -36.656 1 91.81 586 ALA B O 1
ATOM 13232 N N . ILE B 1 587 ? -15.555 -41.281 -34.656 1 94.44 587 ILE B N 1
ATOM 13233 C CA . ILE B 1 587 ? -14.336 -41.031 -33.906 1 94.44 587 ILE B CA 1
ATOM 13234 C C . ILE B 1 587 ? -13.406 -42.25 -34.031 1 94.44 587 ILE B C 1
ATOM 13236 O O . ILE B 1 587 ? -12.273 -42.125 -34.5 1 94.44 587 ILE B O 1
ATOM 13240 N N . ALA B 1 588 ? -13.867 -43.406 -33.625 1 94.75 588 ALA B N 1
ATOM 13241 C CA . ALA B 1 588 ? -13.031 -44.594 -33.625 1 94.75 588 ALA B CA 1
ATOM 13242 C C . ALA B 1 588 ? -12.625 -45 -35.031 1 94.75 588 ALA B C 1
ATOM 13244 O O . ALA B 1 588 ? -11.477 -45.375 -35.281 1 94.75 588 ALA B O 1
ATOM 13245 N N . ARG B 1 589 ? -13.547 -44.938 -35.969 1 93.81 589 ARG B N 1
ATOM 13246 C CA . ARG B 1 589 ? -13.266 -45.281 -37.344 1 93.81 589 ARG B CA 1
ATOM 13247 C C . ARG B 1 589 ? -12.18 -44.375 -37.938 1 93.81 589 ARG B C 1
ATOM 13249 O O . ARG B 1 589 ? -11.242 -44.875 -38.562 1 93.81 589 ARG B O 1
ATOM 13256 N N . GLU B 1 590 ? -12.32 -43.156 -37.75 1 94.19 590 GLU B N 1
ATOM 13257 C CA . GLU B 1 590 ? -11.344 -42.219 -38.281 1 94.19 590 GLU B CA 1
ATOM 13258 C C . GLU B 1 590 ? -9.977 -42.438 -37.625 1 94.19 590 GLU B C 1
ATOM 13260 O O . GLU B 1 590 ? -8.945 -42.281 -38.312 1 94.19 590 GLU B O 1
ATOM 13265 N N . SER B 1 591 ? -9.961 -42.688 -36.344 1 94.75 591 SER B N 1
ATOM 13266 C CA . SER B 1 591 ? -8.703 -42.875 -35.656 1 94.75 591 SER B CA 1
ATOM 13267 C C . SER B 1 591 ? -7.969 -44.094 -36.156 1 94.75 591 SER B C 1
ATOM 13269 O O . SER B 1 591 ? -6.746 -44.094 -36.312 1 94.75 591 SER B O 1
ATOM 13271 N N . ILE B 1 592 ? -8.648 -45.188 -36.438 1 95 592 ILE B N 1
ATOM 13272 C CA . ILE B 1 592 ? -8.039 -46.406 -36.938 1 95 592 ILE B CA 1
ATOM 13273 C C . ILE B 1 592 ? -7.543 -46.188 -38.375 1 95 592 ILE B C 1
ATOM 13275 O O . ILE B 1 592 ? -6.477 -46.688 -38.75 1 95 592 ILE B O 1
ATOM 13279 N N . HIS B 1 593 ? -8.336 -45.438 -39.094 1 93.44 593 HIS B N 1
ATOM 13280 C CA . HIS B 1 593 ? -7.938 -45.156 -40.469 1 93.44 593 HIS B CA 1
ATOM 13281 C C . HIS B 1 593 ? -6.641 -44.344 -40.5 1 93.44 593 HIS B C 1
ATOM 13283 O O . HIS B 1 593 ? -5.793 -44.562 -41.375 1 93.44 593 HIS B O 1
ATOM 13289 N N . LEU B 1 594 ? -6.531 -43.469 -39.594 1 92.81 594 LEU B N 1
ATOM 13290 C CA . LEU B 1 594 ? -5.312 -42.656 -39.531 1 92.81 594 LEU B CA 1
ATOM 13291 C C . LEU B 1 594 ? -4.117 -43.531 -39.125 1 92.81 594 LEU B C 1
ATOM 13293 O O . LEU B 1 594 ? -3.006 -43.312 -39.625 1 92.81 594 LEU B O 1
ATOM 13297 N N . LEU B 1 595 ? -4.309 -44.438 -38.188 1 92.88 595 LEU B N 1
ATOM 13298 C CA . LEU B 1 595 ? -3.232 -45.375 -37.812 1 92.88 595 LEU B CA 1
ATOM 13299 C C . LEU B 1 595 ? -2.754 -46.156 -39.031 1 92.88 595 LEU B C 1
ATOM 13301 O O . LEU B 1 595 ? -1.549 -46.281 -39.25 1 92.88 595 LEU B O 1
ATOM 13305 N N . ILE B 1 596 ? -3.717 -46.688 -39.844 1 92.81 596 ILE B N 1
ATOM 13306 C CA . ILE B 1 596 ? -3.406 -47.469 -41.031 1 92.81 596 ILE B CA 1
ATOM 13307 C C . ILE B 1 596 ? -2.656 -46.594 -42.031 1 92.81 596 ILE B C 1
ATOM 13309 O O . ILE B 1 596 ? -1.651 -47 -42.594 1 92.81 596 ILE B O 1
ATOM 13313 N N . LYS B 1 597 ? -3.137 -45.406 -42.188 1 90.94 597 LYS B N 1
ATOM 13314 C CA . LYS B 1 597 ? -2.514 -44.5 -43.125 1 90.94 597 LYS B CA 1
ATOM 13315 C C . LYS B 1 597 ? -1.065 -44.219 -42.75 1 90.94 597 LYS B C 1
ATOM 13317 O O . LYS B 1 597 ? -0.172 -44.25 -43.594 1 90.94 597 LYS B O 1
ATOM 13322 N N . HIS B 1 598 ? -0.844 -44 -41.469 1 90 598 HIS B N 1
ATOM 13323 C CA . HIS B 1 598 ? 0.502 -43.688 -41 1 90 598 HIS B CA 1
ATOM 13324 C C . HIS B 1 598 ? 1.418 -44.906 -41.094 1 90 598 HIS B C 1
ATOM 13326 O O . HIS B 1 598 ? 2.611 -44.75 -41.375 1 90 598 HIS B O 1
ATOM 13332 N N . THR B 1 599 ? 0.912 -46.062 -40.812 1 89.06 599 THR B N 1
ATOM 13333 C CA . THR B 1 599 ? 1.719 -47.281 -40.906 1 89.06 599 THR B CA 1
ATOM 13334 C C . THR B 1 599 ? 2.029 -47.625 -42.375 1 89.06 599 THR B C 1
ATOM 13336 O O . THR B 1 599 ? 3.105 -48.125 -42.688 1 89.06 599 THR B O 1
ATOM 13339 N N . ASP B 1 600 ? 1.115 -47.312 -43.281 1 86.94 600 ASP B N 1
ATOM 13340 C CA . ASP B 1 600 ? 1.328 -47.562 -44.719 1 86.94 600 ASP B CA 1
ATOM 13341 C C . ASP B 1 600 ? 2.354 -46.594 -45.281 1 86.94 600 ASP B C 1
ATOM 13343 O O . ASP B 1 600 ? 3.154 -46.969 -46.156 1 86.94 600 ASP B O 1
ATOM 13347 N N . LEU B 1 601 ? 2.32 -45.406 -44.812 1 82.69 601 LEU B N 1
ATOM 13348 C CA . LEU B 1 601 ? 3.189 -44.375 -45.344 1 82.69 601 LEU B CA 1
ATOM 13349 C C . LEU B 1 601 ? 4.574 -44.438 -44.688 1 82.69 601 LEU B C 1
ATOM 13351 O O . LEU B 1 601 ? 5.516 -43.812 -45.188 1 82.69 601 LEU B O 1
ATOM 13355 N N . ALA B 1 602 ? 4.656 -45.188 -43.562 1 77.62 602 ALA B N 1
ATOM 13356 C CA . ALA B 1 602 ? 5.926 -45.219 -42.844 1 77.62 602 ALA B CA 1
ATOM 13357 C C . ALA B 1 602 ? 7.004 -45.938 -43.656 1 77.62 602 ALA B C 1
ATOM 13359 O O . ALA B 1 602 ? 6.871 -47.094 -43.969 1 77.62 602 ALA B O 1
ATOM 13360 N N . GLU B 1 603 ? 7.766 -45.125 -44.562 1 64.5 603 GLU B N 1
ATOM 13361 C CA . GLU B 1 603 ? 8.875 -45.719 -45.312 1 64.5 603 GLU B CA 1
ATOM 13362 C C . GLU B 1 603 ? 10.055 -46.031 -44.406 1 64.5 603 GLU B C 1
ATOM 13364 O O . GLU B 1 603 ? 10.656 -47.094 -44.5 1 64.5 603 GLU B O 1
ATOM 13369 N N . ASP B 1 604 ? 10.461 -44.938 -43.562 1 65.25 604 ASP B N 1
ATOM 13370 C CA . ASP B 1 604 ? 11.586 -45.062 -42.656 1 65.25 604 ASP B CA 1
ATOM 13371 C C . ASP B 1 604 ? 11.102 -45.062 -41.188 1 65.25 604 ASP B C 1
ATOM 13373 O O . ASP B 1 604 ? 10.375 -44.156 -40.781 1 65.25 604 ASP B O 1
ATOM 13377 N N . TRP B 1 605 ? 10.789 -46.281 -40.625 1 62.56 605 TRP B N 1
ATOM 13378 C CA . TRP B 1 605 ? 10.25 -46.469 -39.281 1 62.56 605 TRP B CA 1
ATOM 13379 C C . TRP B 1 605 ? 11.039 -45.656 -38.25 1 62.56 605 TRP B C 1
ATOM 13381 O O . TRP B 1 605 ? 11.031 -45.938 -37.062 1 62.56 605 TRP B O 1
ATOM 13391 N N . SER B 1 606 ? 11.797 -44.531 -38.844 1 60.69 606 SER B N 1
ATOM 13392 C CA . SER B 1 606 ? 12.516 -43.656 -37.938 1 60.69 606 SER B CA 1
ATOM 13393 C C . SER B 1 606 ? 11.562 -42.656 -37.25 1 60.69 606 SER B C 1
ATOM 13395 O O . SER B 1 606 ? 11.812 -42.219 -36.125 1 60.69 606 SER B O 1
ATOM 13397 N N . SER B 1 607 ? 10.477 -42.312 -38 1 70.44 607 SER B N 1
ATOM 13398 C CA . SER B 1 607 ? 9.602 -41.344 -37.375 1 70.44 607 SER B CA 1
ATOM 13399 C C . SER B 1 607 ? 8.328 -42 -36.844 1 70.44 607 SER B C 1
ATOM 13401 O O . SER B 1 607 ? 7.398 -42.25 -37.594 1 70.44 607 SER B O 1
ATOM 13403 N N . TYR B 1 608 ? 8.266 -42.5 -35.688 1 81.38 608 TYR B N 1
ATOM 13404 C CA . TYR B 1 608 ? 7.141 -43.25 -35.156 1 81.38 608 TYR B CA 1
ATOM 13405 C C . TYR B 1 608 ? 6.254 -42.344 -34.312 1 81.38 608 TYR B C 1
ATOM 13407 O O . TYR B 1 608 ? 5.316 -42.812 -33.656 1 81.38 608 TYR B O 1
ATOM 13415 N N . GLN B 1 609 ? 6.543 -41.031 -34.469 1 85.19 609 GLN B N 1
ATOM 13416 C CA . GLN B 1 609 ? 5.781 -40.125 -33.594 1 85.19 609 GLN B CA 1
ATOM 13417 C C . GLN B 1 609 ? 4.301 -40.125 -33.969 1 85.19 609 GLN B C 1
ATOM 13419 O O . GLN B 1 609 ? 3.438 -40.156 -33.094 1 85.19 609 GLN B O 1
ATOM 13424 N N . ALA B 1 610 ? 4.027 -40.094 -35.219 1 88.31 610 ALA B N 1
ATOM 13425 C CA . ALA B 1 610 ? 2.639 -40.062 -35.688 1 88.31 610 ALA B CA 1
ATOM 13426 C C . ALA B 1 610 ? 1.908 -41.344 -35.281 1 88.31 610 ALA B C 1
ATOM 13428 O O . ALA B 1 610 ? 0.737 -41.312 -34.906 1 88.31 610 ALA B O 1
ATOM 13429 N N . ILE B 1 611 ? 2.617 -42.438 -35.312 1 91.5 611 ILE B N 1
ATOM 13430 C CA . ILE B 1 611 ? 2.027 -43.719 -34.938 1 91.5 611 ILE B CA 1
ATOM 13431 C C . ILE B 1 611 ? 1.798 -43.781 -33.406 1 91.5 611 ILE B C 1
ATOM 13433 O O . ILE B 1 611 ? 0.764 -44.25 -32.938 1 91.5 611 ILE B O 1
ATOM 13437 N N . HIS B 1 612 ? 2.811 -43.188 -32.719 1 92.44 612 HIS B N 1
ATOM 13438 C CA . HIS B 1 612 ? 2.674 -43.125 -31.281 1 92.44 612 HIS B CA 1
ATOM 13439 C C . HIS B 1 612 ? 1.439 -42.312 -30.875 1 92.44 612 HIS B C 1
ATOM 13441 O O . HIS B 1 612 ? 0.693 -42.719 -29.984 1 92.44 612 HIS B O 1
ATOM 13447 N N . ILE B 1 613 ? 1.219 -41.188 -31.547 1 92.56 613 ILE B N 1
ATOM 13448 C CA . ILE B 1 613 ? 0.09 -40.312 -31.234 1 92.56 613 ILE B CA 1
ATOM 13449 C C . ILE B 1 613 ? -1.22 -41.062 -31.5 1 92.56 613 ILE B C 1
ATOM 13451 O O . ILE B 1 613 ? -2.152 -41 -30.688 1 92.56 613 ILE B O 1
ATOM 13455 N N . GLN B 1 614 ? -1.224 -41.75 -32.594 1 92.94 614 GLN B N 1
ATOM 13456 C CA . GLN B 1 614 ? -2.455 -42.438 -32.938 1 92.94 614 GLN B CA 1
ATOM 13457 C C . GLN B 1 614 ? -2.697 -43.625 -32 1 92.94 614 GLN B C 1
ATOM 13459 O O . GLN B 1 614 ? -3.842 -43.938 -31.672 1 92.94 614 GLN B O 1
ATOM 13464 N N . LEU B 1 615 ? -1.651 -44.312 -31.562 1 94 615 LEU B N 1
ATOM 13465 C CA . LEU B 1 615 ? -1.795 -45.406 -30.609 1 94 615 LEU B CA 1
ATOM 13466 C C . LEU B 1 615 ? -2.314 -44.906 -29.281 1 94 615 LEU B C 1
ATOM 13468 O O . LEU B 1 615 ? -3.174 -45.531 -28.656 1 94 615 LEU B O 1
ATOM 13472 N N . THR B 1 616 ? -1.771 -43.781 -28.906 1 93.19 616 THR B N 1
ATOM 13473 C CA . THR B 1 616 ? -2.229 -43.156 -27.672 1 93.19 616 THR B CA 1
ATOM 13474 C C . THR B 1 616 ? -3.686 -42.719 -27.781 1 93.19 616 THR B C 1
ATOM 13476 O O . THR B 1 616 ? -4.461 -42.875 -26.828 1 93.19 616 THR B O 1
ATOM 13479 N N . THR B 1 617 ? -4.059 -42.125 -28.938 1 95.12 617 THR B N 1
ATOM 13480 C CA . THR B 1 617 ? -5.434 -41.719 -29.188 1 95.12 617 THR B CA 1
ATOM 13481 C C . THR B 1 617 ? -6.383 -42.906 -29.062 1 95.12 617 THR B C 1
ATOM 13483 O O . THR B 1 617 ? -7.418 -42.812 -28.391 1 95.12 617 THR B O 1
ATOM 13486 N N . LEU B 1 618 ? -5.965 -44 -29.625 1 95.12 618 LEU B N 1
ATOM 13487 C CA . LEU B 1 618 ? -6.797 -45.188 -29.578 1 95.12 618 LEU B CA 1
ATOM 13488 C C . LEU B 1 618 ? -6.867 -45.75 -28.156 1 95.12 618 LEU B C 1
ATOM 13490 O O . LEU B 1 618 ? -7.906 -46.281 -27.75 1 95.12 618 LEU B O 1
ATOM 13494 N N . SER B 1 619 ? -5.766 -45.688 -27.453 1 92.94 619 SER B N 1
ATOM 13495 C CA . SER B 1 619 ? -5.75 -46.156 -26.078 1 92.94 619 SER B CA 1
ATOM 13496 C C . SER B 1 619 ? -6.719 -45.344 -25.203 1 92.94 619 SER B C 1
ATOM 13498 O O . SER B 1 619 ? -7.328 -45.906 -24.281 1 92.94 619 SER B O 1
ATOM 13500 N N . VAL B 1 620 ? -6.855 -44.062 -25.5 1 92.69 620 VAL B N 1
ATOM 13501 C CA . VAL B 1 620 ? -7.766 -43.219 -24.734 1 92.69 620 VAL B CA 1
ATOM 13502 C C . VAL B 1 620 ? -9.211 -43.531 -25.109 1 92.69 620 VAL B C 1
ATOM 13504 O O . VAL B 1 620 ? -10.102 -43.5 -24.266 1 92.69 620 VAL B O 1
ATOM 13507 N N . LEU B 1 621 ? -9.461 -43.875 -26.391 1 94.38 621 LEU B N 1
ATOM 13508 C CA . LEU B 1 621 ? -10.805 -44.125 -26.891 1 94.38 621 LEU B CA 1
ATOM 13509 C C . LEU B 1 621 ? -11.273 -45.531 -26.484 1 94.38 621 LEU B C 1
ATOM 13511 O O . LEU B 1 621 ? -12.477 -45.812 -26.453 1 94.38 621 LEU B O 1
ATOM 13515 N N . LEU B 1 622 ? -10.352 -46.438 -26.156 1 94.19 622 LEU B N 1
ATOM 13516 C CA . LEU B 1 622 ? -10.625 -47.875 -25.984 1 94.19 622 LEU B CA 1
ATOM 13517 C C . LEU B 1 622 ? -11.641 -48.094 -24.875 1 94.19 622 LEU B C 1
ATOM 13519 O O . LEU B 1 622 ? -12.617 -48.812 -25.047 1 94.19 622 LEU B O 1
ATOM 13523 N N . PRO B 1 623 ? -11.508 -47.438 -23.703 1 92.12 623 PRO B N 1
ATOM 13524 C CA . PRO B 1 623 ? -12.5 -47.688 -22.656 1 92.12 623 PRO B CA 1
ATOM 13525 C C . PRO B 1 623 ? -13.914 -47.281 -23.062 1 92.12 623 PRO B C 1
ATOM 13527 O O . PRO B 1 623 ? -14.883 -47.938 -22.672 1 92.12 623 PRO B O 1
ATOM 13530 N N . PHE B 1 624 ? -14.016 -46.312 -23.891 1 93.81 624 PHE B N 1
ATOM 13531 C CA . PHE B 1 624 ? -15.32 -45.844 -24.359 1 93.81 624 PHE B CA 1
ATOM 13532 C C . PHE B 1 624 ? -15.906 -46.875 -25.344 1 93.81 624 PHE B C 1
ATOM 13534 O O . PHE B 1 624 ? -17.109 -47.156 -25.297 1 93.81 624 PHE B O 1
ATOM 13541 N N . VAL B 1 625 ? -15.07 -47.375 -26.188 1 94.81 625 VAL B N 1
ATOM 13542 C CA . VAL B 1 625 ? -15.508 -48.375 -27.172 1 94.81 625 VAL B CA 1
ATOM 13543 C C . VAL B 1 625 ? -15.922 -49.656 -26.453 1 94.81 625 VAL B C 1
ATOM 13545 O O . VAL B 1 625 ? -16.969 -50.219 -26.766 1 94.81 625 VAL B O 1
ATOM 13548 N N . ILE B 1 626 ? -15.094 -50.125 -25.516 1 93.38 626 ILE B N 1
ATOM 13549 C CA . ILE B 1 626 ? -15.391 -51.344 -24.766 1 93.38 626 ILE B CA 1
ATOM 13550 C C . ILE B 1 626 ? -16.703 -51.188 -24.016 1 93.38 626 ILE B C 1
ATOM 13552 O O . ILE B 1 626 ? -17.547 -52.094 -24.016 1 93.38 626 ILE B O 1
ATOM 13556 N N . HIS B 1 627 ? -16.875 -50.062 -23.391 1 91.81 627 HIS B N 1
ATOM 13557 C CA . HIS B 1 627 ? -18.094 -49.812 -22.656 1 91.81 627 HIS B CA 1
ATOM 13558 C C . HIS B 1 627 ? -19.312 -49.844 -23.578 1 91.81 627 HIS B C 1
ATOM 13560 O O . HIS B 1 627 ? -20.375 -50.344 -23.203 1 91.81 627 HIS B O 1
ATOM 13566 N N . SER B 1 628 ? -19.156 -49.25 -24.75 1 92.69 628 SER B N 1
ATOM 13567 C CA . SER B 1 628 ? -20.234 -49.25 -25.734 1 92.69 628 SER B CA 1
ATOM 13568 C C . SER B 1 628 ? -20.594 -50.656 -26.156 1 92.69 628 SER B C 1
ATOM 13570 O O . SER B 1 628 ? -21.766 -51 -26.312 1 92.69 628 SER B O 1
ATOM 13572 N N . VAL B 1 629 ? -19.656 -51.562 -26.234 1 93.19 629 VAL B N 1
ATOM 13573 C CA . VAL B 1 629 ? -19.859 -52.969 -26.641 1 93.19 629 VAL B CA 1
ATOM 13574 C C . VAL B 1 629 ? -20.516 -53.719 -25.5 1 93.19 629 VAL B C 1
ATOM 13576 O O . VAL B 1 629 ? -21.453 -54.5 -25.719 1 93.19 629 VAL B O 1
ATOM 13579 N N . ILE B 1 630 ? -20.062 -53.469 -24.312 1 90.25 630 ILE B N 1
ATOM 13580 C CA . ILE B 1 630 ? -20.594 -54.188 -23.141 1 90.25 630 ILE B CA 1
ATOM 13581 C C . ILE B 1 630 ? -22.031 -53.719 -22.891 1 90.25 630 ILE B C 1
ATOM 13583 O O . ILE B 1 630 ? -22.906 -54.562 -22.641 1 90.25 630 ILE B O 1
ATOM 13587 N N . SER B 1 631 ? -22.281 -52.438 -22.969 1 88.19 631 SER B N 1
ATOM 13588 C CA . SER B 1 631 ? -23.609 -51.906 -22.672 1 88.19 631 SER B CA 1
ATOM 13589 C C . SER B 1 631 ? -24.625 -52.312 -23.719 1 88.19 631 SER B C 1
ATOM 13591 O O . SER B 1 631 ? -25.828 -52.406 -23.438 1 88.19 631 SER B O 1
ATOM 13593 N N . SER B 1 632 ? -24.172 -52.625 -24.938 1 89.75 632 SER B N 1
ATOM 13594 C CA . SER B 1 632 ? -25.078 -53 -26.016 1 89.75 632 SER B CA 1
ATOM 13595 C C . SER B 1 632 ? -25.281 -54.5 -26.062 1 89.75 632 SER B C 1
ATOM 13597 O O . SER B 1 632 ? -26.047 -55 -26.906 1 89.75 632 SER B O 1
ATOM 13599 N N . ALA B 1 633 ? -24.703 -55.219 -25.078 1 89.12 633 ALA B N 1
ATOM 13600 C CA . ALA B 1 633 ? -24.828 -56.656 -25.062 1 89.12 633 ALA B CA 1
ATOM 13601 C C . ALA B 1 633 ? -26.219 -57.094 -24.641 1 89.12 633 ALA B C 1
ATOM 13603 O O . ALA B 1 633 ? -26.781 -56.562 -23.688 1 89.12 633 ALA B O 1
ATOM 13604 N N . PRO B 1 634 ? -27.031 -57.75 -25.484 1 79.94 634 PRO B N 1
ATOM 13605 C CA . PRO B 1 634 ? -28.438 -58.125 -25.25 1 79.94 634 PRO B CA 1
ATOM 13606 C C . PRO B 1 634 ? -28.656 -58.75 -23.875 1 79.94 634 PRO B C 1
ATOM 13608 O O . PRO B 1 634 ? -29.672 -58.469 -23.219 1 79.94 634 PRO B O 1
ATOM 13611 N N . LYS B 1 635 ? -27.953 -59.75 -23.312 1 70.06 635 LYS B N 1
ATOM 13612 C CA . LYS B 1 635 ? -28.266 -60.469 -22.078 1 70.06 635 LYS B CA 1
ATOM 13613 C C . LYS B 1 635 ? -27.922 -59.625 -20.844 1 70.06 635 LYS B C 1
ATOM 13615 O O . LYS B 1 635 ? -28.438 -59.906 -19.75 1 70.06 635 LYS B O 1
ATOM 13620 N N . LEU B 1 636 ? -27.094 -58.625 -20.906 1 67.56 636 LEU B N 1
ATOM 13621 C CA . LEU B 1 636 ? -26.688 -57.812 -19.766 1 67.56 636 LEU B CA 1
ATOM 13622 C C . LEU B 1 636 ? -27.641 -56.656 -19.531 1 67.56 636 LEU B C 1
ATOM 13624 O O . LEU B 1 636 ? -27.656 -56.062 -18.453 1 67.56 636 LEU B O 1
ATOM 13628 N N . GLN B 1 637 ? -28.359 -56.125 -20.484 1 57.62 637 GLN B N 1
ATOM 13629 C CA . GLN B 1 637 ? -29.266 -55 -20.438 1 57.62 637 GLN B CA 1
ATOM 13630 C C . GLN B 1 637 ? -30.375 -55.219 -19.406 1 57.62 637 GLN B C 1
ATOM 13632 O O . GLN B 1 637 ? -30.875 -54.25 -18.797 1 57.62 637 GLN B O 1
ATOM 13637 N N . LYS B 1 638 ? -30.828 -56.406 -19.188 1 49.97 638 LYS B N 1
ATOM 13638 C CA . LYS B 1 638 ? -31.953 -56.625 -18.297 1 49.97 638 LYS B CA 1
ATOM 13639 C C . LYS B 1 638 ? -31.578 -56.375 -16.844 1 49.97 638 LYS B C 1
ATOM 13641 O O . LYS B 1 638 ? -32.438 -56.062 -16.016 1 49.97 638 LYS B O 1
ATOM 13646 N N . GLU B 1 639 ? -30.375 -56.531 -16.469 1 46.69 639 GLU B N 1
ATOM 13647 C CA . GLU B 1 639 ? -30.047 -56.406 -15.047 1 46.69 639 GLU B CA 1
ATOM 13648 C C . GLU B 1 639 ? -29.875 -54.938 -14.656 1 46.69 639 GLU B C 1
ATOM 13650 O O . GLU B 1 639 ? -29.609 -54.625 -13.5 1 46.69 639 GLU B O 1
ATOM 13655 N N . LYS B 1 640 ? -29.875 -53.969 -15.508 1 48.16 640 LYS B N 1
ATOM 13656 C CA . LYS B 1 640 ? -29.594 -52.562 -15.258 1 48.16 640 LYS B CA 1
ATOM 13657 C C . LYS B 1 640 ? -30.625 -51.969 -14.32 1 48.16 640 LYS B C 1
ATOM 13659 O O . LYS B 1 640 ? -30.5 -50.812 -13.914 1 48.16 640 LYS B O 1
ATOM 13664 N N . ARG B 1 641 ? -31.859 -52.406 -14.375 1 40.91 641 ARG B N 1
ATOM 13665 C CA . ARG B 1 641 ? -32.844 -51.5 -13.805 1 40.91 641 ARG B CA 1
ATOM 13666 C C . ARG B 1 641 ? -32.562 -51.219 -12.328 1 40.91 641 ARG B C 1
ATOM 13668 O O . ARG B 1 641 ? -33.281 -50.438 -11.695 1 40.91 641 ARG B O 1
ATOM 13675 N N . GLN B 1 642 ? -32.062 -52.156 -11.539 1 36.59 642 GLN B N 1
ATOM 13676 C CA . GLN B 1 642 ? -32.188 -51.812 -10.133 1 36.59 642 GLN B CA 1
ATOM 13677 C C . GLN B 1 642 ? -31.141 -50.812 -9.688 1 36.59 642 GLN B C 1
ATOM 13679 O O . GLN B 1 642 ? -30.203 -51.188 -8.969 1 36.59 642 GLN B O 1
ATOM 13684 N N . ASP B 1 643 ? -30.625 -50.031 -10.516 1 37.12 643 ASP B N 1
ATOM 13685 C CA . ASP B 1 643 ? -29.578 -49.094 -10.117 1 37.12 643 ASP B CA 1
ATOM 13686 C C . ASP B 1 643 ? -30.016 -48.219 -8.938 1 37.12 643 ASP B C 1
ATOM 13688 O O . ASP B 1 643 ? -30.953 -47.438 -9.07 1 37.12 643 ASP B O 1
ATOM 13692 N N . HIS B 1 644 ? -30 -48.75 -7.68 1 33.09 644 HIS B N 1
ATOM 13693 C CA . HIS B 1 644 ? -30.156 -47.969 -6.441 1 33.09 644 HIS B CA 1
ATOM 13694 C C . HIS B 1 644 ? -29.344 -46.688 -6.488 1 33.09 644 HIS B C 1
ATOM 13696 O O . HIS B 1 644 ? -28.297 -46.625 -7.148 1 33.09 644 HIS B O 1
ATOM 13702 N N . SER B 1 645 ? -29.938 -45.562 -6.223 1 34.34 645 SER B N 1
ATOM 13703 C CA . SER B 1 645 ? -29.531 -44.188 -5.965 1 34.34 645 SER B CA 1
ATOM 13704 C C . SER B 1 645 ? -28.281 -44.125 -5.094 1 34.34 645 SER B C 1
ATOM 13706 O O . SER B 1 645 ? -28.375 -44.156 -3.865 1 34.34 645 SER B O 1
ATOM 13708 N N . ILE B 1 646 ? -27.25 -45 -5.223 1 34.03 646 ILE B N 1
ATOM 13709 C CA . ILE B 1 646 ? -26.156 -44.906 -4.27 1 34.03 646 ILE B CA 1
ATOM 13710 C C . ILE B 1 646 ? -25.578 -43.469 -4.293 1 34.03 646 ILE B C 1
ATOM 13712 O O . ILE B 1 646 ? -25.453 -42.875 -5.359 1 34.03 646 ILE B O 1
ATOM 13716 N N . ASP B 1 647 ? -25.406 -42.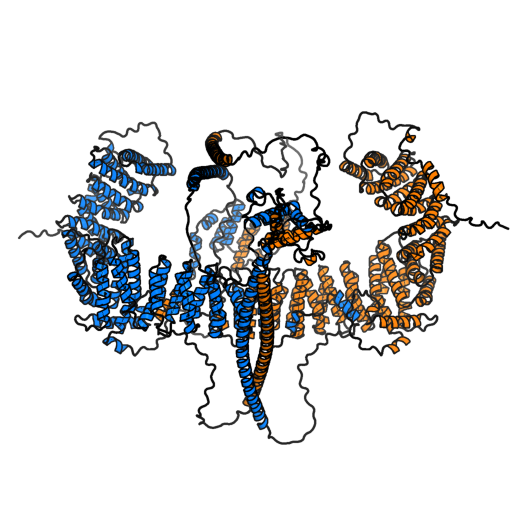938 -3.129 1 36 647 ASP B N 1
ATOM 13717 C CA . ASP B 1 647 ? -24.812 -41.688 -2.695 1 36 647 ASP B CA 1
ATOM 13718 C C . ASP B 1 647 ? -23.453 -41.438 -3.371 1 36 647 ASP B C 1
ATOM 13720 O O . ASP B 1 647 ? -22.672 -42.375 -3.541 1 36 647 ASP B O 1
ATOM 13724 N N . PRO B 1 648 ? -23.219 -40.438 -4.105 1 37.19 648 PRO B N 1
ATOM 13725 C CA . PRO B 1 648 ? -21.984 -40.062 -4.789 1 37.19 648 PRO B CA 1
ATOM 13726 C C . PRO B 1 648 ? -20.75 -40.281 -3.926 1 37.19 648 PRO B C 1
ATOM 13728 O O . PRO B 1 648 ? -20.625 -39.656 -2.857 1 37.19 648 PRO B O 1
ATOM 13731 N N . VAL B 1 649 ? -20.266 -41.469 -3.664 1 35.41 649 VAL B N 1
ATOM 13732 C CA . VAL B 1 649 ? -19.016 -41.656 -2.939 1 35.41 649 VAL B CA 1
ATOM 13733 C C . VAL B 1 649 ? -17.906 -40.812 -3.576 1 35.41 649 VAL B C 1
ATOM 13735 O O . VAL B 1 649 ? -17.781 -40.781 -4.801 1 35.41 649 VAL B O 1
ATOM 13738 N N . GLN B 1 650 ? -17.375 -39.812 -2.879 1 40.59 650 GLN B N 1
ATOM 13739 C CA . GLN B 1 650 ? -16.234 -38.969 -3.225 1 40.59 650 GLN B CA 1
ATOM 13740 C C . GLN B 1 650 ? -15.07 -39.812 -3.74 1 40.59 650 GLN B C 1
ATOM 13742 O O . GLN B 1 650 ? -14.672 -40.781 -3.107 1 40.59 650 GLN B O 1
ATOM 13747 N N . PRO B 1 651 ? -14.766 -39.844 -5.02 1 40.09 651 PRO B N 1
ATOM 13748 C CA . PRO B 1 651 ? -13.648 -40.625 -5.535 1 40.09 651 PRO B CA 1
ATOM 13749 C C . PRO B 1 651 ? -12.375 -40.469 -4.707 1 40.09 651 PRO B C 1
ATOM 13751 O O . PRO B 1 651 ? -11.969 -39.344 -4.414 1 40.09 651 PRO B O 1
ATOM 13754 N N . LYS B 1 652 ? -12.164 -41.281 -3.762 1 40.56 652 LYS B N 1
ATOM 13755 C CA . LYS B 1 652 ? -10.914 -41.156 -3.018 1 40.56 652 LYS B CA 1
ATOM 13756 C C . LYS B 1 652 ? -9.773 -40.719 -3.932 1 40.56 652 LYS B C 1
ATOM 13758 O O . LYS B 1 652 ? -9.102 -39.75 -3.65 1 40.56 652 LYS B O 1
ATOM 13763 N N . ASP B 1 653 ? -8.883 -41.781 -4.492 1 40.31 653 ASP B N 1
ATOM 13764 C CA . ASP B 1 653 ? -7.645 -41.625 -5.246 1 40.31 653 ASP B CA 1
ATOM 13765 C C . ASP B 1 653 ? -7.934 -41.312 -6.715 1 40.31 653 ASP B C 1
ATOM 13767 O O . ASP B 1 653 ? -8.367 -42.188 -7.457 1 40.31 653 ASP B O 1
ATOM 13771 N N . LEU B 1 654 ? -8.461 -40.281 -7.047 1 40.34 654 LEU B N 1
ATOM 13772 C CA . LEU B 1 654 ? -8.844 -39.75 -8.352 1 40.34 654 LEU B CA 1
ATOM 13773 C C . LEU B 1 654 ? -7.781 -40.062 -9.398 1 40.34 654 LEU B C 1
ATOM 13775 O O . LEU B 1 654 ? -7.766 -39.469 -10.477 1 40.34 654 LEU B O 1
ATOM 13779 N N . CYS B 1 655 ? -6.633 -40.562 -9.062 1 39.88 655 CYS B N 1
ATOM 13780 C CA . CYS B 1 655 ? -5.723 -40.875 -10.156 1 39.88 655 CYS B CA 1
ATOM 13781 C C . CYS B 1 655 ? -6.371 -41.812 -11.148 1 39.88 655 CYS B C 1
ATOM 13783 O O . CYS B 1 655 ? -5.902 -42.969 -11.328 1 39.88 655 CYS B O 1
ATOM 13785 N N . VAL B 1 656 ? -7.695 -41.875 -11.273 1 44.31 656 VAL B N 1
ATOM 13786 C CA . VAL B 1 656 ? -8.367 -42.875 -12.117 1 44.31 656 VAL B CA 1
ATOM 13787 C C . VAL B 1 656 ? -7.91 -42.688 -13.562 1 44.31 656 VAL B C 1
ATOM 13789 O O . VAL B 1 656 ? -8.078 -41.625 -14.164 1 44.31 656 VAL B O 1
ATOM 13792 N N . SER B 1 657 ? -6.906 -43.344 -13.945 1 52.19 657 SER B N 1
ATOM 13793 C CA . SER B 1 657 ? -6.559 -43.625 -15.336 1 52.19 657 SER B CA 1
ATOM 13794 C C . SER B 1 657 ? -7.801 -43.938 -16.172 1 52.19 657 SER B C 1
ATOM 13796 O O . SER B 1 657 ? -8.844 -44.281 -15.617 1 52.19 657 SER B O 1
ATOM 13798 N N . ASN B 1 658 ? -7.898 -43.5 -17.406 1 57.31 658 ASN B N 1
ATOM 13799 C CA . ASN B 1 658 ? -8.852 -43.781 -18.469 1 57.31 658 ASN B CA 1
ATOM 13800 C C . ASN B 1 658 ? -9.211 -45.25 -18.562 1 57.31 658 ASN B C 1
ATOM 13802 O O . ASN B 1 658 ? -8.828 -45.938 -19.516 1 57.31 658 ASN B O 1
ATOM 13806 N N . THR B 1 659 ? -9.594 -45.812 -17.344 1 72.44 659 THR B N 1
ATOM 13807 C CA . THR B 1 659 ? -10.008 -47.219 -17.344 1 72.44 659 THR B CA 1
ATOM 13808 C C . THR B 1 659 ? -11.531 -47.344 -17.312 1 72.44 659 THR B C 1
ATOM 13810 O O . THR B 1 659 ? -12.234 -46.312 -17.312 1 72.44 659 THR B O 1
ATOM 13813 N N . LEU B 1 660 ? -12.117 -48.562 -17.547 1 82.62 660 LEU B N 1
ATOM 13814 C CA . LEU B 1 660 ? -13.555 -48.844 -17.609 1 82.62 660 LEU B CA 1
ATOM 13815 C C . LEU B 1 660 ? -14.25 -48.375 -16.328 1 82.62 660 LEU B C 1
ATOM 13817 O O . LEU B 1 660 ? -15.477 -48.25 -16.297 1 82.62 660 LEU B O 1
ATOM 13821 N N . GLN B 1 661 ? -13.422 -48 -15.383 1 80.12 661 GLN B N 1
ATOM 13822 C CA . GLN B 1 661 ? -13.945 -47.625 -14.078 1 80.12 661 GLN B CA 1
ATOM 13823 C C . GLN B 1 661 ? -14.68 -46.281 -14.164 1 80.12 661 GLN B C 1
ATOM 13825 O O . GLN B 1 661 ? -15.555 -46 -13.344 1 80.12 661 GLN B O 1
ATOM 13830 N N . VAL B 1 662 ? -14.375 -45.469 -15.141 1 83.75 662 VAL B N 1
ATOM 13831 C CA . VAL B 1 662 ? -14.898 -44.125 -15.266 1 83.75 662 VAL B CA 1
ATOM 13832 C C . VAL B 1 662 ? -16.391 -44.188 -15.609 1 83.75 662 VAL B C 1
ATOM 13834 O O . VAL B 1 662 ? -17.109 -43.188 -15.391 1 83.75 662 VAL B O 1
ATOM 13837 N N . PHE B 1 663 ? -16.875 -45.312 -16.016 1 86.25 663 PHE B N 1
ATOM 13838 C CA . PHE B 1 663 ? -18.25 -45.406 -16.484 1 86.25 663 PHE B CA 1
ATOM 13839 C C . PHE B 1 663 ? -19.156 -45.969 -15.398 1 86.25 663 PHE B C 1
ATOM 13841 O O . PHE B 1 663 ? -20.375 -46 -15.547 1 86.25 663 PHE B O 1
ATOM 13848 N N . TYR B 1 664 ? -18.5 -46.438 -14.383 1 80.69 664 TYR B N 1
ATOM 13849 C CA . TYR B 1 664 ? -19.281 -47.062 -13.344 1 80.69 664 TYR B CA 1
ATOM 13850 C C . TYR B 1 664 ? -19.156 -46.344 -12.016 1 80.69 664 TYR B C 1
ATOM 13852 O O . TYR B 1 664 ? -18.125 -45.719 -11.742 1 80.69 664 TYR B O 1
ATOM 13860 N N . GLN B 1 665 ? -20.078 -46.281 -11.258 1 72 665 GLN B N 1
ATOM 13861 C CA . GLN B 1 665 ? -20.094 -45.562 -9.984 1 72 665 GLN B CA 1
ATOM 13862 C C . GLN B 1 665 ? -19.312 -46.344 -8.922 1 72 665 GLN B C 1
ATOM 13864 O O . GLN B 1 665 ? -18.562 -45.719 -8.141 1 72 665 GLN B O 1
ATOM 13869 N N . ASP B 1 666 ? -19.484 -47.656 -8.875 1 74.44 666 ASP B N 1
ATOM 13870 C CA . ASP B 1 666 ? -18.828 -48.5 -7.871 1 74.44 666 ASP B CA 1
ATOM 13871 C C . ASP B 1 666 ? -18 -49.594 -8.531 1 74.44 666 ASP B C 1
ATOM 13873 O O . ASP B 1 666 ? -18.328 -50.062 -9.625 1 74.44 666 ASP B O 1
ATOM 13877 N N . GLU B 1 667 ? -16.938 -49.875 -7.883 1 77.38 667 GLU B N 1
ATOM 13878 C CA . GLU B 1 667 ? -16.031 -50.938 -8.359 1 77.38 667 GLU B CA 1
ATOM 13879 C C . GLU B 1 667 ? -16.719 -52.281 -8.375 1 77.38 667 GLU B C 1
ATOM 13881 O O . GLU B 1 667 ? -16.469 -53.125 -9.266 1 77.38 667 GLU B O 1
ATOM 13886 N N . THR B 1 668 ? -17.625 -52.438 -7.523 1 79 668 THR B N 1
ATOM 13887 C CA . THR B 1 668 ? -18.312 -53.719 -7.41 1 79 668 THR B CA 1
ATOM 13888 C C . THR B 1 668 ? -19.281 -53.906 -8.562 1 79 668 THR B C 1
ATOM 13890 O O . THR B 1 668 ? -19.375 -55 -9.133 1 79 668 THR B O 1
ATOM 13893 N N . SER B 1 669 ? -19.906 -52.812 -8.859 1 80.69 669 SER B N 1
ATOM 13894 C CA . SER B 1 669 ? -20.844 -52.906 -9.969 1 80.69 669 SER B CA 1
ATOM 13895 C C . SER B 1 669 ? -20.125 -53.156 -11.289 1 80.69 669 SER B C 1
ATOM 13897 O O . SER B 1 669 ? -20.609 -53.906 -12.133 1 80.69 669 SER B O 1
ATOM 13899 N N . MET B 1 670 ? -19.031 -52.594 -11.414 1 85 670 MET B N 1
ATOM 13900 C CA . MET B 1 670 ? -18.234 -52.812 -12.625 1 85 670 MET B CA 1
ATOM 13901 C C . MET B 1 670 ? -17.781 -54.25 -12.742 1 85 670 MET B C 1
ATOM 13903 O O . MET B 1 670 ? -17.891 -54.844 -13.805 1 85 670 MET B O 1
ATOM 13907 N N . ALA B 1 671 ? -17.234 -54.719 -11.594 1 84.88 671 ALA B N 1
ATOM 13908 C CA . ALA B 1 671 ? -16.719 -56.094 -11.578 1 84.88 671 ALA B CA 1
ATOM 13909 C C . ALA B 1 671 ? -17.797 -57.094 -11.945 1 84.88 671 ALA B C 1
ATOM 13911 O O . ALA B 1 671 ? -17.547 -58.062 -12.664 1 84.88 671 ALA B O 1
ATOM 13912 N N . SER B 1 672 ? -19.016 -56.812 -11.523 1 85.75 672 SER B N 1
ATOM 13913 C CA . SER B 1 672 ? -20.125 -57.719 -11.805 1 85.75 672 SER B CA 1
ATOM 13914 C C . SER B 1 672 ? -20.484 -57.688 -13.281 1 85.75 672 SER B C 1
ATOM 13916 O O . SER B 1 672 ? -20.75 -58.75 -13.883 1 85.75 672 SER B O 1
ATOM 13918 N N . VAL B 1 673 ? -20.484 -56.531 -13.828 1 86.38 673 VAL B N 1
ATOM 13919 C CA . VAL B 1 673 ? -20.844 -56.406 -15.234 1 86.38 673 VAL B CA 1
ATOM 13920 C C . VAL B 1 673 ? -19.766 -57.031 -16.109 1 86.38 673 VAL B C 1
ATOM 13922 O O . VAL B 1 673 ? -20.062 -57.719 -17.094 1 86.38 673 VAL B O 1
ATOM 13925 N N . ILE B 1 674 ? -18.547 -56.812 -15.727 1 88.75 674 ILE B N 1
ATOM 13926 C CA . ILE B 1 674 ? -17.422 -57.312 -16.5 1 88.75 674 ILE B CA 1
ATOM 13927 C C . ILE B 1 674 ? -17.391 -58.844 -16.438 1 88.75 674 ILE B C 1
ATOM 13929 O O . ILE B 1 674 ? -17.156 -59.5 -17.453 1 88.75 674 ILE B O 1
ATOM 13933 N N . GLN B 1 675 ? -17.703 -59.344 -15.289 1 88.75 675 GLN B N 1
ATOM 13934 C CA . GLN B 1 675 ? -17.719 -60.812 -15.141 1 88.75 675 GLN B CA 1
ATOM 13935 C C . GLN B 1 675 ? -18.844 -61.438 -15.969 1 88.75 675 GLN B C 1
ATOM 13937 O O . GLN B 1 675 ? -18.641 -62.469 -16.625 1 88.75 675 GLN B O 1
ATOM 13942 N N . ALA B 1 676 ? -19.969 -60.812 -15.891 1 87.56 676 ALA B N 1
ATOM 13943 C CA . ALA B 1 676 ? -21.094 -61.281 -16.688 1 87.56 676 ALA B CA 1
ATOM 13944 C C . ALA B 1 676 ? -20.766 -61.25 -18.172 1 87.56 676 ALA B C 1
ATOM 13946 O O . ALA B 1 676 ? -21.125 -62.156 -18.938 1 87.56 676 ALA B O 1
ATOM 13947 N N . PHE B 1 677 ? -20.234 -60.219 -18.531 1 90.69 677 PHE B N 1
ATOM 13948 C CA . PHE B 1 677 ? -19.844 -60.062 -19.938 1 90.69 677 PHE B CA 1
ATOM 13949 C C . PHE B 1 677 ? -18.812 -61.094 -20.344 1 90.69 677 PHE B C 1
ATOM 13951 O O . PHE B 1 677 ? -18.922 -61.688 -21.422 1 90.69 677 PHE B O 1
ATOM 13958 N N . GLN B 1 678 ? -17.734 -61.312 -19.453 1 89.88 678 GLN B N 1
ATOM 13959 C CA . GLN B 1 678 ? -16.688 -62.281 -19.719 1 89.88 678 GLN B CA 1
ATOM 13960 C C . GLN B 1 678 ? -17.25 -63.688 -19.844 1 89.88 678 GLN B C 1
ATOM 13962 O O . GLN B 1 678 ? -16.797 -64.5 -20.672 1 89.88 678 GLN B O 1
ATOM 13967 N N . ASP B 1 679 ? -18.312 -63.906 -19.062 1 87.25 679 ASP B N 1
ATOM 13968 C CA . ASP B 1 679 ? -18.969 -65.188 -19.125 1 87.25 679 ASP B CA 1
ATOM 13969 C C . ASP B 1 679 ? -19.734 -65.375 -20.438 1 87.25 679 ASP B C 1
ATOM 13971 O O . ASP B 1 679 ? -19.828 -66.5 -20.984 1 87.25 679 ASP B O 1
ATOM 13975 N N . LEU B 1 680 ? -20.188 -64.312 -20.875 1 88.25 680 LEU B N 1
ATOM 13976 C CA . LEU B 1 680 ? -20.938 -64.312 -22.125 1 88.25 680 LEU B CA 1
ATOM 13977 C C . LEU B 1 680 ? -20.016 -64.625 -23.312 1 88.25 680 LEU B C 1
ATOM 13979 O O . LEU B 1 680 ? -20.312 -65.438 -24.172 1 88.25 680 LEU B O 1
ATOM 13983 N N . VAL B 1 681 ? -18.922 -63.906 -23.344 1 89.19 681 VAL B N 1
ATOM 13984 C CA . VAL B 1 681 ? -18.031 -63.969 -24.516 1 89.19 681 VAL B CA 1
ATOM 13985 C C . VAL B 1 681 ? -17.031 -65.125 -24.344 1 89.19 681 VAL B C 1
ATOM 13987 O O . VAL B 1 681 ? -16.422 -65.562 -25.328 1 89.19 681 VAL B O 1
ATOM 13990 N N . GLY B 1 682 ? -16.891 -65.625 -23.156 1 84.25 682 GLY B N 1
ATOM 13991 C CA . GLY B 1 682 ? -15.945 -66.688 -22.875 1 84.25 682 GLY B CA 1
ATOM 13992 C C . GLY B 1 682 ? -16.406 -68 -23.375 1 84.25 682 GLY B C 1
ATOM 13993 O O . GLY B 1 682 ? -15.633 -69 -23.422 1 84.25 682 GLY B O 1
ATOM 13994 N N . CYS B 1 683 ? -17.656 -68 -23.875 1 79.06 683 CYS B N 1
ATOM 13995 C CA . CYS B 1 683 ? -18.188 -69.312 -24.391 1 79.06 683 CYS B CA 1
ATOM 13996 C C . CYS B 1 683 ? -17.734 -69.5 -25.812 1 79.06 683 CYS B C 1
ATOM 13998 O O . CYS B 1 683 ? -17.422 -68.562 -26.547 1 79.06 683 CYS B O 1
ATOM 14000 N N . GLU B 1 684 ? -17.328 -70.812 -26.188 1 74.62 684 GLU B N 1
ATOM 14001 C CA . GLU B 1 684 ? -16.812 -71.188 -27.5 1 74.62 684 GLU B CA 1
ATOM 14002 C C . GLU B 1 684 ? -17.719 -70.688 -28.625 1 74.62 684 GLU B C 1
ATOM 14004 O O . GLU B 1 684 ? -17.25 -70.188 -29.641 1 74.62 684 GLU B O 1
ATOM 14009 N N . TRP B 1 685 ? -19.094 -70.875 -28.344 1 80.25 685 TRP B N 1
ATOM 14010 C CA . TRP B 1 685 ? -20.016 -70.375 -29.375 1 80.25 685 TRP B CA 1
ATOM 14011 C C . TRP B 1 685 ? -21 -69.375 -28.781 1 80.25 685 TRP B C 1
ATOM 14013 O O . TRP B 1 685 ? -21.766 -69.688 -27.875 1 80.25 685 TRP B O 1
ATOM 14023 N N . TYR B 1 686 ? -20.578 -68 -28.781 1 83.5 686 TYR B N 1
ATOM 14024 C CA . TYR B 1 686 ? -21.531 -67 -28.344 1 83.5 686 TYR B CA 1
ATOM 14025 C C . TYR B 1 686 ? -22.078 -66.25 -29.547 1 83.5 686 TYR B C 1
ATOM 14027 O O . TYR B 1 686 ? -21.422 -66.125 -30.578 1 83.5 686 TYR B O 1
ATOM 14035 N N . GLU B 1 687 ? -23.281 -65.812 -29.469 1 86.25 687 GLU B N 1
ATOM 14036 C CA . GLU B 1 687 ? -23.906 -65.062 -30.547 1 86.25 687 GLU B CA 1
ATOM 14037 C C . GLU B 1 687 ? -23.422 -63.594 -30.547 1 86.25 687 GLU B C 1
ATOM 14039 O O . GLU B 1 687 ? -23.531 -62.906 -29.531 1 86.25 687 GLU B O 1
ATOM 14044 N N . ARG B 1 688 ? -22.844 -63.25 -31.594 1 90.25 688 ARG B N 1
ATOM 14045 C CA . ARG B 1 688 ? -22.344 -61.906 -31.734 1 90.25 688 ARG B CA 1
ATOM 14046 C C . ARG B 1 688 ? -23.469 -60.906 -32.031 1 90.25 688 ARG B C 1
ATOM 14048 O O . ARG B 1 688 ? -24.484 -61.281 -32.625 1 90.25 688 ARG B O 1
ATOM 14055 N N . TRP B 1 689 ? -23.438 -59.812 -31.469 1 91.44 689 TRP B N 1
ATOM 14056 C CA . TRP B 1 689 ? -24.359 -58.719 -31.75 1 91.44 689 TRP B CA 1
ATOM 14057 C C . TRP B 1 689 ? -23.688 -57.625 -32.594 1 91.44 689 TRP B C 1
ATOM 14059 O O . TRP B 1 689 ? -22.516 -57.75 -32.938 1 91.44 689 TRP B O 1
ATOM 14069 N N . SER B 1 690 ? -24.375 -56.594 -33.156 1 91.12 690 SER B N 1
ATOM 14070 C CA . SER B 1 690 ? -23.922 -55.656 -34.156 1 91.12 690 SER B CA 1
ATOM 14071 C C . SER B 1 690 ? -22.656 -54.938 -33.688 1 91.12 690 SER B C 1
ATOM 14073 O O . SER B 1 690 ? -21.688 -54.812 -34.438 1 91.12 690 SER B O 1
ATOM 14075 N N . GLU B 1 691 ? -22.625 -54.438 -32.406 1 92.88 691 GLU B N 1
ATOM 14076 C CA . GLU B 1 691 ? -21.469 -53.719 -31.891 1 92.88 691 GLU B CA 1
ATOM 14077 C C . GLU B 1 691 ? -20.25 -54.625 -31.75 1 92.88 691 GLU B C 1
ATOM 14079 O O . GLU B 1 691 ? -19.125 -54.188 -31.984 1 92.88 691 GLU B O 1
ATOM 14084 N N . MET B 1 692 ? -20.484 -55.844 -31.359 1 93.31 692 MET B N 1
ATOM 14085 C CA . MET B 1 692 ? -19.391 -56.812 -31.234 1 93.31 692 MET B CA 1
ATOM 14086 C C . MET B 1 692 ? -18.781 -57.125 -32.594 1 93.31 692 MET B C 1
ATOM 14088 O O . MET B 1 692 ? -17.562 -57.25 -32.75 1 93.31 692 MET B O 1
ATOM 14092 N N . ASN B 1 693 ? -19.641 -57.219 -33.625 1 94.06 693 ASN B N 1
ATOM 14093 C CA . ASN B 1 693 ? -19.156 -57.469 -34.969 1 94.06 693 ASN B CA 1
ATOM 14094 C C . ASN B 1 693 ? -18.297 -56.312 -35.469 1 94.06 693 ASN B C 1
ATOM 14096 O O . ASN B 1 693 ? -17.234 -56.531 -36.062 1 94.06 693 ASN B O 1
ATOM 14100 N N . TRP B 1 694 ? -18.797 -55.188 -35.25 1 94.56 694 TRP B N 1
ATOM 14101 C CA . TRP B 1 694 ? -18.031 -54 -35.625 1 94.56 694 TRP B CA 1
ATOM 14102 C C . TRP B 1 694 ? -16.688 -53.969 -34.906 1 94.56 694 TRP B C 1
ATOM 14104 O O . TRP B 1 694 ? -15.664 -53.688 -35.5 1 94.56 694 TRP B O 1
ATOM 14114 N N . PHE B 1 695 ? -16.766 -54.156 -33.594 1 95.38 695 PHE B N 1
ATOM 14115 C CA . PHE B 1 695 ? -15.586 -54.125 -32.75 1 95.38 695 PHE B CA 1
ATOM 14116 C C . PHE B 1 695 ? -14.516 -55.062 -33.25 1 95.38 695 PHE B C 1
ATOM 14118 O O . PHE B 1 695 ? -13.352 -54.688 -33.344 1 95.38 695 PHE B O 1
ATOM 14125 N N . LEU B 1 696 ? -14.859 -56.312 -33.594 1 94.25 696 LEU B N 1
ATOM 14126 C CA . LEU B 1 696 ? -13.906 -57.312 -34.031 1 94.25 696 LEU B CA 1
ATOM 14127 C C . LEU B 1 696 ? -13.453 -57.094 -35.469 1 94.25 696 LEU B C 1
ATOM 14129 O O . LEU B 1 696 ? -12.25 -57.094 -35.75 1 94.25 696 LEU B O 1
ATOM 14133 N N . ASP B 1 697 ? -14.328 -56.75 -36.344 1 93.19 697 ASP B N 1
ATOM 14134 C CA . ASP B 1 697 ? -14.023 -56.75 -37.75 1 93.19 697 ASP B CA 1
ATOM 14135 C C . ASP B 1 697 ? -13.547 -55.375 -38.219 1 93.19 697 ASP B C 1
ATOM 14137 O O . ASP B 1 697 ? -12.633 -55.281 -39.062 1 93.19 697 ASP B O 1
ATOM 14141 N N . ALA B 1 698 ? -14.234 -54.375 -37.688 1 93.56 698 ALA B N 1
ATOM 14142 C CA . ALA B 1 698 ? -13.961 -53.031 -38.219 1 93.56 698 ALA B CA 1
ATOM 14143 C C . ALA B 1 698 ? -12.969 -52.281 -37.344 1 93.56 698 ALA B C 1
ATOM 14145 O O . ALA B 1 698 ? -12.328 -51.312 -37.781 1 93.56 698 ALA B O 1
ATOM 14146 N N . PHE B 1 699 ? -12.812 -52.688 -36.156 1 95.06 699 PHE B N 1
ATOM 14147 C CA . PHE B 1 699 ? -11.961 -51.938 -35.219 1 95.06 699 PHE B CA 1
ATOM 14148 C C . PHE B 1 699 ? -10.688 -52.719 -34.938 1 95.06 699 PHE B C 1
ATOM 14150 O O . PHE B 1 699 ? -9.578 -52.25 -35.25 1 95.06 699 PHE B O 1
ATOM 14157 N N . LEU B 1 700 ? -10.805 -54 -34.375 1 95.06 700 LEU B N 1
ATOM 14158 C CA . LEU B 1 700 ? -9.641 -54.75 -33.938 1 95.06 700 LEU B CA 1
ATOM 14159 C C . LEU B 1 700 ? -8.859 -55.312 -35.125 1 95.06 700 LEU B C 1
ATOM 14161 O O . LEU B 1 700 ? -7.629 -55.312 -35.125 1 95.06 700 LEU B O 1
ATOM 14165 N N . THR B 1 701 ? -9.531 -55.812 -36.125 1 94.56 701 THR B N 1
ATOM 14166 C CA . THR B 1 701 ? -8.867 -56.438 -37.281 1 94.56 701 THR B CA 1
ATOM 14167 C C . THR B 1 701 ? -7.93 -55.438 -37.969 1 94.56 701 THR B C 1
ATOM 14169 O O . THR B 1 701 ? -6.742 -55.719 -38.125 1 94.56 701 THR B O 1
ATOM 14172 N N . PRO B 1 702 ? -8.453 -54.25 -38.344 1 93.75 702 PRO B N 1
ATOM 14173 C CA . PRO B 1 702 ? -7.531 -53.281 -38.938 1 93.75 702 PRO B CA 1
ATOM 14174 C C . PRO B 1 702 ? -6.418 -52.875 -38 1 93.75 702 PRO B C 1
ATOM 14176 O O . PRO B 1 702 ? -5.305 -52.562 -38.438 1 93.75 702 PRO B O 1
ATOM 14179 N N . PHE B 1 703 ? -6.641 -52.75 -36.719 1 95.25 703 PHE B N 1
ATOM 14180 C CA . PHE B 1 703 ? -5.637 -52.406 -35.719 1 95.25 703 PHE B CA 1
ATOM 14181 C C . PHE B 1 703 ? -4.488 -53.406 -35.75 1 95.25 703 PHE B C 1
ATOM 14183 O O . PHE B 1 703 ? -3.318 -53.031 -35.812 1 95.25 703 PHE B O 1
ATOM 14190 N N . PHE B 1 704 ? -4.816 -54.719 -35.688 1 94.56 704 PHE B N 1
ATOM 14191 C CA . PHE B 1 704 ? -3.795 -55.75 -35.719 1 94.56 704 PHE B CA 1
ATOM 14192 C C . PHE B 1 704 ? -3.057 -55.781 -37.031 1 94.56 704 PHE B C 1
ATOM 14194 O O . PHE B 1 704 ? -1.85 -56.031 -37.094 1 94.56 704 PHE B O 1
ATOM 14201 N N . GLN B 1 705 ? -3.75 -55.5 -38.094 1 92.19 705 GLN B N 1
ATOM 14202 C CA . GLN B 1 705 ? -3.111 -55.438 -39.406 1 92.19 705 GLN B CA 1
ATOM 14203 C C . GLN B 1 705 ? -2.08 -54.312 -39.469 1 92.19 705 GLN B C 1
ATOM 14205 O O . GLN B 1 705 ? -1.019 -54.469 -40.094 1 92.19 705 GLN B O 1
ATOM 14210 N N . ALA B 1 706 ? -2.453 -53.281 -38.875 1 92.62 706 ALA B N 1
ATOM 14211 C CA . ALA B 1 706 ? -1.523 -52.125 -38.844 1 92.62 706 ALA B CA 1
ATOM 14212 C C . ALA B 1 706 ? -0.273 -52.5 -38.031 1 92.62 706 ALA B C 1
ATOM 14214 O O . ALA B 1 706 ? 0.843 -52.156 -38.438 1 92.62 706 ALA B O 1
ATOM 14215 N N . LEU B 1 707 ? -0.456 -53.188 -36.875 1 93.19 707 LEU B N 1
ATOM 14216 C CA . LEU B 1 707 ? 0.677 -53.562 -36.031 1 93.19 707 LEU B CA 1
ATOM 14217 C C . LEU B 1 707 ? 1.571 -54.562 -36.75 1 93.19 707 LEU B C 1
ATOM 14219 O O . LEU B 1 707 ? 2.787 -54.562 -36.531 1 93.19 707 LEU B O 1
ATOM 14223 N N . ALA B 1 708 ? 1.009 -55.406 -37.594 1 92.62 708 ALA B N 1
ATOM 14224 C CA . ALA B 1 708 ? 1.745 -56.438 -38.312 1 92.62 708 ALA B CA 1
ATOM 14225 C C . ALA B 1 708 ? 2.668 -55.844 -39.344 1 92.62 708 ALA B C 1
ATOM 14227 O O . ALA B 1 708 ? 3.629 -56.5 -39.781 1 92.62 708 ALA B O 1
ATOM 14228 N N . LYS B 1 709 ? 2.436 -54.688 -39.719 1 89.5 709 LYS B N 1
ATOM 14229 C CA . LYS B 1 709 ? 3.223 -54.031 -40.781 1 89.5 709 LYS B CA 1
ATOM 14230 C C . LYS B 1 709 ? 4.457 -53.344 -40.188 1 89.5 709 LYS B C 1
ATOM 14232 O O . LYS B 1 709 ? 5.379 -52.969 -40.906 1 89.5 709 LYS B O 1
ATOM 14237 N N . ILE B 1 710 ? 4.5 -53.25 -38.875 1 90.81 710 ILE B N 1
ATOM 14238 C CA . ILE B 1 710 ? 5.578 -52.5 -38.25 1 90.81 710 ILE B CA 1
ATOM 14239 C C . ILE B 1 710 ? 6.684 -53.469 -37.812 1 90.81 710 ILE B C 1
ATOM 14241 O O . ILE B 1 710 ? 6.477 -54.312 -36.938 1 90.81 710 ILE B O 1
ATOM 14245 N N . PRO B 1 711 ? 7.785 -53.312 -38.344 1 90.06 711 PRO B N 1
ATOM 14246 C CA . PRO B 1 711 ? 8.898 -54.156 -37.875 1 90.06 711 PRO B CA 1
ATOM 14247 C C . PRO B 1 711 ? 9.508 -53.656 -36.562 1 90.06 711 PRO B C 1
ATOM 14249 O O . PRO B 1 711 ? 9.414 -52.469 -36.25 1 90.06 711 PRO B O 1
ATOM 14252 N N . VAL B 1 712 ? 10.047 -54.562 -35.812 1 90.12 712 VAL B N 1
ATOM 14253 C CA . VAL B 1 712 ? 10.711 -54.188 -34.562 1 90.12 712 VAL B CA 1
ATOM 14254 C C . VAL B 1 712 ? 12.195 -53.969 -34.812 1 90.12 712 VAL B C 1
ATOM 14256 O O . VAL B 1 712 ? 12.914 -54.875 -35.25 1 90.12 712 VAL B O 1
ATOM 14259 N N . PRO B 1 713 ? 12.516 -52.656 -34.656 1 85.06 713 PRO B N 1
ATOM 14260 C CA . PRO B 1 713 ? 13.945 -52.375 -34.844 1 85.06 713 PRO B CA 1
ATOM 14261 C C . PRO B 1 713 ? 14.812 -52.938 -33.75 1 85.06 713 PRO B C 1
ATOM 14263 O O . PRO B 1 713 ? 14.305 -53.281 -32.656 1 85.06 713 PRO B O 1
ATOM 14266 N N . SER B 1 714 ? 16.125 -53.125 -34.125 1 77.12 714 SER B N 1
ATOM 14267 C CA . SER B 1 714 ? 17.094 -53.625 -33.156 1 77.12 714 SER B CA 1
ATOM 14268 C C . SER B 1 714 ? 17.406 -52.531 -32.125 1 77.12 714 SER B C 1
ATOM 14270 O O . SER B 1 714 ? 17.688 -51.375 -32.469 1 77.12 714 SER B O 1
ATOM 14272 N N . GLU B 1 715 ? 17.422 -52.812 -30.812 1 67.56 715 GLU B N 1
ATOM 14273 C CA . GLU B 1 715 ? 17.859 -52.156 -29.578 1 67.56 715 GLU B CA 1
ATOM 14274 C C . GLU B 1 715 ? 17.469 -50.688 -29.578 1 67.56 715 GLU B C 1
ATOM 14276 O O . GLU B 1 715 ? 18.312 -49.812 -29.766 1 67.56 715 GLU B O 1
ATOM 14281 N N . SER B 1 716 ? 16.156 -50.281 -29.688 1 73.56 716 SER B N 1
ATOM 14282 C CA . SER B 1 716 ? 15.766 -48.875 -29.5 1 73.56 716 SER B CA 1
ATOM 14283 C C . SER B 1 716 ? 14.789 -48.719 -28.328 1 73.56 716 SER B C 1
ATOM 14285 O O . SER B 1 716 ? 13.664 -49.219 -28.406 1 73.56 716 SER B O 1
ATOM 14287 N N . HIS B 1 717 ? 15.297 -48.125 -27.281 1 78.31 717 HIS B N 1
ATOM 14288 C CA . HIS B 1 717 ? 14.484 -47.875 -26.094 1 78.31 717 HIS B CA 1
ATOM 14289 C C . HIS B 1 717 ? 13.328 -46.938 -26.391 1 78.31 717 HIS B C 1
ATOM 14291 O O . HIS B 1 717 ? 12.227 -47.094 -25.859 1 78.31 717 HIS B O 1
ATOM 14297 N N . ASP B 1 718 ? 13.633 -46.125 -27.344 1 82.06 718 ASP B N 1
ATOM 14298 C CA . ASP B 1 718 ? 12.602 -45.156 -27.703 1 82.06 718 ASP B CA 1
ATOM 14299 C C . ASP B 1 718 ? 11.438 -45.844 -28.422 1 82.06 718 ASP B C 1
ATOM 14301 O O . ASP B 1 718 ? 10.273 -45.5 -28.172 1 82.06 718 ASP B O 1
ATOM 14305 N N . PHE B 1 719 ? 11.805 -46.812 -29.219 1 87.69 719 PHE B N 1
ATOM 14306 C CA . PHE B 1 719 ? 10.773 -47.531 -29.953 1 87.69 719 PHE B CA 1
ATOM 14307 C C . PHE B 1 719 ? 9.93 -48.375 -29.016 1 87.69 719 PHE B C 1
ATOM 14309 O O . PHE B 1 719 ? 8.711 -48.469 -29.188 1 87.69 719 PHE B O 1
ATOM 14316 N N . GLU B 1 720 ? 10.516 -48.938 -28.016 1 88.31 720 GLU B N 1
ATOM 14317 C CA . GLU B 1 720 ? 9.805 -49.75 -27.047 1 88.31 720 GLU B CA 1
ATOM 14318 C C . GLU B 1 720 ? 8.781 -48.938 -26.266 1 88.31 720 GLU B C 1
ATOM 14320 O O . GLU B 1 720 ? 7.637 -49.375 -26.109 1 88.31 720 GLU B O 1
ATOM 14325 N N . ASP B 1 721 ? 9.195 -47.781 -25.891 1 88.31 721 ASP B N 1
ATOM 14326 C CA . ASP B 1 721 ? 8.328 -46.938 -25.062 1 88.31 721 ASP B CA 1
ATOM 14327 C C . ASP B 1 721 ? 7.242 -46.281 -25.906 1 88.31 721 ASP B C 1
ATOM 14329 O O . ASP B 1 721 ? 6.129 -46.062 -25.438 1 88.31 721 ASP B O 1
ATOM 14333 N N . ALA B 1 722 ? 7.566 -46.094 -27.188 1 88.81 722 ALA B N 1
ATOM 14334 C CA . ALA B 1 722 ? 6.668 -45.312 -28.016 1 88.81 722 ALA B CA 1
ATOM 14335 C C . ALA B 1 722 ? 5.633 -46.188 -28.703 1 88.81 722 ALA B C 1
ATOM 14337 O O . ALA B 1 722 ? 4.496 -45.781 -28.938 1 88.81 722 ALA B O 1
ATOM 14338 N N . ILE B 1 723 ? 6.051 -47.406 -29.078 1 91.88 723 ILE B N 1
ATOM 14339 C CA . ILE B 1 723 ? 5.148 -48.188 -29.906 1 91.88 723 ILE B CA 1
ATOM 14340 C C . ILE B 1 723 ? 4.785 -49.469 -29.188 1 91.88 723 ILE B C 1
ATOM 14342 O O . ILE B 1 723 ? 3.605 -49.75 -28.953 1 91.88 723 ILE B O 1
ATOM 14346 N N . LEU B 1 724 ? 5.754 -50.188 -28.719 1 93.25 724 LEU B N 1
ATOM 14347 C CA . LEU B 1 724 ? 5.516 -51.531 -28.188 1 93.25 724 LEU B CA 1
ATOM 14348 C C . LEU B 1 724 ? 4.703 -51.469 -26.906 1 93.25 724 LEU B C 1
ATOM 14350 O O . LEU B 1 724 ? 3.686 -52.156 -26.766 1 93.25 724 LEU B O 1
ATOM 14354 N N . LYS B 1 725 ? 5.113 -50.625 -26 1 91.38 725 LYS B N 1
ATOM 14355 C CA . LYS B 1 725 ? 4.438 -50.562 -24.703 1 91.38 725 LYS B CA 1
ATOM 14356 C C . LYS B 1 725 ? 2.994 -50.094 -24.859 1 91.38 725 LYS B C 1
ATOM 14358 O O . LYS B 1 725 ? 2.072 -50.719 -24.328 1 91.38 725 LYS B O 1
ATOM 14363 N N . PRO B 1 726 ? 2.783 -49.062 -25.656 1 92.62 726 PRO B N 1
ATOM 14364 C CA . PRO B 1 726 ? 1.391 -48.625 -25.828 1 92.62 726 PRO B CA 1
ATOM 14365 C C . PRO B 1 726 ? 0.539 -49.688 -26.531 1 92.62 726 PRO B C 1
ATOM 14367 O O . PRO B 1 726 ? -0.634 -49.875 -26.188 1 92.62 726 PRO B O 1
ATOM 14370 N N . ALA B 1 727 ? 1.072 -50.344 -27.531 1 94.94 727 ALA B N 1
ATOM 14371 C CA . ALA B 1 727 ? 0.345 -51.375 -28.234 1 94.94 727 ALA B CA 1
ATOM 14372 C C . ALA B 1 727 ? 0.016 -52.531 -27.297 1 94.94 727 ALA B C 1
ATOM 14374 O O . ALA B 1 727 ? -1.091 -53.094 -27.344 1 94.94 727 ALA B O 1
ATOM 14375 N N . ILE B 1 728 ? 0.966 -52.875 -26.438 1 94.56 728 ILE B N 1
ATOM 14376 C CA . ILE B 1 728 ? 0.77 -53.938 -25.484 1 94.56 728 ILE B CA 1
ATOM 14377 C C . ILE B 1 728 ? -0.284 -53.531 -24.453 1 94.56 728 ILE B C 1
ATOM 14379 O O . ILE B 1 728 ? -1.153 -54.344 -24.094 1 94.56 728 ILE B O 1
ATOM 14383 N N . GLU B 1 729 ? -0.151 -52.344 -24.031 1 91.38 729 GLU B N 1
ATOM 14384 C CA . GLU B 1 729 ? -1.115 -51.844 -23.062 1 91.38 729 GLU B CA 1
ATOM 14385 C C . GLU B 1 729 ? -2.529 -51.844 -23.641 1 91.38 729 GLU B C 1
ATOM 14387 O O . GLU B 1 729 ? -3.494 -52.125 -22.938 1 91.38 729 GLU B O 1
ATOM 14392 N N . PHE B 1 730 ? -2.664 -51.406 -24.891 1 93.88 730 PHE B N 1
ATOM 14393 C CA . PHE B 1 730 ? -3.945 -51.406 -25.578 1 93.88 730 PHE B CA 1
ATOM 14394 C C . PHE B 1 730 ? -4.586 -52.781 -25.547 1 93.88 730 PHE B C 1
ATOM 14396 O O . PHE B 1 730 ? -5.746 -52.938 -25.156 1 93.88 730 PHE B O 1
ATOM 14403 N N . VAL B 1 731 ? -3.881 -53.844 -25.891 1 94.88 731 VAL B N 1
ATOM 14404 C CA . VAL B 1 731 ? -4.418 -55.188 -25.984 1 94.88 731 VAL B CA 1
ATOM 14405 C C . VAL B 1 731 ? -4.582 -55.781 -24.578 1 94.88 731 VAL B C 1
ATOM 14407 O O . VAL B 1 731 ? -5.508 -56.562 -24.344 1 94.88 731 VAL B O 1
ATOM 14410 N N . SER B 1 732 ? -3.65 -55.406 -23.688 1 92 732 SER B N 1
ATOM 14411 C CA . SER B 1 732 ? -3.787 -55.875 -22.312 1 92 732 SER B CA 1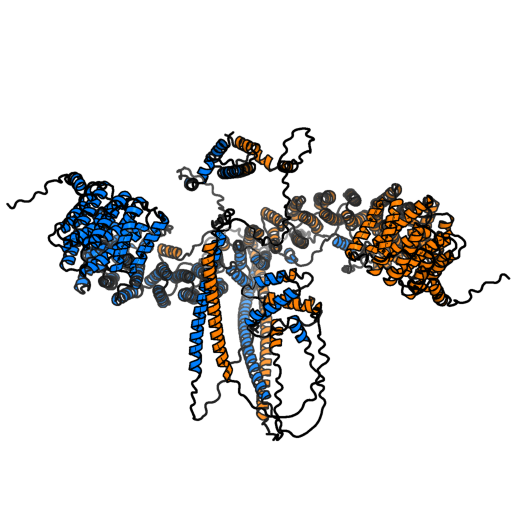
ATOM 14412 C C . SER B 1 732 ? -5.102 -55.406 -21.688 1 92 732 SER B C 1
ATOM 14414 O O . SER B 1 732 ? -5.746 -56.156 -20.953 1 92 732 SER B O 1
ATOM 14416 N N . GLN B 1 733 ? -5.488 -54.25 -22.031 1 90.88 733 GLN B N 1
ATOM 14417 C CA . GLN B 1 733 ? -6.762 -53.719 -21.547 1 90.88 733 GLN B CA 1
ATOM 14418 C C . GLN B 1 733 ? -7.934 -54.5 -22.125 1 90.88 733 GLN B C 1
ATOM 14420 O O . GLN B 1 733 ? -8.938 -54.719 -21.438 1 90.88 733 GLN B O 1
ATOM 14425 N N . LEU B 1 734 ? -7.785 -54.875 -23.328 1 91.94 734 LEU B N 1
ATOM 14426 C CA . LEU B 1 734 ? -8.812 -55.688 -23.984 1 91.94 734 LEU B CA 1
ATOM 14427 C C . LEU B 1 734 ? -8.977 -57.031 -23.281 1 91.94 734 LEU B C 1
ATOM 14429 O O . LEU B 1 734 ? -10.094 -57.469 -23 1 91.94 734 LEU B O 1
ATOM 14433 N N . ILE B 1 735 ? -7.836 -57.625 -22.938 1 92.5 735 ILE B N 1
ATOM 14434 C CA . ILE B 1 735 ? -7.855 -58.938 -22.297 1 92.5 735 ILE B CA 1
ATOM 14435 C C . ILE B 1 735 ? -8.406 -58.812 -20.875 1 92.5 735 ILE B C 1
ATOM 14437 O O . ILE B 1 735 ? -9.141 -59.688 -20.406 1 92.5 735 ILE B O 1
ATOM 14441 N N . GLU B 1 736 ? -8.117 -57.781 -20.25 1 88.62 736 GLU B N 1
ATOM 14442 C CA . GLU B 1 736 ? -8.609 -57.562 -18.891 1 88.62 736 GLU B CA 1
ATOM 14443 C C . GLU B 1 736 ? -10.125 -57.375 -18.891 1 88.62 736 GLU B C 1
ATOM 14445 O O . GLU B 1 736 ? -10.812 -57.812 -17.969 1 88.62 736 GLU B O 1
ATOM 14450 N N . SER B 1 737 ? -10.68 -56.781 -19.953 1 89.88 737 SER B N 1
ATOM 14451 C CA . SER B 1 737 ? -12.102 -56.5 -20.016 1 89.88 737 SER B CA 1
ATOM 14452 C C . SER B 1 737 ? -12.891 -57.656 -20.578 1 89.88 737 SER B C 1
ATOM 14454 O O . SER B 1 737 ? -13.977 -58 -20.094 1 89.88 737 SER B O 1
ATOM 14456 N N . PHE B 1 738 ? -12.391 -58.312 -21.578 1 91.69 738 PHE B N 1
ATOM 14457 C CA . PHE B 1 738 ? -13.125 -59.375 -22.25 1 91.69 738 PHE B CA 1
ATOM 14458 C C . PHE B 1 738 ? -12.82 -60.719 -21.641 1 91.69 738 PHE B C 1
ATOM 14460 O O . PHE B 1 738 ? -13.586 -61.688 -21.797 1 91.69 738 PHE B O 1
ATOM 14467 N N . GLY B 1 739 ? -11.617 -60.812 -20.953 1 89.44 739 GLY B N 1
ATOM 14468 C CA . GLY B 1 739 ? -11.281 -62.031 -20.266 1 89.44 739 GLY B CA 1
ATOM 14469 C C . GLY B 1 739 ? -10.242 -62.875 -21 1 89.44 739 GLY B C 1
ATOM 14470 O O . GLY B 1 739 ? -10.031 -62.688 -22.203 1 89.44 739 GLY B O 1
ATOM 14471 N N . ARG B 1 740 ? -9.703 -63.906 -20.391 1 90.81 740 ARG B N 1
ATOM 14472 C CA . ARG B 1 740 ? -8.625 -64.75 -20.891 1 90.81 740 ARG B CA 1
ATOM 14473 C C . ARG B 1 740 ? -9.133 -65.688 -21.969 1 90.81 740 ARG B C 1
ATOM 14475 O O . ARG B 1 740 ? -8.453 -65.938 -22.953 1 90.81 740 ARG B O 1
ATOM 14482 N N . ASP B 1 741 ? -10.312 -66.125 -21.766 1 90.19 741 ASP B N 1
ATOM 14483 C CA . ASP B 1 741 ? -10.883 -67.125 -22.719 1 90.19 741 ASP B CA 1
ATOM 14484 C C . ASP B 1 741 ? -11.172 -66.438 -24.062 1 90.19 741 ASP B C 1
ATOM 14486 O O . ASP B 1 741 ? -10.969 -67.062 -25.109 1 90.19 741 ASP B O 1
ATOM 14490 N N . PHE B 1 742 ? -11.617 -65.312 -23.922 1 91 742 PHE B N 1
ATOM 14491 C CA . PHE B 1 742 ? -11.852 -64.562 -25.141 1 91 742 PHE B CA 1
ATOM 14492 C C . PHE B 1 742 ? -10.547 -64.375 -25.922 1 91 742 PHE B C 1
ATOM 14494 O O . PHE B 1 742 ? -10.531 -64.438 -27.141 1 91 742 PHE B O 1
ATOM 14501 N N . GLY B 1 743 ? -9.453 -64.062 -25.219 1 90.62 743 GLY B N 1
ATOM 14502 C CA . GLY B 1 743 ? -8.148 -63.875 -25.828 1 90.62 743 GLY B CA 1
ATOM 14503 C C . GLY B 1 743 ? -7.672 -65.062 -26.609 1 90.62 743 GLY B C 1
ATOM 14504 O O . GLY B 1 743 ? -7.199 -64.938 -27.734 1 90.62 743 GLY B O 1
ATOM 14505 N N . LEU B 1 744 ? -7.895 -66.25 -26.078 1 89.88 744 LEU B N 1
ATOM 14506 C CA . LEU B 1 744 ? -7.363 -67.5 -26.672 1 89.88 744 LEU B CA 1
ATOM 14507 C C . LEU B 1 744 ? -8.32 -68.062 -27.719 1 89.88 744 LEU B C 1
ATOM 14509 O O . LEU B 1 744 ? -7.883 -68.562 -28.734 1 89.88 744 LEU B O 1
ATOM 14513 N N . MET B 1 745 ? -9.594 -67.875 -27.469 1 88.81 745 MET B N 1
ATOM 14514 C CA . MET B 1 745 ? -10.57 -68.562 -28.281 1 88.81 745 MET B CA 1
ATOM 14515 C C . MET B 1 745 ? -11.102 -67.688 -29.406 1 88.81 745 MET B C 1
ATOM 14517 O O . MET B 1 745 ? -11.609 -68.188 -30.406 1 88.81 745 MET B O 1
ATOM 14521 N N . SER B 1 746 ? -11.031 -66.438 -29.141 1 89.44 746 SER B N 1
ATOM 14522 C CA . SER B 1 746 ? -11.617 -65.562 -30.156 1 89.44 746 SER B CA 1
ATOM 14523 C C . SER B 1 746 ? -10.562 -64.688 -30.781 1 89.44 746 SER B C 1
ATOM 14525 O O . SER B 1 746 ? -10.414 -64.625 -32 1 89.44 746 SER B O 1
ATOM 14527 N N . LEU B 1 747 ? -9.797 -64 -29.953 1 91.69 747 LEU B N 1
ATOM 14528 C CA . LEU B 1 747 ? -8.867 -62.969 -30.438 1 91.69 747 LEU B CA 1
ATOM 14529 C C . LEU B 1 747 ? -7.715 -63.625 -31.203 1 91.69 747 LEU B C 1
ATOM 14531 O O . LEU B 1 747 ? -7.367 -63.188 -32.312 1 91.69 747 LEU B O 1
ATOM 14535 N N . LEU B 1 748 ? -7.023 -64.625 -30.609 1 92.38 748 LEU B N 1
ATOM 14536 C CA . LEU B 1 748 ? -5.863 -65.25 -31.219 1 92.38 748 LEU B CA 1
ATOM 14537 C C . LEU B 1 748 ? -6.238 -65.875 -32.562 1 92.38 748 LEU B C 1
ATOM 14539 O O . LEU B 1 748 ? -5.555 -65.688 -33.562 1 92.38 748 LEU B O 1
ATOM 14543 N N . PRO B 1 749 ? -7.367 -66.625 -32.625 1 91 749 PRO B N 1
ATOM 14544 C CA . PRO B 1 749 ? -7.77 -67.188 -33.906 1 91 749 PRO B CA 1
ATOM 14545 C C . PRO B 1 749 ? -8.078 -66.125 -34.938 1 91 749 PRO B C 1
ATOM 14547 O O . PRO B 1 749 ? -7.82 -66.312 -36.156 1 91 749 PRO B O 1
ATOM 14550 N N . LEU B 1 750 ? -8.641 -65.062 -34.469 1 91.75 750 LEU B N 1
ATOM 14551 C CA . LEU B 1 750 ? -8.922 -63.938 -35.344 1 91.75 750 LEU B CA 1
ATOM 14552 C C . LEU B 1 750 ? -7.633 -63.406 -35.969 1 91.75 750 LEU B C 1
ATOM 14554 O O . LEU B 1 750 ? -7.578 -63.125 -37.188 1 91.75 750 LEU B O 1
ATOM 14558 N N . ILE B 1 751 ? -6.621 -63.219 -35.156 1 93.5 751 ILE B N 1
ATOM 14559 C CA . ILE B 1 751 ? -5.332 -62.688 -35.625 1 93.5 751 ILE B CA 1
ATOM 14560 C C . ILE B 1 751 ? -4.688 -63.688 -36.594 1 93.5 751 ILE B C 1
ATOM 14562 O O . ILE B 1 751 ? -4.141 -63.281 -37.625 1 93.5 751 ILE B O 1
ATOM 14566 N N . GLU B 1 752 ? -4.746 -65 -36.312 1 90.19 752 GLU B N 1
ATOM 14567 C CA . GLU B 1 752 ? -4.152 -66.062 -37.156 1 90.19 752 GLU B CA 1
ATOM 14568 C C . GLU B 1 752 ? -4.824 -66.125 -38.531 1 90.19 752 GLU B C 1
ATOM 14570 O O . GLU B 1 752 ? -4.152 -66.25 -39.531 1 90.19 752 GLU B O 1
ATOM 14575 N N . ARG B 1 753 ? -6.105 -66 -38.469 1 89.94 753 ARG B N 1
ATOM 14576 C CA . ARG B 1 753 ? -6.844 -66 -39.719 1 89.94 753 ARG B CA 1
ATOM 14577 C C . ARG B 1 753 ? -6.453 -64.812 -40.594 1 89.94 753 ARG B C 1
ATOM 14579 O O . ARG B 1 753 ? -6.312 -64.938 -41.812 1 89.94 753 ARG B O 1
ATOM 14586 N N . GLN B 1 754 ? -6.246 -63.781 -39.938 1 87.62 754 GLN B N 1
ATOM 14587 C CA . GLN B 1 754 ? -5.883 -62.562 -40.688 1 87.62 754 GLN B CA 1
ATOM 14588 C C . GLN B 1 754 ? -4.469 -62.656 -41.25 1 87.62 754 GLN B C 1
ATOM 14590 O O . GLN B 1 754 ? -4.203 -62.188 -42.344 1 87.62 754 GLN B O 1
ATOM 14595 N N . GLN B 1 755 ? -3.611 -63.25 -40.5 1 87.62 755 GLN B N 1
ATOM 14596 C CA . GLN B 1 755 ? -2.232 -63.406 -40.938 1 87.62 755 GLN B CA 1
ATOM 14597 C C . GLN B 1 755 ? -2.143 -64.375 -42.094 1 87.62 755 GLN B C 1
ATOM 14599 O O . GLN B 1 755 ? -1.253 -64.25 -42.969 1 87.62 755 GLN B O 1
ATOM 14604 N N . GLU B 1 756 ? -3.088 -65.312 -42.125 1 86.5 756 GLU B N 1
ATOM 14605 C CA . GLU B 1 756 ? -3.139 -66.25 -43.219 1 86.5 756 GLU B CA 1
ATOM 14606 C C . GLU B 1 756 ? -3.621 -65.625 -44.5 1 86.5 756 GLU B C 1
ATOM 14608 O O . GLU B 1 756 ? -3.102 -65.875 -45.594 1 86.5 756 GLU B O 1
ATOM 14613 N N . GLN B 1 757 ? -4.543 -64.812 -44.312 1 84.81 757 GLN B N 1
ATOM 14614 C CA . GLN B 1 757 ? -5.105 -64.125 -45.469 1 84.81 757 GLN B CA 1
ATOM 14615 C C . GLN B 1 757 ? -4.137 -63.031 -46 1 84.81 757 GLN B C 1
ATOM 14617 O O . GLN B 1 757 ? -3.99 -62.875 -47.219 1 84.81 757 GLN B O 1
ATOM 14622 N N . ASN B 1 758 ? -3.512 -62.406 -45.031 1 85.56 758 ASN B N 1
ATOM 14623 C CA . ASN B 1 758 ? -2.541 -61.375 -45.375 1 85.56 758 ASN B CA 1
ATOM 14624 C C . ASN B 1 758 ? -1.202 -61.594 -44.688 1 85.56 758 ASN B C 1
ATOM 14626 O O . ASN B 1 758 ? -0.968 -61.094 -43.594 1 85.56 758 ASN B O 1
ATOM 14630 N N . PRO B 1 759 ? -0.393 -62.406 -45.281 1 82.06 759 PRO B N 1
ATOM 14631 C CA . PRO B 1 759 ? 0.892 -62.688 -44.625 1 82.06 759 PRO B CA 1
ATOM 14632 C C . PRO B 1 759 ? 1.741 -61.438 -44.438 1 82.06 759 PRO B C 1
ATOM 14634 O O . PRO B 1 759 ? 1.826 -60.594 -45.344 1 82.06 759 PRO B O 1
ATOM 14637 N N . PRO B 1 760 ? 2.164 -61.281 -43.188 1 81.62 760 PRO B N 1
ATOM 14638 C CA . PRO B 1 760 ? 2.959 -60.094 -42.906 1 81.62 760 PRO B CA 1
ATOM 14639 C C . PRO B 1 760 ? 4.254 -60.031 -43.719 1 81.62 760 PRO B C 1
ATOM 14641 O O . PRO B 1 760 ? 4.82 -61.094 -44.031 1 81.62 760 PRO B O 1
ATOM 14644 N N . HIS B 1 761 ? 4.617 -58.844 -44.094 1 77.94 761 HIS B N 1
ATOM 14645 C CA . HIS B 1 761 ? 5.848 -58.625 -44.844 1 77.94 761 HIS B CA 1
ATOM 14646 C C . HIS B 1 761 ? 7.07 -59 -44.031 1 77.94 761 HIS B C 1
ATOM 14648 O O . HIS B 1 761 ? 8.07 -59.469 -44.562 1 77.94 761 HIS B O 1
ATOM 14654 N N . HIS B 1 762 ? 6.914 -58.719 -42.75 1 80.88 762 HIS B N 1
ATOM 14655 C CA . HIS B 1 762 ? 8.016 -59.031 -41.844 1 80.88 762 HIS B CA 1
ATOM 14656 C C . HIS B 1 762 ? 7.59 -60.062 -40.781 1 80.88 762 HIS B C 1
ATOM 14658 O O . HIS B 1 762 ? 6.566 -59.875 -40.125 1 80.88 762 HIS B O 1
ATOM 14664 N N . MET B 1 763 ? 8.359 -61.062 -40.75 1 85.06 763 MET B N 1
ATOM 14665 C CA . MET B 1 763 ? 8.047 -62.094 -39.781 1 85.06 763 MET B CA 1
ATOM 14666 C C . MET B 1 763 ? 8.203 -61.562 -38.344 1 85.06 763 MET B C 1
ATOM 14668 O O . MET B 1 763 ? 7.398 -61.875 -37.469 1 85.06 763 MET B O 1
ATOM 14672 N N . ASP B 1 764 ? 9.273 -60.688 -38.188 1 92 764 ASP B N 1
ATOM 14673 C CA . ASP B 1 764 ? 9.477 -60.031 -36.906 1 92 764 ASP B CA 1
ATOM 14674 C C . ASP B 1 764 ? 8.797 -58.688 -36.844 1 92 764 ASP B C 1
ATOM 14676 O O . ASP B 1 764 ? 9.32 -57.688 -37.375 1 92 764 ASP B O 1
ATOM 14680 N N . ASN B 1 765 ? 7.688 -58.625 -36.312 1 92.69 765 ASN B N 1
ATOM 14681 C CA . ASN B 1 765 ? 6.898 -57.375 -36.312 1 92.69 765 ASN B CA 1
ATOM 14682 C C . ASN B 1 765 ? 6.336 -57.094 -34.906 1 92.69 765 ASN B C 1
ATOM 14684 O O . ASN B 1 765 ? 6.512 -57.906 -34 1 92.69 765 ASN B O 1
ATOM 14688 N N . VAL B 1 766 ? 5.699 -55.969 -34.719 1 93.25 766 VAL B N 1
ATOM 14689 C CA . VAL B 1 766 ? 5.195 -55.531 -33.438 1 93.25 766 VAL B CA 1
ATOM 14690 C C . VAL B 1 766 ? 4.055 -56.438 -32.969 1 93.25 766 VAL B C 1
ATOM 14692 O O . VAL B 1 766 ? 3.906 -56.688 -31.766 1 93.25 766 VAL B O 1
ATOM 14695 N N . LEU B 1 767 ? 3.227 -56.906 -33.938 1 94.94 767 LEU B N 1
ATOM 14696 C CA . LEU B 1 767 ? 2.096 -57.781 -33.594 1 94.94 767 LEU B CA 1
ATOM 14697 C C . LEU B 1 767 ? 2.564 -59.031 -32.906 1 94.94 767 LEU B C 1
ATOM 14699 O O . LEU B 1 767 ? 1.909 -59.5 -31.969 1 94.94 767 LEU B O 1
ATOM 14703 N N . LYS B 1 768 ? 3.66 -59.625 -33.312 1 94.25 768 LYS B N 1
ATOM 14704 C CA . LYS B 1 768 ? 4.199 -60.812 -32.688 1 94.25 768 LYS B CA 1
ATOM 14705 C C . LYS B 1 768 ? 4.551 -60.594 -31.234 1 94.25 768 LYS B C 1
ATOM 14707 O O . LYS B 1 768 ? 4.258 -61.406 -30.375 1 94.25 768 LYS B O 1
ATOM 14712 N N . ALA B 1 769 ? 5.188 -59.438 -30.969 1 94.62 769 ALA B N 1
ATOM 14713 C CA . ALA B 1 769 ? 5.508 -59.062 -29.594 1 94.62 769 ALA B CA 1
ATOM 14714 C C . ALA B 1 769 ? 4.238 -58.906 -28.766 1 94.62 769 ALA B C 1
ATOM 14716 O O . ALA B 1 769 ? 4.18 -59.312 -27.609 1 94.62 769 ALA B O 1
ATOM 14717 N N . VAL B 1 770 ? 3.232 -58.281 -29.359 1 95.62 770 VAL B N 1
ATOM 14718 C CA . VAL B 1 770 ? 1.967 -58.031 -28.672 1 95.62 770 VAL B CA 1
ATOM 14719 C C . VAL B 1 770 ? 1.271 -59.344 -28.375 1 95.62 770 VAL B C 1
ATOM 14721 O O . VAL B 1 770 ? 0.742 -59.531 -27.266 1 95.62 770 VAL B O 1
ATOM 14724 N N . ILE B 1 771 ? 1.239 -60.281 -29.391 1 95.19 771 ILE B N 1
ATOM 14725 C CA . ILE B 1 771 ? 0.617 -61.594 -29.188 1 95.19 771 ILE B CA 1
ATOM 14726 C C . ILE B 1 771 ? 1.293 -62.312 -28.016 1 95.19 771 ILE B C 1
ATOM 14728 O O . ILE B 1 771 ? 0.619 -62.875 -27.156 1 95.19 771 ILE B O 1
ATOM 14732 N N . ALA B 1 772 ? 2.611 -62.219 -27.938 1 94.88 772 ALA B N 1
ATOM 14733 C CA . ALA B 1 772 ? 3.377 -62.938 -26.922 1 94.88 772 ALA B CA 1
ATOM 14734 C C . ALA B 1 772 ? 3.119 -62.344 -25.531 1 94.88 772 ALA B C 1
ATOM 14736 O O . ALA B 1 772 ? 2.787 -63.062 -24.594 1 94.88 772 ALA B O 1
ATOM 14737 N N . VAL B 1 773 ? 3.168 -61 -25.391 1 94.25 773 VAL B N 1
ATOM 14738 C CA . VAL B 1 773 ? 3.191 -60.375 -24.078 1 94.25 773 VAL B CA 1
ATOM 14739 C C . VAL B 1 773 ? 1.763 -60.125 -23.609 1 94.25 773 VAL B C 1
ATOM 14741 O O . VAL B 1 773 ? 1.447 -60.344 -22.438 1 94.25 773 VAL B O 1
ATOM 14744 N N . ALA B 1 774 ? 0.913 -59.719 -24.484 1 93.75 774 ALA B N 1
ATOM 14745 C CA . ALA B 1 774 ? -0.408 -59.25 -24.047 1 93.75 774 ALA B CA 1
ATOM 14746 C C . ALA B 1 774 ? -1.413 -60.406 -24.078 1 93.75 774 ALA B C 1
ATOM 14748 O O . ALA B 1 774 ? -2.377 -60.406 -23.312 1 93.75 774 ALA B O 1
ATOM 14749 N N . ILE B 1 775 ? -1.271 -61.406 -24.984 1 93.81 775 ILE B N 1
ATOM 14750 C CA . ILE B 1 775 ? -2.289 -62.438 -25.141 1 93.81 775 ILE B CA 1
ATOM 14751 C C . ILE B 1 775 ? -1.778 -63.75 -24.562 1 93.81 775 ILE B C 1
ATOM 14753 O O . ILE B 1 775 ? -2.354 -64.25 -23.609 1 93.81 775 ILE B O 1
ATOM 14757 N N . LEU B 1 776 ? -0.644 -64.25 -25 1 93.88 776 LEU B N 1
ATOM 14758 C CA . LEU B 1 776 ? -0.183 -65.562 -24.641 1 93.88 776 LEU B CA 1
ATOM 14759 C C . LEU B 1 776 ? 0.276 -65.625 -23.188 1 93.88 776 LEU B C 1
ATOM 14761 O O . LEU B 1 776 ? -0.076 -66.562 -22.453 1 93.88 776 LEU B O 1
ATOM 14765 N N . ARG B 1 777 ? 1.015 -64.75 -22.719 1 91.06 777 ARG B N 1
ATOM 14766 C CA . ARG B 1 777 ? 1.582 -64.75 -21.375 1 91.06 777 ARG B CA 1
ATOM 14767 C C . ARG B 1 777 ? 0.485 -64.75 -20.312 1 91.06 777 ARG B C 1
ATOM 14769 O O . ARG B 1 777 ? 0.499 -65.625 -19.438 1 91.06 777 ARG B O 1
ATOM 14776 N N . PRO B 1 778 ? -0.49 -63.844 -20.406 1 89.88 778 PRO B N 1
ATOM 14777 C CA . PRO B 1 778 ? -1.517 -63.844 -19.359 1 89.88 778 PRO B CA 1
ATOM 14778 C C . PRO B 1 778 ? -2.539 -64.938 -19.531 1 89.88 778 PRO B C 1
ATOM 14780 O O . PRO B 1 778 ? -3.154 -65.375 -18.562 1 89.88 778 PRO B O 1
ATOM 14783 N N . CYS B 1 779 ? -2.727 -65.5 -20.797 1 89.88 779 CYS B N 1
ATOM 14784 C CA . CYS B 1 779 ? -3.852 -66.375 -21.078 1 89.88 779 CYS B CA 1
ATOM 14785 C C . CYS B 1 779 ? -3.412 -67.812 -21.047 1 89.88 779 CYS B C 1
ATOM 14787 O O . CYS B 1 779 ? -4.25 -68.688 -20.969 1 89.88 779 CYS B O 1
ATOM 14789 N N . GLN B 1 780 ? -2.176 -68.062 -21.172 1 89.88 780 GLN B N 1
ATOM 14790 C CA . GLN B 1 780 ? -1.683 -69.438 -21.188 1 89.88 780 GLN B CA 1
ATOM 14791 C C . GLN B 1 780 ? -0.843 -69.75 -19.953 1 89.88 780 GLN B C 1
ATOM 14793 O O . GLN B 1 780 ? -0.462 -68.875 -19.219 1 89.88 780 GLN B O 1
ATOM 14798 N N . SER B 1 781 ? -0.663 -71.062 -19.797 1 89.12 781 SER B N 1
ATOM 14799 C CA . SER B 1 781 ? 0.214 -71.5 -18.703 1 89.12 781 SER B CA 1
ATOM 14800 C C . SER B 1 781 ? 1.67 -71.188 -19 1 89.12 781 SER B C 1
ATOM 14802 O O . SER B 1 781 ? 2.037 -70.938 -20.156 1 89.12 781 SER B O 1
ATOM 14804 N N . GLN B 1 782 ? 2.457 -71.062 -18.047 1 90.5 782 GLN B N 1
ATOM 14805 C CA . GLN B 1 782 ? 3.863 -70.688 -18.172 1 90.5 782 GLN B CA 1
ATOM 14806 C C . GLN B 1 782 ? 4.609 -71.688 -19.078 1 90.5 782 GLN B C 1
ATOM 14808 O O . GLN B 1 782 ? 5.402 -71.25 -19.922 1 90.5 782 GLN B O 1
ATOM 14813 N N . GLU B 1 783 ? 4.348 -72.938 -18.969 1 90.06 783 GLU B N 1
ATOM 14814 C CA . GLU B 1 783 ? 5.047 -74 -19.75 1 90.06 783 GLU B CA 1
ATOM 14815 C C . GLU B 1 783 ? 4.719 -73.875 -21.234 1 90.06 783 GLU B C 1
ATOM 14817 O O . GLU B 1 783 ? 5.613 -73.938 -22.078 1 90.06 783 GLU B O 1
ATOM 14822 N N . VAL B 1 784 ? 3.439 -73.688 -21.422 1 91.56 784 VAL B N 1
ATOM 14823 C CA . VAL B 1 784 ? 3 -73.562 -22.812 1 91.56 784 VAL B CA 1
ATOM 14824 C C . VAL B 1 784 ? 3.529 -72.312 -23.453 1 91.56 784 VAL B C 1
ATOM 14826 O O . VAL B 1 784 ? 3.926 -72.312 -24.609 1 91.56 784 VAL B O 1
ATOM 14829 N N . PHE B 1 785 ? 3.527 -71.25 -22.688 1 93.69 785 PHE B N 1
ATOM 14830 C CA . PHE B 1 785 ? 4.008 -70 -23.172 1 93.69 785 PHE B CA 1
ATOM 14831 C C . PHE B 1 785 ? 5.48 -70.062 -23.562 1 93.69 785 PHE B C 1
ATOM 14833 O O . PHE B 1 785 ? 5.863 -69.625 -24.656 1 93.69 785 PHE B O 1
ATOM 14840 N N . VAL B 1 786 ? 6.312 -70.562 -22.688 1 93.12 786 VAL B N 1
ATOM 14841 C CA . VAL B 1 786 ? 7.746 -70.625 -22.922 1 93.12 786 VAL B CA 1
ATOM 14842 C C . VAL B 1 786 ? 8.016 -71.562 -24.094 1 93.12 786 VAL B C 1
ATOM 14844 O O . VAL B 1 786 ? 8.906 -71.375 -24.906 1 93.12 786 VAL B O 1
ATOM 14847 N N . ALA B 1 787 ? 7.219 -72.688 -24.172 1 93.31 787 ALA B N 1
ATOM 14848 C CA . ALA B 1 787 ? 7.359 -73.625 -25.281 1 93.31 787 ALA B CA 1
ATOM 14849 C C . ALA B 1 787 ? 7.055 -72.938 -26.609 1 93.31 787 ALA B C 1
ATOM 14851 O O . ALA B 1 787 ? 7.723 -73.188 -27.609 1 93.31 787 ALA B O 1
ATOM 14852 N N . THR B 1 788 ? 6.051 -72.125 -26.547 1 93.69 788 THR B N 1
ATOM 14853 C CA . THR B 1 788 ? 5.688 -71.375 -27.75 1 93.69 788 THR B CA 1
ATOM 14854 C C . THR B 1 788 ? 6.797 -70.438 -28.156 1 93.69 788 THR B C 1
ATOM 14856 O O . THR B 1 788 ? 7.121 -70.312 -29.344 1 93.69 788 THR B O 1
ATOM 14859 N N . LEU B 1 789 ? 7.352 -69.688 -27.219 1 93.69 789 LEU B N 1
ATOM 14860 C CA . LEU B 1 789 ? 8.453 -68.75 -27.5 1 93.69 789 LEU B CA 1
ATOM 14861 C C . LEU B 1 789 ? 9.641 -69.5 -28.094 1 93.69 789 LEU B C 1
ATOM 14863 O O . LEU B 1 789 ? 10.273 -69.062 -29.031 1 93.69 789 LEU B O 1
ATOM 14867 N N . LYS B 1 790 ? 9.93 -70.75 -27.516 1 92.69 790 LYS B N 1
ATOM 14868 C CA . LYS B 1 790 ? 11.016 -71.562 -28.016 1 92.69 790 LYS B CA 1
ATOM 14869 C C . LYS B 1 790 ? 10.789 -72 -29.469 1 92.69 790 LYS B C 1
ATOM 14871 O O . LYS B 1 790 ? 11.695 -71.875 -30.297 1 92.69 790 LYS B O 1
ATOM 14876 N N . GLN B 1 791 ? 9.617 -72.312 -29.734 1 93.25 791 GLN B N 1
ATOM 14877 C CA . GLN B 1 791 ? 9.266 -72.75 -31.078 1 93.25 791 GLN B CA 1
ATOM 14878 C C . GLN B 1 791 ? 9.414 -71.562 -32.062 1 93.25 791 GLN B C 1
ATOM 14880 O O . GLN B 1 791 ? 9.914 -71.75 -33.188 1 93.25 791 GLN B O 1
ATOM 14885 N N . TRP B 1 792 ? 8.914 -70.438 -31.641 1 93.25 792 TRP B N 1
ATOM 14886 C CA . TRP B 1 792 ? 9.047 -69.25 -32.469 1 93.25 792 TRP B CA 1
ATOM 14887 C C . TRP B 1 792 ? 10.516 -68.938 -32.75 1 93.25 792 TRP B C 1
ATOM 14889 O O . TRP B 1 792 ? 10.883 -68.562 -33.875 1 93.25 792 TRP B O 1
ATOM 14899 N N . LEU B 1 793 ? 11.289 -69 -31.703 1 92.94 793 LEU B N 1
ATOM 14900 C CA . LEU B 1 793 ? 12.703 -68.688 -31.812 1 92.94 793 LEU B CA 1
ATOM 14901 C C . LEU B 1 793 ? 13.398 -69.625 -32.812 1 92.94 793 LEU B C 1
ATOM 14903 O O . LEU B 1 793 ? 14.141 -69.188 -33.688 1 92.94 793 LEU B O 1
ATOM 14907 N N . ILE B 1 794 ? 13.133 -71 -32.719 1 92.38 794 ILE B N 1
ATOM 14908 C CA . ILE B 1 794 ? 13.734 -71.938 -33.594 1 92.38 794 ILE B CA 1
ATOM 14909 C C . ILE B 1 794 ? 13.336 -71.688 -35.062 1 92.38 794 ILE B C 1
ATOM 14911 O O . ILE B 1 794 ? 14.18 -71.688 -35.938 1 92.38 794 ILE B O 1
ATOM 14915 N N . LEU B 1 795 ? 12.078 -71.375 -35.219 1 91.38 795 LEU B N 1
ATOM 14916 C CA . LEU B 1 795 ? 11.57 -71.062 -36.562 1 91.38 795 LEU B CA 1
ATOM 14917 C C . LEU B 1 795 ? 12.234 -69.875 -37.156 1 91.38 795 LEU B C 1
ATOM 14919 O O . LEU B 1 795 ? 12.656 -69.875 -38.312 1 91.38 795 LEU B O 1
ATOM 14923 N N . HIS B 1 796 ? 12.344 -68.75 -36.344 1 92.44 796 HIS B N 1
ATOM 14924 C CA . HIS B 1 796 ? 12.938 -67.5 -36.812 1 92.44 796 HIS B CA 1
ATOM 14925 C C . HIS B 1 796 ? 14.406 -67.688 -37.156 1 92.44 796 HIS B C 1
ATOM 14927 O O . HIS B 1 796 ? 14.883 -67.188 -38.188 1 92.44 796 HIS B O 1
ATOM 14933 N N . LEU B 1 797 ? 15.133 -68.375 -36.344 1 90.44 797 LEU B N 1
ATOM 14934 C CA . LEU B 1 797 ? 16.562 -68.562 -36.531 1 90.44 797 LEU B CA 1
ATOM 14935 C C . LEU B 1 797 ? 16.859 -69.5 -37.719 1 90.44 797 LEU B C 1
ATOM 14937 O O . LEU B 1 797 ? 17.797 -69.25 -38.469 1 90.44 797 LEU B O 1
ATOM 14941 N N . GLN B 1 798 ? 16.047 -70.5 -37.875 1 88.56 798 GLN B N 1
ATOM 14942 C CA . GLN B 1 798 ? 16.219 -71.438 -39 1 88.56 798 GLN B CA 1
ATOM 14943 C C . GLN B 1 798 ? 15.977 -70.75 -40.344 1 88.56 798 GLN B C 1
ATOM 14945 O O . GLN B 1 798 ? 16.688 -71 -41.312 1 88.56 798 GLN B O 1
ATOM 14950 N N . GLU B 1 799 ? 15.117 -69.875 -40.375 1 89.5 799 GLU B N 1
ATOM 14951 C CA . GLU B 1 799 ? 14.797 -69.125 -41.594 1 89.5 799 GLU B CA 1
ATOM 14952 C C . GLU B 1 799 ? 15.57 -67.812 -41.656 1 89.5 799 GLU B C 1
ATOM 14954 O O . GLU B 1 799 ? 15.359 -67 -42.562 1 89.5 799 GLU B O 1
ATOM 14959 N N . SER B 1 800 ? 16.438 -67.5 -40.781 1 88 800 SER B N 1
ATOM 14960 C CA . SER B 1 800 ? 17.344 -66.312 -40.719 1 88 800 SER B CA 1
ATOM 14961 C C . SER B 1 800 ? 16.547 -65 -40.625 1 88 800 SER B C 1
ATOM 14963 O O . SER B 1 800 ? 16.859 -64.062 -41.344 1 88 800 SER B O 1
ATOM 14965 N N . HIS B 1 801 ? 15.453 -65 -39.938 1 90.12 801 HIS B N 1
ATOM 14966 C CA . HIS B 1 801 ? 14.695 -63.812 -39.625 1 90.12 801 HIS B CA 1
ATOM 14967 C C . HIS B 1 801 ? 15.156 -63.156 -38.344 1 90.12 801 HIS B C 1
ATOM 14969 O O . HIS B 1 801 ? 15.672 -63.844 -37.438 1 90.12 801 HIS B O 1
ATOM 14975 N N . PRO B 1 802 ? 14.891 -61.844 -38.25 1 91.12 802 PRO B N 1
ATOM 14976 C CA . PRO B 1 802 ? 15.234 -61.188 -36.969 1 91.12 802 PRO B CA 1
ATOM 14977 C C . PRO B 1 802 ? 14.375 -61.688 -35.812 1 91.12 802 PRO B C 1
ATOM 14979 O O . PRO B 1 802 ? 13.266 -62.188 -36.031 1 91.12 802 PRO B O 1
ATOM 14982 N N . THR B 1 803 ? 14.898 -61.656 -34.594 1 92.06 803 THR B N 1
ATOM 14983 C CA . THR B 1 803 ? 14.219 -62.156 -33.406 1 92.06 803 THR B CA 1
ATOM 14984 C C . THR B 1 803 ? 14.039 -61.062 -32.344 1 92.06 803 THR B C 1
ATOM 14986 O O . THR B 1 803 ? 14.039 -61.344 -31.156 1 92.06 803 THR B O 1
ATOM 14989 N N . ASN B 1 804 ? 13.898 -59.875 -32.781 1 92.06 804 ASN B N 1
ATOM 14990 C CA . ASN B 1 804 ? 13.805 -58.75 -31.859 1 92.06 804 ASN B CA 1
ATOM 14991 C C . ASN B 1 804 ? 12.5 -58.75 -31.062 1 92.06 804 ASN B C 1
ATOM 14993 O O . ASN B 1 804 ? 12.477 -58.438 -29.875 1 92.06 804 ASN B O 1
ATOM 14997 N N . SER B 1 805 ? 11.398 -59.125 -31.703 1 92.81 805 SER B N 1
ATOM 14998 C CA . SER B 1 805 ? 10.102 -59.156 -31.031 1 92.81 805 SER B CA 1
ATOM 14999 C C . SER B 1 805 ? 10.078 -60.219 -29.938 1 92.81 805 SER B C 1
ATOM 15001 O O . SER B 1 805 ? 9.523 -60 -28.859 1 92.81 805 SER B O 1
ATOM 15003 N N . ILE B 1 806 ? 10.742 -61.344 -30.219 1 92.25 806 ILE B N 1
ATOM 15004 C CA . ILE B 1 806 ? 10.781 -62.438 -29.266 1 92.25 806 ILE B CA 1
ATOM 15005 C C . ILE B 1 806 ? 11.664 -62.062 -28.078 1 92.25 806 ILE B C 1
ATOM 15007 O O . ILE B 1 806 ? 11.312 -62.312 -26.922 1 92.25 806 ILE B O 1
ATOM 15011 N N . LEU B 1 807 ? 12.812 -61.406 -28.406 1 91.12 807 LEU B N 1
ATOM 15012 C CA . LEU B 1 807 ? 13.703 -60.969 -27.344 1 91.12 807 LEU B CA 1
ATOM 15013 C C . LEU B 1 807 ? 13.008 -59.938 -26.438 1 91.12 807 LEU B C 1
ATOM 15015 O O . LEU B 1 807 ? 13.164 -59.969 -25.219 1 91.12 807 LEU B O 1
ATOM 15019 N N . PHE B 1 808 ? 12.32 -59 -27.031 1 92.06 808 PHE B N 1
ATOM 15020 C CA . PHE B 1 808 ? 11.555 -58.031 -26.266 1 92.06 808 PHE B CA 1
ATOM 15021 C C . PHE B 1 808 ? 10.547 -58.75 -25.359 1 92.06 808 PHE B C 1
ATOM 15023 O O . PHE B 1 808 ? 10.359 -58.344 -24.203 1 92.06 808 PHE B O 1
ATOM 15030 N N . ALA B 1 809 ? 9.789 -59.75 -25.953 1 92.94 809 ALA B N 1
ATOM 15031 C CA . ALA B 1 809 ? 8.797 -60.469 -25.188 1 92.94 809 ALA B CA 1
ATOM 15032 C C . ALA B 1 809 ? 9.43 -61.156 -23.969 1 92.94 809 ALA B C 1
ATOM 15034 O O . ALA B 1 809 ? 8.859 -61.156 -22.875 1 92.94 809 ALA B O 1
ATOM 15035 N N . ILE B 1 810 ? 10.625 -61.719 -24.109 1 91.19 810 ILE B N 1
ATOM 15036 C CA . ILE B 1 810 ? 11.344 -62.344 -23.016 1 91.19 810 ILE B CA 1
ATOM 15037 C C . ILE B 1 810 ? 11.711 -61.312 -21.953 1 91.19 810 ILE B C 1
ATOM 15039 O O . ILE B 1 810 ? 11.461 -61.531 -20.766 1 91.19 810 ILE B O 1
ATOM 15043 N N . LYS B 1 811 ? 12.242 -60.25 -22.406 1 89.12 811 LYS B N 1
ATOM 15044 C CA . LYS B 1 811 ? 12.641 -59.188 -21.484 1 89.12 811 LYS B CA 1
ATOM 15045 C C . LYS B 1 811 ? 11.438 -58.656 -20.719 1 89.12 811 LYS B C 1
ATOM 15047 O O . LYS B 1 811 ? 11.508 -58.469 -19.5 1 89.12 811 LYS B O 1
ATOM 15052 N N . SER B 1 812 ? 10.398 -58.344 -21.422 1 90.44 812 SER B N 1
ATOM 15053 C CA . SER B 1 812 ? 9.188 -57.812 -20.812 1 90.44 812 SER B CA 1
ATOM 15054 C C . SER B 1 812 ? 8.586 -58.781 -19.812 1 90.44 812 SER B C 1
ATOM 15056 O O . SER B 1 812 ? 8.102 -58.375 -18.75 1 90.44 812 SER B O 1
ATOM 15058 N N . THR B 1 813 ? 8.594 -60.062 -20.188 1 89.88 813 THR B N 1
ATOM 15059 C CA . THR B 1 813 ? 8.055 -61.094 -19.297 1 89.88 813 THR B CA 1
ATOM 15060 C C . THR B 1 813 ? 8.883 -61.188 -18.016 1 89.88 813 THR B C 1
ATOM 15062 O O . THR B 1 813 ? 8.328 -61.344 -16.922 1 89.88 813 THR B O 1
ATOM 15065 N N . LEU B 1 814 ? 10.125 -61.031 -18.125 1 88 814 LEU B N 1
ATOM 15066 C CA . LEU B 1 814 ? 11.023 -61.125 -16.984 1 88 814 LEU B CA 1
ATOM 15067 C C . LEU B 1 814 ? 10.867 -59.906 -16.078 1 88 814 LEU B C 1
ATOM 15069 O O . LEU B 1 814 ? 10.969 -60 -14.859 1 88 814 LEU B O 1
ATOM 15073 N N . ASN B 1 815 ? 10.625 -58.781 -16.625 1 86 815 ASN B N 1
ATOM 15074 C CA . ASN B 1 815 ? 10.445 -57.562 -15.867 1 86 815 ASN B CA 1
ATOM 15075 C C . ASN B 1 815 ? 9.156 -57.594 -15.055 1 86 815 ASN B C 1
ATOM 15077 O O . ASN B 1 815 ? 9.109 -57.062 -13.938 1 86 815 ASN B O 1
ATOM 15081 N N . GLU B 1 816 ? 8.164 -58.125 -15.617 1 82.88 816 GLU B N 1
ATOM 15082 C CA . GLU B 1 816 ? 6.859 -58.125 -14.961 1 82.88 816 GLU B CA 1
ATOM 15083 C C . GLU B 1 816 ? 6.766 -59.25 -13.922 1 82.88 816 GLU B C 1
ATOM 15085 O O . GLU B 1 816 ? 6.191 -59.062 -12.852 1 82.88 816 GLU B O 1
ATOM 15090 N N . SER B 1 817 ? 7.242 -60.406 -14.383 1 83 817 SER B N 1
ATOM 15091 C CA . SER B 1 817 ? 7.137 -61.531 -13.469 1 83 817 SER B CA 1
ATOM 15092 C C . SER B 1 817 ? 8.469 -62.281 -13.336 1 83 817 SER B C 1
ATOM 15094 O O . SER B 1 817 ? 8.898 -62.938 -14.266 1 83 817 SER B O 1
ATOM 15096 N N . ARG B 1 818 ? 8.961 -62.281 -12.164 1 77.81 818 ARG B N 1
ATOM 15097 C CA . ARG B 1 818 ? 10.25 -62.875 -11.891 1 77.81 818 ARG B CA 1
ATOM 15098 C C . ARG B 1 818 ? 10.133 -64.438 -11.875 1 77.81 818 ARG B C 1
ATOM 15100 O O . ARG B 1 818 ? 11.133 -65.125 -12.016 1 77.81 818 ARG B O 1
ATOM 15107 N N . ASN B 1 819 ? 8.859 -64.875 -11.852 1 83.12 819 ASN B N 1
ATOM 15108 C CA . ASN B 1 819 ? 8.648 -66.312 -11.773 1 83.12 819 ASN B CA 1
ATOM 15109 C C . ASN B 1 819 ? 9.055 -67 -13.07 1 83.12 819 ASN B C 1
ATOM 15111 O O . ASN B 1 819 ? 9.281 -68.25 -13.086 1 83.12 819 ASN B O 1
ATOM 15115 N N . PHE B 1 820 ? 9.203 -66.25 -14.125 1 89 820 PHE B N 1
ATOM 15116 C CA . PHE B 1 820 ? 9.531 -66.812 -15.422 1 89 820 PHE B CA 1
ATOM 15117 C C . PHE B 1 820 ? 11.039 -67 -15.57 1 89 820 PHE B C 1
ATOM 15119 O O . PHE B 1 820 ? 11.508 -67.562 -16.547 1 89 820 PHE B O 1
ATOM 15126 N N . GLY B 1 821 ? 11.82 -66.562 -14.625 1 87.94 821 GLY B N 1
ATOM 15127 C CA . GLY B 1 821 ? 13.273 -66.625 -14.711 1 87.94 821 GLY B CA 1
ATOM 15128 C C . GLY B 1 821 ? 13.82 -68 -14.852 1 87.94 821 GLY B C 1
ATOM 15129 O O . GLY B 1 821 ? 14.656 -68.25 -15.719 1 87.94 821 GLY B O 1
ATOM 15130 N N . VAL B 1 822 ? 13.266 -68.938 -14.133 1 89.56 822 VAL B N 1
ATOM 15131 C CA . VAL B 1 822 ? 13.75 -70.312 -14.125 1 89.56 822 VAL B CA 1
ATOM 15132 C C . VAL B 1 822 ? 13.367 -71 -15.438 1 89.56 822 VAL B C 1
ATOM 15134 O O . VAL B 1 822 ? 14.195 -71.688 -16.062 1 89.56 822 VAL B O 1
ATOM 15137 N N . SER B 1 823 ? 12.141 -70.812 -15.828 1 91.06 823 SER B N 1
ATOM 15138 C CA . SER B 1 823 ? 11.656 -71.438 -17.031 1 91.06 823 SER B CA 1
ATOM 15139 C C . SER B 1 823 ? 12.398 -70.938 -18.266 1 91.06 823 SER B C 1
ATOM 15141 O O . SER B 1 823 ? 12.703 -71.688 -19.188 1 91.06 823 SER B O 1
ATOM 15143 N N . ILE B 1 824 ? 12.648 -69.688 -18.312 1 92.75 824 ILE B N 1
ATOM 15144 C CA . ILE B 1 824 ? 13.344 -69.125 -19.453 1 92.75 824 ILE B CA 1
ATOM 15145 C C . ILE B 1 824 ? 14.805 -69.562 -19.453 1 92.75 824 ILE B C 1
ATOM 15147 O O . ILE B 1 824 ? 15.398 -69.812 -20.516 1 92.75 824 ILE B O 1
ATOM 15151 N N . ALA B 1 825 ? 15.406 -69.688 -18.281 1 92.19 825 ALA B N 1
ATOM 15152 C CA . ALA B 1 825 ? 16.766 -70.188 -18.172 1 92.19 825 ALA B CA 1
ATOM 15153 C C . ALA B 1 825 ? 16.859 -71.625 -18.688 1 92.19 825 ALA B C 1
ATOM 15155 O O . ALA B 1 825 ? 17.828 -72 -19.359 1 92.19 825 ALA B O 1
ATOM 15156 N N . GLU B 1 826 ? 15.875 -72.375 -18.359 1 91.56 826 GLU B N 1
ATOM 15157 C CA . GLU B 1 826 ? 15.836 -73.75 -18.844 1 91.56 826 GLU B CA 1
ATOM 15158 C C . GLU B 1 826 ? 15.727 -73.812 -20.375 1 91.56 826 GLU B C 1
ATOM 15160 O O . GLU B 1 826 ? 16.359 -74.625 -21.016 1 91.56 826 GLU B O 1
ATOM 15165 N N . MET B 1 827 ? 14.898 -72.938 -20.875 1 92.5 827 MET B N 1
ATOM 15166 C CA . MET B 1 827 ? 14.789 -72.812 -22.328 1 92.5 827 MET B CA 1
ATOM 15167 C C . MET B 1 827 ? 16.125 -72.438 -22.938 1 92.5 827 MET B C 1
ATOM 15169 O O . MET B 1 827 ? 16.516 -73 -23.969 1 92.5 827 MET B O 1
ATOM 15173 N N . ALA B 1 828 ? 16.844 -71.562 -22.297 1 93 828 ALA B N 1
ATOM 15174 C CA . ALA B 1 828 ? 18.141 -71.125 -22.812 1 93 828 ALA B CA 1
ATOM 15175 C C . ALA B 1 828 ? 19.141 -72.25 -22.812 1 93 828 ALA B C 1
ATOM 15177 O O . ALA B 1 828 ? 19.938 -72.438 -23.75 1 93 828 ALA B O 1
ATOM 15178 N N . TRP B 1 829 ? 19.078 -73.125 -21.844 1 92.88 829 TRP B N 1
ATOM 15179 C CA . TRP B 1 829 ? 19.984 -74.312 -21.734 1 92.88 829 TRP B CA 1
ATOM 15180 C C . TRP B 1 829 ? 19.734 -75.25 -22.875 1 92.88 829 TRP B C 1
ATOM 15182 O O . TRP B 1 829 ? 20.688 -75.875 -23.391 1 92.88 829 TRP B O 1
ATOM 15192 N N . THR B 1 830 ? 18.469 -75.438 -23.266 1 93 830 THR B N 1
ATOM 15193 C CA . THR B 1 830 ? 18.156 -76.25 -24.391 1 93 830 THR B CA 1
ATOM 15194 C C . THR B 1 830 ? 18.781 -75.75 -25.672 1 93 830 THR B C 1
ATOM 15196 O O . THR B 1 830 ? 19.141 -76.5 -26.578 1 93 830 THR B O 1
ATOM 15199 N N . LEU B 1 831 ? 18.922 -74.5 -25.766 1 92.62 831 LEU B N 1
ATOM 15200 C CA . LEU B 1 831 ? 19.5 -73.875 -26.938 1 92.62 831 LEU B CA 1
ATOM 15201 C C . LEU B 1 831 ? 21.031 -74 -26.906 1 92.62 831 LEU B C 1
ATOM 15203 O O . LEU B 1 831 ? 21.672 -74.125 -27.953 1 92.62 831 LEU B O 1
ATOM 15207 N N . VAL B 1 832 ? 21.641 -73.938 -25.734 1 93.12 832 VAL B N 1
ATOM 15208 C CA . VAL B 1 832 ? 23.094 -74 -25.562 1 93.12 832 VAL B CA 1
ATOM 15209 C C . VAL B 1 832 ? 23.609 -75.375 -26.047 1 93.12 832 VAL B C 1
ATOM 15211 O O . VAL B 1 832 ? 24.688 -75.438 -26.641 1 93.12 832 VAL B O 1
ATOM 15214 N N . THR B 1 833 ? 22.828 -76.438 -25.797 1 90.75 833 THR B N 1
ATOM 15215 C CA . THR B 1 833 ? 23.281 -77.75 -26.109 1 90.75 833 THR B CA 1
ATOM 15216 C C . THR B 1 833 ? 22.859 -78.188 -27.531 1 90.75 833 THR B C 1
ATOM 15218 O O . THR B 1 833 ? 23.156 -79.25 -27.969 1 90.75 833 THR B O 1
ATOM 15221 N N . ASP B 1 834 ? 22.281 -77.25 -28.234 1 89.75 834 ASP B N 1
ATOM 15222 C CA . ASP B 1 834 ? 21.781 -77.625 -29.562 1 89.75 834 ASP B CA 1
ATOM 15223 C C . ASP B 1 834 ? 22.922 -77.625 -30.578 1 89.75 834 ASP B C 1
ATOM 15225 O O . ASP B 1 834 ? 23.953 -77 -30.375 1 89.75 834 ASP B O 1
ATOM 15229 N N . GLN B 1 835 ? 22.797 -78.375 -31.625 1 89.31 835 GLN B N 1
ATOM 15230 C CA . GLN B 1 835 ? 23.844 -78.5 -32.625 1 89.31 835 GLN B CA 1
ATOM 15231 C C . GLN B 1 835 ? 23.906 -77.312 -33.562 1 89.31 835 GLN B C 1
ATOM 15233 O O . GLN B 1 835 ? 24.938 -77.062 -34.188 1 89.31 835 GLN B O 1
ATOM 15238 N N . ASP B 1 836 ? 22.844 -76.625 -33.625 1 90.81 836 ASP B N 1
ATOM 15239 C CA . ASP B 1 836 ? 22.797 -75.438 -34.531 1 90.81 836 ASP B CA 1
ATOM 15240 C C . ASP B 1 836 ? 23.562 -74.312 -33.938 1 90.81 836 ASP B C 1
ATOM 15242 O O . ASP B 1 836 ? 23.312 -73.875 -32.781 1 90.81 836 ASP B O 1
ATOM 15246 N N . ARG B 1 837 ? 24.406 -73.688 -34.719 1 90.12 837 ARG B N 1
ATOM 15247 C CA . ARG B 1 837 ? 25.266 -72.625 -34.281 1 90.12 837 ARG B CA 1
ATOM 15248 C C . ARG B 1 837 ? 24.438 -71.375 -33.938 1 90.12 837 ARG B C 1
ATOM 15250 O O . ARG B 1 837 ? 24.734 -70.625 -33 1 90.12 837 ARG B O 1
ATOM 15257 N N . ALA B 1 838 ? 23.469 -71.125 -34.75 1 90.31 838 ALA B N 1
ATOM 15258 C CA . ALA B 1 838 ? 22.672 -69.875 -34.562 1 90.31 838 ALA B CA 1
ATOM 15259 C C . ALA B 1 838 ? 21.891 -69.938 -33.25 1 90.31 838 ALA B C 1
ATOM 15261 O O . ALA B 1 838 ? 21.75 -68.938 -32.594 1 90.31 838 ALA B O 1
ATOM 15262 N N . LEU B 1 839 ? 21.453 -71.125 -32.906 1 92.12 839 LEU B N 1
ATOM 15263 C CA . LEU B 1 839 ? 20.703 -71.312 -31.656 1 92.12 839 LEU B CA 1
ATOM 15264 C C . LEU B 1 839 ? 21.625 -71.125 -30.453 1 92.12 839 LEU B C 1
ATOM 15266 O O . LEU B 1 839 ? 21.25 -70.5 -29.484 1 92.12 839 LEU B O 1
ATOM 15270 N N . ARG B 1 840 ? 22.75 -71.688 -30.578 1 93.06 840 ARG B N 1
ATOM 15271 C CA . ARG B 1 840 ? 23.719 -71.5 -29.5 1 93.06 840 ARG B CA 1
ATOM 15272 C C . ARG B 1 840 ? 24.125 -70.062 -29.344 1 93.06 840 ARG B C 1
ATOM 15274 O O . ARG B 1 840 ? 24.234 -69.562 -28.219 1 93.06 840 ARG B O 1
ATOM 15281 N N . ASN B 1 841 ? 24.297 -69.375 -30.469 1 91.25 841 ASN B N 1
ATOM 15282 C CA . ASN B 1 841 ? 24.656 -68 -30.422 1 91.25 841 ASN B CA 1
ATOM 15283 C C . ASN B 1 841 ? 23.562 -67.125 -29.766 1 91.25 841 ASN B C 1
ATOM 15285 O O . ASN B 1 841 ? 23.859 -66.25 -28.953 1 91.25 841 ASN B O 1
ATOM 15289 N N . PHE B 1 842 ? 22.328 -67.375 -30.062 1 92.31 842 PHE B N 1
ATOM 15290 C CA . PHE B 1 842 ? 21.219 -66.562 -29.531 1 92.31 842 PHE B CA 1
ATOM 15291 C C . PHE B 1 842 ? 21.031 -66.812 -28.047 1 92.31 842 PHE B C 1
ATOM 15293 O O . PHE B 1 842 ? 20.5 -66 -27.312 1 92.31 842 PHE B O 1
ATOM 15300 N N . SER B 1 843 ? 21.375 -68.062 -27.594 1 93.5 843 SER B N 1
ATOM 15301 C CA . SER B 1 843 ? 21.266 -68.375 -26.172 1 93.5 843 SER B CA 1
ATOM 15302 C C . SER B 1 843 ? 22.062 -67.375 -25.328 1 93.5 843 SER B C 1
ATOM 15304 O O . SER B 1 843 ? 21.672 -67.062 -24.203 1 93.5 843 SER B O 1
ATOM 15306 N N . GLY B 1 844 ? 23.141 -66.875 -25.844 1 91.12 844 GLY B N 1
ATOM 15307 C CA . GLY B 1 844 ? 23.891 -65.812 -25.141 1 91.12 844 GLY B CA 1
ATOM 15308 C C . GLY B 1 844 ? 23.094 -64.562 -24.906 1 91.12 844 GLY B C 1
ATOM 15309 O O . GLY B 1 844 ? 23.172 -63.969 -23.828 1 91.12 844 GLY B O 1
ATOM 15310 N N . ARG B 1 845 ? 22.312 -64.188 -25.891 1 89.62 845 ARG B N 1
ATOM 15311 C CA . ARG B 1 845 ? 21.484 -63 -25.781 1 89.62 845 ARG B CA 1
ATOM 15312 C C . ARG B 1 845 ? 20.391 -63.188 -24.734 1 89.62 845 ARG B C 1
ATOM 15314 O O . ARG B 1 845 ? 20.031 -62.25 -24.016 1 89.62 845 ARG B O 1
ATOM 15321 N N . ILE B 1 846 ? 19.828 -64.375 -24.688 1 92.62 846 ILE B N 1
ATOM 15322 C CA . ILE B 1 846 ? 18.781 -64.688 -23.719 1 92.62 846 ILE B CA 1
ATOM 15323 C C . ILE B 1 846 ? 19.359 -64.625 -22.312 1 92.62 846 ILE B C 1
ATOM 15325 O O . ILE B 1 846 ? 18.734 -64.062 -21.406 1 92.62 846 ILE B O 1
ATOM 15329 N N . PHE B 1 847 ? 20.562 -65.188 -22.141 1 92.5 847 PHE B N 1
ATOM 15330 C CA . PHE B 1 847 ? 21.203 -65.188 -20.828 1 92.5 847 PHE B CA 1
ATOM 15331 C C . PHE B 1 847 ? 21.5 -63.719 -20.406 1 92.5 847 PHE B C 1
ATOM 15333 O O . PHE B 1 847 ? 21.391 -63.375 -19.234 1 92.5 847 PHE B O 1
ATOM 15340 N N . GLU B 1 848 ? 21.891 -62.969 -21.375 1 89.88 848 GLU B N 1
ATOM 15341 C CA . GLU B 1 848 ? 22.109 -61.562 -21.078 1 89.88 848 GLU B CA 1
ATOM 15342 C C . GLU B 1 848 ? 20.828 -60.906 -20.547 1 89.88 848 GLU B C 1
ATOM 15344 O O . GLU B 1 848 ? 20.859 -60.188 -19.547 1 89.88 848 GLU B O 1
ATOM 15349 N N . ALA B 1 849 ? 19.766 -61.094 -21.234 1 88.19 849 ALA B N 1
ATOM 15350 C CA . ALA B 1 849 ? 18.469 -60.531 -20.828 1 88.19 849 ALA B CA 1
ATOM 15351 C C . ALA B 1 849 ? 18.078 -61.031 -19.453 1 88.19 849 ALA B C 1
ATOM 15353 O O . ALA B 1 849 ? 17.516 -60.281 -18.641 1 88.19 849 ALA B O 1
ATOM 15354 N N . LEU B 1 850 ? 18.375 -62.281 -19.188 1 89.44 850 LEU B N 1
ATOM 15355 C CA . LEU B 1 850 ? 18.047 -62.906 -17.906 1 89.44 850 LEU B CA 1
ATOM 15356 C C . LEU B 1 850 ? 18.828 -62.25 -16.781 1 89.44 850 LEU B C 1
ATOM 15358 O O . LEU B 1 850 ? 18.266 -61.938 -15.727 1 89.44 850 LEU B O 1
ATOM 15362 N N . VAL B 1 851 ? 20.094 -62 -17.016 1 88.06 851 VAL B N 1
ATOM 15363 C CA . VAL B 1 851 ? 20.969 -61.5 -15.969 1 88.06 851 VAL B CA 1
ATOM 15364 C C . VAL B 1 851 ? 20.531 -60.062 -15.602 1 88.06 851 VAL B C 1
ATOM 15366 O O . VAL B 1 851 ? 20.516 -59.719 -14.422 1 88.06 851 VAL B O 1
ATOM 15369 N N . VAL B 1 852 ? 20.188 -59.281 -16.594 1 83.69 852 VAL B N 1
ATOM 15370 C CA . VAL B 1 852 ? 19.828 -57.906 -16.375 1 83.69 852 VAL B CA 1
ATOM 15371 C C . VAL B 1 852 ? 18.562 -57.812 -15.523 1 83.69 852 VAL B C 1
ATOM 15373 O O . VAL B 1 852 ? 18.453 -57 -14.617 1 83.69 852 VAL B O 1
ATOM 15376 N N . GLU B 1 853 ? 17.672 -58.75 -15.836 1 79.62 853 GLU B N 1
ATOM 15377 C CA . GLU B 1 853 ? 16.375 -58.656 -15.18 1 79.62 853 GLU B CA 1
ATOM 15378 C C . GLU B 1 853 ? 16.375 -59.375 -13.836 1 79.62 853 GLU B C 1
ATOM 15380 O O . GLU B 1 853 ? 15.641 -59 -12.922 1 79.62 853 GLU B O 1
ATOM 15385 N N . VAL B 1 854 ? 17.234 -60.406 -13.688 1 78.62 854 VAL B N 1
ATOM 15386 C CA . VAL B 1 854 ? 17.219 -61.188 -12.469 1 78.62 854 VAL B CA 1
ATOM 15387 C C . VAL B 1 854 ? 18.484 -60.938 -11.672 1 78.62 854 VAL B C 1
ATOM 15389 O O . VAL B 1 854 ? 18.922 -61.781 -10.891 1 78.62 854 VAL B O 1
ATOM 15392 N N . ILE B 1 855 ? 19.047 -59.875 -11.734 1 70.75 855 ILE B N 1
ATOM 15393 C CA . ILE B 1 855 ? 20.359 -59.594 -11.172 1 70.75 855 ILE B CA 1
ATOM 15394 C C . ILE B 1 855 ? 20.328 -59.781 -9.656 1 70.75 855 ILE B C 1
ATOM 15396 O O . ILE B 1 855 ? 21.328 -60.156 -9.055 1 70.75 855 ILE B O 1
ATOM 15400 N N . GLU B 1 856 ? 19.156 -59.719 -9.047 1 75.06 856 GLU B N 1
ATOM 15401 C CA . GLU B 1 856 ? 19.062 -59.812 -7.594 1 75.06 856 GLU B CA 1
ATOM 15402 C C . GLU B 1 856 ? 18.969 -61.25 -7.133 1 75.06 856 GLU B C 1
ATOM 15404 O O . GLU B 1 856 ? 19.172 -61.562 -5.953 1 75.06 856 GLU B O 1
ATOM 15409 N N . ASP B 1 857 ? 18.766 -62.125 -8.07 1 81.94 857 ASP B N 1
ATOM 15410 C CA . ASP B 1 857 ? 18.609 -63.531 -7.73 1 81.94 857 ASP B CA 1
ATOM 15411 C C . ASP B 1 857 ? 19.938 -64.312 -7.91 1 81.94 857 ASP B C 1
ATOM 15413 O O . ASP B 1 857 ? 20.172 -64.938 -8.945 1 81.94 857 ASP B O 1
ATOM 15417 N N . ASP B 1 858 ? 20.781 -64.375 -6.902 1 83.19 858 ASP B N 1
ATOM 15418 C CA . ASP B 1 858 ? 22.109 -64.938 -6.961 1 83.19 858 ASP B CA 1
ATOM 15419 C C . ASP B 1 858 ? 22.047 -66.438 -7.18 1 83.19 858 ASP B C 1
ATOM 15421 O O . ASP B 1 858 ? 22.922 -67.062 -7.797 1 83.19 858 ASP B O 1
ATOM 15425 N N . ASP B 1 859 ? 20.922 -67 -6.695 1 86 859 ASP B N 1
ATOM 15426 C CA . ASP B 1 859 ? 20.781 -68.5 -6.848 1 86 859 ASP B CA 1
ATOM 15427 C C . ASP B 1 859 ? 20.578 -68.875 -8.312 1 86 859 ASP B C 1
ATOM 15429 O O . ASP B 1 859 ? 21.219 -69.812 -8.805 1 86 859 ASP B O 1
ATOM 15433 N N . LEU B 1 860 ? 19.75 -68.125 -8.922 1 88.88 860 LEU B N 1
ATOM 15434 C CA . LEU B 1 860 ? 19.5 -68.375 -10.328 1 88.88 860 LEU B CA 1
ATOM 15435 C C . LEU B 1 860 ? 20.734 -68.125 -11.172 1 88.88 860 LEU B C 1
ATOM 15437 O O . LEU B 1 860 ? 21.047 -68.875 -12.094 1 88.88 860 LEU B O 1
ATOM 15441 N N . ILE B 1 861 ? 21.406 -67.125 -10.852 1 89.94 861 ILE B N 1
ATOM 15442 C CA . ILE B 1 861 ? 22.609 -66.688 -11.578 1 89.94 861 ILE B CA 1
ATOM 15443 C C . ILE B 1 861 ? 23.703 -67.75 -11.391 1 89.94 861 ILE B C 1
ATOM 15445 O O . ILE B 1 861 ? 24.359 -68.188 -12.352 1 89.94 861 ILE B O 1
ATOM 15449 N N . GLY B 1 862 ? 23.875 -68.188 -10.211 1 88.31 862 GLY B N 1
ATOM 15450 C CA . GLY B 1 862 ? 24.953 -69.125 -9.891 1 88.31 862 GLY B CA 1
ATOM 15451 C C . GLY B 1 862 ? 24.703 -70.562 -10.367 1 88.31 862 GLY B C 1
ATOM 15452 O O . GLY B 1 862 ? 25.625 -71.188 -10.82 1 88.31 862 GLY B O 1
ATOM 15453 N N . ASN B 1 863 ? 23.453 -70.938 -10.445 1 89.44 863 ASN B N 1
ATOM 15454 C CA . ASN B 1 863 ? 23.156 -72.312 -10.703 1 89.44 863 ASN B CA 1
ATOM 15455 C C . ASN B 1 863 ? 22.828 -72.562 -12.18 1 89.44 863 ASN B C 1
ATOM 15457 O O . ASN B 1 863 ? 23.078 -73.688 -12.703 1 89.44 863 ASN B O 1
ATOM 15461 N N . ARG B 1 864 ? 22.328 -71.625 -12.766 1 90.81 864 ARG B N 1
ATOM 15462 C CA . ARG B 1 864 ? 21.844 -71.875 -14.109 1 90.81 864 ARG B CA 1
ATOM 15463 C C . ARG B 1 864 ? 22.453 -70.938 -15.125 1 90.81 864 ARG B C 1
ATOM 15465 O O . ARG B 1 864 ? 22.906 -71.312 -16.188 1 90.81 864 ARG B O 1
ATOM 15472 N N . ILE B 1 865 ? 22.531 -69.688 -14.828 1 91.62 865 ILE B N 1
ATOM 15473 C CA . ILE B 1 865 ? 22.906 -68.688 -15.82 1 91.62 865 ILE B CA 1
ATOM 15474 C C . ILE B 1 865 ? 24.422 -68.688 -16.031 1 91.62 865 ILE B C 1
ATOM 15476 O O . ILE B 1 865 ? 24.891 -68.812 -17.172 1 91.62 865 ILE B O 1
ATOM 15480 N N . LEU B 1 866 ? 25.156 -68.625 -14.953 1 91.44 866 LEU B N 1
ATOM 15481 C CA . LEU B 1 866 ? 26.609 -68.562 -15.062 1 91.44 866 LEU B CA 1
ATOM 15482 C C . LEU B 1 866 ? 27.172 -69.812 -15.711 1 91.44 866 LEU B C 1
ATOM 15484 O O . LEU B 1 866 ? 28.016 -69.75 -16.609 1 91.44 866 LEU B O 1
ATOM 15488 N N . PRO B 1 867 ? 26.734 -71 -15.305 1 91.88 867 PRO B N 1
ATOM 15489 C CA . PRO B 1 867 ? 27.234 -72.188 -15.992 1 91.88 867 PRO B CA 1
ATOM 15490 C C . PRO B 1 867 ? 26.906 -72.188 -17.484 1 91.88 867 PRO B C 1
ATOM 15492 O O . PRO B 1 867 ? 27.703 -72.688 -18.297 1 91.88 867 PRO B O 1
ATOM 15495 N N . GLY B 1 868 ? 25.734 -71.75 -17.797 1 91.69 868 GLY B N 1
ATOM 15496 C CA . GLY B 1 868 ? 25.391 -71.625 -19.203 1 91.69 868 GLY B CA 1
ATOM 15497 C C . GLY B 1 868 ? 26.297 -70.688 -19.969 1 91.69 868 GLY B C 1
ATOM 15498 O O . GLY B 1 868 ? 26.719 -71 -21.094 1 91.69 868 GLY B O 1
ATOM 15499 N N . LEU B 1 869 ? 26.641 -69.562 -19.359 1 93 869 LEU B N 1
ATOM 15500 C CA . LEU B 1 869 ? 27.531 -68.625 -19.984 1 93 869 LEU B CA 1
ATOM 15501 C C . LEU B 1 869 ? 28.938 -69.125 -20.094 1 93 869 LEU B C 1
ATOM 15503 O O . LEU B 1 869 ? 29.641 -68.875 -21.078 1 93 869 LEU B O 1
ATOM 15507 N N . VAL B 1 870 ? 29.375 -69.938 -19.109 1 91.5 870 VAL B N 1
ATOM 15508 C CA . VAL B 1 870 ? 30.703 -70.562 -19.125 1 91.5 870 VAL B CA 1
ATOM 15509 C C . VAL B 1 870 ? 30.781 -71.562 -20.25 1 91.5 870 VAL B C 1
ATOM 15511 O O . VAL B 1 870 ? 31.797 -71.625 -20.969 1 91.5 870 VAL B O 1
ATOM 15514 N N . THR B 1 871 ? 29.719 -72.312 -20.391 1 92.31 871 THR B N 1
ATOM 15515 C CA . THR B 1 871 ? 29.688 -73.25 -21.469 1 92.31 871 THR B CA 1
ATOM 15516 C C . THR B 1 871 ? 29.75 -72.562 -22.828 1 92.31 871 THR B C 1
ATOM 15518 O O . THR B 1 871 ? 30.438 -73.062 -23.75 1 92.31 871 THR B O 1
ATOM 15521 N N . LEU B 1 872 ? 29.078 -71.5 -23 1 92.38 872 LEU B N 1
ATOM 15522 C CA . LEU B 1 872 ? 29.094 -70.75 -24.25 1 92.38 872 LEU B CA 1
ATOM 15523 C C . LEU B 1 872 ? 30.453 -70.125 -24.5 1 92.38 872 LEU B C 1
ATOM 15525 O O . LEU B 1 872 ? 30.891 -70 -25.641 1 92.38 872 LEU B O 1
ATOM 15529 N N . SER B 1 873 ? 31.156 -69.75 -23.484 1 88.94 873 SER B N 1
ATOM 15530 C CA . SER B 1 873 ? 32.469 -69.125 -23.609 1 88.94 873 SER B CA 1
ATOM 15531 C C . SER B 1 873 ? 33.531 -70.125 -24.047 1 88.94 873 SER B C 1
ATOM 15533 O O . SER B 1 873 ? 34.594 -69.75 -24.547 1 88.94 873 SER B O 1
ATOM 15535 N N . SER B 1 874 ? 33.25 -71.375 -23.828 1 85.06 874 SER B N 1
ATOM 15536 C CA . SER B 1 874 ? 34.219 -72.375 -24.203 1 85.06 874 SER B CA 1
ATOM 15537 C C . SER B 1 874 ? 33.844 -73 -25.547 1 85.06 874 SER B C 1
ATOM 15539 O O . SER B 1 874 ? 34.438 -74 -25.953 1 85.06 874 SER B O 1
ATOM 15541 N N . ASP B 1 875 ? 32.938 -72.438 -26.25 1 88.19 875 ASP B N 1
ATOM 15542 C CA . ASP B 1 875 ? 32.5 -73 -27.547 1 88.19 875 ASP B CA 1
ATOM 15543 C C . ASP B 1 875 ? 33.594 -72.75 -28.609 1 88.19 875 ASP B C 1
ATOM 15545 O O . ASP B 1 875 ? 34.281 -71.75 -28.594 1 88.19 875 ASP B O 1
ATOM 15549 N N . PRO B 1 876 ? 33.781 -73.625 -29.469 1 85.69 876 PRO B N 1
ATOM 15550 C CA . PRO B 1 876 ? 34.812 -73.5 -30.516 1 85.69 876 PRO B CA 1
ATOM 15551 C C . PRO B 1 876 ? 34.531 -72.375 -31.5 1 85.69 876 PRO B C 1
ATOM 15553 O O . PRO B 1 876 ? 35.438 -71.875 -32.125 1 85.69 876 PRO B O 1
ATOM 15556 N N . ASP B 1 877 ? 33.312 -72.062 -31.625 1 88 877 ASP B N 1
ATOM 15557 C CA . ASP B 1 877 ? 32.938 -70.938 -32.531 1 88 877 ASP B CA 1
ATOM 15558 C C . ASP B 1 877 ? 33.156 -69.625 -31.875 1 88 877 ASP B C 1
ATOM 15560 O O . ASP B 1 877 ? 32.625 -69.375 -30.781 1 88 877 ASP B O 1
ATOM 15564 N N . GLU B 1 878 ? 33.812 -68.75 -32.562 1 86.31 878 GLU B N 1
ATOM 15565 C CA . GLU B 1 878 ? 34.188 -67.438 -32 1 86.31 878 GLU B CA 1
ATOM 15566 C C . GLU B 1 878 ? 32.938 -66.562 -31.781 1 86.31 878 GLU B C 1
ATOM 15568 O O . GLU B 1 878 ? 32.875 -65.812 -30.797 1 86.31 878 GLU B O 1
ATOM 15573 N N . LEU B 1 879 ? 32 -66.625 -32.625 1 87.19 879 LEU B N 1
ATOM 15574 C CA . LEU B 1 879 ? 30.812 -65.812 -32.531 1 87.19 879 LEU B CA 1
ATOM 15575 C C . LEU B 1 879 ? 29.984 -66.188 -31.312 1 87.19 879 LEU B C 1
ATOM 15577 O O . LEU B 1 879 ? 29.391 -65.312 -30.656 1 87.19 879 LEU B O 1
ATOM 15581 N N . ILE B 1 880 ? 30.031 -67.438 -31.031 1 90.69 880 ILE B N 1
ATOM 15582 C CA . ILE B 1 880 ? 29.312 -67.938 -29.859 1 90.69 880 ILE B CA 1
ATOM 15583 C C . ILE B 1 880 ? 30.031 -67.5 -28.578 1 90.69 880 ILE B C 1
ATOM 15585 O O . ILE B 1 880 ? 29.391 -67.125 -27.609 1 90.69 880 ILE B O 1
ATOM 15589 N N . ARG B 1 881 ? 31.266 -67.562 -28.609 1 89.06 881 ARG B N 1
ATOM 15590 C CA . ARG B 1 881 ? 32.031 -67.125 -27.453 1 89.06 881 ARG B CA 1
ATOM 15591 C C . ARG B 1 881 ? 31.766 -65.625 -27.172 1 89.06 881 ARG B C 1
ATOM 15593 O O . ARG B 1 881 ? 31.656 -65.25 -26.016 1 89.06 881 ARG B O 1
ATOM 15600 N N . ILE B 1 882 ? 31.609 -64.875 -28.219 1 89.38 882 ILE B N 1
ATOM 15601 C CA . ILE B 1 882 ? 31.391 -63.406 -28.109 1 89.38 882 ILE B CA 1
ATOM 15602 C C . ILE B 1 882 ? 30 -63.156 -27.516 1 89.38 882 ILE B C 1
ATOM 15604 O O . ILE B 1 882 ? 29.812 -62.188 -26.766 1 89.38 882 ILE B O 1
ATOM 15608 N N . SER B 1 883 ? 29.047 -64 -27.828 1 90.69 883 SER B N 1
ATOM 15609 C CA . SER B 1 883 ? 27.672 -63.781 -27.375 1 90.69 883 SER B CA 1
ATOM 15610 C C . SER B 1 883 ? 27.562 -63.969 -25.859 1 90.69 883 SER B C 1
ATOM 15612 O O . SER B 1 883 ? 26.625 -63.469 -25.234 1 90.69 883 SER B O 1
ATOM 15614 N N . ALA B 1 884 ? 28.5 -64.625 -25.234 1 92.12 884 ALA B N 1
ATOM 15615 C CA . ALA B 1 884 ? 28.484 -64.875 -23.797 1 92.12 884 ALA B CA 1
ATOM 15616 C C . ALA B 1 884 ? 29.062 -63.688 -23.031 1 92.12 884 ALA B C 1
ATOM 15618 O O . ALA B 1 884 ? 28.828 -63.531 -21.828 1 92.12 884 ALA B O 1
ATOM 15619 N N . LEU B 1 885 ? 29.75 -62.844 -23.688 1 90.94 885 LEU B N 1
ATOM 15620 C CA . LEU B 1 885 ? 30.547 -61.812 -23.031 1 90.94 885 LEU B CA 1
ATOM 15621 C C . LEU B 1 885 ? 29.641 -60.812 -22.328 1 90.94 885 LEU B C 1
ATOM 15623 O O . LEU B 1 885 ? 29.891 -60.438 -21.172 1 90.94 885 LEU B O 1
ATOM 15627 N N . PRO B 1 886 ? 28.609 -60.375 -22.984 1 90.81 886 PRO B N 1
ATOM 15628 C CA . PRO B 1 886 ? 27.781 -59.375 -22.297 1 90.81 886 PRO B CA 1
ATOM 15629 C C . PRO B 1 886 ? 27.172 -59.906 -21 1 90.81 886 PRO B C 1
ATOM 15631 O O . PRO B 1 886 ? 27.109 -59.188 -20 1 90.81 886 PRO B O 1
ATOM 15634 N N . GLY B 1 887 ? 26.672 -61.062 -21.031 1 90.88 887 GLY B N 1
ATOM 15635 C CA . GLY B 1 887 ? 26.141 -61.656 -19.812 1 90.88 887 GLY B CA 1
ATOM 15636 C C . GLY B 1 887 ? 27.172 -61.75 -18.703 1 90.88 887 GLY B C 1
ATOM 15637 O O . GLY B 1 887 ? 26.875 -61.469 -17.547 1 90.88 887 GLY B O 1
ATOM 15638 N N . LEU B 1 888 ? 28.328 -62.156 -19.062 1 90.94 888 LEU B N 1
ATOM 15639 C CA . LEU B 1 888 ? 29.406 -62.25 -18.078 1 90.94 888 LEU B CA 1
ATOM 15640 C C . LEU B 1 888 ? 29.766 -60.875 -17.531 1 90.94 888 LEU B C 1
ATOM 15642 O O . LEU B 1 888 ? 30.031 -60.75 -16.328 1 90.94 888 LEU B O 1
ATOM 15646 N N . GLY B 1 889 ? 29.734 -59.938 -18.422 1 88.88 889 GLY B N 1
ATOM 15647 C CA . GLY B 1 889 ? 30.031 -58.594 -17.984 1 88.88 889 GLY B CA 1
ATOM 15648 C C . GLY B 1 889 ? 29.047 -58.062 -16.953 1 88.88 889 GLY B C 1
ATOM 15649 O O . GLY B 1 889 ? 29.453 -57.438 -15.961 1 88.88 889 GLY B O 1
ATOM 15650 N N . VAL B 1 890 ? 27.859 -58.25 -17.172 1 89.38 890 VAL B N 1
ATOM 15651 C CA . VAL B 1 890 ? 26.812 -57.75 -16.266 1 89.38 890 VAL B CA 1
ATOM 15652 C C . VAL B 1 890 ? 26.953 -58.438 -14.906 1 89.38 890 VAL B C 1
ATOM 15654 O O . VAL B 1 890 ? 26.781 -57.781 -13.867 1 89.38 890 VAL B O 1
ATOM 15657 N N . ILE B 1 891 ? 27.25 -59.719 -14.945 1 89.25 891 ILE B N 1
ATOM 15658 C CA . ILE B 1 891 ? 27.422 -60.469 -13.695 1 89.25 891 ILE B CA 1
ATOM 15659 C C . ILE B 1 891 ? 28.641 -59.938 -12.945 1 89.25 891 ILE B C 1
ATOM 15661 O O . ILE B 1 891 ? 28.609 -59.75 -11.727 1 89.25 891 ILE B O 1
ATOM 15665 N N . MET B 1 892 ? 29.656 -59.656 -13.641 1 87.94 892 MET B N 1
ATOM 15666 C CA . MET B 1 892 ? 30.875 -59.094 -13.055 1 87.94 892 MET B CA 1
ATOM 15667 C C . MET B 1 892 ? 30.609 -57.781 -12.359 1 87.94 892 MET B C 1
ATOM 15669 O O . MET B 1 892 ? 31.188 -57.5 -11.305 1 87.94 892 MET B O 1
ATOM 15673 N N . ALA B 1 893 ? 29.766 -56.969 -12.883 1 85.88 893 ALA B N 1
ATOM 15674 C CA . ALA B 1 893 ? 29.484 -55.625 -12.367 1 85.88 893 ALA B CA 1
ATOM 15675 C C . ALA B 1 893 ? 28.469 -55.656 -11.234 1 85.88 893 ALA B C 1
ATOM 15677 O O . ALA B 1 893 ? 28.5 -54.844 -10.32 1 85.88 893 ALA B O 1
ATOM 15678 N N . GLY B 1 894 ? 27.438 -56.531 -11.273 1 77.75 894 GLY B N 1
ATOM 15679 C CA . GLY B 1 894 ? 26.281 -56.406 -10.398 1 77.75 894 GLY B CA 1
ATOM 15680 C C . GLY B 1 894 ? 26.234 -57.469 -9.32 1 77.75 894 GLY B C 1
ATOM 15681 O O . GLY B 1 894 ? 25.547 -57.312 -8.32 1 77.75 894 GLY B O 1
ATOM 15682 N N . SER B 1 895 ? 26.844 -58.594 -9.445 1 77.5 895 SER B N 1
ATOM 15683 C CA . SER B 1 895 ? 26.625 -59.719 -8.562 1 77.5 895 SER B CA 1
ATOM 15684 C C . SER B 1 895 ? 27.547 -59.688 -7.352 1 77.5 895 SER B C 1
ATOM 15686 O O . SER B 1 895 ? 28.391 -58.781 -7.25 1 77.5 895 SER B O 1
ATOM 15688 N N . MET B 1 896 ? 27.203 -60.625 -6.406 1 75.94 896 MET B N 1
ATOM 15689 C CA . MET B 1 896 ? 27.969 -60.781 -5.172 1 75.94 896 MET B CA 1
ATOM 15690 C C . MET B 1 896 ? 29.375 -61.281 -5.461 1 75.94 896 MET B C 1
ATOM 15692 O O . MET B 1 896 ? 29.656 -61.75 -6.562 1 75.94 896 MET B O 1
ATOM 15696 N N . ASP B 1 897 ? 30.281 -61.281 -4.516 1 77.38 897 ASP B N 1
ATOM 15697 C CA . ASP B 1 897 ? 31.719 -61.438 -4.645 1 77.38 897 ASP B CA 1
ATOM 15698 C C . ASP B 1 897 ? 32.094 -62.781 -5.25 1 77.38 897 ASP B C 1
ATOM 15700 O O . ASP B 1 897 ? 32.875 -62.844 -6.203 1 77.38 897 ASP B O 1
ATOM 15704 N N . ALA B 1 898 ? 31.375 -63.906 -4.875 1 80.94 898 ALA B N 1
ATOM 15705 C CA .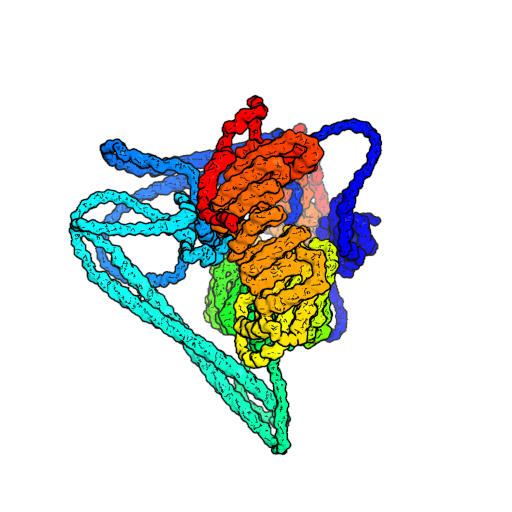 ALA B 1 898 ? 31.797 -65.188 -5.391 1 80.94 898 ALA B CA 1
ATOM 15706 C C . ALA B 1 898 ? 31.438 -65.312 -6.871 1 80.94 898 ALA B C 1
ATOM 15708 O O . ALA B 1 898 ? 32.25 -65.812 -7.664 1 80.94 898 ALA B O 1
ATOM 15709 N N . LEU B 1 899 ? 30.297 -64.938 -7.258 1 87.12 899 LEU B N 1
ATOM 15710 C CA . LEU B 1 899 ? 29.844 -65 -8.641 1 87.12 899 LEU B CA 1
ATOM 15711 C C . LEU B 1 899 ? 30.578 -64 -9.523 1 87.12 899 LEU B C 1
ATOM 15713 O O . LEU B 1 899 ? 30.906 -64.312 -10.672 1 87.12 899 LEU B O 1
ATOM 15717 N N . ARG B 1 900 ? 30.922 -62.969 -8.992 1 89.31 900 ARG B N 1
ATOM 15718 C CA . ARG B 1 900 ? 31.672 -61.938 -9.703 1 89.31 900 ARG B CA 1
ATOM 15719 C C . ARG B 1 900 ? 33.062 -62.438 -10.094 1 89.31 900 ARG B C 1
ATOM 15721 O O . ARG B 1 900 ? 33.5 -62.25 -11.227 1 89.31 900 ARG B O 1
ATOM 15728 N N . GLU B 1 901 ? 33.656 -63.094 -9.164 1 85.5 901 GLU B N 1
ATOM 15729 C CA . GLU B 1 901 ? 35.031 -63.594 -9.406 1 85.5 901 GLU B CA 1
ATOM 15730 C C . GLU B 1 901 ? 35.031 -64.688 -10.477 1 85.5 901 GLU B C 1
ATOM 15732 O O . GLU B 1 901 ? 35.906 -64.688 -11.336 1 85.5 901 GLU B O 1
ATOM 15737 N N . LYS B 1 902 ? 34.031 -65.5 -10.375 1 86.62 902 LYS B N 1
ATOM 15738 C CA . LYS B 1 902 ? 33.938 -66.562 -11.375 1 86.62 902 LYS B CA 1
ATOM 15739 C C . LYS B 1 902 ? 33.688 -65.938 -12.766 1 86.62 902 LYS B C 1
ATOM 15741 O O . LYS B 1 902 ? 34.312 -66.375 -13.742 1 86.62 902 LYS B O 1
ATOM 15746 N N . ALA B 1 903 ? 32.75 -65.062 -12.859 1 90.06 903 ALA B N 1
ATOM 15747 C CA . ALA B 1 903 ? 32.438 -64.438 -14.125 1 90.06 903 ALA B CA 1
ATOM 15748 C C . ALA B 1 903 ? 33.625 -63.625 -14.656 1 90.06 903 ALA B C 1
ATOM 15750 O O . ALA B 1 903 ? 33.906 -63.625 -15.859 1 90.06 903 ALA B O 1
ATOM 15751 N N . ALA B 1 904 ? 34.344 -63.031 -13.742 1 88.12 904 ALA B N 1
ATOM 15752 C CA . ALA B 1 904 ? 35.531 -62.25 -14.117 1 88.12 904 ALA B CA 1
ATOM 15753 C C . ALA B 1 904 ? 36.594 -63.156 -14.703 1 88.12 904 ALA B C 1
ATOM 15755 O O . ALA B 1 904 ? 37.25 -62.781 -15.688 1 88.12 904 ALA B O 1
ATOM 15756 N N . PHE B 1 905 ? 36.75 -64.312 -14.148 1 86.62 905 PHE B N 1
ATOM 15757 C CA . PHE B 1 905 ? 37.719 -65.25 -14.625 1 86.62 905 PHE B CA 1
ATOM 15758 C C . PHE B 1 905 ? 37.438 -65.688 -16.062 1 86.62 905 PHE B C 1
ATOM 15760 O O . PHE B 1 905 ? 38.312 -65.625 -16.922 1 86.62 905 PHE B O 1
ATOM 15767 N N . GLN B 1 906 ? 36.219 -66 -16.172 1 87.06 906 GLN B N 1
ATOM 15768 C CA . GLN B 1 906 ? 35.812 -66.5 -17.5 1 87.06 906 GLN B CA 1
ATOM 15769 C C . GLN B 1 906 ? 35.906 -65.312 -18.516 1 87.06 906 GLN B C 1
ATOM 15771 O O . GLN B 1 906 ? 36.281 -65.562 -19.672 1 87.06 906 GLN B O 1
ATOM 15776 N N . PHE B 1 907 ? 35.531 -64.188 -18.141 1 88.56 907 PHE B N 1
ATOM 15777 C CA . PHE B 1 907 ? 35.594 -63 -18.984 1 88.56 907 PHE B CA 1
ATOM 15778 C C . PHE B 1 907 ? 37.062 -62.75 -19.406 1 88.56 907 PHE B C 1
ATOM 15780 O O . PHE B 1 907 ? 37.312 -62.5 -20.594 1 88.56 907 PHE B O 1
ATOM 15787 N N . LEU B 1 908 ? 38 -63 -18.5 1 83.31 908 LEU B N 1
ATOM 15788 C CA . LEU B 1 908 ? 39.406 -62.75 -18.75 1 83.31 908 LEU B CA 1
ATOM 15789 C C . LEU B 1 908 ? 40.031 -63.844 -19.594 1 83.31 908 LEU B C 1
ATOM 15791 O O . LEU B 1 908 ? 40.906 -63.594 -20.422 1 83.31 908 LEU B O 1
ATOM 15795 N N . VAL B 1 909 ? 39.562 -65 -19.391 1 81.31 909 VAL B N 1
ATOM 15796 C CA . VAL B 1 909 ? 40.031 -66.188 -20.188 1 81.31 909 VAL B CA 1
ATOM 15797 C C . VAL B 1 909 ? 39.656 -65.938 -21.656 1 81.31 909 VAL B C 1
ATOM 15799 O O . VAL B 1 909 ? 40.469 -66.25 -22.547 1 81.31 909 VAL B O 1
ATOM 15802 N N . SER B 1 910 ? 38.531 -65.5 -21.828 1 79.69 910 SER B N 1
ATOM 15803 C CA . SER B 1 910 ? 38.062 -65.25 -23.203 1 79.69 910 SER B CA 1
ATOM 15804 C C . SER B 1 910 ? 38.875 -64.125 -23.859 1 79.69 910 SER B C 1
ATOM 15806 O O . SER B 1 910 ? 39.094 -64.188 -25.078 1 79.69 910 SER B O 1
ATOM 15808 N N . LEU B 1 911 ? 39.344 -63.312 -23.109 1 75.5 911 LEU B N 1
ATOM 15809 C CA . LEU B 1 911 ? 40.188 -62.219 -23.594 1 75.5 911 LEU B CA 1
ATOM 15810 C C . LEU B 1 911 ? 41.562 -62.719 -24 1 75.5 911 LEU B C 1
ATOM 15812 O O . LEU B 1 911 ? 42.094 -62.344 -25.047 1 75.5 911 LEU B O 1
ATOM 15816 N N . GLU B 1 912 ? 42.062 -63.625 -23.25 1 71.19 912 GLU B N 1
ATOM 15817 C CA . GLU B 1 912 ? 43.438 -64.062 -23.469 1 71.19 912 GLU B CA 1
ATOM 15818 C C . GLU B 1 912 ? 43.531 -65.125 -24.562 1 71.19 912 GLU B C 1
ATOM 15820 O O . GLU B 1 912 ? 44.469 -65.125 -25.344 1 71.19 912 GLU B O 1
ATOM 15825 N N . GLU B 1 913 ? 42.531 -65.938 -24.578 1 64.31 913 GLU B N 1
ATOM 15826 C CA . GLU B 1 913 ? 42.562 -67 -25.547 1 64.31 913 GLU B CA 1
ATOM 15827 C C . GLU B 1 913 ? 42.219 -66.5 -26.953 1 64.31 913 GLU B C 1
ATOM 15829 O O . GLU B 1 913 ? 42.625 -67.125 -27.953 1 64.31 913 GLU B O 1
ATOM 15834 N N . GLY B 1 914 ? 41.594 -65.438 -27.125 1 57.69 914 GLY B N 1
ATOM 15835 C CA . GLY B 1 914 ? 41 -65 -28.391 1 57.69 914 GLY B CA 1
ATOM 15836 C C . GLY B 1 914 ? 41.812 -63.875 -29.031 1 57.69 914 GLY B C 1
ATOM 15837 O O . GLY B 1 914 ? 41.438 -62.719 -28.969 1 57.69 914 GLY B O 1
ATOM 15838 N N . GLU B 1 915 ? 43 -64.188 -29.25 1 62.44 915 GLU B N 1
ATOM 15839 C CA . GLU B 1 915 ? 43.844 -63.156 -29.875 1 62.44 915 GLU B CA 1
ATOM 15840 C C . GLU B 1 915 ? 43.188 -62.625 -31.156 1 62.44 915 GLU B C 1
ATOM 15842 O O . GLU B 1 915 ? 43.875 -62 -31.969 1 62.44 915 GLU B O 1
ATOM 15847 N N . SER B 1 916 ? 41.875 -62.844 -31.219 1 78.94 916 SER B N 1
ATOM 15848 C CA . SER B 1 916 ? 41.219 -62.312 -32.406 1 78.94 916 SER B CA 1
ATOM 15849 C C . SER B 1 916 ? 40.719 -60.906 -32.219 1 78.94 916 SER B C 1
ATOM 15851 O O . SER B 1 916 ? 40.344 -60.5 -31.094 1 78.94 916 SER B O 1
ATOM 15853 N N . ALA B 1 917 ? 40.875 -60.094 -33.188 1 80.62 917 ALA B N 1
ATOM 15854 C CA . ALA B 1 917 ? 40.469 -58.719 -33.188 1 80.62 917 ALA B CA 1
ATOM 15855 C C . ALA B 1 917 ? 38.969 -58.594 -32.875 1 80.62 917 ALA B C 1
ATOM 15857 O O . ALA B 1 917 ? 38.531 -57.656 -32.188 1 80.62 917 ALA B O 1
ATOM 15858 N N . ILE B 1 918 ? 38.219 -59.562 -33.219 1 83.19 918 ILE B N 1
ATOM 15859 C CA . ILE B 1 918 ? 36.781 -59.5 -33.094 1 83.19 918 ILE B CA 1
ATOM 15860 C C . ILE B 1 918 ? 36.375 -59.719 -31.625 1 83.19 918 ILE B C 1
ATOM 15862 O O . ILE B 1 918 ? 35.5 -59 -31.125 1 83.19 918 ILE B O 1
ATOM 15866 N N . VAL B 1 919 ? 37.031 -60.594 -30.969 1 85.19 919 VAL B N 1
ATOM 15867 C CA . VAL B 1 919 ? 36.75 -60.875 -29.562 1 85.19 919 VAL B CA 1
ATOM 15868 C C . VAL B 1 919 ? 37.156 -59.656 -28.719 1 85.19 919 VAL B C 1
ATOM 15870 O O . VAL B 1 919 ? 36.469 -59.25 -27.797 1 85.19 919 VAL B O 1
ATOM 15873 N N . PHE B 1 920 ? 38.312 -59.094 -29.094 1 86.75 920 PHE B N 1
ATOM 15874 C CA . PHE B 1 920 ? 38.781 -57.938 -28.344 1 86.75 920 PHE B CA 1
ATOM 15875 C C . PHE B 1 920 ? 37.812 -56.75 -28.5 1 86.75 920 PHE B C 1
ATOM 15877 O O . PHE B 1 920 ? 37.531 -56.062 -27.531 1 86.75 920 PHE B O 1
ATOM 15884 N N . LEU B 1 921 ? 37.312 -56.594 -29.672 1 87.62 921 LEU B N 1
ATOM 15885 C CA . LEU B 1 921 ? 36.344 -55.531 -29.891 1 87.62 921 LEU B CA 1
ATOM 15886 C C . LEU B 1 921 ? 35.094 -55.75 -29.062 1 87.62 921 LEU B C 1
ATOM 15888 O O . LEU B 1 921 ? 34.531 -54.781 -28.5 1 87.62 921 LEU B O 1
ATOM 15892 N N . ALA B 1 922 ? 34.625 -56.938 -28.969 1 88.62 922 ALA B N 1
ATOM 15893 C CA . ALA B 1 922 ? 33.438 -57.281 -28.188 1 88.62 922 ALA B CA 1
ATOM 15894 C C . ALA B 1 922 ? 33.688 -57.031 -26.703 1 88.62 922 ALA B C 1
ATOM 15896 O O . ALA B 1 922 ? 32.812 -56.562 -25.984 1 88.62 922 ALA B O 1
ATOM 15897 N N . VAL B 1 923 ? 34.844 -57.312 -26.266 1 88.31 923 VAL B N 1
ATOM 15898 C CA . VAL B 1 923 ? 35.219 -57.125 -24.859 1 88.31 923 VAL B CA 1
ATOM 15899 C C . VAL B 1 923 ? 35.219 -55.625 -24.531 1 88.31 923 VAL B C 1
ATOM 15901 O O . VAL B 1 923 ? 34.688 -55.219 -23.5 1 88.31 923 VAL B O 1
ATOM 15904 N N . LEU B 1 924 ? 35.75 -54.844 -25.469 1 88.94 924 LEU B N 1
ATOM 15905 C CA . LEU B 1 924 ? 35.781 -53.406 -25.25 1 88.94 924 LEU B CA 1
ATOM 15906 C C . LEU B 1 924 ? 34.375 -52.844 -25.188 1 88.94 924 LEU B C 1
ATOM 15908 O O . LEU B 1 924 ? 34.094 -51.938 -24.375 1 88.94 924 LEU B O 1
ATOM 15912 N N . ALA B 1 925 ? 33.531 -53.375 -26 1 88.31 925 ALA B N 1
ATOM 15913 C CA . ALA B 1 925 ? 32.156 -52.875 -26 1 88.31 925 ALA B CA 1
ATOM 15914 C C . ALA B 1 925 ? 31.469 -53.219 -24.688 1 88.31 925 ALA B C 1
ATOM 15916 O O . ALA B 1 925 ? 30.734 -52.375 -24.141 1 88.31 925 ALA B O 1
ATOM 15917 N N . VAL B 1 926 ? 31.656 -54.375 -24.172 1 91.06 926 VAL B N 1
ATOM 15918 C CA . VAL B 1 926 ? 31.031 -54.781 -22.922 1 91.06 926 VAL B CA 1
ATOM 15919 C C . VAL B 1 926 ? 31.594 -53.969 -21.766 1 91.06 926 VAL B C 1
ATOM 15921 O O . VAL B 1 926 ? 30.844 -53.531 -20.891 1 91.06 926 VAL B O 1
ATOM 15924 N N . LEU B 1 927 ? 32.906 -53.719 -21.734 1 89.31 927 LEU B N 1
ATOM 15925 C CA . LEU B 1 927 ? 33.531 -52.938 -20.656 1 89.31 927 LEU B CA 1
ATOM 15926 C C . LEU B 1 927 ? 33.031 -51.5 -20.656 1 89.31 927 LEU B C 1
ATOM 15928 O O . LEU B 1 927 ? 32.906 -50.906 -19.609 1 89.31 927 LEU B O 1
ATOM 15932 N N . GLY B 1 928 ? 32.75 -51 -21.844 1 87.88 928 GLY B N 1
ATOM 15933 C CA . GLY B 1 928 ? 32.188 -49.688 -21.922 1 87.88 928 GLY B CA 1
ATOM 15934 C C . GLY B 1 928 ? 30.859 -49.531 -21.203 1 87.88 928 GLY B C 1
ATOM 15935 O O . GLY B 1 928 ? 30.578 -48.5 -20.594 1 87.88 928 GLY B O 1
ATOM 15936 N N . HIS B 1 929 ? 30.109 -50.594 -21.172 1 87.56 929 HIS B N 1
ATOM 15937 C CA . HIS B 1 929 ? 28.781 -50.562 -20.562 1 87.56 929 HIS B CA 1
ATOM 15938 C C . HIS B 1 929 ? 28.844 -50.844 -19.078 1 87.56 929 HIS B C 1
ATOM 15940 O O . HIS B 1 929 ? 28.031 -50.344 -18.297 1 87.56 929 HIS B O 1
ATOM 15946 N N . VAL B 1 930 ? 29.859 -51.625 -18.656 1 88.88 930 VAL B N 1
ATOM 15947 C CA . VAL B 1 930 ? 29.844 -52.125 -17.281 1 88.88 930 VAL B CA 1
ATOM 15948 C C . VAL B 1 930 ? 30.922 -51.406 -16.469 1 88.88 930 VAL B C 1
ATOM 15950 O O . VAL B 1 930 ? 30.953 -51.531 -15.234 1 88.88 930 VAL B O 1
ATOM 15953 N N . TRP B 1 931 ? 31.734 -50.594 -16.984 1 87.19 931 TRP B N 1
ATOM 15954 C CA . TRP B 1 931 ? 32.906 -50.031 -16.344 1 87.19 931 TRP B CA 1
ATOM 15955 C C . TRP B 1 931 ? 32.531 -49.281 -15.055 1 87.19 931 TRP B C 1
ATOM 15957 O O . TRP B 1 931 ? 33.219 -49.438 -14.023 1 87.19 931 TRP B O 1
ATOM 15967 N N . LYS B 1 932 ? 31.516 -48.562 -15.055 1 86.44 932 LYS B N 1
ATOM 15968 C CA . LYS B 1 932 ? 31.125 -47.719 -13.938 1 86.44 932 LYS B CA 1
ATOM 15969 C C . LYS B 1 932 ? 30.719 -48.531 -12.727 1 86.44 932 LYS B C 1
ATOM 15971 O O . LYS B 1 932 ? 30.891 -48.125 -11.586 1 86.44 932 LYS B O 1
ATOM 15976 N N . ASP B 1 933 ? 30.234 -49.75 -13.031 1 86.44 933 ASP B N 1
ATOM 15977 C CA . ASP B 1 933 ? 29.688 -50.562 -11.945 1 86.44 933 ASP B CA 1
ATOM 15978 C C . ASP B 1 933 ? 30.688 -51.594 -11.469 1 86.44 933 ASP B C 1
ATOM 15980 O O . ASP B 1 933 ? 30.422 -52.344 -10.531 1 86.44 933 ASP B O 1
ATOM 15984 N N . LEU B 1 934 ? 31.859 -51.594 -12.047 1 87.56 934 LEU B N 1
ATOM 15985 C CA . LEU B 1 934 ? 32.875 -52.594 -11.664 1 87.56 934 LEU B CA 1
ATOM 15986 C C . LEU B 1 934 ? 33.594 -52.156 -10.383 1 87.56 934 LEU B C 1
ATOM 15988 O O . LEU B 1 934 ? 33.781 -50.969 -10.148 1 87.56 934 LEU B O 1
ATOM 15992 N N . PRO B 1 935 ? 33.875 -53.156 -9.555 1 85.19 935 PRO B N 1
ATOM 15993 C CA . PRO B 1 935 ? 34.625 -52.812 -8.352 1 85.19 935 PRO B CA 1
ATOM 15994 C C . PRO B 1 935 ? 36 -52.219 -8.664 1 85.19 935 PRO B C 1
ATOM 15996 O O . PRO B 1 935 ? 36.625 -52.562 -9.672 1 85.19 935 PRO B O 1
ATOM 15999 N N . MET B 1 936 ? 36.531 -51.312 -7.832 1 83.69 936 MET B N 1
ATOM 16000 C CA . MET B 1 936 ? 37.719 -50.531 -8.047 1 83.69 936 MET B CA 1
ATOM 16001 C C . MET B 1 936 ? 38.938 -51.438 -8.195 1 83.69 936 MET B C 1
ATOM 16003 O O . MET B 1 936 ? 39.812 -51.188 -9.062 1 83.69 936 MET B O 1
ATOM 16007 N N . LYS B 1 937 ? 39 -52.406 -7.402 1 81.56 937 LYS B N 1
ATOM 16008 C CA . LYS B 1 937 ? 40.156 -53.281 -7.434 1 81.56 937 LYS B CA 1
ATOM 16009 C C . LYS B 1 937 ? 40.25 -54 -8.773 1 81.56 937 LYS B C 1
ATOM 16011 O O . LYS B 1 937 ? 41.344 -54.156 -9.336 1 81.56 937 LYS B O 1
ATOM 16016 N N . MET B 1 938 ? 39.156 -54.375 -9.328 1 85.12 938 MET B N 1
ATOM 16017 C CA . MET B 1 938 ? 39.125 -55.125 -10.586 1 85.12 938 MET B CA 1
ATOM 16018 C C . MET B 1 938 ? 39.375 -54.188 -11.773 1 85.12 938 MET B C 1
ATOM 16020 O O . MET B 1 938 ? 40.062 -54.594 -12.727 1 85.12 938 MET B O 1
ATOM 16024 N N . ARG B 1 939 ? 38.938 -53.031 -11.695 1 86.19 939 ARG B N 1
ATOM 16025 C CA . ARG B 1 939 ? 39.125 -52.062 -12.758 1 86.19 939 ARG B CA 1
ATOM 16026 C C . ARG B 1 939 ? 40.594 -51.719 -12.945 1 86.19 939 ARG B C 1
ATOM 16028 O O . ARG B 1 939 ? 41.125 -51.812 -14.062 1 86.19 939 ARG B O 1
ATOM 16035 N N . GLU B 1 940 ? 41.219 -51.406 -11.891 1 81.12 940 GLU B N 1
ATOM 16036 C CA . GLU B 1 940 ? 42.531 -50.812 -11.953 1 81.12 940 GLU B CA 1
ATOM 16037 C C . GLU B 1 940 ? 43.625 -51.906 -11.977 1 81.12 940 GLU B C 1
ATOM 16039 O O . GLU B 1 940 ? 44.594 -51.781 -12.719 1 81.12 940 GLU B O 1
ATOM 16044 N N . GLU B 1 941 ? 43.344 -52.938 -11.25 1 77.19 941 GLU B N 1
ATOM 16045 C CA . GLU B 1 941 ? 44.438 -53.906 -11.062 1 77.19 941 GLU B CA 1
ATOM 16046 C C . GLU B 1 941 ? 44.375 -55 -12.117 1 77.19 941 GLU B C 1
ATOM 16048 O O . GLU B 1 941 ? 45.406 -55.594 -12.461 1 77.19 941 GLU B O 1
ATOM 16053 N N . THR B 1 942 ? 43.25 -55.219 -12.578 1 82 942 THR B N 1
ATOM 16054 C CA . THR B 1 942 ? 43.188 -56.406 -13.453 1 82 942 THR B CA 1
ATOM 16055 C C . THR B 1 942 ? 42.781 -56 -14.867 1 82 942 THR B C 1
ATOM 16057 O O . THR B 1 942 ? 43.531 -56.219 -15.82 1 82 942 THR B O 1
ATOM 16060 N N . ILE B 1 943 ? 41.75 -55.312 -15.094 1 86.06 943 ILE B N 1
ATOM 16061 C CA . ILE B 1 943 ? 41.125 -55.125 -16.406 1 86.06 943 ILE B CA 1
ATOM 16062 C C . ILE B 1 943 ? 41.938 -54.125 -17.203 1 86.06 943 ILE B C 1
ATOM 16064 O O . ILE B 1 943 ? 42.281 -54.344 -18.359 1 86.06 943 ILE B O 1
ATOM 16068 N N . LEU B 1 944 ? 42.312 -53.062 -16.609 1 86.25 944 LEU B N 1
ATOM 16069 C CA . LEU B 1 944 ? 43.031 -52 -17.312 1 86.25 944 LEU B CA 1
ATOM 16070 C C . LEU B 1 944 ? 44.375 -52.5 -17.797 1 86.25 944 LEU B C 1
ATOM 16072 O O . LEU B 1 944 ? 44.781 -52.188 -18.906 1 86.25 944 LEU B O 1
ATOM 16076 N N . TYR B 1 945 ? 45.031 -53.281 -16.953 1 82.56 945 TYR B N 1
ATOM 16077 C CA . TYR B 1 945 ? 46.344 -53.812 -17.281 1 82.56 945 TYR B CA 1
ATOM 16078 C C . TYR B 1 945 ? 46.25 -54.812 -18.438 1 82.56 945 TYR B C 1
ATOM 16080 O O . TYR B 1 945 ? 47.031 -54.75 -19.375 1 82.56 945 TYR B O 1
ATOM 16088 N N . ARG B 1 946 ? 45.281 -55.531 -18.422 1 83.31 946 ARG B N 1
ATOM 16089 C CA . ARG B 1 946 ? 45.156 -56.562 -19.438 1 83.31 946 ARG B CA 1
ATOM 16090 C C . ARG B 1 946 ? 44.719 -55.969 -20.781 1 83.31 946 ARG B C 1
ATOM 16092 O O . ARG B 1 946 ? 45.188 -56.406 -21.828 1 83.31 946 ARG B O 1
ATOM 16099 N N . VAL B 1 947 ? 43.812 -55.094 -20.703 1 86.88 947 VAL B N 1
ATOM 16100 C CA . VAL B 1 947 ? 43.406 -54.406 -21.922 1 86.88 947 VAL B CA 1
ATOM 16101 C C . VAL B 1 947 ? 44.594 -53.719 -22.578 1 86.88 947 VAL B C 1
ATOM 16103 O O . VAL B 1 947 ? 44.781 -53.781 -23.797 1 86.88 947 VAL B O 1
ATOM 16106 N N . ALA B 1 948 ? 45.438 -53.188 -21.781 1 84.31 948 ALA B N 1
ATOM 16107 C CA . ALA B 1 948 ? 46.625 -52.5 -22.297 1 84.31 948 ALA B CA 1
ATOM 16108 C C . ALA B 1 948 ? 47.594 -53.5 -22.906 1 84.31 948 ALA B C 1
ATOM 16110 O O . ALA B 1 948 ? 48.188 -53.25 -23.969 1 84.31 948 ALA B O 1
ATOM 16111 N N . HIS B 1 949 ? 47.688 -54.594 -22.25 1 81.81 949 HIS B N 1
ATOM 16112 C CA . HIS B 1 949 ? 48.625 -55.625 -22.719 1 81.81 949 HIS B CA 1
ATOM 16113 C C . HIS B 1 949 ? 48.156 -56.188 -24.062 1 81.81 949 HIS B C 1
ATOM 16115 O O . HIS B 1 949 ? 48.969 -56.344 -24.969 1 81.81 949 HIS B O 1
ATOM 16121 N N . ILE B 1 950 ? 47 -56.375 -24.156 1 83.25 950 ILE B N 1
ATOM 16122 C CA . ILE B 1 950 ? 46.469 -56.969 -25.391 1 83.25 950 ILE B CA 1
ATOM 16123 C C . ILE B 1 950 ? 46.531 -55.938 -26.5 1 83.25 950 ILE B C 1
ATOM 16125 O O . ILE B 1 950 ? 46.875 -56.25 -27.641 1 83.25 950 ILE B O 1
ATOM 16129 N N . PHE B 1 951 ? 46.281 -54.75 -26.25 1 85.88 951 PHE B N 1
ATOM 16130 C CA . PHE B 1 951 ? 46.344 -53.688 -27.25 1 85.88 951 PHE B CA 1
ATOM 16131 C C . PHE B 1 951 ? 47.781 -53.531 -27.766 1 85.88 951 PHE B C 1
ATOM 16133 O O . PHE B 1 951 ? 47.969 -53.344 -28.969 1 85.88 951 PHE B O 1
ATOM 16140 N N . SER B 1 952 ? 48.75 -53.688 -26.859 1 80.19 952 SER B N 1
ATOM 16141 C CA . SER B 1 952 ? 50.125 -53.562 -27.266 1 80.19 952 SER B CA 1
ATOM 16142 C C . SER B 1 952 ? 50.531 -54.656 -28.234 1 80.19 952 SER B C 1
ATOM 16144 O O . SER B 1 952 ? 51.312 -54.438 -29.172 1 80.19 952 SER B O 1
ATOM 16146 N N . LYS B 1 953 ? 49.844 -55.719 -28.094 1 78.94 953 LYS B N 1
ATOM 16147 C CA . LYS B 1 953 ? 50.125 -56.844 -29 1 78.94 953 LYS B CA 1
ATOM 16148 C C . LYS B 1 953 ? 49.562 -56.562 -30.391 1 78.94 953 LYS B C 1
ATOM 16150 O O . LYS B 1 953 ? 50.156 -56.938 -31.391 1 78.94 953 LYS B O 1
ATOM 16155 N N . PHE B 1 954 ? 48.406 -55.938 -30.406 1 79.75 954 PHE B N 1
ATOM 16156 C CA . PHE B 1 954 ? 47.781 -55.656 -31.688 1 79.75 954 PHE B CA 1
ATOM 16157 C C . PHE B 1 954 ? 48.531 -54.562 -32.438 1 79.75 954 PHE B C 1
ATOM 16159 O O . PHE B 1 954 ? 48.594 -54.562 -33.656 1 79.75 954 PHE B O 1
ATOM 16166 N N . CYS B 1 955 ? 49.062 -53.656 -31.719 1 76.12 955 CYS B N 1
ATOM 16167 C CA . CYS B 1 955 ? 49.812 -52.562 -32.344 1 76.12 955 CYS B CA 1
ATOM 16168 C C . CYS B 1 955 ? 51.125 -53.062 -32.906 1 76.12 955 CYS B C 1
ATOM 16170 O O . CYS B 1 955 ? 51.625 -52.5 -33.906 1 76.12 955 CYS B O 1
ATOM 16172 N N . SER B 1 956 ? 51.719 -54.125 -32.312 1 70.25 956 SER B N 1
ATOM 16173 C CA . SER B 1 956 ? 53 -54.625 -32.781 1 70.25 956 SER B CA 1
ATOM 16174 C C . SER B 1 956 ? 52.844 -55.562 -33.969 1 70.25 956 SER B C 1
ATOM 16176 O O . SER B 1 956 ? 53.812 -55.906 -34.625 1 70.25 956 SER B O 1
ATOM 16178 N N . LEU B 1 957 ? 51.688 -56.094 -34.188 1 59.75 957 LEU B N 1
ATOM 16179 C CA . LEU B 1 957 ? 51.469 -57.062 -35.25 1 59.75 957 LEU B CA 1
ATOM 16180 C C . LEU B 1 957 ? 51.469 -56.406 -36.625 1 59.75 957 LEU B C 1
ATOM 16182 O O . LEU B 1 957 ? 51.156 -55.219 -36.75 1 59.75 957 LEU B O 1
ATOM 16186 N N . ASP B 1 958 ? 52 -57.125 -37.75 1 54.31 958 ASP B N 1
ATOM 16187 C CA . ASP B 1 958 ? 52.344 -56.781 -39.125 1 54.31 958 ASP B CA 1
ATOM 16188 C C . ASP B 1 958 ? 51.156 -56.188 -39.875 1 54.31 958 ASP B C 1
ATOM 16190 O O . ASP B 1 958 ? 50.031 -56.625 -39.688 1 54.31 958 ASP B O 1
ATOM 16194 N N . GLN B 1 959 ? 51.281 -55 -40.469 1 54.09 959 GLN B N 1
ATOM 16195 C CA . GLN B 1 959 ? 50.562 -53.906 -41.188 1 54.09 959 GLN B CA 1
ATOM 16196 C C . GLN B 1 959 ? 49.812 -54.469 -42.375 1 54.09 959 GLN B C 1
ATOM 16198 O O . GLN B 1 959 ? 50.094 -54.125 -43.531 1 54.09 959 GLN B O 1
ATOM 16203 N N . ASP B 1 960 ? 49.406 -55.688 -42.438 1 54.72 960 ASP B N 1
ATOM 16204 C CA . ASP B 1 960 ? 48.625 -55.938 -43.656 1 54.72 960 ASP B CA 1
ATOM 16205 C C . ASP B 1 960 ? 47.312 -55.156 -43.625 1 54.72 960 ASP B C 1
ATOM 16207 O O . ASP B 1 960 ? 46.812 -54.812 -42.562 1 54.72 960 ASP B O 1
ATOM 16211 N N . ALA B 1 961 ? 46.75 -54.75 -44.812 1 54.84 961 ALA B N 1
ATOM 16212 C CA . ALA B 1 961 ? 45.625 -53.875 -45.062 1 54.84 961 ALA B CA 1
ATOM 16213 C C . ALA B 1 961 ? 44.406 -54.25 -44.25 1 54.84 961 ALA B C 1
ATOM 16215 O O . ALA B 1 961 ? 43.719 -53.375 -43.719 1 54.84 961 ALA B O 1
ATOM 16216 N N . GLY B 1 962 ? 44.062 -55.469 -44.312 1 58.66 962 GLY B N 1
ATOM 16217 C CA . GLY B 1 962 ? 42.906 -55.938 -43.562 1 58.66 962 GLY B CA 1
ATOM 16218 C C . GLY B 1 962 ? 43.031 -55.781 -42.062 1 58.66 962 GLY B C 1
ATOM 16219 O O . GLY B 1 962 ? 42.062 -55.469 -41.375 1 58.66 962 GLY B O 1
ATOM 16220 N N . SER B 1 963 ? 44.188 -55.781 -41.688 1 67.12 963 SER B N 1
ATOM 16221 C CA . SER B 1 963 ? 44.562 -55.656 -40.281 1 67.12 963 SER B CA 1
ATOM 16222 C C . SER B 1 963 ? 44.469 -54.219 -39.844 1 67.12 963 SER B C 1
ATOM 16224 O O . SER B 1 963 ? 44.156 -53.938 -38.688 1 67.12 963 SER B O 1
ATOM 16226 N N . LEU B 1 964 ? 44.594 -53.438 -40.875 1 70.31 964 LEU B N 1
ATOM 16227 C CA . LEU B 1 964 ? 44.562 -52 -40.531 1 70.31 964 LEU B CA 1
ATOM 16228 C C . LEU B 1 964 ? 43.125 -51.594 -40.156 1 70.31 964 LEU B C 1
ATOM 16230 O O . LEU B 1 964 ? 42.938 -50.781 -39.25 1 70.31 964 LEU B O 1
ATOM 16234 N N . SER B 1 965 ? 42.219 -52.188 -40.906 1 77.56 965 SER B N 1
ATOM 16235 C CA . SER B 1 965 ? 40.844 -51.812 -40.594 1 77.56 965 SER B CA 1
ATOM 16236 C C . SER B 1 965 ? 40.438 -52.344 -39.219 1 77.56 965 SER B C 1
ATOM 16238 O O . SER B 1 965 ? 39.719 -51.625 -38.469 1 77.56 965 SER B O 1
ATOM 16240 N N . ARG B 1 966 ? 40.938 -53.406 -38.906 1 80.25 966 ARG B N 1
ATOM 16241 C CA . ARG B 1 966 ? 40.625 -53.969 -37.594 1 80.25 966 ARG B CA 1
ATOM 16242 C C . ARG B 1 966 ? 41.281 -53.188 -36.5 1 80.25 966 ARG B C 1
ATOM 16244 O O . ARG B 1 966 ? 40.688 -52.938 -35.438 1 80.25 966 ARG B O 1
ATOM 16251 N N . VAL B 1 967 ? 42.438 -52.781 -36.812 1 80.62 967 VAL B N 1
ATOM 16252 C CA . VAL B 1 967 ? 43.156 -52 -35.812 1 80.62 967 VAL B CA 1
ATOM 16253 C C . VAL B 1 967 ? 42.469 -50.625 -35.656 1 80.62 967 VAL B C 1
ATOM 16255 O O . VAL B 1 967 ? 42.406 -50.094 -34.531 1 80.62 967 VAL B O 1
ATOM 16258 N N . SER B 1 968 ? 42 -50.188 -36.781 1 85.94 968 SER B N 1
ATOM 16259 C CA . SER B 1 968 ? 41.281 -48.906 -36.688 1 85.94 968 SER B CA 1
ATOM 16260 C C . SER B 1 968 ? 40.062 -49.031 -35.781 1 85.94 968 SER B C 1
ATOM 16262 O O . SER B 1 968 ? 39.812 -48.188 -34.938 1 85.94 968 SER B O 1
ATOM 16264 N N . ASP B 1 969 ? 39.312 -50.125 -35.906 1 86.31 969 ASP B N 1
ATOM 16265 C CA . ASP B 1 969 ? 38.125 -50.344 -35.094 1 86.31 969 ASP B CA 1
ATOM 16266 C C . ASP B 1 969 ? 38.5 -50.531 -33.625 1 86.31 969 ASP B C 1
ATOM 16268 O O . ASP B 1 969 ? 37.781 -50.031 -32.719 1 86.31 969 ASP B O 1
ATOM 16272 N N . ILE B 1 970 ? 39.562 -51.188 -33.406 1 87.12 970 ILE B N 1
ATOM 16273 C CA . ILE B 1 970 ? 40.031 -51.406 -32.031 1 87.12 970 ILE B CA 1
ATOM 16274 C C . ILE B 1 970 ? 40.438 -50.094 -31.406 1 87.12 970 ILE B C 1
ATOM 16276 O O . ILE B 1 970 ? 40.094 -49.812 -30.25 1 87.12 970 ILE B O 1
ATOM 16280 N N . CYS B 1 971 ? 41.094 -49.219 -32.188 1 87.19 971 CYS B N 1
ATOM 16281 C CA . CYS B 1 971 ? 41.562 -47.938 -31.656 1 87.19 971 CYS B CA 1
ATOM 16282 C C . CYS B 1 971 ? 40.375 -47.031 -31.297 1 87.19 971 CYS B C 1
ATOM 16284 O O . CYS B 1 971 ? 40.344 -46.406 -30.25 1 87.19 971 CYS B O 1
ATOM 16286 N N . LEU B 1 972 ? 39.406 -47.125 -32.094 1 89.5 972 LEU B N 1
ATOM 16287 C CA . LEU B 1 972 ? 38.25 -46.312 -31.859 1 89.5 972 LEU B CA 1
ATOM 16288 C C . LEU B 1 972 ? 37.469 -46.812 -30.625 1 89.5 972 LEU B C 1
ATOM 16290 O O . LEU B 1 972 ? 37.031 -46 -29.812 1 89.5 972 LEU B O 1
ATOM 16294 N N . SER B 1 973 ? 37.281 -48.094 -30.531 1 89.62 973 SER B N 1
ATOM 16295 C CA . SER B 1 973 ? 36.562 -48.656 -29.391 1 89.62 973 SER B CA 1
ATOM 16296 C C . SER B 1 973 ? 37.344 -48.438 -28.094 1 89.62 973 SER B C 1
ATOM 16298 O O . SER B 1 973 ? 36.75 -48.188 -27.047 1 89.62 973 SER B O 1
ATOM 16300 N N . LEU B 1 974 ? 38.625 -48.5 -28.172 1 89.81 974 LEU B N 1
ATOM 16301 C CA . LEU B 1 974 ? 39.469 -48.281 -27 1 89.81 974 LEU B CA 1
ATOM 16302 C C . LEU B 1 974 ? 39.406 -46.812 -26.578 1 89.81 974 LEU B C 1
ATOM 16304 O O . LEU B 1 974 ? 39.375 -46.5 -25.391 1 89.81 974 LEU B O 1
ATOM 16308 N N . LEU B 1 975 ? 39.406 -45.938 -27.609 1 90.75 975 LEU B N 1
ATOM 16309 C CA . LEU B 1 975 ? 39.25 -44.531 -27.312 1 90.75 975 LEU B CA 1
ATOM 16310 C C . LEU B 1 975 ? 37.938 -44.281 -26.562 1 90.75 975 LEU B C 1
ATOM 16312 O O . LEU B 1 975 ? 37.906 -43.531 -25.578 1 90.75 975 LEU B O 1
ATOM 16316 N N . GLN B 1 976 ? 36.906 -44.938 -26.953 1 90.44 976 GLN B N 1
ATOM 16317 C CA . GLN B 1 976 ? 35.594 -44.781 -26.281 1 90.44 976 GLN B CA 1
ATOM 16318 C C . GLN B 1 976 ? 35.656 -45.281 -24.844 1 90.44 976 GLN B C 1
ATOM 16320 O O . GLN B 1 976 ? 35.094 -44.656 -23.953 1 90.44 976 GLN B O 1
ATOM 16325 N N . LEU B 1 977 ? 36.281 -46.375 -24.672 1 90.94 977 LEU B N 1
ATOM 16326 C CA . LEU B 1 977 ? 36.406 -46.906 -23.328 1 90.94 977 LEU B CA 1
ATOM 16327 C C . LEU B 1 977 ? 37.219 -46 -22.438 1 90.94 977 LEU B C 1
ATOM 16329 O O . LEU B 1 977 ? 36.844 -45.719 -21.281 1 90.94 977 LEU B O 1
ATOM 16333 N N . TYR B 1 978 ? 38.281 -45.438 -22.953 1 90 978 TYR B N 1
ATOM 16334 C CA . TYR B 1 978 ? 39.156 -44.594 -22.141 1 90 978 TYR B CA 1
ATOM 16335 C C . TYR B 1 978 ? 38.469 -43.25 -21.828 1 90 978 TYR B C 1
ATOM 16337 O O . TYR B 1 978 ? 38.719 -42.625 -20.797 1 90 978 TYR B O 1
ATOM 16345 N N . GLU B 1 979 ? 37.719 -42.875 -22.703 1 90.06 979 GLU B N 1
ATOM 16346 C CA . GLU B 1 979 ? 36.875 -41.688 -22.391 1 90.06 979 GLU B CA 1
ATOM 16347 C C . GLU B 1 979 ? 36 -41.969 -21.172 1 90.06 979 GLU B C 1
ATOM 16349 O O . GLU B 1 979 ? 35.844 -41.094 -20.328 1 90.06 979 GLU B O 1
ATOM 16354 N N . ILE B 1 980 ? 35.406 -43.125 -21.062 1 89.75 980 ILE B N 1
ATOM 16355 C CA . ILE B 1 980 ? 34.562 -43.5 -19.938 1 89.75 980 ILE B CA 1
ATOM 16356 C C . ILE B 1 980 ? 35.438 -43.656 -18.688 1 89.75 980 ILE B C 1
ATOM 16358 O O . ILE B 1 980 ? 35.031 -43.219 -17.609 1 89.75 980 ILE B O 1
ATOM 16362 N N . VAL B 1 981 ? 36.562 -44.219 -18.875 1 89.12 981 VAL B N 1
ATOM 16363 C CA . VAL B 1 981 ? 37.469 -44.469 -17.75 1 89.12 981 VAL B CA 1
ATOM 16364 C C . VAL B 1 981 ? 37.969 -43.156 -17.156 1 89.12 981 VAL B C 1
ATOM 16366 O O . VAL B 1 981 ? 38.062 -43.031 -15.945 1 89.12 981 VAL B O 1
ATOM 16369 N N . SER B 1 982 ? 38.188 -42.25 -17.984 1 87.12 982 SER B N 1
ATOM 16370 C CA . SER B 1 982 ? 38.75 -40.969 -17.531 1 87.12 982 SER B CA 1
ATOM 16371 C C . SER B 1 982 ? 37.75 -40.156 -16.734 1 87.12 982 SER B C 1
ATOM 16373 O O . SER B 1 982 ? 38.125 -39.281 -15.977 1 87.12 982 SER B O 1
ATOM 16375 N N . ASP B 1 983 ? 36.531 -40.438 -16.891 1 84.19 983 ASP B N 1
ATOM 16376 C CA . ASP B 1 983 ? 35.469 -39.719 -16.188 1 84.19 983 ASP B CA 1
ATOM 16377 C C . ASP B 1 983 ? 35.312 -40.219 -14.766 1 84.19 983 ASP B C 1
ATOM 16379 O O . ASP B 1 983 ? 34.625 -39.594 -13.953 1 84.19 983 ASP B O 1
ATOM 16383 N N . GLN B 1 984 ? 35.969 -41.281 -14.523 1 82.56 984 GLN B N 1
ATOM 16384 C CA . GLN B 1 984 ? 35.844 -41.844 -13.188 1 82.56 984 GLN B CA 1
ATOM 16385 C C . GLN B 1 984 ? 37.125 -41.594 -12.375 1 82.56 984 GLN B C 1
ATOM 16387 O O . GLN B 1 984 ? 38.188 -41.281 -12.945 1 82.56 984 GLN B O 1
ATOM 16392 N N . THR B 1 985 ? 37.031 -41.656 -11.016 1 82.75 985 THR B N 1
ATOM 16393 C CA . THR B 1 985 ? 38.188 -41.438 -10.148 1 82.75 985 THR B CA 1
ATOM 16394 C C . THR B 1 985 ? 39.125 -42.656 -10.148 1 82.75 985 THR B C 1
ATOM 16396 O O . THR B 1 985 ? 38.656 -43.781 -9.922 1 82.75 985 THR B O 1
ATOM 16399 N N . LEU B 1 986 ? 40.219 -42.469 -10.602 1 84.56 986 LEU B N 1
ATOM 16400 C CA . LEU B 1 986 ? 41.219 -43.562 -10.688 1 84.56 986 LEU B CA 1
ATOM 16401 C C . LEU B 1 986 ? 42.375 -43.281 -9.727 1 84.56 986 LEU B C 1
ATOM 16403 O O . LEU B 1 986 ? 42.562 -42.156 -9.258 1 84.56 986 LEU B O 1
ATOM 16407 N N . SER B 1 987 ? 43.062 -44.375 -9.25 1 83.25 987 SER B N 1
ATOM 16408 C CA . SER B 1 987 ? 44.25 -44.25 -8.422 1 83.25 987 SER B CA 1
ATOM 16409 C C . SER B 1 987 ? 45.406 -43.656 -9.211 1 83.25 987 SER B C 1
ATOM 16411 O O . SER B 1 987 ? 45.531 -43.844 -10.43 1 83.25 987 SER B O 1
ATOM 16413 N N . ALA B 1 988 ? 46.281 -42.875 -8.578 1 83.06 988 ALA B N 1
ATOM 16414 C CA . ALA B 1 988 ? 47.375 -42.188 -9.234 1 83.06 988 ALA B CA 1
ATOM 16415 C C . ALA B 1 988 ? 48.344 -43.188 -9.867 1 83.06 988 ALA B C 1
ATOM 16417 O O . ALA B 1 988 ? 48.875 -42.969 -10.953 1 83.06 988 ALA B O 1
ATOM 16418 N N . ASN B 1 989 ? 48.5 -44.344 -9.25 1 81.81 989 ASN B N 1
ATOM 16419 C CA . ASN B 1 989 ? 49.375 -45.375 -9.773 1 81.81 989 ASN B CA 1
ATOM 16420 C C . ASN B 1 989 ? 48.875 -45.938 -11.078 1 81.81 989 ASN B C 1
ATOM 16422 O O . ASN B 1 989 ? 49.625 -46.156 -12.016 1 81.81 989 ASN B O 1
ATOM 16426 N N . SER B 1 990 ? 47.625 -46.125 -11.164 1 85.62 990 SER B N 1
ATOM 16427 C CA . SER B 1 990 ? 47.031 -46.719 -12.359 1 85.62 990 SER B CA 1
ATOM 16428 C C . SER B 1 990 ? 47.031 -45.719 -13.523 1 85.62 990 SER B C 1
ATOM 16430 O O . SER B 1 990 ? 47.219 -46.125 -14.68 1 85.62 990 SER B O 1
ATOM 16432 N N . VAL B 1 991 ? 47.031 -44.469 -13.227 1 88.31 991 VAL B N 1
ATOM 16433 C CA . VAL B 1 991 ? 47.031 -43.469 -14.273 1 88.31 991 VAL B CA 1
ATOM 16434 C C . VAL B 1 991 ? 48.438 -43.312 -14.844 1 88.31 991 VAL B C 1
ATOM 16436 O O . VAL B 1 991 ? 48.625 -43.312 -16.062 1 88.31 991 VAL B O 1
ATOM 16439 N N . HIS B 1 992 ? 49.438 -43.281 -14 1 86.5 992 HIS B N 1
ATOM 16440 C CA . HIS B 1 992 ? 50.781 -43 -14.453 1 86.5 992 HIS B CA 1
ATOM 16441 C C . HIS B 1 992 ? 51.438 -44.25 -15.031 1 86.5 992 HIS B C 1
ATOM 16443 O O . HIS B 1 992 ? 52.219 -44.156 -16 1 86.5 992 HIS B O 1
ATOM 16449 N N . GLN B 1 993 ? 51.062 -45.344 -14.547 1 81.94 993 GLN B N 1
ATOM 16450 C CA . GLN B 1 993 ? 51.781 -46.562 -14.961 1 81.94 993 GLN B CA 1
ATOM 16451 C C . GLN B 1 993 ? 51.062 -47.25 -16.109 1 81.94 993 GLN B C 1
ATOM 16453 O O . GLN B 1 993 ? 51.688 -47.938 -16.922 1 81.94 993 GLN B O 1
ATOM 16458 N N . ILE B 1 994 ? 49.844 -47.031 -16.172 1 86.31 994 ILE B N 1
ATOM 16459 C CA . ILE B 1 994 ? 49.094 -47.844 -17.156 1 86.31 994 ILE B CA 1
ATOM 16460 C C . ILE B 1 994 ? 48.406 -46.906 -18.156 1 86.31 994 ILE B C 1
ATOM 16462 O O . ILE B 1 994 ? 48.656 -46.969 -19.359 1 86.31 994 ILE B O 1
ATOM 16466 N N . LEU B 1 995 ? 47.625 -46.031 -17.75 1 88.44 995 LEU B N 1
ATOM 16467 C CA . LEU B 1 995 ? 46.719 -45.281 -18.625 1 88.44 995 LEU B CA 1
ATOM 16468 C C . LEU B 1 995 ? 47.469 -44.312 -19.5 1 88.44 995 LEU B C 1
ATOM 16470 O O . LEU B 1 995 ? 47.25 -44.25 -20.703 1 88.44 995 LEU B O 1
ATOM 16474 N N . LEU B 1 996 ? 48.375 -43.625 -18.922 1 88 996 LEU B N 1
ATOM 16475 C CA . LEU B 1 996 ? 49.094 -42.625 -19.688 1 88 996 LEU B CA 1
ATOM 16476 C C . LEU B 1 996 ? 50 -43.25 -20.734 1 88 996 LEU B C 1
ATOM 16478 O O . LEU B 1 996 ? 49.969 -42.875 -21.906 1 88 996 LEU B O 1
ATOM 16482 N N . PRO B 1 997 ? 50.75 -44.25 -20.375 1 87.25 997 PRO B N 1
ATOM 16483 C CA . PRO B 1 997 ? 51.562 -44.906 -21.406 1 87.25 997 PRO B CA 1
ATOM 16484 C C . PRO B 1 997 ? 50.719 -45.5 -22.516 1 87.25 997 PRO B C 1
ATOM 16486 O O . PRO B 1 997 ? 51.125 -45.5 -23.688 1 87.25 997 PRO B O 1
ATOM 16489 N N . ASN B 1 998 ? 49.625 -46.031 -22.172 1 87.88 998 ASN B N 1
ATOM 16490 C CA . ASN B 1 998 ? 48.781 -46.625 -23.188 1 87.88 998 ASN B CA 1
ATOM 16491 C C . ASN B 1 998 ? 48.125 -45.562 -24.078 1 87.88 998 ASN B C 1
ATOM 16493 O O . ASN B 1 998 ? 47.844 -45.812 -25.25 1 87.88 998 ASN B O 1
ATOM 16497 N N . LEU B 1 999 ? 47.812 -44.531 -23.484 1 90.25 999 LEU B N 1
ATOM 16498 C CA . LEU B 1 999 ? 47.281 -43.406 -24.297 1 90.25 999 LEU B CA 1
ATOM 16499 C C . LEU B 1 999 ? 48.312 -42.906 -25.281 1 90.25 999 LEU B C 1
ATOM 16501 O O . LEU B 1 999 ? 48 -42.562 -26.406 1 90.25 999 LEU B O 1
ATOM 16505 N N . ASP B 1 1000 ? 49.562 -43 -24.828 1 86.25 1000 ASP B N 1
ATOM 16506 C CA . ASP B 1 1000 ? 50.656 -42.625 -25.719 1 86.25 1000 ASP B CA 1
ATOM 16507 C C . ASP B 1 1000 ? 50.75 -43.625 -26.875 1 86.25 1000 ASP B C 1
ATOM 16509 O O . ASP B 1 1000 ? 50.938 -43.219 -28.031 1 86.25 1000 ASP B O 1
ATOM 16513 N N . LEU B 1 1001 ? 50.562 -44.781 -26.5 1 86.94 1001 LEU B N 1
ATOM 16514 C CA . LEU B 1 1001 ? 50.594 -45.844 -27.531 1 86.94 1001 LEU B CA 1
ATOM 16515 C C . LEU B 1 1001 ? 49.406 -45.688 -28.484 1 86.94 1001 LEU B C 1
ATOM 16517 O O . LEU B 1 1001 ? 49.562 -45.812 -29.688 1 86.94 1001 LEU B O 1
ATOM 16521 N N . LEU B 1 1002 ? 48.25 -45.469 -27.953 1 89.81 1002 LEU B N 1
ATOM 16522 C CA . LEU B 1 1002 ? 47.062 -45.281 -28.75 1 89.81 1002 LEU B CA 1
ATOM 16523 C C . LEU B 1 1002 ? 47.219 -44.062 -29.672 1 89.81 1002 LEU B C 1
ATOM 16525 O O . LEU B 1 1002 ? 46.781 -44.094 -30.828 1 89.81 1002 LEU B O 1
ATOM 16529 N N . SER B 1 1003 ? 47.906 -43.062 -29.172 1 88.81 1003 SER B N 1
ATOM 16530 C CA . SER B 1 1003 ? 48.125 -41.875 -29.984 1 88.81 1003 SER B CA 1
ATOM 16531 C C . SER B 1 1003 ? 49.062 -42.188 -31.156 1 88.81 1003 SER B C 1
ATOM 16533 O O . SER B 1 1003 ? 48.812 -41.719 -32.281 1 88.81 1003 SER B O 1
ATOM 16535 N N . LYS B 1 1004 ? 49.969 -42.969 -30.922 1 85.25 1004 LYS B N 1
ATOM 16536 C CA . LYS B 1 1004 ? 50.938 -43.344 -31.969 1 85.25 1004 LYS B CA 1
ATOM 16537 C C . LYS B 1 1004 ? 50.25 -44.219 -33.031 1 85.25 1004 LYS B C 1
ATOM 16539 O O . LYS B 1 1004 ? 50.5 -44.031 -34.219 1 85.25 1004 LYS B O 1
ATOM 16544 N N . CYS B 1 1005 ? 49.438 -45 -32.469 1 84.5 1005 CYS B N 1
ATOM 16545 C CA . CYS B 1 1005 ? 48.719 -45.875 -33.406 1 84.5 1005 CYS B CA 1
ATOM 16546 C C . CYS B 1 1005 ? 47.688 -45.094 -34.219 1 84.5 1005 CYS B C 1
ATOM 16548 O O . CYS B 1 1005 ? 47.531 -45.312 -35.406 1 84.5 1005 CYS B O 1
ATOM 16550 N N . MET B 1 1006 ? 47.031 -44.219 -33.625 1 84.62 1006 MET B N 1
ATOM 16551 C CA . MET B 1 1006 ? 45.969 -43.438 -34.25 1 84.62 1006 MET B CA 1
ATOM 16552 C C . MET B 1 1006 ? 46.531 -42.5 -35.312 1 84.62 1006 MET B C 1
ATOM 16554 O O . MET B 1 1006 ? 45.875 -42.156 -36.281 1 84.62 1006 MET B O 1
ATOM 16558 N N . GLU B 1 1007 ? 47.75 -42.188 -35.188 1 80.75 1007 GLU B N 1
ATOM 16559 C CA . GLU B 1 1007 ? 48.406 -41.312 -36.156 1 80.75 1007 GLU B CA 1
ATOM 16560 C C . GLU B 1 1007 ? 48.469 -42 -37.531 1 80.75 1007 GLU B C 1
ATOM 16562 O O . GLU B 1 1007 ? 48.312 -41.344 -38.562 1 80.75 1007 GLU B O 1
ATOM 16567 N N . SER B 1 1008 ? 48.406 -43.281 -37.469 1 78.56 1008 SER B N 1
ATOM 16568 C CA . SER B 1 1008 ? 48.5 -44.031 -38.688 1 78.56 1008 SER B CA 1
ATOM 16569 C C . SER B 1 1008 ? 47.125 -44.469 -39.219 1 78.56 1008 SER B C 1
ATOM 16571 O O . SER B 1 1008 ? 46.906 -44.594 -40.406 1 78.56 1008 SER B O 1
ATOM 16573 N N . VAL B 1 1009 ? 46.188 -44.656 -38.375 1 80.38 1009 VAL B N 1
ATOM 16574 C CA . VAL B 1 1009 ? 44.969 -45.312 -38.781 1 80.38 1009 VAL B CA 1
ATOM 16575 C C . VAL B 1 1009 ? 43.812 -44.312 -38.812 1 80.38 1009 VAL B C 1
ATOM 16577 O O . VAL B 1 1009 ? 43.062 -44.281 -39.812 1 80.38 1009 VAL B O 1
ATOM 16580 N N . VAL B 1 1010 ? 43.594 -43.562 -37.719 1 82.19 1010 VAL B N 1
ATOM 16581 C CA . VAL B 1 1010 ? 42.531 -42.562 -37.656 1 82.19 1010 VAL B CA 1
ATOM 16582 C C . VAL B 1 1010 ? 43.062 -41.25 -37.125 1 82.19 1010 VAL B C 1
ATOM 16584 O O . VAL B 1 1010 ? 42.781 -40.844 -36 1 82.19 1010 VAL B O 1
ATOM 16587 N N . PRO B 1 1011 ? 43.688 -40.531 -37.906 1 83.19 1011 PRO B N 1
ATOM 16588 C CA . PRO B 1 1011 ? 44.312 -39.281 -37.438 1 83.19 1011 PRO B CA 1
ATOM 16589 C C . PRO B 1 1011 ? 43.312 -38.281 -36.938 1 83.19 1011 PRO B C 1
ATOM 16591 O O . PRO B 1 1011 ? 43.656 -37.438 -36.094 1 83.19 1011 PRO B O 1
ATOM 16594 N N . THR B 1 1012 ? 42.094 -38.375 -37.281 1 83.25 1012 THR B N 1
ATOM 16595 C CA . THR B 1 1012 ? 41.094 -37.375 -36.906 1 83.25 1012 THR B CA 1
ATOM 16596 C C . THR B 1 1012 ? 40.781 -37.5 -35.438 1 83.25 1012 THR B C 1
ATOM 16598 O O . THR B 1 1012 ? 40.344 -36.531 -34.812 1 83.25 1012 THR B O 1
ATOM 16601 N N . ALA B 1 1013 ? 40.938 -38.688 -34.875 1 82.81 1013 ALA B N 1
ATOM 16602 C CA . ALA B 1 1013 ? 40.531 -38.875 -33.469 1 82.81 1013 ALA B CA 1
ATOM 16603 C C . ALA B 1 1013 ? 41.719 -38.688 -32.531 1 82.81 1013 ALA B C 1
ATOM 16605 O O . ALA B 1 1013 ? 41.594 -38.781 -31.312 1 82.81 1013 ALA B O 1
ATOM 16606 N N . GLN B 1 1014 ? 42.844 -38.344 -33.062 1 87.19 1014 GLN B N 1
ATOM 16607 C CA . GLN B 1 1014 ? 44.062 -38.156 -32.25 1 87.19 1014 GLN B CA 1
ATOM 16608 C C . GLN B 1 1014 ? 43.875 -37 -31.281 1 87.19 1014 GLN B C 1
ATOM 16610 O O . GLN B 1 1014 ? 44.406 -37.031 -30.156 1 87.19 1014 GLN B O 1
ATOM 16615 N N . ASP B 1 1015 ? 43.125 -36.062 -31.75 1 86.5 1015 ASP B N 1
ATOM 16616 C CA . ASP B 1 1015 ? 42.875 -34.875 -30.906 1 86.5 1015 ASP B CA 1
ATOM 16617 C C . ASP B 1 1015 ? 42.125 -35.25 -29.656 1 86.5 1015 ASP B C 1
ATOM 16619 O O . ASP B 1 1015 ? 42.344 -34.688 -28.578 1 86.5 1015 ASP B O 1
ATOM 16623 N N . ARG B 1 1016 ? 41.312 -36.25 -29.719 1 89.69 1016 ARG B N 1
ATOM 16624 C CA . ARG B 1 1016 ? 40.531 -36.688 -28.578 1 89.69 1016 ARG B CA 1
ATOM 16625 C C . ARG B 1 1016 ? 41.406 -37.406 -27.547 1 89.69 1016 ARG B C 1
ATOM 16627 O O . ARG B 1 1016 ? 41.188 -37.281 -26.344 1 89.69 1016 ARG B O 1
ATOM 16634 N N . VAL B 1 1017 ? 42.375 -38.062 -28.047 1 90.88 1017 VAL B N 1
ATOM 16635 C CA . VAL B 1 1017 ? 43.281 -38.781 -27.156 1 90.88 1017 VAL B CA 1
ATOM 16636 C C . VAL B 1 1017 ? 44.125 -37.781 -26.375 1 90.88 1017 VAL B C 1
ATOM 16638 O O . VAL B 1 1017 ? 44.281 -37.906 -25.156 1 90.88 1017 VAL B O 1
ATOM 16641 N N . HIS B 1 1018 ? 44.531 -36.781 -27.031 1 88.5 1018 HIS B N 1
ATOM 16642 C CA . HIS B 1 1018 ? 45.344 -35.75 -26.375 1 88.5 1018 HIS B CA 1
ATOM 16643 C C . HIS B 1 1018 ? 44.531 -34.969 -25.344 1 88.5 1018 HIS B C 1
ATOM 16645 O O . HIS B 1 1018 ? 45.062 -34.562 -24.312 1 88.5 1018 HIS B O 1
ATOM 16651 N N . ALA B 1 1019 ? 43.375 -34.844 -25.703 1 89.25 1019 ALA B N 1
ATOM 16652 C CA . ALA B 1 1019 ? 42.5 -34.156 -24.766 1 89.25 1019 ALA B CA 1
ATOM 16653 C C . ALA B 1 1019 ? 42.344 -34.969 -23.453 1 89.25 1019 ALA B C 1
ATOM 16655 O O . ALA B 1 1019 ? 42.344 -34.375 -22.375 1 89.25 1019 ALA B O 1
ATOM 16656 N N . ILE B 1 1020 ? 42.25 -36.281 -23.547 1 91.19 1020 ILE B N 1
ATOM 16657 C CA . ILE B 1 1020 ? 42.156 -37.156 -22.359 1 91.19 1020 ILE B CA 1
ATOM 16658 C C . ILE B 1 1020 ? 43.469 -37.094 -21.594 1 91.19 1020 ILE B C 1
ATOM 16660 O O . ILE B 1 1020 ? 43.469 -37.031 -20.359 1 91.19 1020 ILE B O 1
ATOM 16664 N N . GLU B 1 1021 ? 44.531 -37.094 -22.312 1 88.25 1021 GLU B N 1
ATOM 16665 C CA . GLU B 1 1021 ? 45.844 -37.031 -21.688 1 88.25 1021 GLU B CA 1
ATOM 16666 C C . GLU B 1 1021 ? 46.031 -35.75 -20.891 1 88.25 1021 GLU B C 1
ATOM 16668 O O . GLU B 1 1021 ? 46.5 -35.781 -19.75 1 88.25 1021 GLU B O 1
ATOM 16673 N N . ALA B 1 1022 ? 45.625 -34.719 -21.5 1 86.88 1022 ALA B N 1
ATOM 16674 C CA . ALA B 1 1022 ? 45.719 -33.406 -20.859 1 86.88 1022 ALA B CA 1
ATOM 16675 C C . ALA B 1 1022 ? 44.844 -33.344 -19.609 1 86.88 1022 ALA B C 1
ATOM 16677 O O . ALA B 1 1022 ? 45.25 -32.781 -18.594 1 86.88 1022 ALA B O 1
ATOM 16678 N N . LYS B 1 1023 ? 43.781 -33.906 -19.672 1 87.5 1023 LYS B N 1
ATOM 16679 C CA . LYS B 1 1023 ? 42.844 -33.938 -18.547 1 87.5 1023 LYS B CA 1
ATOM 16680 C C . LYS B 1 1023 ? 43.406 -34.719 -17.375 1 87.5 1023 LYS B C 1
ATOM 16682 O O . LYS B 1 1023 ? 43.375 -34.281 -16.234 1 87.5 1023 LYS B O 1
ATOM 16687 N N . LEU B 1 1024 ? 43.938 -35.812 -17.703 1 87.31 1024 LEU B N 1
ATOM 16688 C CA . LEU B 1 1024 ? 44.469 -36.688 -16.672 1 87.31 1024 LEU B CA 1
ATOM 16689 C C . LEU B 1 1024 ? 45.75 -36.062 -16.062 1 87.31 1024 LEU B C 1
ATOM 16691 O O . LEU B 1 1024 ? 45.969 -36.156 -14.844 1 87.31 1024 LEU B O 1
ATOM 16695 N N . GLU B 1 1025 ? 46.5 -35.406 -16.891 1 85.19 1025 GLU B N 1
ATOM 16696 C CA . GLU B 1 1025 ? 47.719 -34.75 -16.406 1 85.19 1025 GLU B CA 1
ATOM 16697 C C . GLU B 1 1025 ? 47.375 -33.562 -15.523 1 85.19 1025 GLU B C 1
ATOM 16699 O O . GLU B 1 1025 ? 48.062 -33.281 -14.555 1 85.19 1025 GLU B O 1
ATOM 16704 N N . SER B 1 1026 ? 46.312 -32.938 -15.828 1 82.94 1026 SER B N 1
ATOM 16705 C CA . SER B 1 1026 ? 45.875 -31.797 -15.039 1 82.94 1026 SER B CA 1
ATOM 16706 C C . SER B 1 1026 ? 45.344 -32.219 -13.672 1 82.94 1026 SER B C 1
ATOM 16708 O O . SER B 1 1026 ? 45.562 -31.531 -12.672 1 82.94 1026 SER B O 1
ATOM 16710 N N . ILE B 1 1027 ? 44.719 -33.344 -13.57 1 83.5 1027 ILE B N 1
ATOM 16711 C CA . ILE B 1 1027 ? 44.125 -33.781 -12.328 1 83.5 1027 ILE B CA 1
ATOM 16712 C C . ILE B 1 1027 ? 45.156 -34.5 -11.461 1 83.5 1027 ILE B C 1
ATOM 16714 O O . ILE B 1 1027 ? 45.219 -34.281 -10.25 1 83.5 1027 ILE B O 1
ATOM 16718 N N . TYR B 1 1028 ? 45.938 -35.312 -11.977 1 82.31 1028 TYR B N 1
ATOM 16719 C CA . TYR B 1 1028 ? 46.812 -36.188 -11.188 1 82.31 1028 TYR B CA 1
ATOM 16720 C C . TYR B 1 1028 ? 48.25 -35.688 -11.273 1 82.31 1028 TYR B C 1
ATOM 16722 O O . TYR B 1 1028 ? 49.125 -36.219 -10.57 1 82.31 1028 TYR B O 1
ATOM 16730 N N . GLY B 1 1029 ? 48.656 -34.312 -11.711 1 74.12 1029 GLY B N 1
ATOM 16731 C CA . GLY B 1 1029 ? 50 -33.75 -11.789 1 74.12 1029 GLY B CA 1
ATOM 16732 C C . GLY B 1 1029 ? 50.875 -34.438 -12.82 1 74.12 1029 GLY B C 1
ATOM 16733 O O . GLY B 1 1029 ? 50.562 -35.531 -13.289 1 74.12 1029 GLY B O 1
ATOM 16734 N N . VAL B 1 1030 ? 51.875 -33.5 -13.305 1 63.06 1030 VAL B N 1
ATOM 16735 C CA . VAL B 1 1030 ? 52.812 -34.031 -14.289 1 63.06 1030 VAL B CA 1
ATOM 16736 C C . VAL B 1 1030 ? 53.844 -34.906 -13.609 1 63.06 1030 VAL B C 1
ATOM 16738 O O . VAL B 1 1030 ? 54.5 -34.469 -12.664 1 63.06 1030 VAL B O 1
ATOM 16741 N N . GLY B 1 1031 ? 53.875 -35.781 -13.312 1 48.88 1031 GLY B N 1
ATOM 16742 C CA . GLY B 1 1031 ? 54.875 -36.625 -12.695 1 48.88 1031 GLY B CA 1
ATOM 16743 C C . GLY B 1 1031 ? 56.25 -36.406 -13.234 1 48.88 1031 GLY B C 1
ATOM 16744 O O . GLY B 1 1031 ? 56.438 -36.25 -14.445 1 48.88 1031 GLY B O 1
ATOM 16745 N N . HIS B 1 1032 ? 57.219 -35.562 -12.422 1 41.06 1032 HIS B N 1
ATOM 16746 C CA . HIS B 1 1032 ? 58.625 -35.406 -12.734 1 41.06 1032 HIS B CA 1
ATOM 16747 C C . HIS B 1 1032 ? 59.219 -36.688 -13.297 1 41.06 1032 HIS B C 1
ATOM 16749 O O . HIS B 1 1032 ? 59.156 -37.75 -12.656 1 41.06 1032 HIS B O 1
ATOM 16755 N N . ALA B 1 1033 ? 59.438 -36.688 -14.539 1 37.84 1033 ALA B N 1
ATOM 16756 C CA . ALA B 1 1033 ? 60.25 -37.688 -15.203 1 37.84 1033 ALA B CA 1
ATOM 16757 C C . ALA B 1 1033 ? 61.625 -37.781 -14.555 1 37.84 1033 ALA B C 1
ATOM 16759 O O . ALA B 1 1033 ? 62.406 -36.812 -14.57 1 37.84 1033 ALA B O 1
ATOM 16760 N N . ASN B 1 1034 ? 61.938 -38.188 -13.352 1 33.09 1034 ASN B N 1
ATOM 16761 C CA . ASN B 1 1034 ? 63.344 -38.469 -13.039 1 33.09 1034 ASN B CA 1
ATOM 16762 C C . ASN B 1 1034 ? 64.125 -38.969 -14.273 1 33.09 1034 ASN B C 1
ATOM 16764 O O . ASN B 1 1034 ? 63.781 -40 -14.852 1 33.09 1034 ASN B O 1
ATOM 16768 N N . GLN B 1 1035 ? 64.75 -38.125 -15.07 1 32.31 1035 GLN B N 1
ATOM 16769 C CA . GLN B 1 1035 ? 65.562 -38.25 -16.266 1 32.31 1035 GLN B CA 1
ATOM 16770 C C . GLN B 1 1035 ? 66.625 -39.375 -16.141 1 32.31 1035 GLN B C 1
ATOM 16772 O O . GLN B 1 1035 ? 67.375 -39.625 -17.078 1 32.31 1035 GLN B O 1
ATOM 16777 N N . ASN B 1 1036 ? 67.312 -39.531 -14.969 1 29.59 1036 ASN B N 1
ATOM 16778 C CA . ASN B 1 1036 ? 68.5 -40.312 -15.211 1 29.59 1036 ASN B CA 1
ATOM 16779 C C . ASN B 1 1036 ? 68.25 -41.625 -15.906 1 29.59 1036 ASN B C 1
ATOM 16781 O O . ASN B 1 1036 ? 69.062 -42.125 -16.641 1 29.59 1036 ASN B O 1
ATOM 16785 N N . GLY B 1 1037 ? 67.688 -42.625 -15.148 1 27.45 1037 GLY B N 1
ATOM 16786 C CA . GLY B 1 1037 ? 67.938 -44 -15.516 1 27.45 1037 GLY B CA 1
ATOM 16787 C C . GLY B 1 1037 ? 67.312 -44.438 -16.812 1 27.45 1037 GLY B C 1
ATOM 16788 O O . GLY B 1 1037 ? 66.25 -43.938 -17.172 1 27.45 1037 GLY B O 1
ATOM 16789 N N . GLU B 1 1038 ? 68.125 -44.625 -17.875 1 28.25 1038 GLU B N 1
ATOM 16790 C CA . GLU B 1 1038 ? 67.875 -45.312 -19.141 1 28.25 1038 GLU B CA 1
ATOM 16791 C C . GLU B 1 1038 ? 66.812 -46.406 -18.969 1 28.25 1038 GLU B C 1
ATOM 16793 O O . GLU B 1 1038 ? 67.125 -47.469 -18.406 1 28.25 1038 GLU B O 1
ATOM 16798 N N . SER B 1 1039 ? 65.75 -46.125 -18.391 1 26.06 1039 SER B N 1
ATOM 16799 C CA . SER B 1 1039 ? 64.75 -47.188 -18.203 1 26.06 1039 SER B CA 1
ATOM 16800 C C . SER B 1 1039 ? 64.438 -47.844 -19.547 1 26.06 1039 SER B C 1
ATOM 16802 O O . SER B 1 1039 ? 63.75 -47.25 -20.375 1 26.06 1039 SER B O 1
ATOM 16804 N N . ARG B 1 1040 ? 65.5 -48.531 -20.141 1 29.05 1040 ARG B N 1
ATOM 16805 C CA . ARG B 1 1040 ? 65.312 -49.469 -21.25 1 29.05 1040 ARG B CA 1
ATOM 16806 C C . ARG B 1 1040 ? 64.062 -50.312 -21.062 1 29.05 1040 ARG B C 1
ATOM 16808 O O . ARG B 1 1040 ? 63.781 -50.812 -19.969 1 29.05 1040 ARG B O 1
ATOM 16815 N N . LEU B 1 1041 ? 63.094 -50.031 -21.797 1 27.64 1041 LEU B N 1
ATOM 16816 C CA . LEU B 1 1041 ? 62.031 -51 -22 1 27.64 1041 LEU B CA 1
ATOM 16817 C C . LEU B 1 1041 ? 62.562 -52.406 -22.047 1 27.64 1041 LEU B C 1
ATOM 16819 O O . LEU B 1 1041 ? 63.5 -52.719 -22.797 1 27.64 1041 LEU B O 1
ATOM 16823 N N . PRO B 1 1042 ? 62.812 -53.188 -20.859 1 26.86 1042 PRO B N 1
ATOM 16824 C CA . PRO B 1 1042 ? 63.438 -54.5 -21.094 1 26.86 1042 PRO B CA 1
ATOM 16825 C C . PRO B 1 1042 ? 63 -55.125 -22.391 1 26.86 1042 PRO B C 1
ATOM 16827 O O . PRO B 1 1042 ? 61.812 -55.094 -22.734 1 26.86 1042 PRO B O 1
ATOM 16830 N N . THR B 1 1043 ? 63.75 -55.031 -23.406 1 26.53 1043 THR B N 1
ATOM 16831 C CA . THR B 1 1043 ? 63.469 -55.75 -24.625 1 26.53 1043 THR B CA 1
ATOM 16832 C C . THR B 1 1043 ? 62.875 -57.125 -24.312 1 26.53 1043 THR B C 1
ATOM 16834 O O . THR B 1 1043 ? 61.844 -57.5 -24.875 1 26.53 1043 THR B O 1
ATOM 16837 N N . GLY B 1 1044 ? 63.75 -58.156 -24.344 1 23.67 1044 GLY B N 1
ATOM 16838 C CA . GLY B 1 1044 ? 63.344 -59.531 -24.641 1 23.67 1044 GLY B CA 1
ATOM 16839 C C . GLY B 1 1044 ? 62.406 -60.094 -23.594 1 23.67 1044 GLY B C 1
ATOM 16840 O O . GLY B 1 1044 ? 62 -59.406 -22.656 1 23.67 1044 GLY B O 1
ATOM 16841 N N . SER B 1 1045 ? 62.531 -61.5 -23.391 1 26.12 1045 SER B N 1
ATOM 16842 C CA . SER B 1 1045 ? 61.75 -62.625 -22.922 1 26.12 1045 SER B CA 1
ATOM 16843 C C . SER B 1 1045 ? 61.469 -62.531 -21.422 1 26.12 1045 SER B C 1
ATOM 16845 O O . SER B 1 1045 ? 60.344 -62.844 -20.984 1 26.12 1045 SER B O 1
ATOM 16847 N N . ASN B 1 1046 ? 62.562 -62.312 -20.484 1 24.95 1046 ASN B N 1
ATOM 16848 C CA . ASN B 1 1046 ? 62.5 -62.906 -19.156 1 24.95 1046 ASN B CA 1
ATOM 16849 C C . ASN B 1 1046 ? 61.781 -62 -18.172 1 24.95 1046 ASN B C 1
ATOM 16851 O O . ASN B 1 1046 ? 61.312 -62.438 -17.125 1 24.95 1046 ASN B O 1
ATOM 16855 N N . ALA B 1 1047 ? 62.062 -60.688 -18.094 1 25.69 1047 ALA B N 1
ATOM 16856 C CA . ALA B 1 1047 ? 61.656 -60 -16.859 1 25.69 1047 ALA B CA 1
ATOM 16857 C C . ALA B 1 1047 ? 60.156 -59.781 -16.828 1 25.69 1047 ALA B C 1
ATOM 16859 O O . ALA B 1 1047 ? 59.656 -59.062 -15.945 1 25.69 1047 ALA B O 1
ATOM 16860 N N . ALA B 1 1048 ? 59.5 -59.875 -17.922 1 28.06 1048 ALA B N 1
ATOM 16861 C CA . ALA B 1 1048 ? 58.031 -59.844 -17.891 1 28.06 1048 ALA B CA 1
ATOM 16862 C C . ALA B 1 1048 ? 57.5 -60.75 -16.766 1 28.06 1048 ALA B C 1
ATOM 16864 O O . ALA B 1 1048 ? 56.281 -60.844 -16.562 1 28.06 1048 ALA B O 1
ATOM 16865 N N . THR B 1 1049 ? 58.375 -61.625 -16.234 1 27.59 1049 THR B N 1
ATOM 16866 C CA . THR B 1 1049 ? 57.844 -62.656 -15.32 1 27.59 1049 THR B CA 1
ATOM 16867 C C . THR B 1 1049 ? 57.625 -62.062 -13.938 1 27.59 1049 THR B C 1
ATOM 16869 O O . THR B 1 1049 ? 56.844 -62.594 -13.156 1 27.59 1049 THR B O 1
ATOM 16872 N N . LYS B 1 1050 ? 58.594 -61.219 -13.352 1 29.08 1050 LYS B N 1
ATOM 16873 C CA . LYS B 1 1050 ? 58.5 -61.062 -11.906 1 29.08 1050 LYS B CA 1
ATOM 16874 C C . LYS B 1 1050 ? 57.406 -60.062 -11.555 1 29.08 1050 LYS B C 1
ATOM 16876 O O . LYS B 1 1050 ? 57.312 -59.594 -10.414 1 29.08 1050 LYS B O 1
ATOM 16881 N N . MET B 1 1051 ? 57.062 -59.188 -12.445 1 27.2 1051 MET B N 1
ATOM 16882 C CA . MET B 1 1051 ? 56.062 -58.25 -11.953 1 27.2 1051 MET B CA 1
ATOM 16883 C C . MET B 1 1051 ? 54.969 -58.969 -11.148 1 27.2 1051 MET B C 1
ATOM 16885 O O . MET B 1 1051 ? 54.812 -60.188 -11.281 1 27.2 1051 MET B O 1
ATOM 16889 N N . VAL B 1 1052 ? 54.062 -58.25 -10.531 1 30.53 1052 VAL B N 1
ATOM 16890 C CA . VAL B 1 1052 ? 53.062 -58.688 -9.562 1 30.53 1052 VAL B CA 1
ATOM 16891 C C . VAL B 1 1052 ? 52.344 -59.938 -10.07 1 30.53 1052 VAL B C 1
ATOM 16893 O O . VAL B 1 1052 ? 51.812 -59.938 -11.18 1 30.53 1052 VAL B O 1
ATOM 16896 N N . GLN B 1 1053 ? 52.906 -61.094 -9.719 1 30.33 1053 GLN B N 1
ATOM 16897 C CA . GLN B 1 1053 ? 52.25 -62.375 -9.867 1 30.33 1053 GLN B CA 1
ATOM 16898 C C . GLN B 1 1053 ? 50.75 -62.25 -9.656 1 30.33 1053 GLN B C 1
ATOM 16900 O O . GLN B 1 1053 ? 50.25 -62.281 -8.523 1 30.33 1053 GLN B O 1
ATOM 16905 N N . SER B 1 1054 ? 50.094 -61.156 -10.094 1 34.06 1054 SER B N 1
ATOM 16906 C CA . SER B 1 1054 ? 48.656 -61.438 -10.109 1 34.06 1054 SER B CA 1
ATOM 16907 C C . SER B 1 1054 ? 48.375 -62.906 -10.391 1 34.06 1054 SER B C 1
ATOM 16909 O O . SER B 1 1054 ? 49.094 -63.531 -11.164 1 34.06 1054 SER B O 1
ATOM 16911 N N . PRO B 1 1055 ? 47.969 -63.688 -9.383 1 38.66 1055 PRO B N 1
ATOM 16912 C CA . PRO B 1 1055 ? 47.844 -65.125 -9.617 1 38.66 1055 PRO B CA 1
ATOM 16913 C C . PRO B 1 1055 ? 47.594 -65.5 -11.086 1 38.66 1055 PRO B C 1
ATOM 16915 O O . PRO B 1 1055 ? 46.844 -64.812 -11.766 1 38.66 1055 PRO B O 1
ATOM 16918 N N . SER B 1 1056 ? 48.719 -65.812 -11.867 1 41.62 1056 SER B N 1
ATOM 16919 C CA . SER B 1 1056 ? 48.656 -66.25 -13.242 1 41.62 1056 SER B CA 1
ATOM 16920 C C . SER B 1 1056 ? 47.312 -66.938 -13.539 1 41.62 1056 SER B C 1
ATOM 16922 O O . SER B 1 1056 ? 46.656 -67.438 -12.625 1 41.62 1056 SER B O 1
ATOM 16924 N N . LEU B 1 1057 ? 46.719 -66.562 -14.594 1 47.5 1057 LEU B N 1
ATOM 16925 C CA . LEU B 1 1057 ? 45.5 -67.312 -15.031 1 47.5 1057 LEU B CA 1
ATOM 16926 C C . LEU B 1 1057 ? 45.562 -68.75 -14.633 1 47.5 1057 LEU B C 1
ATOM 16928 O O . LEU B 1 1057 ? 44.531 -69.375 -14.297 1 47.5 1057 LEU B O 1
ATOM 16932 N N . ASP B 1 1058 ? 46.875 -69.375 -14.5 1 50.31 1058 ASP B N 1
ATOM 16933 C CA . ASP B 1 1058 ? 47.031 -70.75 -14.133 1 50.31 1058 ASP B CA 1
ATOM 16934 C C . ASP B 1 1058 ? 46.75 -71 -12.641 1 50.31 1058 ASP B C 1
ATOM 16936 O O . ASP B 1 1058 ? 46.156 -72 -12.25 1 50.31 1058 ASP B O 1
ATOM 16940 N N . GLU B 1 1059 ? 47.156 -70.062 -11.828 1 50.66 1059 GLU B N 1
ATOM 16941 C CA . GLU B 1 1059 ? 46.875 -70.188 -10.398 1 50.66 1059 GLU B CA 1
ATOM 16942 C C . GLU B 1 1059 ? 45.406 -70 -10.102 1 50.66 1059 GLU B C 1
ATOM 16944 O O . GLU B 1 1059 ? 44.844 -70.625 -9.234 1 50.66 1059 GLU B O 1
ATOM 16949 N N . MET B 1 1060 ? 44.781 -69.062 -10.789 1 49.19 1060 MET B N 1
ATOM 16950 C CA . MET B 1 1060 ? 43.344 -68.875 -10.648 1 49.19 1060 MET B CA 1
ATOM 16951 C C . MET B 1 1060 ? 42.594 -70.062 -11.227 1 49.19 1060 MET B C 1
ATOM 16953 O O . MET B 1 1060 ? 41.531 -70.438 -10.688 1 49.19 1060 MET B O 1
ATOM 16957 N N . LYS B 1 1061 ? 43.094 -70.688 -12.312 1 52.19 1061 LYS B N 1
ATOM 16958 C CA . LYS B 1 1061 ? 42.531 -71.938 -12.859 1 52.19 1061 LYS B CA 1
ATOM 16959 C C . LYS B 1 1061 ? 42.594 -73.062 -11.836 1 52.19 1061 LYS B C 1
ATOM 16961 O O . LYS B 1 1061 ? 41.656 -73.812 -11.695 1 52.19 1061 LYS B O 1
ATOM 16966 N N . HIS B 1 1062 ? 43.75 -73.188 -11.133 1 51.94 1062 HIS B N 1
ATOM 16967 C CA . HIS B 1 1062 ? 43.875 -74.188 -10.117 1 51.94 1062 HIS B CA 1
ATOM 16968 C C . HIS B 1 1062 ? 42.969 -73.938 -8.93 1 51.94 1062 HIS B C 1
ATOM 16970 O O . HIS B 1 1062 ? 42.406 -74.875 -8.359 1 51.94 1062 HIS B O 1
ATOM 16976 N N . LYS B 1 1063 ? 42.781 -72.688 -8.508 1 48.72 1063 LYS B N 1
ATOM 16977 C CA . LYS B 1 1063 ? 41.875 -72.375 -7.395 1 48.72 1063 LYS B CA 1
ATOM 16978 C C . LYS B 1 1063 ? 40.438 -72.562 -7.789 1 48.72 1063 LYS B C 1
ATOM 16980 O O . LYS B 1 1063 ? 39.625 -73.062 -6.992 1 48.72 1063 LYS B O 1
ATOM 16985 N N . MET B 1 1064 ? 40.062 -72.125 -8.891 1 47.38 1064 MET B N 1
ATOM 16986 C CA . MET B 1 1064 ? 38.656 -72.188 -9.352 1 47.38 1064 MET B CA 1
ATOM 16987 C C . MET B 1 1064 ? 38.344 -73.625 -9.805 1 47.38 1064 MET B C 1
ATOM 16989 O O . MET B 1 1064 ? 37.156 -74 -9.867 1 47.38 1064 MET B O 1
ATOM 16993 N N . GLY B 1 1065 ? 39.312 -74.375 -10.414 1 47.25 1065 GLY B N 1
ATOM 16994 C CA . GLY B 1 1065 ? 39 -75.812 -10.633 1 47.25 1065 GLY B CA 1
ATOM 16995 C C . GLY B 1 1065 ? 38.406 -76.438 -9.422 1 47.25 1065 GLY B C 1
ATOM 16996 O O . GLY B 1 1065 ? 37.5 -77.312 -9.555 1 47.25 1065 GLY B O 1
ATOM 16997 N N . LYS B 1 1066 ? 38.875 -76.125 -8.242 1 45.41 1066 LYS B N 1
ATOM 16998 C CA . LYS B 1 1066 ? 38.312 -76.688 -7.016 1 45.41 1066 LYS B CA 1
ATOM 16999 C C . LYS B 1 1066 ? 36.906 -76.188 -6.77 1 45.41 1066 LYS B C 1
ATOM 17001 O O . LYS B 1 1066 ? 36.094 -76.938 -6.219 1 45.41 1066 LYS B O 1
ATOM 17006 N N . LEU B 1 1067 ? 36.625 -74.875 -7.078 1 43.03 1067 LEU B N 1
ATOM 17007 C CA . LEU B 1 1067 ? 35.312 -74.375 -6.75 1 43.03 1067 LEU B CA 1
ATOM 17008 C C . LEU B 1 1067 ? 34.25 -74.875 -7.711 1 43.03 1067 LEU B C 1
ATOM 17010 O O . LEU B 1 1067 ? 33.094 -75 -7.344 1 43.03 1067 LEU B O 1
ATOM 17014 N N . PHE B 1 1068 ? 34.625 -75 -9.031 1 41.84 1068 PHE B N 1
ATOM 17015 C CA . PHE B 1 1068 ? 33.625 -75.438 -9.992 1 41.84 1068 PHE B CA 1
ATOM 17016 C C . PHE B 1 1068 ? 33.344 -76.938 -9.836 1 41.84 1068 PHE B C 1
ATOM 17018 O O . PHE B 1 1068 ? 32.344 -77.438 -10.359 1 41.84 1068 PHE B O 1
ATOM 17025 N N . ASN B 1 1069 ? 34.375 -77.812 -9.445 1 35.47 1069 ASN B N 1
ATOM 17026 C CA . ASN B 1 1069 ? 34.188 -79.312 -9.469 1 35.47 1069 ASN B CA 1
ATOM 17027 C C . ASN B 1 1069 ? 33.188 -79.75 -8.406 1 35.47 1069 ASN B C 1
ATOM 17029 O O . ASN B 1 1069 ? 33.469 -80.688 -7.688 1 35.47 1069 ASN B O 1
ATOM 17033 N N . LYS B 1 1070 ? 32.531 -78.875 -7.676 1 34.19 1070 LYS B N 1
ATOM 17034 C CA . LYS B 1 1070 ? 31.594 -79.688 -6.906 1 34.19 1070 LYS B CA 1
ATOM 17035 C C . LYS B 1 1070 ? 30.703 -80.5 -7.824 1 34.19 1070 LYS B C 1
ATOM 17037 O O . LYS B 1 1070 ? 30.062 -80 -8.734 1 34.19 1070 LYS B O 1
ATOM 17042 N N . PRO B 1 1071 ? 31.047 -81.812 -8.055 1 30.03 1071 PRO B N 1
ATOM 17043 C CA . PRO B 1 1071 ? 30.422 -82.875 -8.883 1 30.03 1071 PRO B CA 1
ATOM 17044 C C . PRO B 1 1071 ? 28.906 -82.875 -8.797 1 30.03 1071 PRO B C 1
ATOM 17046 O O . PRO B 1 1071 ? 28.344 -82.938 -7.699 1 30.03 1071 PRO B O 1
ATOM 17049 N N . GLY B 1 1072 ? 28.141 -81.938 -9.453 1 28.42 1072 GLY B N 1
ATOM 17050 C CA . GLY B 1 1072 ? 26.734 -82.312 -9.539 1 28.42 1072 GLY B CA 1
ATOM 17051 C C . GLY B 1 1072 ? 26.5 -83.75 -9.906 1 28.42 1072 GLY B C 1
ATOM 17052 O O . GLY B 1 1072 ? 27.438 -84.5 -10.312 1 28.42 1072 GLY B O 1
ATOM 17053 N N . GLY B 1 1073 ? 25.469 -84.5 -9.406 1 28.22 1073 GLY B N 1
ATOM 17054 C CA . GLY B 1 1073 ? 25.031 -85.875 -9.57 1 28.22 1073 GLY B CA 1
ATOM 17055 C C . GLY B 1 1073 ? 25.078 -86.375 -11.008 1 28.22 1073 GLY B C 1
ATOM 17056 O O . GLY B 1 1073 ? 25.188 -85.562 -11.93 1 28.22 1073 GLY B O 1
ATOM 17057 N N . PRO B 1 1074 ? 25.531 -87.625 -11.305 1 25.97 1074 PRO B N 1
ATOM 17058 C CA . PRO B 1 1074 ? 25.766 -88.375 -12.555 1 25.97 1074 PRO B CA 1
ATOM 17059 C C . PRO B 1 1074 ? 24.578 -88.25 -13.516 1 25.97 1074 PRO B C 1
ATOM 17061 O O . PRO B 1 1074 ? 23.422 -88.375 -13.109 1 25.97 1074 PRO B O 1
ATOM 17064 N N . VAL B 1 1075 ? 24.5 -87.312 -14.359 1 24.91 1075 VAL B N 1
ATOM 17065 C CA . VAL B 1 1075 ? 23.484 -87.438 -15.391 1 24.91 1075 VAL B CA 1
ATOM 17066 C C . VAL B 1 1075 ? 23.641 -88.75 -16.125 1 24.91 1075 VAL B C 1
ATOM 17068 O O . VAL B 1 1075 ? 24.734 -89.062 -16.594 1 24.91 1075 VAL B O 1
ATOM 17071 N N . PRO B 1 1076 ? 22.797 -89.875 -15.812 1 24.56 1076 PRO B N 1
ATOM 17072 C CA . PRO B 1 1076 ? 22.812 -91.25 -16.375 1 24.56 1076 PRO B CA 1
ATOM 17073 C C . PRO B 1 1076 ? 22.875 -91.25 -17.891 1 24.56 1076 PRO B C 1
ATOM 17075 O O . PRO B 1 1076 ? 22.156 -90.5 -18.562 1 24.56 1076 PRO B O 1
ATOM 17078 N N . PHE B 1 1077 ? 24.062 -91.375 -18.453 1 22.23 1077 PHE B N 1
ATOM 17079 C CA . PHE B 1 1077 ? 24.266 -91.625 -19.891 1 22.23 1077 PHE B CA 1
ATOM 17080 C C . PHE B 1 1077 ? 23.562 -92.875 -20.328 1 22.23 1077 PHE B C 1
ATOM 17082 O O . PHE B 1 1077 ? 23.781 -93.938 -19.75 1 22.23 1077 PHE B O 1
ATOM 17089 N N . TRP B 1 1078 ? 22.297 -92.875 -20.812 1 23.44 1078 TRP B N 1
ATOM 17090 C CA . TRP B 1 1078 ? 21.609 -94.062 -21.359 1 23.44 1078 TRP B CA 1
ATOM 17091 C C . TRP B 1 1078 ? 22.469 -94.75 -22.391 1 23.44 1078 TRP B C 1
ATOM 17093 O O . TRP B 1 1078 ? 23.047 -94.125 -23.281 1 23.44 1078 TRP B O 1
ATOM 17103 N N . LYS B 1 1079 ? 23.188 -95.812 -21.906 1 23.89 1079 LYS B N 1
ATOM 17104 C CA . LYS B 1 1079 ? 23.797 -96.812 -22.781 1 23.89 1079 LYS B CA 1
ATOM 17105 C C . LYS B 1 1079 ? 22.797 -97.25 -23.844 1 23.89 1079 LYS B C 1
ATOM 17107 O O . LYS B 1 1079 ? 21.625 -97.438 -23.547 1 23.89 1079 LYS B O 1
ATOM 17112 N N . LYS B 1 1080 ? 23.109 -97.062 -25.094 1 23.77 1080 LYS B N 1
ATOM 17113 C CA . LYS B 1 1080 ? 22.516 -97.688 -26.281 1 23.77 1080 LYS B CA 1
ATOM 17114 C C . LYS B 1 1080 ? 22.391 -99.188 -26.125 1 23.77 1080 LYS B C 1
ATOM 17116 O O . LYS B 1 1080 ? 23.406 -99.875 -25.938 1 23.77 1080 LYS B O 1
ATOM 17121 N N . SER B 1 1081 ? 21.656 -99.875 -25.078 1 18.02 1081 SER B N 1
ATOM 17122 C CA . SER B 1 1081 ? 21.312 -101.188 -25.703 1 18.02 1081 SER B CA 1
ATOM 17123 C C . SER B 1 1081 ? 20.375 -100.938 -26.875 1 18.02 1081 SER B C 1
ATOM 17125 O O . SER B 1 1081 ? 19.484 -100.125 -26.828 1 18.02 1081 SER B O 1
#

Organism: Tigriopus californicus (NCBI:txid6832)

Radius of gyration: 57.63 Å; Cα contacts (8 Å, |Δi|>4): 1980; chains: 2; bounding box: 141×205×128 Å

Secondary structure (DSSP, 8-state):
--HHHHHHHHHHTT-HHHHHHHHHHHHHTT---HHHHHHHH-THHHHTTSTT-----------------------------GGGGGG---S-TTTHHHHHHHHHHHHHHHHHHHHHHHHHHHHHHHHHHTTGGG---------------TT-GGG-----S-------HHHHHHHHHHHHHHHHHTT-HHHHHHHHHHTTTS--S-HHHHSTTS-PPPPHHHHHHHHHT---------------------THHHHHHHHHHHHHHHHHHHHHHHHHHHHHHHHHHHHHHHHHHHHHHHHHHHHHHHHHHHHHHHHTT--S-----------------------S-SS---HHHHHHHHHHTT-----STTHHHHT--SHHHHHHHHHHHHHHHHHHGGGB-GGGGGGGHHHHHHHHHH-S-HHHHHHHHHHHHTSSSS--HHHHHHHHHHHHHHHHHH-HHHIIIIIHHHHHHHTT-S-HHHHHHHHHHHHHTGGGS-HHHIIIIIHHHHHHHHHH-S-HHHHHHHHHHHHHHHHT---STTHHHHHHHHHHHHT-S-HHHHHHIIIIIHHHHHHHHHHTT-IIIIIIHHHHHHHHHHHHH-SSTT--HHHHHHHHHHHHHHHHHHHHHHHT-TTTGGGGG----------SS----SSGGGG-SSHHHHHHHHHHHHHHHTSSS----HHHHIIIIIIIHHHHHHHHT-B--SS-HHHIIIIIHHHHHHHHHHHHHH-HHHIIIIIHHHHHHHHHHS--S-SSBHHHHHIIIIIIHHHS-HHHHHHHHHHHHHHHHHTT---HHHHHHHHHHHHH-TTHHHHHHHHHHHHHT-S-HHHHHHHHHHHHHHHHHSTT-HHHIIIIIHHHHHHHHT-SSHHHHHHTHHHHHHHHHHS-HHHHHHHHHHHHHHHHH---HHHHHHHHHHHHHHGGGS-HHIIIIIIHHHHHHHHHHHHHS---HHHHHHHHHHHHHHHHHHHHHHTS---HHHIIIIIHHHHHHHHHHHHHH-GGGHHHHHHHHHHHHHHH--------S------SSSGGGSS-----HHHHHHHHHHHHT------------/--HHHHHHHHHHTT-HHHHHHHHHHHHHTT---HHHHHHHH-THHHHTTTGGG---------------------------SS----------STTSHHHHHHHHHHHHHHHHHHHHHHHHHHHHHHHHHHHGGG---------------GGGGTT-----S-------HHHHHHHHHHHHHHHHHTT-HHHHHHHHHHTTTS--S-HHHHSTTPPPPPPHHHHHHHHHT----------------------HHHHHHHHHHHHHHHHHHHHHHHHHHHHHHHHHHHHHHHHHHHHHHHHHHHHHHHHHHHHHHHHTSTT----S-------------------S-SS---HHHHHHHHHHTT-----STTHHHHT--STTHHHHHHHHHHHHHHHHGGGB-GGGGGGGHHHHHHHHHH-S-HHHHHHHHHHHHTSSSS--HHHHHHHHHHHHHHHHHH-HHHIIIIIHHHHHHHTT-SSHHHHHHHHHHHHHTGGGS-HHHIIIIIHHHHHHHHHH-S-HHHHHHHHHHHHHHHHT---STTHHHHHHHHHHHHT-S-HHHHHHIIIIIHHHHHHHHHHTT-IIIIIIHHHHHHHHHHHHH-SSTT--HHHHHHHHHHHHHHHHHHHHHHHT-TTTGGGGG----------SS----SSGGGG-S-HHHHHHHHHHHHHHHTSSS----HHHHIIIIIIIHHHHHHHHT-B--SS-HHHIIIIIHHHHHHHHHHHHHH-HHHIIIIIHHHHHHHHHHS--S-SSBHHHHHIIIIIIHHHS-HHHHHHHHHHHHHHHHHTT---HHHHHHHHHHHHH-TTHHHHHHHHHHHHHT-S-HHHHHHHHHHHHHHHHHSTT-HHHIIIIIHHHHHHHHT-SSHHHHHHTHHHHHHHHHHS-HHHHHHHHHHHHHHHHH---HHHHHHHHHHHHHHGGGS-HHIIIIIIHHHHHHHHHHHHHS---HHHHHHHHHHHHHHHHHHHHHHTS---HHHIIIIIHHHHHHHHHHHHHH-GGGHHHHHHHHHHHHHHH--------S------SSSGGGSS-----HHHHHHHHHHHH-------------